Protein 1USY (pdb70)

Foldseek 3Di:
DDDAPVVLVVVLVVLQVVVPAAEDDDDQKDFDDDDDPDWDDDPPGTIIDGAQDVQVVVQVVLVVDDVSDFHWHWYWAWHWDDDDNFIKIFTKIKIKGPFDPDLVVQLSRCVSQVVSPVVVADAAKEKEKAWLQQLCVLCVQPDPVCSVVLLVCLLVLVLPVLVVCCPVVVDCNVLSNCLSVCQPVVFALVCLVVRPGDPVLSVSSNVSCVVCCVVPVRHHYTYHHRPSVCNQVAHTMWIWMAHVVPGDTFKIWAWHQDPPHIMTMMMTGRDMGGD/DPDDPCVLVVVLVVLQVVVPAAEDDDDQWDFDDDPPDDWDADPVGTIIDGAADVQVVVVVVQVVDPVGDWHWHWYWAWHWDDDPHFIWTFTKIKIKTWFDPDLVQQLSRVVSVVVSVPVVAPFQKEKEKEWLQFQVVLPPLDDDVCRVVLLVCLQVLVLVVVVVCCPVVPGDNPLSSVLSVCQVPPFQLVCLVVHDGDPVLSVSSNVNNVSCCVVPVRHHYTYHHRNNVCNVPAHTMWIWMAGPVVRDTFKIWHWHDDPNMIMIMMMGTPTDGGD/DPDDPCVLVVVLVVLCVVPPAAEDDDDQKDFDDDDDPQWDADPVGTIIDGAADVVVVVVPPPPVPDDDDKHKHWYWAWHWDDDPPDIKTFGKIKIKIWPPPDLVQVLSRCVSQVVSVVVPADAAKEKEKAWLAPLCVQVVPVDPVCSVVLLVCLQVLVLVVVVVVCVVVVHDNVLSNVQSVCLPVVFQLVCLVVRDDDPVQSVSSNVSNVVCCVVCVRHHYTYHHRPSVCNVPAHTMWIWMAGPVVGDTFKIWHWHDDDVIIMTMMIGTDDMGD/DPPLCVLVVVLVVLQVVVPADEDDDDQWDFDPDDDPDWDDDPVGTITDGAADVQVVVVVVVVVDDPDDWHWHWYWAWHWDDDPNDIDIFIKIKIKGFFPPDLVQQLSRVVSVVVSCPVSADAAKAKEKAWLQPLVVQCVQPDPVCSVVLLVCLQVLVLVVVVVCCPPVVDDNVLSNVLSVCQPPVFQLVCLVVHDGDPVLNVSSVVSLVSCCVVPVRYHYTYHHSNSVCNVVAHTMWIWMAHPVLGFTFKIWHKHADPHGIMTMMMGTSDDGND/DFEEEEAPDPCNVVVVVLVVVLVDDFPDDDPAWGHDVPYIYGYYHQLCRLVCQVVPNGFKYKHKPLSCQLPVGDWDFPDFFDDQKKFWFKKFAAPPADDDDEFEEEECRVSLVVVVQVVVVHDYHYHYDNDVRLCQCVPPHGGMYIDMDHPCCSQVVSRMDGRGTPDMMTMTMTGRPVCCVVVVVVVVVVVVSSVVSSVVD/DAEEEEAPDPCVVVVVVLCVLLVWDFVPDDPAWGHGPVYIYGHHHQLCRLVCQQVPVGFKYKHKVQSCVLVVHDFAFPDFQDDAKKFWFKKFAAPPAQDPDQFEEEDCRCSLVVVVCVVVVGHYDYDYDDDPRLCCRVVVVGRIYTYMGGPCPSCVVSRMDGNGTDGMMTMTITGRVVCCPVVVVVVVSSVVSSVVSSVVVD/DAEEEEAPDDCRVVVVVLCVLLPDDFPDDDPAWTHDVLYIYGHDHQLCRLVCQQVPVGFKYKHKPLSCQLPVGDFDFDDFDDDAKKFFFKKFAAPPDDDDPAFEEEECRQNLVVVVQVVVVHRYDYDYDNDPRLPCSVVVVGGMYTYMDGPCCVQVVSRMDTDGGSGMMTMTIGGRVVCCPVVVVSVCSSVVSSVVSSCVVPD/DAEEEEAPDDCRCVVVVLCVQLVDDFDDDDPAKTDDPVYIYGHDHQLCRLVCQQVPVGFKYKHKPLSCVLPVHDFDFDDFDDDAKKFWFKKFAPPPAADPAEFEEEECRVRLVVVVCVVVVHHYHYDHDDDPRLPCSPVVVGGMYTGMDGPCVVNVVSRMDTDGTSGMMTMTMTGRRVCCVPVVVVVVSVVVSSVVSSVVD

Nearest PDB structures (foldseek):
  1usy-assembly1_C  TM=1.004E+00  e=2.584E-56  Thermotoga maritima MSB8
  1usy-assembly1_D  TM=9.701E-01  e=1.044E-48  Thermotoga maritima MSB8
  8oy0-assembly1_B  TM=8.034E-01  e=7.476E-17  Acinetobacter baumannii ATCC 17978
  1z7n-assembly1_A  TM=7.859E-01  e=5.457E-15  Lactococcus lactis
  4yri-assembly1_A-2  TM=7.337E-01  e=4.752E-13  Trypanosoma cruzi strain CL Brener

Secondary structure (P-SEA, 3-state):
cccccaaaaaaaaaaaaaacccbbbbbcbbbbcccccccccccccccccccccaaaaaaaaaaccccccccccccbbbbbbbcccbbbbbbbbbccccccccaaaaaaaaaaaaaaaaaaccccccbbbbbcccccccccccccccaaaaaaaaaacaaaaaaaaaccccccaaaaaaaaaaacccccccccccccccaaaaaaaaaaaaaaaaacccbbbbbbccccccccccccccbbbbbccccccccccbbbbcccbbbbccccccccccc/cccccaaaaaaaaaaccccbbbbbbbbcbbbbccccccccccccbbbbbccccaaaaaaaaaaacccccccccccbbbbbbbcccbbbbbbbccccccccccaaaaaaaaaaaaaaaaaacccbbbbbbbbccccccccccccccccaaaaaaaaacaaaaaaaaaccccccaaaaaaaaaaacccccccccccccccaaaaaaaaaaaaaaaaacccbbbbbbccccccccccccccbbbbbccccccccccbbbbcccccccbbbbbcccccc/cccccaaaaaaaaaaaaaccbbbbbbbcbbbbcccccccccccccccccccccaaaaaaaccccccbbbbbbbccbbbbbbbcccbbbbbbcccccccccccaaaaaaaaaaaaaaaaaacccbbbbbbbbccccccccccccccaaaaaaaaaaacaaaaaaaaaaaacccaaaaaaaaaaacccccccccccccccaaaaaaaaaaaaaaaaacccbbbbbbcccccccccccccccccccccccccccccbbbbcccccccbbbbbccccc/ccccccaaaaaaaaaaaacccbbbbccbbbbcccccccccccccccccccccaaaaaaaaaaacccbbbbbbcccbbbbbbccccbbbbbbbbccccccccaaaaaaaaaaaaaaaaaacccbbbbbbbbccccccccccccccaaaaaaaaaaacaaaaaaaaaccccccaaaaaaaaaaacccccccccccccccaaaaaaaaaaaaaaaaaccccbbbbbccccccccccccccbbbbbcccccccccccccccccccccccccccccccc/cccccccccccaaaaaaaaaaacccccccccccccccccccccccccaaaaaaaacccccccccaaaaaacccccccccccccccccccccccccccccccbbbbbcccaaaaaaaaaaccccbbbbbbccccccccccccccccccccccaaaaaaaccccccccbbbbbbbccccccccccaaaaaaaaaaaaaaaaac/cbbbbbbcccaaaaaaaaaaaaccccccccccccccccbbbccccccaaaaaaaacccccccccaaaaaaacccccccccccccccccccccccccccccccbbbbcccaaaaaaaaaaabbbbbbbcccccccccccccccccbbbbbccaaaaaaaccccccccbbbbbbbcccccccccaaaaaaaaaaaaaaaaaacc/cbbbbcccccaaaaaaaaaaaaccccccccccccccccbbbccccccaaaaaaaacccccccccaaaaaaccccccccccccccccccccccccccccccccbbbbcccaaaaaaaaaaaccbbbbbbbccccccccccccccbbbbbbccaaaaaaaccccccccbbbbbbbccccccccccaaaaaaaaaaaaaaaaaacc/cbbbbcccccaaaaaaaaaaaaccccccccccbbbcccbbbbbccccaaaaaaaacccccccccaaaaaaccbbbbbccccccccccbbbbccccccccccccccccccaaaaaaaaaaaccbbbbbbbccccccccccccccbbbbbbccaaaaaaabbbbccccbbbbbbbcccccccccaaaaaaaaaaaaaaaaaac

B-factor: mean 32.22, std 15.1, range [2.0, 108.46]

InterPro domains:
  IPR004516 Histidine-tRNA ligase/ATP phosphoribosyltransferase regulatory subunit [PTHR43707] (12-256)
  IPR004517 ATP phosphoribosyltransferase regulatory subunit [MF_00125] (1-275)
  IPR041715 Class II Histidinyl-tRNA synthetase (HisRS)-like catalytic core domain [PF13393] (40-257)
  IPR045864 Class II Aminoacyl-tRNA synthetase/Biotinyl protein ligase (BPL) and lipoyl protein ligase (LPL) [G3DSA:3.30.930.10] (1-275)
  IPR045864 Class II Aminoacyl-tRNA synthetase/Biotinyl protein ligase (BPL) and lipoyl protein ligase (LPL) [SSF55681] (2-271)

Structure (mmCIF, N/CA/C/O backbone):
data_1USY
#
_entry.id   1USY
#
_cell.length_a   101.580
_cell.length_b   134.403
_cell.length_c   154.206
_cell.angle_alpha   90.00
_cell.angle_beta   90.00
_cell.angle_gamma   90.00
#
_symmetry.space_group_name_H-M   'P 21 21 21'
#
loop_
_entity.id
_entity.type
_entity.pdbx_description
1 polymer 'ATP PHOSPHORIBOSYLTRANSFERASE REGULATORY SUBUNIT'
2 polymer 'ATP PHOSPHORIBOSYLTRANSFERASE REGULATORY SUBUNIT'
3 polymer 'ATP PHOSPHORIBOSYLTRANSFERASE'
4 polymer 'ATP PHOSPHORIBOSYLTRANSFERASE'
5 non-polymer HISTIDINE
6 non-polymer 'PHOSPHATE ION'
7 water water
#
loop_
_atom_site.group_PDB
_atom_site.id
_atom_site.type_symbol
_atom_site.label_atom_id
_atom_site.label_alt_id
_atom_site.label_comp_id
_atom_site.label_asym_id
_atom_site.label_entity_id
_atom_site.label_seq_id
_atom_site.pdbx_PDB_ins_code
_atom_site.Cartn_x
_atom_site.Cartn_y
_atom_site.Cartn_z
_atom_site.occupancy
_atom_site.B_iso_or_equiv
_atom_site.auth_seq_id
_atom_site.auth_comp_id
_atom_site.auth_asym_id
_atom_site.auth_atom_id
_atom_site.pdbx_PDB_model_num
ATOM 1 N N . MET A 1 1 ? -9.530 62.985 -14.251 1.00 48.54 1 MET A N 1
ATOM 2 C CA . MET A 1 1 ? -8.181 62.343 -14.273 1.00 45.95 1 MET A CA 1
ATOM 3 C C . MET A 1 1 ? -8.253 60.918 -13.728 1.00 48.19 1 MET A C 1
ATOM 4 O O . MET A 1 1 ? -9.184 60.563 -12.987 1.00 50.31 1 MET A O 1
ATOM 9 N N . ASP A 1 2 ? -7.254 60.123 -14.102 1.00 43.53 2 ASP A N 1
ATOM 10 C CA . ASP A 1 2 ? -7.399 58.677 -14.141 1.00 37.96 2 ASP A CA 1
ATOM 11 C C . ASP A 1 2 ? -7.139 58.034 -12.779 1.00 36.57 2 ASP A C 1
ATOM 12 O O . ASP A 1 2 ? -6.181 57.263 -12.591 1.00 29.83 2 ASP A O 1
ATOM 17 N N . PHE A 1 3 ? -8.024 58.366 -11.843 1.00 35.06 3 PHE A N 1
ATOM 18 C CA . PHE A 1 3 ? -8.066 57.766 -10.512 1.00 36.38 3 PHE A CA 1
ATOM 19 C C . PHE A 1 3 ? -8.073 56.231 -10.571 1.00 36.99 3 PHE A C 1
ATOM 20 O O . PHE A 1 3 ? -8.481 55.622 -11.568 1.00 38.49 3 PHE A O 1
ATOM 28 N N . LEU A 1 4 ? -7.597 55.616 -9.500 1.00 34.43 4 LEU A N 1
ATOM 29 C CA . LEU A 1 4 ? -7.666 54.173 -9.332 1.00 37.03 4 LEU A CA 1
ATOM 30 C C . LEU A 1 4 ? -7.780 53.949 -7.829 1.00 40.77 4 LEU A C 1
ATOM 31 O O . LEU A 1 4 ? -6.991 54.516 -7.062 1.00 46.38 4 LEU A O 1
ATOM 36 N N . ASP A 1 5 ? -8.770 53.160 -7.400 1.00 39.45 5 ASP A N 1
ATOM 37 C CA . ASP A 1 5 ? -8.898 52.810 -5.984 1.00 34.53 5 ASP A CA 1
ATOM 38 C C . ASP A 1 5 ? -7.658 52.043 -5.506 1.00 30.57 5 ASP A C 1
ATOM 39 O O . ASP A 1 5 ? -7.680 50.829 -5.328 1.00 30.66 5 ASP A O 1
ATOM 44 N N . PHE A 1 6 ? -6.587 52.778 -5.285 1.00 22.71 6 PHE A N 1
ATOM 45 C CA . PHE A 1 6 ? -5.386 52.188 -4.760 1.00 27.00 6 PHE A CA 1
ATOM 46 C C . PHE A 1 6 ? -5.604 51.559 -3.352 1.00 26.45 6 PHE A C 1
ATOM 47 O O . PHE A 1 6 ? -4.957 50.578 -3.035 1.00 32.24 6 PHE A O 1
ATOM 55 N N . GLU A 1 7 ? -6.506 52.081 -2.522 1.00 26.64 7 GLU A N 1
ATOM 56 C CA . GLU A 1 7 ? -6.764 51.430 -1.230 1.00 27.19 7 GLU A CA 1
ATOM 57 C C . GLU A 1 7 ? -7.029 49.922 -1.452 1.00 26.99 7 GLU A C 1
ATOM 58 O O . GLU A 1 7 ? -6.778 49.092 -0.572 1.00 24.14 7 GLU A O 1
ATOM 64 N N . LYS A 1 8 ? -7.528 49.573 -2.637 1.00 22.86 8 LYS A N 1
ATOM 65 C CA . LYS A 1 8 ? -7.826 48.178 -2.944 1.00 25.11 8 LYS A CA 1
ATOM 66 C C . LYS A 1 8 ? -6.601 47.368 -3.338 1.00 22.91 8 LYS A C 1
ATOM 67 O O . LYS A 1 8 ? -6.486 46.193 -2.980 1.00 16.85 8 LYS A O 1
ATOM 73 N N . VAL A 1 9 ? -5.682 47.997 -4.066 1.00 19.92 9 VAL A N 1
ATOM 74 C CA . VAL A 1 9 ? -4.437 47.334 -4.402 1.00 17.50 9 VAL A CA 1
ATOM 75 C C . VAL A 1 9 ? -3.666 47.045 -3.138 1.00 20.11 9 VAL A C 1
ATOM 76 O O . VAL A 1 9 ? -3.093 45.969 -3.025 1.00 23.91 9 VAL A O 1
ATOM 80 N N . PHE A 1 10 ? -3.632 48.005 -2.203 1.00 16.90 10 PHE A N 1
ATOM 81 C CA . PHE A 1 10 ? -2.885 47.832 -0.970 1.00 13.79 10 PHE A CA 1
ATOM 82 C C . PHE A 1 10 ? -3.496 46.714 -0.152 1.00 14.39 10 PHE A C 1
ATOM 83 O O . PHE A 1 10 ? -2.788 45.928 0.476 1.00 21.14 10 PHE A O 1
ATOM 91 N N . SER A 1 11 ? -4.819 46.650 -0.150 1.00 14.15 11 SER A N 1
ATOM 92 C CA . SER A 1 11 ? -5.550 45.597 0.560 1.00 17.99 11 SER A CA 1
ATOM 93 C C . SER A 1 11 ? -5.168 44.206 0.011 1.00 19.70 11 SER A C 1
ATOM 94 O O . SER A 1 11 ? -4.821 43.268 0.740 1.00 20.51 11 SER A O 1
ATOM 97 N N . PHE A 1 12 ? -5.200 44.123 -1.300 1.00 17.32 12 PHE A N 1
ATOM 98 C CA . PHE A 1 12 ? -4.863 42.922 -1.991 1.00 23.62 12 PHE A CA 1
ATOM 99 C C . PHE A 1 12 ? -3.438 42.548 -1.626 1.00 23.30 12 PHE A C 1
ATOM 100 O O . PHE A 1 12 ? -3.171 41.385 -1.288 1.00 24.80 12 PHE A O 1
ATOM 108 N N . TYR A 1 13 ? -2.546 43.546 -1.693 1.00 21.97 13 TYR A N 1
ATOM 109 C CA . TYR A 1 13 ? -1.115 43.388 -1.411 1.00 18.96 13 TYR A CA 1
ATOM 110 C C . TYR A 1 13 ? -0.943 42.783 -0.013 1.00 19.38 13 TYR A C 1
ATOM 111 O O . TYR A 1 13 ? -0.322 41.745 0.114 1.00 23.95 13 TYR A O 1
ATOM 120 N N . SER A 1 14 ? -1.554 43.368 1.007 1.00 15.90 14 SER A N 1
ATOM 121 C CA . SER A 1 14 ? -1.476 42.795 2.343 1.00 22.55 14 SER A CA 1
A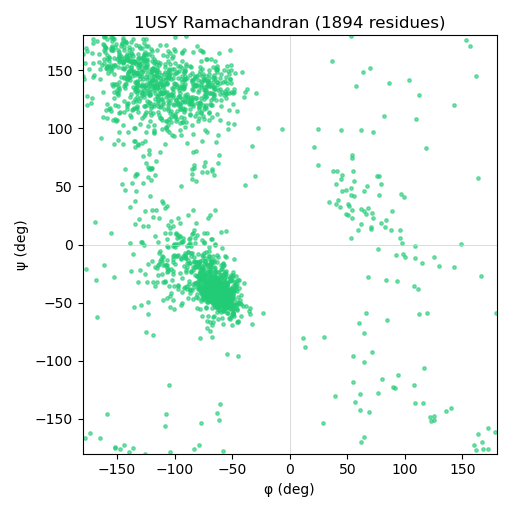TOM 122 C C . SER A 1 14 ? -1.960 41.359 2.371 1.00 22.00 14 SER A C 1
ATOM 123 O O . SER A 1 14 ? -1.342 40.502 2.992 1.00 24.28 14 SER A O 1
ATOM 126 N N . LYS A 1 15 ? -3.090 41.104 1.738 1.00 21.48 15 LYS A N 1
ATOM 127 C CA . LYS A 1 15 ? -3.627 39.753 1.700 1.00 22.18 15 LYS A CA 1
ATOM 128 C C . LYS A 1 15 ? -2.614 38.754 1.124 1.00 22.77 15 LYS A C 1
ATOM 129 O O . LYS A 1 15 ? -2.363 37.706 1.747 1.00 19.03 15 LYS A O 1
ATOM 135 N N . ALA A 1 16 ? -2.039 39.092 -0.036 1.00 14.38 16 ALA A N 1
ATOM 136 C CA . ALA A 1 16 ? -1.050 38.252 -0.702 1.00 16.57 16 ALA A CA 1
ATOM 137 C C . ALA A 1 16 ? 0.274 38.041 0.069 1.00 22.04 16 ALA A C 1
ATOM 138 O O . ALA A 1 16 ? 0.820 36.921 0.068 1.00 26.05 16 ALA A O 1
ATOM 140 N N . THR A 1 17 ? 0.800 39.091 0.710 1.00 20.14 17 THR A N 1
ATOM 141 C CA . THR A 1 17 ? 2.138 38.985 1.299 1.00 22.75 17 THR A CA 1
ATOM 142 C C . THR A 1 17 ? 2.093 38.209 2.622 1.00 23.44 17 THR A C 1
ATOM 143 O O . THR A 1 17 ? 3.082 37.641 3.040 1.00 28.89 17 THR A O 1
ATOM 147 N N . LYS A 1 18 ? 0.922 38.180 3.231 1.00 21.03 18 LYS A N 1
ATOM 148 C CA . LYS A 1 18 ? 0.664 37.470 4.458 1.00 22.82 18 LYS A CA 1
ATOM 149 C C . LYS A 1 18 ? 0.690 35.957 4.167 1.00 23.22 18 LYS A C 1
ATOM 150 O O . LYS A 1 18 ? 1.031 35.137 5.051 1.00 15.54 18 LYS A O 1
ATOM 156 N N . LYS A 1 19 ? 0.305 35.609 2.936 1.00 17.89 19 LYS A N 1
ATOM 157 C CA . LYS A 1 19 ? 0.312 34.227 2.454 1.00 21.81 19 LYS A CA 1
ATOM 158 C C . LYS A 1 19 ? 1.587 33.889 1.648 1.00 22.17 19 LYS A C 1
ATOM 159 O O . LYS A 1 19 ? 1.662 32.835 1.003 1.00 18.61 19 LYS A O 1
ATOM 165 N N . GLY A 1 20 ? 2.545 34.815 1.651 1.00 16.59 20 GLY A N 1
ATOM 166 C CA . GLY A 1 20 ? 3.835 34.597 1.030 1.00 21.50 20 GLY A CA 1
ATOM 167 C C . GLY A 1 20 ? 3.950 34.837 -0.468 1.00 26.89 20 GLY A C 1
ATOM 168 O O . GLY A 1 20 ? 4.842 34.285 -1.085 1.00 26.27 20 GLY A O 1
ATOM 169 N N . PHE A 1 21 ? 3.060 35.615 -1.080 1.00 20.71 21 PHE A N 1
ATOM 170 C CA . PHE A 1 21 ? 3.299 35.986 -2.474 1.00 23.33 21 PHE A CA 1
ATOM 171 C C . PHE A 1 21 ? 4.207 37.218 -2.534 1.00 22.11 21 PHE A C 1
ATOM 172 O O . PHE A 1 21 ? 4.092 38.120 -1.709 1.00 25.04 21 PHE A O 1
ATOM 180 N N . SER A 1 22 ? 5.103 37.231 -3.507 1.00 19.22 22 SER A N 1
ATOM 181 C CA . SER A 1 22 ? 6.007 38.347 -3.741 1.00 22.04 22 SER A CA 1
ATOM 182 C C . SER A 1 22 ? 5.442 39.163 -4.867 1.00 17.18 22 SER A C 1
ATOM 183 O O . SER A 1 22 ? 4.724 38.635 -5.699 1.00 20.68 22 SER A O 1
ATOM 186 N N . PRO A 1 23 ? 5.807 40.436 -4.927 1.00 17.24 23 PRO A N 1
ATOM 187 C CA . PRO A 1 23 ? 5.320 41.311 -5.983 1.00 14.86 23 PRO A CA 1
ATOM 188 C C . PRO A 1 23 ? 5.960 40.979 -7.304 1.00 19.71 23 PRO A C 1
ATOM 189 O O . PRO A 1 23 ? 7.164 40.738 -7.384 1.00 22.72 23 PRO A O 1
ATOM 193 N N . PHE A 1 24 ? 5.139 40.970 -8.349 1.00 17.48 24 PHE A N 1
ATOM 194 C CA . PHE A 1 24 ? 5.636 40.769 -9.676 1.00 16.13 24 PHE A CA 1
ATOM 195 C C . PHE A 1 24 ? 5.290 41.933 -10.593 1.00 13.03 24 PHE A C 1
ATOM 196 O O . PHE A 1 24 ? 4.172 42.054 -11.006 1.00 17.29 24 PHE A O 1
ATOM 204 N N . PHE A 1 25 ? 6.260 42.785 -10.936 1.00 18.89 25 PHE A N 1
ATOM 205 C CA . PHE A 1 25 ? 6.020 43.930 -11.833 1.00 10.65 25 PHE A CA 1
ATOM 206 C C . PHE A 1 25 ? 6.992 43.943 -12.990 1.00 11.16 25 PHE A C 1
ATOM 207 O O . PHE A 1 25 ? 8.173 43.929 -12.756 1.00 19.33 25 PHE A O 1
ATOM 215 N N . VAL A 1 26 ? 6.492 44.019 -14.222 1.00 9.78 26 VAL A N 1
ATOM 216 C CA . VAL A 1 26 ? 7.306 44.005 -15.446 1.00 11.38 26 VAL A CA 1
ATOM 217 C C . VAL A 1 26 ? 6.645 44.912 -16.473 1.00 12.42 26 VAL A C 1
ATOM 218 O O . VAL A 1 26 ? 5.456 45.196 -16.371 1.00 8.09 26 VAL A O 1
ATOM 222 N N . PRO A 1 27 ? 7.407 45.430 -17.426 1.00 5.31 27 PRO A N 1
ATOM 223 C CA . PRO A 1 27 ? 6.813 46.227 -18.492 1.00 9.24 27 PRO A CA 1
ATOM 224 C C . PRO A 1 27 ? 5.716 45.506 -19.307 1.00 15.56 27 PRO A C 1
ATOM 225 O O . PRO A 1 27 ? 5.726 44.286 -19.454 1.00 20.83 27 PRO A O 1
ATOM 229 N N . ALA A 1 28 ? 4.775 46.304 -19.809 1.00 19.20 28 ALA A N 1
ATOM 230 C CA . ALA A 1 28 ? 3.667 45.880 -20.668 1.00 22.55 28 ALA A CA 1
ATOM 231 C C . ALA A 1 28 ? 4.078 45.323 -22.047 1.00 23.54 28 ALA A C 1
ATOM 232 O O . ALA A 1 28 ? 3.362 44.495 -22.631 1.00 25.43 28 ALA A O 1
ATOM 234 N N . LEU A 1 29 ? 5.191 45.827 -22.580 1.00 22.53 29 LEU A N 1
ATOM 235 C CA . LEU A 1 29 ? 5.725 45.381 -23.857 1.00 20.58 29 LEU A CA 1
ATOM 236 C C . LEU A 1 29 ? 7.018 44.564 -23.646 1.00 21.99 29 LEU A C 1
ATOM 237 O O . LEU A 1 29 ? 7.897 44.969 -22.898 1.00 22.61 29 LEU A O 1
ATOM 242 N N . GLU A 1 30 ? 7.105 43.414 -24.308 1.00 24.91 30 GLU A N 1
ATOM 243 C CA . GLU A 1 30 ? 8.282 42.538 -24.307 1.00 28.83 30 GLU A CA 1
ATOM 244 C C . GLU A 1 30 ? 8.745 42.295 -25.728 1.00 29.73 30 GLU A C 1
ATOM 245 O O . GLU A 1 30 ? 7.949 42.359 -26.654 1.00 32.90 30 GLU A O 1
ATOM 251 N N . LYS A 1 31 ? 10.026 41.970 -25.879 1.00 32.11 31 LYS A N 1
ATOM 252 C CA . LYS A 1 31 ? 10.605 41.528 -27.141 1.00 27.64 31 LYS A CA 1
ATOM 253 C C . LYS A 1 31 ? 10.057 40.185 -27.562 1.00 28.98 31 LYS A C 1
ATOM 254 O O . LYS A 1 31 ? 9.643 39.384 -26.747 1.00 28.45 31 LYS A O 1
ATOM 260 N N . ALA A 1 32 ? 10.059 39.968 -28.864 1.00 35.00 32 ALA A N 1
ATOM 261 C CA . ALA A 1 32 ? 9.639 38.724 -29.482 1.00 37.82 32 ALA A CA 1
ATOM 262 C C . ALA A 1 32 ? 10.530 38.466 -30.705 1.00 43.25 32 ALA A C 1
ATOM 263 O O . ALA A 1 32 ? 11.039 39.405 -31.342 1.00 38.62 32 ALA A O 1
ATOM 265 N N . GLU A 1 33 ? 10.710 37.174 -31.004 1.00 50.86 33 GLU A N 1
ATOM 266 C CA . GLU A 1 33 ? 11.631 36.718 -32.053 1.00 53.61 33 GLU A CA 1
ATOM 267 C C . GLU A 1 33 ? 10.853 36.459 -33.345 1.00 54.27 33 GLU A C 1
ATOM 268 O O . GLU A 1 33 ? 10.987 37.203 -34.328 1.00 55.35 33 GLU A O 1
ATOM 274 N N . GLU A 1 34 ? 10.016 36.111 -33.099 0.0000 40.00 34 GLU A N 1
ATOM 275 C CA . GLU A 1 34 ? 9.248 35.872 -34.232 0.0000 40.00 34 GLU A CA 1
ATOM 276 C C . GLU A 1 34 ? 7.861 36.199 -34.034 1.00 39.19 34 GLU A C 1
ATOM 277 O O . GLU A 1 34 ? 7.518 36.292 -32.857 1.00 41.30 34 GLU A O 1
ATOM 283 N N . PRO A 1 35 ? 7.070 36.537 -35.053 1.00 43.42 35 PRO A N 1
ATOM 284 C CA . PRO A 1 35 ? 5.709 37.095 -34.881 1.00 43.96 35 PRO A CA 1
ATOM 285 C C . PRO A 1 35 ? 4.635 36.103 -34.372 1.00 46.99 35 PRO A C 1
ATOM 286 O O . PRO A 1 35 ? 4.593 34.954 -34.847 1.00 47.84 35 PRO A O 1
ATOM 290 N N . ALA A 1 36 ? 3.766 36.559 -33.457 1.00 46.14 36 ALA A N 1
ATOM 291 C CA . ALA A 1 36 ? 2.789 35.690 -32.788 1.00 49.52 36 ALA A CA 1
ATOM 292 C C . ALA A 1 36 ? 1.417 36.345 -32.518 1.00 52.76 36 ALA A C 1
ATOM 293 O O . ALA A 1 36 ? 0.996 36.517 -31.355 1.00 52.96 36 ALA A O 1
ATOM 295 N N . GLY A 1 37 ? 0.702 36.682 -33.590 1.00 53.38 37 GLY A N 1
ATOM 296 C CA . GLY A 1 37 ? -0.629 37.265 -33.463 1.00 51.53 37 GLY A CA 1
ATOM 297 C C . GLY A 1 37 ? -0.582 38.779 -33.369 1.00 46.31 37 GLY A C 1
ATOM 298 O O . GLY A 1 37 ? -0.080 39.453 -34.278 1.00 49.67 37 GLY A O 1
ATOM 299 N N . ASN A 1 38 ? -1.133 39.302 -32.279 1.00 38.63 38 ASN A N 1
ATOM 300 C CA . ASN A 1 38 ? -1.021 40.713 -31.937 1.00 32.37 38 ASN A CA 1
ATOM 301 C C . ASN A 1 38 ? 0.450 41.074 -31.663 1.00 25.40 38 ASN A C 1
ATOM 302 O O . ASN A 1 38 ? 1.130 40.441 -30.837 1.00 24.59 38 ASN A O 1
ATOM 307 N N . PHE A 1 39 ? 0.960 42.060 -32.376 1.00 17.39 39 PHE A N 1
ATOM 308 C CA . PHE A 1 39 ? 2.341 42.470 -32.183 1.00 18.84 39 PHE A CA 1
ATOM 309 C C . PHE A 1 39 ? 2.522 43.929 -32.569 1.00 18.96 39 PHE A C 1
ATOM 310 O O . PHE A 1 39 ? 1.623 44.514 -33.160 1.00 14.93 39 PHE A O 1
ATOM 318 N N . PHE A 1 40 ? 3.668 44.516 -32.203 1.00 19.52 40 PHE A N 1
ATOM 319 C CA . PHE A 1 40 ? 3.930 45.924 -32.457 1.00 17.59 40 PHE A CA 1
ATOM 320 C C . PHE A 1 40 ? 5.326 46.108 -33.040 1.00 20.29 40 PHE A C 1
ATOM 321 O O . PHE A 1 40 ? 6.284 45.522 -32.543 1.00 21.78 40 PHE A O 1
ATOM 329 N N . LEU A 1 41 ? 5.427 46.937 -34.077 1.00 15.62 41 LEU A N 1
ATOM 330 C CA . LEU A 1 41 ? 6.688 47.299 -34.678 1.00 19.69 41 LEU A CA 1
ATOM 331 C C . LEU A 1 41 ? 7.007 48.762 -34.416 1.00 21.12 41 LEU A C 1
ATOM 332 O O . LEU A 1 41 ? 6.174 49.626 -34.710 1.00 17.30 41 LEU A O 1
ATOM 337 N N . ASP A 1 42 ? 8.228 49.049 -33.935 1.00 20.86 42 ASP A N 1
ATOM 338 C CA . ASP A 1 42 ? 8.694 50.422 -33.769 1.00 19.41 42 ASP A CA 1
ATOM 339 C C . ASP A 1 42 ? 9.616 50.826 -34.912 1.00 22.18 42 ASP A C 1
ATOM 340 O O . ASP A 1 42 ? 10.048 49.974 -35.692 1.00 26.13 42 ASP A O 1
ATOM 345 N N . ARG A 1 43 ? 9.923 52.116 -35.031 1.00 22.37 43 ARG A N 1
ATOM 346 C CA . ARG A 1 43 ? 10.742 52.575 -36.151 1.00 25.14 43 ARG A CA 1
ATOM 347 C C . ARG A 1 43 ? 12.222 52.129 -36.049 1.00 26.30 43 ARG A C 1
ATOM 348 O O . ARG A 1 43 ? 13.125 52.731 -36.671 1.00 26.92 43 ARG A O 1
ATOM 356 N N . LYS A 1 44 ? 12.455 51.055 -35.290 1.00 23.44 44 LYS A N 1
ATOM 357 C CA . LYS A 1 44 ? 13.808 50.605 -34.959 1.00 21.16 44 LYS A CA 1
ATOM 358 C C . LYS A 1 44 ? 14.032 49.152 -35.312 1.00 19.54 44 LYS A C 1
ATOM 359 O O . LYS A 1 44 ? 15.121 48.626 -35.091 1.00 22.10 44 LYS A O 1
ATOM 365 N N . GLY A 1 45 ? 12.999 48.510 -35.848 1.00 16.63 45 GLY A N 1
ATOM 366 C CA . GLY A 1 45 ? 13.063 47.110 -36.211 1.00 20.00 45 GLY A CA 1
ATOM 367 C C . GLY A 1 45 ? 12.609 46.154 -35.125 1.00 23.48 45 GLY A C 1
ATOM 368 O O . GLY A 1 45 ? 12.463 44.961 -35.381 1.00 28.96 45 GLY A O 1
ATOM 369 N N . ASN A 1 46 ? 12.377 46.661 -33.921 1.00 18.65 46 ASN A N 1
ATOM 370 C CA . ASN A 1 46 ? 12.018 45.802 -32.828 1.00 18.91 46 ASN A CA 1
ATOM 371 C C . ASN A 1 46 ? 10.625 45.280 -33.061 1.00 20.46 46 ASN A C 1
ATOM 372 O O . ASN A 1 46 ? 9.770 46.004 -33.554 1.00 25.09 46 ASN A O 1
ATOM 377 N N . LEU A 1 47 ? 10.383 44.031 -32.694 1.00 17.01 47 LEU A N 1
ATOM 378 C CA . LEU A 1 47 ? 9.039 43.509 -32.715 1.00 13.55 47 LEU A CA 1
ATOM 379 C C . LEU A 1 47 ? 8.661 43.201 -31.289 1.00 14.63 47 LEU A C 1
ATOM 380 O O . LEU A 1 47 ? 9.473 42.644 -30.545 1.00 14.15 47 LEU A O 1
ATOM 385 N N . PHE A 1 48 ? 7.440 43.573 -30.899 1.00 9.11 48 PHE A N 1
ATOM 386 C CA . PHE A 1 48 ? 7.019 43.403 -29.532 1.00 6.30 48 PHE A CA 1
ATOM 387 C C . PHE A 1 48 ? 5.677 42.717 -29.417 1.00 11.15 48 PHE A C 1
ATOM 388 O O . PHE A 1 48 ? 4.835 42.790 -30.311 1.00 18.49 48 PHE A O 1
ATOM 396 N N . SER A 1 49 ? 5.473 42.056 -28.289 1.00 9.34 49 SER A N 1
ATOM 397 C CA . SER A 1 49 ? 4.179 41.561 -27.916 1.00 11.39 49 SER A CA 1
ATOM 398 C C . SER A 1 49 ? 3.689 42.470 -26.781 1.00 14.78 49 SER A C 1
ATOM 399 O O . SER A 1 49 ? 4.492 43.183 -26.172 1.00 15.94 49 SER A O 1
ATOM 402 N N . ILE A 1 50 ? 2.394 42.459 -26.493 1.00 16.74 50 ILE A N 1
ATOM 403 C CA . ILE A 1 50 ? 1.882 43.157 -25.312 1.00 22.81 50 ILE A CA 1
ATOM 404 C C . ILE A 1 50 ? 1.281 42.192 -24.291 1.00 21.82 50 ILE A C 1
ATOM 405 O O . ILE A 1 50 ? 0.779 41.144 -24.666 1.00 24.80 50 ILE A O 1
ATOM 410 N N . ARG A 1 51 ? 1.368 42.527 -23.003 1.00 22.31 51 ARG A N 1
ATOM 411 C CA . ARG A 1 51 ? 0.768 41.703 -21.955 1.00 20.93 51 ARG A CA 1
ATOM 412 C C . ARG A 1 51 ? -0.709 41.443 -22.218 1.00 25.49 51 ARG A C 1
ATOM 413 O O . ARG A 1 51 ? -1.542 42.318 -22.017 1.00 26.77 51 ARG A O 1
ATOM 421 N N . GLU A 1 52 ? -1.034 40.230 -22.654 1.00 28.51 52 GLU A N 1
ATOM 422 C CA . GLU A 1 52 ? -2.431 39.881 -22.900 1.00 27.73 52 GLU A CA 1
ATOM 423 C C . GLU A 1 52 ? -2.966 38.954 -21.830 1.00 28.84 52 GLU A C 1
ATOM 424 O O . GLU A 1 52 ? -4.164 38.857 -21.619 1.00 33.40 52 GLU A O 1
ATOM 430 N N . ASP A 1 53 ? -2.060 38.330 -21.103 1.00 30.33 53 ASP A N 1
ATOM 431 C CA . ASP A 1 53 ? -2.425 37.374 -20.097 1.00 32.26 53 ASP A CA 1
ATOM 432 C C . ASP A 1 53 ? -1.290 37.297 -19.096 1.00 29.26 53 ASP A C 1
ATOM 433 O O . ASP A 1 53 ? -0.197 36.846 -19.441 1.00 30.12 53 ASP A O 1
ATOM 438 N N . PHE A 1 54 ? -1.576 37.655 -17.853 1.00 27.89 54 PHE A N 1
ATOM 439 C CA . PHE A 1 54 ? -0.577 37.660 -16.799 1.00 29.19 54 PHE A CA 1
ATOM 440 C C . PHE A 1 54 ? 0.110 36.351 -16.570 1.00 29.72 54 PHE A C 1
ATOM 441 O O . PHE A 1 54 ? 1.340 36.320 -16.506 1.00 34.98 54 PHE A O 1
ATOM 449 N N . THR A 1 55 ? -0.671 35.277 -16.457 1.00 30.98 55 THR A N 1
ATOM 450 C CA . THR A 1 55 ? -0.110 33.975 -16.114 1.00 28.05 55 THR A CA 1
ATOM 451 C C . THR A 1 55 ? 0.887 33.517 -17.172 1.00 24.74 55 THR A C 1
ATOM 452 O O . THR A 1 55 ? 1.970 33.013 -16.840 1.00 18.76 55 THR A O 1
ATOM 456 N N . LYS A 1 56 ? 0.534 33.765 -18.430 1.00 23.41 56 LYS A N 1
ATOM 457 C CA . LYS A 1 56 ? 1.437 33.561 -19.561 1.00 23.24 56 LYS A CA 1
ATOM 458 C C . LYS A 1 56 ? 2.724 34.410 -19.496 1.00 21.79 56 LYS A C 1
ATOM 459 O O . LYS A 1 56 ? 3.796 33.930 -19.865 1.00 18.27 56 LYS A O 1
ATOM 465 N N . THR A 1 57 ? 2.607 35.656 -19.039 1.00 19.20 57 THR A N 1
ATOM 466 C CA . THR A 1 57 ? 3.739 36.531 -18.760 1.00 14.43 57 THR A CA 1
ATOM 467 C C . THR A 1 57 ? 4.572 36.018 -17.586 1.00 18.23 57 THR A C 1
ATOM 468 O O . THR A 1 57 ? 5.819 35.893 -17.678 1.00 12.53 57 THR A O 1
ATOM 472 N N . VAL A 1 58 ? 3.895 35.713 -16.478 1.00 9.63 58 VAL A N 1
ATOM 473 C CA . VAL A 1 58 ? 4.595 35.133 -15.344 1.00 13.93 58 VAL A CA 1
ATOM 474 C C . VAL A 1 58 ? 5.396 33.886 -15.733 1.00 15.02 58 VAL A C 1
ATOM 475 O O . VAL A 1 58 ? 6.518 33.709 -15.287 1.00 21.44 58 VAL A O 1
ATOM 479 N N . LEU A 1 59 ? 4.831 33.027 -16.582 1.00 22.50 59 LEU A N 1
ATOM 480 C CA . LEU A 1 59 ? 5.501 31.778 -16.987 1.00 28.75 59 LEU A CA 1
ATOM 481 C C . LEU A 1 59 ? 6.610 31.969 -18.041 1.00 32.72 59 LEU A C 1
ATOM 482 O O . LEU A 1 59 ? 7.644 31.296 -18.001 1.00 32.59 59 LEU A O 1
ATOM 487 N N . ASN A 1 60 ? 6.390 32.883 -18.985 1.00 37.91 60 ASN A N 1
ATOM 488 C CA . ASN A 1 60 ? 7.342 33.107 -20.069 1.00 39.64 60 ASN A CA 1
ATOM 489 C C . ASN A 1 60 ? 8.474 34.011 -19.587 1.00 42.41 60 ASN A C 1
ATOM 490 O O . ASN A 1 60 ? 9.214 34.602 -20.398 1.00 49.17 60 ASN A O 1
ATOM 495 N N . HIS A 1 61 ? 8.586 34.080 -18.256 1.00 36.81 61 HIS A N 1
ATOM 496 C CA . HIS A 1 61 ? 9.488 34.943 -17.497 1.00 32.34 61 HIS A CA 1
ATOM 497 C C . HIS A 1 61 ? 10.196 34.078 -16.456 1.00 31.80 61 HIS A C 1
ATOM 498 O O . HIS A 1 61 ? 11.324 34.329 -16.047 1.00 29.59 61 HIS A O 1
ATOM 505 N N . ARG A 1 62 ? 9.477 33.071 -16.000 1.00 36.49 62 ARG A N 1
ATOM 506 C CA . ARG A 1 62 ? 9.994 32.076 -15.087 1.00 36.46 62 ARG A CA 1
ATOM 507 C C . ARG A 1 62 ? 10.868 31.089 -15.857 1.00 37.34 62 ARG A C 1
ATOM 508 O O . ARG A 1 62 ? 11.829 30.551 -15.293 1.00 37.56 62 ARG A O 1
ATOM 516 N N . LYS A 1 63 ? 10.569 30.892 -17.151 1.00 41.90 63 LYS A N 1
ATOM 517 C CA . LYS A 1 63 ? 11.392 30.031 -18.036 1.00 45.76 63 LYS A CA 1
ATOM 518 C C . LYS A 1 63 ? 12.822 30.541 -18.217 1.00 46.43 63 LYS A C 1
ATOM 519 O O . LYS A 1 63 ? 13.732 29.758 -18.517 1.00 47.69 63 LYS A O 1
ATOM 525 N N . ARG A 1 64 ? 13.024 31.841 -18.015 1.00 45.36 64 ARG A N 1
ATOM 526 C CA . ARG A 1 64 ? 14.363 32.407 -18.040 1.00 48.33 64 ARG A CA 1
ATOM 527 C C . ARG A 1 64 ? 15.231 31.977 -16.836 1.00 49.11 64 ARG A C 1
ATOM 528 O O . ARG A 1 64 ? 16.165 32.702 -16.470 1.00 51.30 64 ARG A O 1
ATOM 536 N N . TYR A 1 65 ? 14.934 30.821 -16.229 1.00 48.84 65 TYR A N 1
ATOM 537 C CA . TYR A 1 65 ? 15.663 30.361 -15.027 1.00 47.89 65 TYR A CA 1
ATOM 538 C C . TYR A 1 65 ? 16.049 28.878 -15.025 1.00 47.09 65 TYR A C 1
ATOM 539 O O . TYR A 1 65 ? 15.187 28.004 -15.116 1.00 45.82 65 TYR A O 1
ATOM 548 N N . SER A 1 66 ? 17.352 28.627 -14.888 1.00 49.48 66 SER A N 1
ATOM 549 C CA . SER A 1 66 ? 17.940 27.300 -15.048 1.00 51.45 66 SER A CA 1
ATOM 550 C C . SER A 1 66 ? 17.289 26.194 -14.219 1.00 56.39 66 SER A C 1
ATOM 551 O O . SER A 1 66 ? 16.692 25.290 -14.818 1.00 59.08 66 SER A O 1
ATOM 554 N N . PRO A 1 67 ? 17.344 26.243 -12.876 1.00 58.72 67 PRO A N 1
ATOM 555 C CA . PRO A 1 67 ? 16.783 25.141 -12.070 1.00 58.29 67 PRO A CA 1
ATOM 556 C C . PRO A 1 67 ? 15.255 25.127 -12.158 1.00 58.27 67 PRO A C 1
ATOM 557 O O . PRO A 1 67 ? 14.632 24.161 -11.704 1.00 61.28 67 PRO A O 1
ATOM 561 N N . ASP A 1 68 ? 14.685 26.184 -12.743 1.00 55.78 68 ASP A N 1
ATOM 562 C CA . ASP A 1 68 ? 13.245 26.305 -13.043 1.00 56.01 68 ASP A CA 1
ATOM 563 C C . ASP A 1 68 ? 12.486 27.296 -12.159 1.00 51.33 68 ASP A C 1
ATOM 564 O O . ASP A 1 68 ? 11.577 27.956 -12.653 1.00 55.57 68 ASP A O 1
ATOM 569 N N . SER A 1 69 ? 12.848 27.392 -10.876 1.00 47.99 69 SER A N 1
ATOM 570 C CA . SER A 1 69 ? 12.252 28.348 -9.917 1.00 46.16 69 SER A CA 1
ATOM 571 C C . SER A 1 69 ? 10.990 27.832 -9.259 1.00 45.06 69 SER A C 1
ATOM 572 O O . SER A 1 69 ? 10.127 27.249 -9.899 1.00 44.56 69 SER A O 1
ATOM 575 N N . GLN A 1 70 ? 10.872 28.082 -7.970 1.00 45.80 70 GLN A N 1
ATOM 576 C CA . GLN A 1 70 ? 9.609 27.893 -7.284 1.00 41.64 70 GLN A CA 1
ATOM 577 C C . GLN A 1 70 ? 8.997 29.280 -7.177 1.00 38.48 70 GLN A C 1
ATOM 578 O O . GLN A 1 70 ? 9.512 30.119 -6.446 1.00 39.14 70 GLN A O 1
ATOM 584 N N . ILE A 1 71 ? 7.911 29.520 -7.911 1.00 32.30 71 ILE A N 1
ATOM 585 C CA . ILE A 1 71 ? 7.328 30.857 -8.024 1.00 25.95 71 ILE A CA 1
ATOM 586 C C . ILE A 1 71 ? 5.995 31.020 -7.297 1.00 24.77 71 ILE A C 1
ATOM 587 O O . ILE A 1 71 ? 5.123 30.174 -7.434 1.00 29.68 71 ILE A O 1
ATOM 592 N N . LYS A 1 72 ? 5.885 32.091 -6.501 1.00 21.78 72 LYS A N 1
ATOM 593 C CA . LYS A 1 72 ? 4.701 32.455 -5.702 1.00 20.34 72 LYS A CA 1
ATOM 594 C C . LYS A 1 72 ? 4.564 33.987 -5.663 1.00 16.75 72 LYS A C 1
ATOM 595 O O . LYS A 1 72 ? 5.219 34.657 -4.904 1.00 22.33 72 LYS A O 1
ATOM 601 N N . VAL A 1 73 ? 3.658 34.533 -6.431 1.00 19.87 73 VAL A N 1
ATOM 602 C CA . VAL A 1 73 ? 3.768 35.922 -6.842 1.00 24.44 73 VAL A CA 1
ATOM 603 C C . VAL A 1 73 ? 2.365 36.539 -7.013 1.00 26.51 73 VAL A C 1
ATOM 604 O O . VAL A 1 73 ? 1.429 35.859 -7.485 1.00 25.05 73 VAL A O 1
ATOM 608 N N . TRP A 1 74 ? 2.201 37.789 -6.590 1.00 21.75 74 TRP A N 1
ATOM 609 C CA . TRP A 1 74 ? 0.990 38.546 -6.907 1.00 24.41 74 TRP A CA 1
ATOM 610 C C . TRP A 1 74 ? 1.351 39.663 -7.848 1.00 23.16 74 TRP A C 1
ATOM 611 O O . TRP A 1 74 ? 2.432 40.214 -7.718 1.00 30.93 74 TRP A O 1
ATOM 622 N N . TYR A 1 75 ? 0.475 40.029 -8.777 1.00 26.64 75 TYR A N 1
ATOM 623 C CA . TYR A 1 75 ? 0.803 41.162 -9.667 1.00 26.29 75 TYR A CA 1
ATOM 624 C C . TYR A 1 75 ? 0.026 42.441 -9.309 1.00 26.99 75 TYR A C 1
ATOM 625 O O . TYR A 1 75 ? 0.161 42.891 -8.198 1.00 46.31 75 TYR A O 1
ATOM 634 N N . ALA A 1 76 ? -0.766 43.009 -10.201 1.00 20.90 76 ALA A N 1
ATOM 635 C CA . ALA A 1 76 ? -1.396 44.347 -10.123 1.00 15.81 76 ALA A CA 1
ATOM 636 C C . ALA A 1 76 ? -0.943 45.271 -11.261 1.00 22.85 76 ALA A C 1
ATOM 637 O O . ALA A 1 76 ? -0.036 46.097 -11.083 1.00 24.53 76 ALA A O 1
ATOM 639 N N . ASP A 1 77 ? -1.574 45.149 -12.431 1.00 19.94 77 ASP A N 1
ATOM 640 C CA . ASP A 1 77 ? -1.161 45.956 -13.609 1.00 19.44 77 ASP A CA 1
ATOM 641 C C . ASP A 1 77 ? -2.178 45.919 -14.749 1.00 18.14 77 ASP A C 1
ATOM 642 O O . ASP A 1 77 ? -3.193 45.220 -14.708 1.00 22.14 77 ASP A O 1
ATOM 647 N N . PHE A 1 78 ? -1.937 46.680 -15.781 1.00 17.67 78 PHE A N 1
ATOM 648 C CA . PHE A 1 78 ? -2.867 46.648 -16.892 1.00 19.72 78 PHE A CA 1
ATOM 649 C C . PHE A 1 78 ? -2.640 45.409 -17.712 1.00 18.72 78 PHE A C 1
ATOM 650 O O . PHE A 1 78 ? -1.508 45.033 -17.919 1.00 21.42 78 PHE A O 1
ATOM 658 N N . VAL A 1 79 ? -3.717 44.784 -18.179 1.00 18.05 79 VAL A N 1
ATOM 659 C CA . VAL A 1 79 ? -3.636 43.717 -19.171 1.00 19.18 79 VAL A CA 1
ATOM 660 C C . VAL A 1 79 ? -4.353 44.261 -20.405 1.00 23.74 79 VAL A C 1
ATOM 661 O O . VAL A 1 79 ? -5.368 44.961 -20.272 1.00 23.59 79 VAL A O 1
ATOM 665 N N . TYR A 1 80 ? -3.813 43.978 -21.592 1.00 20.21 80 TYR A N 1
ATOM 666 C CA . TYR A 1 80 ? -4.283 44.605 -22.839 1.00 23.21 80 TYR A CA 1
ATOM 667 C C . TYR A 1 80 ? -5.059 43.608 -23.718 1.00 24.47 80 TYR A C 1
ATOM 668 O O . TYR A 1 80 ? -4.891 42.394 -23.582 1.00 32.50 80 TYR A O 1
ATOM 677 N N . ARG A 1 81 ? -5.946 44.114 -24.574 1.00 23.79 81 ARG A N 1
ATOM 678 C CA . ARG A 1 81 ? -6.718 43.258 -25.481 1.00 25.56 81 ARG A CA 1
ATOM 679 C C . ARG A 1 81 ? -7.343 44.128 -26.543 1.00 22.95 81 ARG A C 1
ATOM 680 O O . ARG A 1 81 ? -7.366 45.350 -26.408 1.00 28.83 81 ARG A O 1
ATOM 688 N N . TYR A 1 82 ? -7.803 43.530 -27.631 1.00 24.49 82 TYR A N 1
ATOM 689 C CA . TYR A 1 82 ? -8.520 44.326 -28.617 1.00 24.72 82 TYR A CA 1
ATOM 690 C C . TYR A 1 82 ? -10.012 44.154 -28.466 1.00 28.44 82 TYR A C 1
ATOM 691 O O . TYR A 1 82 ? -10.502 43.043 -28.227 1.00 26.10 82 TYR A O 1
ATOM 700 N N . SER A 1 83 ? -10.722 45.268 -28.581 1.00 27.40 83 SER A N 1
ATOM 701 C CA . SER A 1 83 ? -12.155 45.218 -28.644 1.00 33.29 83 SER A CA 1
ATOM 702 C C . SER A 1 83 ? -12.458 45.915 -29.928 1.00 33.63 83 SER A C 1
ATOM 703 O O . SER A 1 83 ? -12.386 47.134 -30.006 1.00 34.38 83 SER A O 1
ATOM 706 N N . GLY A 1 84 ? -12.751 45.114 -30.951 1.00 36.98 84 GLY A N 1
ATOM 707 C CA . GLY A 1 84 ? -12.813 45.583 -32.321 1.00 33.04 84 GLY A CA 1
ATOM 708 C C . GLY A 1 84 ? -11.388 45.741 -32.811 1.00 35.12 84 GLY A C 1
ATOM 709 O O . GLY A 1 84 ? -10.590 44.806 -32.682 1.00 40.54 84 GLY A O 1
ATOM 710 N N . SER A 1 85 ? -11.080 46.920 -33.351 1.00 30.96 85 SER A N 1
ATOM 711 C CA . SER A 1 85 ? -9.745 47.291 -33.798 1.00 28.37 85 SER A CA 1
ATOM 712 C C . SER A 1 85 ? -9.097 48.243 -32.793 1.00 29.45 85 SER A C 1
ATOM 713 O O . SER A 1 85 ? -8.093 48.899 -33.116 1.00 23.84 85 SER A O 1
ATOM 716 N N . ASP A 1 86 ? -9.664 48.346 -31.592 1.00 25.60 86 ASP A N 1
ATOM 717 C CA . ASP A 1 86 ? -9.116 49.285 -30.624 1.00 26.39 86 ASP A CA 1
ATOM 718 C C . ASP A 1 86 ? -8.425 48.609 -29.464 1.00 21.67 86 ASP A C 1
ATOM 719 O O . ASP A 1 86 ? -8.908 47.605 -28.934 1.00 24.88 86 ASP A O 1
ATOM 724 N N . LEU A 1 87 ? -7.288 49.148 -29.054 1.00 20.04 87 LEU A N 1
ATOM 725 C CA . LEU A 1 87 ? -6.560 48.557 -27.920 1.00 22.42 87 LEU A CA 1
ATOM 726 C C . LEU A 1 87 ? -7.189 49.058 -26.648 1.00 16.72 87 LEU A C 1
ATOM 727 O O . LEU A 1 87 ? -7.336 50.244 -26.488 1.00 16.05 87 LEU A O 1
ATOM 732 N N . VAL A 1 88 ? -7.572 48.143 -25.779 1.00 14.75 88 VAL A N 1
ATOM 733 C CA . VAL A 1 88 ? -8.116 48.477 -24.469 1.00 20.97 88 VAL A CA 1
ATOM 734 C C . VAL A 1 88 ? -7.272 47.758 -23.430 1.00 20.29 88 VAL A C 1
ATOM 735 O O . VAL A 1 88 ? -6.471 46.897 -23.751 1.00 24.27 88 VAL A O 1
ATOM 739 N N . ALA A 1 89 ? -7.505 48.094 -22.179 1.00 23.53 89 ALA A N 1
ATOM 740 C CA . ALA A 1 89 ? -6.633 47.713 -21.111 1.00 28.25 89 ALA A CA 1
ATOM 741 C C . ALA A 1 89 ? -7.521 47.601 -19.901 1.00 28.01 89 ALA A C 1
ATOM 742 O O . ALA A 1 89 ? -8.387 48.439 -19.722 1.00 30.08 89 ALA A O 1
ATOM 744 N N . GLU A 1 90 ? -7.303 46.568 -19.091 1.00 30.25 90 GLU A N 1
ATOM 745 C CA . GLU A 1 90 ? -7.966 46.371 -17.817 1.00 27.97 90 GLU A CA 1
ATOM 746 C C . GLU A 1 90 ? -6.893 46.162 -16.749 1.00 25.61 90 GLU A C 1
ATOM 747 O O . GLU A 1 90 ? -5.951 45.394 -16.939 1.00 24.32 90 GLU A O 1
ATOM 753 N N . TYR A 1 91 ? -7.085 46.824 -15.605 1.00 24.82 91 TYR A N 1
ATOM 754 C CA . TYR A 1 91 ? -6.187 46.742 -14.471 1.00 21.66 91 TYR A CA 1
ATOM 755 C C . TYR A 1 91 ? -6.577 45.529 -13.681 1.00 24.67 91 TYR A C 1
ATOM 756 O O . TYR A 1 91 ? -7.713 45.453 -13.233 1.00 23.96 91 TYR A O 1
ATOM 765 N N . GLN A 1 92 ? -5.658 44.570 -13.534 1.00 26.48 92 GLN A N 1
ATOM 766 C CA . GLN A 1 92 ? -5.944 43.303 -12.829 1.00 22.41 92 GLN A CA 1
ATOM 767 C C . GLN A 1 92 ? -5.062 43.089 -11.643 1.00 24.24 92 GLN A C 1
ATOM 768 O O . GLN A 1 92 ? -3.853 43.386 -11.689 1.00 26.82 92 GLN A O 1
ATOM 774 N N . LEU A 1 93 ? -5.671 42.535 -10.600 1.00 21.13 93 LEU A N 1
ATOM 775 C CA . LEU A 1 93 ? -4.967 42.059 -9.442 1.00 21.98 93 LEU A CA 1
ATOM 776 C C . LEU A 1 93 ? -4.955 40.539 -9.585 1.00 26.81 93 LEU A C 1
ATOM 777 O O . LEU A 1 93 ? -5.999 39.929 -9.691 1.00 36.95 93 LEU A O 1
ATOM 782 N N . GLY A 1 94 ? -3.785 39.915 -9.570 1.00 30.18 94 GLY A N 1
ATOM 783 C CA . GLY A 1 94 ? -3.736 38.472 -9.604 1.00 24.57 94 GLY A CA 1
ATOM 784 C C . GLY A 1 94 ? -2.671 37.786 -8.781 1.00 23.22 94 GLY A C 1
ATOM 785 O O . GLY A 1 94 ? -1.784 38.401 -8.189 1.00 20.22 94 GLY A O 1
ATOM 786 N N . LEU A 1 95 ? -2.775 36.464 -8.767 1.00 25.69 95 LEU A N 1
ATOM 787 C CA . LEU A 1 95 ? -1.846 35.593 -8.068 1.00 19.49 95 LEU A CA 1
ATOM 788 C C . LEU A 1 95 ? -1.421 34.510 -9.032 1.00 20.04 95 LEU A C 1
ATOM 789 O O . LEU A 1 95 ? -2.162 34.142 -9.947 1.00 17.21 95 LEU A O 1
ATOM 794 N N . GLU A 1 96 ? -0.249 33.955 -8.781 1.00 23.56 96 GLU A N 1
ATOM 795 C CA . GLU A 1 96 ? 0.296 32.886 -9.605 1.00 23.72 96 GLU A CA 1
ATOM 796 C C . GLU A 1 96 ? 1.207 32.063 -8.705 1.00 24.33 96 GLU A C 1
ATOM 797 O O . GLU A 1 96 ? 2.077 32.585 -8.012 1.00 19.34 96 GLU A O 1
ATOM 803 N N . LYS A 1 97 ? 0.968 30.785 -8.649 1.00 27.33 97 LYS A N 1
ATOM 804 C CA . LYS A 1 97 ? 1.855 29.876 -7.935 1.00 25.75 97 LYS A CA 1
ATOM 805 C C . LYS A 1 97 ? 2.127 28.650 -8.793 1.00 21.12 97 LYS A C 1
ATOM 806 O O . LYS A 1 97 ? 1.197 28.005 -9.242 1.00 22.74 97 LYS A O 1
ATOM 812 N N . VAL A 1 98 ? 3.399 28.368 -9.017 1.00 22.16 98 VAL A N 1
ATOM 813 C CA . VAL A 1 98 ? 3.875 27.201 -9.761 1.00 26.69 98 VAL A CA 1
ATOM 814 C C . VAL A 1 98 ? 5.038 26.678 -8.951 1.00 26.96 98 VAL A C 1
ATOM 815 O O . VAL A 1 98 ? 6.068 27.312 -8.961 1.00 28.80 98 VAL A O 1
ATOM 819 N N . PRO A 1 99 ? 5.078 25.488 -8.343 1.00 27.46 99 PRO A N 1
ATOM 820 C CA . PRO A 1 99 ? 4.327 24.268 -8.607 1.00 23.83 99 PRO A CA 1
ATOM 821 C C . PRO A 1 99 ? 3.032 24.245 -7.798 1.00 23.45 99 PRO A C 1
ATOM 822 O O . PRO A 1 99 ? 2.927 24.806 -6.720 1.00 16.20 99 PRO A O 1
ATOM 826 N N . ARG A 1 100 ? 2.060 23.572 -8.247 1.00 23.26 100 ARG A N 1
ATOM 827 C CA . ARG A 1 100 ? 0.922 23.339 -7.389 1.00 19.57 100 ARG A CA 1
ATOM 828 C C . ARG A 1 100 ? 1.122 21.981 -6.659 1.00 25.45 100 ARG A C 1
ATOM 829 O O . ARG A 1 100 ? 1.110 20.883 -7.242 1.00 25.48 100 ARG A O 1
ATOM 837 N N . ASN A 1 101 ? 1.458 22.062 -5.360 1.00 27.25 101 ASN A N 1
ATOM 838 C CA . ASN A 1 101 ? 1.842 20.881 -4.602 1.00 25.05 101 ASN A CA 1
ATOM 839 C C . ASN A 1 101 ? 0.670 19.946 -4.290 1.00 23.67 101 ASN A C 1
ATOM 840 O O . ASN A 1 101 ? 0.863 18.754 -4.035 1.00 25.21 101 ASN A O 1
ATOM 845 N N . SER A 1 102 ? -0.530 20.518 -4.299 1.00 27.76 102 SER A N 1
ATOM 846 C CA . SER A 1 102 ? -1.770 19.861 -3.867 1.00 31.67 102 SER A CA 1
ATOM 847 C C . SER A 1 102 ? -2.952 20.759 -4.177 1.00 34.52 102 SER A C 1
ATOM 848 O O . SER A 1 102 ? -2.851 21.694 -4.976 1.00 37.39 102 SER A O 1
ATOM 851 N N . LEU A 1 103 ? -4.076 20.467 -3.526 1.00 37.25 103 LEU A N 1
ATOM 852 C CA . LEU A 1 103 ? -5.272 21.305 -3.569 1.00 32.05 103 LEU A CA 1
ATOM 853 C C . LEU A 1 103 ? -5.139 22.487 -2.620 1.00 30.70 103 LEU A C 1
ATOM 854 O O . LEU A 1 103 ? -5.560 23.588 -2.946 1.00 33.84 103 LEU A O 1
ATOM 859 N N . ASP A 1 104 ? -4.538 22.258 -1.454 1.00 27.86 104 ASP A N 1
ATOM 860 C CA . ASP A 1 104 ? -4.317 23.316 -0.484 1.00 26.88 104 ASP A CA 1
ATOM 861 C C . ASP A 1 104 ? -3.805 24.612 -1.123 1.00 27.32 104 ASP A C 1
ATOM 862 O O . ASP A 1 104 ? -4.202 25.707 -0.704 1.00 24.72 104 ASP A O 1
ATOM 867 N N . ASP A 1 105 ? -2.943 24.489 -2.141 1.00 25.35 105 ASP A N 1
ATOM 868 C CA . ASP A 1 105 ? -2.408 25.655 -2.824 1.00 21.40 105 ASP A CA 1
ATOM 869 C C . ASP A 1 105 ? -3.478 26.342 -3.626 1.00 22.03 105 ASP A C 1
ATOM 870 O O . ASP A 1 105 ? -3.570 27.580 -3.616 1.00 21.64 105 ASP A O 1
ATOM 875 N N . SER A 1 106 ? -4.302 25.554 -4.312 1.00 19.63 106 SER A N 1
ATOM 876 C CA . SER A 1 106 ? -5.332 26.144 -5.159 1.00 21.42 106 SER A CA 1
ATOM 877 C C . SER A 1 106 ? -6.289 26.935 -4.298 1.00 22.99 106 SER A C 1
ATOM 878 O O . SER A 1 106 ? -6.507 28.117 -4.539 1.00 25.23 106 SER A O 1
ATOM 881 N N . LEU A 1 107 ? -6.844 26.265 -3.287 1.00 23.76 107 LEU A N 1
ATOM 882 C CA . LEU A 1 107 ? -7.687 26.880 -2.252 1.00 25.24 107 LEU A CA 1
ATOM 883 C C . LEU A 1 107 ? -7.104 28.142 -1.600 1.00 25.91 107 LEU A C 1
ATOM 884 O O . LEU A 1 107 ? -7.851 29.052 -1.229 1.00 29.57 107 LEU A O 1
ATOM 889 N N . GLU A 1 108 ? -5.785 28.180 -1.415 1.00 26.15 108 GLU A N 1
ATOM 890 C CA . GLU A 1 108 ? -5.137 29.375 -0.877 1.00 25.96 108 GLU A CA 1
ATOM 891 C C . GLU A 1 108 ? -5.388 30.499 -1.844 1.00 26.98 108 GLU A C 1
ATOM 892 O O . GLU A 1 108 ? -5.824 31.594 -1.449 1.00 26.37 108 GLU A O 1
ATOM 898 N N . VAL A 1 109 ? -5.165 30.209 -3.123 1.00 25.92 109 VAL A N 1
ATOM 899 C CA . VAL A 1 109 ? -5.428 31.194 -4.160 1.00 28.36 109 VAL A CA 1
ATOM 900 C C . VAL A 1 109 ? -6.901 31.636 -4.162 1.00 29.71 109 VAL A C 1
ATOM 901 O O . VAL A 1 109 ? -7.177 32.834 -4.223 1.00 33.28 109 VAL A O 1
ATOM 905 N N . LEU A 1 110 ? -7.823 30.678 -4.053 1.00 30.32 110 LEU A N 1
ATOM 906 C CA . LEU A 1 110 ? -9.252 30.984 -4.058 1.00 31.09 110 LEU A CA 1
ATOM 907 C C . LEU A 1 110 ? -9.623 31.811 -2.831 1.00 29.95 110 LEU A C 1
ATOM 908 O O . LEU A 1 110 ? -10.434 32.715 -2.917 1.00 33.13 110 LEU A O 1
ATOM 913 N N . GLU A 1 111 ? -9.023 31.507 -1.691 1.00 27.50 111 GLU A N 1
ATOM 914 C CA . GLU A 1 111 ? -9.238 32.308 -0.484 1.00 30.77 111 GLU A CA 1
ATOM 915 C C . GLU A 1 111 ? -8.937 33.810 -0.631 1.00 26.21 111 GLU A C 1
ATOM 916 O O . GLU A 1 111 ? -9.677 34.641 -0.106 1.00 36.00 111 GLU A O 1
ATOM 922 N N . ILE A 1 112 ? -7.864 34.168 -1.317 1.00 20.74 112 ILE A N 1
ATOM 923 C CA . ILE A 1 112 ? -7.488 35.574 -1.420 1.00 17.80 112 ILE A CA 1
ATOM 924 C C . ILE A 1 112 ? -8.391 36.324 -2.416 1.00 23.38 112 ILE A C 1
ATOM 925 O O . ILE A 1 112 ? -8.913 37.420 -2.119 1.00 11.51 112 ILE A O 1
ATOM 930 N N . ILE A 1 113 ? -8.588 35.710 -3.583 1.00 23.06 113 ILE A N 1
ATOM 931 C CA . ILE A 1 113 ? -9.365 36.301 -4.634 1.00 22.09 113 ILE A CA 1
ATOM 932 C C . ILE A 1 113 ? -10.779 36.492 -4.133 1.00 25.06 113 ILE A C 1
ATOM 933 O O . ILE A 1 113 ? -11.343 37.594 -4.229 1.00 31.68 113 ILE A O 1
ATOM 938 N N . VAL A 1 114 ? -11.335 35.429 -3.555 1.00 23.50 114 VAL A N 1
ATOM 939 C CA . VAL A 1 114 ? -12.732 35.400 -3.181 1.00 18.51 114 VAL A CA 1
ATOM 940 C C . VAL A 1 114 ? -12.960 36.422 -2.099 1.00 24.48 114 VAL A C 1
ATOM 941 O O . VAL A 1 114 ? -13.974 37.100 -2.110 1.00 30.05 114 VAL A O 1
ATOM 945 N N . GLU A 1 115 ? -12.017 36.511 -1.160 1.00 27.36 115 GLU A N 1
ATOM 946 C CA . GLU A 1 115 ? -12.089 37.451 -0.046 1.00 28.28 115 GLU A CA 1
ATOM 947 C C . GLU A 1 115 ? -11.912 38.880 -0.570 1.00 27.98 115 GLU A C 1
ATOM 948 O O . GLU A 1 115 ? -12.574 39.797 -0.102 1.00 28.93 115 GLU A O 1
ATOM 954 N N . SER A 1 116 ? -11.043 39.062 -1.559 1.00 23.21 116 SER A N 1
ATOM 955 C CA . SER A 1 116 ? -10.901 40.383 -2.161 1.00 26.51 116 SER A CA 1
ATOM 956 C C . SER A 1 116 ? -12.203 40.811 -2.851 1.00 24.40 116 SER A C 1
ATOM 957 O O . SER A 1 116 ? -12.691 41.948 -2.639 1.00 21.14 116 SER A O 1
ATOM 960 N N . ALA A 1 117 ? -12.800 39.875 -3.597 1.00 18.44 117 ALA A N 1
ATOM 961 C CA . ALA A 1 117 ? -14.072 40.154 -4.277 1.00 22.19 117 ALA A CA 1
ATOM 962 C C . ALA A 1 117 ? -15.255 40.472 -3.350 1.00 22.29 117 ALA A C 1
ATOM 963 O O . ALA A 1 117 ? -16.091 41.347 -3.648 1.00 22.74 117 ALA A O 1
ATOM 965 N N . SER A 1 118 ? -15.320 39.778 -2.227 1.00 24.27 118 SER A N 1
ATOM 966 C CA . SER A 1 118 ? -16.390 40.016 -1.273 1.00 28.10 118 SER A CA 1
ATOM 967 C C . SER A 1 118 ? -16.208 41.383 -0.616 1.00 23.90 118 SER A C 1
ATOM 968 O O . SER A 1 118 ? -17.170 41.987 -0.164 1.00 23.74 118 SER A O 1
ATOM 971 N N . GLU A 1 119 ? -14.980 41.885 -0.611 1.00 27.17 119 GLU A N 1
ATOM 972 C CA . GLU A 1 119 ? -14.699 43.186 -0.009 1.00 30.96 119 GLU A CA 1
ATOM 973 C C . GLU A 1 119 ? -14.810 44.295 -1.044 1.00 32.59 119 GLU A C 1
ATOM 974 O O . GLU A 1 119 ? -15.279 45.383 -0.718 1.00 31.29 119 GLU A O 1
ATOM 980 N N . PHE A 1 120 ? -14.367 44.008 -2.279 1.00 33.63 120 PHE A N 1
ATOM 981 C CA . PHE A 1 120 ? -14.305 45.008 -3.361 1.00 32.16 120 PHE A CA 1
ATOM 982 C C . PHE A 1 120 ? -15.636 45.274 -4.060 1.00 31.57 120 PHE A C 1
ATOM 983 O O . PHE A 1 120 ? -15.777 46.261 -4.766 1.00 32.84 120 PHE A O 1
ATOM 991 N N . PHE A 1 121 ? -16.614 44.400 -3.858 1.00 34.30 121 PHE A N 1
ATOM 992 C CA . PHE A 1 121 ? -17.844 44.487 -4.626 1.00 31.82 121 PHE A CA 1
ATOM 993 C C . PHE A 1 121 ? -19.062 44.342 -3.745 1.00 37.10 121 PHE A C 1
ATOM 994 O O . PHE A 1 121 ? -19.083 43.516 -2.824 1.00 39.41 121 PHE A O 1
ATOM 1002 N N . GLU A 1 122 ? -20.075 45.155 -4.041 1.00 42.38 122 GLU A N 1
ATOM 1003 C CA . GLU A 1 122 ? -21.265 45.285 -3.214 1.00 43.47 122 GLU A CA 1
ATOM 1004 C C . GLU A 1 122 ? -22.152 44.044 -3.227 1.00 42.04 122 GLU A C 1
ATOM 1005 O O . GLU A 1 122 ? -22.199 43.302 -2.252 1.00 38.03 122 GLU A O 1
ATOM 1011 N N . GLY A 1 123 ? -22.864 43.843 -4.340 1.00 45.01 123 GLY A N 1
ATOM 1012 C CA . GLY A 1 123 ? -24.022 42.951 -4.415 1.00 38.74 123 GLY A CA 1
ATOM 1013 C C . GLY A 1 123 ? -23.544 41.577 -4.078 1.00 37.36 123 GLY A C 1
ATOM 1014 O O . GLY A 1 123 ? -22.335 41.367 -4.077 1.00 41.92 123 GLY A O 1
ATOM 1015 N N . PRO A 1 124 ? -24.446 40.652 -3.775 1.00 34.19 124 PRO A N 1
ATOM 1016 C CA . PRO A 1 124 ? -24.035 39.276 -3.444 1.00 31.93 124 PRO A CA 1
ATOM 1017 C C . PRO A 1 124 ? -23.042 38.739 -4.486 1.00 29.27 124 PRO A C 1
ATOM 1018 O O . PRO A 1 124 ? -23.315 38.903 -5.678 1.00 24.53 124 PRO A O 1
ATOM 1022 N N . VAL A 1 125 ? -21.913 38.158 -4.054 1.00 25.91 125 VAL A N 1
ATOM 1023 C CA . VAL A 1 125 ? -20.987 37.531 -5.001 1.00 24.39 125 VAL A CA 1
ATOM 1024 C C . VAL A 1 125 ? -21.243 36.054 -5.234 1.00 17.01 125 VAL A C 1
ATOM 1025 O O . VAL A 1 125 ? -21.520 35.311 -4.344 1.00 23.00 125 VAL A O 1
ATOM 1029 N N . ILE A 1 126 ? -21.188 35.651 -6.474 1.00 21.95 126 ILE A N 1
ATOM 1030 C CA . ILE A 1 126 ? -21.312 34.243 -6.809 1.00 22.56 126 ILE A CA 1
ATOM 1031 C C . ILE A 1 126 ? -19.925 33.696 -7.167 1.00 22.63 126 ILE A C 1
ATOM 1032 O O . ILE A 1 126 ? -19.195 34.298 -7.957 1.00 23.42 126 ILE A O 1
ATOM 1037 N N . VAL A 1 127 ? -19.529 32.592 -6.547 1.00 23.57 127 VAL A N 1
ATOM 1038 C CA . VAL A 1 127 ? -18.287 31.940 -6.941 1.00 23.01 127 VAL A CA 1
ATOM 1039 C C . VAL A 1 127 ? -18.671 30.632 -7.592 1.00 22.90 127 VAL A C 1
ATOM 1040 O O . VAL A 1 127 ? -19.156 29.702 -6.946 1.00 22.93 127 VAL A O 1
ATOM 1044 N N . GLU A 1 128 ? -18.514 30.601 -8.900 1.00 19.64 128 GLU A N 1
ATOM 1045 C CA . GLU A 1 128 ? -18.918 29.455 -9.652 1.00 20.87 128 GLU A CA 1
ATOM 1046 C C . GLU A 1 128 ? -17.693 28.580 -9.934 1.00 28.82 128 GLU A C 1
ATOM 1047 O O . GLU A 1 128 ? -16.662 29.047 -10.468 1.00 27.97 128 GLU A O 1
ATOM 1053 N N . ILE A 1 129 ? -17.782 27.310 -9.533 1.00 26.44 129 ILE A N 1
ATOM 1054 C CA . ILE A 1 129 ? -16.658 26.407 -9.745 1.00 24.08 129 ILE A CA 1
ATOM 1055 C C . ILE A 1 129 ? -16.969 25.298 -10.729 1.00 25.14 129 ILE A C 1
ATOM 1056 O O . ILE A 1 129 ? -18.123 24.832 -10.856 1.00 18.43 129 ILE A O 1
ATOM 1061 N N . GLY A 1 130 ? -15.917 24.891 -11.430 1.00 21.31 130 GLY A N 1
ATOM 1062 C CA . GLY A 1 130 ? -15.992 23.797 -12.366 1.00 19.62 130 GLY A CA 1
ATOM 1063 C C . GLY A 1 130 ? -14.716 22.975 -12.367 1.00 21.55 130 GLY A C 1
ATOM 1064 O O . GLY A 1 130 ? -13.804 23.168 -11.560 1.00 17.99 130 GLY A O 1
ATOM 1065 N N . HIS A 1 131 ? -14.656 22.053 -13.315 1.00 22.71 131 HIS A N 1
ATOM 1066 C CA . HIS A 1 131 ? -13.508 21.202 -13.459 1.00 22.03 131 HIS A CA 1
ATOM 1067 C C . HIS A 1 131 ? -13.341 20.700 -14.891 1.00 23.38 131 HIS A C 1
ATOM 1068 O O . HIS A 1 131 ? -14.265 20.257 -15.555 1.00 28.54 131 HIS A O 1
ATOM 1075 N N . THR A 1 132 ? -12.119 20.740 -15.336 1.00 27.53 132 THR A N 1
ATOM 1076 C CA . THR A 1 132 ? -11.726 20.373 -16.679 1.00 24.11 132 THR A CA 1
ATOM 1077 C C . THR A 1 132 ? -11.759 18.847 -16.891 1.00 25.14 132 THR A C 1
ATOM 1078 O O . THR A 1 132 ? -11.903 18.361 -18.026 1.00 29.55 132 THR A O 1
ATOM 1082 N N . GLY A 1 133 ? -11.634 18.093 -15.797 1.00 22.22 133 GLY A N 1
ATOM 1083 C CA . GLY A 1 133 ? -11.459 16.641 -15.856 1.00 12.57 133 GLY A CA 1
ATOM 1084 C C . GLY A 1 133 ? -12.735 15.929 -16.275 1.00 16.57 133 GLY A C 1
ATOM 1085 O O . GLY A 1 133 ? -12.714 14.779 -16.713 1.00 16.31 133 GLY A O 1
ATOM 1086 N N . VAL A 1 134 ? -13.844 16.643 -16.177 1.00 16.16 134 VAL A N 1
ATOM 1087 C CA . VAL A 1 134 ? -15.157 16.128 -16.473 1.00 13.94 134 VAL A CA 1
ATOM 1088 C C . VAL A 1 134 ? -15.307 15.793 -17.982 1.00 20.01 134 VAL A C 1
ATOM 1089 O O . VAL A 1 134 ? -16.049 14.886 -18.367 1.00 23.25 134 VAL A O 1
ATOM 1093 N N . TYR A 1 135 ? -14.563 16.482 -18.833 1.00 20.75 135 TYR A N 1
ATOM 1094 C CA . TYR A 1 135 ? -14.788 16.343 -20.273 1.00 21.48 135 TYR A CA 1
ATOM 1095 C C . TYR A 1 135 ? -14.212 15.092 -20.951 1.00 17.19 135 TYR A C 1
ATOM 1096 O O . TYR A 1 135 ? -14.748 14.651 -21.952 1.00 20.02 135 TYR A O 1
ATOM 1105 N N . GLU A 1 136 ? -13.118 14.565 -20.465 1.00 22.08 136 GLU A N 1
ATOM 1106 C CA . GLU A 1 136 ? -12.537 13.332 -21.008 1.00 21.36 136 GLU A CA 1
ATOM 1107 C C . GLU A 1 136 ? -13.563 12.215 -21.007 1.00 27.53 136 GLU A C 1
ATOM 1108 O O . GLU A 1 136 ? -13.717 11.495 -21.997 1.00 29.01 136 GLU A O 1
ATOM 1114 N N . ASP A 1 137 ? -14.054 12.109 -19.797 1.00 30.34 137 ASP A N 1
ATOM 1115 C CA . ASP A 1 137 ? -15.095 11.166 -19.481 1.00 30.60 137 ASP A CA 1
ATOM 1116 C C . ASP A 1 137 ? -16.239 11.298 -20.464 1.00 29.61 137 ASP A C 1
ATOM 1117 O O . ASP A 1 137 ? -16.468 10.407 -21.289 1.00 28.86 137 ASP A O 1
ATOM 1122 N N . LEU A 1 138 ? -16.941 12.413 -20.372 1.00 24.26 138 LEU A N 1
ATOM 1123 C CA . LEU A 1 138 ? -18.003 12.735 -21.305 1.00 28.86 138 LEU A CA 1
ATOM 1124 C C . LEU A 1 138 ? -17.737 12.214 -22.720 1.00 28.26 138 LEU A C 1
ATOM 1125 O O . LEU A 1 138 ? -18.399 11.296 -23.173 1.00 32.22 138 LEU A O 1
ATOM 1130 N N . LEU A 1 139 ? -16.752 12.791 -23.395 1.00 29.31 139 LEU A N 1
ATOM 1131 C CA . LEU A 1 139 ? -16.459 12.488 -24.802 1.00 29.77 139 LEU A CA 1
ATOM 1132 C C . LEU A 1 139 ? -16.030 11.034 -25.120 1.00 31.29 139 LEU A C 1
ATOM 1133 O O . LEU A 1 139 ? -16.045 10.618 -26.284 1.00 27.75 139 LEU A O 1
ATOM 1138 N N . LYS A 1 140 ? -15.665 10.254 -24.104 1.00 33.39 140 LYS A N 1
ATOM 1139 C CA . LYS A 1 140 ? -15.091 8.915 -24.343 1.00 35.19 140 LYS A CA 1
ATOM 1140 C C . LYS A 1 140 ? -15.943 8.059 -25.290 1.00 38.30 140 LYS A C 1
ATOM 1141 O O . LYS A 1 140 ? -15.398 7.348 -26.161 1.00 36.67 140 LYS A O 1
ATOM 1147 N N . GLU A 1 141 ? -17.268 8.165 -25.168 1.00 41.97 141 GLU A N 1
ATOM 1148 C CA . GLU A 1 141 ? -18.212 7.275 -25.866 1.00 44.05 141 GLU A CA 1
ATOM 1149 C C . GLU A 1 141 ? -18.842 7.906 -27.133 1.00 42.12 141 GLU A C 1
ATOM 1150 O O . GLU A 1 141 ? -19.492 7.209 -27.925 1.00 39.17 141 GLU A O 1
ATOM 1156 N N . ILE A 1 142 ? -18.608 9.212 -27.320 1.00 39.17 142 ILE A N 1
ATOM 1157 C CA . ILE A 1 142 ? -19.099 9.980 -28.478 1.00 38.18 142 ILE A CA 1
ATOM 1158 C C . ILE A 1 142 ? -18.049 10.103 -29.614 1.00 34.68 142 ILE A C 1
ATOM 1159 O O . ILE A 1 142 ? -16.883 10.358 -29.336 1.00 31.84 142 ILE A O 1
ATOM 1164 N N . PRO A 1 143 ? -18.451 9.917 -30.878 1.00 34.30 143 PRO A N 1
ATOM 1165 C CA . PRO A 1 143 ? -17.509 9.951 -32.008 1.00 34.53 143 PRO A CA 1
ATOM 1166 C C . PRO A 1 143 ? -16.550 11.141 -31.991 1.00 35.24 143 PRO A C 1
ATOM 1167 O O . PRO A 1 143 ? -16.902 12.233 -31.518 1.00 40.83 143 PRO A O 1
ATOM 1171 N N . LYS A 1 144 ? -15.345 10.916 -32.505 1.00 34.10 144 LYS A N 1
ATOM 1172 C CA . LYS A 1 144 ? -14.304 11.931 -32.513 1.00 31.69 144 LYS A CA 1
ATOM 1173 C C . LYS A 1 144 ? -14.666 13.103 -33.420 1.00 32.29 144 LYS A C 1
ATOM 1174 O O . LYS A 1 144 ? -14.422 14.269 -33.066 1.00 31.77 144 LYS A O 1
ATOM 1180 N N . ASP A 1 145 ? -15.249 12.779 -34.574 1.00 33.63 145 ASP A N 1
ATOM 1181 C CA . ASP A 1 145 ? -15.733 13.755 -35.560 1.00 34.35 145 ASP A CA 1
ATOM 1182 C C . ASP A 1 145 ? -16.564 14.949 -35.005 1.00 32.74 145 ASP A C 1
ATOM 1183 O O . ASP A 1 145 ? -16.481 16.059 -35.552 1.00 28.81 145 ASP A O 1
ATOM 1188 N N . LEU A 1 146 ? -17.356 14.717 -33.947 1.00 27.58 146 LEU A N 1
ATOM 1189 C CA . LEU A 1 146 ? -18.234 15.752 -33.396 1.00 29.24 146 LEU A CA 1
ATOM 1190 C C . LEU A 1 146 ? -17.935 16.063 -31.917 1.00 32.23 146 LEU A C 1
ATOM 1191 O O . LEU A 1 146 ? -18.842 16.252 -31.127 1.00 36.50 146 LEU A O 1
ATOM 1196 N N . HIS A 1 147 ? -16.654 16.138 -31.568 1.00 31.35 147 HIS A N 1
ATOM 1197 C CA . HIS A 1 147 ? -16.211 16.403 -30.203 1.00 32.26 147 HIS A CA 1
ATOM 1198 C C . HIS A 1 147 ? -16.219 17.896 -29.962 1.00 33.60 147 HIS A C 1
ATOM 1199 O O . HIS A 1 147 ? -16.684 18.387 -28.933 1.00 32.87 147 HIS A O 1
ATOM 1206 N N . GLU A 1 148 ? -15.653 18.593 -30.936 1.00 34.76 148 GLU A N 1
ATOM 1207 C CA . GLU A 1 148 ? -15.424 20.016 -30.901 1.00 35.18 148 GLU A CA 1
ATOM 1208 C C . GLU A 1 148 ? -16.772 20.737 -31.020 1.00 35.28 148 GLU A C 1
ATOM 1209 O O . GLU A 1 148 ? -16.976 21.838 -30.475 1.00 37.62 148 GLU A O 1
ATOM 1215 N N . LYS A 1 149 ? -17.696 20.098 -31.715 1.00 28.97 149 LYS A N 1
ATOM 1216 C CA . LYS A 1 149 ? -19.017 20.652 -31.886 1.00 27.15 149 LYS A CA 1
ATOM 1217 C C . LYS A 1 149 ? -19.827 20.513 -30.590 1.00 27.31 149 LYS A C 1
ATOM 1218 O O . LYS A 1 149 ? -20.476 21.471 -30.129 1.00 20.77 149 LYS A O 1
ATOM 1224 N N . VAL A 1 150 ? -19.773 19.325 -29.996 1.00 24.06 150 VAL A N 1
ATOM 1225 C CA . VAL A 1 150 ? -20.484 19.080 -28.754 1.00 14.70 150 VAL A CA 1
ATOM 1226 C C . VAL A 1 150 ? -19.998 19.998 -27.631 1.00 12.74 150 VAL A C 1
ATOM 1227 O O . VAL A 1 150 ? -20.786 20.528 -26.851 1.00 16.19 150 VAL A O 1
ATOM 1231 N N . LEU A 1 151 ? -18.699 20.214 -27.566 1.00 15.71 151 LEU A N 1
ATOM 1232 C CA . LEU A 1 151 ? -18.119 21.005 -26.484 1.00 16.40 151 LEU A CA 1
ATOM 1233 C C . LEU A 1 151 ? -18.556 22.458 -26.616 1.00 19.88 151 LEU A C 1
ATOM 1234 O O . LEU A 1 151 ? -18.734 23.168 -25.634 1.00 22.74 151 LEU A O 1
ATOM 1239 N N . ASN A 1 152 ? -18.733 22.908 -27.844 1.00 24.85 152 ASN A N 1
ATOM 1240 C CA . ASN A 1 152 ? -19.254 24.236 -28.061 1.00 29.34 152 ASN A CA 1
ATOM 1241 C C . ASN A 1 152 ? -20.737 24.306 -27.631 1.00 26.71 152 ASN A C 1
ATOM 1242 O O . ASN A 1 152 ? -21.151 25.242 -26.939 1.00 23.52 152 ASN A O 1
ATOM 1247 N N . LEU A 1 153 ? -21.512 23.285 -27.982 1.00 21.99 153 LEU A N 1
ATOM 1248 C CA . LEU A 1 153 ? -22.901 23.250 -27.557 1.00 22.67 153 LEU A CA 1
ATOM 1249 C C . LEU A 1 153 ? -22.975 23.275 -26.043 1.00 22.93 153 LEU A C 1
ATOM 1250 O O . LEU A 1 153 ? -23.773 23.983 -25.478 1.00 25.18 153 LEU A O 1
ATOM 1255 N N . ILE A 1 154 ? -22.134 22.517 -25.376 1.00 21.81 154 ILE A N 1
ATOM 1256 C CA . ILE A 1 154 ? -22.260 22.513 -23.948 1.00 24.86 154 ILE A CA 1
ATOM 1257 C C . ILE A 1 154 ? -21.819 23.832 -23.345 1.00 26.45 154 ILE A C 1
ATOM 1258 O O . ILE A 1 154 ? -22.440 24.320 -22.392 1.00 24.61 154 ILE A O 1
ATOM 1263 N N . ASP A 1 155 ? -20.804 24.458 -23.936 1.00 25.70 155 ASP A N 1
ATOM 1264 C CA . ASP A 1 155 ? -20.377 25.796 -23.482 1.00 25.23 155 ASP A CA 1
ATOM 1265 C C . ASP A 1 155 ? -21.452 26.891 -23.649 1.00 24.40 155 ASP A C 1
ATOM 1266 O O . ASP A 1 155 ? -21.457 27.881 -22.921 1.00 17.11 155 ASP A O 1
ATOM 1271 N N . THR A 1 156 ? -22.328 26.713 -24.634 1.00 21.19 156 THR A N 1
ATOM 1272 C CA . THR A 1 156 ? -23.436 27.618 -24.881 1.00 17.05 156 THR A CA 1
ATOM 1273 C C . THR A 1 156 ? -24.714 27.145 -24.202 1.00 17.39 156 THR A C 1
ATOM 1274 O O . THR A 1 156 ? -25.761 27.776 -24.346 1.00 11.28 156 THR A O 1
ATOM 1278 N N . LYS A 1 157 ? -24.641 26.029 -23.469 1.00 12.30 157 LYS A N 1
ATOM 1279 C CA . LYS A 1 157 ? -25.822 25.461 -22.857 1.00 13.10 157 LYS A CA 1
ATOM 1280 C C . LYS A 1 157 ? -26.978 25.194 -23.857 1.00 14.81 157 LYS A C 1
ATOM 1281 O O . LYS A 1 157 ? -28.140 25.076 -23.462 1.00 14.30 157 LYS A O 1
ATOM 1287 N N . ASN A 1 158 ? -26.639 25.062 -25.141 1.00 13.68 158 ASN A N 1
ATOM 1288 C CA . ASN A 1 158 ? -27.590 24.772 -26.211 1.00 11.09 158 ASN A CA 1
ATOM 1289 C C . ASN A 1 158 ? -28.177 23.354 -26.096 1.00 12.22 158 ASN A C 1
ATOM 1290 O O . ASN A 1 158 ? -27.976 22.490 -26.957 1.00 5.31 158 ASN A O 1
ATOM 1295 N N . LEU A 1 159 ? -28.920 23.139 -25.016 1.00 14.52 159 LEU A N 1
ATOM 1296 C CA . LEU A 1 159 ? -29.708 21.926 -24.841 1.00 14.16 159 LEU A CA 1
ATOM 1297 C C . LEU A 1 159 ? -30.504 21.465 -26.049 1.00 12.15 159 LEU A C 1
ATOM 1298 O O . LEU A 1 159 ? -30.694 20.285 -26.221 1.00 23.93 159 LEU A O 1
ATOM 1303 N N . ALA A 1 160 ? -30.953 22.377 -26.899 1.00 18.73 160 ALA A N 1
ATOM 1304 C CA . ALA A 1 160 ? -31.805 22.015 -28.055 1.00 16.23 160 ALA A CA 1
ATOM 1305 C C . ALA A 1 160 ? -31.054 21.395 -29.229 1.00 20.10 160 ALA A C 1
ATOM 1306 O O . ALA A 1 160 ? -31.575 20.468 -29.872 1.00 24.96 160 ALA A O 1
ATOM 1308 N N . GLU A 1 161 ? -29.871 21.942 -29.544 1.00 19.73 161 GLU A N 1
ATOM 1309 C CA . GLU A 1 161 ? -29.000 21.367 -30.572 1.00 19.11 161 GLU A CA 1
ATOM 1310 C C . GLU A 1 161 ? -28.400 20.029 -30.145 1.00 19.74 161 GLU A C 1
ATOM 1311 O O . GLU A 1 161 ? -28.079 19.201 -31.004 1.00 21.29 161 GLU A O 1
ATOM 1317 N N . ILE A 1 162 ? -28.235 19.822 -28.837 1.00 16.48 162 ILE A N 1
ATOM 1318 C CA . ILE A 1 162 ? -27.786 18.528 -28.323 1.00 15.10 162 ILE A CA 1
ATOM 1319 C C . ILE A 1 162 ? -28.841 17.493 -28.649 1.00 14.59 162 ILE A C 1
ATOM 1320 O O . ILE A 1 162 ? -28.510 16.440 -29.188 1.00 13.10 162 ILE A O 1
ATOM 1325 N N . GLU A 1 163 ? -30.103 17.808 -28.349 1.00 15.28 163 GLU A N 1
ATOM 1326 C CA . GLU A 1 163 ? -31.183 16.826 -28.441 1.00 17.69 163 GLU A CA 1
ATOM 1327 C C . GLU A 1 163 ? -31.403 16.536 -29.893 1.00 16.48 163 GLU A C 1
ATOM 1328 O O . GLU A 1 163 ? -31.583 15.399 -30.296 1.00 19.58 163 GLU A O 1
ATOM 1334 N N . PHE A 1 164 ? -31.344 17.586 -30.691 1.00 20.09 164 PHE A N 1
ATOM 1335 C CA . PHE A 1 164 ? -31.494 17.438 -32.112 1.00 23.86 164 PHE A CA 1
ATOM 1336 C C . PHE A 1 164 ? -30.423 16.491 -32.669 1.00 27.68 164 PHE A C 1
ATOM 1337 O O . PHE A 1 164 ? -30.684 15.720 -33.591 1.00 24.46 164 PHE A O 1
ATOM 1345 N N . LEU A 1 165 ? -29.225 16.562 -32.092 1.00 33.02 165 LEU A N 1
ATOM 1346 C CA . LEU A 1 165 ? -28.113 15.683 -32.446 1.00 33.53 165 LEU A CA 1
ATOM 1347 C C . LEU A 1 165 ? -28.265 14.262 -31.907 1.00 36.00 165 LEU A C 1
ATOM 1348 O O . LEU A 1 165 ? -27.878 13.299 -32.578 1.00 38.17 165 LEU A O 1
ATOM 1353 N N . SER A 1 166 ? -28.821 14.138 -30.700 1.00 38.52 166 SER A N 1
ATOM 1354 C CA . SER A 1 166 ? -29.235 12.843 -30.154 1.00 39.12 166 SER A CA 1
ATOM 1355 C C . SER A 1 166 ? -30.073 12.068 -31.184 1.00 39.34 166 SER A C 1
ATOM 1356 O O . SER A 1 166 ? -30.105 10.842 -31.153 1.00 42.08 166 SER A O 1
ATOM 1359 N N . HIS A 1 167 ? -30.733 12.786 -32.096 1.00 38.33 167 HIS A N 1
ATOM 1360 C CA . HIS A 1 167 ? -31.720 12.187 -33.002 1.00 39.90 167 HIS A CA 1
ATOM 1361 C C . HIS A 1 167 ? -31.253 12.083 -34.451 1.00 38.38 167 HIS A C 1
ATOM 1362 O O . HIS A 1 167 ? -31.646 11.160 -35.144 1.00 39.37 167 HIS A O 1
ATOM 1369 N N . MET A 1 168 ? -30.433 13.029 -34.908 1.00 36.94 168 MET A N 1
ATOM 1370 C CA . MET A 1 168 ? -29.893 13.018 -36.271 1.00 37.66 168 MET A CA 1
ATOM 1371 C C . MET A 1 168 ? -28.709 12.048 -36.430 1.00 36.85 168 MET A C 1
ATOM 1372 O O . MET A 1 168 ? -28.469 11.518 -37.519 1.00 38.69 168 MET A O 1
ATOM 1377 N N . LYS A 1 169 ? -27.982 11.822 -35.339 1.00 34.45 169 LYS A N 1
ATOM 1378 C CA . LYS A 1 169 ? -26.827 10.923 -35.316 1.00 32.48 169 LYS A CA 1
ATOM 1379 C C . LYS A 1 169 ? -27.162 9.539 -34.715 1.00 32.30 169 LYS A C 1
ATOM 1380 O O . LYS A 1 169 ? -26.654 8.518 -35.167 1.00 30.88 169 LYS A O 1
ATOM 1386 N N . LYS A 1 170 ? -28.043 9.539 -33.714 1.00 32.67 170 LYS A N 1
ATOM 1387 C CA . LYS A 1 170 ? -28.473 8.365 -32.948 1.00 30.86 170 LYS A CA 1
ATOM 1388 C C . LYS A 1 170 ? -27.442 7.981 -31.899 1.00 29.65 170 LYS A C 1
ATOM 1389 O O . LYS A 1 170 ? -27.016 6.832 -31.829 1.00 32.19 170 LYS A O 1
ATOM 1395 N N . ILE A 1 171 ? -27.038 8.956 -31.090 1.00 31.19 171 ILE A N 1
ATOM 1396 C CA . ILE A 1 171 ? -26.181 8.695 -29.933 1.00 30.78 171 ILE A CA 1
ATOM 1397 C C . ILE A 1 171 ? -26.842 8.988 -28.587 1.00 32.91 171 ILE A C 1
ATOM 1398 O O . ILE A 1 171 ? -27.734 9.840 -28.466 1.00 31.17 171 ILE A O 1
ATOM 1403 N N . ASP A 1 172 ? -26.374 8.263 -27.578 1.00 34.24 172 ASP A N 1
ATOM 1404 C CA . ASP A 1 172 ? -26.662 8.583 -26.205 1.00 35.25 172 ASP A CA 1
ATOM 1405 C C . ASP A 1 172 ? -25.874 9.831 -25.885 1.00 33.33 172 ASP A C 1
ATOM 1406 O O . ASP A 1 172 ? -24.680 9.768 -25.609 1.00 33.94 172 ASP A O 1
ATOM 1411 N N . LEU A 1 173 ? -26.510 10.984 -25.965 1.00 30.00 173 LEU A N 1
ATOM 1412 C CA . LEU A 1 173 ? -25.838 12.138 -25.405 1.00 30.33 173 LEU A CA 1
ATOM 1413 C C . LEU A 1 173 ? -26.177 12.200 -23.928 1.00 32.07 173 LEU A C 1
ATOM 1414 O O . LEU A 1 173 ? -25.294 12.384 -23.110 1.00 43.66 173 LEU A O 1
ATOM 1419 N N . SER A 1 174 ? -27.436 11.946 -23.596 1.00 33.62 174 SER A N 1
ATOM 1420 C CA . SER A 1 174 ? -27.894 11.702 -22.225 1.00 28.60 174 SER A CA 1
ATOM 1421 C C . SER A 1 174 ? -27.061 12.429 -21.180 1.00 23.27 174 SER A C 1
ATOM 1422 O O . SER A 1 174 ? -27.442 13.483 -20.710 1.00 26.50 174 SER A O 1
ATOM 1425 N N . ARG A 1 175 ? -25.904 11.871 -20.865 1.00 19.53 175 ARG A N 1
ATOM 1426 C CA . ARG A 1 175 ? -24.946 12.445 -19.930 1.00 21.74 175 ARG A CA 1
ATOM 1427 C C . ARG A 1 175 ? -24.530 13.927 -20.143 1.00 17.56 175 ARG A C 1
ATOM 1428 O O . ARG A 1 175 ? -24.334 14.657 -19.174 1.00 16.93 175 ARG A O 1
ATOM 1436 N N . VAL A 1 176 ? -24.365 14.350 -21.390 1.00 18.55 176 VAL A N 1
ATOM 1437 C CA . VAL A 1 176 ? -24.029 15.741 -21.697 1.00 24.80 176 VAL A CA 1
ATOM 1438 C C . VAL A 1 176 ? -25.189 16.676 -21.294 1.00 25.79 176 VAL A C 1
ATOM 1439 O O . VAL A 1 176 ? -24.975 17.750 -20.693 1.00 24.91 176 VAL A O 1
ATOM 1443 N N . GLU A 1 177 ? -26.408 16.211 -21.581 1.00 25.22 177 GLU A N 1
ATOM 1444 C CA . GLU A 1 177 ? -27.642 16.914 -21.242 1.00 27.35 177 GLU A CA 1
ATOM 1445 C C . GLU A 1 177 ? -27.796 17.116 -19.739 1.00 26.88 177 GLU A C 1
ATOM 1446 O O . GLU A 1 177 ? -28.155 18.213 -19.305 1.00 25.58 177 GLU A O 1
ATOM 1452 N N . LYS A 1 178 ? -27.525 16.063 -18.954 1.00 22.66 178 LYS A N 1
ATOM 1453 C CA . LYS A 1 178 ? -27.625 16.148 -17.501 1.00 24.40 178 LYS A CA 1
ATOM 1454 C C . LYS A 1 178 ? -26.769 17.303 -17.029 1.00 17.93 178 LYS A C 1
ATOM 1455 O O . LYS A 1 178 ? -27.198 18.118 -16.235 1.00 19.12 178 LYS A O 1
ATOM 1461 N N . ILE A 1 179 ? -25.559 17.364 -17.551 1.00 17.58 179 ILE A N 1
ATOM 1462 C CA . ILE A 1 179 ? -24.571 18.353 -17.131 1.00 23.05 179 ILE A CA 1
ATOM 1463 C C . ILE A 1 179 ? -25.035 19.801 -17.399 1.00 19.44 179 ILE A C 1
ATOM 1464 O O . ILE A 1 179 ? -24.998 20.657 -16.504 1.00 21.83 179 ILE A O 1
ATOM 1469 N N . ILE A 1 180 ? -25.551 20.038 -18.594 1.00 16.49 180 ILE A N 1
ATOM 1470 C CA . ILE A 1 180 ? -26.221 21.298 -18.890 1.00 18.68 180 ILE A CA 1
ATOM 1471 C C . ILE A 1 180 ? -27.420 21.592 -17.977 1.00 20.41 180 ILE A C 1
ATOM 1472 O O . ILE A 1 180 ? -27.517 22.683 -17.421 1.00 17.65 180 ILE A O 1
ATOM 1477 N N . GLU A 1 181 ? -28.319 20.612 -17.830 1.00 27.79 181 GLU A N 1
ATOM 1478 C CA . GLU A 1 181 ? -29.548 20.751 -17.031 1.00 29.91 181 GLU A CA 1
ATOM 1479 C C . GLU A 1 181 ? -29.177 21.036 -15.568 1.00 29.97 181 GLU A C 1
ATOM 1480 O O . GLU A 1 181 ? -29.748 21.920 -14.921 1.00 34.96 181 GLU A O 1
ATOM 1486 N N . ASP A 1 182 ? -28.189 20.302 -15.071 1.00 25.32 182 ASP A N 1
ATOM 1487 C CA . ASP A 1 182 ? -27.641 20.500 -13.757 1.00 18.86 182 ASP A CA 1
ATOM 1488 C C . ASP A 1 182 ? -27.102 21.913 -13.510 1.00 22.13 182 ASP A C 1
ATOM 1489 O O . ASP A 1 182 ? -27.351 22.484 -12.439 1.00 17.92 182 ASP A O 1
ATOM 1494 N N . SER A 1 183 ? -26.411 22.483 -14.511 1.00 19.37 183 SER A N 1
ATOM 1495 C CA . SER A 1 183 ? -25.822 23.824 -14.418 1.00 13.83 183 SER A CA 1
ATOM 1496 C C . SER A 1 183 ? -26.848 24.984 -14.318 1.00 23.38 183 SER A C 1
ATOM 1497 O O . SER A 1 183 ? -26.460 26.175 -14.057 1.00 18.01 183 SER A O 1
ATOM 1500 N N . ILE A 1 184 ? -28.132 24.632 -14.546 1.00 19.49 184 ILE A N 1
ATOM 1501 C CA . ILE A 1 184 ? -29.286 25.497 -14.306 1.00 20.01 184 ILE A CA 1
ATOM 1502 C C . ILE A 1 184 ? -30.077 25.127 -13.018 1.00 22.37 184 ILE A C 1
ATOM 1503 O O . ILE A 1 184 ? -30.482 26.011 -12.273 1.00 23.70 184 ILE A O 1
ATOM 1508 N N . TYR A 1 185 ? -30.323 23.830 -12.786 1.00 19.50 185 TYR A N 1
ATOM 1509 C CA . TYR A 1 185 ? -31.222 23.406 -11.716 1.00 22.42 185 TYR A CA 1
ATOM 1510 C C . TYR A 1 185 ? -30.570 22.800 -10.474 1.00 25.78 185 TYR A C 1
ATOM 1511 O O . TYR A 1 185 ? -31.192 22.793 -9.414 1.00 26.47 185 TYR A O 1
ATOM 1520 N N . ARG A 1 186 ? -29.332 22.304 -10.615 1.00 23.16 186 ARG A N 1
ATOM 1521 C CA . ARG A 1 186 ? -28.713 21.620 -9.474 1.00 22.11 186 ARG A CA 1
ATOM 1522 C C . ARG A 1 186 ? -27.257 22.142 -9.319 1.00 21.26 186 ARG A C 1
ATOM 1523 O O . ARG A 1 186 ? -26.279 21.381 -9.312 1.00 24.40 186 ARG A O 1
ATOM 1531 N N . ARG A 1 187 ? -27.117 23.515 -9.103 1.00 11.93 187 ARG A N 1
ATOM 1532 C CA . ARG A 1 187 ? -25.838 24.213 -8.966 1.00 10.53 187 ARG A CA 1
ATOM 1533 C C . ARG A 1 187 ? -25.317 24.130 -7.565 1.00 11.16 187 ARG A C 1
ATOM 1534 O O . ARG A 1 187 ? -24.141 24.338 -7.330 1.00 22.35 187 ARG A O 1
ATOM 1542 N N . SER A 1 188 ? -26.193 23.837 -6.620 1.00 18.98 188 SER A N 1
ATOM 1543 C CA . SER A 1 188 ? -25.811 23.718 -5.230 1.00 20.81 188 SER A CA 1
ATOM 1544 C C . SER A 1 188 ? -24.800 22.580 -5.004 1.00 20.62 188 SER A C 1
ATOM 1545 O O . SER A 1 188 ? -24.988 21.477 -5.513 1.00 29.01 188 SER A O 1
ATOM 1548 N N . PRO A 1 189 ? -23.725 22.842 -4.268 1.00 20.47 189 PRO A N 1
ATOM 1549 C CA . PRO A 1 189 ? -22.686 21.827 -4.019 1.00 25.32 189 PRO A CA 1
ATOM 1550 C C . PRO A 1 189 ? -23.179 20.501 -3.404 1.00 29.00 189 PRO A C 1
ATOM 1551 O O . PRO A 1 189 ? -22.524 19.471 -3.607 1.00 34.09 189 PRO A O 1
ATOM 1555 N N . GLU A 1 190 ? -24.308 20.524 -2.693 1.00 29.28 190 GLU A N 1
ATOM 1556 C CA . GLU A 1 190 ? -24.881 19.327 -2.105 1.00 29.23 190 GLU A CA 1
ATOM 1557 C C . GLU A 1 190 ? -25.215 18.245 -3.136 1.00 28.68 190 GLU A C 1
ATOM 1558 O O . GLU A 1 190 ? -25.332 17.065 -2.779 1.00 32.25 190 GLU A O 1
ATOM 1564 N N . HIS A 1 191 ? -25.369 18.630 -4.404 1.00 26.14 191 HIS A N 1
ATOM 1565 C CA . HIS A 1 191 ? -25.704 17.666 -5.454 1.00 25.61 191 HIS A CA 1
ATOM 1566 C C . HIS A 1 191 ? -24.506 16.913 -6.063 1.00 26.60 191 HIS A C 1
ATOM 1567 O O . HIS A 1 191 ? -24.664 16.221 -7.061 1.00 26.03 191 HIS A O 1
ATOM 1574 N N . LEU A 1 192 ? -23.322 17.038 -5.462 1.00 29.25 192 LEU A N 1
ATOM 1575 C CA . LEU A 1 192 ? -22.090 16.510 -6.069 1.00 28.53 192 LEU A CA 1
ATOM 1576 C C . LEU A 1 192 ? -21.945 15.006 -5.915 1.00 31.09 192 LEU A C 1
ATOM 1577 O O . LEU A 1 192 ? -21.281 14.345 -6.717 1.00 32.23 192 LEU A O 1
ATOM 1582 N N . LYS A 1 193 ? -22.600 14.461 -4.897 1.00 34.64 193 LYS A N 1
ATOM 1583 C CA . LYS A 1 193 ? -22.567 13.031 -4.658 1.00 34.17 193 LYS A CA 1
ATOM 1584 C C . LYS A 1 193 ? -23.528 12.308 -5.607 1.00 35.54 193 LYS A C 1
ATOM 1585 O O . LYS A 1 193 ? -23.405 11.111 -5.808 1.00 38.52 193 LYS A O 1
ATOM 1591 N N . THR A 1 194 ? -24.441 13.052 -6.228 1.00 36.25 194 THR A N 1
ATOM 1592 C CA . THR A 1 194 ? -25.396 12.490 -7.193 1.00 40.01 194 THR A CA 1
ATOM 1593 C C . THR A 1 194 ? -24.973 12.732 -8.638 1.00 37.89 194 THR A C 1
ATOM 1594 O O . THR A 1 194 ? -25.508 12.119 -9.552 1.00 38.01 194 THR A O 1
ATOM 1598 N N . MET A 1 195 ? -24.059 13.670 -8.844 1.00 38.11 195 MET A N 1
ATOM 1599 C CA . MET A 1 195 ? -23.515 13.927 -10.163 1.00 30.96 195 MET A CA 1
ATOM 1600 C C . MET A 1 195 ? -22.663 12.734 -10.529 1.00 34.98 195 MET A C 1
ATOM 1601 O O . MET A 1 195 ? -21.932 12.171 -9.675 1.00 33.78 195 MET A O 1
ATOM 1606 N N . ASP A 1 196 ? -22.825 12.297 -11.774 1.00 35.21 196 ASP A N 1
ATOM 1607 C CA . ASP A 1 196 ? -22.111 11.134 -12.281 1.00 39.19 196 ASP A CA 1
ATOM 1608 C C . ASP A 1 196 ? -20.710 11.583 -12.763 1.00 38.01 196 ASP A C 1
ATOM 1609 O O . ASP A 1 196 ? -20.480 11.791 -13.951 1.00 36.40 196 ASP A O 1
ATOM 1614 N N . LEU A 1 197 ? -19.798 11.744 -11.802 1.00 34.75 197 LEU A N 1
ATOM 1615 C CA . LEU A 1 197 ? -18.501 12.359 -12.035 1.00 33.77 197 LEU A CA 1
ATOM 1616 C C . LEU A 1 197 ? -17.370 11.361 -11.787 1.00 33.17 197 LEU A C 1
ATOM 1617 O O . LEU A 1 197 ? -17.498 10.482 -10.947 1.00 34.38 197 LEU A O 1
ATOM 1622 N N . PRO A 1 198 ? -16.264 11.491 -12.510 1.00 31.64 198 PRO A N 1
ATOM 1623 C CA . PRO A 1 198 ? -15.038 10.788 -12.121 1.00 29.69 198 PRO A CA 1
ATOM 1624 C C . PRO A 1 198 ? -14.718 11.101 -10.649 1.00 27.52 198 PRO A C 1
ATOM 1625 O O . PRO A 1 198 ? -14.736 12.252 -10.262 1.00 26.93 198 PRO A O 1
ATOM 1629 N N . LEU A 1 199 ? -14.456 10.076 -9.844 1.00 30.33 199 LEU A N 1
ATOM 1630 C CA . LEU A 1 199 ? -14.262 10.250 -8.401 1.00 32.20 199 LEU A CA 1
ATOM 1631 C C . LEU A 1 199 ? -13.215 11.307 -8.005 1.00 32.68 199 LEU A C 1
ATOM 1632 O O . LEU A 1 199 ? -13.352 11.952 -6.968 1.00 34.01 199 LEU A O 1
ATOM 1637 N N . SER A 1 200 ? -12.180 11.486 -8.824 1.00 28.78 200 SER A N 1
ATOM 1638 C CA . SER A 1 200 ? -11.194 12.526 -8.561 1.00 30.88 200 SER A CA 1
ATOM 1639 C C . SER A 1 200 ? -11.801 13.928 -8.759 1.00 27.33 200 SER A C 1
ATOM 1640 O O . SER A 1 200 ? -11.653 14.799 -7.907 1.00 25.83 200 SER A O 1
ATOM 1643 N N . VAL A 1 201 ? -12.489 14.124 -9.880 1.00 21.91 201 VAL A N 1
ATOM 1644 C CA . VAL A 1 201 ? -13.139 15.393 -10.188 1.00 21.28 201 VAL A CA 1
ATOM 1645 C C . VAL A 1 201 ? -14.137 15.771 -9.065 1.00 23.99 201 VAL A C 1
ATOM 1646 O O . VAL A 1 201 ? -14.276 16.950 -8.688 1.00 20.35 201 VAL A O 1
ATOM 1650 N N . ARG A 1 202 ? -14.807 14.757 -8.527 1.00 26.49 202 ARG A N 1
ATOM 1651 C CA . ARG A 1 202 ? -15.770 14.945 -7.450 1.00 30.75 202 ARG A CA 1
ATOM 1652 C C . ARG A 1 202 ? -15.111 15.333 -6.141 1.00 29.00 202 ARG A C 1
ATOM 1653 O O . ARG A 1 202 ? -15.559 16.257 -5.469 1.00 29.04 202 ARG A O 1
ATOM 1661 N N . GLU A 1 203 ? -14.041 14.631 -5.807 1.00 31.60 203 GLU A N 1
ATOM 1662 C CA . GLU A 1 203 ? -13.219 14.961 -4.653 1.00 35.20 203 GLU A CA 1
ATOM 1663 C C . GLU A 1 203 ? -12.736 16.413 -4.642 1.00 32.01 203 GLU A C 1
ATOM 1664 O O . GLU A 1 203 ? -12.781 17.065 -3.599 1.00 35.84 203 GLU A O 1
ATOM 1670 N N . ASP A 1 204 ? -12.263 16.921 -5.779 1.00 26.76 204 ASP A N 1
ATOM 1671 C CA . ASP A 1 204 ? -11.763 18.303 -5.819 1.00 25.37 204 ASP A CA 1
ATOM 1672 C C . ASP A 1 204 ? -12.896 19.340 -5.653 1.00 22.72 204 ASP A C 1
ATOM 1673 O O . ASP A 1 204 ? -12.722 20.355 -5.003 1.00 21.79 204 ASP A O 1
ATOM 1678 N N . LEU A 1 205 ? -14.048 19.080 -6.257 1.00 19.11 205 LEU A N 1
ATOM 1679 C CA . LEU A 1 205 ? -15.144 20.020 -6.197 1.00 19.94 205 LEU A CA 1
ATOM 1680 C C . LEU A 1 205 ? -15.724 19.940 -4.778 1.00 25.73 205 LEU A C 1
ATOM 1681 O O . LEU A 1 205 ? -15.964 20.965 -4.143 1.00 31.80 205 LEU A O 1
ATOM 1686 N N . LEU A 1 206 ? -15.903 18.722 -4.262 1.00 22.83 206 LEU A N 1
ATOM 1687 C CA . LEU A 1 206 ? -16.450 18.561 -2.923 1.00 23.27 206 LEU A CA 1
ATOM 1688 C C . LEU A 1 206 ? -15.667 19.425 -1.967 1.00 21.29 206 LEU A C 1
ATOM 1689 O O . LEU A 1 206 ? -16.215 20.167 -1.159 1.00 26.21 206 LEU A O 1
ATOM 1694 N N . SER A 1 207 ? -14.365 19.342 -2.094 1.00 20.00 207 SER A N 1
ATOM 1695 C CA . SER A 1 207 ? -13.494 19.946 -1.119 1.00 24.23 207 SER A CA 1
ATOM 1696 C C . SER A 1 207 ? -13.401 21.456 -1.324 1.00 20.31 207 SER A C 1
ATOM 1697 O O . SER A 1 207 ? -13.395 22.204 -0.359 1.00 20.59 207 SER A O 1
ATOM 1700 N N . ALA A 1 208 ? -13.358 21.908 -2.570 1.00 16.99 208 ALA A N 1
ATOM 1701 C CA . ALA A 1 208 ? -13.275 23.351 -2.804 1.00 21.30 208 ALA A CA 1
ATOM 1702 C C . ALA A 1 208 ? -14.563 24.035 -2.339 1.00 23.38 208 ALA A C 1
ATOM 1703 O O . ALA A 1 208 ? -14.481 25.062 -1.641 1.00 25.81 208 ALA A O 1
ATOM 1705 N N . SER A 1 209 ? -15.721 23.445 -2.677 1.00 17.03 209 SER A N 1
ATOM 1706 C CA . SER A 1 209 ? -17.026 23.931 -2.206 1.00 25.67 209 SER A CA 1
ATOM 1707 C C . SER A 1 209 ? -17.072 24.082 -0.680 1.00 25.21 209 SER A C 1
ATOM 1708 O O . SER A 1 209 ? -17.225 25.184 -0.168 1.00 28.17 209 SER A O 1
ATOM 1711 N N . SER A 1 210 ? -16.923 22.976 0.034 1.00 22.86 210 SER A N 1
ATOM 1712 C CA . SER A 1 210 ? -16.855 23.007 1.495 1.00 28.47 210 SER A CA 1
ATOM 1713 C C . SER A 1 210 ? -16.004 24.150 1.994 1.00 24.37 210 SER A C 1
ATOM 1714 O O . SER A 1 210 ? -16.485 25.020 2.693 1.00 28.06 210 SER A O 1
ATOM 1717 N N . PHE A 1 211 ? -14.732 24.145 1.627 1.00 27.40 211 PHE A N 1
ATOM 1718 C CA . PHE A 1 211 ? -13.808 25.159 2.127 1.00 28.37 211 PHE A CA 1
ATOM 1719 C C . PHE A 1 211 ? -14.399 26.572 1.913 1.00 24.53 211 PHE A C 1
ATOM 1720 O O . PHE A 1 211 ? -14.466 27.397 2.834 1.00 26.32 211 PHE A O 1
ATOM 1728 N N . LEU A 1 212 ? -14.884 26.818 0.711 1.00 16.58 212 LEU A N 1
ATOM 1729 C CA . LEU A 1 212 ? -15.441 28.122 0.425 1.00 22.81 212 LEU A CA 1
ATOM 1730 C C . LEU A 1 212 ? -16.695 28.383 1.279 1.00 25.03 212 LEU A C 1
ATOM 1731 O O . LEU A 1 212 ? -16.830 29.450 1.868 1.00 22.75 212 LEU A O 1
ATOM 1736 N N . GLN A 1 213 ? -17.563 27.375 1.356 1.00 21.26 213 GLN A N 1
ATOM 1737 C CA . GLN A 1 213 ? -18.901 27.512 1.860 1.00 29.60 213 GLN A CA 1
ATOM 1738 C C . GLN A 1 213 ? -18.848 27.702 3.370 1.00 29.38 213 GLN A C 1
ATOM 1739 O O . GLN A 1 213 ? -19.599 28.489 3.925 1.00 28.92 213 GLN A O 1
ATOM 1745 N N . GLU A 1 214 ? -17.928 27.002 4.007 1.00 30.47 214 GLU A N 1
ATOM 1746 C CA . GLU A 1 214 ? -17.628 27.198 5.406 1.00 36.03 214 GLU A CA 1
ATOM 1747 C C . GLU A 1 214 ? -16.962 28.542 5.685 1.00 34.27 214 GLU A C 1
ATOM 1748 O O . GLU A 1 214 ? -17.274 29.193 6.671 1.00 34.45 214 GLU A O 1
ATOM 1754 N N . LYS A 1 215 ? -16.048 28.973 4.827 1.00 36.81 215 LYS A N 1
ATOM 1755 C CA . LYS A 1 215 ? -15.312 30.207 5.108 1.00 33.84 215 LYS A CA 1
ATOM 1756 C C . LYS A 1 215 ? -16.016 31.461 4.566 1.00 31.79 215 LYS A C 1
ATOM 1757 O O . LYS A 1 215 ? -15.709 32.585 4.956 1.00 29.18 215 LYS A O 1
ATOM 1763 N N . PHE A 1 216 ? -16.970 31.276 3.675 1.00 25.48 216 PHE A N 1
ATOM 1764 C CA . PHE A 1 216 ? -17.592 32.431 3.065 1.00 28.25 216 PHE A CA 1
ATOM 1765 C C . PHE A 1 216 ? -19.101 32.258 3.053 1.00 28.11 216 PHE A C 1
ATOM 1766 O O . PHE A 1 216 ? -19.684 31.727 2.096 1.00 31.96 216 PHE A O 1
ATOM 1774 N N . PRO A 1 217 ? -19.733 32.703 4.129 1.00 28.61 217 PRO A N 1
ATOM 1775 C CA . PRO A 1 217 ? -21.160 32.425 4.328 1.00 29.36 217 PRO A CA 1
ATOM 1776 C C . PRO A 1 217 ? -22.041 33.353 3.488 1.00 26.33 217 PRO A C 1
ATOM 1777 O O . PRO A 1 217 ? -23.152 32.963 3.142 1.00 31.45 217 PRO A O 1
ATOM 1781 N N . THR A 1 218 ? -21.549 34.534 3.143 1.00 19.54 218 THR A N 1
ATOM 1782 C CA . THR A 1 218 ? -22.353 35.463 2.382 1.00 22.64 218 THR A CA 1
ATOM 1783 C C . THR A 1 218 ? -22.183 35.231 0.889 1.00 25.13 218 THR A C 1
ATOM 1784 O O . THR A 1 218 ? -22.951 35.756 0.101 1.00 28.20 218 THR A O 1
ATOM 1788 N N . VAL A 1 219 ? -21.182 34.466 0.468 1.00 24.62 219 VAL A N 1
ATOM 1789 C CA . VAL A 1 219 ? -21.070 34.250 -0.979 1.00 28.51 219 VAL A CA 1
ATOM 1790 C C . VAL A 1 219 ? -21.858 33.021 -1.387 1.00 22.80 219 VAL A C 1
ATOM 1791 O O . VAL A 1 219 ? -22.127 32.140 -0.612 1.00 22.29 219 VAL A O 1
ATOM 1795 N N . SER A 1 220 ? -22.247 33.005 -2.631 1.00 23.89 220 SER A N 1
ATOM 1796 C CA . SER A 1 220 ? -23.024 31.931 -3.148 1.00 22.08 220 SER A CA 1
ATOM 1797 C C . SER A 1 220 ? -22.076 31.066 -3.974 1.00 23.64 220 SER A C 1
ATOM 1798 O O . SER A 1 220 ? -21.600 31.473 -5.033 1.00 25.52 220 SER A O 1
ATOM 1801 N N . VAL A 1 221 ? -21.791 29.883 -3.460 1.00 16.89 221 VAL A N 1
ATOM 1802 C CA . VAL A 1 221 ? -20.834 28.986 -4.058 1.00 15.48 221 VAL A CA 1
ATOM 1803 C C . VAL A 1 221 ? -21.623 28.063 -4.961 1.00 18.86 221 VAL A C 1
ATOM 1804 O O . VAL A 1 221 ? -22.565 27.414 -4.514 1.00 18.89 221 VAL A O 1
ATOM 1808 N N . GLU A 1 222 ? -21.280 28.029 -6.246 1.00 18.21 222 GLU A N 1
ATOM 1809 C CA . GLU A 1 222 ? -22.101 27.273 -7.167 1.00 19.65 222 GLU A CA 1
ATOM 1810 C C . GLU A 1 222 ? -21.275 26.435 -8.109 1.00 19.08 222 GLU A C 1
ATOM 1811 O O . GLU A 1 222 ? -20.140 26.752 -8.411 1.00 24.49 222 GLU A O 1
ATOM 1817 N N . ILE A 1 223 ? -21.806 25.307 -8.523 1.00 20.47 223 ILE A N 1
ATOM 1818 C CA . ILE A 1 223 ? -21.009 24.484 -9.391 1.00 22.36 223 ILE A CA 1
ATOM 1819 C C . ILE A 1 223 ? -21.612 24.459 -10.793 1.00 20.85 223 ILE A C 1
ATOM 1820 O O . ILE A 1 223 ? -22.812 24.307 -10.957 1.00 21.34 223 ILE A O 1
ATOM 1825 N N . ASP A 1 224 ? -20.764 24.683 -11.789 1.00 21.82 224 ASP A N 1
ATOM 1826 C CA . ASP A 1 224 ? -21.183 24.706 -13.178 1.00 19.60 224 ASP A CA 1
ATOM 1827 C C . ASP A 1 224 ? -20.151 23.975 -13.996 1.00 17.40 224 ASP A C 1
ATOM 1828 O O . ASP A 1 224 ? -19.060 24.460 -14.147 1.00 14.65 224 ASP A O 1
ATOM 1833 N N . LEU A 1 225 ? -20.512 22.792 -14.502 1.00 22.66 225 LEU A N 1
ATOM 1834 C CA . LEU A 1 225 ? -19.596 21.943 -15.256 1.00 21.60 225 LEU A CA 1
ATOM 1835 C C . LEU A 1 225 ? -19.531 22.253 -16.738 1.00 23.01 225 LEU A C 1
ATOM 1836 O O . LEU A 1 225 ? -18.831 21.574 -17.499 1.00 19.46 225 LEU A O 1
ATOM 1841 N N . THR A 1 226 ? -20.274 23.258 -17.164 1.00 22.41 226 THR A N 1
ATOM 1842 C CA . THR A 1 226 ? -20.148 23.681 -18.547 1.00 25.83 226 THR A CA 1
ATOM 1843 C C . THR A 1 226 ? -18.951 24.602 -18.525 1.00 30.52 226 THR A C 1
ATOM 1844 O O . THR A 1 226 ? -18.281 24.722 -17.475 1.00 40.51 226 THR A O 1
ATOM 1848 N N . LEU A 1 227 ? -18.629 25.220 -19.643 1.00 28.00 227 LEU A N 1
ATOM 1849 C CA . LEU A 1 227 ? -17.384 26.015 -19.722 1.00 34.49 227 LEU A CA 1
ATOM 1850 C C . LEU A 1 227 ? -16.291 25.177 -20.336 1.00 31.34 227 LEU A C 1
ATOM 1851 O O . LEU A 1 227 ? -15.145 25.186 -19.888 1.00 30.07 227 LEU A O 1
ATOM 1856 N N . ALA A 1 228 ? -16.695 24.474 -21.387 1.00 30.35 228 ALA A N 1
ATOM 1857 C CA . ALA A 1 228 ? -15.821 23.702 -22.224 1.00 31.05 228 ALA A CA 1
ATOM 1858 C C . ALA A 1 228 ? -14.699 24.583 -22.756 1.00 33.65 228 ALA A C 1
ATOM 1859 O O . ALA A 1 228 ? -13.592 24.100 -22.966 1.00 33.22 228 ALA A O 1
ATOM 1861 N N . ARG A 1 229 ? -14.999 25.865 -22.971 1.00 36.48 229 ARG A N 1
ATOM 1862 C CA . ARG A 1 229 ? -14.032 26.906 -23.362 1.00 37.29 229 ARG A CA 1
ATOM 1863 C C . ARG A 1 229 ? -12.714 26.805 -22.568 1.00 37.50 229 ARG A C 1
ATOM 1864 O O . ARG A 1 229 ? -11.633 26.836 -23.157 1.00 38.62 229 ARG A O 1
ATOM 1872 N N . THR A 1 230 ? -12.794 26.662 -21.239 1.00 31.95 230 THR A N 1
ATOM 1873 C CA . THR A 1 230 ? -11.576 26.530 -20.407 1.00 30.37 230 THR A CA 1
ATOM 1874 C C . THR A 1 230 ? -10.726 25.271 -20.645 1.00 29.63 230 THR A C 1
ATOM 1875 O O . THR A 1 230 ? -9.714 25.069 -19.972 1.00 27.15 230 THR A O 1
ATOM 1879 N N . ILE A 1 231 ? -11.138 24.423 -21.573 1.00 31.76 231 ILE A N 1
ATOM 1880 C CA . ILE A 1 231 ? -10.587 23.068 -21.667 1.00 38.16 231 ILE A CA 1
ATOM 1881 C C . ILE A 1 231 ? -9.125 23.022 -22.105 1.00 43.07 231 ILE A C 1
ATOM 1882 O O . ILE A 1 231 ? -8.470 21.979 -21.982 1.00 45.45 231 ILE A O 1
ATOM 1887 N N . GLU A 1 232 ? -8.602 24.118 -22.635 1.00 41.96 232 GLU A N 1
ATOM 1888 C CA . GLU A 1 232 ? -7.215 24.077 -23.037 1.00 46.23 232 GLU A CA 1
ATOM 1889 C C . GLU A 1 232 ? -6.482 25.341 -22.672 1.00 47.63 232 GLU A C 1
ATOM 1890 O O . GLU A 1 232 ? -5.570 25.793 -23.367 1.00 44.87 232 GLU A O 1
ATOM 1896 N N . GLU A 1 233 ? -6.930 25.897 -21.557 1.00 46.14 233 GLU A N 1
ATOM 1897 C CA . GLU A 1 233 ? -6.241 26.937 -20.844 1.00 44.07 233 GLU A CA 1
ATOM 1898 C C . GLU A 1 233 ? -5.958 26.342 -19.468 1.00 40.98 233 GLU A C 1
ATOM 1899 O O . GLU A 1 233 ? -4.929 26.628 -18.854 1.00 40.22 233 GLU A O 1
ATOM 1905 N N . TYR A 1 234 ? -6.860 25.475 -19.004 1.00 35.96 234 TYR A N 1
ATOM 1906 C CA . TYR A 1 234 ? -6.794 24.962 -17.642 1.00 29.35 234 TYR A CA 1
ATOM 1907 C C . TYR A 1 234 ? -6.814 23.469 -17.600 1.00 25.57 234 TYR A C 1
ATOM 1908 O O . TYR A 1 234 ? -7.302 22.792 -18.495 1.00 29.51 234 TYR A O 1
ATOM 1917 N N . CYS A 1 235 ? -6.306 22.998 -16.504 1.00 26.23 235 CYS A N 1
ATOM 1918 C CA . CYS A 1 235 ? -6.275 21.552 -16.270 1.00 24.03 235 CYS A CA 1
ATOM 1919 C C . CYS A 1 235 ? -6.479 21.247 -14.793 1.00 24.43 235 CYS A C 1
ATOM 1920 O O . CYS A 1 235 ? -5.526 21.099 -14.025 1.00 26.76 235 CYS A O 1
ATOM 1923 N N . GLY A 1 236 ? -7.714 21.151 -14.417 1.00 20.62 236 GLY A N 1
ATOM 1924 C CA . GLY A 1 236 ? -8.080 20.883 -13.025 1.00 19.51 236 GLY A CA 1
ATOM 1925 C C . GLY A 1 236 ? -9.270 21.730 -12.703 1.00 18.19 236 GLY A C 1
ATOM 1926 O O . GLY A 1 236 ? -10.179 21.920 -13.525 1.00 20.44 236 GLY A O 1
ATOM 1927 N N . LEU A 1 237 ? -9.360 22.299 -11.517 1.00 18.41 237 LEU A N 1
ATOM 1928 C CA . LEU A 1 237 ? -10.561 23.078 -11.327 1.00 21.43 237 LEU A CA 1
ATOM 1929 C C . LEU A 1 237 ? -10.296 24.553 -11.629 1.00 21.31 237 LEU A C 1
ATOM 1930 O O . LEU A 1 237 ? -9.151 25.049 -11.536 1.00 28.00 237 LEU A O 1
ATOM 1935 N N . ILE A 1 238 ? -11.416 25.129 -12.003 1.00 15.54 238 ILE A N 1
ATOM 1936 C CA . ILE A 1 238 ? -11.564 26.509 -12.439 1.00 21.89 238 ILE A CA 1
ATOM 1937 C C . ILE A 1 238 ? -12.618 27.213 -11.621 1.00 21.38 238 ILE A C 1
ATOM 1938 O O . ILE A 1 238 ? -13.436 26.574 -10.955 1.00 20.35 238 ILE A O 1
ATOM 1943 N N . PHE A 1 239 ? -12.581 28.524 -11.696 1.00 19.42 239 PHE A N 1
ATOM 1944 C CA . PHE A 1 239 ? -13.543 29.364 -10.979 1.00 20.78 239 PHE A CA 1
ATOM 1945 C C . PHE A 1 239 ? -13.678 30.724 -11.663 1.00 20.51 239 PHE A C 1
ATOM 1946 O O . PHE A 1 239 ? -12.775 31.177 -12.376 1.00 19.70 239 PHE A O 1
ATOM 1954 N N . THR A 1 240 ? -14.874 31.258 -11.437 1.00 20.49 240 THR A N 1
ATOM 1955 C CA . THR A 1 240 ? -15.298 32.544 -11.926 1.00 24.69 240 THR A CA 1
ATOM 1956 C C . THR A 1 240 ? -16.117 33.158 -10.843 1.00 24.89 240 THR A C 1
ATOM 1957 O O . THR A 1 240 ? -16.930 32.465 -10.217 1.00 25.54 240 THR A O 1
ATOM 1961 N N . ILE A 1 241 ? -15.905 34.453 -10.612 1.00 23.62 241 ILE A N 1
ATOM 1962 C CA . ILE A 1 241 ? -16.711 35.194 -9.644 1.00 21.09 241 ILE A CA 1
ATOM 1963 C C . ILE A 1 241 ? -17.523 36.268 -10.325 1.00 18.92 241 ILE A C 1
ATOM 1964 O O . ILE A 1 241 ? -17.014 36.989 -11.199 1.00 18.92 241 ILE A O 1
ATOM 1969 N N . TYR A 1 242 ? -18.773 36.398 -9.898 1.00 14.78 242 TYR A N 1
ATOM 1970 C CA . TYR A 1 242 ? -19.669 37.458 -10.386 1.00 13.37 242 TYR A CA 1
ATOM 1971 C C . TYR A 1 242 ? -20.165 38.361 -9.282 1.00 12.82 242 TYR A C 1
ATOM 1972 O O . TYR A 1 242 ? -20.347 37.946 -8.119 1.00 23.25 242 TYR A O 1
ATOM 1981 N N . ASP A 1 243 ? -20.377 39.605 -9.635 1.00 16.83 243 ASP A N 1
ATOM 1982 C CA . ASP A 1 243 ? -20.947 40.574 -8.727 1.00 22.20 243 ASP A CA 1
ATOM 1983 C C . ASP A 1 243 ? -22.352 40.877 -9.229 1.00 22.39 243 ASP A C 1
ATOM 1984 O O . ASP A 1 243 ? -22.539 41.383 -10.339 1.00 20.90 243 ASP A O 1
ATOM 1989 N N . THR A 1 244 ? -23.332 40.542 -8.401 1.00 28.02 244 THR A N 1
ATOM 1990 C CA . THR A 1 244 ? -24.743 40.734 -8.724 1.00 31.35 244 THR A CA 1
ATOM 1991 C C . THR A 1 244 ? -25.146 42.220 -8.707 1.00 30.15 244 THR A C 1
ATOM 1992 O O . THR A 1 244 ? -26.065 42.620 -9.415 1.00 31.12 244 THR A O 1
ATOM 1996 N N . SER A 1 245 ? -24.437 43.041 -7.934 1.00 28.99 245 SER A N 1
ATOM 1997 C CA . SER A 1 245 ? -24.805 44.456 -7.812 1.00 26.09 245 SER A CA 1
ATOM 1998 C C . SER A 1 245 ? -24.577 45.191 -9.121 1.00 25.69 245 SER A C 1
ATOM 1999 O O . SER A 1 245 ? -25.536 45.588 -9.767 1.00 22.12 245 SER A O 1
ATOM 2002 N N . SER A 1 246 ? -23.223 45.581 -9.430 1.00 24.47 246 SER A N 1
ATOM 2003 C CA . SER A 1 246 ? -23.082 45.757 -10.876 1.00 27.61 246 SER A CA 1
ATOM 2004 C C . SER A 1 246 ? -23.467 44.425 -11.497 1.00 33.37 246 SER A C 1
ATOM 2005 O O . SER A 1 246 ? -23.860 43.485 -10.828 1.00 40.85 246 SER A O 1
ATOM 2008 N N . SER A 1 247 ? -23.389 44.281 -12.760 1.00 33.34 247 SER A N 1
ATOM 2009 C CA . SER A 1 247 ? -23.749 42.986 -13.340 1.00 33.38 247 SER A CA 1
ATOM 2010 C C . SER A 1 247 ? -22.585 42.507 -14.159 1.00 25.95 247 SER A C 1
ATOM 2011 O O . SER A 1 247 ? -22.647 42.461 -15.380 1.00 25.82 247 SER A O 1
ATOM 2014 N N . ARG A 1 248 ? -21.502 42.135 -13.481 1.00 24.15 248 ARG A N 1
ATOM 2015 C CA . ARG A 1 248 ? -20.289 41.734 -14.215 1.00 25.03 248 ARG A CA 1
ATOM 2016 C C . ARG A 1 248 ? -19.504 40.567 -13.589 1.00 26.27 248 ARG A C 1
ATOM 2017 O O . ARG A 1 248 ? -19.684 40.222 -12.403 1.00 25.14 248 ARG A O 1
ATOM 2025 N N . LEU A 1 249 ? -18.667 40.035 -14.482 1.00 22.83 249 LEU A N 1
ATOM 2026 C CA . LEU A 1 249 ? -17.703 38.959 -14.211 1.00 24.06 249 LEU A CA 1
ATOM 2027 C C . LEU A 1 249 ? -16.560 39.722 -13.567 1.00 23.27 249 LEU A C 1
ATOM 2028 O O . LEU A 1 249 ? -15.981 40.646 -14.163 1.00 23.88 249 LEU A O 1
ATOM 2033 N N . VAL A 1 250 ? -16.235 39.346 -12.378 1.00 22.38 250 VAL A N 1
ATOM 2034 C CA . VAL A 1 250 ? -15.302 40.137 -11.619 1.00 18.93 250 VAL A CA 1
ATOM 2035 C C . VAL A 1 250 ? -13.961 39.452 -11.281 1.00 23.35 250 VAL A C 1
ATOM 2036 O O . VAL A 1 250 ? -12.964 40.125 -10.976 1.00 23.82 250 VAL A O 1
ATOM 2040 N N . ALA A 1 251 ? -13.917 38.156 -11.333 1.00 19.39 251 ALA A N 1
ATOM 2041 C CA . ALA A 1 251 ? -12.667 37.426 -11.058 1.00 23.17 251 ALA A CA 1
ATOM 2042 C C . ALA A 1 251 ? -12.717 36.078 -11.752 1.00 24.14 251 ALA A C 1
ATOM 2043 O O . ALA A 1 251 ? -13.794 35.614 -12.146 1.00 28.23 251 ALA A O 1
ATOM 2045 N N . ALA A 1 252 ? -11.552 35.532 -12.049 1.00 22.57 252 ALA A N 1
ATOM 2046 C CA . ALA A 1 252 ? -11.481 34.208 -12.671 1.00 24.26 252 ALA A CA 1
ATOM 2047 C C . ALA A 1 252 ? -10.076 33.617 -12.583 1.00 22.95 252 ALA A C 1
ATOM 2048 O O . ALA A 1 252 ? -9.087 34.366 -12.551 1.00 30.77 252 ALA A O 1
ATOM 2050 N N . GLY A 1 253 ? -10.004 32.282 -12.551 1.00 24.69 253 GLY A N 1
ATOM 2051 C CA . GLY A 1 253 ? -8.746 31.526 -12.610 1.00 23.29 253 GLY A CA 1
ATOM 2052 C C . GLY A 1 253 ? -8.878 30.000 -12.524 1.00 20.94 253 GLY A C 1
ATOM 2053 O O . GLY A 1 253 ? -9.944 29.415 -12.717 1.00 22.12 253 GLY A O 1
ATOM 2054 N N . GLY A 1 254 ? -7.789 29.340 -12.187 1.00 20.54 254 GLY A N 1
ATOM 2055 C CA . GLY A 1 254 ? -7.854 27.914 -11.959 1.00 17.72 254 GLY A CA 1
ATOM 2056 C C . GLY A 1 254 ? -6.512 27.242 -11.974 1.00 20.39 254 GLY A C 1
ATOM 2057 O O . GLY A 1 254 ? -5.486 27.890 -11.848 1.00 23.31 254 GLY A O 1
ATOM 2058 N N . GLU A 1 255 ? -6.545 25.925 -12.121 1.00 22.21 255 GLU A N 1
ATOM 2059 C CA . GLU A 1 255 ? -5.353 25.084 -12.137 1.00 19.45 255 GLU A CA 1
ATOM 2060 C C . GLU A 1 255 ? -4.974 24.812 -13.554 1.00 16.59 255 GLU A C 1
ATOM 2061 O O . GLU A 1 255 ? -5.838 24.655 -14.399 1.00 14.84 255 GLU A O 1
ATOM 2067 N N . TYR A 1 256 ? -3.677 24.773 -13.811 1.00 20.50 256 TYR A N 1
ATOM 2068 C CA . TYR A 1 256 ? -3.178 24.611 -15.170 1.00 25.21 256 TYR A CA 1
ATOM 2069 C C . TYR A 1 256 ? -1.949 23.704 -15.216 1.00 27.00 256 TYR A C 1
ATOM 2070 O O . TYR A 1 256 ? -1.319 23.443 -14.192 1.00 24.76 256 TYR A O 1
ATOM 2079 N N . THR A 1 257 ? -1.637 23.235 -16.423 1.00 28.12 257 THR A N 1
ATOM 2080 C CA . THR A 1 257 ? -0.519 22.357 -16.683 1.00 33.20 257 THR A CA 1
ATOM 2081 C C . THR A 1 257 ? 0.549 23.077 -17.522 1.00 37.92 257 THR A C 1
ATOM 2082 O O . THR A 1 257 ? 0.313 23.488 -18.659 1.00 41.03 257 THR A O 1
ATOM 2086 N N . VAL A 1 258 ? 1.731 23.217 -16.941 1.00 39.57 258 VAL A N 1
ATOM 2087 C CA . VAL A 1 258 ? 2.809 24.025 -17.498 1.00 38.97 258 VAL A CA 1
ATOM 2088 C C . VAL A 1 258 ? 3.891 23.080 -17.999 1.00 36.08 258 VAL A C 1
ATOM 2089 O O . VAL A 1 258 ? 4.817 22.774 -17.263 1.00 36.18 258 VAL A O 1
ATOM 2093 N N . ASN A 1 259 ? 3.779 22.608 -19.238 1.00 37.04 259 ASN A N 1
ATOM 2094 C CA . ASN A 1 259 ? 4.740 21.633 -19.780 1.00 37.36 259 ASN A CA 1
ATOM 2095 C C . ASN A 1 259 ? 4.854 20.374 -18.879 1.00 38.29 259 ASN A C 1
ATOM 2096 O O . ASN A 1 259 ? 4.022 19.455 -18.972 1.00 30.59 259 ASN A O 1
ATOM 2101 N N . GLY A 1 260 ? 5.855 20.350 -17.995 1.00 36.77 260 GLY A N 1
ATOM 2102 C CA . GLY A 1 260 ? 5.960 19.309 -16.983 1.00 39.04 260 GLY A CA 1
ATOM 2103 C C . GLY A 1 260 ? 4.992 19.393 -15.785 1.00 40.79 260 GLY A C 1
ATOM 2104 O O . GLY A 1 260 ? 4.605 18.349 -15.245 1.00 43.80 260 GLY A O 1
ATOM 2105 N N . GLU A 1 261 ? 4.556 20.703 -15.300 1.00 32.37 261 GLU A N 1
ATOM 2106 C CA . GLU A 1 261 ? 3.946 20.653 -13.942 1.00 34.01 261 GLU A CA 1
ATOM 2107 C C . GLU A 1 261 ? 2.671 21.489 -13.833 1.00 34.38 261 GLU A C 1
ATOM 2108 O O . GLU A 1 261 ? 2.225 22.128 -14.784 1.00 36.32 261 GLU A O 1
ATOM 2114 N N . LYS A 1 262 ? 2.292 21.445 -12.573 1.00 33.21 262 LYS A N 1
ATOM 2115 C CA . LYS A 1 262 ? 1.039 22.010 -12.117 1.00 29.16 262 LYS A CA 1
ATOM 2116 C C . LYS A 1 262 ? 1.290 23.398 -11.528 1.00 26.60 262 LYS A C 1
ATOM 2117 O O . LYS A 1 262 ? 2.241 23.594 -10.775 1.00 18.29 262 LYS A O 1
ATOM 2123 N N . GLY A 1 263 ? 0.437 24.356 -11.886 1.00 23.06 263 GLY A N 1
ATOM 2124 C CA . GLY A 1 263 ? 0.401 25.665 -11.261 1.00 22.43 263 GLY A CA 1
ATOM 2125 C C . GLY A 1 263 ? -1.031 26.146 -11.070 1.00 21.74 263 GLY A C 1
ATOM 2126 O O . GLY A 1 263 ? -1.930 25.656 -11.740 1.00 30.20 263 GLY A O 1
ATOM 2127 N N . VAL A 1 264 ? -1.246 27.081 -10.149 1.00 19.95 264 VAL A N 1
ATOM 2128 C CA . VAL A 1 264 ? -2.541 27.739 -9.983 1.00 21.15 264 VAL A CA 1
ATOM 2129 C C . VAL A 1 264 ? -2.429 29.233 -10.080 1.00 21.32 264 VAL A C 1
ATOM 2130 O O . VAL A 1 264 ? -1.364 29.793 -9.836 1.00 27.33 264 VAL A O 1
ATOM 2134 N N . GLY A 1 265 ? -3.555 29.876 -10.353 1.00 23.62 265 GLY A N 1
ATOM 2135 C CA . GLY A 1 265 ? -3.629 31.333 -10.402 1.00 30.33 265 GLY A CA 1
ATOM 2136 C C . GLY A 1 265 ? -5.058 31.813 -10.521 1.00 28.22 265 GLY A C 1
ATOM 2137 O O . GLY A 1 265 ? -5.973 31.014 -10.688 1.00 29.10 265 GLY A O 1
ATOM 2138 N N . GLY A 1 266 ? -5.226 33.125 -10.439 1.00 29.89 266 GLY A N 1
ATOM 2139 C CA . GLY A 1 266 ? -6.508 33.785 -10.554 1.00 28.48 266 GLY A CA 1
ATOM 2140 C C . GLY A 1 266 ? -6.261 35.287 -10.613 1.00 29.86 266 GLY A C 1
ATOM 2141 O O . GLY A 1 266 ? -5.160 35.749 -10.281 1.00 26.24 266 GLY A O 1
ATOM 2142 N N . SER A 1 267 ? -7.265 36.051 -11.031 1.00 25.00 267 SER A N 1
ATOM 2143 C CA . SER A 1 267 ? -7.104 37.494 -11.078 1.00 28.72 267 SER A CA 1
ATOM 2144 C C . SER A 1 267 ? -8.446 38.117 -10.805 1.00 25.63 267 SER A C 1
ATOM 2145 O O . SER A 1 267 ? -9.447 37.418 -10.844 1.00 33.21 267 SER A O 1
ATOM 2148 N N . ILE A 1 268 ? -8.445 39.412 -10.508 1.00 20.96 268 ILE A N 1
ATOM 2149 C CA . ILE A 1 268 ? -9.624 40.190 -10.223 1.00 18.94 268 ILE A CA 1
ATOM 2150 C C . ILE A 1 268 ? -9.639 41.296 -11.244 1.00 21.66 268 ILE A C 1
ATOM 2151 O O . ILE A 1 268 ? -8.580 41.850 -11.555 1.00 24.67 268 ILE A O 1
ATOM 2156 N N . PHE A 1 269 ? -10.826 41.618 -11.766 1.00 21.94 269 PHE A N 1
ATOM 2157 C CA . PHE A 1 269 ? -10.998 42.694 -12.750 1.00 23.12 269 PHE A CA 1
ATOM 2158 C C . PHE A 1 269 ? -11.528 43.965 -12.107 1.00 25.70 269 PHE A C 1
ATOM 2159 O O . PHE A 1 269 ? -12.721 44.180 -11.988 1.00 35.15 269 PHE A O 1
ATOM 2167 N N . LEU A 1 270 ? -10.593 44.826 -11.741 1.00 33.75 270 LEU A N 1
ATOM 2168 C CA . LEU A 1 270 ? -10.817 46.058 -11.000 1.00 40.47 270 LEU A CA 1
ATOM 2169 C C . LEU A 1 270 ? -10.432 47.302 -11.826 1.00 49.34 270 LEU A C 1
ATOM 2170 O O . LEU A 1 270 ? -9.400 47.936 -11.539 1.00 56.17 270 LEU A O 1
ATOM 2175 N N . GLU A 1 271 ? -11.224 47.642 -12.843 1.00 52.83 271 GLU A N 1
ATOM 2176 C CA . GLU A 1 271 ? -11.051 48.886 -13.649 1.00 57.41 271 GLU A CA 1
ATOM 2177 C C . GLU A 1 271 ? -10.615 48.629 -15.097 1.00 57.67 271 GLU A C 1
ATOM 2178 O O . GLU A 1 271 ? -9.656 47.903 -15.353 1.00 58.20 271 GLU A O 1
ATOM 2184 N N . GLY A 1 272 ? -11.351 49.235 -16.025 1.00 57.58 272 GLY A N 1
ATOM 2185 C CA . GLY A 1 272 ? -11.105 49.124 -17.451 1.00 54.33 272 GLY A CA 1
ATOM 2186 C C . GLY A 1 272 ? -10.809 50.492 -18.049 1.00 54.98 272 GLY A C 1
ATOM 2187 O O . GLY A 1 272 ? -11.417 51.497 -17.670 1.00 53.45 272 GLY A O 1
ATOM 2188 N N . LYS A 1 273 ? -9.870 50.522 -18.988 1.00 55.07 273 LYS A N 1
ATOM 2189 C CA . LYS A 1 273 ? -9.439 51.756 -19.635 1.00 56.16 273 LYS A CA 1
ATOM 2190 C C . LYS A 1 273 ? -9.075 51.559 -21.126 1.00 55.36 273 LYS A C 1
ATOM 2191 O O . LYS A 1 273 ? -9.109 50.449 -21.659 1.00 52.58 273 LYS A O 1
ATOM 2197 N N . THR A 1 274 ? -8.720 52.650 -21.788 1.00 55.65 274 THR A N 1
ATOM 2198 C CA . THR A 1 274 ? -8.593 52.646 -23.236 1.00 58.45 274 THR A CA 1
ATOM 2199 C C . THR A 1 274 ? -7.140 52.802 -23.668 1.00 60.37 274 THR A C 1
ATOM 2200 O O . THR A 1 274 ? -6.387 53.589 -23.075 1.00 62.12 274 THR A O 1
ATOM 2204 N N . CYS A 1 275 ? -6.785 52.057 -24.718 1.00 59.98 275 CYS A N 1
ATOM 2205 C CA . CYS A 1 275 ? -5.429 51.947 -25.255 1.00 59.44 275 CYS A CA 1
ATOM 2206 C C . CYS A 1 275 ? -4.682 50.784 -24.614 1.00 60.00 275 CYS A C 1
ATOM 2207 O O . CYS A 1 275 ? -3.735 50.932 -23.853 1.00 63.76 275 CYS A O 1
ATOM 2211 N N . MET B 1 1 ? 12.527 37.415 -8.810 1.00 41.02 1 MET B N 1
ATOM 2212 C CA . MET B 1 1 ? 12.025 37.344 -10.219 1.00 40.06 1 MET B CA 1
ATOM 2213 C C . MET B 1 1 ? 11.058 38.479 -10.560 1.00 42.47 1 MET B C 1
ATOM 2214 O O . MET B 1 1 ? 9.840 38.346 -10.388 1.00 45.10 1 MET B O 1
ATOM 2219 N N . ASP B 1 2 ? 11.634 39.569 -11.072 1.00 41.59 2 ASP B N 1
ATOM 2220 C CA . ASP B 1 2 ? 10.929 40.807 -11.394 1.00 40.33 2 ASP B CA 1
ATOM 2221 C C . ASP B 1 2 ? 10.214 41.268 -10.142 1.00 41.52 2 ASP B C 1
ATOM 2222 O O . ASP B 1 2 ? 9.004 41.473 -10.125 1.00 41.22 2 ASP B O 1
ATOM 2227 N N . PHE B 1 3 ? 11.011 41.391 -9.088 1.00 42.60 3 PHE B N 1
ATOM 2228 C CA . PHE B 1 3 ? 10.549 41.741 -7.765 1.00 40.63 3 PHE B CA 1
ATOM 2229 C C . PHE B 1 3 ? 10.602 43.250 -7.613 1.00 39.84 3 PHE B C 1
ATOM 2230 O O . PHE B 1 3 ? 11.491 43.884 -8.141 1.00 43.44 3 PHE B O 1
ATOM 2238 N N . LEU B 1 4 ? 9.645 43.802 -6.875 1.00 39.53 4 LEU B N 1
ATOM 2239 C CA . LEU B 1 4 ? 9.587 45.228 -6.556 1.00 37.32 4 LEU B CA 1
ATOM 2240 C C . LEU B 1 4 ? 9.403 45.334 -5.051 1.00 37.29 4 LEU B C 1
ATOM 2241 O O . LEU B 1 4 ? 8.631 44.575 -4.478 1.00 39.79 4 LEU B O 1
ATOM 2246 N N . ASP B 1 5 ? 10.126 46.235 -4.391 1.00 39.42 5 ASP B N 1
ATOM 2247 C CA . ASP B 1 5 ? 9.819 46.516 -2.993 1.00 38.88 5 ASP B CA 1
ATOM 2248 C C . ASP B 1 5 ? 8.569 47.386 -2.981 1.00 37.07 5 ASP B C 1
ATOM 2249 O O . ASP B 1 5 ? 8.649 48.606 -3.032 1.00 40.88 5 ASP B O 1
ATOM 2254 N N . PHE B 1 6 ? 7.416 46.738 -2.943 1.00 32.80 6 PHE B N 1
ATOM 2255 C CA . PHE B 1 6 ? 6.147 47.436 -3.056 1.00 35.37 6 PHE B CA 1
ATOM 2256 C C . PHE B 1 6 ? 5.798 48.158 -1.748 1.00 37.41 6 PHE B C 1
ATOM 2257 O O . PHE B 1 6 ? 5.005 49.104 -1.770 1.00 39.30 6 PHE B O 1
ATOM 2265 N N . GLU B 1 7 ? 6.392 47.726 -0.626 1.00 32.98 7 GLU B N 1
ATOM 2266 C CA . GLU B 1 7 ? 6.394 48.509 0.607 1.00 28.56 7 GLU B CA 1
ATOM 2267 C C . GLU B 1 7 ? 6.772 49.963 0.290 1.00 31.45 7 GLU B C 1
ATOM 2268 O O . GLU B 1 7 ? 6.259 50.891 0.917 1.00 38.40 7 GLU B O 1
ATOM 2274 N N . LYS B 1 8 ? 7.677 50.154 -0.674 1.00 31.64 8 LYS B N 1
ATOM 2275 C CA . LYS B 1 8 ? 8.180 51.489 -1.008 1.00 33.15 8 LYS B CA 1
ATOM 2276 C C . LYS B 1 8 ? 7.095 52.260 -1.752 1.00 30.09 8 LYS B C 1
ATOM 2277 O O . LYS B 1 8 ? 6.849 53.449 -1.487 1.00 29.50 8 LYS B O 1
ATOM 2283 N N . VAL B 1 9 ? 6.396 51.544 -2.621 1.00 26.12 9 VAL B N 1
ATOM 2284 C CA . VAL B 1 9 ? 5.221 52.084 -3.304 1.00 23.99 9 VAL B CA 1
ATOM 2285 C C . VAL B 1 9 ? 4.090 52.458 -2.338 1.00 23.79 9 VAL B C 1
ATOM 2286 O O . VAL B 1 9 ? 3.534 53.533 -2.464 1.00 27.57 9 VAL B O 1
ATOM 2290 N N . PHE B 1 10 ? 3.776 51.603 -1.367 1.00 22.46 10 PHE B N 1
ATOM 2291 C CA . PHE B 1 10 ? 2.742 51.919 -0.378 1.00 22.94 10 PHE B CA 1
ATOM 2292 C C . PHE B 1 10 ? 3.123 53.134 0.456 1.00 25.28 10 PHE B C 1
ATOM 2293 O O . PHE B 1 10 ? 2.291 54.020 0.719 1.00 26.90 10 PHE B O 1
ATOM 2301 N N . SER B 1 11 ? 4.386 53.150 0.887 1.00 22.91 11 SER B N 1
ATOM 2302 C CA . SER B 1 11 ? 4.919 54.224 1.695 1.00 23.35 11 SER B CA 1
ATOM 2303 C C . SER B 1 11 ? 4.778 55.582 0.995 1.00 23.20 11 SER B C 1
ATOM 2304 O O . SER B 1 11 ? 4.293 56.536 1.600 1.00 21.76 11 SER B O 1
ATOM 2307 N N . PHE B 1 12 ? 5.189 55.630 -0.274 1.00 19.59 12 PHE B N 1
ATOM 2308 C CA . PHE B 1 12 ? 5.164 56.826 -1.111 1.00 24.02 12 PHE B CA 1
ATOM 2309 C C . PHE B 1 12 ? 3.741 57.306 -1.315 1.00 22.32 12 PHE B C 1
ATOM 2310 O O . PHE B 1 12 ? 3.478 58.488 -1.257 1.00 24.63 12 PHE B O 1
ATOM 2318 N N . TYR B 1 13 ? 2.847 56.353 -1.558 1.00 25.48 13 TYR B N 1
ATOM 2319 C CA . TYR B 1 13 ? 1.406 56.554 -1.629 1.00 25.49 13 TYR B CA 1
ATOM 2320 C C . TYR B 1 13 ? 0.848 57.141 -0.323 1.00 29.02 13 TYR B C 1
ATOM 2321 O O . TYR B 1 13 ? -0.073 57.955 -0.357 1.00 31.26 13 TYR B O 1
ATOM 2330 N N . SER B 1 14 ? 1.379 56.721 0.829 1.00 27.42 14 SER B N 1
ATOM 2331 C CA . SER B 1 14 ? 0.966 57.334 2.102 1.00 29.47 14 SER B CA 1
ATOM 2332 C C . SER B 1 14 ? 1.460 58.754 2.233 1.00 24.35 14 SER B C 1
ATOM 2333 O O . SER B 1 14 ? 0.716 59.626 2.641 1.00 30.09 14 SER B O 1
ATOM 2336 N N . LYS B 1 15 ? 2.711 58.987 1.887 1.00 20.96 15 LYS B N 1
ATOM 2337 C CA . LYS B 1 15 ? 3.238 60.339 1.919 1.00 22.19 15 LYS B CA 1
ATOM 2338 C C . LYS B 1 15 ? 2.418 61.262 1.042 1.00 25.76 15 LYS B C 1
ATOM 2339 O O . LYS B 1 15 ? 2.073 62.363 1.479 1.00 23.24 15 LYS B O 1
ATOM 2345 N N . ALA B 1 16 ? 2.084 60.793 -0.169 1.00 25.06 16 ALA B N 1
ATOM 2346 C CA . ALA B 1 16 ? 1.356 61.602 -1.143 1.00 24.02 16 ALA B CA 1
ATOM 2347 C C . ALA B 1 16 ? -0.123 61.850 -0.806 1.00 31.09 16 ALA B C 1
ATOM 2348 O O . ALA B 1 16 ? -0.584 63.002 -0.861 1.00 30.29 16 ALA B O 1
ATOM 2350 N N . THR B 1 17 ? -0.861 60.782 -0.481 1.00 30.35 17 THR B N 1
ATOM 2351 C CA . THR B 1 17 ? -2.286 60.899 -0.200 1.00 36.04 17 THR B CA 1
ATOM 2352 C C . THR B 1 17 ? -2.405 61.324 1.245 1.00 37.72 17 THR B C 1
ATOM 2353 O O . THR B 1 17 ? -2.893 60.564 2.082 1.00 48.99 17 THR B O 1
ATOM 2357 N N . LYS B 1 18 ? -1.938 62.532 1.526 1.00 36.02 18 LYS B N 1
ATOM 2358 C CA . LYS B 1 18 ? -1.855 63.119 2.876 1.00 34.66 18 LYS B CA 1
ATOM 2359 C C . LYS B 1 18 ? -1.553 64.586 2.652 1.00 26.54 18 LYS B C 1
ATOM 2360 O O . LYS B 1 18 ? -1.921 65.467 3.435 1.00 26.61 18 LYS B O 1
ATOM 2366 N N . LYS B 1 19 ? -0.850 64.797 1.555 1.00 18.78 19 LYS B N 1
ATOM 2367 C CA . LYS B 1 19 ? -0.631 66.082 0.974 1.00 23.80 19 LYS B CA 1
ATOM 2368 C C . LYS B 1 19 ? -1.716 66.337 -0.073 1.00 22.70 19 LYS B C 1
ATOM 2369 O O . LYS B 1 19 ? -1.688 67.342 -0.769 1.00 25.05 19 LYS B O 1
ATOM 2375 N N . GLY B 1 20 ? -2.685 65.429 -0.170 1.00 21.54 20 GLY B N 1
ATOM 2376 C CA . GLY B 1 20 ? -3.762 65.606 -1.111 1.00 18.18 20 GLY B CA 1
ATOM 2377 C C . GLY B 1 20 ? -3.429 65.247 -2.545 1.00 21.83 20 GLY B C 1
ATOM 2378 O O . GLY B 1 20 ? -4.146 65.674 -3.439 1.00 24.92 20 GLY B O 1
ATOM 2379 N N . PHE B 1 21 ? -2.374 64.466 -2.792 1.00 17.21 21 PHE B N 1
ATOM 2380 C CA . PHE B 1 21 ? -2.166 63.960 -4.141 1.00 15.57 21 PHE B CA 1
ATOM 2381 C C . PHE B 1 21 ? -3.034 62.734 -4.343 1.00 18.66 21 PHE B C 1
ATOM 2382 O O . PHE B 1 21 ? -3.232 61.937 -3.427 1.00 21.37 21 PHE B O 1
ATOM 2390 N N . SER B 1 22 ? -3.533 62.574 -5.555 1.00 14.81 22 SER B N 1
ATOM 2391 C CA . SER B 1 22 ? -4.455 61.516 -5.841 1.00 16.38 22 SER B CA 1
ATOM 2392 C C . SER B 1 22 ? -3.840 60.566 -6.918 1.00 17.52 22 SER B C 1
ATOM 2393 O O . SER B 1 22 ? -3.008 60.998 -7.720 1.00 24.48 22 SER B O 1
ATOM 2396 N N . PRO B 1 23 ? -4.211 59.285 -6.936 1.00 13.28 23 PRO B N 1
ATOM 2397 C CA . PRO B 1 23 ? -3.493 58.317 -7.765 1.00 15.50 23 PRO B CA 1
ATOM 2398 C C . PRO B 1 23 ? -3.793 58.501 -9.252 1.00 15.97 23 PRO B C 1
ATOM 2399 O O . PRO B 1 23 ? -4.871 58.932 -9.643 1.00 22.54 23 PRO B O 1
ATOM 2403 N N . PHE B 1 24 ? -2.801 58.267 -10.086 1.00 20.71 24 PHE B N 1
ATOM 2404 C CA . PHE B 1 24 ? -2.972 58.478 -11.519 1.00 19.34 24 PHE B CA 1
ATOM 2405 C C . PHE B 1 24 ? -2.360 57.276 -12.216 1.00 17.56 24 PHE B C 1
ATOM 2406 O O . PHE B 1 24 ? -1.152 57.198 -12.319 1.00 19.89 24 PHE B O 1
ATOM 2414 N N . PHE B 1 25 ? -3.198 56.329 -12.645 1.00 19.85 25 PHE B N 1
ATOM 2415 C CA . PHE B 1 25 ? -2.749 55.110 -13.336 1.00 15.34 25 PHE B CA 1
ATOM 2416 C C . PHE B 1 25 ? -3.371 54.999 -14.701 1.00 15.22 25 PHE B C 1
ATOM 2417 O O . PHE B 1 25 ? -4.592 54.959 -14.814 1.00 17.45 25 PHE B O 1
ATOM 2425 N N . VAL B 1 26 ? -2.519 54.932 -15.726 1.00 17.54 26 VAL B N 1
ATOM 2426 C CA . VAL B 1 26 ? -2.933 54.841 -17.120 1.00 17.74 26 VAL B CA 1
ATOM 2427 C C . VAL B 1 26 ? -2.128 53.817 -17.922 1.00 18.17 26 VAL B C 1
ATOM 2428 O O . VAL B 1 26 ? -1.023 53.462 -17.555 1.00 18.74 26 VAL B O 1
ATOM 2432 N N . PRO B 1 27 ? -2.714 53.318 -19.013 1.00 14.51 27 PRO B N 1
ATOM 2433 C CA . PRO B 1 27 ? -2.015 52.428 -19.935 1.00 11.51 27 PRO B CA 1
ATOM 2434 C C . PRO B 1 27 ? -0.728 52.980 -20.447 1.00 16.42 27 PRO B C 1
ATOM 2435 O O . PRO B 1 27 ? -0.679 54.148 -20.772 1.00 24.27 27 PRO B O 1
ATOM 2439 N N . ALA B 1 28 ? 0.294 52.131 -20.544 1.00 22.84 28 ALA B N 1
ATOM 2440 C CA . ALA B 1 28 ? 1.569 52.473 -21.165 1.00 20.63 28 ALA B CA 1
ATOM 2441 C C . ALA B 1 28 ? 1.433 52.947 -22.638 1.00 22.28 28 ALA B C 1
ATOM 2442 O O . ALA B 1 28 ? 2.107 53.885 -23.065 1.00 20.96 28 ALA B O 1
ATOM 2444 N N . LEU B 1 29 ? 0.585 52.281 -23.401 1.00 19.01 29 LEU B N 1
ATOM 2445 C CA . LEU B 1 29 ? 0.359 52.637 -24.792 1.00 25.66 29 LEU B CA 1
ATOM 2446 C C . LEU B 1 29 ? -0.811 53.613 -24.893 1.00 27.98 29 LEU B C 1
ATOM 2447 O O . LEU B 1 29 ? -1.784 53.480 -24.167 1.00 30.36 29 LEU B O 1
ATOM 2452 N N . GLU B 1 30 ? -0.697 54.594 -25.782 1.00 27.50 30 GLU B N 1
ATOM 2453 C CA . GLU B 1 30 ? -1.765 55.553 -26.049 1.00 29.61 30 GLU B CA 1
ATOM 2454 C C . GLU B 1 30 ? -1.835 55.843 -27.557 1.00 30.00 30 GLU B C 1
ATOM 2455 O O . GLU B 1 30 ? -0.843 56.238 -28.167 1.00 31.86 30 GLU B O 1
ATOM 2461 N N . LYS B 1 31 ? -2.999 55.592 -28.151 1.00 32.46 31 LYS B N 1
ATOM 2462 C CA . LYS B 1 31 ? -3.283 55.842 -29.573 1.00 32.61 31 LYS B CA 1
ATOM 2463 C C . LYS B 1 31 ? -2.872 57.243 -30.006 1.00 35.03 31 LYS B C 1
ATOM 2464 O O . LYS B 1 31 ? -3.350 58.221 -29.434 1.00 39.25 31 LYS B O 1
ATOM 2470 N N . ALA B 1 32 ? -1.979 57.338 -30.994 1.00 37.58 32 ALA B N 1
ATOM 2471 C CA . ALA B 1 32 ? -1.580 58.632 -31.593 1.00 37.24 32 ALA B CA 1
ATOM 2472 C C . ALA B 1 32 ? -2.183 58.838 -32.996 1.00 38.26 32 ALA B C 1
ATOM 2473 O O . ALA B 1 32 ? -2.549 57.877 -33.684 1.00 30.93 32 ALA B O 1
ATOM 2475 N N . GLU B 1 33 ? -2.267 60.096 -33.419 1.00 41.36 33 GLU B N 1
ATOM 2476 C CA . GLU B 1 33 ? -2.898 60.432 -34.701 1.00 45.37 33 GLU B CA 1
ATOM 2477 C C . GLU B 1 33 ? -1.872 60.708 -35.800 1.00 45.57 33 GLU B C 1
ATOM 2478 O O . GLU B 1 33 ? -2.175 60.607 -36.995 1.00 43.76 33 GLU B O 1
ATOM 2484 N N . GLU B 1 34 ? -0.665 61.065 -35.373 1.00 48.23 34 GLU B N 1
ATOM 2485 C CA . GLU B 1 34 ? 0.409 61.437 -36.285 1.00 49.75 34 GLU B CA 1
ATOM 2486 C C . GLU B 1 34 ? 1.717 60.739 -35.929 1.00 45.90 34 GLU B C 1
ATOM 2487 O O . GLU B 1 34 ? 2.055 60.619 -34.754 1.00 44.71 34 GLU B O 1
ATOM 2493 N N . PRO B 1 35 ? 2.448 60.278 -36.945 1.00 44.69 35 PRO B N 1
ATOM 2494 C CA . PRO B 1 35 ? 3.720 59.575 -36.728 1.00 43.29 35 PRO B CA 1
ATOM 2495 C C . PRO B 1 35 ? 4.819 60.485 -36.168 1.00 43.47 35 PRO B C 1
ATOM 2496 O O . PRO B 1 35 ? 5.830 60.708 -36.823 1.00 42.63 35 PRO B O 1
ATOM 2500 N N . ALA B 1 36 ? 4.613 61.015 -34.970 1.00 42.61 36 ALA B N 1
ATOM 2501 C CA . ALA B 1 36 ? 5.648 61.789 -34.301 1.00 44.38 36 ALA B CA 1
ATOM 2502 C C . ALA B 1 36 ? 6.605 60.864 -33.532 1.00 43.83 36 ALA B C 1
ATOM 2503 O O . ALA B 1 36 ? 6.178 59.861 -32.943 1.00 44.06 36 ALA B O 1
ATOM 2505 N N . GLY B 1 37 ? 7.893 61.211 -33.571 1.00 41.99 37 GLY B N 1
ATOM 2506 C CA . GLY B 1 37 ? 8.959 60.532 -32.846 1.00 36.30 37 GLY B CA 1
ATOM 2507 C C . GLY B 1 37 ? 8.906 59.019 -32.770 1.00 32.92 37 GLY B C 1
ATOM 2508 O O . GLY B 1 37 ? 8.754 58.319 -33.775 1.00 28.58 37 GLY B O 1
ATOM 2509 N N . ASN B 1 38 ? 9.058 58.518 -31.550 1.00 31.27 38 ASN B N 1
ATOM 2510 C CA . ASN B 1 38 ? 8.969 57.107 -31.282 1.00 27.16 38 ASN B CA 1
ATOM 2511 C C . ASN B 1 38 ? 7.515 56.699 -31.348 1.00 27.97 38 ASN B C 1
ATOM 2512 O O . ASN B 1 38 ? 6.697 57.077 -30.493 1.00 28.60 38 ASN B O 1
ATOM 2517 N N . PHE B 1 39 ? 7.181 55.972 -32.404 1.00 21.77 39 PHE B N 1
ATOM 2518 C CA . PHE B 1 39 ? 5.869 55.428 -32.495 1.00 17.55 39 PHE B CA 1
ATOM 2519 C C . PHE B 1 39 ? 5.946 53.907 -32.569 1.00 17.47 39 PHE B C 1
ATOM 2520 O O . PHE B 1 39 ? 7.031 53.357 -32.752 1.00 15.50 39 PHE B O 1
ATOM 2528 N N . PHE B 1 40 ? 4.799 53.258 -32.369 1.00 15.15 40 PHE B N 1
ATOM 2529 C CA . PHE B 1 40 ? 4.629 51.820 -32.457 1.00 14.66 40 PHE B CA 1
ATOM 2530 C C . PHE B 1 40 ? 3.457 51.604 -33.390 1.00 16.08 40 PHE B C 1
ATOM 2531 O O . PHE B 1 40 ? 2.431 52.263 -33.272 1.00 18.00 40 PHE B O 1
ATOM 2539 N N . LEU B 1 41 ? 3.648 50.703 -34.345 1.00 12.66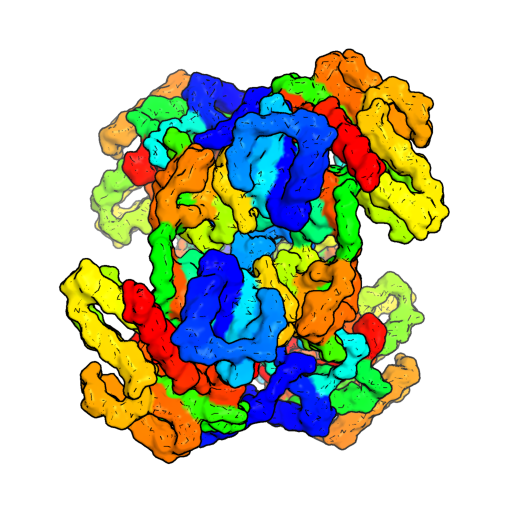 41 LEU B N 1
ATOM 2540 C CA . LEU B 1 41 ? 2.649 50.335 -35.282 1.00 8.04 41 LEU B CA 1
ATOM 2541 C C . LEU B 1 41 ? 2.109 48.984 -34.929 1.00 13.84 41 LEU B C 1
ATOM 2542 O O . LEU B 1 41 ? 2.812 48.065 -34.525 1.00 13.35 41 LEU B O 1
ATOM 2547 N N . ASP B 1 42 ? 0.827 48.870 -35.177 1.00 16.90 42 ASP B N 1
ATOM 2548 C CA . ASP B 1 42 ? 0.022 47.801 -34.691 1.00 16.14 42 ASP B CA 1
ATOM 2549 C C . ASP B 1 42 ? -0.505 47.017 -35.913 1.00 15.65 42 ASP B C 1
ATOM 2550 O O . ASP B 1 42 ? -0.663 47.568 -37.022 1.00 10.50 42 ASP B O 1
ATOM 2555 N N . ARG B 1 43 ? -0.718 45.721 -35.707 1.00 12.78 43 ARG B N 1
ATOM 2556 C CA . ARG B 1 43 ? -1.347 44.843 -36.704 1.00 18.49 43 ARG B CA 1
ATOM 2557 C C . ARG B 1 43 ? -2.776 45.244 -37.128 1.00 12.78 43 ARG B C 1
ATOM 2558 O O . ARG B 1 43 ? -3.436 44.496 -37.790 1.00 15.72 43 ARG B O 1
ATOM 2566 N N . LYS B 1 44 ? -3.245 46.425 -36.753 1.00 16.46 44 LYS B N 1
ATOM 2567 C CA . LYS B 1 44 ? -4.600 46.861 -37.098 1.00 19.75 44 LYS B CA 1
ATOM 2568 C C . LYS B 1 44 ? -4.622 48.246 -37.759 1.00 22.49 44 LYS B C 1
ATOM 2569 O O . LYS B 1 44 ? -5.686 48.771 -38.067 1.00 27.55 44 LYS B O 1
ATOM 2575 N N . GLY B 1 45 ? -3.454 48.844 -37.965 1.00 23.70 45 GLY B N 1
ATOM 2576 C CA . GLY B 1 45 ? -3.377 50.198 -38.484 1.00 20.06 45 GLY B CA 1
ATOM 2577 C C . GLY B 1 45 ? -3.122 51.288 -37.446 1.00 20.68 45 GLY B C 1
ATOM 2578 O O . GLY B 1 45 ? -2.830 52.426 -37.848 1.00 16.06 45 GLY B O 1
ATOM 2579 N N . ASN B 1 46 ? -3.218 50.949 -36.145 1.00 13.32 46 ASN B N 1
ATOM 2580 C CA . ASN B 1 46 ? -3.108 51.931 -35.070 1.00 10.15 46 ASN B CA 1
ATOM 2581 C C . ASN B 1 46 ? -1.665 52.371 -34.907 1.00 14.81 46 ASN B C 1
ATOM 2582 O O . ASN B 1 46 ? -0.754 51.558 -35.033 1.00 21.45 46 ASN B O 1
ATOM 2587 N N . LEU B 1 47 ? -1.446 53.653 -34.633 1.00 14.11 47 LEU B N 1
ATOM 2588 C CA . LEU B 1 47 ? -0.129 54.132 -34.219 1.00 9.80 47 LEU B CA 1
ATOM 2589 C C . LEU B 1 47 ? -0.191 54.392 -32.744 1.00 9.34 47 LEU B C 1
ATOM 2590 O O . LEU B 1 47 ? -1.214 54.836 -32.251 1.00 6.62 47 LEU B O 1
ATOM 2595 N N . PHE B 1 48 ? 0.903 54.155 -32.034 1.00 9.08 48 PHE B N 1
ATOM 2596 C CA . PHE B 1 48 ? 0.896 54.404 -30.599 1.00 13.88 48 PHE B CA 1
ATOM 2597 C C . PHE B 1 48 ? 2.120 55.190 -30.154 1.00 16.83 48 PHE B C 1
ATOM 2598 O O . PHE B 1 48 ? 3.186 55.055 -30.740 1.00 18.02 48 PHE B O 1
ATOM 2606 N N . SER B 1 49 ? 1.952 56.020 -29.130 1.00 16.13 49 SER B N 1
ATOM 2607 C CA . SER B 1 49 ? 3.082 56.500 -28.359 1.00 18.00 49 SER B CA 1
ATOM 2608 C C . SER B 1 49 ? 3.119 55.686 -27.107 1.00 19.69 49 SER B C 1
ATOM 2609 O O . SER B 1 49 ? 2.085 55.192 -26.645 1.00 13.98 49 SER B O 1
ATOM 2612 N N . ILE B 1 50 ? 4.333 55.536 -26.581 1.00 23.30 50 ILE B N 1
ATOM 2613 C CA . ILE B 1 50 ? 4.583 54.821 -25.341 1.00 24.03 50 ILE B CA 1
ATOM 2614 C C . ILE B 1 50 ? 5.084 55.831 -24.333 1.00 26.96 50 ILE B C 1
ATOM 2615 O O . ILE B 1 50 ? 5.793 56.772 -24.695 1.00 28.12 50 ILE B O 1
ATOM 2620 N N . ARG B 1 51 ? 4.690 55.637 -23.073 1.00 26.79 51 ARG B N 1
ATOM 2621 C CA . ARG B 1 51 ? 4.876 56.629 -22.026 1.00 24.31 51 ARG B CA 1
ATOM 2622 C C . ARG B 1 51 ? 6.373 56.877 -21.810 1.00 25.38 51 ARG B C 1
ATOM 2623 O O . ARG B 1 51 ? 7.097 55.994 -21.367 1.00 27.93 51 ARG B O 1
ATOM 2631 N N . GLU B 1 52 ? 6.820 58.080 -22.163 1.00 27.67 52 GLU B N 1
ATOM 2632 C CA . GLU B 1 52 ? 8.230 58.458 -22.133 1.00 24.81 52 GLU B CA 1
ATOM 2633 C C . GLU B 1 52 ? 8.445 59.539 -21.108 1.00 24.51 52 GLU B C 1
ATOM 2634 O O . GLU B 1 52 ? 9.563 59.767 -20.680 1.00 28.37 52 GLU B O 1
ATOM 2640 N N . ASP B 1 53 ? 7.381 60.207 -20.695 1.00 24.41 53 ASP B N 1
ATOM 2641 C CA . ASP B 1 53 ? 7.531 61.301 -19.743 1.00 24.08 53 ASP B CA 1
ATOM 2642 C C . ASP B 1 53 ? 6.237 61.475 -18.985 1.00 24.00 53 ASP B C 1
ATOM 2643 O O . ASP B 1 53 ? 5.223 61.859 -19.588 1.00 29.55 53 ASP B O 1
ATOM 2648 N N . PHE B 1 54 ? 6.260 61.220 -17.674 1.00 21.77 54 PHE B N 1
ATOM 2649 C CA . PHE B 1 54 ? 5.019 61.251 -16.901 1.00 23.44 54 PHE B CA 1
ATOM 2650 C C . PHE B 1 54 ? 4.334 62.591 -16.906 1.00 28.04 54 PHE B C 1
ATOM 2651 O O . PHE B 1 54 ? 3.104 62.647 -16.960 1.00 32.64 54 PHE B O 1
ATOM 2659 N N . THR B 1 55 ? 5.114 63.675 -16.903 1.00 30.69 55 THR B N 1
ATOM 2660 C CA . THR B 1 55 ? 4.497 64.998 -16.869 1.00 28.46 55 THR B CA 1
ATOM 2661 C C . THR B 1 55 ? 3.847 65.265 -18.207 1.00 21.27 55 THR B C 1
ATOM 2662 O O . THR B 1 55 ? 2.764 65.807 -18.249 1.00 22.34 55 THR B O 1
ATOM 2666 N N . LYS B 1 56 ? 4.477 64.815 -19.287 1.00 22.33 56 LYS B N 1
ATOM 2667 C CA . LYS B 1 56 ? 3.909 64.935 -20.624 1.00 23.56 56 LYS B CA 1
ATOM 2668 C C . LYS B 1 56 ? 2.586 64.163 -20.672 1.00 22.05 56 LYS B C 1
ATOM 2669 O O . LYS B 1 56 ? 1.582 64.672 -21.138 1.00 18.00 56 LYS B O 1
ATOM 2675 N N . THR B 1 57 ? 2.588 62.954 -20.122 1.00 22.17 57 THR B N 1
ATOM 2676 C CA . THR B 1 57 ? 1.383 62.137 -20.017 1.00 19.53 57 THR B CA 1
ATOM 2677 C C . THR B 1 57 ? 0.290 62.737 -19.136 1.00 17.39 57 THR B C 1
ATOM 2678 O O . THR B 1 57 ? -0.859 62.760 -19.516 1.00 15.77 57 THR B O 1
ATOM 2682 N N . VAL B 1 58 ? 0.636 63.183 -17.943 1.00 16.77 58 VAL B N 1
ATOM 2683 C CA . VAL B 1 58 ? -0.376 63.689 -17.044 1.00 20.29 58 VAL B CA 1
ATOM 2684 C C . VAL B 1 58 ? -0.963 64.920 -17.709 1.00 26.83 58 VAL B C 1
ATOM 2685 O O . VAL B 1 58 ? -2.160 65.170 -17.632 1.00 31.12 58 VAL B O 1
ATOM 2689 N N . LEU B 1 59 ? -0.124 65.643 -18.443 1.00 33.28 59 LEU B N 1
ATOM 2690 C CA . LEU B 1 59 ? -0.542 66.883 -19.091 1.00 36.66 59 LEU B CA 1
ATOM 2691 C C . LEU B 1 59 ? -1.488 66.740 -20.269 1.00 36.96 59 LEU B C 1
ATOM 2692 O O . LEU B 1 59 ? -2.338 67.604 -20.446 1.00 38.69 59 LEU B O 1
ATOM 2697 N N . ASN B 1 60 ? -1.337 65.683 -21.071 1.00 35.27 60 ASN B N 1
ATOM 2698 C CA . ASN B 1 60 ? -2.317 65.378 -22.106 1.00 39.08 60 ASN B CA 1
ATOM 2699 C C . ASN B 1 60 ? -3.676 65.041 -21.513 1.00 38.19 60 ASN B C 1
ATOM 2700 O O . ASN B 1 60 ? -4.684 65.560 -21.960 1.00 39.48 60 ASN B O 1
ATOM 2705 N N . HIS B 1 61 ? -3.689 64.188 -20.490 1.00 37.92 61 HIS B N 1
ATOM 2706 C CA . HIS B 1 61 ? -4.930 63.748 -19.845 1.00 36.92 61 HIS B CA 1
ATOM 2707 C C . HIS B 1 61 ? -5.723 64.823 -19.116 1.00 37.95 61 HIS B C 1
ATOM 2708 O O . HIS B 1 61 ? -6.910 64.667 -18.889 1.00 38.41 61 HIS B O 1
ATOM 2715 N N . ARG B 1 62 ? -5.040 65.892 -18.722 1.00 42.75 62 ARG B N 1
ATOM 2716 C CA . ARG B 1 62 ? -5.654 67.110 -18.219 1.00 45.27 62 ARG B CA 1
ATOM 2717 C C . ARG B 1 62 ? -6.447 67.811 -19.338 1.00 49.01 62 ARG B C 1
ATOM 2718 O O . ARG B 1 62 ? -7.572 68.269 -19.112 1.00 52.13 62 ARG B O 1
ATOM 2726 N N . LYS B 1 63 ? -5.866 67.862 -20.547 1.00 53.20 63 LYS B N 1
ATOM 2727 C CA . LYS B 1 63 ? -6.441 68.571 -21.717 1.00 52.92 63 LYS B CA 1
ATOM 2728 C C . LYS B 1 63 ? -7.669 67.881 -22.325 1.00 54.20 63 LYS B C 1
ATOM 2729 O O . LYS B 1 63 ? -8.434 68.501 -23.084 1.00 52.09 63 LYS B O 1
ATOM 2735 N N . ARG B 1 64 ? -7.837 66.594 -22.009 1.00 56.48 64 ARG B N 1
ATOM 2736 C CA . ARG B 1 64 ? -9.037 65.848 -22.389 1.00 58.65 64 ARG B CA 1
ATOM 2737 C C . ARG B 1 64 ? -10.215 66.411 -21.599 1.00 60.33 64 ARG B C 1
ATOM 2738 O O . ARG B 1 64 ? -11.365 66.370 -22.069 1.00 62.02 64 ARG B O 1
ATOM 2746 N N . TYR B 1 65 ? -9.906 66.953 -20.415 1.00 59.42 65 TYR B N 1
ATOM 2747 C CA . TYR B 1 65 ? -10.892 67.563 -19.522 1.00 61.01 65 TYR B CA 1
ATOM 2748 C C . TYR B 1 65 ? -10.992 69.069 -19.780 1.00 60.38 65 TYR B C 1
ATOM 2749 O O . TYR B 1 65 ? -10.116 69.831 -19.384 1.00 61.26 65 TYR B O 1
ATOM 2758 N N . SER B 1 66 ? -12.070 69.494 -20.438 1.00 61.11 66 SER B N 1
ATOM 2759 C CA . SER B 1 66 ? -12.127 70.852 -20.987 1.00 61.28 66 SER B CA 1
ATOM 2760 C C . SER B 1 66 ? -13.046 71.886 -20.305 1.00 62.69 66 SER B C 1
ATOM 2761 O O . SER B 1 66 ? -13.599 72.752 -21.001 1.00 60.11 66 SER B O 1
ATOM 2764 N N . PRO B 1 67 ? -13.255 71.791 -18.982 1.00 63.94 67 PRO B N 1
ATOM 2765 C CA . PRO B 1 67 ? -13.547 72.983 -18.167 1.00 63.23 67 PRO B CA 1
ATOM 2766 C C . PRO B 1 67 ? -12.280 73.515 -17.443 1.00 63.19 67 PRO B C 1
ATOM 2767 O O . PRO B 1 67 ? -12.323 74.610 -16.859 1.00 63.16 67 PRO B O 1
ATOM 2771 N N . ASP B 1 68 ? -11.192 72.731 -17.495 1.00 59.52 68 ASP B N 1
ATOM 2772 C CA . ASP B 1 68 ? -9.853 73.100 -16.999 1.00 59.00 68 ASP B CA 1
ATOM 2773 C C . ASP B 1 68 ? -9.609 72.926 -15.478 1.00 57.46 68 ASP B C 1
ATOM 2774 O O . ASP B 1 68 ? -10.126 73.681 -14.654 1.00 58.73 68 ASP B O 1
ATOM 2779 N N . SER B 1 69 ? -8.773 71.948 -15.133 1.00 52.73 69 SER B N 1
ATOM 2780 C CA . SER B 1 69 ? -8.774 71.391 -13.782 1.00 49.87 69 SER B CA 1
ATOM 2781 C C . SER B 1 69 ? -7.438 71.389 -13.027 1.00 45.89 69 SER B C 1
ATOM 2782 O O . SER B 1 69 ? -6.380 71.080 -13.575 1.00 41.31 69 SER B O 1
ATOM 2785 N N . GLN B 1 70 ? -7.523 71.728 -11.749 1.00 40.77 70 GLN B N 1
ATOM 2786 C CA . GLN B 1 70 ? -6.398 71.608 -10.843 1.00 42.02 70 GLN B CA 1
ATOM 2787 C C . GLN B 1 70 ? -6.065 70.125 -10.634 1.00 38.96 70 GLN B C 1
ATOM 2788 O O . GLN B 1 70 ? -6.823 69.387 -10.028 1.00 42.44 70 GLN B O 1
ATOM 2794 N N . ILE B 1 71 ? -4.935 69.703 -11.178 1.00 37.02 71 ILE B N 1
ATOM 2795 C CA . ILE B 1 71 ? -4.431 68.338 -11.070 1.00 33.65 71 ILE B CA 1
ATOM 2796 C C . ILE B 1 71 ? -3.364 68.238 -9.978 1.00 28.12 71 ILE B C 1
ATOM 2797 O O . ILE B 1 71 ? -2.390 68.983 -10.008 1.00 25.76 71 ILE B O 1
ATOM 2802 N N . LYS B 1 72 ? -3.574 67.333 -9.018 1.00 21.88 72 LYS B N 1
ATOM 2803 C CA . LYS B 1 72 ? -2.606 67.027 -7.961 1.00 21.43 72 LYS B CA 1
ATOM 2804 C C . LYS B 1 72 ? -2.455 65.531 -7.857 1.00 21.27 72 LYS B C 1
ATOM 2805 O O . LYS B 1 72 ? -3.127 64.914 -7.027 1.00 22.96 72 LYS B O 1
ATOM 2811 N N . VAL B 1 73 ? -1.572 64.944 -8.669 1.00 18.94 73 VAL B N 1
ATOM 2812 C CA . VAL B 1 73 ? -1.493 63.479 -8.740 1.00 17.76 73 VAL B CA 1
ATOM 2813 C C . VAL B 1 73 ? -0.168 62.886 -8.313 1.00 22.16 73 VAL B C 1
ATOM 2814 O O . VAL B 1 73 ? 0.860 63.556 -8.359 1.00 26.78 73 VAL B O 1
ATOM 2818 N N . TRP B 1 74 ? -0.214 61.623 -7.894 1.00 23.02 74 TRP B N 1
ATOM 2819 C CA . TRP B 1 74 ? 0.980 60.794 -7.751 1.00 20.86 74 TRP B CA 1
ATOM 2820 C C . TRP B 1 74 ? 0.829 59.609 -8.664 1.00 18.02 74 TRP B C 1
ATOM 2821 O O . TRP B 1 74 ? -0.293 59.164 -8.937 1.00 23.04 74 TRP B O 1
ATOM 2832 N N . TYR B 1 75 ? 1.956 59.096 -9.143 1.00 20.83 75 TYR B N 1
ATOM 2833 C CA . TYR B 1 75 ? 1.962 57.907 -9.977 1.00 15.50 75 TYR B CA 1
ATOM 2834 C C . TYR B 1 75 ? 3.036 56.913 -9.529 1.00 17.76 75 TYR B C 1
ATOM 2835 O O . TYR B 1 75 ? 3.870 57.247 -8.652 1.00 19.05 75 TYR B O 1
ATOM 2844 N N . ALA B 1 76 ? 2.988 55.713 -10.136 1.00 11.78 76 ALA B N 1
ATOM 2845 C CA . ALA B 1 76 ? 3.869 54.578 -9.895 1.00 8.86 76 ALA B CA 1
ATOM 2846 C C . ALA B 1 76 ? 3.752 53.577 -11.040 1.00 12.86 76 ALA B C 1
ATOM 2847 O O . ALA B 1 76 ? 2.894 52.654 -11.026 1.00 17.71 76 ALA B O 1
ATOM 2849 N N . ASP B 1 77 ? 4.615 53.745 -12.033 1.00 15.17 77 ASP B N 1
ATOM 2850 C CA . ASP B 1 77 ? 4.638 52.878 -13.192 1.00 13.72 77 ASP B CA 1
ATOM 2851 C C . ASP B 1 77 ? 5.961 52.954 -13.972 1.00 21.42 77 ASP B C 1
ATOM 2852 O O . ASP B 1 77 ? 6.898 53.704 -13.640 1.00 22.65 77 ASP B O 1
ATOM 2857 N N . PHE B 1 78 ? 6.026 52.162 -15.025 1.00 17.77 78 PHE B N 1
ATOM 2858 C CA . PHE B 1 78 ? 7.159 52.162 -15.886 1.00 19.70 78 PHE B CA 1
ATOM 2859 C C . PHE B 1 78 ? 7.126 53.378 -16.781 1.00 24.05 78 PHE B C 1
ATOM 2860 O O . PHE B 1 78 ? 6.052 53.794 -17.196 1.00 17.72 78 PHE B O 1
ATOM 2868 N N . VAL B 1 79 ? 8.307 53.981 -17.003 1.00 24.66 79 VAL B N 1
ATOM 2869 C CA . VAL B 1 79 ? 8.525 55.020 -18.016 1.00 20.94 79 VAL B CA 1
ATOM 2870 C C . VAL B 1 79 ? 9.525 54.407 -18.972 1.00 21.50 79 VAL B C 1
ATOM 2871 O O . VAL B 1 79 ? 10.505 53.838 -18.528 1.00 27.76 79 VAL B O 1
ATOM 2875 N N . TYR B 1 80 ? 9.260 54.450 -20.271 1.00 20.12 80 TYR B N 1
ATOM 2876 C CA . TYR B 1 80 ? 10.040 53.663 -21.229 1.00 19.45 80 TYR B CA 1
ATOM 2877 C C . TYR B 1 80 ? 10.979 54.568 -21.957 1.00 18.76 80 TYR B C 1
ATOM 2878 O O . TYR B 1 80 ? 10.733 55.758 -22.039 1.00 24.19 80 TYR B O 1
ATOM 2887 N N . ARG B 1 81 ? 12.072 54.028 -22.475 1.00 22.12 81 ARG B N 1
ATOM 2888 C CA . ARG B 1 81 ? 13.003 54.857 -23.260 1.00 27.19 81 ARG B CA 1
ATOM 2889 C C . ARG B 1 81 ? 13.888 53.985 -24.112 1.00 23.20 81 ARG B C 1
ATOM 2890 O O . ARG B 1 81 ? 13.767 52.766 -24.102 1.00 25.25 81 ARG B O 1
ATOM 2898 N N . TYR B 1 82 ? 14.756 54.606 -24.887 1.00 28.09 82 TYR B N 1
ATOM 2899 C CA . TYR B 1 82 ? 15.602 53.821 -25.782 1.00 31.42 82 TYR B CA 1
ATOM 2900 C C . TYR B 1 82 ? 17.044 53.902 -25.349 1.00 29.69 82 TYR B C 1
ATOM 2901 O O . TYR B 1 82 ? 17.518 54.961 -24.982 1.00 32.31 82 TYR B O 1
ATOM 2910 N N . SER B 1 83 ? 17.725 52.769 -25.331 1.00 31.61 83 SER B N 1
ATOM 2911 C CA . SER B 1 83 ? 19.145 52.768 -25.014 1.00 30.68 83 SER B CA 1
ATOM 2912 C C . SER B 1 83 ? 19.776 52.245 -26.270 1.00 27.85 83 SER B C 1
ATOM 2913 O O . SER B 1 83 ? 19.824 51.027 -26.498 1.00 27.37 83 SER B O 1
ATOM 2916 N N . GLY B 1 84 ? 20.221 53.185 -27.104 1.00 29.67 84 GLY B N 1
ATOM 2917 C CA . GLY B 1 84 ? 20.562 52.893 -28.487 1.00 26.22 84 GLY B CA 1
ATOM 2918 C C . GLY B 1 84 ? 19.304 52.453 -29.216 1.00 27.27 84 GLY B C 1
ATOM 2919 O O . GLY B 1 84 ? 18.448 53.270 -29.583 1.00 26.68 84 GLY B O 1
ATOM 2920 N N . SER B 1 85 ? 19.167 51.149 -29.393 1.00 25.06 85 SER B N 1
ATOM 2921 C CA . SER B 1 85 ? 18.075 50.636 -30.186 1.00 27.31 85 SER B CA 1
ATOM 2922 C C . SER B 1 85 ? 17.233 49.559 -29.460 1.00 28.87 85 SER B C 1
ATOM 2923 O O . SER B 1 85 ? 16.470 48.821 -30.081 1.00 32.10 85 SER B O 1
ATOM 2926 N N . ASP B 1 86 ? 17.388 49.469 -28.143 1.00 26.72 86 ASP B N 1
ATOM 2927 C CA . ASP B 1 86 ? 16.542 48.606 -27.340 1.00 24.50 86 ASP B CA 1
ATOM 2928 C C . ASP B 1 86 ? 15.620 49.459 -26.465 1.00 21.30 86 ASP B C 1
ATOM 2929 O O . ASP B 1 86 ? 16.033 50.471 -25.887 1.00 20.03 86 ASP B O 1
ATOM 2934 N N . LEU B 1 87 ? 14.360 49.048 -26.383 1.00 21.14 87 LEU B N 1
ATOM 2935 C CA . LEU B 1 87 ? 13.421 49.692 -25.473 1.00 21.27 87 LEU B CA 1
ATOM 2936 C C . LEU B 1 87 ? 13.677 49.199 -24.046 1.00 18.55 87 LEU B C 1
ATOM 2937 O O . LEU B 1 87 ? 13.667 48.006 -23.783 1.00 23.18 87 LEU B O 1
ATOM 2942 N N . VAL B 1 88 ? 13.943 50.120 -23.146 1.00 11.74 88 VAL B N 1
ATOM 2943 C CA . VAL B 1 88 ? 14.087 49.797 -21.746 1.00 19.58 88 VAL B CA 1
ATOM 2944 C C . VAL B 1 88 ? 13.069 50.634 -21.001 1.00 18.40 88 VAL B C 1
ATOM 2945 O O . VAL B 1 88 ? 12.579 51.628 -21.519 1.00 21.04 88 VAL B O 1
ATOM 2949 N N . ALA B 1 89 ? 12.813 50.242 -19.763 1.00 19.52 89 ALA B N 1
ATOM 2950 C CA . ALA B 1 89 ? 11.800 50.847 -18.934 1.00 19.52 89 ALA B CA 1
ATOM 2951 C C . ALA B 1 89 ? 12.331 50.985 -17.509 1.00 22.09 89 ALA B C 1
ATOM 2952 O O . ALA B 1 89 ? 13.061 50.146 -17.024 1.00 18.79 89 ALA B O 1
ATOM 2954 N N . GLU B 1 90 ? 11.966 52.074 -16.855 1.00 28.89 90 GLU B N 1
ATOM 2955 C CA . GLU B 1 90 ? 12.434 52.412 -15.534 1.00 24.79 90 GLU B CA 1
ATOM 2956 C C . GLU B 1 90 ? 11.172 52.514 -14.721 1.00 27.56 90 GLU B C 1
ATOM 2957 O O . GLU B 1 90 ? 10.227 53.178 -15.151 1.00 29.69 90 GLU B O 1
ATOM 2963 N N . TYR B 1 91 ? 11.155 51.853 -13.565 1.00 24.22 91 TYR B N 1
ATOM 2964 C CA . TYR B 1 91 ? 9.961 51.980 -12.730 1.00 21.70 91 TYR B CA 1
ATOM 2965 C C . TYR B 1 91 ? 10.050 53.253 -11.884 1.00 21.91 91 TYR B C 1
ATOM 2966 O O . TYR B 1 91 ? 11.000 53.442 -11.113 1.00 27.73 91 TYR B O 1
ATOM 2975 N N . GLN B 1 92 ? 9.075 54.154 -12.034 1.00 18.60 92 GLN B N 1
ATOM 2976 C CA . GLN B 1 92 ? 9.148 55.477 -11.407 1.00 17.27 92 GLN B CA 1
ATOM 2977 C C . GLN B 1 92 ? 8.049 55.783 -10.402 1.00 20.88 92 GLN B C 1
ATOM 2978 O O . GLN B 1 92 ? 6.883 55.377 -10.579 1.00 20.66 92 GLN B O 1
ATOM 2984 N N . LEU B 1 93 ? 8.419 56.518 -9.364 1.00 17.52 93 LEU B N 1
ATOM 2985 C CA . LEU B 1 93 ? 7.436 57.086 -8.455 1.00 20.10 93 LEU B CA 1
ATOM 2986 C C . LEU B 1 93 ? 7.427 58.574 -8.667 1.00 18.98 93 LEU B C 1
ATOM 2987 O O . LEU B 1 93 ? 8.471 59.163 -8.753 1.00 26.09 93 LEU B O 1
ATOM 2992 N N . GLY B 1 94 ? 6.260 59.202 -8.742 1.00 21.84 94 GLY B N 1
ATOM 2993 C CA . GLY B 1 94 ? 6.243 60.641 -8.930 1.00 17.14 94 GLY B CA 1
ATOM 2994 C C . GLY B 1 94 ? 5.020 61.455 -8.588 1.00 17.71 94 GLY B C 1
ATOM 2995 O O . GLY B 1 94 ? 3.943 60.939 -8.282 1.00 18.36 94 GLY B O 1
ATOM 2996 N N . LEU B 1 95 ? 5.211 62.764 -8.615 1.00 16.54 95 LEU B N 1
ATOM 2997 C CA . LEU B 1 95 ? 4.161 63.702 -8.260 1.00 14.24 95 LEU B CA 1
ATOM 2998 C C . LEU B 1 95 ? 4.067 64.709 -9.373 1.00 17.19 95 LEU B C 1
ATOM 2999 O O . LEU B 1 95 ? 4.991 64.893 -10.156 1.00 20.85 95 LEU B O 1
ATOM 3004 N N . GLU B 1 96 ? 2.930 65.377 -9.421 1.00 22.33 96 GLU B N 1
ATOM 3005 C CA . GLU B 1 96 ? 2.645 66.372 -10.419 1.00 24.80 96 GLU B CA 1
ATOM 3006 C C . GLU B 1 96 ? 1.558 67.293 -9.834 1.00 23.37 96 GLU B C 1
ATOM 3007 O O . GLU B 1 96 ? 0.466 66.825 -9.505 1.00 27.80 96 GLU B O 1
ATOM 3013 N N . LYS B 1 97 ? 1.877 68.576 -9.637 1.00 22.96 97 LYS B N 1
ATOM 3014 C CA . LYS B 1 97 ? 0.872 69.598 -9.270 1.00 19.57 97 LYS B CA 1
ATOM 3015 C C . LYS B 1 97 ? 0.767 70.713 -10.329 1.00 20.04 97 LYS B C 1
ATOM 3016 O O . LYS B 1 97 ? 1.706 71.462 -10.562 1.00 24.67 97 LYS B O 1
ATOM 3022 N N . VAL B 1 98 ? -0.371 70.782 -11.001 1.00 23.88 98 VAL B N 1
ATOM 3023 C CA . VAL B 1 98 ? -0.617 71.819 -11.990 1.00 23.96 98 VAL B CA 1
ATOM 3024 C C . VAL B 1 98 ? -1.997 72.360 -11.691 1.00 27.68 98 VAL B C 1
ATOM 3025 O O . VAL B 1 98 ? -2.976 71.610 -11.817 1.00 24.58 98 VAL B O 1
ATOM 3029 N N . PRO B 1 99 ? -2.106 73.643 -11.340 1.00 27.26 99 PRO B N 1
ATOM 3030 C CA . PRO B 1 99 ? -1.039 74.639 -11.401 1.00 25.86 99 PRO B CA 1
ATOM 3031 C C . PRO B 1 99 ? -0.292 74.859 -10.089 1.00 26.97 99 PRO B C 1
ATOM 3032 O O . PRO B 1 99 ? -0.851 74.704 -8.996 1.00 29.94 99 PRO B O 1
ATOM 3036 N N . ARG B 1 100 ? 0.980 75.218 -10.234 1.00 28.02 100 ARG B N 1
ATOM 3037 C CA . ARG B 1 100 ? 1.816 75.679 -9.146 1.00 29.80 100 ARG B CA 1
ATOM 3038 C C . ARG B 1 100 ? 1.374 77.082 -8.832 1.00 29.87 100 ARG B C 1
ATOM 3039 O O . ARG B 1 100 ? 1.454 77.970 -9.676 1.00 31.61 100 ARG B O 1
ATOM 3047 N N . ASN B 1 101 ? 0.871 77.279 -7.626 1.00 31.10 101 ASN B N 1
ATOM 3048 C CA . ASN B 1 101 ? 0.360 78.595 -7.240 1.00 31.37 101 ASN B CA 1
ATOM 3049 C C . ASN B 1 101 ? 1.428 79.414 -6.496 1.00 31.22 101 ASN B C 1
ATOM 3050 O O . ASN B 1 101 ? 1.403 80.650 -6.505 1.00 24.89 101 ASN B O 1
ATOM 3055 N N . SER B 1 102 ? 2.382 78.712 -5.888 1.00 28.58 102 SER B N 1
ATOM 3056 C CA . SER B 1 102 ? 3.412 79.361 -5.110 1.00 31.06 102 SER B CA 1
ATOM 3057 C C . SER B 1 102 ? 4.614 78.429 -4.957 1.00 30.64 102 SER B C 1
ATOM 3058 O O . SER B 1 102 ? 4.541 77.244 -5.285 1.00 28.42 102 SER B O 1
ATOM 3061 N N . LEU B 1 103 ? 5.718 78.972 -4.451 1.00 29.08 103 LEU B N 1
ATOM 3062 C CA . LEU B 1 103 ? 6.870 78.160 -4.094 1.00 30.43 103 LEU B CA 1
ATOM 3063 C C . LEU B 1 103 ? 6.452 77.039 -3.135 1.00 30.56 103 LEU B C 1
ATOM 3064 O O . LEU B 1 103 ? 6.959 75.906 -3.243 1.00 30.33 103 LEU B O 1
ATOM 3069 N N . ASP B 1 104 ? 5.533 77.367 -2.211 1.00 27.86 104 ASP B N 1
ATOM 3070 C CA . ASP B 1 104 ? 5.028 76.416 -1.224 1.00 28.16 104 ASP B CA 1
ATOM 3071 C C . ASP B 1 104 ? 4.543 75.110 -1.853 1.00 30.73 104 ASP B C 1
ATOM 3072 O O . ASP B 1 104 ? 4.655 74.032 -1.237 1.00 27.12 104 ASP B O 1
ATOM 3077 N N . ASP B 1 105 ? 4.045 75.203 -3.092 1.00 29.07 105 ASP B N 1
ATOM 3078 C CA . ASP B 1 105 ? 3.622 74.025 -3.859 1.00 21.30 105 ASP B CA 1
ATOM 3079 C C . ASP B 1 105 ? 4.794 73.179 -4.323 1.00 23.00 105 ASP B C 1
ATOM 3080 O O . ASP B 1 105 ? 4.719 71.950 -4.262 1.00 18.75 105 ASP B O 1
ATOM 3085 N N . SER B 1 106 ? 5.872 73.842 -4.761 1.00 21.85 106 SER B N 1
ATOM 3086 C CA . SER B 1 106 ? 7.081 73.164 -5.193 1.00 20.13 106 SER B CA 1
ATOM 3087 C C . SER B 1 106 ? 7.730 72.529 -3.998 1.00 20.73 106 SER B C 1
ATOM 3088 O O . SER B 1 106 ? 8.200 71.395 -4.085 1.00 19.79 106 SER B O 1
ATOM 3091 N N . LEU B 1 107 ? 7.771 73.258 -2.884 1.00 16.26 107 LEU B N 1
ATOM 3092 C CA . LEU B 1 107 ? 8.337 72.702 -1.643 1.00 22.15 107 LEU B CA 1
ATOM 3093 C C . LEU B 1 107 ? 7.664 71.419 -1.127 1.00 22.24 107 LEU B C 1
ATOM 3094 O O . LEU B 1 107 ? 8.352 70.506 -0.696 1.00 25.18 107 LEU B O 1
ATOM 3099 N N . GLU B 1 108 ? 6.334 71.348 -1.216 1.00 25.00 108 GLU B N 1
ATOM 3100 C CA . GLU B 1 108 ? 5.565 70.162 -0.867 1.00 25.89 108 GLU B CA 1
ATOM 3101 C C . GLU B 1 108 ? 5.972 68.963 -1.729 1.00 25.22 108 GLU B C 1
ATOM 3102 O O . GLU B 1 108 ? 6.176 67.857 -1.207 1.00 27.55 108 GLU B O 1
ATOM 3108 N N . VAL B 1 109 ? 6.109 69.175 -3.036 1.00 25.02 109 VAL B N 1
ATOM 3109 C CA . VAL B 1 109 ? 6.645 68.120 -3.909 1.00 24.80 109 VAL B CA 1
ATOM 3110 C C . VAL B 1 109 ? 8.023 67.696 -3.420 1.00 25.31 109 VAL B C 1
ATOM 3111 O O . VAL B 1 109 ? 8.235 66.536 -3.103 1.00 29.31 109 VAL B O 1
ATOM 3115 N N . LEU B 1 110 ? 8.937 68.650 -3.302 1.00 25.31 110 LEU B N 1
ATOM 3116 C CA . LEU B 1 110 ? 10.296 68.346 -2.875 1.00 22.22 110 LEU B CA 1
ATOM 3117 C C . LEU B 1 110 ? 10.272 67.541 -1.609 1.00 23.72 110 LEU B C 1
ATOM 3118 O O . LEU B 1 110 ? 11.049 66.606 -1.442 1.00 28.39 110 LEU B O 1
ATOM 3123 N N . GLU B 1 111 ? 9.375 67.900 -0.710 1.00 20.89 111 GLU B N 1
ATOM 3124 C CA . GLU B 1 111 ? 9.454 67.359 0.615 1.00 24.70 111 GLU B CA 1
ATOM 3125 C C . GLU B 1 111 ? 9.138 65.875 0.563 1.00 25.20 111 GLU B C 1
ATOM 3126 O O . GLU B 1 111 ? 9.864 65.075 1.154 1.00 25.28 111 GLU B O 1
ATOM 3132 N N . ILE B 1 112 ? 8.119 65.500 -0.210 1.00 24.72 112 ILE B N 1
ATOM 3133 C CA . ILE B 1 112 ? 7.792 64.084 -0.429 1.00 23.63 112 ILE B CA 1
ATOM 3134 C C . ILE B 1 112 ? 8.893 63.293 -1.189 1.00 19.43 112 ILE B C 1
ATOM 3135 O O . ILE B 1 112 ? 9.268 62.216 -0.747 1.00 22.21 112 ILE B O 1
ATOM 3140 N N . ILE B 1 113 ? 9.400 63.826 -2.299 1.00 18.41 113 ILE B N 1
ATOM 3141 C CA . ILE B 1 113 ? 10.419 63.130 -3.080 1.00 21.17 113 ILE B CA 1
ATOM 3142 C C . ILE B 1 113 ? 11.679 62.941 -2.220 1.00 21.71 113 ILE B C 1
ATOM 3143 O O . ILE B 1 113 ? 12.202 61.838 -2.122 1.00 22.17 113 ILE B O 1
ATOM 3148 N N . VAL B 1 114 ? 12.157 64.015 -1.593 1.00 20.86 114 VAL B N 1
ATOM 3149 C CA . VAL B 1 114 ? 13.358 63.930 -0.756 1.00 17.18 114 VAL B CA 1
ATOM 3150 C C . VAL B 1 114 ? 13.131 62.949 0.393 1.00 23.03 114 VAL B C 1
ATOM 3151 O O . VAL B 1 114 ? 13.961 62.044 0.608 1.00 25.27 114 VAL B O 1
ATOM 3155 N N . GLU B 1 115 ? 12.037 63.125 1.144 1.00 23.29 115 GLU B N 1
ATOM 3156 C CA . GLU B 1 115 ? 11.765 62.226 2.276 1.00 25.28 115 GLU B CA 1
ATOM 3157 C C . GLU B 1 115 ? 11.702 60.778 1.796 1.00 30.04 115 GLU B C 1
ATOM 3158 O O . GLU B 1 115 ? 12.251 59.867 2.471 1.00 27.80 115 GLU B O 1
ATOM 3164 N N . SER B 1 116 ? 11.061 60.580 0.638 1.00 21.14 116 SER B N 1
ATOM 3165 C CA . SER B 1 116 ? 10.993 59.262 0.021 1.00 28.34 116 SER B CA 1
ATOM 3166 C C . SER B 1 116 ? 12.367 58.729 -0.338 1.00 26.16 116 SER B C 1
ATOM 3167 O O . SER B 1 116 ? 12.645 57.543 -0.154 1.00 25.35 116 SER B O 1
ATOM 3170 N N . ALA B 1 117 ? 13.229 59.597 -0.849 1.00 27.06 117 ALA B N 1
ATOM 3171 C CA . ALA B 1 117 ? 14.538 59.139 -1.317 1.00 29.58 117 ALA B CA 1
ATOM 3172 C C . ALA B 1 117 ? 15.459 58.795 -0.141 1.00 28.28 117 ALA B C 1
ATOM 3173 O O . ALA B 1 117 ? 16.162 57.784 -0.147 1.00 27.43 117 ALA B O 1
ATOM 3175 N N . SER B 1 118 ? 15.414 59.615 0.891 1.00 29.11 118 SER B N 1
ATOM 3176 C CA . SER B 1 118 ? 16.238 59.349 2.045 1.00 34.84 118 SER B CA 1
ATOM 3177 C C . SER B 1 118 ? 15.765 58.116 2.826 1.00 32.46 118 SER B C 1
ATOM 3178 O O . SER B 1 118 ? 16.498 57.597 3.663 1.00 38.67 118 SER B O 1
ATOM 3181 N N . GLU B 1 119 ? 14.570 57.619 2.539 1.00 33.01 119 GLU B N 1
ATOM 3182 C CA . GLU B 1 119 ? 14.098 56.400 3.201 1.00 32.19 119 GLU B CA 1
ATOM 3183 C C . GLU B 1 119 ? 14.104 55.170 2.264 1.00 29.89 119 GLU B C 1
ATOM 3184 O O . GLU B 1 119 ? 14.160 54.038 2.719 1.00 26.52 119 GLU B O 1
ATOM 3190 N N . PHE B 1 120 ? 14.109 55.398 0.957 1.00 28.05 120 PHE B N 1
ATOM 3191 C CA . PHE B 1 120 ? 14.185 54.290 0.004 1.00 30.03 120 PHE B CA 1
ATOM 3192 C C . PHE B 1 120 ? 15.604 53.829 -0.314 1.00 28.61 120 PHE B C 1
ATOM 3193 O O . PHE B 1 120 ? 15.817 52.696 -0.721 1.00 35.96 120 PHE B O 1
ATOM 3201 N N . PHE B 1 121 ? 16.568 54.702 -0.121 1.00 26.23 121 PHE B N 1
ATOM 3202 C CA . PHE B 1 121 ? 17.934 54.372 -0.452 1.00 25.22 121 PHE B CA 1
ATOM 3203 C C . PHE B 1 121 ? 18.771 54.443 0.794 1.00 26.81 121 PHE B C 1
ATOM 3204 O O . PHE B 1 121 ? 18.461 55.207 1.713 1.00 32.16 121 PHE B O 1
ATOM 3212 N N . GLU B 1 122 ? 19.836 53.646 0.827 1.00 25.77 122 GLU B N 1
ATOM 3213 C CA . GLU B 1 122 ? 20.591 53.495 2.046 1.00 24.41 122 GLU B CA 1
ATOM 3214 C C . GLU B 1 122 ? 21.324 54.758 2.257 1.00 25.62 122 GLU B C 1
ATOM 3215 O O . GLU B 1 122 ? 21.339 55.327 3.350 1.00 31.72 122 GLU B O 1
ATOM 3221 N N . GLY B 1 123 ? 21.909 55.215 1.162 1.00 32.52 123 GLY B N 1
ATOM 3222 C CA . GLY B 1 123 ? 23.139 55.975 1.228 1.00 33.53 123 GLY B CA 1
ATOM 3223 C C . GLY B 1 123 ? 22.829 57.312 1.762 1.00 31.64 123 GLY B C 1
ATOM 3224 O O . GLY B 1 123 ? 21.672 57.700 1.721 1.00 39.70 123 GLY B O 1
ATOM 3225 N N . PRO B 1 124 ? 23.834 58.004 2.277 1.00 27.13 124 PRO B N 1
ATOM 3226 C CA . PRO B 1 124 ? 23.690 59.424 2.581 1.00 26.26 124 PRO B CA 1
ATOM 3227 C C . PRO B 1 124 ? 23.341 60.083 1.239 1.00 27.38 124 PRO B C 1
ATOM 3228 O O . PRO B 1 124 ? 24.123 59.948 0.286 1.00 24.87 124 PRO B O 1
ATOM 3232 N N . VAL B 1 125 ? 22.169 60.721 1.148 1.00 24.09 125 VAL B N 1
ATOM 3233 C CA . VAL B 1 125 ? 21.734 61.258 -0.125 1.00 21.87 125 VAL B CA 1
ATOM 3234 C C . VAL B 1 125 ? 22.130 62.715 -0.277 1.00 26.04 125 VAL B C 1
ATOM 3235 O O . VAL B 1 125 ? 22.291 63.423 0.719 1.00 26.10 125 VAL B O 1
ATOM 3239 N N . ILE B 1 126 ? 22.325 63.138 -1.533 1.00 25.67 126 ILE B N 1
ATOM 3240 C CA . ILE B 1 126 ? 22.602 64.524 -1.892 1.00 20.05 126 ILE B CA 1
ATOM 3241 C C . ILE B 1 126 ? 21.435 65.077 -2.729 1.00 18.18 126 ILE B C 1
ATOM 3242 O O . ILE B 1 126 ? 21.046 64.487 -3.723 1.00 27.42 126 ILE B O 1
ATOM 3247 N N . VAL B 1 127 ? 20.863 66.190 -2.293 1.00 22.31 127 VAL B N 1
ATOM 3248 C CA . VAL B 1 127 ? 19.860 66.951 -3.060 1.00 18.77 127 VAL B CA 1
ATOM 3249 C C . VAL B 1 127 ? 20.525 68.168 -3.697 1.00 21.94 127 VAL B C 1
ATOM 3250 O O . VAL B 1 127 ? 21.001 69.096 -3.006 1.00 21.43 127 VAL B O 1
ATOM 3254 N N . GLU B 1 128 ? 20.623 68.137 -5.013 1.00 15.25 128 GLU B N 1
ATOM 3255 C CA . GLU B 1 128 ? 21.315 69.192 -5.710 1.00 16.78 128 GLU B CA 1
ATOM 3256 C C . GLU B 1 128 ? 20.247 70.128 -6.300 1.00 15.40 128 GLU B C 1
ATOM 3257 O O . GLU B 1 128 ? 19.378 69.700 -7.042 1.00 17.08 128 GLU B O 1
ATOM 3263 N N . ILE B 1 129 ? 20.274 71.390 -5.919 1.00 17.52 129 ILE B N 1
ATOM 3264 C CA . ILE B 1 129 ? 19.245 72.348 -6.362 1.00 20.23 129 ILE B CA 1
ATOM 3265 C C . ILE B 1 129 ? 19.796 73.283 -7.426 1.00 21.30 129 ILE B C 1
ATOM 3266 O O . ILE B 1 129 ? 20.961 73.672 -7.415 1.00 24.85 129 ILE B O 1
ATOM 3271 N N . GLY B 1 130 ? 18.940 73.657 -8.348 1.00 20.64 130 GLY B N 1
ATOM 3272 C CA . GLY B 1 130 ? 19.342 74.510 -9.441 1.00 15.78 130 GLY B CA 1
ATOM 3273 C C . GLY B 1 130 ? 18.187 75.447 -9.734 1.00 18.95 130 GLY B C 1
ATOM 3274 O O . GLY B 1 130 ? 17.100 75.331 -9.163 1.00 15.05 130 GLY B O 1
ATOM 3275 N N . HIS B 1 131 ? 18.426 76.372 -10.643 1.00 14.62 131 HIS B N 1
ATOM 3276 C CA . HIS B 1 131 ? 17.391 77.266 -11.058 1.00 17.74 131 HIS B CA 1
ATOM 3277 C C . HIS B 1 131 ? 17.666 77.722 -12.449 1.00 21.15 131 HIS B C 1
ATOM 3278 O O . HIS B 1 131 ? 18.755 78.174 -12.786 1.00 23.62 131 HIS B O 1
ATOM 3285 N N . THR B 1 132 ? 16.636 77.618 -13.250 1.00 20.33 132 THR B N 1
ATOM 3286 C CA . THR B 1 132 ? 16.743 77.810 -14.666 1.00 18.30 132 THR B CA 1
ATOM 3287 C C . THR B 1 132 ? 16.781 79.310 -15.000 1.00 22.80 132 THR B C 1
ATOM 3288 O O . THR B 1 132 ? 17.199 79.696 -16.089 1.00 20.94 132 THR B O 1
ATOM 3292 N N . GLY B 1 133 ? 16.382 80.160 -14.045 1.00 24.19 133 GLY B N 1
ATOM 3293 C CA . GLY B 1 133 ? 16.325 81.604 -14.250 1.00 22.30 133 GLY B CA 1
ATOM 3294 C C . GLY B 1 133 ? 17.686 82.290 -14.224 1.00 23.22 133 GLY B C 1
ATOM 3295 O O . GLY B 1 133 ? 17.781 83.494 -14.348 1.00 18.78 133 GLY B O 1
ATOM 3296 N N . VAL B 1 134 ? 18.750 81.512 -14.094 1.00 26.05 134 VAL B N 1
ATOM 3297 C CA . VAL B 1 134 ? 20.103 82.060 -14.075 1.00 26.38 134 VAL B CA 1
ATOM 3298 C C . VAL B 1 134 ? 20.662 82.389 -15.481 1.00 24.27 134 VAL B C 1
ATOM 3299 O O . VAL B 1 134 ? 21.504 83.271 -15.634 1.00 23.91 134 VAL B O 1
ATOM 3303 N N . TYR B 1 135 ? 20.181 81.693 -16.500 1.00 22.76 135 TYR B N 1
ATOM 3304 C CA . TYR B 1 135 ? 20.856 81.709 -17.793 1.00 20.45 135 TYR B CA 1
ATOM 3305 C C . TYR B 1 135 ? 20.680 82.982 -18.611 1.00 20.87 135 TYR B C 1
ATOM 3306 O O . TYR B 1 135 ? 21.663 83.489 -19.147 1.00 16.38 135 TYR B O 1
ATOM 3315 N N . GLU B 1 136 ? 19.446 83.490 -18.683 1.00 22.81 136 GLU B N 1
ATOM 3316 C CA . GLU B 1 136 ? 19.119 84.708 -19.427 1.00 26.90 136 GLU B CA 1
ATOM 3317 C C . GLU B 1 136 ? 20.048 85.826 -18.980 1.00 28.13 136 GLU B C 1
ATOM 3318 O O . GLU B 1 136 ? 20.699 86.493 -19.800 1.00 22.85 136 GLU B O 1
ATOM 3324 N N . ASP B 1 137 ? 20.107 85.994 -17.661 1.00 26.22 137 ASP B N 1
ATOM 3325 C CA . ASP B 1 137 ? 20.919 87.003 -17.018 1.00 22.81 137 ASP B CA 1
ATOM 3326 C C . ASP B 1 137 ? 22.382 86.819 -17.334 1.00 17.18 137 ASP B C 1
ATOM 3327 O O . ASP B 1 137 ? 23.090 87.789 -17.521 1.00 16.91 137 ASP B O 1
ATOM 3332 N N . LEU B 1 138 ? 22.829 85.576 -17.392 1.00 18.23 138 LEU B N 1
ATOM 3333 C CA . LEU B 1 138 ? 24.221 85.287 -17.756 1.00 24.34 138 LEU B CA 1
ATOM 3334 C C . LEU B 1 138 ? 24.545 85.515 -19.259 1.00 24.58 138 LEU B C 1
ATOM 3335 O O . LEU B 1 138 ? 25.629 85.963 -19.602 1.00 25.37 138 LEU B O 1
ATOM 3340 N N . LEU B 1 139 ? 23.552 85.242 -20.141 1.00 25.00 139 LEU B N 1
ATOM 3341 C CA . LEU B 1 139 ? 23.799 85.127 -21.585 1.00 23.28 139 LEU B CA 1
ATOM 3342 C C . LEU B 1 139 ? 24.080 86.500 -22.178 1.00 29.01 139 LEU B C 1
ATOM 3343 O O . LEU B 1 139 ? 25.185 86.784 -22.649 1.00 33.06 139 LEU B O 1
ATOM 3348 N N . LYS B 1 140 ? 23.113 87.424 -22.196 1.00 29.99 140 LYS B N 1
ATOM 3349 C CA . LYS B 1 140 ? 23.507 88.707 -22.754 1.00 32.40 140 LYS B CA 1
ATOM 3350 C C . LYS B 1 140 ? 24.319 89.529 -21.712 1.00 34.03 140 LYS B C 1
ATOM 3351 O O . LYS B 1 140 ? 23.841 89.862 -20.605 1.00 38.22 140 LYS B O 1
ATOM 3357 N N . GLU B 1 141 ? 25.449 89.709 -22.272 1.00 31.23 141 GLU B N 1
ATOM 3358 C CA . GLU B 1 141 ? 26.672 90.367 -21.868 1.00 28.11 141 GLU B CA 1
ATOM 3359 C C . GLU B 1 141 ? 27.629 89.829 -22.922 1.00 22.38 141 GLU B C 1
ATOM 3360 O O . GLU B 1 141 ? 28.618 90.472 -23.285 1.00 19.22 141 GLU B O 1
ATOM 3366 N N . ILE B 1 142 ? 27.182 88.639 -23.345 1.00 18.34 142 ILE B N 1
ATOM 3367 C CA . ILE B 1 142 ? 27.843 87.751 -24.307 1.00 13.14 142 ILE B CA 1
ATOM 3368 C C . ILE B 1 142 ? 27.136 87.749 -25.674 1.00 10.39 142 ILE B C 1
ATOM 3369 O O . ILE B 1 142 ? 25.914 87.600 -25.770 1.00 11.34 142 ILE B O 1
ATOM 3374 N N . PRO B 1 143 ? 27.966 87.760 -26.762 1.00 10.58 143 PRO B N 1
ATOM 3375 C CA . PRO B 1 143 ? 27.494 87.741 -28.171 1.00 12.65 143 PRO B CA 1
ATOM 3376 C C . PRO B 1 143 ? 26.499 86.657 -28.584 1.00 14.64 143 PRO B C 1
ATOM 3377 O O . PRO B 1 143 ? 26.604 85.525 -28.129 1.00 12.60 143 PRO B O 1
ATOM 3381 N N . LYS B 1 144 ? 25.551 87.031 -29.449 1.00 21.82 144 LYS B N 1
ATOM 3382 C CA . LYS B 1 144 ? 24.374 86.213 -29.823 1.00 27.51 144 LYS B CA 1
ATOM 3383 C C . LYS B 1 144 ? 24.645 84.738 -30.152 1.00 29.72 144 LYS B C 1
ATOM 3384 O O . LYS B 1 144 ? 24.184 83.857 -29.435 1.00 26.96 144 LYS B O 1
ATOM 3390 N N . ASP B 1 145 ? 25.364 84.470 -31.244 1.00 34.09 145 ASP B N 1
ATOM 3391 C CA . ASP B 1 145 ? 25.659 83.084 -31.633 1.00 39.96 145 ASP B CA 1
ATOM 3392 C C . ASP B 1 145 ? 27.030 82.644 -31.087 1.00 38.15 145 ASP B C 1
ATOM 3393 O O . ASP B 1 145 ? 27.918 82.149 -31.797 1.00 35.51 145 ASP B O 1
ATOM 3398 N N . LEU B 1 146 ? 27.163 82.893 -29.794 1.00 35.55 146 LEU B N 1
ATOM 3399 C CA . LEU B 1 146 ? 28.167 82.320 -28.936 1.00 33.59 146 LEU B CA 1
ATOM 3400 C C . LEU B 1 146 ? 27.403 81.766 -27.726 1.00 31.49 146 LEU B C 1
ATOM 3401 O O . LEU B 1 146 ? 28.002 81.219 -26.811 1.00 32.32 146 LEU B O 1
ATOM 3406 N N . HIS B 1 147 ? 26.071 81.890 -27.754 1.00 32.28 147 HIS B N 1
ATOM 3407 C CA . HIS B 1 147 ? 25.198 81.428 -26.672 1.00 31.53 147 HIS B CA 1
ATOM 3408 C C . HIS B 1 147 ? 25.094 79.927 -26.600 1.00 31.78 147 HIS B C 1
ATOM 3409 O O . HIS B 1 147 ? 25.612 79.333 -25.663 1.00 34.24 147 HIS B O 1
ATOM 3416 N N . GLU B 1 148 ? 24.397 79.328 -27.565 1.00 34.94 148 GLU B N 1
ATOM 3417 C CA . GLU B 1 148 ? 24.112 77.889 -27.557 1.00 39.07 148 GLU B CA 1
ATOM 3418 C C . GLU B 1 148 ? 25.397 77.194 -27.904 1.00 38.28 148 GLU B C 1
ATOM 3419 O O . GLU B 1 148 ? 25.551 76.670 -29.014 1.00 43.50 148 GLU B O 1
ATOM 3425 N N . LYS B 1 149 ? 26.318 77.250 -26.943 1.00 34.97 149 LYS B N 1
ATOM 3426 C CA . LYS B 1 149 ? 27.694 76.767 -27.009 1.00 30.88 149 LYS B CA 1
ATOM 3427 C C . LYS B 1 149 ? 28.345 77.073 -25.678 1.00 32.74 149 LYS B C 1
ATOM 3428 O O . LYS B 1 149 ? 28.803 76.148 -24.988 1.00 28.58 149 LYS B O 1
ATOM 3434 N N . VAL B 1 150 ? 28.380 78.354 -25.288 1.00 28.03 150 VAL B N 1
ATOM 3435 C CA . VAL B 1 150 ? 28.659 78.585 -23.875 1.00 25.69 150 VAL B CA 1
ATOM 3436 C C . VAL B 1 150 ? 27.607 77.914 -22.985 1.00 20.04 150 VAL B C 1
ATOM 3437 O O . VAL B 1 150 ? 27.904 77.594 -21.848 1.00 15.65 150 VAL B O 1
ATOM 3441 N N . LEU B 1 151 ? 26.423 77.602 -23.502 1.00 16.33 151 LEU B N 1
ATOM 3442 C CA . LEU B 1 151 ? 25.554 76.761 -22.676 1.00 19.98 151 LEU B CA 1
ATOM 3443 C C . LEU B 1 151 ? 26.104 75.320 -22.595 1.00 20.82 151 LEU B C 1
ATOM 3444 O O . LEU B 1 151 ? 26.193 74.747 -21.493 1.00 20.00 151 LEU B O 1
ATOM 3449 N N . ASN B 1 152 ? 26.546 74.783 -23.737 1.00 19.28 152 ASN B N 1
ATOM 3450 C CA . ASN B 1 152 ? 27.068 73.427 -23.772 1.00 23.83 152 ASN B CA 1
ATOM 3451 C C . ASN B 1 152 ? 28.269 73.297 -22.825 1.00 22.16 152 ASN B C 1
ATOM 3452 O O . ASN B 1 152 ? 28.433 72.282 -22.119 1.00 24.52 152 ASN B O 1
ATOM 3457 N N . LEU B 1 153 ? 29.093 74.330 -22.826 1.00 12.58 153 LEU B N 1
ATOM 3458 C CA . LEU B 1 153 ? 30.246 74.391 -21.961 1.00 18.07 153 LEU B CA 1
ATOM 3459 C C . LEU B 1 153 ? 29.890 74.448 -20.451 1.00 21.28 153 LEU B C 1
ATOM 3460 O O . LEU B 1 153 ? 30.497 73.735 -19.673 1.00 19.70 153 LEU B O 1
ATOM 3465 N N . ILE B 1 154 ? 28.902 75.270 -20.067 1.00 18.44 154 ILE B N 1
ATOM 3466 C CA . ILE B 1 154 ? 28.379 75.320 -18.709 1.00 16.20 154 ILE B CA 1
ATOM 3467 C C . ILE B 1 154 ? 27.975 73.893 -18.318 1.00 19.83 154 ILE B C 1
ATOM 3468 O O . ILE B 1 154 ? 28.322 73.366 -17.229 1.00 12.75 154 ILE B O 1
ATOM 3473 N N . ASP B 1 155 ? 27.185 73.310 -19.202 1.00 16.95 155 ASP B N 1
ATOM 3474 C CA . ASP B 1 155 ? 26.536 72.029 -18.988 1.00 24.39 155 ASP B CA 1
ATOM 3475 C C . ASP B 1 155 ? 27.582 70.953 -18.721 1.00 23.83 155 ASP B C 1
ATOM 3476 O O . ASP B 1 155 ? 27.388 70.014 -17.974 1.00 16.79 155 ASP B O 1
ATOM 3481 N N . THR B 1 156 ? 28.707 71.159 -19.365 1.00 21.76 156 THR B N 1
ATOM 3482 C CA . THR B 1 156 ? 29.770 70.222 -19.441 1.00 14.98 156 THR B CA 1
ATOM 3483 C C . THR B 1 156 ? 30.888 70.620 -18.457 1.00 21.52 156 THR B C 1
ATOM 3484 O O . THR B 1 156 ? 31.888 69.887 -18.290 1.00 20.75 156 THR B O 1
ATOM 3488 N N . LYS B 1 157 ? 30.659 71.742 -17.760 1.00 13.02 157 LYS B N 1
ATOM 3489 C CA . LYS B 1 157 ? 31.618 72.333 -16.830 1.00 14.48 157 LYS B CA 1
ATOM 3490 C C . LYS B 1 157 ? 33.011 72.453 -17.461 1.00 17.58 157 LYS B C 1
ATOM 3491 O O . LYS B 1 157 ? 34.035 72.436 -16.752 1.00 14.53 157 LYS B O 1
ATOM 3497 N N . ASN B 1 158 ? 33.036 72.546 -18.788 1.00 13.88 158 ASN B N 1
ATOM 3498 C CA . ASN B 1 158 ? 34.237 72.842 -19.543 1.00 11.69 158 ASN B CA 1
ATOM 3499 C C . ASN B 1 158 ? 34.834 74.223 -19.220 1.00 11.89 158 ASN B C 1
ATOM 3500 O O . ASN B 1 158 ? 34.866 75.150 -20.027 1.00 16.28 158 ASN B O 1
ATOM 3505 N N . LEU B 1 159 ? 35.364 74.317 -18.027 1.00 14.70 159 LEU B N 1
ATOM 3506 C CA . LEU B 1 159 ? 35.985 75.522 -17.552 1.00 17.21 159 LEU B CA 1
ATOM 3507 C C . LEU B 1 159 ? 37.192 75.927 -18.385 1.00 20.57 159 LEU B C 1
ATOM 3508 O O . LEU B 1 159 ? 37.495 77.132 -18.526 1.00 20.65 159 LEU B O 1
ATOM 3513 N N . ALA B 1 160 ? 37.882 74.935 -18.941 1.00 23.85 160 ALA B N 1
ATOM 3514 C CA . ALA B 1 160 ? 39.094 75.209 -19.736 1.00 23.27 160 ALA B CA 1
ATOM 3515 C C . ALA B 1 160 ? 38.806 75.844 -21.115 1.00 22.05 160 ALA B C 1
ATOM 3516 O O . ALA B 1 160 ? 39.590 76.686 -21.580 1.00 20.85 160 ALA B O 1
ATOM 3518 N N . GLU B 1 161 ? 37.708 75.431 -21.758 1.00 18.83 161 GLU B N 1
ATOM 3519 C CA . GLU B 1 161 ? 37.298 75.997 -23.040 1.00 22.87 161 GLU B CA 1
ATOM 3520 C C . GLU B 1 161 ? 36.697 77.387 -22.840 1.00 24.79 161 GLU B C 1
ATOM 3521 O O . GLU B 1 161 ? 36.787 78.253 -23.713 1.00 19.68 161 GLU B O 1
ATOM 3527 N N . ILE B 1 162 ? 36.077 77.593 -21.687 1.00 22.35 162 ILE B N 1
ATOM 3528 C CA . ILE B 1 162 ? 35.604 78.923 -21.344 1.00 24.95 162 ILE B CA 1
ATOM 3529 C C . ILE B 1 162 ? 36.775 79.898 -21.157 1.00 22.48 162 ILE B C 1
ATOM 3530 O O . ILE B 1 162 ? 36.759 80.984 -21.717 1.00 26.92 162 ILE B O 1
ATOM 3535 N N . GLU B 1 163 ? 37.788 79.514 -20.385 1.00 21.12 163 GLU B N 1
ATOM 3536 C CA . GLU B 1 163 ? 38.948 80.383 -20.201 1.00 24.89 163 GLU B CA 1
ATOM 3537 C C . GLU B 1 163 ? 39.633 80.694 -21.541 1.00 24.88 163 GLU B C 1
ATOM 3538 O O . GLU B 1 163 ? 40.083 81.816 -21.761 1.00 27.98 163 GLU B O 1
ATOM 3544 N N . PHE B 1 164 ? 39.681 79.700 -22.419 1.00 21.35 164 PHE B N 1
ATOM 3545 C CA . PHE B 1 164 ? 40.194 79.838 -23.779 1.00 25.91 164 PHE B CA 1
ATOM 3546 C C . PHE B 1 164 ? 39.260 80.682 -24.661 1.00 25.56 164 PHE B C 1
ATOM 3547 O O . PHE B 1 164 ? 39.720 81.482 -25.452 1.00 28.76 164 PHE B O 1
ATOM 3555 N N . LEU B 1 165 ? 37.955 80.501 -24.539 1.00 28.95 165 LEU B N 1
ATOM 3556 C CA . LEU B 1 165 ? 37.017 81.363 -25.245 1.00 32.13 165 LEU B CA 1
ATOM 3557 C C . LEU B 1 165 ? 37.159 82.819 -24.797 1.00 35.91 165 LEU B C 1
ATOM 3558 O O . LEU B 1 165 ? 37.012 83.729 -25.612 1.00 38.44 165 LEU B O 1
ATOM 3563 N N . SER B 1 166 ? 37.447 83.022 -23.507 1.00 37.54 166 SER B N 1
ATOM 3564 C CA . SER B 1 166 ? 37.746 84.337 -22.926 1.00 40.61 166 SER B CA 1
ATOM 3565 C C . SER B 1 166 ? 38.925 85.109 -23.594 1.00 45.76 166 SER B C 1
ATOM 3566 O O . SER B 1 166 ? 39.136 86.296 -23.315 1.00 45.17 166 SER B O 1
ATOM 3569 N N . HIS B 1 167 ? 39.677 84.446 -24.472 1.00 50.47 167 HIS B N 1
ATOM 3570 C CA . HIS B 1 167 ? 40.830 85.062 -25.133 1.00 55.84 167 HIS B CA 1
ATOM 3571 C C . HIS B 1 167 ? 40.725 85.027 -26.666 1.00 56.10 167 HIS B C 1
ATOM 3572 O O . HIS B 1 167 ? 40.928 86.047 -27.324 1.00 57.72 167 HIS B O 1
ATOM 3579 N N . MET B 1 168 ? 40.417 83.859 -27.227 1.00 56.16 168 MET B N 1
ATOM 3580 C CA . MET B 1 168 ? 40.332 83.690 -28.687 1.00 58.70 168 MET B CA 1
ATOM 3581 C C . MET B 1 168 ? 39.186 84.505 -29.310 1.00 57.87 168 MET B C 1
ATOM 3582 O O . MET B 1 168 ? 39.265 84.946 -30.467 1.00 58.08 168 MET B O 1
ATOM 3587 N N . LYS B 1 169 ? 38.123 84.685 -28.538 1.00 55.75 169 LYS B N 1
ATOM 3588 C CA . LYS B 1 169 ? 37.015 85.551 -28.924 1.00 53.93 169 LYS B CA 1
ATOM 3589 C C . LYS B 1 169 ? 36.819 86.540 -27.776 1.00 53.84 169 LYS B C 1
ATOM 3590 O O . LYS B 1 169 ? 36.069 86.276 -26.837 1.00 54.41 169 LYS B O 1
ATOM 3596 N N . LYS B 1 170 ? 37.532 87.663 -27.862 1.00 53.25 170 LYS B N 1
ATOM 3597 C CA . LYS B 1 170 ? 37.652 88.645 -26.779 1.00 53.14 170 LYS B CA 1
ATOM 3598 C C . LYS B 1 170 ? 36.305 89.047 -26.153 1.00 52.34 170 LYS B C 1
ATOM 3599 O O . LYS B 1 170 ? 35.538 89.812 -26.745 1.00 55.26 170 LYS B O 1
ATOM 3605 N N . ILE B 1 171 ? 36.033 88.512 -24.962 1.00 48.49 171 ILE B N 1
ATOM 3606 C CA . ILE B 1 171 ? 34.813 88.789 -24.194 1.00 45.34 171 ILE B CA 1
ATOM 3607 C C . ILE B 1 171 ? 35.112 88.475 -22.740 1.00 44.66 171 ILE B C 1
ATOM 3608 O O . ILE B 1 171 ? 35.962 87.629 -22.451 1.00 43.09 171 ILE B O 1
ATOM 3613 N N . ASP B 1 172 ? 34.411 89.127 -21.820 1.00 42.20 172 ASP B N 1
ATOM 3614 C CA . ASP B 1 172 ? 34.482 88.697 -20.426 1.00 42.39 172 ASP B CA 1
ATOM 3615 C C . ASP B 1 172 ? 33.399 87.651 -20.067 1.00 38.16 172 ASP B C 1
ATOM 3616 O O . ASP B 1 172 ? 32.189 87.934 -20.123 1.00 35.35 172 ASP B O 1
ATOM 3621 N N . LEU B 1 173 ? 33.860 86.449 -19.707 1.00 32.15 173 LEU B N 1
ATOM 3622 C CA . LEU B 1 173 ? 32.986 85.368 -19.240 1.00 28.93 173 LEU B CA 1
ATOM 3623 C C . LEU B 1 173 ? 33.326 84.925 -17.789 1.00 29.63 173 LEU B C 1
ATOM 3624 O O . LEU B 1 173 ? 33.020 83.786 -17.365 1.00 27.37 173 LEU B O 1
ATOM 3629 N N . SER B 1 174 ? 33.949 85.846 -17.045 1.00 29.01 174 SER B N 1
ATOM 3630 C CA . SER B 1 174 ? 34.306 85.670 -15.625 1.00 29.70 174 SER B CA 1
ATOM 3631 C C . SER B 1 174 ? 33.143 85.262 -14.695 1.00 30.40 174 SER B C 1
ATOM 3632 O O . SER B 1 174 ? 33.322 84.451 -13.772 1.00 31.68 174 SER B O 1
ATOM 3635 N N . ARG B 1 175 ? 31.953 85.820 -14.916 1.00 29.06 175 ARG B N 1
ATOM 3636 C CA . ARG B 1 175 ? 30.810 85.351 -14.142 1.00 30.14 175 ARG B CA 1
ATOM 3637 C C . ARG B 1 175 ? 30.278 83.999 -14.609 1.00 30.72 175 ARG B C 1
ATOM 3638 O O . ARG B 1 175 ? 29.589 83.312 -13.835 1.00 33.99 175 ARG B O 1
ATOM 3646 N N . VAL B 1 176 ? 30.616 83.584 -15.843 1.00 26.86 176 VAL B N 1
ATOM 3647 C CA . VAL B 1 176 ? 30.341 82.213 -16.278 1.00 18.51 176 VAL B CA 1
ATOM 3648 C C . VAL B 1 176 ? 31.301 81.283 -15.524 1.00 20.32 176 VAL B C 1
ATOM 3649 O O . VAL B 1 176 ? 30.900 80.280 -14.932 1.00 16.51 176 VAL B O 1
ATOM 3653 N N . GLU B 1 177 ? 32.573 81.655 -15.522 1.00 20.75 177 GLU B N 1
ATOM 3654 C CA . GLU B 1 177 ? 33.600 80.881 -14.830 1.00 24.83 177 GLU B CA 1
ATOM 3655 C C . GLU B 1 177 ? 33.271 80.707 -13.333 1.00 27.44 177 GLU B C 1
ATOM 3656 O O . GLU B 1 177 ? 33.601 79.680 -12.742 1.00 25.75 177 GLU B O 1
ATOM 3662 N N . LYS B 1 178 ? 32.599 81.700 -12.742 1.00 24.07 178 LYS B N 1
ATOM 3663 C CA . LYS B 1 178 ? 32.330 81.687 -11.312 1.00 27.36 178 LYS B CA 1
ATOM 3664 C C . LYS B 1 178 ? 31.210 80.693 -10.984 1.00 28.79 178 LYS B C 1
ATOM 3665 O O . LYS B 1 178 ? 31.322 79.891 -10.036 1.00 26.12 178 LYS B O 1
ATOM 3671 N N . ILE B 1 179 ? 30.160 80.729 -11.796 1.00 24.01 179 ILE B N 1
ATOM 3672 C CA . ILE B 1 179 ? 29.074 79.754 -11.725 1.00 23.89 179 ILE B CA 1
ATOM 3673 C C . ILE B 1 179 ? 29.601 78.297 -11.751 1.00 19.47 179 ILE B C 1
ATOM 3674 O O . ILE B 1 179 ? 29.281 77.491 -10.875 1.00 25.63 179 ILE B O 1
ATOM 3679 N N . ILE B 1 180 ? 30.431 77.979 -12.734 1.00 14.27 180 ILE B N 1
ATOM 3680 C CA . ILE B 1 180 ? 31.035 76.653 -12.819 1.00 18.80 180 ILE B CA 1
ATOM 3681 C C . ILE B 1 180 ? 31.849 76.352 -11.539 1.00 20.52 180 ILE B C 1
ATOM 3682 O O . ILE B 1 180 ? 31.513 75.443 -10.791 1.00 23.82 180 ILE B O 1
ATOM 3687 N N . GLU B 1 181 ? 32.894 77.134 -11.299 1.00 16.06 181 GLU B N 1
ATOM 3688 C CA . GLU B 1 181 ? 33.733 76.991 -10.105 1.00 20.59 181 GLU B CA 1
ATOM 3689 C C . GLU B 1 181 ? 32.914 76.888 -8.765 1.00 18.57 181 GLU B C 1
ATOM 3690 O O . GLU B 1 181 ? 33.267 76.142 -7.861 1.00 14.04 181 GLU B O 1
ATOM 3696 N N . ASP B 1 182 ? 31.820 77.624 -8.663 1.00 14.78 182 ASP B N 1
ATOM 3697 C CA . ASP B 1 182 ? 30.959 77.524 -7.499 1.00 17.21 182 ASP B CA 1
ATOM 3698 C C . ASP B 1 182 ? 30.382 76.150 -7.384 1.00 15.78 182 ASP B C 1
ATOM 3699 O O . ASP B 1 182 ? 30.337 75.580 -6.276 1.00 18.93 182 ASP B O 1
ATOM 3704 N N . SER B 1 183 ? 29.979 75.622 -8.539 1.00 10.89 183 SER B N 1
ATOM 3705 C CA . SER B 1 183 ? 29.276 74.358 -8.632 1.00 9.63 183 SER B CA 1
ATOM 3706 C C . SER B 1 183 ? 30.243 73.222 -8.258 1.00 14.68 183 SER B C 1
ATOM 3707 O O . SER B 1 183 ? 29.800 72.086 -7.983 1.00 17.48 183 SER B O 1
ATOM 3710 N N . ILE B 1 184 ? 31.550 73.518 -8.269 1.00 9.04 184 ILE B N 1
ATOM 3711 C CA . ILE B 1 184 ? 32.529 72.564 -7.769 1.00 14.78 184 ILE B CA 1
ATOM 3712 C C . ILE B 1 184 ? 32.885 72.767 -6.296 1.00 15.86 184 ILE B C 1
ATOM 3713 O O . ILE B 1 184 ? 32.883 71.802 -5.523 1.00 19.63 184 ILE B O 1
ATOM 3718 N N . TYR B 1 185 ? 33.217 74.010 -5.929 1.00 17.90 185 TYR B N 1
ATOM 3719 C CA . TYR B 1 185 ? 33.846 74.315 -4.638 1.00 17.91 185 TYR B CA 1
ATOM 3720 C C . TYR B 1 185 ? 32.978 74.966 -3.579 1.00 20.00 185 TYR B C 1
ATOM 3721 O O . TYR B 1 185 ? 33.326 74.868 -2.404 1.00 20.48 185 TYR B O 1
ATOM 3730 N N . ARG B 1 186 ? 31.892 75.645 -3.979 1.00 21.25 186 ARG B N 1
ATOM 3731 C CA . ARG B 1 186 ? 31.027 76.324 -3.006 1.00 19.61 186 ARG B CA 1
ATOM 3732 C C . ARG B 1 186 ? 29.543 76.061 -3.206 1.00 19.02 186 ARG B C 1
ATOM 3733 O O . ARG B 1 186 ? 28.744 76.994 -3.399 1.00 21.94 186 ARG B O 1
ATOM 3741 N N . ARG B 1 187 ? 29.190 74.786 -3.098 1.00 13.28 187 ARG B N 1
ATOM 3742 C CA . ARG B 1 187 ? 27.849 74.275 -3.351 1.00 19.62 187 ARG B CA 1
ATOM 3743 C C . ARG B 1 187 ? 26.938 74.362 -2.123 1.00 21.22 187 ARG B C 1
ATOM 3744 O O . ARG B 1 187 ? 25.737 74.112 -2.194 1.00 20.73 187 ARG B O 1
ATOM 3752 N N . SER B 1 188 ? 27.528 74.685 -0.996 1.00 24.75 188 SER B N 1
ATOM 3753 C CA . SER B 1 188 ? 26.790 74.959 0.226 1.00 28.69 188 SER B CA 1
ATOM 3754 C C . SER B 1 188 ? 25.835 76.163 0.043 1.00 28.11 188 SER B C 1
ATOM 3755 O O . SER B 1 188 ? 26.258 77.209 -0.471 1.00 27.22 188 SER B O 1
ATOM 3758 N N . PRO B 1 189 ? 24.573 76.044 0.492 1.00 27.24 189 PRO B N 1
ATOM 3759 C CA . PRO B 1 189 ? 23.580 77.122 0.333 1.00 27.43 189 PRO B CA 1
ATOM 3760 C C . PRO B 1 189 ? 24.053 78.426 0.962 1.00 32.32 189 PRO B C 1
ATOM 3761 O O . PRO B 1 189 ? 23.626 79.526 0.579 1.00 33.50 189 PRO B O 1
ATOM 3765 N N . GLU B 1 190 ? 24.948 78.295 1.927 1.00 32.78 190 GLU B N 1
ATOM 3766 C CA . GLU B 1 190 ? 25.420 79.428 2.687 1.00 31.14 190 GLU B CA 1
ATOM 3767 C C . GLU B 1 190 ? 26.061 80.423 1.732 1.00 27.25 190 GLU B C 1
ATOM 3768 O O . GLU B 1 190 ? 25.986 81.627 1.961 1.00 25.96 190 GLU B O 1
ATOM 3774 N N . HIS B 1 191 ? 26.609 79.916 0.623 1.00 25.47 191 HIS B N 1
ATOM 3775 C CA . HIS B 1 191 ? 27.317 80.758 -0.356 1.00 24.13 191 HIS B CA 1
ATOM 3776 C C . HIS B 1 191 ? 26.361 81.548 -1.220 1.00 23.74 191 HIS B C 1
ATOM 3777 O O . HIS B 1 191 ? 26.797 82.396 -1.995 1.00 24.40 191 HIS B O 1
ATOM 3784 N N . LEU B 1 192 ? 25.064 81.255 -1.120 1.00 27.99 192 LEU B N 1
ATOM 3785 C CA . LEU B 1 192 ? 24.069 81.919 -1.985 1.00 30.58 192 LEU B CA 1
ATOM 3786 C C . LEU B 1 192 ? 24.071 83.461 -1.910 1.00 32.18 192 LEU B C 1
ATOM 3787 O O . LEU B 1 192 ? 23.661 84.115 -2.855 1.00 33.43 192 LEU B O 1
ATOM 3792 N N . LYS B 1 193 ? 24.530 84.028 -0.799 1.00 38.93 193 LYS B N 1
ATOM 3793 C CA . LYS B 1 193 ? 24.655 85.491 -0.669 1.00 47.25 193 LYS B CA 1
ATOM 3794 C C . LYS B 1 193 ? 25.912 86.065 -1.382 1.00 49.89 193 LYS B C 1
ATOM 3795 O O . LYS B 1 193 ? 25.886 87.178 -1.904 1.00 52.69 193 LYS B O 1
ATOM 3801 N N . THR B 1 194 ? 27.003 85.308 -1.371 1.00 50.41 194 THR B N 1
ATOM 3802 C CA . THR B 1 194 ? 28.187 85.578 -2.188 1.00 54.06 194 THR B CA 1
ATOM 3803 C C . THR B 1 194 ? 27.851 85.685 -3.694 1.00 51.59 194 THR B C 1
ATOM 3804 O O . THR B 1 194 ? 28.557 86.359 -4.452 1.00 52.87 194 THR B O 1
ATOM 3808 N N . MET B 1 195 ? 26.791 85.001 -4.126 1.00 48.08 195 MET B N 1
ATOM 3809 C CA . MET B 1 195 ? 26.539 84.813 -5.556 1.00 41.65 195 MET B CA 1
ATOM 3810 C C . MET B 1 195 ? 25.822 86.016 -6.173 1.00 41.69 195 MET B C 1
ATOM 3811 O O . MET B 1 195 ? 24.901 86.569 -5.574 1.00 42.90 195 MET B O 1
ATOM 3816 N N . ASP B 1 196 ? 26.295 86.424 -7.355 1.00 38.32 196 ASP B N 1
ATOM 3817 C CA . ASP B 1 196 ? 25.669 87.436 -8.195 1.00 34.03 196 ASP B CA 1
ATOM 3818 C C . ASP B 1 196 ? 24.537 86.746 -8.931 1.00 34.87 196 ASP B C 1
ATOM 3819 O O . ASP B 1 196 ? 24.790 85.956 -9.855 1.00 38.12 196 ASP B O 1
ATOM 3824 N N . LEU B 1 197 ? 23.298 87.030 -8.515 1.00 31.52 197 LEU B N 1
ATOM 3825 C CA . LEU B 1 197 ? 22.127 86.304 -9.003 1.00 28.41 197 LEU B CA 1
ATOM 3826 C C . LEU B 1 197 ? 20.879 87.167 -9.030 1.00 28.06 197 LEU B C 1
ATOM 3827 O O . LEU B 1 197 ? 20.632 87.913 -8.090 1.00 29.98 197 LEU B O 1
ATOM 3832 N N . PRO B 1 198 ? 20.089 87.085 -10.106 1.00 26.69 198 PRO B N 1
ATOM 3833 C CA . PRO B 1 198 ? 18.793 87.770 -10.163 1.00 24.62 198 PRO B CA 1
ATOM 3834 C C . PRO B 1 198 ? 17.962 87.506 -8.902 1.00 23.37 198 PRO B C 1
ATOM 3835 O O . PRO B 1 198 ? 17.862 86.359 -8.454 1.00 25.10 198 PRO B O 1
ATOM 3839 N N . LEU B 1 199 ? 17.395 88.575 -8.351 1.00 22.09 199 LEU B N 1
ATOM 3840 C CA . LEU B 1 199 ? 16.794 88.574 -7.020 1.00 22.56 199 LEU B CA 1
ATOM 3841 C C . LEU B 1 199 ? 15.838 87.415 -6.795 1.00 22.50 199 LEU B C 1
ATOM 3842 O O . LEU B 1 199 ? 16.032 86.619 -5.877 1.00 17.97 199 LEU B O 1
ATOM 3847 N N . SER B 1 200 ? 14.817 87.324 -7.643 1.00 24.81 200 SER B N 1
ATOM 3848 C CA . SER B 1 200 ? 13.819 86.256 -7.551 1.00 25.27 200 SER B CA 1
ATOM 3849 C C . SER B 1 200 ? 14.439 84.851 -7.603 1.00 21.22 200 SER B C 1
ATOM 3850 O O . SER B 1 200 ? 13.972 83.951 -6.910 1.00 20.29 200 SER B O 1
ATOM 3853 N N . VAL B 1 201 ? 15.490 84.673 -8.399 1.00 19.85 201 VAL B N 1
ATOM 3854 C CA . VAL B 1 201 ? 16.232 83.400 -8.441 1.00 22.10 201 VAL B CA 1
ATOM 3855 C C . VAL B 1 201 ? 16.818 83.081 -7.050 1.00 20.09 201 VAL B C 1
ATOM 3856 O O . VAL B 1 201 ? 16.614 81.982 -6.499 1.00 16.22 201 VAL B O 1
ATOM 3860 N N . ARG B 1 202 ? 17.492 84.072 -6.480 1.00 18.45 202 ARG B N 1
ATOM 3861 C CA . ARG B 1 202 ? 18.111 83.949 -5.157 1.00 24.75 202 ARG B CA 1
ATOM 3862 C C . ARG B 1 202 ? 17.113 83.653 -4.008 1.00 25.20 202 ARG B C 1
ATOM 3863 O O . ARG B 1 202 ? 17.394 82.801 -3.167 1.00 28.49 202 ARG B O 1
ATOM 3871 N N . GLU B 1 203 ? 15.962 84.327 -3.980 1.00 25.25 203 GLU B N 1
ATOM 3872 C CA . GLU B 1 203 ? 14.915 84.042 -2.985 1.00 29.32 203 GLU B CA 1
ATOM 3873 C C . GLU B 1 203 ? 14.394 82.606 -3.080 1.00 29.18 203 GLU B C 1
ATOM 3874 O O . GLU B 1 203 ? 14.151 81.933 -2.061 1.00 28.41 203 GLU B O 1
ATOM 3880 N N . ASP B 1 204 ? 14.202 82.157 -4.313 1.00 27.20 204 ASP B N 1
ATOM 3881 C CA . ASP B 1 204 ? 13.795 80.782 -4.578 1.00 25.62 204 ASP B CA 1
ATOM 3882 C C . ASP B 1 204 ? 14.826 79.750 -4.109 1.00 20.84 204 ASP B C 1
ATOM 3883 O O . ASP B 1 204 ? 14.474 78.815 -3.390 1.00 16.77 204 ASP B O 1
ATOM 3888 N N . LEU B 1 205 ? 16.082 79.916 -4.515 1.00 16.10 205 LEU B N 1
ATOM 3889 C CA . LEU B 1 205 ? 17.144 79.028 -4.034 1.00 18.91 205 LEU B CA 1
ATOM 3890 C C . LEU B 1 205 ? 17.241 79.036 -2.473 1.00 20.80 205 LEU B C 1
ATOM 3891 O O . LEU B 1 205 ? 17.305 77.985 -1.857 1.00 21.27 205 LEU B O 1
ATOM 3896 N N . LEU B 1 206 ? 17.189 80.226 -1.866 1.00 19.05 206 LEU B N 1
ATOM 3897 C CA . LEU B 1 206 ? 17.354 80.399 -0.433 1.00 19.12 206 LEU B CA 1
ATOM 3898 C C . LEU B 1 206 ? 16.245 79.734 0.359 1.00 19.24 206 LEU B C 1
ATOM 3899 O O . LEU B 1 206 ? 16.467 79.199 1.440 1.00 19.01 206 LEU B O 1
ATOM 3904 N N . SER B 1 207 ? 15.036 79.787 -0.168 1.00 23.65 207 SER B N 1
ATOM 3905 C CA . SER B 1 207 ? 13.890 79.262 0.567 1.00 24.40 207 SER B CA 1
ATOM 3906 C C . SER B 1 207 ? 13.853 77.733 0.424 1.00 26.00 207 SER B C 1
ATOM 3907 O O . SER B 1 207 ? 13.485 77.017 1.366 1.00 27.34 207 SER B O 1
ATOM 3910 N N . ALA B 1 208 ? 14.256 77.240 -0.747 1.00 24.10 208 ALA B N 1
ATOM 3911 C CA . ALA B 1 208 ? 14.355 75.796 -0.978 1.00 25.15 208 ALA B CA 1
ATOM 3912 C C . ALA B 1 208 ? 15.453 75.194 -0.083 1.00 21.81 208 ALA B C 1
ATOM 3913 O O . ALA B 1 208 ? 15.172 74.348 0.764 1.00 21.63 208 ALA B O 1
ATOM 3915 N N . SER B 1 209 ? 16.693 75.642 -0.265 1.00 23.09 209 SER B N 1
ATOM 3916 C CA . SER B 1 209 ? 17.825 75.267 0.603 1.00 22.87 209 SER B CA 1
ATOM 3917 C C . SER B 1 209 ? 17.439 75.225 2.089 1.00 22.60 209 SER B C 1
ATOM 3918 O O . SER B 1 209 ? 17.663 74.209 2.755 1.00 22.94 209 SER B O 1
ATOM 3921 N N . SER B 1 210 ? 16.861 76.319 2.575 1.00 13.42 210 SER B N 1
ATOM 3922 C CA . SER B 1 210 ? 16.423 76.438 3.972 1.00 20.07 210 SER B CA 1
ATOM 3923 C C . SER B 1 210 ? 15.428 75.356 4.322 1.00 23.80 210 SER B C 1
ATOM 3924 O O . SER B 1 210 ? 15.622 74.574 5.259 1.00 27.49 210 SER B O 1
ATOM 3927 N N . PHE B 1 211 ? 14.373 75.329 3.563 1.00 25.92 211 PHE B N 1
ATOM 3928 C CA . PHE B 1 211 ? 13.314 74.370 3.785 1.00 28.50 211 PHE B CA 1
ATOM 3929 C C . PHE B 1 211 ? 13.893 72.950 3.909 1.00 28.57 211 PHE B C 1
ATOM 3930 O O . PHE B 1 211 ? 13.613 72.227 4.868 1.00 32.03 211 PHE B O 1
ATOM 3938 N N . LEU B 1 212 ? 14.704 72.565 2.940 1.00 28.30 212 LEU B N 1
ATOM 3939 C CA . LEU B 1 212 ? 15.302 71.213 2.920 1.00 30.02 212 LEU B CA 1
ATOM 3940 C C . LEU B 1 212 ? 16.278 70.998 4.101 1.00 29.70 212 LEU B C 1
ATOM 3941 O O . LEU B 1 212 ? 16.239 69.966 4.784 1.00 29.62 212 LEU B O 1
ATOM 3946 N N . GLN B 1 213 ? 17.137 71.973 4.330 1.00 29.42 213 GLN B N 1
ATOM 3947 C CA . GLN B 1 213 ? 18.150 71.888 5.404 1.00 30.20 213 GLN B CA 1
ATOM 3948 C C . GLN B 1 213 ? 17.510 71.710 6.790 1.00 27.09 213 GLN B C 1
ATOM 3949 O O . GLN B 1 213 ? 17.936 70.869 7.593 1.00 29.92 213 GLN B O 1
ATOM 3955 N N . GLU B 1 214 ? 16.490 72.490 7.079 1.00 26.54 214 GLU B N 1
ATOM 3956 C CA . GLU B 1 214 ? 15.836 72.397 8.389 1.00 28.68 214 GLU B CA 1
ATOM 3957 C C . GLU B 1 214 ? 15.139 71.051 8.626 1.00 31.84 214 GLU B C 1
ATOM 3958 O O . GLU B 1 214 ? 15.301 70.428 9.683 1.00 31.58 214 GLU B O 1
ATOM 3964 N N . LYS B 1 215 ? 14.374 70.637 7.634 1.00 32.07 215 LYS B N 1
ATOM 3965 C CA . LYS B 1 215 ? 13.579 69.391 7.700 1.00 31.51 215 LYS B CA 1
ATOM 3966 C C . LYS B 1 215 ? 14.435 68.142 7.454 1.00 25.54 215 LYS B C 1
ATOM 3967 O O . LYS B 1 215 ? 14.121 67.048 7.971 1.00 23.64 215 LYS B O 1
ATOM 3973 N N . PHE B 1 216 ? 15.517 68.150 6.705 1.00 22.62 216 PHE B N 1
ATOM 3974 C CA . PHE B 1 216 ? 16.346 66.960 6.474 1.00 27.76 216 PHE B CA 1
ATOM 3975 C C . PHE B 1 216 ? 17.801 67.152 6.892 1.00 26.04 216 PHE B C 1
ATOM 3976 O O . PHE B 1 216 ? 18.652 67.431 6.056 1.00 31.95 216 PHE B O 1
ATOM 3984 N N . PRO B 1 217 ? 18.097 67.009 8.182 1.00 31.71 217 PRO B N 1
ATOM 3985 C CA . PRO B 1 217 ? 19.462 67.270 8.680 1.00 30.12 217 PRO B CA 1
ATOM 3986 C C . PRO B 1 217 ? 20.508 66.188 8.339 1.00 29.83 217 PRO B C 1
ATOM 3987 O O . PRO B 1 217 ? 21.697 66.407 8.627 1.00 32.21 217 PRO B O 1
ATOM 3991 N N . THR B 1 218 ? 20.084 65.060 7.760 1.00 30.26 218 THR B N 1
ATOM 3992 C CA . THR B 1 218 ? 21.001 63.998 7.334 1.00 29.15 218 THR B CA 1
ATOM 3993 C C . THR B 1 218 ? 21.162 63.930 5.807 1.00 30.36 218 THR B C 1
ATOM 3994 O O . THR B 1 218 ? 21.811 63.006 5.289 1.00 31.30 218 THR B O 1
ATOM 3998 N N . VAL B 1 219 ? 20.559 64.859 5.070 1.00 21.79 219 VAL B N 1
ATOM 3999 C CA . VAL B 1 219 ? 20.904 64.941 3.652 1.00 23.91 219 VAL B CA 1
ATOM 4000 C C . VAL B 1 219 ? 21.792 66.165 3.462 1.00 21.06 219 VAL B C 1
ATOM 4001 O O . VAL B 1 219 ? 21.676 67.125 4.177 1.00 23.94 219 VAL B O 1
ATOM 4005 N N . SER B 1 220 ? 22.689 66.098 2.505 1.00 22.06 220 SER B N 1
ATOM 4006 C CA . SER B 1 220 ? 23.513 67.222 2.116 1.00 21.63 220 SER B CA 1
ATOM 4007 C C . SER B 1 220 ? 22.794 67.974 0.974 1.00 21.57 220 SER B C 1
ATOM 4008 O O . SER B 1 220 ? 22.651 67.457 -0.137 1.00 15.09 220 SER B O 1
ATOM 4011 N N . VAL B 1 221 ? 22.284 69.172 1.273 1.00 21.17 221 VAL B N 1
ATOM 4012 C CA . VAL B 1 221 ? 21.663 70.012 0.248 1.00 22.95 221 VAL B CA 1
ATOM 4013 C C . VAL B 1 221 ? 22.709 70.876 -0.422 1.00 20.51 221 VAL B C 1
ATOM 4014 O O . VAL B 1 221 ? 23.381 71.656 0.252 1.00 17.55 221 VAL B O 1
ATOM 4018 N N . GLU B 1 222 ? 22.860 70.732 -1.739 1.00 16.43 222 GLU B N 1
ATOM 4019 C CA . GLU B 1 222 ? 23.860 71.534 -2.435 1.00 20.80 222 GLU B CA 1
ATOM 4020 C C . GLU B 1 222 ? 23.314 72.297 -3.636 1.00 17.21 222 GLU B C 1
ATOM 4021 O O . GLU B 1 222 ? 22.258 71.999 -4.176 1.00 23.29 222 GLU B O 1
ATOM 4027 N N . ILE B 1 223 ? 24.046 73.302 -4.033 1.00 14.55 223 ILE B N 1
ATOM 4028 C CA . ILE B 1 223 ? 23.569 74.218 -5.019 1.00 13.81 223 ILE B CA 1
ATOM 4029 C C . ILE B 1 223 ? 24.451 74.098 -6.237 1.00 12.09 223 ILE B C 1
ATOM 4030 O O . ILE B 1 223 ? 25.667 74.154 -6.119 1.00 16.79 223 ILE B O 1
ATOM 4035 N N . ASP B 1 224 ? 23.846 73.902 -7.398 1.00 16.68 224 ASP B N 1
ATOM 4036 C CA . ASP B 1 224 ? 24.605 73.738 -8.662 1.00 18.08 224 ASP B CA 1
ATOM 4037 C C . ASP B 1 224 ? 23.807 74.298 -9.834 1.00 11.84 224 ASP B C 1
ATOM 4038 O O . ASP B 1 224 ? 22.769 73.784 -10.196 1.00 15.27 224 ASP B O 1
ATOM 4043 N N . LEU B 1 225 ? 24.324 75.368 -10.405 1.00 17.24 225 LEU B N 1
ATOM 4044 C CA . LEU B 1 225 ? 23.648 76.136 -11.441 1.00 12.16 225 LEU B CA 1
ATOM 4045 C C . LEU B 1 225 ? 24.124 75.789 -12.869 1.00 15.82 225 LEU B C 1
ATOM 4046 O O . LEU B 1 225 ? 23.854 76.545 -13.825 1.00 12.69 225 LEU B O 1
ATOM 4051 N N . THR B 1 226 ? 24.918 74.708 -12.954 1.00 10.95 226 THR B N 1
ATOM 4052 C CA . THR B 1 226 ? 25.192 74.283 -14.320 1.00 17.61 226 THR B CA 1
ATOM 4053 C C . THR B 1 226 ? 23.938 73.537 -14.839 1.00 24.25 226 THR B C 1
ATOM 4054 O O . THR B 1 226 ? 22.827 73.779 -14.389 1.00 36.71 226 THR B O 1
ATOM 4058 N N . LEU B 1 227 ? 24.149 72.660 -15.757 1.00 29.11 227 LEU B N 1
ATOM 4059 C CA . LEU B 1 227 ? 23.088 71.859 -16.436 1.00 35.27 227 LEU B CA 1
ATOM 4060 C C . LEU B 1 227 ? 22.015 72.810 -17.013 1.00 32.70 227 LEU B C 1
ATOM 4061 O O . LEU B 1 227 ? 20.885 72.942 -16.501 1.00 32.99 227 LEU B O 1
ATOM 4066 N N . ALA B 1 228 ? 22.507 73.403 -18.093 1.00 29.44 228 ALA B N 1
ATOM 4067 C CA . ALA B 1 228 ? 21.814 74.348 -18.938 1.00 33.35 228 ALA B CA 1
ATOM 4068 C C . ALA B 1 228 ? 20.773 73.628 -19.821 1.00 34.25 228 ALA B C 1
ATOM 4069 O O . ALA B 1 228 ? 19.810 74.232 -20.295 1.00 34.49 228 ALA B O 1
ATOM 4071 N N . ARG B 1 229 ? 20.960 72.315 -20.052 1.00 29.00 229 ARG B N 1
ATOM 4072 C CA . ARG B 1 229 ? 20.000 71.552 -20.914 1.00 33.36 229 ARG B CA 1
ATOM 4073 C C . ARG B 1 229 ? 18.636 71.433 -20.246 1.00 35.27 229 ARG B C 1
ATOM 4074 O O . ARG B 1 229 ? 17.632 71.143 -20.916 1.00 42.59 229 ARG B O 1
ATOM 4082 N N . THR B 1 230 ? 18.469 71.707 -18.949 1.00 34.11 230 THR B N 1
ATOM 4083 C CA . THR B 1 230 ? 17.154 71.817 -18.335 1.00 31.25 230 THR B CA 1
ATOM 4084 C C . THR B 1 230 ? 16.404 73.085 -18.802 1.00 36.38 230 THR B C 1
ATOM 4085 O O . THR B 1 230 ? 15.255 73.307 -18.401 1.00 34.26 230 THR B O 1
ATOM 4089 N N . ILE B 1 231 ? 17.052 73.908 -19.636 1.00 40.02 231 ILE B N 1
ATOM 4090 C CA . ILE B 1 231 ? 16.503 75.207 -20.068 1.00 43.60 231 ILE B CA 1
ATOM 4091 C C . ILE B 1 231 ? 15.266 75.073 -20.953 1.00 44.21 231 ILE B C 1
ATOM 4092 O O . ILE B 1 231 ? 14.233 75.702 -20.707 1.00 47.93 231 ILE B O 1
ATOM 4097 N N . GLU B 1 232 ? 15.370 74.235 -21.969 1.00 46.30 232 GLU B N 1
ATOM 4098 C CA . GLU B 1 232 ? 14.299 74.096 -22.940 1.00 50.98 232 GLU B CA 1
ATOM 4099 C C . GLU B 1 232 ? 13.215 73.132 -22.434 1.00 48.78 232 GLU B C 1
ATOM 4100 O O . GLU B 1 232 ? 12.350 72.713 -23.203 1.00 49.78 232 GLU B O 1
ATOM 4106 N N . GLU B 1 233 ? 13.264 72.786 -21.147 1.00 46.02 233 GLU B N 1
ATOM 4107 C CA . GLU B 1 233 ? 12.303 71.850 -20.577 1.00 45.03 233 GLU B CA 1
ATOM 4108 C C . GLU B 1 233 ? 11.770 72.224 -19.190 1.00 42.92 233 GLU B C 1
ATOM 4109 O O . GLU B 1 233 ? 10.695 71.784 -18.790 1.00 46.56 233 GLU B O 1
ATOM 4115 N N . TYR B 1 234 ? 12.519 73.029 -18.459 1.00 35.11 234 TYR B N 1
ATOM 4116 C CA . TYR B 1 234 ? 12.103 73.429 -17.124 1.00 29.13 234 TYR B CA 1
ATOM 4117 C C . TYR B 1 234 ? 12.059 74.955 -17.039 1.00 24.13 234 TYR B C 1
ATOM 4118 O O . TYR B 1 234 ? 12.596 75.642 -17.908 1.00 18.88 234 TYR B O 1
ATOM 4127 N N . CYS B 1 235 ? 11.392 75.471 -16.011 1.00 22.72 235 CYS B N 1
ATOM 4128 C CA . CYS B 1 235 ? 11.255 76.916 -15.847 1.00 21.44 235 CYS B CA 1
ATOM 4129 C C . CYS B 1 235 ? 11.087 77.356 -14.380 1.00 20.78 235 CYS B C 1
ATOM 4130 O O . CYS B 1 235 ? 9.974 77.512 -13.860 1.00 19.10 235 CYS B O 1
ATOM 4133 N N . GLY B 1 236 ? 12.217 77.553 -13.718 1.00 19.94 236 GLY B N 1
ATOM 4134 C CA . GLY B 1 236 ? 12.226 77.836 -12.293 1.00 18.94 236 GLY B CA 1
ATOM 4135 C C . GLY B 1 236 ? 13.128 76.831 -11.636 1.00 18.29 236 GLY B C 1
ATOM 4136 O O . GLY B 1 236 ? 14.072 76.343 -12.276 1.00 16.62 236 GLY B O 1
ATOM 4137 N N . LEU B 1 237 ? 12.869 76.500 -10.376 1.00 21.73 237 LEU B N 1
ATOM 4138 C CA . LEU B 1 237 ? 13.819 75.630 -9.718 1.00 24.86 237 LEU B CA 1
ATOM 4139 C C . LEU B 1 237 ? 13.796 74.159 -10.110 1.00 23.95 237 LEU B C 1
ATOM 4140 O O . LEU B 1 237 ? 12.784 73.584 -10.427 1.00 27.16 237 LEU B O 1
ATOM 4145 N N . ILE B 1 238 ? 14.975 73.576 -10.076 1.00 26.05 238 ILE B N 1
ATOM 4146 C CA . ILE B 1 238 ? 15.222 72.256 -10.587 1.00 26.03 238 ILE B CA 1
ATOM 4147 C C . ILE B 1 238 ? 15.962 71.481 -9.492 1.00 26.59 238 ILE B C 1
ATOM 4148 O O . ILE B 1 238 ? 16.735 72.051 -8.729 1.00 29.26 238 ILE B O 1
ATOM 4153 N N . PHE B 1 239 ? 15.714 70.190 -9.393 1.00 24.31 239 PHE B N 1
ATOM 4154 C CA . PHE B 1 239 ? 16.420 69.401 -8.403 1.00 26.41 239 PHE B CA 1
ATOM 4155 C C . PHE B 1 239 ? 16.802 68.011 -8.962 1.00 26.56 239 PHE B C 1
ATOM 4156 O O . PHE B 1 239 ? 16.076 67.437 -9.769 1.00 26.32 239 PHE B O 1
ATOM 4164 N N . THR B 1 240 ? 17.969 67.519 -8.552 1.00 21.86 240 THR B N 1
ATOM 4165 C CA . THR B 1 240 ? 18.370 66.142 -8.777 1.00 26.43 240 THR B CA 1
ATOM 4166 C C . THR B 1 240 ? 18.761 65.502 -7.440 1.00 22.49 240 THR B C 1
ATOM 4167 O O . THR B 1 240 ? 19.145 66.207 -6.498 1.00 27.96 240 THR B O 1
ATOM 4171 N N . ILE B 1 241 ? 18.616 64.184 -7.314 1.00 21.98 241 ILE B N 1
ATOM 4172 C CA . ILE B 1 241 ? 18.991 63.510 -6.045 1.00 19.06 241 ILE B CA 1
ATOM 4173 C C . ILE B 1 241 ? 19.921 62.344 -6.324 1.00 19.87 241 ILE B C 1
ATOM 4174 O O . ILE B 1 241 ? 19.640 61.521 -7.232 1.00 17.20 241 ILE B O 1
ATOM 4179 N N . TYR B 1 242 ? 21.036 62.302 -5.587 1.00 14.12 242 TYR B N 1
ATOM 4180 C CA . TYR B 1 242 ? 22.021 61.232 -5.751 1.00 15.93 242 TYR B CA 1
ATOM 4181 C C . TYR B 1 242 ? 22.155 60.391 -4.462 1.00 20.62 242 TYR B C 1
ATOM 4182 O O . TYR B 1 242 ? 22.097 60.904 -3.312 1.00 18.60 242 TYR B O 1
ATOM 4191 N N . ASP B 1 243 ? 22.316 59.092 -4.651 1.00 19.23 243 ASP B N 1
ATOM 4192 C CA . ASP B 1 243 ? 22.635 58.237 -3.518 1.00 23.35 243 ASP B CA 1
ATOM 4193 C C . ASP B 1 243 ? 24.138 57.959 -3.558 1.00 19.94 243 ASP B C 1
ATOM 4194 O O . ASP B 1 243 ? 24.605 57.432 -4.527 1.00 13.51 243 ASP B O 1
ATOM 4199 N N . THR B 1 244 ? 24.880 58.343 -2.514 1.00 19.86 244 THR B N 1
ATOM 4200 C CA . THR B 1 244 ? 26.305 58.101 -2.482 1.00 25.51 244 THR B CA 1
ATOM 4201 C C . THR B 1 244 ? 26.566 56.601 -2.336 1.00 29.49 244 THR B C 1
ATOM 4202 O O . THR B 1 244 ? 27.610 56.127 -2.731 1.00 36.66 244 THR B O 1
ATOM 4206 N N . SER B 1 245 ? 25.604 55.860 -1.798 1.00 30.80 245 SER B N 1
ATOM 4207 C CA . SER B 1 245 ? 25.732 54.394 -1.617 1.00 33.11 245 SER B CA 1
ATOM 4208 C C . SER B 1 245 ? 25.728 53.577 -2.921 1.00 31.99 245 SER B C 1
ATOM 4209 O O . SER B 1 245 ? 26.714 52.932 -3.264 1.00 32.93 245 SER B O 1
ATOM 4212 N N . SER B 1 246 ? 24.601 53.581 -3.613 1.00 30.08 246 SER B N 1
ATOM 4213 C CA . SER B 1 246 ? 24.497 53.033 -4.959 1.00 33.81 246 SER B CA 1
ATOM 4214 C C . SER B 1 246 ? 25.367 53.782 -5.978 1.00 32.29 246 SER B C 1
ATOM 4215 O O . SER B 1 246 ? 25.462 53.349 -7.113 1.00 34.87 246 SER B O 1
ATOM 4218 N N . SER B 1 247 ? 25.951 54.915 -5.597 1.00 29.18 247 SER B N 1
ATOM 4219 C CA . SER B 1 247 ? 26.498 55.869 -6.570 1.00 28.06 247 SER B CA 1
ATOM 4220 C C . SER B 1 247 ? 25.621 55.969 -7.812 1.00 25.48 247 SER B C 1
ATOM 4221 O O . SER B 1 247 ? 26.053 55.607 -8.913 1.00 22.65 247 SER B O 1
ATOM 4224 N N . ARG B 1 248 ? 24.378 56.426 -7.623 1.00 27.42 248 ARG B N 1
ATOM 4225 C CA . ARG B 1 248 ? 23.468 56.727 -8.728 1.00 29.97 248 ARG B CA 1
ATOM 4226 C C . ARG B 1 248 ? 22.557 57.925 -8.480 1.00 30.13 248 ARG B C 1
ATOM 4227 O O . ARG B 1 248 ? 22.323 58.290 -7.326 1.00 31.49 248 ARG B O 1
ATOM 4235 N N . LEU B 1 249 ? 22.079 58.522 -9.590 1.00 24.97 249 LEU B N 1
ATOM 4236 C CA . LEU B 1 249 ? 21.049 59.544 -9.620 1.00 25.99 249 LEU B CA 1
ATOM 4237 C C . LEU B 1 249 ? 19.753 58.839 -9.331 1.00 28.19 249 LEU B C 1
ATOM 4238 O O . LEU B 1 249 ? 19.416 57.865 -9.989 1.00 32.15 249 LEU B O 1
ATOM 4243 N N . VAL B 1 250 ? 18.992 59.361 -8.389 1.00 29.25 250 VAL B N 1
ATOM 4244 C CA . VAL B 1 250 ? 17.920 58.588 -7.767 1.00 28.70 250 VAL B CA 1
ATOM 4245 C C . VAL B 1 250 ? 16.551 59.288 -7.894 1.00 24.27 250 VAL B C 1
ATOM 4246 O O . VAL B 1 250 ? 15.519 58.662 -7.771 1.00 20.77 250 VAL B O 1
ATOM 4250 N N . ALA B 1 251 ? 16.563 60.576 -8.205 1.00 18.11 251 ALA B N 1
ATOM 4251 C CA . ALA B 1 251 ? 15.351 61.371 -8.248 1.00 19.26 251 ALA B CA 1
ATOM 4252 C C . ALA B 1 251 ? 15.652 62.643 -9.033 1.00 16.36 251 ALA B C 1
ATOM 4253 O O . ALA B 1 251 ? 16.800 63.041 -9.125 1.00 23.30 251 ALA B O 1
ATOM 4255 N N . ALA B 1 252 ? 14.641 63.248 -9.643 1.00 21.81 252 ALA B N 1
ATOM 4256 C CA . ALA B 1 252 ? 14.792 64.490 -10.429 1.00 20.00 252 ALA B CA 1
ATOM 4257 C C . ALA B 1 252 ? 13.413 65.043 -10.617 1.00 25.43 252 ALA B C 1
ATOM 4258 O O . ALA B 1 252 ? 12.466 64.255 -10.790 1.00 27.75 252 ALA B O 1
ATOM 4260 N N . GLY B 1 253 ? 13.315 66.378 -10.568 1.00 19.23 253 GLY B N 1
ATOM 4261 C CA . GLY B 1 253 ? 12.079 67.093 -10.730 1.00 22.69 253 GLY B CA 1
ATOM 4262 C C . GLY B 1 253 ? 12.284 68.565 -10.991 1.00 22.15 253 GLY B C 1
ATOM 4263 O O . GLY B 1 253 ? 13.383 68.960 -11.334 1.00 21.78 253 GLY B O 1
ATOM 4264 N N . GLY B 1 254 ? 11.222 69.366 -10.886 1.00 16.59 254 GLY B N 1
ATOM 4265 C CA . GLY B 1 254 ? 11.359 70.797 -11.080 1.00 12.36 254 GLY B CA 1
ATOM 4266 C C . GLY B 1 254 ? 10.131 71.566 -11.480 1.00 16.15 254 GLY B C 1
ATOM 4267 O O . GLY B 1 254 ? 9.098 71.007 -11.779 1.00 16.13 254 GLY B O 1
ATOM 4268 N N . GLU B 1 255 ? 10.255 72.886 -11.467 1.00 21.12 255 GLU B N 1
ATOM 4269 C CA . GLU B 1 255 ? 9.219 73.776 -11.965 1.00 15.76 255 GLU B CA 1
ATOM 4270 C C . GLU B 1 255 ? 9.283 73.885 -13.495 1.00 20.99 255 GLU B C 1
ATOM 4271 O O . GLU B 1 255 ? 10.368 73.858 -14.093 1.00 18.21 255 GLU B O 1
ATOM 4277 N N . TYR B 1 256 ? 8.108 74.016 -14.116 1.00 21.38 256 TYR B N 1
ATOM 4278 C CA . TYR B 1 256 ? 7.982 74.100 -15.570 1.00 22.53 256 TYR B CA 1
ATOM 4279 C C . TYR B 1 256 ? 6.783 74.930 -15.954 1.00 24.57 256 TYR B C 1
ATOM 4280 O O . TYR B 1 256 ? 5.853 75.113 -15.163 1.00 25.96 256 TYR B O 1
ATOM 4289 N N . THR B 1 257 ? 6.813 75.410 -17.193 1.00 29.89 257 THR B N 1
ATOM 4290 C CA . THR B 1 257 ? 5.707 76.145 -17.802 1.00 32.92 257 THR B CA 1
ATOM 4291 C C . THR B 1 257 ? 5.224 75.457 -19.085 1.00 35.68 257 THR B C 1
ATOM 4292 O O . THR B 1 257 ? 6.033 75.143 -19.968 1.00 36.63 257 THR B O 1
ATOM 4296 N N . VAL B 1 258 ? 3.916 75.219 -19.195 1.00 39.04 258 VAL B N 1
ATOM 4297 C CA . VAL B 1 258 ? 3.332 74.772 -20.478 1.00 40.82 258 VAL B CA 1
ATOM 4298 C C . VAL B 1 258 ? 2.214 75.708 -20.885 1.00 42.95 258 VAL B C 1
ATOM 4299 O O . VAL B 1 258 ? 1.077 75.565 -20.440 1.00 42.65 258 VAL B O 1
ATOM 4303 N N . ASN B 1 259 ? 2.555 76.664 -21.746 1.00 48.22 259 ASN B N 1
ATOM 4304 C CA . ASN B 1 259 ? 1.618 77.695 -22.211 1.00 48.04 259 ASN B CA 1
ATOM 4305 C C . ASN B 1 259 ? 0.922 78.489 -21.090 1.00 45.40 259 ASN B C 1
ATOM 4306 O O . ASN B 1 259 ? -0.256 78.247 -20.786 1.00 47.15 259 ASN B O 1
ATOM 4311 N N . GLY B 1 260 ? 1.654 79.428 -20.485 1.00 41.28 260 GLY B N 1
ATOM 4312 C CA . GLY B 1 260 ? 1.139 80.264 -19.402 1.00 46.21 260 GLY B CA 1
ATOM 4313 C C . GLY B 1 260 ? 0.668 79.470 -18.192 1.00 47.87 260 GLY B C 1
ATOM 4314 O O . GLY B 1 260 ? 0.003 80.005 -17.286 1.00 49.29 260 GLY B O 1
ATOM 4315 N N . GLU B 1 261 ? 1.034 78.190 -18.202 1.00 46.64 261 GLU B N 1
ATOM 4316 C CA . GLU B 1 261 ? 0.666 77.215 -17.197 1.00 47.45 261 GLU B CA 1
ATOM 4317 C C . GLU B 1 261 ? 1.874 76.733 -16.386 1.00 42.75 261 GLU B C 1
ATOM 4318 O O . GLU B 1 261 ? 2.721 75.967 -16.880 1.00 38.77 261 GLU B O 1
ATOM 4324 N N . LYS B 1 262 ? 1.915 77.153 -15.130 1.00 36.87 262 LYS B N 1
ATOM 4325 C CA . LYS B 1 262 ? 2.961 76.724 -14.211 1.00 33.30 262 LYS B CA 1
ATOM 4326 C C . LYS B 1 262 ? 2.619 75.422 -13.474 1.00 28.33 262 LYS B C 1
ATOM 4327 O O . LYS B 1 262 ? 1.583 75.331 -12.831 1.00 21.96 262 LYS B O 1
ATOM 4333 N N . GLY B 1 263 ? 3.516 74.442 -13.543 1.00 26.36 263 GLY B N 1
ATOM 4334 C CA . GLY B 1 263 ? 3.426 73.247 -12.711 1.00 27.83 263 GLY B CA 1
ATOM 4335 C C . GLY B 1 263 ? 4.764 72.828 -12.133 1.00 24.97 263 GLY B C 1
ATOM 4336 O O . GLY B 1 263 ? 5.779 73.361 -12.531 1.00 23.59 263 GLY B O 1
ATOM 4337 N N . VAL B 1 264 ? 4.752 71.894 -11.179 1.00 27.80 264 VAL B N 1
ATOM 4338 C CA . VAL B 1 264 ? 5.960 71.281 -10.622 1.00 25.73 264 VAL B CA 1
ATOM 4339 C C . VAL B 1 264 ? 5.729 69.795 -10.586 1.00 24.48 264 VAL B C 1
ATOM 4340 O O . VAL B 1 264 ? 4.587 69.333 -10.437 1.00 20.63 264 VAL B O 1
ATOM 4344 N N . GLY B 1 265 ? 6.825 69.056 -10.607 1.00 21.07 265 GLY B N 1
ATOM 4345 C CA . GLY B 1 265 ? 6.761 67.622 -10.566 1.00 24.24 265 GLY B CA 1
ATOM 4346 C C . GLY B 1 265 ? 8.090 67.091 -10.154 1.00 24.09 265 GLY B C 1
ATOM 4347 O O . GLY B 1 265 ? 9.074 67.818 -10.149 1.00 30.20 265 GLY B O 1
ATOM 4348 N N . GLY B 1 266 ? 8.104 65.812 -9.819 1.00 25.44 266 GLY B N 1
ATOM 4349 C CA . GLY B 1 266 ? 9.273 65.146 -9.315 1.00 24.39 266 GLY B CA 1
ATOM 4350 C C . GLY B 1 266 ? 9.031 63.681 -9.533 1.00 27.13 266 GLY B C 1
ATOM 4351 O O . GLY B 1 266 ? 7.899 63.235 -9.527 1.00 25.41 266 GLY B O 1
ATOM 4352 N N . SER B 1 267 ? 10.129 62.954 -9.687 1.00 30.74 267 SER B N 1
ATOM 4353 C CA . SER B 1 267 ? 10.166 61.555 -10.030 1.00 30.30 267 SER B CA 1
ATOM 4354 C C . SER B 1 267 ? 11.200 60.904 -9.151 1.00 31.44 267 SER B C 1
ATOM 4355 O O . SER B 1 267 ? 12.257 61.492 -8.876 1.00 32.60 267 SER B O 1
ATOM 4358 N N . ILE B 1 268 ? 10.937 59.668 -8.757 1.00 26.55 268 ILE B N 1
ATOM 4359 C CA . ILE B 1 268 ? 11.974 58.838 -8.219 1.00 17.94 268 ILE B CA 1
ATOM 4360 C C . ILE B 1 268 ? 12.180 57.599 -9.073 1.00 23.90 268 ILE B C 1
ATOM 4361 O O . ILE B 1 268 ? 11.203 56.983 -9.545 1.00 22.44 268 ILE B O 1
ATOM 4366 N N . PHE B 1 269 ? 13.452 57.219 -9.224 1.00 22.51 269 PHE B N 1
ATOM 4367 C CA . PHE B 1 269 ? 13.845 55.980 -9.900 1.00 27.00 269 PHE B CA 1
ATOM 4368 C C . PHE B 1 269 ? 14.174 54.795 -8.966 1.00 30.17 269 PHE B C 1
ATOM 4369 O O . PHE B 1 269 ? 15.206 54.801 -8.289 1.00 34.37 269 PHE B O 1
ATOM 4377 N N . LEU B 1 270 ? 13.294 53.798 -8.874 1.00 29.37 270 LEU B N 1
ATOM 4378 C CA . LEU B 1 270 ? 13.712 52.553 -8.241 1.00 35.38 270 LEU B CA 1
ATOM 4379 C C . LEU B 1 270 ? 14.281 51.736 -9.383 1.00 40.64 270 LEU B C 1
ATOM 4380 O O . LEU B 1 270 ? 15.237 51.000 -9.229 1.00 42.43 270 LEU B O 1
ATOM 4385 N N . GLU B 1 271 ? 13.604 51.860 -10.528 1.00 50.20 271 GLU B N 1
ATOM 4386 C CA . GLU B 1 271 ? 14.087 51.515 -11.873 1.00 54.34 271 GLU B CA 1
ATOM 4387 C C . GLU B 1 271 ? 14.446 50.057 -12.128 1.00 53.46 271 GLU B C 1
ATOM 4388 O O . GLU B 1 271 ? 14.144 49.183 -11.301 1.00 55.77 271 GLU B O 1
ATOM 4394 N N . GLY B 1 272 ? 15.071 49.813 -13.286 1.00 49.33 272 GLY B N 1
ATOM 4395 C CA . GLY B 1 272 ? 15.528 48.489 -13.655 1.00 50.84 272 GLY B CA 1
ATOM 4396 C C . GLY B 1 272 ? 14.898 48.055 -14.948 1.00 49.28 272 GLY B C 1
ATOM 4397 O O . GLY B 1 272 ? 14.671 48.880 -15.815 1.00 50.14 272 GLY B O 1
ATOM 4398 N N . LYS B 1 273 ? 14.680 46.750 -15.082 1.00 53.23 273 LYS B N 1
ATOM 4399 C CA . LYS B 1 273 ? 13.849 46.119 -16.136 1.00 52.77 273 LYS B CA 1
ATOM 4400 C C . LYS B 1 273 ? 14.176 46.360 -17.633 1.00 52.75 273 LYS B C 1
ATOM 4401 O O . LYS B 1 273 ? 14.468 47.473 -18.059 1.00 52.92 273 LYS B O 1
ATOM 4407 N N . THR B 1 274 ? 14.126 45.294 -18.423 1.00 53.62 274 THR B N 1
ATOM 4408 C CA . THR B 1 274 ? 14.410 45.379 -19.858 1.00 56.32 274 THR B CA 1
ATOM 4409 C C . THR B 1 274 ? 13.161 44.967 -20.597 1.00 55.94 274 THR B C 1
ATOM 4410 O O . THR B 1 274 ? 12.503 43.996 -20.205 1.00 60.71 274 THR B O 1
ATOM 4414 N N . CYS B 1 275 ? 12.823 45.707 -21.651 1.00 52.51 275 CYS B N 1
ATOM 4415 C CA . CYS B 1 275 ? 11.564 45.482 -22.347 1.00 49.92 275 CYS B CA 1
ATOM 4416 C C . CYS B 1 275 ? 11.757 44.555 -23.536 1.00 50.91 275 CYS B C 1
ATOM 4417 O O . CYS B 1 275 ? 12.364 44.928 -24.545 1.00 56.42 275 CYS B O 1
ATOM 4421 N N . MET C 2 1 ? -3.038 33.204 -65.712 1.00 36.45 1 MET C N 1
ATOM 4422 C CA . MET C 2 1 ? -2.340 33.304 -64.387 1.00 33.28 1 MET C CA 1
ATOM 4423 C C . MET C 2 1 ? -1.513 34.565 -64.295 1.00 31.76 1 MET C C 1
ATOM 4424 O O . MET C 2 1 ? -0.351 34.610 -64.723 1.00 33.83 1 MET C O 1
ATOM 4429 N N . ASP C 2 2 ? -2.138 35.600 -63.755 1.00 26.45 2 ASP C N 1
ATOM 4430 C CA . ASP C 2 2 ? -1.550 36.926 -63.741 1.00 26.62 2 ASP C CA 1
ATOM 4431 C C . ASP C 2 2 ? -0.950 37.256 -65.120 1.00 26.98 2 ASP C C 1
ATOM 4432 O O . ASP C 2 2 ? 0.167 37.758 -65.273 1.00 29.02 2 ASP C O 1
ATOM 4437 N N . PHE C 2 3 ? -1.758 36.957 -66.126 1.00 28.41 3 PHE C N 1
ATOM 4438 C CA . PHE C 2 3 ? -1.455 37.268 -67.508 1.00 33.56 3 PHE C CA 1
ATOM 4439 C C . PHE C 2 3 ? -1.371 38.783 -67.613 1.00 31.26 3 PHE C C 1
ATOM 4440 O O . PHE C 2 3 ? -1.997 39.509 -66.834 1.00 37.71 3 PHE C O 1
ATOM 4448 N N . LEU C 2 4 ? -0.571 39.233 -68.553 1.00 30.72 4 LEU C N 1
ATOM 4449 C CA . LEU C 2 4 ? -0.500 40.623 -68.942 1.00 30.88 4 LEU C CA 1
ATOM 4450 C C . LEU C 2 4 ? -0.397 40.651 -70.478 1.00 30.06 4 LEU C C 1
ATOM 4451 O O . LEU C 2 4 ? 0.438 39.969 -71.076 1.00 25.67 4 LEU C O 1
ATOM 4456 N N . ASP C 2 5 ? -1.287 41.399 -71.108 1.00 29.58 5 ASP C N 1
ATOM 4457 C CA . ASP C 2 5 ? -1.233 41.590 -72.553 1.00 30.23 5 ASP C CA 1
ATOM 4458 C C . ASP C 2 5 ? 0.061 42.329 -72.920 1.00 27.87 5 ASP C C 1
ATOM 4459 O O . ASP C 2 5 ? 0.090 43.561 -72.991 1.00 21.41 5 ASP C O 1
ATOM 4464 N N . PHE C 2 6 ? 1.123 41.555 -73.133 1.00 22.13 6 PHE C N 1
ATOM 4465 C CA . PHE C 2 6 ? 2.462 42.107 -73.257 1.00 24.45 6 PHE C CA 1
ATOM 4466 C C . PHE C 2 6 ? 2.766 42.652 -74.643 1.00 24.79 6 PHE C C 1
ATOM 4467 O O . PHE C 2 6 ? 3.662 43.488 -74.781 1.00 23.93 6 PHE C O 1
ATOM 4475 N N . GLU C 2 7 ? 1.996 42.220 -75.651 1.00 26.09 7 GLU C N 1
ATOM 4476 C CA . GLU C 2 7 ? 2.104 42.777 -77.013 1.00 23.36 7 GLU C CA 1
ATOM 4477 C C . GLU C 2 7 ? 1.839 44.266 -76.971 1.00 23.36 7 GLU C C 1
ATOM 4478 O O . GLU C 2 7 ? 2.487 45.054 -77.673 1.00 24.21 7 GLU C O 1
ATOM 4484 N N . LYS C 2 8 ? 0.885 44.653 -76.128 1.00 26.50 8 LYS C N 1
ATOM 4485 C CA . LYS C 2 8 ? 0.525 46.065 -75.991 1.00 26.99 8 LYS C CA 1
ATOM 4486 C C . LYS C 2 8 ? 1.717 46.806 -75.466 1.00 21.99 8 LYS C C 1
ATOM 4487 O O . LYS C 2 8 ? 2.043 47.858 -75.998 1.00 22.64 8 LYS C O 1
ATOM 4493 N N . VAL C 2 9 ? 2.427 46.232 -74.488 1.00 17.37 9 VAL C N 1
ATOM 4494 C CA . VAL C 2 9 ? 3.638 46.907 -73.979 1.00 18.12 9 VAL C CA 1
ATOM 4495 C C . VAL C 2 9 ? 4.694 47.035 -75.097 1.00 20.06 9 VAL C C 1
ATOM 4496 O O . VAL C 2 9 ? 5.303 48.100 -75.290 1.00 15.83 9 VAL C O 1
ATOM 4500 N N . PHE C 2 10 ? 4.863 45.955 -75.855 1.00 20.05 10 PHE C N 1
ATOM 4501 C CA . PHE C 2 10 ? 5.750 45.969 -77.006 1.00 19.80 10 PHE C CA 1
ATOM 4502 C C . PHE C 2 10 ? 5.355 47.085 -77.992 1.00 23.11 10 PHE C C 1
ATOM 4503 O O . PHE C 2 10 ? 6.206 47.856 -78.456 1.00 17.51 10 PHE C O 1
ATOM 4511 N N . SER C 2 11 ? 4.054 47.202 -78.248 1.00 27.07 11 SER C N 1
ATOM 4512 C CA . SER C 2 11 ? 3.556 48.104 -79.284 1.00 25.89 11 SER C CA 1
ATOM 4513 C C . SER C 2 11 ? 3.772 49.554 -78.846 1.00 20.69 11 SER C C 1
ATOM 4514 O O . SER C 2 11 ? 4.248 50.393 -79.638 1.00 24.20 11 SER C O 1
ATOM 4517 N N . PHE C 2 12 ? 3.488 49.808 -77.573 1.00 18.88 12 PHE C N 1
ATOM 4518 C CA . PHE C 2 12 ? 3.771 51.086 -76.907 1.00 20.79 12 PHE C CA 1
ATOM 4519 C C . PHE C 2 12 ? 5.254 51.391 -76.928 1.00 24.40 12 PHE C C 1
ATOM 4520 O O . PHE C 2 12 ? 5.624 52.536 -77.231 1.00 27.69 12 PHE C O 1
ATOM 4528 N N . TYR C 2 13 ? 6.093 50.367 -76.680 1.00 21.42 13 TYR C N 1
ATOM 4529 C CA . TYR C 2 13 ? 7.542 50.545 -76.746 1.00 26.87 13 TYR C CA 1
ATOM 4530 C C . TYR C 2 13 ? 7.929 50.959 -78.174 1.00 24.39 13 TYR C C 1
ATOM 4531 O O . TYR C 2 13 ? 8.652 51.933 -78.374 1.00 29.01 13 TYR C O 1
ATOM 4540 N N . SER C 2 14 ? 7.414 50.243 -79.164 1.00 21.24 14 SER C N 1
ATOM 4541 C CA . SER C 2 14 ? 7.772 50.532 -80.547 1.00 25.41 14 SER C CA 1
ATOM 4542 C C . SER C 2 14 ? 7.362 51.963 -80.928 1.00 26.58 14 SER C C 1
ATOM 4543 O O . SER C 2 14 ? 8.083 52.642 -81.660 1.00 20.83 14 SER C O 1
ATOM 4546 N N . LYS C 2 15 ? 6.206 52.406 -80.436 1.00 23.31 15 LYS C N 1
ATOM 4547 C CA . LYS C 2 15 ? 5.755 53.760 -80.729 1.00 24.23 15 LYS C CA 1
ATOM 4548 C C . LYS C 2 15 ? 6.605 54.823 -80.021 1.00 23.54 15 LYS C C 1
ATOM 4549 O O . LYS C 2 15 ? 6.946 55.805 -80.649 1.00 22.99 15 LYS C O 1
ATOM 4555 N N . ALA C 2 16 ? 6.920 54.624 -78.730 1.00 21.80 16 ALA C N 1
ATOM 4556 C CA . ALA C 2 16 ? 7.786 55.533 -77.967 1.00 19.75 16 ALA C CA 1
ATOM 4557 C C . ALA C 2 16 ? 9.237 55.608 -78.511 1.00 24.78 16 ALA C C 1
ATOM 4558 O O . ALA C 2 16 ? 9.778 56.720 -78.731 1.00 23.89 16 ALA C O 1
ATOM 4560 N N . THR C 2 17 ? 9.874 54.451 -78.761 1.00 22.62 17 THR C N 1
ATOM 4561 C CA . THR C 2 17 ? 11.260 54.498 -79.218 1.00 25.91 17 THR C CA 1
ATOM 4562 C C . THR C 2 17 ? 11.340 55.073 -80.628 1.00 19.48 17 THR C C 1
ATOM 4563 O O . THR C 2 17 ? 12.401 55.546 -81.040 1.00 19.54 17 THR C O 1
ATOM 4567 N N . LYS C 2 18 ? 10.222 55.061 -81.359 1.00 20.00 18 LYS C N 1
ATOM 4568 C CA . LYS C 2 18 ? 10.245 55.532 -82.753 1.00 28.31 18 LYS C CA 1
ATOM 4569 C C . LYS C 2 18 ? 10.388 57.047 -82.724 1.00 26.79 18 LYS C C 1
ATOM 4570 O O . LYS C 2 18 ? 10.582 57.697 -83.736 1.00 31.85 18 LYS C O 1
ATOM 4576 N N . LYS C 2 19 ? 10.315 57.582 -81.514 1.00 29.99 19 LYS C N 1
ATOM 4577 C CA . LYS C 2 19 ? 10.336 59.006 -81.287 1.00 27.13 19 LYS C CA 1
ATOM 4578 C C . LYS C 2 19 ? 11.328 59.405 -80.207 1.00 20.50 19 LYS C C 1
ATOM 4579 O O . LYS C 2 19 ? 11.195 60.464 -79.635 1.00 15.46 19 LYS C O 1
ATOM 4585 N N . GLY C 2 20 ? 12.322 58.552 -79.959 1.00 14.33 20 GLY C N 1
ATOM 4586 C CA . GLY C 2 20 ? 13.412 58.865 -79.057 1.00 11.98 20 GLY C CA 1
ATOM 4587 C C . GLY C 2 20 ? 13.051 58.881 -77.586 1.00 15.15 20 GLY C C 1
ATOM 4588 O O . GLY C 2 20 ? 13.712 59.529 -76.764 1.00 14.32 20 GLY C O 1
ATOM 4589 N N . PHE C 2 21 ? 11.980 58.175 -77.253 1.00 15.17 21 PHE C N 1
ATOM 4590 C CA . PHE C 2 21 ? 11.688 57.912 -75.876 1.00 14.47 21 PHE C CA 1
ATOM 4591 C C . PHE C 2 21 ? 12.508 56.682 -75.493 1.00 16.53 21 PHE C C 1
ATOM 4592 O O . PHE C 2 21 ? 12.544 55.696 -76.234 1.00 12.60 21 PHE C O 1
ATOM 4600 N N . SER C 2 22 ? 13.172 56.779 -74.347 1.00 13.03 22 SER C N 1
ATOM 4601 C CA . SER C 2 22 ? 14.081 55.772 -73.804 1.00 15.67 22 SER C CA 1
ATOM 4602 C C . SER C 2 22 ? 13.362 55.072 -72.645 1.00 18.94 22 SER C C 1
ATOM 4603 O O . SER C 2 22 ? 12.337 55.555 -72.187 1.00 21.69 22 SER C O 1
ATOM 4606 N N . PRO C 2 23 ? 13.883 53.944 -72.178 1.00 22.18 23 PRO C N 1
ATOM 4607 C CA . PRO C 2 23 ? 13.263 53.204 -71.078 1.00 23.39 23 PRO C CA 1
ATOM 4608 C C . PRO C 2 23 ? 13.493 53.791 -69.698 1.00 18.82 23 PRO C C 1
ATOM 4609 O O . PRO C 2 23 ? 14.402 54.540 -69.501 1.00 18.96 23 PRO C O 1
ATOM 4613 N N . PHE C 2 24 ? 12.622 53.452 -68.765 1.00 18.18 24 PHE C N 1
ATOM 4614 C CA . PHE C 2 24 ? 12.700 53.918 -67.385 1.00 22.62 24 PHE C CA 1
ATOM 4615 C C . PHE C 2 24 ? 12.079 52.852 -66.448 1.00 22.72 24 PHE C C 1
ATOM 4616 O O . PHE C 2 24 ? 10.861 52.665 -66.428 1.00 21.63 24 PHE C O 1
ATOM 4624 N N . PHE C 2 25 ? 12.921 52.130 -65.716 1.00 18.52 25 PHE C N 1
ATOM 4625 C CA . PHE C 2 25 ? 12.444 51.114 -64.801 1.00 15.11 25 PHE C CA 1
ATOM 4626 C C . PHE C 2 25 ? 13.152 51.262 -63.493 1.00 16.34 25 PHE C C 1
ATOM 4627 O O . PHE C 2 25 ? 14.400 51.193 -63.432 1.00 13.86 25 PHE C O 1
ATOM 4635 N N . VAL C 2 26 ? 12.377 51.429 -62.426 1.00 15.25 26 VAL C N 1
ATOM 4636 C CA . VAL C 2 26 ? 12.957 51.529 -61.061 1.00 12.66 26 VAL C CA 1
ATOM 4637 C C . VAL C 2 26 ? 12.119 50.721 -60.079 1.00 12.21 26 VAL C C 1
ATOM 4638 O O . VAL C 2 26 ? 10.931 50.553 -60.303 1.00 4.50 26 VAL C O 1
ATOM 4642 N N . PRO C 2 27 ? 12.707 50.217 -58.993 1.00 13.21 27 PRO C N 1
ATOM 4643 C CA . PRO C 2 27 ? 11.943 49.435 -58.009 1.00 13.25 27 PRO C CA 1
ATOM 4644 C C . PRO C 2 27 ? 10.732 50.262 -57.568 1.00 22.92 27 PRO C C 1
ATOM 4645 O O . PRO C 2 27 ? 10.806 51.511 -57.575 1.00 24.64 27 PRO C O 1
ATOM 4649 N N . ALA C 2 28 ? 9.633 49.604 -57.209 1.00 22.38 28 ALA C N 1
ATOM 4650 C CA . ALA C 2 28 ? 8.450 50.326 -56.742 1.00 20.63 28 ALA C CA 1
ATOM 4651 C C . ALA C 2 28 ? 8.639 50.914 -55.344 1.00 20.42 28 ALA C C 1
ATOM 4652 O O . ALA C 2 28 ? 8.090 51.959 -55.014 1.00 20.83 28 ALA C O 1
ATOM 4654 N N . LEU C 2 29 ? 9.415 50.241 -54.514 1.00 19.21 29 LEU C N 1
ATOM 4655 C CA . LEU C 2 29 ? 9.540 50.716 -53.162 1.00 19.56 29 LEU C CA 1
ATOM 4656 C C . LEU C 2 29 ? 10.714 51.662 -53.050 1.00 27.02 29 LEU C C 1
ATOM 4657 O O . LEU C 2 29 ? 11.699 51.540 -53.795 1.00 31.41 29 LEU C O 1
ATOM 4662 N N . GLU C 2 30 ? 10.595 52.626 -52.145 1.00 31.20 30 GLU C N 1
ATOM 4663 C CA . GLU C 2 30 ? 11.594 53.671 -51.987 1.00 35.63 30 GLU C CA 1
ATOM 4664 C C . GLU C 2 30 ? 11.809 53.965 -50.519 1.00 34.35 30 GLU C C 1
ATOM 4665 O O . GLU C 2 30 ? 10.860 53.938 -49.748 1.00 32.53 30 GLU C O 1
ATOM 4671 N N . LYS C 2 31 ? 13.049 54.262 -50.153 1.00 36.49 31 LYS C N 1
ATOM 4672 C CA . LYS C 2 31 ? 13.427 54.628 -48.782 1.00 35.69 31 LYS C CA 1
ATOM 4673 C C . LYS C 2 31 ? 12.959 56.052 -48.464 1.00 36.39 31 LYS C C 1
ATOM 4674 O O . LYS C 2 31 ? 13.271 57.011 -49.177 1.00 37.98 31 LYS C O 1
ATOM 4680 N N . ALA C 2 32 ? 12.210 56.157 -47.401 1.00 36.01 32 ALA C N 1
ATOM 4681 C CA . ALA C 2 32 ? 11.723 57.445 -46.917 1.00 36.34 32 ALA C CA 1
ATOM 4682 C C . ALA C 2 32 ? 12.458 57.713 -45.627 1.00 40.53 32 ALA C C 1
ATOM 4683 O O . ALA C 2 32 ? 13.051 56.804 -45.029 1.00 42.42 32 ALA C O 1
ATOM 4685 N N . GLU C 2 33 ? 12.441 58.931 -45.190 1.00 44.92 33 GLU C N 1
ATOM 4686 C CA . GLU C 2 33 ? 13.115 59.249 -43.955 1.00 42.36 33 GLU C CA 1
ATOM 4687 C C . GLU C 2 33 ? 12.079 59.743 -42.948 1.00 44.84 33 GLU C C 1
ATOM 4688 O O . GLU C 2 33 ? 12.180 59.465 -41.752 1.00 46.23 33 GLU C O 1
ATOM 4694 N N . GLU C 2 34 ? 11.084 60.460 -43.438 1.00 45.84 34 GLU C N 1
ATOM 4695 C CA . GLU C 2 34 ? 9.987 60.942 -42.573 1.00 47.72 34 GLU C CA 1
ATOM 4696 C C . GLU C 2 34 ? 8.683 60.231 -42.975 1.00 46.81 34 GLU C C 1
ATOM 4697 O O . GLU C 2 34 ? 8.439 59.958 -44.165 1.00 46.35 34 GLU C O 1
ATOM 4703 N N . PRO C 2 35 ? 7.865 59.820 -41.985 1.00 46.92 35 PRO C N 1
ATOM 4704 C CA . PRO C 2 35 ? 6.568 59.152 -42.215 1.00 46.03 35 PRO C CA 1
ATOM 4705 C C . PRO C 2 35 ? 5.497 60.060 -42.831 1.00 46.67 35 PRO C C 1
ATOM 4706 O O . PRO C 2 35 ? 5.102 61.076 -42.251 1.00 45.27 35 PRO C O 1
ATOM 4710 N N . ALA C 2 36 ? 5.021 59.663 -44.003 1.00 50.01 36 ALA C N 1
ATOM 4711 C CA . ALA C 2 36 ? 4.150 60.497 -44.825 1.00 53.08 36 ALA C CA 1
ATOM 4712 C C . ALA C 2 36 ? 2.778 59.854 -45.097 1.00 53.85 36 ALA C C 1
ATOM 4713 O O . ALA C 2 36 ? 2.375 59.708 -46.250 1.00 53.08 36 ALA C O 1
ATOM 4715 N N . GLY C 2 37 ? 2.060 59.480 -44.034 1.00 54.31 37 GLY C N 1
ATOM 4716 C CA . GLY C 2 37 ? 0.760 58.841 -44.180 1.00 50.47 37 GLY C CA 1
ATOM 4717 C C . GLY C 2 37 ? 0.835 57.480 -44.856 1.00 46.85 37 GLY C C 1
ATOM 4718 O O . GLY C 2 37 ? 0.740 56.452 -44.178 1.00 48.74 37 GLY C O 1
ATOM 4719 N N . ASN C 2 38 ? 1.011 57.480 -46.182 1.00 41.33 38 ASN C N 1
ATOM 4720 C CA . ASN C 2 38 ? 1.047 56.258 -46.986 1.00 36.17 38 ASN C CA 1
ATOM 4721 C C . ASN C 2 38 ? 2.412 55.596 -47.031 1.00 34.41 38 ASN C C 1
ATOM 4722 O O . ASN C 2 38 ? 2.997 55.439 -48.116 1.00 39.15 38 ASN C O 1
ATOM 4727 N N . PHE C 2 39 ? 2.908 55.207 -45.864 1.00 22.06 39 PHE C N 1
ATOM 4728 C CA . PHE C 2 39 ? 4.217 54.615 -45.742 1.00 19.19 39 PHE C CA 1
ATOM 4729 C C . PHE C 2 39 ? 4.119 53.144 -45.330 1.00 24.42 39 PHE C C 1
ATOM 4730 O O . PHE C 2 39 ? 3.036 52.641 -44.981 1.00 21.96 39 PHE C O 1
ATOM 4738 N N . PHE C 2 40 ? 5.261 52.462 -45.350 1.00 20.47 40 PHE C N 1
ATOM 4739 C CA . PHE C 2 40 ? 5.315 51.084 -44.911 1.00 18.02 40 PHE C CA 1
ATOM 4740 C C . PHE C 2 40 ? 6.476 50.952 -43.973 1.00 17.10 40 PHE C C 1
ATOM 4741 O O . PHE C 2 40 ? 7.552 51.485 -44.234 1.00 20.89 40 PHE C O 1
ATOM 4749 N N . LEU C 2 41 ? 6.252 50.224 -42.893 1.00 11.34 41 LEU C N 1
ATOM 4750 C CA . LEU C 2 41 ? 7.262 49.965 -41.901 1.00 13.33 41 LEU C CA 1
ATOM 4751 C C . LEU C 2 41 ? 7.710 48.523 -42.014 1.00 18.25 41 LEU C C 1
ATOM 4752 O O . LEU C 2 41 ? 6.899 47.599 -41.996 1.00 23.53 41 LEU C O 1
ATOM 4757 N N . ASP C 2 42 ? 9.015 48.337 -42.058 1.00 22.33 42 ASP C N 1
ATOM 4758 C CA . ASP C 2 42 ? 9.585 47.026 -42.248 1.00 25.13 42 ASP C CA 1
ATOM 4759 C C . ASP C 2 42 ? 10.119 46.492 -40.940 1.00 21.94 42 ASP C C 1
ATOM 4760 O O . ASP C 2 42 ? 10.278 47.223 -39.970 1.00 20.93 42 ASP C O 1
ATOM 4765 N N . ARG C 2 43 ? 10.377 45.193 -40.920 1.00 20.71 43 ARG C N 1
ATOM 4766 C CA . ARG C 2 43 ? 10.862 44.494 -39.751 1.00 17.05 43 ARG C CA 1
ATOM 4767 C C . ARG C 2 43 ? 12.298 44.907 -39.390 1.00 17.15 43 ARG C C 1
ATOM 4768 O O . ARG C 2 43 ? 12.781 44.619 -38.302 1.00 16.13 43 ARG C O 1
ATOM 4776 N N . LYS C 2 44 ? 12.974 45.590 -40.305 1.00 21.01 44 LYS C N 1
ATOM 4777 C CA . LYS C 2 44 ? 14.366 46.007 -40.090 1.00 20.59 44 LYS C CA 1
ATOM 4778 C C . LYS C 2 44 ? 14.415 47.391 -39.482 1.00 18.71 44 LYS C C 1
ATOM 4779 O O . LYS C 2 44 ? 15.433 47.780 -38.929 1.00 23.16 44 LYS C O 1
ATOM 4785 N N . GLY C 2 45 ? 13.316 48.130 -39.588 1.00 17.20 45 GLY C N 1
ATOM 4786 C CA . GLY C 2 45 ? 13.261 49.502 -39.128 1.00 17.36 45 GLY C CA 1
ATOM 4787 C C . GLY C 2 45 ? 13.197 50.543 -40.236 1.00 22.27 45 GLY C C 1
ATOM 4788 O O . GLY C 2 45 ? 12.949 51.726 -39.942 1.00 23.36 45 GLY C O 1
ATOM 4789 N N . ASN C 2 46 ? 13.426 50.142 -41.492 1.00 18.66 46 ASN C N 1
ATOM 4790 C CA . ASN C 2 46 ? 13.332 51.125 -42.569 1.00 22.43 46 ASN C CA 1
ATOM 4791 C C . ASN C 2 46 ? 11.895 51.516 -42.812 1.00 23.52 46 ASN C C 1
ATOM 4792 O O . ASN C 2 46 ? 10.964 50.808 -42.446 1.00 30.31 46 ASN C O 1
ATOM 4797 N N . LEU C 2 47 ? 11.719 52.659 -43.433 1.00 20.55 47 LEU C N 1
ATOM 4798 C CA . LEU C 2 47 ? 10.399 53.177 -43.668 1.00 18.48 47 LEU C CA 1
ATOM 4799 C C . LEU C 2 47 ? 10.306 53.458 -45.147 1.00 18.93 47 LEU C C 1
ATOM 4800 O O . LEU C 2 47 ? 11.196 54.097 -45.705 1.00 20.29 47 LEU C O 1
ATOM 4805 N N . PHE C 2 48 ? 9.263 52.968 -45.810 1.00 16.69 48 PHE C N 1
ATOM 4806 C CA . PHE C 2 48 ? 9.220 53.168 -47.243 1.00 13.67 48 PHE C CA 1
ATOM 4807 C C . PHE C 2 48 ? 7.994 53.885 -47.752 1.00 19.03 48 PHE C C 1
ATOM 4808 O O . PHE C 2 48 ? 7.013 54.084 -47.037 1.00 17.04 48 PHE C O 1
ATOM 4816 N N . SER C 2 49 ? 8.095 54.219 -49.036 1.00 20.73 49 SER C N 1
ATOM 4817 C CA . SER C 2 49 ? 7.115 54.902 -49.805 1.00 20.16 49 SER C CA 1
ATOM 4818 C C . SER C 2 49 ? 6.943 54.006 -50.992 1.00 23.25 49 SER C C 1
ATOM 4819 O O . SER C 2 49 ? 7.926 53.469 -51.488 1.00 27.63 49 SER C O 1
ATOM 4822 N N . ILE C 2 50 ? 5.719 53.866 -51.488 1.00 24.48 50 ILE C N 1
ATOM 4823 C CA . ILE C 2 50 ? 5.485 53.056 -52.680 1.00 22.85 50 ILE C CA 1
ATOM 4824 C C . ILE C 2 50 ? 5.109 53.901 -53.881 1.00 24.89 50 ILE C C 1
ATOM 4825 O O . ILE C 2 50 ? 4.389 54.879 -53.756 1.00 28.71 50 ILE C O 1
ATOM 4830 N N . ARG C 2 51 ? 5.592 53.522 -55.051 1.00 24.10 51 ARG C N 1
ATOM 4831 C CA . ARG C 2 51 ? 5.332 54.283 -56.263 1.00 25.76 51 ARG C CA 1
ATOM 4832 C C . ARG C 2 51 ? 3.825 54.551 -56.508 1.00 29.88 51 ARG C C 1
ATOM 4833 O O . ARG C 2 51 ? 3.014 53.623 -56.696 1.00 25.66 51 ARG C O 1
ATOM 4841 N N . GLU C 2 52 ? 3.457 55.829 -56.470 1.00 30.29 52 GLU C N 1
ATOM 4842 C CA . GLU C 2 52 ? 2.065 56.211 -56.568 1.00 28.27 52 GLU C CA 1
ATOM 4843 C C . GLU C 2 52 ? 1.804 57.103 -57.771 1.00 34.66 52 GLU C C 1
ATOM 4844 O O . GLU C 2 52 ? 0.649 57.298 -58.187 1.00 37.30 52 GLU C O 1
ATOM 4850 N N . ASP C 2 53 ? 2.872 57.618 -58.345 1.00 35.33 53 ASP C N 1
ATOM 4851 C CA . ASP C 2 53 ? 2.833 58.573 -59.432 1.00 41.47 53 ASP C CA 1
ATOM 4852 C C . ASP C 2 53 ? 4.181 58.511 -60.133 1.00 40.99 53 ASP C C 1
ATOM 4853 O O . ASP C 2 53 ? 5.215 58.766 -59.508 1.00 44.45 53 ASP C O 1
ATOM 4858 N N . PHE C 2 54 ? 4.184 58.196 -61.422 1.00 36.44 54 PHE C N 1
ATOM 4859 C CA . PHE C 2 54 ? 5.440 58.071 -62.130 1.00 33.37 54 PHE C CA 1
ATOM 4860 C C . PHE C 2 54 ? 6.152 59.380 -62.398 1.00 35.53 54 PHE C C 1
ATOM 4861 O O . PHE C 2 54 ? 7.379 59.447 -62.384 1.00 38.76 54 PHE C O 1
ATOM 4869 N N . THR C 2 55 ? 5.410 60.431 -62.666 1.00 36.15 55 THR C N 1
ATOM 4870 C CA . THR C 2 55 ? 6.086 61.676 -62.970 1.00 41.39 55 THR C CA 1
ATOM 4871 C C . THR C 2 55 ? 6.959 62.148 -61.767 1.00 42.06 55 THR C C 1
ATOM 4872 O O . THR C 2 55 ? 8.116 62.562 -61.943 1.00 43.56 55 THR C O 1
ATOM 4876 N N . LYS C 2 56 ? 6.444 62.042 -60.547 1.00 40.47 56 LYS C N 1
ATOM 4877 C CA . LYS C 2 56 ? 7.281 62.338 -59.367 1.00 42.49 56 LYS C CA 1
ATOM 4878 C C . LYS C 2 56 ? 8.568 61.493 -59.350 1.00 39.57 56 LYS C C 1
ATOM 4879 O O . LYS C 2 56 ? 9.679 62.040 -59.287 1.00 35.95 56 LYS C O 1
ATOM 4885 N N . THR C 2 57 ? 8.396 60.171 -59.433 1.00 35.19 57 THR C N 1
ATOM 4886 C CA . THR C 2 57 ? 9.507 59.229 -59.564 1.00 34.02 57 THR C CA 1
ATOM 4887 C C . THR C 2 57 ? 10.513 59.609 -60.651 1.00 35.00 57 THR C C 1
ATOM 4888 O O . THR C 2 57 ? 11.706 59.658 -60.372 1.00 34.05 57 THR C O 1
ATOM 4892 N N . VAL C 2 58 ? 10.046 59.867 -61.885 1.00 32.58 58 VAL C N 1
ATOM 4893 C CA . VAL C 2 58 ? 10.952 60.301 -62.961 1.00 28.60 58 VAL C CA 1
ATOM 4894 C C . VAL C 2 58 ? 11.765 61.575 -62.591 1.00 32.17 58 VAL C C 1
ATOM 4895 O O . VAL C 2 58 ? 12.973 61.686 -62.902 1.00 27.47 58 VAL C O 1
ATOM 4899 N N . LEU C 2 59 ? 11.124 62.530 -61.921 1.00 34.85 59 LEU C N 1
ATOM 4900 C CA . LEU C 2 59 ? 11.838 63.757 -61.529 1.00 39.72 59 LEU C CA 1
ATOM 4901 C C . LEU C 2 59 ? 12.921 63.491 -60.508 1.00 42.12 59 LEU C C 1
ATOM 4902 O O . LEU C 2 59 ? 14.103 63.720 -60.805 1.00 46.74 59 LEU C O 1
ATOM 4907 N N . ASN C 2 60 ? 12.533 62.998 -59.323 1.00 46.90 60 ASN C N 1
ATOM 4908 C CA . ASN C 2 60 ? 13.507 62.741 -58.240 1.00 51.40 60 ASN C CA 1
ATOM 4909 C C . ASN C 2 60 ? 14.608 61.889 -58.785 1.00 52.98 60 ASN C C 1
ATOM 4910 O O . ASN C 2 60 ? 15.770 62.289 -58.811 1.00 54.51 60 ASN C O 1
ATOM 4915 N N . HIS C 2 61 ? 14.157 60.807 -59.335 1.00 57.05 61 HIS C N 1
ATOM 4916 C CA . HIS C 2 61 ? 15.018 59.643 -59.489 1.00 58.75 61 HIS C CA 1
ATOM 4917 C C . HIS C 2 61 ? 16.300 59.976 -60.211 1.00 60.01 61 HIS C C 1
ATOM 4918 O O . HIS C 2 61 ? 17.287 60.419 -59.619 1.00 66.32 61 HIS C O 1
ATOM 4925 N N . ARG C 2 62 ? 16.265 59.764 -61.480 1.00 55.82 62 ARG C N 1
ATOM 4926 C CA . ARG C 2 62 ? 17.435 59.951 -62.283 1.00 55.50 62 ARG C CA 1
ATOM 4927 C C . ARG C 2 62 ? 17.774 61.388 -62.560 1.00 56.76 62 ARG C C 1
ATOM 4928 O O . ARG C 2 62 ? 18.830 61.892 -62.139 1.00 61.95 62 ARG C O 1
ATOM 4936 N N . LYS C 2 63 ? 16.881 61.998 -63.201 1.00 59.60 63 LYS C N 1
ATOM 4937 C CA . LYS C 2 63 ? 17.208 63.321 -63.709 0.0000 40.00 63 LYS C CA 1
ATOM 4938 C C . LYS C 2 63 ? 18.563 63.779 -63.195 0.0000 40.00 63 LYS C C 1
ATOM 4939 O O . LYS C 2 63 ? 18.684 64.293 -62.076 0.0000 40.00 63 LYS C O 1
ATOM 4945 N N . ARG C 2 64 ? 19.393 63.575 -64.076 1.00 68.45 64 ARG C N 1
ATOM 4946 C CA . ARG C 2 64 ? 20.793 63.831 -63.920 1.00 71.95 64 ARG C CA 1
ATOM 4947 C C . ARG C 2 64 ? 21.104 65.130 -63.114 1.00 70.31 64 ARG C C 1
ATOM 4948 O O . ARG C 2 64 ? 21.888 65.973 -63.555 1.00 70.27 64 ARG C O 1
ATOM 4956 N N . TYR C 2 65 ? 20.474 65.221 -61.945 1.00 71.41 65 TYR C N 1
ATOM 4957 C CA . TYR C 2 65 ? 20.639 66.341 -60.964 1.00 73.11 65 TYR C CA 1
ATOM 4958 C C . TYR C 2 65 ? 21.410 67.559 -61.548 1.00 72.23 65 TYR C C 1
ATOM 4959 O O . TYR C 2 65 ? 20.807 68.562 -61.958 1.00 70.60 65 TYR C O 1
ATOM 4968 N N . SER C 2 66 ? 22.734 67.431 -61.557 1.00 71.11 66 SER C N 1
ATOM 4969 C CA . SER C 2 66 ? 23.653 68.485 -62.055 1.00 68.99 66 SER C CA 1
ATOM 4970 C C . SER C 2 66 ? 23.395 68.772 -63.542 1.00 65.69 66 SER C C 1
ATOM 4971 O O . SER C 2 66 ? 22.241 68.806 -63.998 1.00 63.74 66 SER C O 1
ATOM 4974 N N . PRO C 2 67 ? 24.405 69.218 -64.401 1.00 63.91 67 PRO C N 1
ATOM 4975 C CA . PRO C 2 67 ? 24.128 69.660 -65.788 1.00 61.66 67 PRO C CA 1
ATOM 4976 C C . PRO C 2 67 ? 23.606 68.556 -66.741 1.00 59.09 67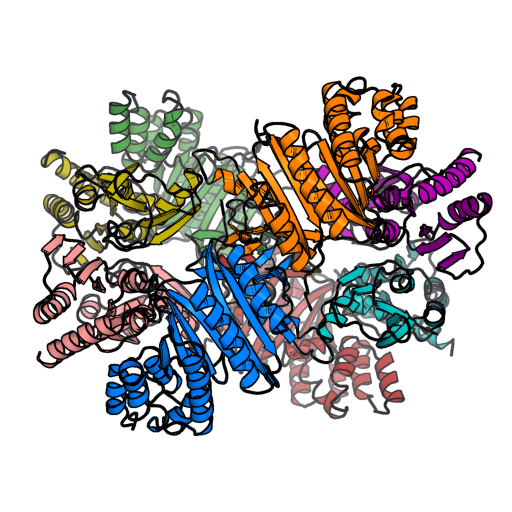 PRO C C 1
ATOM 4977 O O . PRO C 2 67 ? 23.661 67.369 -66.391 1.00 59.00 67 PRO C O 1
ATOM 4981 N N . GLU C 2 68 ? 22.948 68.911 -67.782 1.00 54.00 68 GLU C N 1
ATOM 4982 C CA . GLU C 2 68 ? 22.712 68.198 -69.024 1.00 51.27 68 GLU C CA 1
ATOM 4983 C C . GLU C 2 68 ? 21.216 67.682 -69.291 1.00 54.15 68 GLU C C 1
ATOM 4984 O O . GLU C 2 68 ? 20.723 66.725 -68.666 1.00 51.56 68 GLU C O 1
ATOM 4990 N N . SER C 2 69 ? 20.730 68.425 -70.212 1.00 51.48 69 SER C N 1
ATOM 4991 C CA . SER C 2 69 ? 19.538 68.291 -71.055 1.00 44.40 69 SER C CA 1
ATOM 4992 C C . SER C 2 69 ? 18.190 67.558 -70.706 1.00 43.52 69 SER C C 1
ATOM 4993 O O . SER C 2 69 ? 17.749 67.410 -69.570 1.00 41.59 69 SER C O 1
ATOM 4996 N N . GLN C 2 70 ? 17.643 67.164 -71.852 1.00 34.19 70 GLN C N 1
ATOM 4997 C CA . GLN C 2 70 ? 16.345 66.539 -72.067 1.00 32.63 70 GLN C CA 1
ATOM 4998 C C . GLN C 2 70 ? 16.266 65.066 -71.703 1.00 30.58 70 GLN C C 1
ATOM 4999 O O . GLN C 2 70 ? 17.148 64.265 -72.004 1.00 32.95 70 GLN C O 1
ATOM 5005 N N . ILE C 2 71 ? 15.197 64.692 -71.033 1.00 28.50 71 ILE C N 1
ATOM 5006 C CA . ILE C 2 71 ? 14.980 63.266 -70.801 1.00 33.00 71 ILE C CA 1
ATOM 5007 C C . ILE C 2 71 ? 13.619 62.904 -71.405 1.00 26.90 71 ILE C C 1
ATOM 5008 O O . ILE C 2 71 ? 12.655 63.684 -71.349 1.00 27.01 71 ILE C O 1
ATOM 5013 N N . LYS C 2 72 ? 13.698 61.955 -72.295 1.00 31.00 72 LYS C N 1
ATOM 5014 C CA . LYS C 2 72 ? 12.477 61.347 -72.773 1.00 27.98 72 LYS C CA 1
ATOM 5015 C C . LYS C 2 72 ? 12.431 60.101 -71.976 1.00 29.85 72 LYS C C 1
ATOM 5016 O O . LYS C 2 72 ? 13.397 59.806 -71.278 1.00 47.75 72 LYS C O 1
ATOM 5022 N N . VAL C 2 73 ? 11.314 59.421 -71.955 1.00 24.06 73 VAL C N 1
ATOM 5023 C CA . VAL C 2 73 ? 11.261 58.109 -71.329 1.00 16.47 73 VAL C CA 1
ATOM 5024 C C . VAL C 2 73 ? 9.891 57.594 -71.478 1.00 20.61 73 VAL C C 1
ATOM 5025 O O . VAL C 2 73 ? 8.928 58.389 -71.445 1.00 22.19 73 VAL C O 1
ATOM 5029 N N . TRP C 2 74 ? 9.807 56.272 -71.651 1.00 16.91 74 TRP C N 1
ATOM 5030 C CA . TRP C 2 74 ? 8.550 55.528 -71.501 1.00 14.00 74 TRP C CA 1
ATOM 5031 C C . TRP C 2 74 ? 8.702 54.580 -70.345 1.00 13.40 74 TRP C C 1
ATOM 5032 O O . TRP C 2 74 ? 9.839 54.216 -69.999 1.00 16.35 74 TRP C O 1
ATOM 5043 N N . TYR C 2 75 ? 7.599 54.181 -69.716 1.00 11.62 75 TYR C N 1
ATOM 5044 C CA . TYR C 2 75 ? 7.677 53.177 -68.626 1.00 17.39 75 TYR C CA 1
ATOM 5045 C C . TYR C 2 75 ? 6.513 52.179 -68.731 1.00 21.71 75 TYR C C 1
ATOM 5046 O O . TYR C 2 75 ? 5.469 52.475 -69.350 1.00 22.30 75 TYR C O 1
ATOM 5055 N N . ALA C 2 76 ? 6.694 51.000 -68.126 1.00 21.68 76 ALA C N 1
ATOM 5056 C CA . ALA C 2 76 ? 5.618 50.033 -68.009 1.00 21.08 76 ALA C CA 1
ATOM 5057 C C . ALA C 2 76 ? 5.777 49.345 -66.670 1.00 21.22 76 ALA C C 1
ATOM 5058 O O . ALA C 2 76 ? 6.769 48.653 -66.414 1.00 25.07 76 ALA C O 1
ATOM 5060 N N . ASP C 2 77 ? 4.817 49.566 -65.787 1.00 18.77 77 ASP C N 1
ATOM 5061 C CA . ASP C 2 77 ? 4.936 49.047 -64.442 1.00 17.98 77 ASP C CA 1
ATOM 5062 C C . ASP C 2 77 ? 3.726 49.324 -63.600 1.00 19.24 77 ASP C C 1
ATOM 5063 O O . ASP C 2 77 ? 2.895 50.133 -63.959 1.00 16.73 77 ASP C O 1
ATOM 5068 N N . PHE C 2 78 ? 3.683 48.683 -62.443 1.00 18.38 78 PHE C N 1
ATOM 5069 C CA . PHE C 2 78 ? 2.604 48.880 -61.506 1.00 22.59 78 PHE C CA 1
ATOM 5070 C C . PHE C 2 78 ? 2.711 50.240 -60.838 1.00 19.29 78 PHE C C 1
ATOM 5071 O O . PHE C 2 78 ? 3.758 50.627 -60.377 1.00 24.78 78 PHE C O 1
ATOM 5079 N N . VAL C 2 79 ? 1.614 50.974 -60.812 1.00 20.45 79 VAL C N 1
ATOM 5080 C CA . VAL C 2 79 ? 1.487 52.130 -59.937 1.00 21.48 79 VAL C CA 1
ATOM 5081 C C . VAL C 2 79 ? 0.472 51.706 -58.851 1.00 25.20 79 VAL C C 1
ATOM 5082 O O . VAL C 2 79 ? -0.515 51.017 -59.168 1.00 28.39 79 VAL C O 1
ATOM 5086 N N . TYR C 2 80 ? 0.753 52.036 -57.582 1.00 21.53 80 TYR C N 1
ATOM 5087 C CA . TYR C 2 80 ? -0.046 51.566 -56.435 1.00 21.09 80 TYR C CA 1
ATOM 5088 C C . TYR C 2 80 ? -0.851 52.749 -55.872 1.00 25.93 80 TYR C C 1
ATOM 5089 O O . TYR C 2 80 ? -0.458 53.925 -56.028 1.00 23.14 80 TYR C O 1
ATOM 5098 N N . ARG C 2 81 ? -1.992 52.426 -55.256 1.00 22.44 81 ARG C N 1
ATOM 5099 C CA . ARG C 2 81 ? -2.892 53.405 -54.674 1.00 24.89 81 ARG C CA 1
ATOM 5100 C C . ARG C 2 81 ? -3.743 52.641 -53.694 1.00 28.61 81 ARG C C 1
ATOM 5101 O O . ARG C 2 81 ? -3.746 51.408 -53.724 1.00 31.98 81 ARG C O 1
ATOM 5109 N N . TYR C 2 82 ? -4.443 53.369 -52.815 1.00 28.80 82 TYR C N 1
ATOM 5110 C CA . TYR C 2 82 ? -5.358 52.763 -51.854 1.00 27.49 82 TYR C CA 1
ATOM 5111 C C . TYR C 2 82 ? -6.828 52.894 -52.296 1.00 31.94 82 TYR C C 1
ATOM 5112 O O . TYR C 2 82 ? -7.287 53.985 -52.612 1.00 33.69 82 TYR C O 1
ATOM 5121 N N . SER C 2 83 ? -7.551 51.776 -52.347 1.00 33.00 83 SER C N 1
ATOM 5122 C CA . SER C 2 83 ? -9.008 51.817 -52.482 1.00 35.04 83 SER C CA 1
ATOM 5123 C C . SER C 2 83 ? -9.630 51.435 -51.131 1.00 34.84 83 SER C C 1
ATOM 5124 O O . SER C 2 83 ? -9.604 50.261 -50.690 1.00 30.78 83 SER C O 1
ATOM 5127 N N . GLY C 2 84 ? -10.154 52.455 -50.458 1.00 33.56 84 GLY C N 1
ATOM 5128 C CA . GLY C 2 84 ? -10.484 52.347 -49.048 1.00 33.12 84 GLY C CA 1
ATOM 5129 C C . GLY C 2 84 ? -9.261 51.904 -48.257 1.00 31.43 84 GLY C C 1
ATOM 5130 O O . GLY C 2 84 ? -8.232 52.599 -48.231 1.00 27.69 84 GLY C O 1
ATOM 5131 N N . SER C 2 85 ? -9.363 50.742 -47.620 1.00 27.44 85 SER C N 1
ATOM 5132 C CA . SER C 2 85 ? -8.226 50.226 -46.910 1.00 21.39 85 SER C CA 1
ATOM 5133 C C . SER C 2 85 ? -7.476 49.076 -47.663 1.00 25.67 85 SER C C 1
ATOM 5134 O O . SER C 2 85 ? -6.693 48.333 -47.072 1.00 25.15 85 SER C O 1
ATOM 5137 N N . ASP C 2 86 ? -7.665 48.965 -48.979 1.00 26.29 86 ASP C N 1
ATOM 5138 C CA . ASP C 2 86 ? -6.959 47.927 -49.747 1.00 24.95 86 ASP C CA 1
ATOM 5139 C C . ASP C 2 86 ? -5.835 48.515 -50.578 1.00 22.74 86 ASP C C 1
ATOM 5140 O O . ASP C 2 86 ? -5.976 49.614 -51.120 1.00 23.99 86 ASP C O 1
ATOM 5145 N N . LEU C 2 87 ? -4.721 47.796 -50.715 1.00 19.01 87 LEU C N 1
ATOM 5146 C CA . LEU C 2 87 ? -3.690 48.245 -51.644 1.00 21.40 87 LEU C CA 1
ATOM 5147 C C . LEU C 2 87 ? -3.955 47.729 -53.043 1.00 23.67 87 LEU C C 1
ATOM 5148 O O . LEU C 2 87 ? -4.041 46.532 -53.242 1.00 25.55 87 LEU C O 1
ATOM 5153 N N . VAL C 2 88 ? -4.086 48.604 -54.026 1.00 23.77 88 VAL C N 1
ATOM 5154 C CA . VAL C 2 88 ? -4.301 48.094 -55.376 1.00 24.03 88 VAL C CA 1
ATOM 5155 C C . VAL C 2 88 ? -3.292 48.670 -56.327 1.00 26.11 88 VAL C C 1
ATOM 5156 O O . VAL C 2 88 ? -2.668 49.684 -56.032 1.00 32.38 88 VAL C O 1
ATOM 5160 N N . ALA C 2 89 ? -3.147 48.042 -57.483 1.00 22.74 89 ALA C N 1
ATOM 5161 C CA . ALA C 2 89 ? -2.068 48.390 -58.345 1.00 20.99 89 ALA C CA 1
ATOM 5162 C C . ALA C 2 89 ? -2.589 48.471 -59.760 1.00 22.64 89 ALA C C 1
ATOM 5163 O O . ALA C 2 89 ? -3.349 47.612 -60.189 1.00 16.82 89 ALA C O 1
ATOM 5165 N N . GLU C 2 90 ? -2.179 49.523 -60.470 1.00 23.38 90 GLU C N 1
ATOM 5166 C CA . GLU C 2 90 ? -2.503 49.680 -61.878 1.00 26.80 90 GLU C CA 1
ATOM 5167 C C . GLU C 2 90 ? -1.251 49.496 -62.678 1.00 24.27 90 GLU C C 1
ATOM 5168 O O . GLU C 2 90 ? -0.285 50.201 -62.454 1.00 25.87 90 GLU C O 1
ATOM 5174 N N . TYR C 2 91 ? -1.256 48.552 -63.612 1.00 22.16 91 TYR C N 1
ATOM 5175 C CA . TYR C 2 91 ? -0.165 48.464 -64.557 1.00 19.07 91 TYR C CA 1
ATOM 5176 C C . TYR C 2 91 ? -0.338 49.588 -65.566 1.00 21.41 91 TYR C C 1
ATOM 5177 O O . TYR C 2 91 ? -1.268 49.569 -66.349 1.00 23.71 91 TYR C O 1
ATOM 5186 N N . GLN C 2 92 ? 0.536 50.583 -65.526 1.00 20.60 92 GLN C N 1
ATOM 5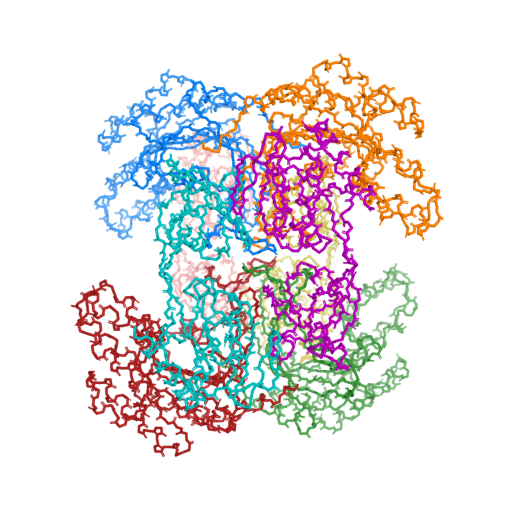187 C CA . GLN C 2 92 ? 0.451 51.719 -66.456 1.00 24.76 92 GLN C CA 1
ATOM 5188 C C . GLN C 2 92 ? 1.543 51.705 -67.507 1.00 20.05 92 GLN C C 1
ATOM 5189 O O . GLN C 2 92 ? 2.648 51.243 -67.266 1.00 25.17 92 GLN C O 1
ATOM 5195 N N . LEU C 2 93 ? 1.200 52.222 -68.669 1.00 18.90 93 LEU C N 1
ATOM 5196 C CA . LEU C 2 93 ? 2.150 52.531 -69.728 1.00 26.00 93 LEU C CA 1
ATOM 5197 C C . LEU C 2 93 ? 2.192 54.053 -69.857 1.00 27.55 93 LEU C C 1
ATOM 5198 O O . LEU C 2 93 ? 1.165 54.701 -70.024 1.00 31.74 93 LEU C O 1
ATOM 5203 N N . GLY C 2 94 ? 3.360 54.646 -69.766 1.00 26.91 94 GLY C N 1
ATOM 5204 C CA . GLY C 2 94 ? 3.377 56.078 -69.899 1.00 23.30 94 GLY C CA 1
ATOM 5205 C C . GLY C 2 94 ? 4.662 56.674 -70.375 1.00 19.19 94 GLY C C 1
ATOM 5206 O O . GLY C 2 94 ? 5.654 55.975 -70.591 1.00 23.73 94 GLY C O 1
ATOM 5207 N N . LEU C 2 95 ? 4.613 57.995 -70.520 1.00 21.80 95 LEU C N 1
ATOM 5208 C CA . LEU C 2 95 ? 5.620 58.778 -71.204 1.00 16.19 95 LEU C CA 1
ATOM 5209 C C . LEU C 2 95 ? 5.947 59.948 -70.318 1.00 18.21 95 LEU C C 1
ATOM 5210 O O . LEU C 2 95 ? 5.084 60.549 -69.688 1.00 23.28 95 LEU C O 1
ATOM 5215 N N . GLU C 2 96 ? 7.200 60.289 -70.233 1.00 18.30 96 GLU C N 1
ATOM 5216 C CA . GLU C 2 96 ? 7.503 61.539 -69.576 1.00 21.85 96 GLU C CA 1
ATOM 5217 C C . GLU C 2 96 ? 8.485 62.275 -70.430 1.00 17.55 96 GLU C C 1
ATOM 5218 O O . GLU C 2 96 ? 9.473 61.693 -70.917 1.00 20.17 96 GLU C O 1
ATOM 5224 N N . LYS C 2 97 ? 8.222 63.552 -70.615 1.00 14.65 97 LYS C N 1
ATOM 5225 C CA . LYS C 2 97 ? 9.146 64.369 -71.398 1.00 12.51 97 LYS C CA 1
ATOM 5226 C C . LYS C 2 97 ? 9.361 65.640 -70.653 1.00 15.63 97 LYS C C 1
ATOM 5227 O O . LYS C 2 97 ? 8.515 66.502 -70.660 1.00 13.59 97 LYS C O 1
ATOM 5233 N N . VAL C 2 98 ? 10.474 65.735 -69.954 1.00 16.04 98 VAL C N 1
ATOM 5234 C CA . VAL C 2 98 ? 10.755 66.947 -69.228 1.00 23.91 98 VAL C CA 1
ATOM 5235 C C . VAL C 2 98 ? 12.127 67.323 -69.655 1.00 22.81 98 VAL C C 1
ATOM 5236 O O . VAL C 2 98 ? 13.095 66.707 -69.288 1.00 24.24 98 VAL C O 1
ATOM 5240 N N . PRO C 2 99 ? 12.382 68.563 -70.105 1.00 22.97 99 PRO C N 1
ATOM 5241 C CA . PRO C 2 99 ? 11.549 69.779 -70.258 1.00 23.25 99 PRO C CA 1
ATOM 5242 C C . PRO C 2 99 ? 10.451 69.823 -71.340 1.00 25.68 99 PRO C C 1
ATOM 5243 O O . PRO C 2 99 ? 10.558 69.247 -72.439 1.00 23.87 99 PRO C O 1
ATOM 5247 N N . ARG C 2 100 ? 9.442 70.625 -70.950 1.00 28.09 100 ARG C N 1
ATOM 5248 C CA . ARG C 2 100 ? 8.325 71.020 -71.822 1.00 24.78 100 ARG C CA 1
ATOM 5249 C C . ARG C 2 100 ? 8.721 72.336 -72.418 1.00 23.65 100 ARG C C 1
ATOM 5250 O O . ARG C 2 100 ? 8.528 73.390 -71.787 1.00 32.61 100 ARG C O 1
ATOM 5258 N N . ASN C 2 101 ? 9.307 72.297 -73.596 1.00 17.93 101 ASN C N 1
ATOM 5259 C CA . ASN C 2 101 ? 9.766 73.519 -74.242 1.00 21.69 101 ASN C CA 1
ATOM 5260 C C . ASN C 2 101 ? 8.664 74.288 -74.922 1.00 15.81 101 ASN C C 1
ATOM 5261 O O . ASN C 2 101 ? 8.696 75.495 -74.941 1.00 20.11 101 ASN C O 1
ATOM 5266 N N . SER C 2 102 ? 7.685 73.568 -75.448 1.00 16.27 102 SER C N 1
ATOM 5267 C CA . SER C 2 102 ? 6.622 74.146 -76.240 1.00 17.42 102 SER C CA 1
ATOM 5268 C C . SER C 2 102 ? 5.434 73.159 -76.267 1.00 21.34 102 SER C C 1
ATOM 5269 O O . SER C 2 102 ? 5.527 72.006 -75.799 1.00 24.02 102 SER C O 1
ATOM 5272 N N . LEU C 2 103 ? 4.307 73.631 -76.787 1.00 25.53 103 LEU C N 1
ATOM 5273 C CA . LEU C 2 103 ? 3.138 72.818 -76.943 1.00 23.13 103 LEU C CA 1
ATOM 5274 C C . LEU C 2 103 ? 3.469 71.598 -77.794 1.00 25.05 103 LEU C C 1
ATOM 5275 O O . LEU C 2 103 ? 2.853 70.536 -77.596 1.00 29.20 103 LEU C O 1
ATOM 5280 N N . ASP C 2 104 ? 4.449 71.746 -78.695 1.00 19.49 104 ASP C N 1
ATOM 5281 C CA . ASP C 2 104 ? 4.959 70.641 -79.525 1.00 20.40 104 ASP C CA 1
ATOM 5282 C C . ASP C 2 104 ? 5.323 69.386 -78.736 1.00 19.64 104 ASP C C 1
ATOM 5283 O O . ASP C 2 104 ? 4.972 68.281 -79.147 1.00 18.04 104 ASP C O 1
ATOM 5288 N N . ASP C 2 105 ? 6.043 69.559 -77.627 1.00 19.23 105 ASP C N 1
ATOM 5289 C CA . ASP C 2 105 ? 6.337 68.453 -76.701 1.00 24.65 105 ASP C CA 1
ATOM 5290 C C . ASP C 2 105 ? 5.067 67.807 -76.143 1.00 20.18 105 ASP C C 1
ATOM 5291 O O . ASP C 2 105 ? 5.007 66.610 -76.001 1.00 22.06 105 ASP C O 1
ATOM 5296 N N . SER C 2 106 ? 4.020 68.590 -75.924 1.00 24.20 106 SER C N 1
ATOM 5297 C CA . SER C 2 106 ? 2.801 68.024 -75.367 1.00 21.30 106 SER C CA 1
ATOM 5298 C C . SER C 2 106 ? 2.040 67.256 -76.421 1.00 24.42 106 SER C C 1
ATOM 5299 O O . SER C 2 106 ? 1.509 66.179 -76.153 1.00 20.94 106 SER C O 1
ATOM 5302 N N . LEU C 2 107 ? 2.023 67.796 -77.632 1.00 23.68 107 LEU C N 1
ATOM 5303 C CA . LEU C 2 107 ? 1.411 67.122 -78.768 1.00 24.37 107 LEU C CA 1
ATOM 5304 C C . LEU C 2 107 ? 2.170 65.847 -79.230 1.00 21.67 107 LEU C C 1
ATOM 5305 O O . LEU C 2 107 ? 1.603 64.948 -79.851 1.00 23.46 107 LEU C O 1
ATOM 5310 N N . GLU C 2 108 ? 3.442 65.757 -78.913 1.00 18.06 108 GLU C N 1
ATOM 5311 C CA . GLU C 2 108 ? 4.177 64.533 -79.218 1.00 15.07 108 GLU C CA 1
ATOM 5312 C C . GLU C 2 108 ? 3.769 63.430 -78.229 1.00 24.93 108 GLU C C 1
ATOM 5313 O O . GLU C 2 108 ? 3.600 62.280 -78.636 1.00 22.14 108 GLU C O 1
ATOM 5319 N N . VAL C 2 109 ? 3.591 63.776 -76.943 1.00 20.71 109 VAL C N 1
ATOM 5320 C CA . VAL C 2 109 ? 3.179 62.794 -75.942 1.00 17.05 109 VAL C CA 1
ATOM 5321 C C . VAL C 2 109 ? 1.739 62.371 -76.285 1.00 18.58 109 VAL C C 1
ATOM 5322 O O . VAL C 2 109 ? 1.438 61.192 -76.446 1.00 22.06 109 VAL C O 1
ATOM 5326 N N . LEU C 2 110 ? 0.850 63.356 -76.389 1.00 13.94 110 LEU C N 1
ATOM 5327 C CA . LEU C 2 110 ? -0.512 63.089 -76.716 1.00 17.02 110 LEU C CA 1
ATOM 5328 C C . LEU C 2 110 ? -0.611 62.20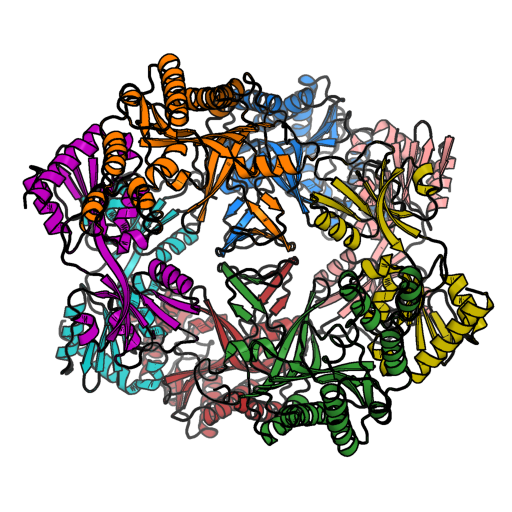2 -77.954 1.00 19.86 110 LEU C C 1
ATOM 5329 O O . LEU C 2 110 ? -1.444 61.340 -78.001 1.00 26.18 110 LEU C O 1
ATOM 5334 N N . GLU C 2 111 ? 0.245 62.400 -78.941 1.00 18.68 111 GLU C N 1
ATOM 5335 C CA . GLU C 2 111 ? 0.073 61.722 -80.205 1.00 20.48 111 GLU C CA 1
ATOM 5336 C C . GLU C 2 111 ? 0.307 60.222 -79.954 1.00 27.12 111 GLU C C 1
ATOM 5337 O O . GLU C 2 111 ? -0.357 59.349 -80.556 1.00 23.03 111 GLU C O 1
ATOM 5343 N N . ILE C 2 112 ? 1.232 59.920 -79.046 1.00 24.73 112 ILE C N 1
ATOM 5344 C CA . ILE C 2 112 ? 1.611 58.532 -78.836 1.00 22.82 112 ILE C CA 1
ATOM 5345 C C . ILE C 2 112 ? 0.557 57.797 -78.009 1.00 28.84 112 ILE C C 1
ATOM 5346 O O . ILE C 2 112 ? 0.122 56.682 -78.365 1.00 29.14 112 ILE C O 1
ATOM 5351 N N . ILE C 2 113 ? 0.167 58.434 -76.903 1.00 26.50 113 ILE C N 1
ATOM 5352 C CA . ILE C 2 113 ? -0.819 57.913 -76.001 1.00 21.03 113 ILE C CA 1
ATOM 5353 C C . ILE C 2 113 ? -2.184 57.724 -76.708 1.00 25.63 113 ILE C C 1
ATOM 5354 O O . ILE C 2 113 ? -2.841 56.680 -76.537 1.00 23.39 113 ILE C O 1
ATOM 5359 N N . VAL C 2 114 ? -2.614 58.728 -77.478 1.00 17.48 114 VAL C N 1
ATOM 5360 C CA . VAL C 2 114 ? -3.928 58.697 -78.143 1.00 19.70 114 VAL C CA 1
ATOM 5361 C C . VAL C 2 114 ? -3.838 57.644 -79.245 1.00 26.57 114 VAL C C 1
ATOM 5362 O O . VAL C 2 114 ? -4.806 56.930 -79.509 1.00 24.49 114 VAL C O 1
ATOM 5366 N N . GLU C 2 115 ? -2.668 57.518 -79.877 1.00 29.60 115 GLU C N 1
ATOM 5367 C CA . GLU C 2 115 ? -2.500 56.504 -80.925 1.00 27.98 115 GLU C CA 1
ATOM 5368 C C . GLU C 2 115 ? -2.555 55.144 -80.284 1.00 28.71 115 GLU C C 1
ATOM 5369 O O . GLU C 2 115 ? -3.033 54.207 -80.904 1.00 28.35 115 GLU C O 1
ATOM 5375 N N . SER C 2 116 ? -2.057 55.020 -79.054 1.00 24.71 116 SER C N 1
ATOM 5376 C CA . SER C 2 116 ? -2.030 53.710 -78.415 1.00 22.03 116 SER C CA 1
ATOM 5377 C C . SER C 2 116 ? -3.436 53.309 -77.931 1.00 25.00 116 SER C C 1
ATOM 5378 O O . SER C 2 116 ? -3.832 52.133 -78.001 1.00 21.08 116 SER C O 1
ATOM 5381 N N . ALA C 2 117 ? -4.191 54.317 -77.493 1.00 25.94 117 ALA C N 1
ATOM 5382 C CA . ALA C 2 117 ? -5.558 54.179 -77.029 1.00 24.88 117 ALA C CA 1
ATOM 5383 C C . ALA C 2 117 ? -6.460 53.724 -78.166 1.00 28.65 117 ALA C C 1
ATOM 5384 O O . ALA C 2 117 ? -7.244 52.771 -78.020 1.00 21.44 117 ALA C O 1
ATOM 5386 N N . SER C 2 118 ? -6.388 54.382 -79.313 1.00 30.66 118 SER C N 1
ATOM 5387 C CA . SER C 2 118 ? -7.283 53.928 -80.388 1.00 36.62 118 SER C CA 1
ATOM 5388 C C . SER C 2 118 ? -6.945 52.523 -80.932 1.00 34.59 118 SER C C 1
ATOM 5389 O O . SER C 2 118 ? -7.767 51.876 -81.574 1.00 33.58 118 SER C O 1
ATOM 5392 N N . GLU C 2 119 ? -5.746 52.054 -80.626 1.00 32.35 119 GLU C N 1
ATOM 5393 C CA . GLU C 2 119 ? -5.288 50.763 -81.091 1.00 30.57 119 GLU C CA 1
ATOM 5394 C C . GLU C 2 119 ? -5.625 49.673 -80.097 1.00 27.70 119 GLU C C 1
ATOM 5395 O O . GLU C 2 119 ? -5.906 48.575 -80.515 1.00 27.94 119 GLU C O 1
ATOM 5401 N N . PHE C 2 120 ? -5.553 49.991 -78.796 1.00 27.22 120 PHE C N 1
ATOM 5402 C CA . PHE C 2 120 ? -5.819 49.077 -77.689 1.00 24.02 120 PHE C CA 1
ATOM 5403 C C . PHE C 2 120 ? -7.299 48.921 -77.302 1.00 28.89 120 PHE C C 1
ATOM 5404 O O . PHE C 2 120 ? -7.652 47.946 -76.663 1.00 33.62 120 PHE C O 1
ATOM 5412 N N . PHE C 2 121 ? -8.161 49.881 -77.632 1.00 28.55 121 PHE C N 1
ATOM 5413 C CA . PHE C 2 121 ? -9.538 49.809 -77.176 1.00 28.58 121 PHE C CA 1
ATOM 5414 C C . PHE C 2 121 ? -10.477 49.874 -78.341 1.00 36.81 121 PHE C C 1
ATOM 5415 O O . PHE C 2 121 ? -10.241 50.609 -79.302 1.00 34.99 121 PHE C O 1
ATOM 5423 N N . GLU C 2 122 ? -11.550 49.098 -78.215 1.00 39.92 122 GLU C N 1
ATOM 5424 C CA . GLU C 2 122 ? -12.224 48.534 -79.355 1.00 50.42 122 GLU C CA 1
ATOM 5425 C C . GLU C 2 122 ? -13.614 49.083 -79.387 1.00 55.59 122 GLU C C 1
ATOM 5426 O O . GLU C 2 122 ? -14.591 48.302 -79.340 1.00 58.42 122 GLU C O 1
ATOM 5432 N N . GLY C 2 123 ? -13.715 50.416 -79.487 1.00 50.83 123 GLY C N 1
ATOM 5433 C CA . GLY C 2 123 ? -14.978 51.089 -79.180 1.00 50.10 123 GLY C CA 1
ATOM 5434 C C . GLY C 2 123 ? -14.696 52.547 -78.937 1.00 41.56 123 GLY C C 1
ATOM 5435 O O . GLY C 2 123 ? -13.624 52.840 -78.385 1.00 42.46 123 GLY C O 1
ATOM 5436 N N . PRO C 2 124 ? -15.628 53.431 -79.338 1.00 34.07 124 PRO C N 1
ATOM 5437 C CA . PRO C 2 124 ? -15.301 54.840 -79.693 1.00 25.94 124 PRO C CA 1
ATOM 5438 C C . PRO C 2 124 ? -14.586 55.557 -78.559 1.00 26.50 124 PRO C C 1
ATOM 5439 O O . PRO C 2 124 ? -14.993 55.502 -77.396 1.00 25.77 124 PRO C O 1
ATOM 5443 N N . VAL C 2 125 ? -13.474 56.179 -78.901 1.00 26.25 125 VAL C N 1
ATOM 5444 C CA . VAL C 2 125 ? -12.595 56.728 -77.912 1.00 23.47 125 VAL C CA 1
ATOM 5445 C C . VAL C 2 125 ? -12.798 58.212 -77.808 1.00 25.27 125 VAL C C 1
ATOM 5446 O O . VAL C 2 125 ? -12.837 58.949 -78.835 1.00 24.58 125 VAL C O 1
ATOM 5450 N N . ILE C 2 126 ? -12.894 58.678 -76.567 1.00 24.81 126 ILE C N 1
ATOM 5451 C CA . ILE C 2 126 ? -13.083 60.113 -76.334 1.00 19.17 126 ILE C CA 1
ATOM 5452 C C . ILE C 2 126 ? -11.846 60.708 -75.702 1.00 20.54 126 ILE C C 1
ATOM 5453 O O . ILE C 2 126 ? -11.380 60.225 -74.685 1.00 23.80 126 ILE C O 1
ATOM 5458 N N . VAL C 2 127 ? -11.314 61.754 -76.338 1.00 21.20 127 VAL C N 1
ATOM 5459 C CA . VAL C 2 127 ? -10.176 62.505 -75.845 1.00 15.60 127 VAL C CA 1
ATOM 5460 C C . VAL C 2 127 ? -10.684 63.875 -75.347 1.00 21.76 127 VAL C C 1
ATOM 5461 O O . VAL C 2 127 ? -10.924 64.841 -76.131 1.00 20.15 127 VAL C O 1
ATOM 5465 N N . GLU C 2 128 ? -10.816 63.960 -74.032 1.00 15.99 128 GLU C N 1
ATOM 5466 C CA . GLU C 2 128 ? -11.269 65.192 -73.386 1.00 24.54 128 GLU C CA 1
ATOM 5467 C C . GLU C 2 128 ? -10.113 66.138 -72.995 1.00 22.59 128 GLU C C 1
ATOM 5468 O O . GLU C 2 128 ? -9.196 65.756 -72.291 1.00 20.48 128 GLU C O 1
ATOM 5474 N N . ILE C 2 129 ? -10.139 67.362 -73.496 1.00 21.00 129 ILE C N 1
ATOM 5475 C CA . ILE C 2 129 ? -9.071 68.306 -73.191 1.00 24.92 129 ILE C CA 1
ATOM 5476 C C . ILE C 2 129 ? -9.552 69.384 -72.248 1.00 21.69 129 ILE C C 1
ATOM 5477 O O . ILE C 2 129 ? -10.664 69.904 -72.399 1.00 29.03 129 ILE C O 1
ATOM 5482 N N . GLY C 2 130 ? -8.686 69.769 -71.316 1.00 23.15 130 GLY C N 1
ATOM 5483 C CA . GLY C 2 130 ? -8.936 70.879 -70.410 1.00 14.38 130 GLY C CA 1
ATOM 5484 C C . GLY C 2 130 ? -7.658 71.678 -70.277 1.00 21.03 130 GLY C C 1
ATOM 5485 O O . GLY C 2 130 ? -6.620 71.301 -70.805 1.00 20.75 130 GLY C O 1
ATOM 5486 N N . HIS C 2 131 ? -7.732 72.794 -69.572 1.00 17.81 131 HIS C N 1
ATOM 5487 C CA . HIS C 2 131 ? -6.578 73.601 -69.323 1.00 18.32 131 HIS C CA 1
ATOM 5488 C C . HIS C 2 131 ? -6.654 74.127 -67.912 1.00 23.59 131 HIS C C 1
ATOM 5489 O O . HIS C 2 131 ? -7.584 74.815 -67.535 1.00 26.32 131 HIS C O 1
ATOM 5496 N N . THR C 2 132 ? -5.669 73.777 -67.111 1.00 28.57 132 THR C N 1
ATOM 5497 C CA . THR C 2 132 ? -5.583 74.238 -65.729 1.00 24.62 132 THR C CA 1
ATOM 5498 C C . THR C 2 132 ? -5.603 75.767 -65.618 1.00 25.06 132 THR C C 1
ATOM 5499 O O . THR C 2 132 ? -5.981 76.307 -64.584 1.00 20.64 132 THR C O 1
ATOM 5503 N N . GLY C 2 133 ? -5.213 76.445 -66.699 1.00 25.42 133 GLY C N 1
ATOM 5504 C CA . GLY C 2 133 ? -5.221 77.888 -66.790 1.00 29.65 133 GLY C CA 1
ATOM 5505 C C . GLY C 2 133 ? -6.500 78.451 -66.243 1.00 36.85 133 GLY C C 1
ATOM 5506 O O . GLY C 2 133 ? -6.628 78.594 -65.041 1.00 51.33 133 GLY C O 1
ATOM 5507 N N . LEU C 2 134 ? -7.470 78.717 -67.095 1.00 36.13 134 LEU C N 1
ATOM 5508 C CA . LEU C 2 134 ? -8.777 79.255 -66.671 1.00 42.43 134 LEU C CA 1
ATOM 5509 C C . LEU C 2 134 ? -9.343 78.907 -65.288 1.00 41.43 134 LEU C C 1
ATOM 5510 O O . LEU C 2 134 ? -10.424 78.332 -65.202 1.00 54.43 134 LEU C O 1
ATOM 5515 N N . TYR C 2 135 ? -8.655 79.224 -64.208 1.00 34.65 135 TYR C N 1
ATOM 5516 C CA . TYR C 2 135 ? -9.252 79.007 -62.900 1.00 29.31 135 TYR C CA 1
ATOM 5517 C C . TYR C 2 135 ? -8.962 80.247 -62.145 1.00 27.70 135 TYR C C 1
ATOM 5518 O O . TYR C 2 135 ? -9.865 80.886 -61.694 1.00 21.18 135 TYR C O 1
ATOM 5527 N N . GLU C 2 136 ? -7.692 80.614 -62.099 1.00 29.59 136 GLU C N 1
ATOM 5528 C CA . GLU C 2 136 ? -7.241 81.877 -61.577 1.00 29.31 136 GLU C CA 1
ATOM 5529 C C . GLU C 2 136 ? -8.094 82.980 -62.197 1.00 28.26 136 GLU C C 1
ATOM 5530 O O . GLU C 2 136 ? -8.382 83.986 -61.535 1.00 24.59 136 GLU C O 1
ATOM 5536 N N . ASP C 2 137 ? -8.523 82.765 -63.445 1.00 26.86 137 ASP C N 1
ATOM 5537 C CA . ASP C 2 137 ? -9.349 83.747 -64.176 1.00 33.10 137 ASP C CA 1
ATOM 5538 C C . ASP C 2 137 ? -10.793 83.867 -63.644 1.00 30.69 137 ASP C C 1
ATOM 5539 O O . ASP C 2 137 ? -11.148 84.938 -63.181 1.00 31.48 137 ASP C O 1
ATOM 5544 N N . LEU C 2 138 ? -11.599 82.796 -63.687 1.00 27.27 138 LEU C N 1
ATOM 5545 C CA . LEU C 2 138 ? -12.818 82.707 -62.852 1.00 29.05 138 LEU C CA 1
ATOM 5546 C C . LEU C 2 138 ? -12.291 82.715 -61.441 1.00 29.40 138 LEU C C 1
ATOM 5547 O O . LEU C 2 138 ? -11.204 82.248 -61.216 1.00 35.46 138 LEU C O 1
ATOM 5552 N N . LEU C 2 139 ? -13.021 83.211 -60.469 1.00 29.58 139 LEU C N 1
ATOM 5553 C CA . LEU C 2 139 ? -12.444 83.268 -59.121 1.00 30.73 139 LEU C CA 1
ATOM 5554 C C . LEU C 2 139 ? -11.806 84.623 -58.963 1.00 30.79 139 LEU C C 1
ATOM 5555 O O . LEU C 2 139 ? -11.736 85.159 -57.871 1.00 25.72 139 LEU C O 1
ATOM 5560 N N . LYS C 2 140 ? -11.317 85.147 -60.085 1.00 36.77 140 LYS C N 1
ATOM 5561 C CA . LYS C 2 140 ? -10.908 86.536 -60.221 1.00 36.21 140 LYS C CA 1
ATOM 5562 C C . LYS C 2 140 ? -11.602 87.401 -59.182 1.00 37.34 140 LYS C C 1
ATOM 5563 O O . LYS C 2 140 ? -10.939 88.049 -58.375 1.00 39.62 140 LYS C O 1
ATOM 5569 N N . GLU C 2 141 ? -12.939 87.405 -59.209 1.00 39.38 141 GLU C N 1
ATOM 5570 C CA . GLU C 2 141 ? -13.726 88.291 -58.338 1.00 41.67 141 GLU C CA 1
ATOM 5571 C C . GLU C 2 141 ? -14.576 87.618 -57.244 1.00 36.66 141 GLU C C 1
ATOM 5572 O O . GLU C 2 141 ? -15.128 88.299 -56.382 1.00 42.09 141 GLU C O 1
ATOM 5578 N N . ILE C 2 142 ? -14.657 86.297 -57.265 1.00 29.21 142 ILE C N 1
ATOM 5579 C CA . ILE C 2 142 ? -15.299 85.546 -56.191 1.00 26.88 142 ILE C CA 1
ATOM 5580 C C . ILE C 2 142 ? -14.448 85.718 -54.933 1.00 23.69 142 ILE C C 1
ATOM 5581 O O . ILE C 2 142 ? -13.243 85.525 -55.023 1.00 27.29 142 ILE C O 1
ATOM 5586 N N . PRO C 2 143 ? -15.038 86.087 -53.787 1.00 19.78 143 PRO C N 1
ATOM 5587 C CA . PRO C 2 143 ? -14.286 86.186 -52.522 1.00 20.63 143 PRO C CA 1
ATOM 5588 C C . PRO C 2 143 ? -13.463 84.925 -52.216 1.00 23.54 143 PRO C C 1
ATOM 5589 O O . PRO C 2 143 ? -13.834 83.826 -52.648 1.00 30.22 143 PRO C O 1
ATOM 5593 N N . LYS C 2 144 ? -12.343 85.081 -51.515 1.00 24.29 144 LYS C N 1
ATOM 5594 C CA . LYS C 2 144 ? -11.387 83.981 -51.343 1.00 26.72 144 LYS C CA 1
ATOM 5595 C C . LYS C 2 144 ? -11.962 82.811 -50.545 1.00 30.32 144 LYS C C 1
ATOM 5596 O O . LYS C 2 144 ? -11.641 81.651 -50.839 1.00 33.08 144 LYS C O 1
ATOM 5602 N N . ASP C 2 145 ? -12.816 83.104 -49.558 1.00 29.91 145 ASP C N 1
ATOM 5603 C CA . ASP C 2 145 ? -13.384 82.060 -48.695 1.00 29.95 145 ASP C CA 1
ATOM 5604 C C . ASP C 2 145 ? -14.386 81.176 -49.425 1.00 25.90 145 ASP C C 1
ATOM 5605 O O . ASP C 2 145 ? -14.862 80.183 -48.882 1.00 28.81 145 ASP C O 1
ATOM 5610 N N . LEU C 2 146 ? -14.683 81.524 -50.666 1.00 21.33 146 LEU C N 1
ATOM 5611 C CA . LEU C 2 146 ? -15.581 80.723 -51.468 1.00 17.37 146 LEU C CA 1
ATOM 5612 C C . LEU C 2 146 ? -14.905 79.896 -52.550 1.00 18.92 146 LEU C C 1
ATOM 5613 O O . LEU C 2 146 ? -15.572 79.114 -53.226 1.00 22.54 146 LEU C O 1
ATOM 5618 N N . HIS C 2 147 ? -13.598 80.020 -52.680 1.00 17.71 147 HIS C N 1
ATOM 5619 C CA . HIS C 2 147 ? -12.888 79.438 -53.827 1.00 17.45 147 HIS C CA 1
ATOM 5620 C C . HIS C 2 147 ? -12.890 77.906 -53.753 1.00 18.82 147 HIS C C 1
ATOM 5621 O O . HIS C 2 147 ? -13.111 77.218 -54.756 1.00 16.94 147 HIS C O 1
ATOM 5628 N N . GLU C 2 148 ? -12.640 77.402 -52.559 1.00 21.91 148 GLU C N 1
ATOM 5629 C CA . GLU C 2 148 ? -12.586 75.951 -52.318 1.00 25.64 148 GLU C CA 1
ATOM 5630 C C . GLU C 2 148 ? -13.871 75.261 -52.785 1.00 25.82 148 GLU C C 1
ATOM 5631 O O . GLU C 2 148 ? -13.848 74.377 -53.650 1.00 27.19 148 GLU C O 1
ATOM 5637 N N . LYS C 2 149 ? -14.978 75.683 -52.209 1.00 22.41 149 LYS C N 1
ATOM 5638 C CA . LYS C 2 149 ? -16.276 75.062 -52.498 1.00 22.01 149 LYS C CA 1
ATOM 5639 C C . LYS C 2 149 ? -16.704 75.305 -53.977 1.00 19.90 149 LYS C C 1
ATOM 5640 O O . LYS C 2 149 ? -17.221 74.396 -54.642 1.00 21.98 149 LYS C O 1
ATOM 5646 N N . VAL C 2 150 ? -16.493 76.509 -54.515 1.00 17.87 150 VAL C N 1
ATOM 5647 C CA . VAL C 2 150 ? -16.861 76.766 -55.935 1.00 14.80 150 VAL C CA 1
ATOM 5648 C C . VAL C 2 150 ? -16.068 75.802 -56.848 1.00 14.81 150 VAL C C 1
ATOM 5649 O O . VAL C 2 150 ? -16.565 75.317 -57.870 1.00 12.16 150 VAL C O 1
ATOM 5653 N N . LEU C 2 151 ? -14.825 75.517 -56.474 1.00 17.48 151 LEU C N 1
ATOM 5654 C CA . LEU C 2 151 ? -13.988 74.600 -57.274 1.00 21.26 151 LEU C CA 1
ATOM 5655 C C . LEU C 2 151 ? -14.583 73.169 -57.193 1.00 21.24 151 LEU C C 1
ATOM 5656 O O . LEU C 2 151 ? -14.678 72.459 -58.200 1.00 25.13 151 LEU C O 1
ATOM 5661 N N . ASN C 2 152 ? -14.989 72.748 -55.986 1.00 28.67 152 ASN C N 1
ATOM 5662 C CA . ASN C 2 152 ? -15.613 71.407 -55.811 1.00 29.26 152 ASN C CA 1
ATOM 5663 C C . ASN C 2 152 ? -16.910 71.349 -56.625 1.00 27.55 152 ASN C C 1
ATOM 5664 O O . ASN C 2 152 ? -17.193 70.364 -57.317 1.00 21.75 152 ASN C O 1
ATOM 5669 N N . LEU C 2 153 ? -17.696 72.457 -56.527 1.00 24.32 153 LEU C N 1
ATOM 5670 C CA . LEU C 2 153 ? -18.960 72.603 -57.232 1.00 21.60 153 LEU C CA 1
ATOM 5671 C C . LEU C 2 153 ? -18.769 72.506 -58.743 1.00 22.65 153 LEU C C 1
ATOM 5672 O O . LEU C 2 153 ? -19.513 71.816 -59.432 1.00 24.21 153 LEU C O 1
ATOM 5677 N N . ILE C 2 154 ? -17.754 73.176 -59.259 1.00 23.00 154 ILE C N 1
ATOM 5678 C CA . ILE C 2 154 ? -17.442 73.080 -60.685 1.00 29.30 154 ILE C CA 1
ATOM 5679 C C . ILE C 2 154 ? -16.941 71.631 -61.041 1.00 29.08 154 ILE C C 1
ATOM 5680 O O . ILE C 2 154 ? -17.254 71.036 -62.115 1.00 21.22 154 ILE C O 1
ATOM 5685 N N . ASP C 2 155 ? -16.202 71.053 -60.093 1.00 24.81 155 ASP C N 1
ATOM 5686 C CA . ASP C 2 155 ? -15.728 69.680 -60.223 1.00 26.51 155 ASP C CA 1
ATOM 5687 C C . ASP C 2 155 ? -16.850 68.659 -60.361 1.00 21.48 155 ASP C C 1
ATOM 5688 O O . ASP C 2 155 ? -16.780 67.755 -61.178 1.00 15.85 155 ASP C O 1
ATOM 5693 N N . THR C 2 156 ? -17.894 68.824 -59.565 1.00 14.42 156 THR C N 1
ATOM 5694 C CA . THR C 2 156 ? -18.974 67.872 -59.589 1.00 15.00 156 THR C CA 1
ATOM 5695 C C . THR C 2 156 ? -20.144 68.346 -60.458 1.00 14.99 156 THR C C 1
ATOM 5696 O O . THR C 2 156 ? -21.191 67.690 -60.539 1.00 17.81 156 THR C O 1
ATOM 5700 N N . LYS C 2 157 ? -19.943 69.477 -61.124 1.00 8.41 157 LYS C N 1
ATOM 5701 C CA . LYS C 2 157 ? -20.879 69.990 -62.116 1.00 14.81 157 LYS C CA 1
ATOM 5702 C C . LYS C 2 157 ? -22.184 70.370 -61.433 1.00 15.83 157 LYS C C 1
ATOM 5703 O O . LYS C 2 157 ? -23.244 70.367 -62.038 1.00 18.59 157 LYS C O 1
ATOM 5709 N N . ASN C 2 158 ? -22.075 70.693 -60.158 1.00 16.25 158 ASN C N 1
ATOM 5710 C CA . ASN C 2 158 ? -23.203 71.072 -59.344 1.00 14.54 158 ASN C CA 1
ATOM 5711 C C . ASN C 2 158 ? -23.666 72.485 -59.685 1.00 17.18 158 ASN C C 1
ATOM 5712 O O . ASN C 2 158 ? -23.572 73.410 -58.880 1.00 23.54 158 ASN C O 1
ATOM 5717 N N . LEU C 2 159 ? -24.189 72.623 -60.890 1.00 19.28 159 LEU C N 1
ATOM 5718 C CA . LEU C 2 159 ? -24.867 73.817 -61.321 1.00 22.29 159 LEU C CA 1
ATOM 5719 C C . LEU C 2 159 ? -25.978 74.293 -60.362 1.00 25.59 159 LEU C C 1
ATOM 5720 O O . LEU C 2 159 ? -26.122 75.504 -60.158 1.00 26.90 159 LEU C O 1
ATOM 5725 N N . ALA C 2 160 ? -26.747 73.372 -59.767 1.00 25.19 160 ALA C N 1
ATOM 5726 C CA . ALA C 2 160 ? -27.841 73.784 -58.870 1.00 24.54 160 ALA C CA 1
ATOM 5727 C C . ALA C 2 160 ? -27.349 74.517 -57.603 1.00 23.88 160 ALA C C 1
ATOM 5728 O O . ALA C 2 160 ? -27.834 75.605 -57.291 1.00 26.87 160 ALA C O 1
ATOM 5730 N N . GLU C 2 161 ? -26.384 73.919 -56.904 1.00 24.75 161 GLU C N 1
ATOM 5731 C CA . GLU C 2 161 ? -25.700 74.520 -55.750 1.00 25.54 161 GLU C CA 1
ATOM 5732 C C . GLU C 2 161 ? -25.039 75.865 -56.073 1.00 25.82 161 GLU C C 1
ATOM 5733 O O . GLU C 2 161 ? -24.937 76.724 -55.199 1.00 21.22 161 GLU C O 1
ATOM 5739 N N . ILE C 2 162 ? -24.547 76.032 -57.303 1.00 21.15 162 ILE C N 1
ATOM 5740 C CA . ILE C 2 162 ? -23.884 77.272 -57.652 1.00 21.69 162 ILE C CA 1
ATOM 5741 C C . ILE C 2 162 ? -24.926 78.357 -57.807 1.00 23.16 162 ILE C C 1
ATOM 5742 O O . ILE C 2 162 ? -24.687 79.505 -57.430 1.00 26.83 162 ILE C O 1
ATOM 5747 N N . GLU C 2 163 ? -26.086 77.999 -58.359 1.00 22.49 163 GLU C N 1
ATOM 5748 C CA . GLU C 2 163 ? -27.123 78.996 -58.620 1.00 18.31 163 GLU C CA 1
ATOM 5749 C C . GLU C 2 163 ? -27.755 79.338 -57.309 1.00 14.15 163 GLU C C 1
ATOM 5750 O O . GLU C 2 163 ? -28.211 80.455 -57.099 1.00 14.61 163 GLU C O 1
ATOM 5756 N N . PHE C 2 164 ? -27.748 78.379 -56.398 1.00 13.36 164 PHE C N 1
ATOM 5757 C CA . PHE C 2 164 ? -28.270 78.632 -55.068 1.00 14.99 164 PHE C CA 1
ATOM 5758 C C . PHE C 2 164 ? -27.290 79.556 -54.332 1.00 17.96 164 PHE C C 1
ATOM 5759 O O . PHE C 2 164 ? -27.692 80.583 -53.788 1.00 12.84 164 PHE C O 1
ATOM 5767 N N . LEU C 2 165 ? -26.002 79.193 -54.363 1.00 23.32 165 LEU C N 1
ATOM 5768 C CA . LEU C 2 165 ? -24.890 80.021 -53.866 1.00 23.82 165 LEU C CA 1
ATOM 5769 C C . LEU C 2 165 ? -24.976 81.452 -54.389 1.00 25.46 165 LEU C C 1
ATOM 5770 O O . LEU C 2 165 ? -25.077 82.398 -53.621 1.00 21.92 165 LEU C O 1
ATOM 5775 N N . SER C 2 166 ? -24.915 81.587 -55.707 1.00 25.89 166 SER C N 1
ATOM 5776 C CA . SER C 2 166 ? -25.066 82.867 -56.346 1.00 27.71 166 SER C CA 1
ATOM 5777 C C . SER C 2 166 ? -26.118 83.704 -55.632 1.00 28.54 166 SER C C 1
ATOM 5778 O O . SER C 2 166 ? -25.826 84.825 -55.217 1.00 30.13 166 SER C O 1
ATOM 5781 N N . HIS C 2 167 ? -27.318 83.140 -55.450 1.00 28.92 167 HIS C N 1
ATOM 5782 C CA . HIS C 2 167 ? -28.479 83.855 -54.893 1.00 23.79 167 HIS C CA 1
ATOM 5783 C C . HIS C 2 167 ? -28.338 84.113 -53.395 1.00 23.61 167 HIS C C 1
ATOM 5784 O O . HIS C 2 167 ? -28.689 85.199 -52.904 1.00 24.07 167 HIS C O 1
ATOM 5791 N N . MET C 2 168 ? -27.833 83.124 -52.670 1.00 21.38 168 MET C N 1
ATOM 5792 C CA . MET C 2 168 ? -27.699 83.237 -51.225 1.00 24.14 168 MET C CA 1
ATOM 5793 C C . MET C 2 168 ? -26.555 84.173 -50.804 1.00 22.61 168 MET C C 1
ATOM 5794 O O . MET C 2 168 ? -26.616 84.825 -49.754 1.00 19.28 168 MET C O 1
ATOM 5799 N N . LYS C 2 169 ? -25.524 84.227 -51.641 1.00 25.15 169 LYS C N 1
ATOM 5800 C CA . LYS C 2 169 ? -24.317 85.034 -51.411 1.00 25.85 169 LYS C CA 1
ATOM 5801 C C . LYS C 2 169 ? -24.360 86.341 -52.222 1.00 25.77 169 LYS C C 1
ATOM 5802 O O . LYS C 2 169 ? -23.439 87.162 -52.141 1.00 25.09 169 LYS C O 1
ATOM 5808 N N . LYS C 2 170 ? -25.447 86.521 -52.982 1.00 24.68 170 LYS C N 1
ATOM 5809 C CA . LYS C 2 170 ? -25.660 87.667 -53.876 1.00 23.05 170 LYS C CA 1
ATOM 5810 C C . LYS C 2 170 ? -24.396 87.963 -54.657 1.00 22.11 170 LYS C C 1
ATOM 5811 O O . LYS C 2 170 ? -23.850 89.051 -54.615 1.00 20.86 170 LYS C O 1
ATOM 5817 N N . ILE C 2 171 ? -23.930 86.956 -55.368 1.00 23.42 171 ILE C N 1
ATOM 5818 C CA . ILE C 2 171 ? -22.733 87.081 -56.160 1.00 24.59 171 ILE C CA 1
ATOM 5819 C C . ILE C 2 171 ? -23.012 86.577 -57.568 1.00 24.86 171 ILE C C 1
ATOM 5820 O O . ILE C 2 171 ? -23.748 85.605 -57.761 1.00 19.70 171 ILE C O 1
ATOM 5825 N N . ASP C 2 172 ? -22.426 87.254 -58.551 1.00 27.57 172 ASP C N 1
ATOM 5826 C CA . ASP C 2 172 ? -22.484 86.794 -59.934 1.00 28.30 172 ASP C CA 1
ATOM 5827 C C . ASP C 2 172 ? -21.490 85.672 -60.163 1.00 24.18 172 ASP C C 1
ATOM 5828 O O . ASP C 2 172 ? -20.284 85.883 -60.065 1.00 30.29 172 ASP C O 1
ATOM 5833 N N . LEU C 2 173 ? -22.001 84.490 -60.500 1.00 25.42 173 LEU C N 1
ATOM 5834 C CA . LEU C 2 173 ? -21.165 83.332 -60.841 1.00 17.85 173 LEU C CA 1
ATOM 5835 C C . LEU C 2 173 ? -21.506 82.804 -62.238 1.00 20.55 173 LEU C C 1
ATOM 5836 O O . LEU C 2 173 ? -21.130 81.660 -62.625 1.00 21.08 173 LEU C O 1
ATOM 5841 N N . SER C 2 174 ? -22.213 83.639 -63.003 1.00 14.41 174 SER C N 1
ATOM 5842 C CA . SER C 2 174 ? -22.567 83.299 -64.380 1.00 17.40 174 SER C CA 1
ATOM 5843 C C . SER C 2 174 ? -21.361 82.773 -65.184 1.00 16.89 174 SER C C 1
ATOM 5844 O O . SER C 2 174 ? -21.521 81.897 -66.014 1.00 22.00 174 SER C O 1
ATOM 5847 N N . ARG C 2 175 ? -20.165 83.309 -64.943 1.00 16.04 175 ARG C N 1
ATOM 5848 C CA . ARG C 2 175 ? -18.982 82.870 -65.690 1.00 19.31 175 ARG C CA 1
ATOM 5849 C C . ARG C 2 175 ? -18.646 81.400 -65.360 1.00 24.76 175 ARG C C 1
ATOM 5850 O O . ARG C 2 175 ? -18.213 80.632 -66.248 1.00 24.53 175 ARG C O 1
ATOM 5858 N N . VAL C 2 176 ? -18.836 81.030 -64.086 1.00 20.88 176 VAL C N 1
ATOM 5859 C CA . VAL C 2 176 ? -18.609 79.680 -63.633 1.00 18.21 176 VAL C CA 1
ATOM 5860 C C . VAL C 2 176 ? -19.756 78.896 -64.228 1.00 19.97 176 VAL C C 1
ATOM 5861 O O . VAL C 2 176 ? -19.527 77.846 -64.805 1.00 21.09 176 VAL C O 1
ATOM 5865 N N . GLU C 2 177 ? -20.988 79.417 -64.141 1.00 19.08 177 GLU C N 1
ATOM 5866 C CA . GLU C 2 177 ? -22.137 78.689 -64.698 1.00 20.44 177 GLU C CA 1
ATOM 5867 C C . GLU C 2 177 ? -21.948 78.289 -66.169 1.00 24.13 177 GLU C C 1
ATOM 5868 O O . GLU C 2 177 ? -22.196 77.129 -66.558 1.00 25.53 177 GLU C O 1
ATOM 5874 N N . LYS C 2 178 ? -21.484 79.242 -66.976 1.00 20.84 178 LYS C N 1
ATOM 5875 C CA . LYS C 2 178 ? -21.299 79.001 -68.383 1.00 24.18 178 LYS C CA 1
ATOM 5876 C C . LYS C 2 178 ? -20.297 77.879 -68.643 1.00 23.45 178 LYS C C 1
ATOM 5877 O O . LYS C 2 178 ? -20.474 77.097 -69.562 1.00 25.80 178 LYS C O 1
ATOM 5883 N N . ILE C 2 179 ? -19.251 77.812 -67.834 1.00 23.60 179 ILE C N 1
ATOM 5884 C CA . ILE C 2 179 ? -18.229 76.786 -67.998 1.00 23.83 179 ILE C CA 1
ATOM 5885 C C . ILE C 2 179 ? -18.806 75.386 -67.764 1.00 21.93 179 ILE C C 1
ATOM 5886 O O . ILE C 2 179 ? -18.632 74.491 -68.586 1.00 21.96 179 ILE C O 1
ATOM 5891 N N . ILE C 2 180 ? -19.564 75.223 -66.692 1.00 22.09 180 ILE C N 1
ATOM 5892 C CA . ILE C 2 180 ? -20.192 73.948 -66.460 1.00 21.90 180 ILE C CA 1
ATOM 5893 C C . ILE C 2 180 ? -21.125 73.611 -67.628 1.00 21.25 180 ILE C C 1
ATOM 5894 O O . ILE C 2 180 ? -21.129 72.479 -68.123 1.00 21.66 180 ILE C O 1
ATOM 5899 N N . GLU C 2 181 ? -21.902 74.593 -68.072 1.00 26.62 181 GLU C N 1
ATOM 5900 C CA . GLU C 2 181 ? -22.897 74.352 -69.107 1.00 26.43 181 GLU C CA 1
ATOM 5901 C C . GLU C 2 181 ? -22.204 73.963 -70.378 1.00 24.82 181 GLU C C 1
ATOM 5902 O O . GLU C 2 181 ? -22.628 73.014 -71.043 1.00 30.30 181 GLU C O 1
ATOM 5908 N N . ASP C 2 182 ? -21.124 74.671 -70.707 1.00 23.00 182 ASP C N 1
ATOM 5909 C CA . ASP C 2 182 ? -20.347 74.358 -71.916 1.00 24.55 182 ASP C CA 1
ATOM 5910 C C . ASP C 2 182 ? -19.788 72.967 -71.910 1.00 24.12 182 ASP C C 1
ATOM 5911 O O . ASP C 2 182 ? -19.659 72.377 -72.976 1.00 25.70 182 ASP C O 1
ATOM 5916 N N . SER C 2 183 ? -19.463 72.459 -70.708 1.00 21.36 183 SER C N 1
ATOM 5917 C CA . SER C 2 183 ? -18.803 71.177 -70.539 1.00 16.84 183 SER C CA 1
ATOM 5918 C C . SER C 2 183 ? -19.809 70.078 -70.824 1.00 23.12 183 SER C C 1
ATOM 5919 O O . SER C 2 183 ? -19.444 68.894 -70.950 1.00 24.27 183 SER C O 1
ATOM 5922 N N . ILE C 2 184 ? -21.076 70.497 -70.906 1.00 21.45 184 ILE C N 1
ATOM 5923 C CA . ILE C 2 184 ? -22.218 69.645 -71.248 1.00 24.00 184 ILE C CA 1
ATOM 5924 C C . ILE C 2 184 ? -22.670 69.816 -72.720 1.00 26.91 184 ILE C C 1
ATOM 5925 O O . ILE C 2 184 ? -22.891 68.825 -73.426 1.00 29.06 184 ILE C O 1
ATOM 5930 N N . TYR C 2 185 ? -22.812 71.066 -73.170 1.00 24.96 185 TYR C N 1
ATOM 5931 C CA . TYR C 2 185 ? -23.465 71.353 -74.454 1.00 26.30 185 TYR C CA 1
ATOM 5932 C C . TYR C 2 185 ? -22.571 71.903 -75.543 1.00 27.23 185 TYR C C 1
ATOM 5933 O O . TYR C 2 185 ? -23.000 71.955 -76.682 1.00 28.03 185 TYR C O 1
ATOM 5942 N N . ARG C 2 186 ? -21.365 72.352 -75.191 1.00 30.86 186 ARG C N 1
ATOM 5943 C CA . ARG C 2 186 ? -20.448 73.022 -76.141 1.00 30.79 186 ARG C CA 1
ATOM 5944 C C . ARG C 2 186 ? -19.083 72.440 -75.983 1.00 23.45 186 ARG C C 1
ATOM 5945 O O . ARG C 2 186 ? -18.152 73.164 -75.646 1.00 27.74 186 ARG C O 1
ATOM 5953 N N . ARG C 2 187 ? -18.963 71.139 -76.228 1.00 22.53 187 ARG C N 1
ATOM 5954 C CA . ARG C 2 187 ? -17.708 70.396 -76.047 1.00 22.35 187 ARG C CA 1
ATOM 5955 C C . ARG C 2 187 ? -16.896 70.292 -77.342 1.00 25.86 187 ARG C C 1
ATOM 5956 O O . ARG C 2 187 ? -15.725 69.879 -77.340 1.00 22.09 187 ARG C O 1
ATOM 5964 N N . SER C 2 188 ? -17.528 70.652 -78.457 1.00 25.09 188 SER C N 1
ATOM 5965 C CA . SER C 2 188 ? -16.834 70.637 -79.715 1.00 27.52 188 SER C CA 1
ATOM 5966 C C . SER C 2 188 ? -15.800 71.773 -79.690 1.00 26.80 188 SER C C 1
ATOM 5967 O O . SER C 2 188 ? -16.112 72.884 -79.247 1.00 21.75 188 SER C O 1
ATOM 5970 N N . PRO C 2 189 ? -14.577 71.507 -80.161 1.00 25.19 189 PRO C N 1
ATOM 5971 C CA . PRO C 2 189 ? -13.517 72.541 -80.202 1.00 21.39 189 PRO C CA 1
ATOM 5972 C C . PRO C 2 189 ? -13.898 73.768 -80.985 1.00 24.51 189 PRO C C 1
ATOM 5973 O O . PRO C 2 189 ? -13.258 74.826 -80.782 1.00 22.04 189 PRO C O 1
ATOM 5977 N N . GLU C 2 190 ? -14.919 73.654 -81.807 1.00 25.82 190 GLU C N 1
ATOM 5978 C CA . GLU C 2 190 ? -15.297 74.731 -82.725 1.00 27.40 190 GLU C CA 1
ATOM 5979 C C . GLU C 2 190 ? -15.986 75.856 -81.960 1.00 25.45 190 GLU C C 1
ATOM 5980 O O . GLU C 2 190 ? -16.206 76.949 -82.501 1.00 26.97 190 GLU C O 1
ATOM 5986 N N . HIS C 2 191 ? -16.101 75.726 -80.643 1.00 25.89 191 HIS C N 1
ATOM 5987 C CA . HIS C 2 191 ? -16.666 76.739 -79.753 1.00 23.81 191 HIS C CA 1
ATOM 5988 C C . HIS C 2 191 ? -15.624 77.536 -79.012 1.00 22.03 191 HIS C C 1
ATOM 5989 O O . HIS C 2 191 ? -15.963 78.506 -78.336 1.00 26.77 191 HIS C O 1
ATOM 5996 N N . LEU C 2 192 ? -14.367 77.103 -79.090 1.00 27.39 192 LEU C N 1
ATOM 5997 C CA . LEU C 2 192 ? -13.256 77.757 -78.365 1.00 28.84 192 LEU C CA 1
ATOM 5998 C C . LEU C 2 192 ? -13.178 79.244 -78.672 1.00 28.91 192 LEU C C 1
ATOM 5999 O O . LEU C 2 192 ? -12.922 80.039 -77.774 1.00 37.74 192 LEU C O 1
ATOM 6004 N N . LYS C 2 193 ? -13.433 79.615 -79.923 1.00 35.14 193 LYS C N 1
ATOM 6005 C CA . LYS C 2 193 ? -13.518 81.030 -80.342 1.00 41.73 193 LYS C CA 1
ATOM 6006 C C . LYS C 2 193 ? -14.615 81.789 -79.611 1.00 39.05 193 LYS C C 1
ATOM 6007 O O . LYS C 2 193 ? -14.463 82.953 -79.332 1.00 43.41 193 LYS C O 1
ATOM 6013 N N . THR C 2 194 ? -15.710 81.107 -79.301 1.00 41.87 194 THR C N 1
ATOM 6014 C CA . THR C 2 194 ? -16.895 81.682 -78.639 1.00 41.71 194 THR C CA 1
ATOM 6015 C C . THR C 2 194 ? -16.716 81.727 -77.112 1.00 40.52 194 THR C C 1
ATOM 6016 O O . THR C 2 194 ? -17.439 82.417 -76.401 1.00 37.12 194 THR C O 1
ATOM 6020 N N . MET C 2 195 ? -15.717 81.002 -76.619 1.00 40.25 195 MET C N 1
ATOM 6021 C CA . MET C 2 195 ? -15.480 80.875 -75.189 1.00 36.41 195 MET C CA 1
ATOM 6022 C C . MET C 2 195 ? -14.642 82.038 -74.600 1.00 36.16 195 MET C C 1
ATOM 6023 O O . MET C 2 195 ? -13.609 82.413 -75.135 1.00 38.24 195 MET C O 1
ATOM 6028 N N . ASP C 2 196 ? -15.089 82.579 -73.475 1.00 37.82 196 ASP C N 1
ATOM 6029 C CA . ASP C 2 196 ? -14.322 83.550 -72.687 1.00 37.73 196 ASP C CA 1
ATOM 6030 C C . ASP C 2 196 ? -13.143 82.912 -71.911 1.00 33.61 196 ASP C C 1
ATOM 6031 O O . ASP C 2 196 ? -13.323 82.336 -70.840 1.00 35.53 196 ASP C O 1
ATOM 6036 N N . LEU C 2 197 ? -11.937 83.006 -72.455 1.00 33.41 197 LEU C N 1
ATOM 6037 C CA . LEU C 2 197 ? -10.749 82.470 -71.790 1.00 28.45 197 LEU C CA 1
ATOM 6038 C C . LEU C 2 197 ? -9.611 83.415 -72.041 1.00 27.53 197 LEU C C 1
ATOM 6039 O O . LEU C 2 197 ? -9.645 84.169 -73.004 1.00 23.72 197 LEU C O 1
ATOM 6044 N N . PRO C 2 198 ? -8.579 83.334 -71.206 1.00 25.75 198 PRO C N 1
ATOM 6045 C CA . PRO C 2 198 ? -7.312 84.011 -71.480 1.00 22.02 198 PRO C CA 1
ATOM 6046 C C . PRO C 2 198 ? -6.701 83.514 -72.791 1.00 22.52 198 PRO C C 1
ATOM 6047 O O . PRO C 2 198 ? -6.870 82.331 -73.148 1.00 26.40 198 PRO C O 1
ATOM 6051 N N . LEU C 2 199 ? -6.011 84.396 -73.506 1.00 20.69 199 LEU C N 1
ATOM 6052 C CA . LEU C 2 199 ? -5.525 84.054 -74.827 1.00 23.55 199 LEU C CA 1
ATOM 6053 C C . LEU C 2 199 ? -4.673 82.781 -74.854 1.00 26.72 199 LEU C C 1
ATOM 6054 O O . LEU C 2 199 ? -4.901 81.883 -75.677 1.00 31.96 199 LEU C O 1
ATOM 6059 N N . SER C 2 200 ? -3.699 82.693 -73.956 1.00 22.82 200 SER C N 1
ATOM 6060 C CA . SER C 2 200 ? -2.780 81.606 -74.001 1.00 23.50 200 SER C CA 1
ATOM 6061 C C . SER C 2 200 ? -3.539 80.300 -73.751 1.00 22.95 200 SER C C 1
ATOM 6062 O O . SER C 2 200 ? -3.188 79.276 -74.327 1.00 27.16 200 SER C O 1
ATOM 6065 N N . VAL C 2 201 ? -4.583 80.339 -72.919 1.00 22.60 201 VAL C N 1
ATOM 6066 C CA . VAL C 2 201 ? -5.399 79.151 -72.634 1.00 19.51 201 VAL C CA 1
ATOM 6067 C C . VAL C 2 201 ? -6.137 78.675 -73.891 1.00 24.58 201 VAL C C 1
ATOM 6068 O O . VAL C 2 201 ? -6.032 77.497 -74.267 1.00 24.53 201 VAL C O 1
ATOM 6072 N N . ARG C 2 202 ? -6.852 79.589 -74.558 1.00 24.49 202 ARG C N 1
ATOM 6073 C CA . ARG C 2 202 ? -7.605 79.257 -75.778 1.00 24.27 202 ARG C CA 1
ATOM 6074 C C . ARG C 2 202 ? -6.739 78.769 -76.968 1.00 25.08 202 ARG C C 1
ATOM 6075 O O . ARG C 2 202 ? -7.086 77.839 -77.698 1.00 29.15 202 ARG C O 1
ATOM 6083 N N . GLU C 2 203 ? -5.606 79.409 -77.142 1.00 26.02 203 GLU C N 1
ATOM 6084 C CA . GLU C 2 203 ? -4.619 79.041 -78.146 1.00 25.94 203 GLU C CA 1
ATOM 6085 C C . GLU C 2 203 ? -4.094 77.643 -77.908 1.00 19.07 203 GLU C C 1
ATOM 6086 O O . GLU C 2 203 ? -4.073 76.839 -78.815 1.00 19.03 203 GLU C O 1
ATOM 6092 N N . ASP C 2 204 ? -3.695 77.319 -76.687 1.00 20.33 204 ASP C N 1
ATOM 6093 C CA . ASP C 2 204 ? -3.268 75.936 -76.432 1.00 26.57 204 ASP C CA 1
ATOM 6094 C C . ASP C 2 204 ? -4.371 74.914 -76.788 1.00 26.90 204 ASP C C 1
ATOM 6095 O O . ASP C 2 204 ? -4.090 73.900 -77.463 1.00 23.18 204 ASP C O 1
ATOM 6100 N N . LEU C 2 205 ? -5.605 75.200 -76.342 1.00 19.95 205 LEU C N 1
ATOM 6101 C CA . LEU C 2 205 ? -6.735 74.329 -76.577 1.00 23.92 205 LEU C CA 1
ATOM 6102 C C . LEU C 2 205 ? -7.011 74.251 -78.088 1.00 23.75 205 LEU C C 1
ATOM 6103 O O . LEU C 2 205 ? -7.311 73.170 -78.619 1.00 18.71 205 LEU C O 1
ATOM 6108 N N . LEU C 2 206 ? -6.876 75.373 -78.790 1.00 13.05 206 LEU C N 1
ATOM 6109 C CA . LEU C 2 206 ? -7.101 75.331 -80.236 1.00 18.93 206 LEU C CA 1
ATOM 6110 C C . LEU C 2 206 ? -6.044 74.497 -81.005 1.00 21.37 206 LEU C C 1
ATOM 6111 O O . LEU C 2 206 ? -6.412 73.664 -81.847 1.00 26.22 206 LEU C O 1
ATOM 6116 N N . SER C 2 207 ? -4.757 74.755 -80.749 1.00 18.24 207 SER C N 1
ATOM 6117 C CA . SER C 2 207 ? -3.678 74.063 -81.438 1.00 19.82 207 SER C CA 1
ATOM 6118 C C . SER C 2 207 ? -3.784 72.576 -81.132 1.00 21.73 207 SER C C 1
ATOM 6119 O O . SER C 2 207 ? -3.752 71.769 -82.061 1.00 24.17 207 SER C O 1
ATOM 6122 N N . ALA C 2 208 ? -3.961 72.212 -79.855 1.00 18.68 208 ALA C N 1
ATOM 6123 C CA . ALA C 2 208 ? -4.006 70.778 -79.508 1.00 24.90 208 ALA C CA 1
ATOM 6124 C C . ALA C 2 208 ? -5.202 70.160 -80.196 1.00 23.05 208 ALA C C 1
ATOM 6125 O O . ALA C 2 208 ? -5.094 69.072 -80.760 1.00 26.15 208 ALA C O 1
ATOM 6127 N N . SER C 2 209 ? -6.303 70.905 -80.196 1.00 19.89 209 SER C N 1
ATOM 6128 C CA . SER C 2 209 ? -7.552 70.499 -80.814 1.00 28.44 209 SER C CA 1
ATOM 6129 C C . SER C 2 209 ? -7.388 70.282 -82.328 1.00 28.79 209 SER C C 1
ATOM 6130 O O . SER C 2 209 ? -7.845 69.249 -82.855 1.00 30.74 209 SER C O 1
ATOM 6133 N N . SER C 2 210 ? -6.767 71.250 -83.018 1.00 20.24 210 SER C N 1
ATOM 6134 C CA . SER C 2 210 ? -6.573 71.152 -84.478 1.00 26.04 210 SER C CA 1
ATOM 6135 C C . SER C 2 210 ? -5.784 69.910 -84.871 1.00 22.74 210 SER C C 1
ATOM 6136 O O . SER C 2 210 ? -6.186 69.175 -85.749 1.00 23.13 210 SER C O 1
ATOM 6139 N N . PHE C 2 211 ? -4.665 69.705 -84.197 1.00 18.95 211 PHE C N 1
ATOM 6140 C CA . PHE C 2 211 ? -3.788 68.601 -84.478 1.00 21.08 211 PHE C CA 1
ATOM 6141 C C . PHE C 2 211 ? -4.497 67.251 -84.202 1.00 24.49 211 PHE C C 1
ATOM 6142 O O . PHE C 2 211 ? -4.628 66.406 -85.113 1.00 22.73 211 PHE C O 1
ATOM 6150 N N . LEU C 2 212 ? -4.959 67.057 -82.964 1.00 22.37 212 LEU C N 1
ATOM 6151 C CA . LEU C 2 212 ? -5.695 65.844 -82.613 1.00 26.16 212 LEU C CA 1
ATOM 6152 C C . LEU C 2 212 ? -6.831 65.529 -83.611 1.00 24.00 212 LEU C C 1
ATOM 6153 O O . LEU C 2 212 ? -7.030 64.408 -84.015 1.00 24.10 212 LEU C O 1
ATOM 6158 N N . GLN C 2 213 ? -7.587 66.537 -84.001 1.00 25.50 213 GLN C N 1
ATOM 6159 C CA . GLN C 2 213 ? -8.762 66.305 -84.830 1.00 28.91 213 GLN C CA 1
ATOM 6160 C C . GLN C 2 213 ? -8.335 65.998 -86.274 1.00 31.35 213 GLN C C 1
ATOM 6161 O O . GLN C 2 213 ? -9.016 65.280 -87.015 1.00 30.42 213 GLN C O 1
ATOM 6167 N N . GLU C 2 214 ? -7.193 66.537 -86.671 1.00 23.58 214 GLU C N 1
ATOM 6168 C CA . GLU C 2 214 ? -6.664 66.271 -87.978 1.00 24.46 214 GLU C CA 1
ATOM 6169 C C . GLU C 2 214 ? -6.012 64.866 -88.042 1.00 25.30 214 GLU C C 1
ATOM 6170 O O . GLU C 2 214 ? -6.170 64.130 -89.033 1.00 18.07 214 GLU C O 1
ATOM 6176 N N . LYS C 2 215 ? -5.272 64.499 -87.005 1.00 17.11 215 LYS C N 1
ATOM 6177 C CA . LYS C 2 215 ? -4.603 63.217 -87.060 1.00 21.46 215 LYS C CA 1
ATOM 6178 C C . LYS C 2 215 ? -5.490 62.008 -86.684 1.00 23.00 215 LYS C C 1
ATOM 6179 O O . LYS C 2 215 ? -5.299 60.914 -87.222 1.00 19.17 215 LYS C O 1
ATOM 6185 N N . PHE C 2 216 ? -6.431 62.202 -85.757 1.00 17.13 216 PHE C N 1
ATOM 6186 C CA . PHE C 2 216 ? -7.320 61.131 -85.288 1.00 17.38 216 PHE C CA 1
ATOM 6187 C C . PHE C 2 216 ? -8.815 61.421 -85.527 1.00 20.80 216 PHE C C 1
ATOM 6188 O O . PHE C 2 216 ? -9.581 61.571 -84.548 1.00 19.35 216 PHE C O 1
ATOM 6196 N N . PRO C 2 217 ? -9.250 61.496 -86.798 1.00 15.12 217 PRO C N 1
ATOM 6197 C CA . PRO C 2 217 ? -10.656 61.812 -87.094 1.00 11.32 217 PRO C CA 1
ATOM 6198 C C . PRO C 2 217 ? -11.624 60.801 -86.491 1.00 18.22 217 PRO C C 1
ATOM 6199 O O . PRO C 2 217 ? -12.817 61.146 -86.401 1.00 22.83 217 PRO C O 1
ATOM 6203 N N . THR C 2 218 ? -11.134 59.613 -86.115 1.00 18.54 218 THR C N 1
ATOM 6204 C CA . THR C 2 218 ? -11.948 58.568 -85.493 1.00 25.28 218 THR C CA 1
ATOM 6205 C C . THR C 2 218 ? -12.180 58.806 -83.989 1.00 28.15 218 THR C C 1
ATOM 6206 O O . THR C 2 218 ? -13.213 58.407 -83.467 1.00 29.89 218 THR C O 1
ATOM 6210 N N . VAL C 2 219 ? -11.233 59.414 -83.281 1.00 19.14 219 VAL C N 1
ATOM 6211 C CA . VAL C 2 219 ? -11.525 59.727 -81.900 1.00 21.75 219 VAL C CA 1
ATOM 6212 C C . VAL C 2 219 ? -12.453 60.946 -81.867 1.00 24.91 219 VAL C C 1
ATOM 6213 O O . VAL C 2 219 ? -12.643 61.626 -82.890 1.00 27.18 219 VAL C O 1
ATOM 6217 N N . SER C 2 220 ? -13.046 61.210 -80.708 1.00 23.95 220 SER C N 1
ATOM 6218 C CA . SER C 2 220 ? -13.881 62.381 -80.546 1.00 19.46 220 SER C CA 1
ATOM 6219 C C . SER C 2 220 ? -13.168 63.310 -79.550 1.00 20.61 220 SER C C 1
ATOM 6220 O O . SER C 2 220 ? -12.989 62.981 -78.372 1.00 23.28 220 SER C O 1
ATOM 6223 N N . VAL C 2 221 ? -12.700 64.447 -80.042 1.00 17.68 221 VAL C N 1
ATOM 6224 C CA . VAL C 2 221 ? -11.924 65.346 -79.212 1.00 23.44 221 VAL C CA 1
ATOM 6225 C C . VAL C 2 221 ? -12.938 66.324 -78.701 1.00 22.69 221 VAL C C 1
ATOM 6226 O O . VAL C 2 221 ? -13.717 66.879 -79.463 1.00 23.22 221 VAL C O 1
ATOM 6230 N N . GLU C 2 222 ? -12.975 66.476 -77.395 1.00 21.68 222 GLU C N 1
ATOM 6231 C CA . GLU C 2 222 ? -13.970 67.327 -76.794 1.00 26.45 222 GLU C CA 1
ATOM 6232 C C . GLU C 2 222 ? -13.290 68.160 -75.728 1.00 22.23 222 GLU C C 1
ATOM 6233 O O . GLU C 2 222 ? -12.237 67.781 -75.232 1.00 26.95 222 GLU C O 1
ATOM 6239 N N . ILE C 2 223 ? -13.907 69.284 -75.402 1.00 19.06 223 ILE C N 1
ATOM 6240 C CA . ILE C 2 223 ? -13.365 70.305 -74.511 1.00 19.12 223 ILE C CA 1
ATOM 6241 C C . ILE C 2 223 ? -14.207 70.286 -73.291 1.00 14.43 223 ILE C C 1
ATOM 6242 O O . ILE C 2 223 ? -15.418 70.334 -73.385 1.00 17.76 223 ILE C O 1
ATOM 6247 N N . ASP C 2 224 ? -13.553 70.223 -72.147 1.00 14.49 224 ASP C N 1
ATOM 6248 C CA . ASP C 2 224 ? -14.220 70.220 -70.868 1.00 11.11 224 ASP C CA 1
ATOM 6249 C C . ASP C 2 224 ? -13.300 70.940 -69.896 1.00 19.20 224 ASP C C 1
ATOM 6250 O O . ASP C 2 224 ? -12.188 70.475 -69.598 1.00 17.35 224 ASP C O 1
ATOM 6255 N N . LEU C 2 225 ? -13.753 72.093 -69.419 1.00 22.03 225 LEU C N 1
ATOM 6256 C CA . LEU C 2 225 ? -12.928 72.933 -68.562 1.00 24.08 225 LEU C CA 1
ATOM 6257 C C . LEU C 2 225 ? -13.243 72.770 -67.088 1.00 22.77 225 LEU C C 1
ATOM 6258 O O . LEU C 2 225 ? -12.803 73.555 -66.258 1.00 25.38 225 LEU C O 1
ATOM 6263 N N . THR C 2 226 ? -14.052 71.785 -66.760 1.00 22.20 226 THR C N 1
ATOM 6264 C CA . THR C 2 226 ? -14.337 71.524 -65.369 1.00 26.12 226 THR C CA 1
ATOM 6265 C C . THR C 2 226 ? -13.242 70.534 -65.040 1.00 30.98 226 THR C C 1
ATOM 6266 O O . THR C 2 226 ? -12.436 70.197 -65.919 1.00 44.83 226 THR C O 1
ATOM 6270 N N . LEU C 2 227 ? -13.157 70.055 -63.821 1.00 28.17 227 LEU C N 1
ATOM 6271 C CA . LEU C 2 227 ? -11.977 69.224 -63.460 1.00 28.87 227 LEU C CA 1
ATOM 6272 C C . LEU C 2 227 ? -11.020 70.129 -62.739 1.00 28.53 227 LEU C C 1
ATOM 6273 O O . LEU C 2 227 ? -9.806 70.075 -62.951 1.00 20.71 227 LEU C O 1
ATOM 6278 N N . ALA C 2 228 ? -11.614 70.965 -61.887 1.00 21.56 228 ALA C N 1
ATOM 6279 C CA . ALA C 2 228 ? -10.882 71.776 -60.957 1.00 28.97 228 ALA C CA 1
ATOM 6280 C C . ALA C 2 228 ? -9.874 70.928 -60.173 1.00 30.77 228 ALA C C 1
ATOM 6281 O O . ALA C 2 228 ? -8.875 71.457 -59.740 1.00 35.60 228 ALA C O 1
ATOM 6283 N N . ARG C 2 229 ? -10.173 69.637 -59.974 1.00 34.77 229 ARG C N 1
ATOM 6284 C CA . ARG C 2 229 ? -9.363 68.701 -59.210 1.00 37.73 229 ARG C CA 1
ATOM 6285 C C . ARG C 2 229 ? -7.906 68.684 -59.633 1.00 40.80 229 ARG C C 1
ATOM 6286 O O . ARG C 2 229 ? -7.034 68.562 -58.783 1.00 40.35 229 ARG C O 1
ATOM 6294 N N . THR C 2 230 ? -7.647 68.807 -60.938 1.00 36.60 230 THR C N 1
ATOM 6295 C CA . THR C 2 230 ? -6.292 68.814 -61.447 1.00 41.18 230 THR C CA 1
ATOM 6296 C C . THR C 2 230 ? -5.602 70.181 -61.413 1.00 45.84 230 THR C C 1
ATOM 6297 O O . THR C 2 230 ? -5.172 70.673 -62.460 1.00 58.81 230 THR C O 1
ATOM 6301 N N . ILE C 2 231 ? -5.501 70.834 -60.272 1.00 45.90 231 ILE C N 1
ATOM 6302 C CA . ILE C 2 231 ? -4.772 72.110 -60.252 1.00 49.45 231 ILE C CA 1
ATOM 6303 C C . ILE C 2 231 ? -3.693 72.077 -59.196 1.00 49.02 231 ILE C C 1
ATOM 6304 O O . ILE C 2 231 ? -2.673 72.756 -59.283 1.00 43.74 231 ILE C O 1
ATOM 6309 N N . GLU C 2 232 ? -3.950 71.237 -58.211 1.00 53.12 232 GLU C N 1
ATOM 6310 C CA . GLU C 2 232 ? -3.031 70.965 -57.133 1.00 59.19 232 GLU C CA 1
ATOM 6311 C C . GLU C 2 232 ? -2.126 69.796 -57.611 1.00 56.26 232 GLU C C 1
ATOM 6312 O O . GLU C 2 232 ? -1.552 69.047 -56.803 1.00 56.17 232 GLU C O 1
ATOM 6318 N N . GLU C 2 233 ? -1.980 69.672 -58.938 1.00 50.12 233 GLU C N 1
ATOM 6319 C CA . GLU C 2 233 ? -1.085 68.660 -59.515 1.00 46.05 233 GLU C CA 1
ATOM 6320 C C . GLU C 2 233 ? -0.615 68.823 -60.991 1.00 39.38 233 GLU C C 1
ATOM 6321 O O . GLU C 2 233 ? 0.361 68.190 -61.401 1.00 36.22 233 GLU C O 1
ATOM 6327 N N . TYR C 2 234 ? -1.304 69.652 -61.768 1.00 30.69 234 TYR C N 1
ATOM 6328 C CA . TYR C 2 234 ? -0.971 69.890 -63.169 1.00 26.71 234 TYR C CA 1
ATOM 6329 C C . TYR C 2 234 ? -0.937 71.384 -63.379 1.00 25.45 234 TYR C C 1
ATOM 6330 O O . TYR C 2 234 ? -1.515 72.153 -62.621 1.00 27.42 234 TYR C O 1
ATOM 6339 N N . CYS C 2 235 ? -0.283 71.820 -64.428 1.00 26.58 235 CYS C N 1
ATOM 6340 C CA . CYS C 2 235 ? -0.215 73.244 -64.666 1.00 23.89 235 CYS C CA 1
ATOM 6341 C C . CYS C 2 235 ? -0.155 73.483 -66.175 1.00 26.13 235 CYS C C 1
ATOM 6342 O O . CYS C 2 235 ? 0.894 73.363 -66.801 1.00 30.94 235 CYS C O 1
ATOM 6345 N N . GLY C 2 236 ? -1.312 73.758 -66.762 1.00 21.56 236 GLY C N 1
ATOM 6346 C CA . GLY C 2 236 ? -1.406 73.894 -68.199 1.00 17.05 236 GLY C CA 1
ATOM 6347 C C . GLY C 2 236 ? -2.397 72.943 -68.808 1.00 18.29 236 GLY C C 1
ATOM 6348 O O . GLY C 2 236 ? -3.367 72.563 -68.167 1.00 14.64 236 GLY C O 1
ATOM 6349 N N . LEU C 2 237 ? -2.154 72.571 -70.062 1.00 22.74 237 LEU C N 1
ATOM 6350 C CA . LEU C 2 237 ? -2.950 71.563 -70.752 1.00 23.35 237 LEU C CA 1
ATOM 6351 C C . LEU C 2 237 ? -3.113 70.257 -69.956 1.00 19.99 237 LEU C C 1
ATOM 6352 O O . LEU C 2 237 ? -2.183 69.773 -69.362 1.00 24.84 237 LEU C O 1
ATOM 6357 N N . ILE C 2 238 ? -4.310 69.701 -69.986 1.00 18.70 238 ILE C N 1
ATOM 6358 C CA . ILE C 2 238 ? -4.676 68.489 -69.263 1.00 25.01 238 ILE C CA 1
ATOM 6359 C C . ILE C 2 238 ? -5.531 67.618 -70.204 1.00 22.81 238 ILE C C 1
ATOM 6360 O O . ILE C 2 238 ? -6.184 68.139 -71.109 1.00 19.29 238 ILE C O 1
ATOM 6365 N N . PHE C 2 239 ? -5.485 66.299 -70.042 1.00 26.20 239 PHE C N 1
ATOM 6366 C CA . PHE C 2 239 ? -6.288 65.410 -70.885 1.00 21.97 239 PHE C CA 1
ATOM 6367 C C . PHE C 2 239 ? -6.641 64.139 -70.189 1.00 18.79 239 PHE C C 1
ATOM 6368 O O . PHE C 2 239 ? -5.916 63.724 -69.326 1.00 23.89 239 PHE C O 1
ATOM 6376 N N . THR C 2 240 ? -7.739 63.516 -70.612 1.00 21.25 240 THR C N 1
ATOM 6377 C CA . THR C 2 240 ? -8.186 62.220 -70.124 1.00 22.10 240 THR C CA 1
ATOM 6378 C C . THR C 2 240 ? -8.778 61.515 -71.322 1.00 21.82 240 THR C C 1
ATOM 6379 O O . THR C 2 240 ? -9.257 62.165 -72.254 1.00 27.65 240 THR C O 1
ATOM 6383 N N . ILE C 2 241 ? -8.725 60.190 -71.315 1.00 22.15 241 ILE C N 1
ATOM 6384 C CA . ILE C 2 241 ? -9.287 59.395 -72.392 1.00 16.10 241 ILE C CA 1
ATOM 6385 C C . ILE C 2 241 ? -10.284 58.368 -71.855 1.00 18.36 241 ILE C C 1
ATOM 6386 O O . ILE C 2 241 ? -10.037 57.671 -70.852 1.00 13.59 241 ILE C O 1
ATOM 6391 N N . TYR C 2 242 ? -11.419 58.278 -72.539 1.00 19.15 242 TYR C N 1
ATOM 6392 C CA . TYR C 2 242 ? -12.466 57.330 -72.187 1.00 21.49 242 TYR C CA 1
ATOM 6393 C C . TYR C 2 242 ? -12.743 56.312 -73.299 1.00 23.45 242 TYR C C 1
ATOM 6394 O O . TYR C 2 242 ? -12.902 56.682 -74.480 1.00 21.99 242 TYR C O 1
ATOM 6403 N N . ASP C 2 243 ? -12.850 55.043 -72.911 1.00 22.23 243 ASP C N 1
ATOM 6404 C CA . ASP C 2 243 ? -13.249 54.013 -73.855 1.00 24.68 243 ASP C CA 1
ATOM 6405 C C . ASP C 2 243 ? -14.761 53.834 -73.711 1.00 28.35 243 ASP C C 1
ATOM 6406 O O . ASP C 2 243 ? -15.219 53.332 -72.680 1.00 30.57 243 ASP C O 1
ATOM 6411 N N . THR C 2 244 ? -15.533 54.257 -74.722 1.00 27.39 244 THR C N 1
ATOM 6412 C CA . THR C 2 244 ? -16.987 54.105 -74.676 1.00 30.09 244 THR C CA 1
ATOM 6413 C C . THR C 2 244 ? -17.396 52.623 -74.679 1.00 31.12 244 THR C C 1
ATOM 6414 O O . THR C 2 244 ? -18.458 52.269 -74.163 1.00 31.91 244 THR C O 1
ATOM 6418 N N . SER C 2 245 ? -16.547 51.760 -75.240 1.00 27.19 245 SER C N 1
ATOM 6419 C CA . SER C 2 245 ? -16.830 50.320 -75.282 1.00 29.89 245 SER C CA 1
ATOM 6420 C C . SER C 2 245 ? -16.946 49.655 -73.889 1.00 29.09 245 SER C C 1
ATOM 6421 O O . SER C 2 245 ? -18.002 49.143 -73.541 1.00 31.77 245 SER C O 1
ATOM 6424 N N . SER C 2 246 ? -15.853 49.652 -73.133 1.00 30.24 246 SER C N 1
ATOM 6425 C CA . SER C 2 246 ? -15.801 49.115 -71.774 1.00 33.32 246 SER C CA 1
ATOM 6426 C C . SER C 2 246 ? -16.202 50.116 -70.692 1.00 32.79 246 SER C C 1
ATOM 6427 O O . SER C 2 246 ? -16.115 49.796 -69.514 1.00 40.89 246 SER C O 1
ATOM 6430 N N . SER C 2 247 ? -16.655 51.301 -71.098 1.00 34.43 247 SER C N 1
ATOM 6431 C CA . SER C 2 247 ? -17.000 52.398 -70.182 1.00 34.77 247 SER C CA 1
ATOM 6432 C C . SER C 2 247 ? -15.963 52.636 -69.073 1.00 30.19 247 SER C C 1
ATOM 6433 O O . SER C 2 247 ? -16.264 52.470 -67.877 1.00 29.36 247 SER C O 1
ATOM 6436 N N . ARG C 2 248 ? -14.647 52.967 -69.502 1.00 25.58 248 ARG C N 1
ATOM 6437 C CA . ARG C 2 248 ? -13.705 53.372 -68.443 1.00 30.28 248 ARG C CA 1
ATOM 6438 C C . ARG C 2 248 ? -12.831 54.542 -68.911 1.00 29.23 248 ARG C C 1
ATOM 6439 O O . ARG C 2 248 ? -12.720 54.824 -70.113 1.00 26.75 248 ARG C O 1
ATOM 6447 N N . LEU C 2 249 ? -12.181 55.089 -67.863 1.00 19.59 249 LEU C N 1
ATOM 6448 C CA . LEU C 2 249 ? -11.114 56.038 -68.008 1.00 21.54 249 LEU C CA 1
ATOM 6449 C C . LEU C 2 249 ? -9.861 55.232 -68.363 1.00 24.25 249 LEU C C 1
ATOM 6450 O O . LEU C 2 249 ? -9.378 54.398 -67.616 1.00 22.20 249 LEU C O 1
ATOM 6455 N N . VAL C 2 250 ? -9.329 55.503 -69.528 1.00 17.66 250 VAL C N 1
ATOM 6456 C CA . VAL C 2 250 ? -8.340 54.632 -70.036 1.00 21.44 250 VAL C CA 1
ATOM 6457 C C . VAL C 2 250 ? -6.973 55.320 -70.086 1.00 21.98 250 VAL C C 1
ATOM 6458 O O . VAL C 2 250 ? -5.965 54.684 -70.311 1.00 23.32 250 VAL C O 1
ATOM 6462 N N . ALA C 2 251 ? -6.925 56.609 -69.783 1.00 20.26 251 ALA C N 1
ATOM 6463 C CA . ALA C 2 251 ? -5.670 57.338 -69.893 1.00 17.68 251 ALA C CA 1
ATOM 6464 C C . ALA C 2 251 ? -5.841 58.736 -69.373 1.00 16.98 251 ALA C C 1
ATOM 6465 O O . ALA C 2 251 ? -6.917 59.320 -69.472 1.00 22.67 251 ALA C O 1
ATOM 6467 N N . ALA C 2 252 ? -4.767 59.304 -68.864 1.00 20.65 252 ALA C N 1
ATOM 6468 C CA . ALA C 2 252 ? -4.774 60.713 -68.458 1.00 24.44 252 ALA C CA 1
ATOM 6469 C C . ALA C 2 252 ? -3.351 61.254 -68.466 1.00 24.20 252 ALA C C 1
ATOM 6470 O O . ALA C 2 252 ? -2.402 60.472 -68.473 1.00 26.72 252 ALA C O 1
ATOM 6472 N N . GLY C 2 253 ? -3.224 62.579 -68.494 1.00 21.00 253 GLY C N 1
ATOM 6473 C CA . GLY C 2 253 ? -1.955 63.255 -68.276 1.00 26.16 253 GLY C CA 1
ATOM 6474 C C . GLY C 2 253 ? -2.043 64.747 -68.541 1.00 26.80 253 GLY C C 1
ATOM 6475 O O . GLY C 2 253 ? -3.136 65.319 -68.543 1.00 28.76 253 GLY C O 1
ATOM 6476 N N . GLY C 2 254 ? -0.904 65.384 -68.812 1.00 24.72 254 GLY C N 1
ATOM 6477 C CA . GLY C 2 254 ? -0.898 66.821 -69.020 1.00 16.30 254 GLY C CA 1
ATOM 6478 C C . GLY C 2 254 ? 0.414 67.473 -68.690 1.00 19.01 254 GLY C C 1
ATOM 6479 O O . GLY C 2 254 ? 1.353 66.838 -68.237 1.00 18.51 254 GLY C O 1
ATOM 6480 N N . GLU C 2 255 ? 0.479 68.768 -68.941 1.00 20.12 255 GLU C N 1
ATOM 6481 C CA . GLU C 2 255 ? 1.601 69.576 -68.553 1.00 16.64 255 GLU C CA 1
ATOM 6482 C C . GLU C 2 255 ? 1.608 69.856 -67.024 1.00 21.34 255 GLU C C 1
ATOM 6483 O O . GLU C 2 255 ? 0.547 70.074 -66.386 1.00 14.11 255 GLU C O 1
ATOM 6489 N N . TYR C 2 256 ? 2.821 69.863 -66.465 1.00 17.12 256 TYR C N 1
ATOM 6490 C CA . TYR C 2 256 ? 3.044 70.205 -65.068 1.00 22.51 256 TYR C CA 1
ATOM 6491 C C . TYR C 2 256 ? 4.271 71.072 -64.911 1.00 25.21 256 TYR C C 1
ATOM 6492 O O . TYR C 2 256 ? 5.144 71.114 -65.793 1.00 23.21 256 TYR C O 1
ATOM 6501 N N . THR C 2 257 ? 4.343 71.764 -63.777 1.00 29.50 257 THR C N 1
ATOM 6502 C CA . THR C 2 257 ? 5.539 72.497 -63.415 1.00 33.97 257 THR C CA 1
ATOM 6503 C C . THR C 2 257 ? 5.949 72.039 -62.054 1.00 36.32 257 THR C C 1
ATOM 6504 O O . THR C 2 257 ? 5.242 72.313 -61.090 1.00 39.99 257 THR C O 1
ATOM 6508 N N . VAL C 2 258 ? 7.084 71.354 -61.957 1.00 42.50 258 VAL C N 1
ATOM 6509 C CA . VAL C 2 258 ? 7.695 71.128 -60.637 1.00 50.53 258 VAL C CA 1
ATOM 6510 C C . VAL C 2 258 ? 8.892 72.052 -60.359 1.00 53.51 258 VAL C C 1
ATOM 6511 O O . VAL C 2 258 ? 10.023 71.752 -60.732 1.00 57.60 258 VAL C O 1
ATOM 6515 N N . ASN C 2 259 ? 8.602 73.176 -59.694 1.00 57.68 259 ASN C N 1
ATOM 6516 C CA . ASN C 2 259 ? 9.539 74.287 -59.453 1.00 59.53 259 ASN C CA 1
ATOM 6517 C C . ASN C 2 259 ? 10.405 74.746 -60.633 1.00 55.35 259 ASN C C 1
ATOM 6518 O O . ASN C 2 259 ? 11.444 74.148 -60.902 1.00 56.32 259 ASN C O 1
ATOM 6523 N N . GLY C 2 260 ? 9.971 75.820 -61.303 1.00 52.68 260 GLY C N 1
ATOM 6524 C CA . GLY C 2 260 ? 10.724 76.475 -62.376 1.00 51.13 260 GLY C CA 1
ATOM 6525 C C . GLY C 2 260 ? 10.888 75.661 -63.654 1.00 49.45 260 GLY C C 1
ATOM 6526 O O . GLY C 2 260 ? 11.048 76.219 -64.760 1.00 45.33 260 GLY C O 1
ATOM 6527 N N . GLU C 2 261 ? 10.871 74.338 -63.469 1.00 46.41 261 GLU C N 1
ATOM 6528 C CA . GLU C 2 261 ? 10.858 73.339 -64.536 1.00 48.46 261 GLU C CA 1
ATOM 6529 C C . GLU C 2 261 ? 9.612 73.462 -65.460 1.00 42.75 261 GLU C C 1
ATOM 6530 O O . GLU C 2 261 ? 9.203 74.569 -65.829 1.00 41.86 261 GLU C O 1
ATOM 6536 N N . LYS C 2 262 ? 9.015 72.326 -65.804 1.00 28.52 262 LYS C N 1
ATOM 6537 C CA . LYS C 2 262 ? 7.929 72.250 -66.781 1.00 28.22 262 LYS C CA 1
ATOM 6538 C C . LYS C 2 262 ? 8.146 70.988 -67.553 1.00 22.78 262 LYS C C 1
ATOM 6539 O O . LYS C 2 262 ? 9.219 70.814 -68.174 1.00 18.04 262 LYS C O 1
ATOM 6545 N N . GLY C 2 263 ? 7.142 70.111 -67.480 1.00 12.50 263 GLY C N 1
ATOM 6546 C CA . GLY C 2 263 ? 7.145 68.842 -68.180 1.00 17.13 263 GLY C CA 1
ATOM 6547 C C . GLY C 2 263 ? 5.758 68.455 -68.629 1.00 21.26 263 GLY C C 1
ATOM 6548 O O . GLY C 2 263 ? 4.800 69.145 -68.302 1.00 25.31 263 GLY C O 1
ATOM 6549 N N . VAL C 2 264 ? 5.648 67.376 -69.404 1.00 25.84 264 VAL C N 1
ATOM 6550 C CA . VAL C 2 264 ? 4.356 66.820 -69.800 1.00 24.18 264 VAL C CA 1
ATOM 6551 C C . VAL C 2 264 ? 4.517 65.338 -69.627 1.00 21.57 264 VAL C C 1
ATOM 6552 O O . VAL C 2 264 ? 5.590 64.810 -69.883 1.00 21.93 264 VAL C O 1
ATOM 6556 N N . GLY C 2 265 ? 3.450 64.644 -69.287 1.00 23.78 265 GLY C N 1
ATOM 6557 C CA . GLY C 2 265 ? 3.479 63.187 -69.352 1.00 25.84 265 GLY C CA 1
ATOM 6558 C C . GLY C 2 265 ? 2.109 62.618 -69.594 1.00 23.85 265 GLY C C 1
ATOM 6559 O O . GLY C 2 265 ? 1.151 63.364 -69.788 1.00 23.17 265 GLY C O 1
ATOM 6560 N N . GLY C 2 266 ? 1.978 61.300 -69.551 1.00 23.93 266 GLY C N 1
ATOM 6561 C CA . GLY C 2 266 ? 0.646 60.741 -69.638 1.00 23.39 266 GLY C CA 1
ATOM 6562 C C . GLY C 2 266 ? 0.709 59.254 -69.566 1.00 19.30 266 GLY C C 1
ATOM 6563 O O . GLY C 2 266 ? 1.758 58.708 -69.806 1.00 23.35 266 GLY C O 1
ATOM 6564 N N . SER C 2 267 ? -0.423 58.609 -69.299 1.00 14.87 267 SER C N 1
ATOM 6565 C CA . SER C 2 267 ? -0.424 57.244 -68.860 1.00 20.26 267 SER C CA 1
ATOM 6566 C C . SER C 2 267 ? -1.667 56.570 -69.372 1.00 25.10 267 SER C C 1
ATOM 6567 O O . SER C 2 267 ? -2.765 57.135 -69.292 1.00 30.13 267 SER C O 1
ATOM 6570 N N . ILE C 2 268 ? -1.487 55.363 -69.899 1.00 22.99 268 ILE C N 1
ATOM 6571 C CA . ILE C 2 268 ? -2.575 54.536 -70.344 1.00 18.36 268 ILE C CA 1
ATOM 6572 C C . ILE C 2 268 ? -2.762 53.544 -69.219 1.00 22.53 268 ILE C C 1
ATOM 6573 O O . ILE C 2 268 ? -1.778 53.043 -68.637 1.00 22.70 268 ILE C O 1
ATOM 6578 N N . PHE C 2 269 ? -4.008 53.254 -68.882 1.00 23.82 269 PHE C N 1
ATOM 6579 C CA . PHE C 2 269 ? -4.274 52.284 -67.828 1.00 25.61 269 PHE C CA 1
ATOM 6580 C C . PHE C 2 269 ? -4.700 50.949 -68.435 1.00 30.54 269 PHE C C 1
ATOM 6581 O O . PHE C 2 269 ? -5.772 50.901 -69.068 1.00 24.57 269 PHE C O 1
ATOM 6589 N N . LEU C 2 270 ? -3.909 49.873 -68.277 1.00 35.56 270 LEU C N 1
ATOM 6590 C CA . LEU C 2 270 ? -4.395 48.547 -68.759 1.00 44.02 270 LEU C CA 1
ATOM 6591 C C . LEU C 2 270 ? -4.745 47.453 -67.785 1.00 41.59 270 LEU C C 1
ATOM 6592 O O . LEU C 2 270 ? -5.295 46.465 -68.220 1.00 47.53 270 LEU C O 1
ATOM 6597 N N . GLU C 2 271 ? -4.444 47.590 -66.495 1.00 43.01 271 GLU C N 1
ATOM 6598 C CA . GLU C 2 271 ? -4.646 46.456 -65.594 1.00 40.64 271 GLU C CA 1
ATOM 6599 C C . GLU C 2 271 ? -4.736 46.869 -64.150 1.00 39.50 271 GLU C C 1
ATOM 6600 O O . GLU C 2 271 ? -3.769 47.387 -63.607 1.00 38.33 271 GLU C O 1
ATOM 6606 N N . GLY C 2 272 ? -5.895 46.642 -63.537 1.00 39.24 272 GLY C N 1
ATOM 6607 C CA . GLY C 2 272 ? -6.039 46.738 -62.099 1.00 42.77 272 GLY C CA 1
ATOM 6608 C C . GLY C 2 272 ? -5.654 45.383 -61.537 1.00 44.15 272 GLY C C 1
ATOM 6609 O O . GLY C 2 272 ? -5.764 44.374 -62.236 1.00 45.28 272 GLY C O 1
ATOM 6610 N N . LYS C 2 273 ? -5.190 45.344 -60.291 1.00 45.36 273 LYS C N 1
ATOM 6611 C CA . LYS C 2 273 ? -4.731 44.093 -59.702 1.00 45.98 273 LYS C CA 1
ATOM 6612 C C . LYS C 2 273 ? -4.745 44.137 -58.207 1.00 48.20 273 LYS C C 1
ATOM 6613 O O . LYS C 2 273 ? -4.629 45.195 -57.604 1.00 43.86 273 LYS C O 1
ATOM 6619 N N . THR C 2 274 ? -4.906 42.956 -57.620 1.00 54.95 274 THR C N 1
ATOM 6620 C CA . THR C 2 274 ? -4.675 42.740 -56.201 1.00 58.85 274 THR C CA 1
ATOM 6621 C C . THR C 2 274 ? -5.720 43.447 -55.345 1.00 62.21 274 THR C C 1
ATOM 6622 O O . THR C 2 274 ? -6.917 43.474 -55.661 1.00 61.59 274 THR C O 1
ATOM 6626 N N . CYS C 2 275 ? -5.136 43.829 -54.363 1.00 69.40 275 CYS C N 1
ATOM 6627 N N . ASP D 1 2 ? 21.174 55.421 -66.924 1.00 60.54 2 ASP D N 1
ATOM 6628 C CA . ASP D 1 2 ? 21.213 54.489 -68.088 1.00 61.09 2 ASP D CA 1
ATOM 6629 C C . ASP D 1 2 ? 20.371 53.213 -67.891 1.00 61.52 2 ASP D C 1
ATOM 6630 O O . ASP D 1 2 ? 20.917 52.107 -67.733 1.00 63.51 2 ASP D O 1
ATOM 6635 N N . PHE D 1 3 ? 19.047 53.384 -67.891 1.00 58.39 3 PHE D N 1
ATOM 6636 C CA . PHE D 1 3 ? 18.106 52.279 -68.077 1.00 53.76 3 PHE D CA 1
ATOM 6637 C C . PHE D 1 3 ? 18.006 52.177 -69.579 1.00 53.48 3 PHE D C 1
ATOM 6638 O O . PHE D 1 3 ? 17.659 53.168 -70.236 1.00 58.75 3 PHE D O 1
ATOM 6646 N N . LEU D 1 4 ? 18.343 51.017 -70.128 1.00 48.06 4 LEU D N 1
ATOM 6647 C CA . LEU D 1 4 ? 18.471 50.828 -71.583 1.00 43.05 4 LEU D CA 1
ATOM 6648 C C . LEU D 1 4 ? 18.787 49.373 -71.824 1.00 41.47 4 LEU D C 1
ATOM 6649 O O . LEU D 1 4 ? 18.597 48.834 -72.917 1.00 38.14 4 LEU D O 1
ATOM 6654 N N . ASP D 1 5 ? 19.294 48.772 -70.761 1.00 39.74 5 ASP D N 1
ATOM 6655 C CA . ASP D 1 5 ? 19.524 47.357 -70.658 1.00 42.54 5 ASP D CA 1
ATOM 6656 C C . ASP D 1 5 ? 18.174 46.640 -70.705 1.00 41.82 5 ASP D C 1
ATOM 6657 O O . ASP D 1 5 ? 18.092 45.467 -71.081 1.00 39.27 5 ASP D O 1
ATOM 6662 N N . PHE D 1 6 ? 17.126 47.376 -70.337 1.00 37.53 6 PHE D N 1
ATOM 6663 C CA . PHE D 1 6 ? 15.787 46.824 -70.190 1.00 36.91 6 PHE D CA 1
ATOM 6664 C C . PHE D 1 6 ? 15.112 46.544 -71.541 1.00 36.74 6 PHE D C 1
ATOM 6665 O O . PHE D 1 6 ? 13.963 46.102 -71.575 1.00 40.09 6 PHE D O 1
ATOM 6673 N N . GLU D 1 7 ? 15.817 46.795 -72.642 1.00 31.92 7 GLU D N 1
ATOM 6674 C CA . GLU D 1 7 ? 15.318 46.417 -73.958 1.00 30.47 7 GLU D CA 1
ATOM 6675 C C . GLU D 1 7 ? 15.485 44.928 -74.206 1.00 32.98 7 GLU D C 1
ATOM 6676 O O . GLU D 1 7 ? 14.710 44.352 -74.964 1.00 36.63 7 GLU D O 1
ATOM 6682 N N . LYS D 1 8 ? 16.516 44.320 -73.609 1.00 33.04 8 LYS D N 1
ATOM 6683 C CA . LYS D 1 8 ? 16.777 42.879 -73.754 1.00 34.94 8 LYS D CA 1
ATOM 6684 C C . LYS D 1 8 ? 15.553 42.037 -73.352 1.00 34.20 8 LYS D C 1
ATOM 6685 O O . LYS D 1 8 ? 15.496 40.827 -73.609 1.00 37.97 8 LYS D O 1
ATOM 6691 N N . VAL D 1 9 ? 14.580 42.714 -72.736 1.00 30.60 9 VAL D N 1
ATOM 6692 C CA . VAL D 1 9 ? 13.356 42.120 -72.222 1.00 27.70 9 VAL D CA 1
ATOM 6693 C C . VAL D 1 9 ? 12.427 41.673 -73.353 1.00 29.84 9 VAL D C 1
ATOM 6694 O O . VAL D 1 9 ? 11.732 40.646 -73.243 1.00 22.97 9 VAL D O 1
ATOM 6698 N N . PHE D 1 10 ? 12.436 42.441 -74.439 1.00 26.59 10 PHE D N 1
ATOM 6699 C CA . PHE D 1 10 ? 11.586 42.171 -75.585 1.00 25.42 10 PHE D CA 1
ATOM 6700 C C . PHE D 1 10 ? 12.181 41.007 -76.351 1.00 27.85 10 PHE D C 1
ATOM 6701 O O . PHE D 1 10 ? 11.458 40.146 -76.861 1.00 31.63 10 PHE D O 1
ATOM 6709 N N . SER D 1 11 ? 13.508 40.973 -76.398 1.00 29.28 11 SER D N 1
ATOM 6710 C CA . SER D 1 11 ? 14.243 39.841 -76.937 1.00 26.97 11 SER D CA 1
ATOM 6711 C C . SER D 1 11 ? 13.881 38.569 -76.119 1.00 30.63 11 SER D C 1
ATOM 6712 O O . SER D 1 11 ? 13.517 37.507 -76.686 1.00 30.58 11 SER D O 1
ATOM 6715 N N . PHE D 1 12 ? 13.923 38.696 -74.797 1.00 20.08 12 PHE D N 1
ATOM 6716 C CA . PHE D 1 12 ? 13.618 37.580 -73.912 1.00 23.00 12 PHE D CA 1
ATOM 6717 C C . PHE D 1 12 ? 12.173 37.142 -74.056 1.00 25.47 12 PHE D C 1
ATOM 6718 O O . PHE D 1 12 ? 11.854 35.921 -74.092 1.00 23.33 12 PHE D O 1
ATOM 6726 N N . TYR D 1 13 ? 11.307 38.153 -74.174 1.00 22.76 13 TYR D N 1
ATOM 6727 C CA . TYR D 1 13 ? 9.896 37.936 -74.395 1.00 18.20 13 TYR D CA 1
ATOM 6728 C C . TYR D 1 13 ? 9.687 37.121 -75.677 1.00 21.34 13 TYR D C 1
ATOM 6729 O O . TYR D 1 13 ? 8.866 36.202 -75.688 1.00 24.35 13 TYR D O 1
ATOM 6738 N N . SER D 1 14 ? 10.456 37.411 -76.729 1.00 18.29 14 SER D N 1
ATOM 6739 C CA . SER D 1 14 ? 10.316 36.671 -77.974 1.00 20.13 14 SER D CA 1
ATOM 6740 C C . SER D 1 14 ? 10.738 35.220 -77.827 1.00 19.89 14 SER D C 1
ATOM 6741 O O . SER D 1 14 ? 9.984 34.317 -78.213 1.00 17.67 14 SER D O 1
ATOM 6744 N N . LYS D 1 15 ? 11.935 34.997 -77.279 1.00 18.60 15 LYS D N 1
ATOM 6745 C CA . LYS D 1 15 ? 12.431 33.647 -77.048 1.00 15.80 15 LYS D CA 1
ATOM 6746 C C . LYS D 1 15 ? 11.330 32.846 -76.345 1.00 20.54 15 LYS D C 1
ATOM 6747 O O . LYS D 1 15 ? 10.954 31.776 -76.830 1.00 20.26 15 LYS D O 1
ATOM 6753 N N . ALA D 1 16 ? 10.776 33.398 -75.249 1.00 19.55 16 ALA D N 1
ATOM 6754 C CA . ALA D 1 16 ? 9.893 32.633 -74.361 1.00 19.85 16 ALA D CA 1
ATOM 6755 C C . ALA D 1 16 ? 8.497 32.394 -74.936 1.00 24.17 16 ALA D C 1
ATOM 6756 O O . ALA D 1 16 ? 7.920 31.308 -74.753 1.00 21.53 16 ALA D O 1
ATOM 6758 N N . THR D 1 17 ? 7.952 33.376 -75.657 1.00 27.18 17 THR D N 1
ATOM 6759 C CA . THR D 1 17 ? 6.679 33.121 -76.289 1.00 29.39 17 THR D CA 1
ATOM 6760 C C . THR D 1 17 ? 6.747 32.089 -77.451 1.00 30.26 17 THR D C 1
ATOM 6761 O O . THR D 1 17 ? 5.764 31.384 -77.717 1.00 31.09 17 THR D O 1
ATOM 6765 N N . LYS D 1 18 ? 7.895 31.961 -78.111 1.00 27.08 18 LYS D N 1
ATOM 6766 C CA . LYS D 1 18 ? 7.973 31.030 -79.237 1.00 28.79 18 LYS D CA 1
ATOM 6767 C C . LYS D 1 18 ? 8.010 29.629 -78.676 1.00 31.41 18 LYS D C 1
ATOM 6768 O O . LYS D 1 18 ? 7.712 28.648 -79.369 1.00 32.61 18 LYS D O 1
ATOM 6774 N N . LYS D 1 19 ? 8.314 29.556 -77.384 1.00 28.84 19 LYS D N 1
ATOM 6775 C CA . LYS D 1 19 ? 8.384 28.289 -76.678 1.00 26.33 19 LYS D CA 1
ATOM 6776 C C . LYS D 1 19 ? 7.195 28.022 -75.737 1.00 25.16 19 LYS D C 1
ATOM 6777 O O . LYS D 1 19 ? 7.292 27.150 -74.860 1.00 21.90 19 LYS D O 1
ATOM 6783 N N . GLY D 1 20 ? 6.094 28.758 -75.919 1.00 20.05 20 GLY D N 1
ATOM 6784 C CA . GLY D 1 20 ? 4.883 28.571 -75.133 1.00 20.77 20 GLY D CA 1
ATOM 6785 C C . GLY D 1 20 ? 4.784 29.239 -73.765 1.00 17.32 20 GLY D C 1
ATOM 6786 O O . GLY D 1 20 ? 3.907 28.891 -72.973 1.00 15.07 20 GLY D O 1
ATOM 6787 N N . PHE D 1 21 ? 5.651 30.202 -73.483 1.00 21.36 21 PHE D N 1
ATOM 6788 C CA . PHE D 1 21 ? 5.643 30.892 -72.172 1.00 22.13 21 PHE D CA 1
ATOM 6789 C C . PHE D 1 21 ? 4.748 32.126 -72.209 1.00 24.34 21 PHE D C 1
ATOM 6790 O O . PHE D 1 21 ? 4.887 32.996 -73.090 1.00 28.57 21 PHE D O 1
ATOM 6798 N N . SER D 1 22 ? 3.824 32.173 -71.252 1.00 23.33 22 SER D N 1
ATOM 6799 C CA . SER D 1 22 ? 2.889 33.257 -71.082 1.00 18.34 22 SER D CA 1
ATOM 6800 C C . SER D 1 22 ? 3.497 34.270 -70.122 1.00 19.52 22 SER D C 1
ATOM 6801 O O . SER D 1 22 ? 4.246 33.915 -69.227 1.00 13.51 22 SER D O 1
ATOM 6804 N N . PRO D 1 23 ? 3.190 35.548 -70.297 1.00 20.54 23 PRO D N 1
ATOM 6805 C CA . PRO D 1 23 ? 3.783 36.547 -69.408 1.00 15.98 23 PRO D CA 1
ATOM 6806 C C . PRO D 1 23 ? 3.138 36.475 -68.046 1.00 18.75 23 PRO D C 1
ATOM 6807 O O . PRO D 1 23 ? 1.911 36.478 -67.935 1.00 23.25 23 PRO D O 1
ATOM 6811 N N . PHE D 1 24 ? 3.961 36.473 -67.011 1.00 16.32 24 PHE D N 1
ATOM 6812 C CA . PHE D 1 24 ? 3.473 36.495 -65.661 1.00 12.50 24 PHE D CA 1
ATOM 6813 C C . PHE D 1 24 ? 3.899 37.827 -65.045 1.00 15.69 24 PHE D C 1
ATOM 6814 O O . PHE D 1 24 ? 5.097 38.109 -64.972 1.00 18.93 24 PHE D O 1
ATOM 6822 N N . PHE D 1 25 ? 2.927 38.653 -64.632 1.00 15.78 25 PHE D N 1
ATOM 6823 C CA . PHE D 1 25 ? 3.207 39.942 -63.977 1.00 11.78 25 PHE D CA 1
ATOM 6824 C C . PHE D 1 25 ? 2.351 40.208 -62.743 1.00 12.85 25 PHE D C 1
ATOM 6825 O O . PHE D 1 25 ? 1.140 40.329 -62.840 1.00 16.72 25 PHE D O 1
ATOM 6833 N N . VAL D 1 26 ? 2.989 40.329 -61.587 1.00 15.63 26 VAL D N 1
ATOM 6834 C CA . VAL D 1 26 ? 2.289 40.625 -60.345 1.00 19.48 26 VAL D CA 1
ATOM 6835 C C . VAL D 1 26 ? 2.883 41.839 -59.646 1.00 17.01 26 VAL D C 1
ATOM 6836 O O . VAL D 1 26 ? 4.066 42.104 -59.824 1.00 22.71 26 VAL D O 1
ATOM 6840 N N . PRO D 1 27 ? 2.096 42.541 -58.823 1.00 15.81 27 PRO D N 1
ATOM 6841 C CA . PRO D 1 27 ? 2.628 43.617 -57.963 1.00 17.80 27 PRO D CA 1
ATOM 6842 C C . PRO D 1 27 ? 3.791 43.155 -57.074 1.00 19.08 27 PRO D C 1
ATOM 6843 O O . PRO D 1 27 ? 3.884 41.982 -56.765 1.00 20.86 27 PRO D O 1
ATOM 6847 N N . ALA D 1 28 ? 4.669 44.074 -56.688 1.00 20.16 28 ALA D N 1
ATOM 6848 C CA . ALA D 1 28 ? 5.791 43.746 -55.825 1.00 20.20 28 ALA D CA 1
ATOM 6849 C C . ALA D 1 28 ? 5.270 43.356 -54.418 1.00 25.61 28 ALA D C 1
ATOM 6850 O O . ALA D 1 28 ? 5.732 42.394 -53.829 1.00 26.70 28 ALA D O 1
ATOM 6852 N N . LEU D 1 29 ? 4.307 44.100 -53.883 1.00 22.78 29 LEU D N 1
ATOM 6853 C CA . LEU D 1 29 ? 3.684 43.694 -52.634 1.00 24.07 29 LEU D CA 1
ATOM 6854 C C . LEU D 1 29 ? 2.516 42.741 -52.836 1.00 24.20 29 LEU D C 1
ATOM 6855 O O . LEU D 1 29 ? 1.758 42.839 -53.804 1.00 24.95 29 LEU D O 1
ATOM 6860 N N . GLU D 1 30 ? 2.361 41.879 -51.942 1.00 23.80 30 GLU D N 1
ATOM 6861 C CA . GLU D 1 30 ? 1.363 40.811 -51.866 1.00 24.59 30 GLU D CA 1
ATOM 6862 C C . GLU D 1 30 ? 0.896 40.646 -50.442 1.00 26.00 30 GLU D C 1
ATOM 6863 O O . GLU D 1 30 ? 1.703 40.367 -49.556 1.00 27.41 30 GLU D O 1
ATOM 6869 N N . LYS D 1 31 ? -0.395 40.823 -50.262 1.00 23.29 31 LYS D N 1
ATOM 6870 C CA . LYS D 1 31 ? -1.037 40.689 -48.942 1.00 24.25 31 LYS D CA 1
ATOM 6871 C C . LYS D 1 31 ? -0.780 39.277 -48.381 1.00 25.24 31 LYS D C 1
ATOM 6872 O O . LYS D 1 31 ? -0.818 38.276 -49.101 1.00 30.39 31 LYS D O 1
ATOM 6878 N N . ALA D 1 32 ? -0.522 39.211 -47.092 1.00 28.54 32 ALA D N 1
ATOM 6879 C CA . ALA D 1 32 ? -0.242 37.929 -46.424 1.00 33.38 32 ALA D CA 1
ATOM 6880 C C . ALA D 1 32 ? -1.223 37.696 -45.269 1.00 40.31 32 ALA D C 1
ATOM 6881 O O . ALA D 1 32 ? -1.462 38.587 -44.443 1.00 40.75 32 ALA D O 1
ATOM 6883 N N . GLU D 1 33 ? -1.778 36.473 -45.247 1.00 44.20 33 GLU D N 1
ATOM 6884 C CA . GLU D 1 33 ? -2.739 36.058 -44.205 1.00 45.65 33 GLU D CA 1
ATOM 6885 C C . GLU D 1 33 ? -2.113 36.218 -42.812 1.00 46.00 33 GLU D C 1
ATOM 6886 O O . GLU D 1 33 ? -2.805 36.522 -41.828 1.00 42.33 33 GLU D O 1
ATOM 6892 N N . GLU D 1 34 ? -0.797 35.965 -42.747 1.00 44.52 34 GLU D N 1
ATOM 6893 C CA . GLU D 1 34 ? -0.074 36.011 -41.465 1.00 46.63 34 GLU D CA 1
ATOM 6894 C C . GLU D 1 34 ? 1.439 36.214 -41.715 1.00 46.40 34 GLU D C 1
ATOM 6895 O O . GLU D 1 34 ? 2.007 35.733 -42.715 1.00 45.05 34 GLU D O 1
ATOM 6901 N N . PRO D 1 35 ? 2.141 36.866 -40.753 1.00 47.85 35 PRO D N 1
ATOM 6902 C CA . PRO D 1 35 ? 3.564 37.246 -40.830 1.00 47.20 35 PRO D CA 1
ATOM 6903 C C . PRO D 1 35 ? 4.506 36.065 -41.038 1.00 47.43 35 PRO D C 1
ATOM 6904 O O . PRO D 1 35 ? 4.417 35.074 -40.305 1.00 47.66 35 PRO D O 1
ATOM 6908 N N . ALA D 1 36 ? 5.412 36.187 -42.006 1.00 48.04 36 ALA D N 1
ATOM 6909 C CA . ALA D 1 36 ? 6.240 35.056 -42.431 1.00 48.98 36 ALA D CA 1
ATOM 6910 C C . ALA D 1 36 ? 7.707 35.408 -42.803 1.00 48.15 36 ALA D C 1
ATOM 6911 O O . ALA D 1 36 ? 8.236 34.955 -43.822 1.00 47.23 36 ALA D O 1
ATOM 6913 N N . GLY D 1 37 ? 8.367 36.194 -41.957 1.00 47.09 37 GLY D N 1
ATOM 6914 C CA . GLY D 1 37 ? 9.778 36.492 -42.151 1.00 43.91 37 GLY D CA 1
ATOM 6915 C C . GLY D 1 37 ? 10.032 37.962 -42.393 1.00 40.92 37 GLY D C 1
ATOM 6916 O O . GLY D 1 37 ? 9.976 38.778 -41.486 1.00 40.97 37 GLY D O 1
ATOM 6917 N N . ASN D 1 38 ? 10.330 38.297 -43.635 1.00 39.25 38 ASN D N 1
ATOM 6918 C CA . ASN D 1 38 ? 10.444 39.688 -44.019 1.00 33.58 38 ASN D CA 1
ATOM 6919 C C . ASN D 1 38 ? 9.035 40.142 -44.365 1.00 32.30 38 ASN D C 1
ATOM 6920 O O . ASN D 1 38 ? 8.351 39.505 -45.186 1.00 32.94 38 ASN D O 1
ATOM 6925 N N . PHE D 1 39 ? 8.574 41.198 -43.699 1.00 22.98 39 PHE D N 1
ATOM 6926 C CA . PHE D 1 39 ? 7.293 41.778 -44.037 1.00 21.05 39 PHE D CA 1
ATOM 6927 C C . PHE D 1 39 ? 7.231 43.290 -43.907 1.00 23.24 39 PHE D C 1
ATOM 6928 O O . PHE D 1 39 ? 8.062 43.902 -43.238 1.00 27.13 39 PHE D O 1
ATOM 6936 N N . PHE D 1 40 ? 6.243 43.881 -44.574 1.00 19.85 40 PHE D N 1
ATOM 6937 C CA . PHE D 1 40 ? 5.905 45.279 -44.373 1.00 21.83 40 PHE D CA 1
ATOM 6938 C C . PHE D 1 40 ? 4.464 45.401 -43.864 1.00 19.68 40 PHE D C 1
ATOM 6939 O O . PHE D 1 40 ? 3.573 44.718 -44.342 1.00 27.40 40 PHE D O 1
ATOM 6947 N N . LEU D 1 41 ? 4.243 46.252 -42.882 1.00 14.44 41 LEU D N 1
ATOM 6948 C CA . LEU D 1 41 ? 2.895 46.594 -42.515 1.00 14.15 41 LEU D CA 1
ATOM 6949 C C . LEU D 1 41 ? 2.637 48.091 -42.749 1.00 11.80 41 LEU D C 1
ATOM 6950 O O . LEU D 1 41 ? 3.567 48.884 -42.815 1.00 6.82 41 LEU D O 1
ATOM 6955 N N . ASP D 1 42 ? 1.372 48.470 -42.886 1.00 12.85 42 ASP D N 1
ATOM 6956 C CA . ASP D 1 42 ? 1.008 49.852 -43.213 1.00 14.69 42 ASP D CA 1
ATOM 6957 C C . ASP D 1 42 ? 0.035 50.394 -42.178 1.00 17.15 42 ASP D C 1
ATOM 6958 O O . ASP D 1 42 ? -0.386 49.662 -41.276 1.00 20.67 42 ASP D O 1
ATOM 6963 N N . ARG D 1 43 ? -0.341 51.664 -42.316 1.00 15.90 43 ARG D N 1
ATOM 6964 C CA . ARG D 1 43 ? -1.117 52.357 -41.296 1.00 16.28 43 ARG D CA 1
ATOM 6965 C C . ARG D 1 43 ? -2.602 52.014 -41.374 1.00 20.14 43 ARG D C 1
ATOM 6966 O O . ARG D 1 43 ? -3.456 52.632 -40.690 1.00 12.62 43 ARG D O 1
ATOM 6974 N N . LYS D 1 44 ? -2.915 51.029 -42.219 1.00 23.15 44 LYS D N 1
ATOM 6975 C CA . LYS D 1 44 ? -4.306 50.616 -42.425 1.00 28.32 44 LYS D CA 1
ATOM 6976 C C . LYS D 1 44 ? -4.547 49.172 -41.985 1.00 26.35 44 LYS D C 1
ATOM 6977 O O . LYS D 1 44 ? -5.623 48.613 -42.183 1.00 28.98 44 LYS D O 1
ATOM 6983 N N . GLY D 1 45 ? -3.549 48.577 -41.356 1.00 21.99 45 GLY D N 1
ATOM 6984 C CA . GLY D 1 45 ? -3.710 47.243 -40.841 1.00 20.45 45 GLY D CA 1
ATOM 6985 C C . GLY D 1 45 ? -3.616 46.250 -41.964 1.00 22.98 45 GLY D C 1
ATOM 6986 O O . GLY D 1 45 ? -4.425 45.324 -42.027 1.00 27.00 45 GLY D O 1
ATOM 6987 N N . ASN D 1 46 ? -2.649 46.463 -42.857 1.00 16.10 46 ASN D N 1
ATOM 6988 C CA . ASN D 1 46 ? -2.303 45.487 -43.847 1.00 14.94 46 ASN D CA 1
ATOM 6989 C C . ASN D 1 46 ? -0.888 45.016 -43.658 1.00 16.70 46 ASN D C 1
ATOM 6990 O O . ASN D 1 46 ? 0.027 45.819 -43.471 1.00 18.96 46 ASN D O 1
ATOM 6995 N N . LEU D 1 47 ? -0.705 43.712 -43.770 1.00 9.70 47 LEU D N 1
ATOM 6996 C CA . LEU D 1 47 ? 0.592 43.144 -43.683 1.00 7.20 47 LEU D CA 1
ATOM 6997 C C . LEU D 1 47 ? 0.967 42.613 -45.074 1.00 10.96 47 LEU D C 1
ATOM 6998 O O . LEU D 1 47 ? 0.189 41.900 -45.686 1.00 15.74 47 LEU D O 1
ATOM 7003 N N . PHE D 1 48 ? 2.140 42.967 -45.592 1.00 7.51 48 PHE D N 1
ATOM 7004 C CA . PHE D 1 48 ? 2.545 42.462 -46.877 1.00 7.66 48 PHE D CA 1
ATOM 7005 C C . PHE D 1 48 ? 3.897 41.771 -46.824 1.00 16.02 48 PHE D C 1
ATOM 7006 O O . PHE D 1 48 ? 4.736 42.094 -45.985 1.00 20.90 48 PHE D O 1
ATOM 7014 N N . SER D 1 49 ? 4.093 40.830 -47.742 1.00 18.03 49 SER D N 1
ATOM 7015 C CA . SER D 1 49 ? 5.402 40.307 -48.077 1.00 23.39 49 SER D CA 1
ATOM 7016 C C . SER D 1 49 ? 5.795 40.900 -49.410 1.00 24.00 49 SER D C 1
ATOM 7017 O O . SER D 1 49 ? 4.928 41.183 -50.245 1.00 27.38 49 SER D O 1
ATOM 7020 N N . ILE D 1 50 ? 7.103 41.065 -49.607 1.00 28.93 50 ILE D N 1
ATOM 7021 C CA . ILE D 1 50 ? 7.692 41.533 -50.867 1.00 24.94 50 ILE D CA 1
ATOM 7022 C C . ILE D 1 50 ? 8.283 40.378 -51.670 1.00 24.79 50 ILE D C 1
ATOM 7023 O O . ILE D 1 50 ? 8.742 39.377 -51.104 1.00 24.13 50 ILE D O 1
ATOM 7028 N N . ARG D 1 51 ? 8.290 40.543 -52.987 1.00 23.39 51 ARG D N 1
ATOM 7029 C CA . ARG D 1 51 ? 8.829 39.542 -53.895 1.00 29.55 51 ARG D CA 1
ATOM 7030 C C . ARG D 1 51 ? 10.308 39.275 -53.623 1.00 28.48 51 ARG D C 1
ATOM 7031 O O . ARG D 1 51 ? 11.169 40.101 -53.906 1.00 31.79 51 ARG D O 1
ATOM 7039 N N . GLU D 1 52 ? 10.590 38.117 -53.048 1.00 33.05 52 GLU D N 1
ATOM 7040 C CA . GLU D 1 52 ? 11.942 37.780 -52.631 1.00 31.92 52 GLU D CA 1
ATOM 7041 C C . GLU D 1 52 ? 12.465 36.635 -53.448 1.00 32.28 52 GLU D C 1
ATOM 7042 O O . GLU D 1 52 ? 13.666 36.376 -53.479 1.00 36.17 52 GLU D O 1
ATOM 7048 N N . ASP D 1 53 ? 11.535 35.952 -54.104 1.00 34.28 53 ASP D N 1
ATOM 7049 C CA . ASP D 1 53 ? 11.796 34.701 -54.769 1.00 33.96 53 ASP D CA 1
ATOM 7050 C C . ASP D 1 53 ? 10.712 34.525 -55.793 1.00 29.86 53 ASP D C 1
ATOM 7051 O O . ASP D 1 53 ? 9.565 34.271 -55.445 1.00 34.79 53 ASP D O 1
ATOM 7056 N N . PHE D 1 54 ? 11.065 34.650 -57.059 1.00 26.98 54 PHE D N 1
ATOM 7057 C CA . PHE D 1 54 ? 10.073 34.558 -58.103 1.00 29.34 54 PHE D CA 1
ATOM 7058 C C . PHE D 1 54 ? 9.370 33.229 -58.193 1.00 30.12 54 PHE D C 1
ATOM 7059 O O . PHE D 1 54 ? 8.165 33.187 -58.438 1.00 33.79 54 PHE D O 1
ATOM 7067 N N . THR D 1 55 ? 10.107 32.147 -57.992 1.00 30.75 55 THR D N 1
ATOM 7068 C CA . THR D 1 55 ? 9.510 30.826 -58.154 1.00 33.36 55 THR D CA 1
ATOM 7069 C C . THR D 1 55 ? 8.575 30.491 -56.983 1.00 33.31 55 THR D C 1
ATOM 7070 O O . THR D 1 55 ? 7.604 29.751 -57.161 1.00 35.64 55 THR D O 1
ATOM 7074 N N . LYS D 1 56 ? 8.833 31.065 -55.806 1.00 31.80 56 LYS D N 1
ATOM 7075 C CA . LYS D 1 56 ? 7.901 30.913 -54.672 1.00 35.28 56 LYS D CA 1
ATOM 7076 C C . LYS D 1 56 ? 6.587 31.641 -54.951 1.00 29.67 56 LYS D C 1
ATOM 7077 O O . LYS D 1 56 ? 5.512 31.103 -54.741 1.00 31.53 56 LYS D O 1
ATOM 7083 N N . THR D 1 57 ? 6.717 32.872 -55.421 1.00 28.15 57 THR D N 1
ATOM 7084 C CA . THR D 1 57 ? 5.613 33.692 -55.883 1.00 27.92 57 THR D CA 1
ATOM 7085 C C . THR D 1 57 ? 4.753 32.970 -56.941 1.00 28.20 57 THR D C 1
ATOM 7086 O O . THR D 1 57 ? 3.517 32.909 -56.786 1.00 28.23 57 THR D O 1
ATOM 7090 N N . VAL D 1 58 ? 5.385 32.409 -57.980 1.00 23.54 58 VAL D N 1
ATOM 7091 C CA . VAL D 1 58 ? 4.662 31.639 -59.006 1.00 19.90 58 VAL D CA 1
ATOM 7092 C C . VAL D 1 58 ? 3.947 30.433 -58.417 1.00 23.01 58 VAL D C 1
ATOM 7093 O O . VAL D 1 58 ? 2.795 30.193 -58.749 1.00 29.89 58 VAL D O 1
ATOM 7097 N N . LEU D 1 59 ? 4.615 29.652 -57.569 1.00 29.31 59 LEU D N 1
ATOM 7098 C CA . LEU D 1 59 ? 3.961 28.452 -56.986 1.00 31.02 59 LEU D CA 1
ATOM 7099 C C . LEU D 1 59 ? 2.809 28.830 -56.065 1.00 29.71 59 LEU D C 1
ATOM 7100 O O . LEU D 1 59 ? 1.804 28.134 -56.004 1.00 30.72 59 LEU D O 1
ATOM 7105 N N . ASN D 1 60 ? 2.981 29.922 -55.328 1.00 31.12 60 ASN D N 1
ATOM 7106 C CA . ASN D 1 60 ? 1.942 30.415 -54.438 1.00 34.94 60 ASN D CA 1
ATOM 7107 C C . ASN D 1 60 ? 0.677 30.936 -55.157 1.00 34.34 60 ASN D C 1
ATOM 7108 O O . ASN D 1 60 ? -0.416 30.833 -54.602 1.00 33.23 60 ASN D O 1
ATOM 7113 N N . HIS D 1 61 ? 0.839 31.473 -56.376 1.00 28.44 61 HIS D N 1
ATOM 7114 C CA . HIS D 1 61 ? -0.272 31.879 -57.220 1.00 28.52 61 HIS D CA 1
ATOM 7115 C C . HIS D 1 61 ? -0.925 30.672 -57.855 1.00 34.10 61 HIS D C 1
ATOM 7116 O O . HIS D 1 61 ? -2.097 30.724 -58.231 1.00 36.61 61 HIS D O 1
ATOM 7123 N N . ARG D 1 62 ? -0.173 29.580 -57.981 1.00 37.96 62 ARG D N 1
ATOM 7124 C CA . ARG D 1 62 ? -0.741 28.321 -58.459 1.00 40.48 62 ARG D CA 1
ATOM 7125 C C . ARG D 1 62 ? -1.764 27.748 -57.491 1.00 41.64 62 ARG D C 1
ATOM 7126 O O . ARG D 1 62 ? -2.683 27.060 -57.916 1.00 44.03 62 ARG D O 1
ATOM 7134 N N . LYS D 1 63 ? -1.604 28.048 -56.202 1.00 45.69 63 LYS D N 1
ATOM 7135 C CA . LYS D 1 63 ? -2.461 27.515 -55.133 1.00 48.10 63 LYS D CA 1
ATOM 7136 C C . LYS D 1 63 ? -3.801 28.232 -55.094 1.00 49.83 63 LYS D C 1
ATOM 7137 O O . LYS D 1 63 ? -4.812 27.657 -54.678 1.00 46.94 63 LYS D O 1
ATOM 7143 N N . ARG D 1 64 ? -3.784 29.496 -55.524 1.00 52.96 64 ARG D N 1
ATOM 7144 C CA . ARG D 1 64 ? -4.980 30.332 -55.644 1.00 54.93 64 ARG D CA 1
ATOM 7145 C C . ARG D 1 64 ? -5.904 29.810 -56.738 1.00 57.15 64 ARG D C 1
ATOM 7146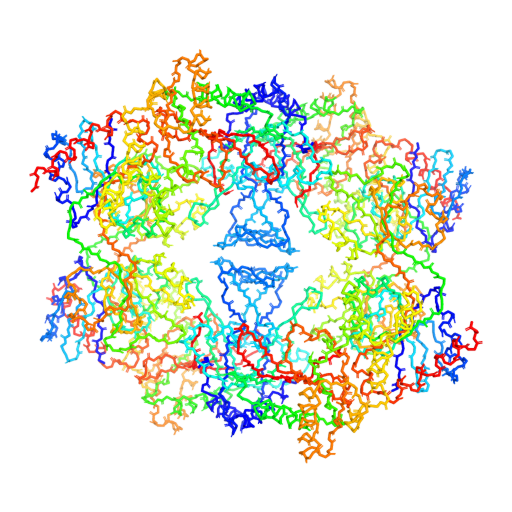 O O . ARG D 1 64 ? -7.136 29.838 -56.589 1.00 60.26 64 ARG D O 1
ATOM 7154 N N . TYR D 1 65 ? -5.301 29.362 -57.844 1.00 56.31 65 TYR D N 1
ATOM 7155 C CA . TYR D 1 65 ? -6.051 28.898 -59.020 1.00 54.22 65 TYR D CA 1
ATOM 7156 C C . TYR D 1 65 ? -6.655 27.516 -58.812 1.00 51.57 65 TYR D C 1
ATOM 7157 O O . TYR D 1 65 ? -6.303 26.804 -57.866 1.00 48.36 65 TYR D O 1
ATOM 7166 N N . SER D 1 66 ? -7.576 27.160 -59.703 1.00 52.39 66 SER D N 1
ATOM 7167 C CA . SER D 1 66 ? -8.318 25.903 -59.639 1.00 52.97 66 SER D CA 1
ATOM 7168 C C . SER D 1 66 ? -7.374 24.705 -59.507 1.00 53.02 66 SER D C 1
ATOM 7169 O O . SER D 1 66 ? -6.156 24.846 -59.700 1.00 49.04 66 SER D O 1
ATOM 7172 N N . PRO D 1 67 ? -7.930 23.535 -59.181 1.00 52.88 67 PRO D N 1
ATOM 7173 C CA . PRO D 1 67 ? -7.152 22.288 -59.121 1.00 54.32 67 PRO D CA 1
ATOM 7174 C C . PRO D 1 67 ? -6.143 22.128 -60.279 1.00 54.91 67 PRO D C 1
ATOM 7175 O O . PRO D 1 67 ? -6.392 22.626 -61.388 1.00 54.65 67 PRO D O 1
ATOM 7179 N N . ASP D 1 68 ? -5.024 21.451 -60.007 1.00 54.94 68 ASP D N 1
ATOM 7180 C CA . ASP D 1 68 ? -4.027 21.071 -61.023 1.00 52.75 68 ASP D CA 1
ATOM 7181 C C . ASP D 1 68 ? -3.261 22.278 -61.503 1.00 49.20 68 ASP D C 1
ATOM 7182 O O . ASP D 1 68 ? -2.263 22.656 -60.891 1.00 50.54 68 ASP D O 1
ATOM 7187 N N . SER D 1 69 ? -3.751 22.883 -62.590 1.00 43.87 69 SER D N 1
ATOM 7188 C CA . SER D 1 69 ? -3.158 24.071 -63.238 1.00 40.39 69 SER D CA 1
ATOM 7189 C C . SER D 1 69 ? -1.738 23.853 -63.770 1.00 36.38 69 SER D C 1
ATOM 7190 O O . SER D 1 69 ? -0.781 23.897 -62.996 1.00 33.22 69 SER D O 1
ATOM 7193 N N . GLN D 1 70 ? -1.627 23.587 -65.080 1.00 35.07 70 GLN D N 1
ATOM 7194 C CA . GLN D 1 70 ? -0.339 23.540 -65.771 1.00 35.37 70 GLN D CA 1
ATOM 7195 C C . GLN D 1 70 ? 0.095 24.975 -65.956 1.00 36.05 70 GLN D C 1
ATOM 7196 O O . GLN D 1 70 ? -0.731 25.886 -66.046 1.00 39.14 70 GLN D O 1
ATOM 7202 N N . ILE D 1 71 ? 1.400 25.189 -66.003 1.00 34.15 71 ILE D N 1
ATOM 7203 C CA . ILE D 1 71 ? 1.925 26.536 -65.937 1.00 27.40 71 ILE D CA 1
ATOM 7204 C C . ILE D 1 71 ? 3.235 26.594 -66.668 1.00 24.13 71 ILE D C 1
ATOM 7205 O O . ILE D 1 71 ? 4.142 25.846 -66.341 1.00 26.05 71 ILE D O 1
ATOM 7210 N N . LYS D 1 72 ? 3.293 27.442 -67.699 1.00 24.74 72 LYS D N 1
ATOM 7211 C CA . LYS D 1 72 ? 4.521 27.734 -68.436 1.00 18.14 72 LYS D CA 1
ATOM 7212 C C . LYS D 1 72 ? 4.610 29.225 -68.634 1.00 17.82 72 LYS D C 1
ATOM 7213 O O . LYS D 1 72 ? 4.148 29.755 -69.637 1.00 27.43 72 LYS D O 1
ATOM 7219 N N . VAL D 1 73 ? 5.213 29.910 -67.682 1.00 15.09 73 VAL D N 1
ATOM 7220 C CA . VAL D 1 73 ? 5.306 31.377 -67.706 1.00 14.29 73 VAL D CA 1
ATOM 7221 C C . VAL D 1 73 ? 6.747 31.955 -67.736 1.00 18.82 73 VAL D C 1
ATOM 7222 O O . VAL D 1 73 ? 7.728 31.296 -67.306 1.00 15.30 73 VAL D O 1
ATOM 7226 N N . TRP D 1 74 ? 6.834 33.204 -68.212 1.00 14.82 74 TRP D N 1
ATOM 7227 C CA . TRP D 1 74 ? 8.022 34.000 -68.107 1.00 16.23 74 TRP D CA 1
ATOM 7228 C C . TRP D 1 74 ? 7.740 35.251 -67.328 1.00 23.20 74 TRP D C 1
ATOM 7229 O O . TRP D 1 74 ? 6.631 35.771 -67.385 1.00 28.20 74 TRP D O 1
ATOM 7240 N N . TYR D 1 75 ? 8.746 35.757 -66.621 1.00 23.30 75 TYR D N 1
ATOM 7241 C CA . TYR D 1 75 ? 8.588 37.009 -65.881 1.00 20.78 75 TYR D CA 1
ATOM 7242 C C . TYR D 1 75 ? 9.760 37.951 -66.165 1.00 19.26 75 TYR D C 1
ATOM 7243 O O . TYR D 1 75 ? 10.793 37.535 -66.690 1.00 24.43 75 TYR D O 1
ATOM 7252 N N . ALA D 1 76 ? 9.548 39.228 -65.887 1.00 15.37 76 ALA D N 1
ATOM 7253 C CA . ALA D 1 76 ? 10.587 40.252 -65.931 1.00 17.43 76 ALA D CA 1
ATOM 7254 C C . ALA D 1 76 ? 10.173 41.325 -64.934 1.00 17.63 76 ALA D C 1
ATOM 7255 O O . ALA D 1 76 ? 9.165 42.005 -65.146 1.00 21.46 76 ALA D O 1
ATOM 7257 N N . ASP D 1 77 ? 10.880 41.393 -63.811 1.00 16.15 77 ASP D N 1
ATOM 7258 C CA . ASP D 1 77 ? 10.623 42.399 -62.787 1.00 20.93 77 ASP D CA 1
ATOM 7259 C C . ASP D 1 77 ? 11.681 42.438 -61.670 1.00 22.01 77 ASP D C 1
ATOM 7260 O O . ASP D 1 77 ? 12.604 41.621 -61.612 1.00 17.74 77 ASP D O 1
ATOM 7265 N N . PHE D 1 78 ? 11.509 43.380 -60.760 1.00 19.20 78 PHE D N 1
ATOM 7266 C CA . PHE D 1 78 ? 12.380 43.478 -59.624 1.00 25.39 78 PHE D CA 1
ATOM 7267 C C . PHE D 1 78 ? 12.128 42.419 -58.592 1.00 26.33 78 PHE D C 1
ATOM 7268 O O . PHE D 1 78 ? 10.987 42.051 -58.358 1.00 23.12 78 PHE D O 1
ATOM 7276 N N . VAL D 1 79 ? 13.227 41.941 -58.003 1.00 24.82 79 VAL D N 1
ATOM 7277 C CA . VAL D 1 79 ? 13.194 41.016 -56.897 1.00 21.15 79 VAL D CA 1
ATOM 7278 C C . VAL D 1 79 ? 13.928 41.739 -55.794 1.00 24.65 79 VAL D C 1
ATOM 7279 O O . VAL D 1 79 ? 15.043 42.232 -55.993 1.00 29.79 79 VAL D O 1
ATOM 7283 N N . TYR D 1 80 ? 13.299 41.817 -54.632 1.00 21.88 80 TYR D N 1
ATOM 7284 C CA . TYR D 1 80 ? 13.838 42.589 -53.508 1.00 20.94 80 TYR D CA 1
ATOM 7285 C C . TYR D 1 80 ? 14.568 41.677 -52.532 1.00 23.79 80 TYR D C 1
ATOM 7286 O O . TYR D 1 80 ? 14.232 40.503 -52.400 1.00 24.35 80 TYR D O 1
ATOM 7295 N N . ARG D 1 81 ? 15.594 42.202 -51.875 1.00 28.11 81 ARG D N 1
ATOM 7296 C CA . ARG D 1 81 ? 16.382 41.394 -50.937 1.00 26.83 81 ARG D CA 1
ATOM 7297 C C . ARG D 1 81 ? 17.081 42.286 -49.943 1.00 22.72 81 ARG D C 1
ATOM 7298 O O . ARG D 1 81 ? 17.196 43.502 -50.148 1.00 24.54 81 ARG D O 1
ATOM 7306 N N . TYR D 1 82 ? 17.481 41.701 -48.830 1.00 23.04 82 TYR D N 1
ATOM 7307 C CA . TYR D 1 82 ? 18.214 42.463 -47.848 1.00 27.64 82 TYR D CA 1
ATOM 7308 C C . TYR D 1 82 ? 19.702 42.153 -47.868 1.00 29.29 82 TYR D C 1
ATOM 7309 O O . TYR D 1 82 ? 20.126 41.010 -48.105 1.00 33.50 82 TYR D O 1
ATOM 7318 N N . SER D 1 83 ? 20.496 43.191 -47.657 1.00 31.90 83 SER D N 1
ATOM 7319 C CA . SER D 1 83 ? 21.905 42.998 -47.354 1.00 36.86 83 SER D CA 1
ATOM 7320 C C . SER D 1 83 ? 22.127 43.778 -46.072 1.00 33.68 83 SER D C 1
ATOM 7321 O O . SER D 1 83 ? 22.035 45.015 -46.064 1.00 34.40 83 SER D O 1
ATOM 7324 N N . GLY D 1 84 ? 22.373 43.060 -44.979 1.00 32.00 84 GLY D N 1
ATOM 7325 C CA . GLY D 1 84 ? 22.261 43.678 -43.672 1.00 26.75 84 GLY D CA 1
ATOM 7326 C C . GLY D 1 84 ? 20.820 44.123 -43.586 1.00 26.46 84 GLY D C 1
ATOM 7327 O O . GLY D 1 84 ? 19.906 43.337 -43.864 1.00 29.25 84 GLY D O 1
ATOM 7328 N N . SER D 1 85 ? 20.596 45.381 -43.251 1.00 26.67 85 SER D N 1
ATOM 7329 C CA . SER D 1 85 ? 19.232 45.857 -43.104 1.00 32.07 85 SER D CA 1
ATOM 7330 C C . SER D 1 85 ? 18.840 46.844 -44.195 1.00 32.86 85 SER D C 1
ATOM 7331 O O . SER D 1 85 ? 18.127 47.802 -43.955 1.00 31.95 85 SER D O 1
ATOM 7334 N N . ASP D 1 86 ? 19.302 46.596 -45.409 1.00 37.80 86 ASP D N 1
ATOM 7335 C CA . ASP D 1 86 ? 19.032 47.503 -46.512 1.00 39.58 86 ASP D CA 1
ATOM 7336 C C . ASP D 1 86 ? 18.163 46.776 -47.481 1.00 36.65 86 ASP D C 1
ATOM 7337 O O . ASP D 1 86 ? 18.439 45.626 -47.811 1.00 38.05 86 ASP D O 1
ATOM 7342 N N . LEU D 1 87 ? 17.100 47.428 -47.935 1.00 35.94 87 LEU D N 1
ATOM 7343 C CA . LEU D 1 87 ? 16.271 46.813 -48.950 1.00 31.66 87 LEU D CA 1
ATOM 7344 C C . LEU D 1 87 ? 16.930 47.047 -50.292 1.00 28.37 87 LEU D C 1
ATOM 7345 O O . LEU D 1 87 ? 17.200 48.184 -50.654 1.00 31.01 87 LEU D O 1
ATOM 7350 N N . VAL D 1 88 ? 17.166 45.975 -51.033 1.00 24.82 88 VAL D N 1
ATOM 7351 C CA . VAL D 1 88 ? 17.876 46.078 -52.308 1.00 27.12 88 VAL D CA 1
ATOM 7352 C C . VAL D 1 88 ? 17.095 45.390 -53.423 1.00 24.47 88 VAL D C 1
ATOM 7353 O O . VAL D 1 88 ? 16.586 44.288 -53.221 1.00 22.73 88 VAL D O 1
ATOM 7357 N N . ALA D 1 89 ? 17.033 46.012 -54.603 1.00 21.39 89 ALA D N 1
ATOM 7358 C CA . ALA D 1 89 ? 16.339 45.392 -55.738 1.00 22.14 89 ALA D CA 1
ATOM 7359 C C . ALA D 1 89 ? 17.270 45.131 -56.917 1.00 25.78 89 ALA D C 1
ATOM 7360 O O . ALA D 1 89 ? 18.286 45.821 -57.088 1.00 34.47 89 ALA D O 1
ATOM 7362 N N . GLU D 1 90 ? 16.933 44.116 -57.706 1.00 26.34 90 GLU D N 1
ATOM 7363 C CA . GLU D 1 90 ? 17.648 43.786 -58.937 1.00 25.74 90 GLU D CA 1
ATOM 7364 C C . GLU D 1 90 ? 16.704 43.184 -59.958 1.00 22.88 90 GLU D C 1
ATOM 7365 O O . GLU D 1 90 ? 15.905 42.281 -59.667 1.00 19.08 90 GLU D O 1
ATOM 7371 N N . TYR D 1 91 ? 16.787 43.674 -61.178 1.00 21.99 91 TYR D N 1
ATOM 7372 C CA . TYR D 1 91 ? 15.849 43.225 -62.187 1.00 18.51 91 TYR D CA 1
ATOM 7373 C C . TYR D 1 91 ? 16.157 41.798 -62.576 1.00 18.66 91 TYR D C 1
ATOM 7374 O O . TYR D 1 91 ? 17.315 41.470 -62.693 1.00 16.04 91 TYR D O 1
ATOM 7383 N N . GLN D 1 92 ? 15.127 40.969 -62.797 1.00 22.51 92 GLN D N 1
ATOM 7384 C CA . GLN D 1 92 ? 15.288 39.566 -63.222 1.00 23.98 92 GLN D CA 1
ATOM 7385 C C . GLN D 1 92 ? 14.402 39.158 -64.382 1.00 26.62 92 GLN D C 1
ATOM 7386 O O . GLN D 1 92 ? 13.241 39.535 -64.428 1.00 31.50 92 GLN D O 1
ATOM 7392 N N . LEU D 1 93 ? 14.933 38.365 -65.295 1.00 22.65 93 LEU D N 1
ATOM 7393 C CA . LEU D 1 93 ? 14.130 37.784 -66.342 1.00 26.78 93 LEU D CA 1
ATOM 7394 C C . LEU D 1 93 ? 14.189 36.303 -66.061 1.00 28.03 93 LEU D C 1
ATOM 7395 O O . LEU D 1 93 ? 15.262 35.768 -65.816 1.00 24.62 93 LEU D O 1
ATOM 7400 N N . GLY D 1 94 ? 13.055 35.621 -66.112 1.00 26.45 94 GLY D N 1
ATOM 7401 C CA . GLY D 1 94 ? 13.043 34.267 -65.609 1.00 22.96 94 GLY D CA 1
ATOM 7402 C C . GLY D 1 94 ? 11.964 33.447 -66.243 1.00 23.21 94 GLY D C 1
ATOM 7403 O O . GLY D 1 94 ? 11.079 33.993 -66.945 1.00 21.62 94 GLY D O 1
ATOM 7404 N N . LEU D 1 95 ? 12.041 32.139 -65.987 1.00 15.64 95 LEU D N 1
ATOM 7405 C CA . LEU D 1 95 ? 11.094 31.189 -66.523 1.00 12.51 95 LEU D CA 1
ATOM 7406 C C . LEU D 1 95 ? 10.655 30.249 -65.430 1.00 20.79 95 LEU D C 1
ATOM 7407 O O . LEU D 1 95 ? 11.361 30.072 -64.434 1.00 18.45 95 LEU D O 1
ATOM 7412 N N . GLU D 1 96 ? 9.483 29.644 -65.619 1.00 22.50 96 GLU D N 1
ATOM 7413 C CA . GLU D 1 96 ? 8.972 28.670 -64.674 1.00 28.11 96 GLU D CA 1
ATOM 7414 C C . GLU D 1 96 ? 8.128 27.668 -65.434 1.00 27.09 96 GLU D C 1
ATOM 7415 O O . GLU D 1 96 ? 7.293 28.075 -66.212 1.00 25.14 96 GLU D O 1
ATOM 7421 N N . LYS D 1 97 ? 8.367 26.359 -65.227 1.00 28.22 97 LYS D N 1
ATOM 7422 C CA . LYS D 1 97 ? 7.470 25.297 -65.740 1.00 25.36 97 LYS D CA 1
ATOM 7423 C C . LYS D 1 97 ? 7.152 24.223 -64.711 1.00 23.91 97 LYS D C 1
ATOM 7424 O O . LYS D 1 97 ? 8.034 23.626 -64.092 1.00 21.50 97 LYS D O 1
ATOM 7430 N N . VAL D 1 98 ? 5.881 23.925 -64.621 1.00 26.73 98 VAL D N 1
ATOM 7431 C CA . VAL D 1 98 ? 5.348 23.103 -63.573 1.00 32.80 98 VAL D CA 1
ATOM 7432 C C . VAL D 1 98 ? 4.212 22.198 -64.056 1.00 34.98 98 VAL D C 1
ATOM 7433 O O . VAL D 1 98 ? 3.198 22.705 -64.528 1.00 36.57 98 VAL D O 1
ATOM 7437 N N . PRO D 1 99 ? 4.199 20.875 -63.938 1.00 37.45 99 PRO D N 1
ATOM 7438 C CA . PRO D 1 99 ? 5.359 20.015 -63.700 1.00 35.51 99 PRO D CA 1
ATOM 7439 C C . PRO D 1 99 ? 6.397 20.022 -64.803 1.00 33.52 99 PRO D C 1
ATOM 7440 O O . PRO D 1 99 ? 6.047 20.138 -65.974 1.00 37.11 99 PRO D O 1
ATOM 7444 N N . ARG D 1 100 ? 7.640 19.734 -64.487 1.00 32.33 100 ARG D N 1
ATOM 7445 C CA . ARG D 1 100 ? 8.519 19.207 -65.526 1.00 32.89 100 ARG D CA 1
ATOM 7446 C C . ARG D 1 100 ? 8.056 17.776 -65.880 1.00 31.59 100 ARG D C 1
ATOM 7447 O O . ARG D 1 100 ? 8.217 16.863 -65.086 1.00 31.16 100 ARG D O 1
ATOM 7455 N N . ASN D 1 101 ? 7.435 17.594 -67.048 1.00 32.77 101 ASN D N 1
ATOM 7456 C CA . ASN D 1 101 ? 7.023 16.254 -67.505 1.00 33.88 101 ASN D CA 1
ATOM 7457 C C . ASN D 1 101 ? 8.200 15.336 -67.875 1.00 35.99 101 ASN D C 1
ATOM 7458 O O . ASN D 1 101 ? 8.048 14.098 -67.954 1.00 38.08 101 ASN D O 1
ATOM 7463 N N . SER D 1 102 ? 9.360 15.946 -68.112 1.00 33.21 102 SER D N 1
ATOM 7464 C CA . SER D 1 102 ? 10.547 15.208 -68.522 1.00 36.05 102 SER D CA 1
ATOM 7465 C C . SER D 1 102 ? 11.822 16.021 -68.210 1.00 36.50 102 SER D C 1
ATOM 7466 O O . SER D 1 102 ? 11.890 16.743 -67.213 1.00 40.67 102 SER D O 1
ATOM 7469 N N . LEU D 1 103 ? 12.828 15.882 -69.063 1.00 37.19 103 LEU D N 1
ATOM 7470 C CA . LEU D 1 103 ? 14.123 16.522 -68.891 1.00 31.52 103 LEU D CA 1
ATOM 7471 C C . LEU D 1 103 ? 14.173 17.603 -69.926 1.00 27.92 103 LEU D C 1
ATOM 7472 O O . LEU D 1 103 ? 14.785 18.657 -69.707 1.00 32.90 103 LEU D O 1
ATOM 7477 N N . ASP D 1 104 ? 13.499 17.320 -71.041 1.00 27.73 104 ASP D N 1
ATOM 7478 C CA . ASP D 1 104 ? 13.314 18.228 -72.165 1.00 29.76 104 ASP D CA 1
ATOM 7479 C C . ASP D 1 104 ? 12.710 19.553 -71.748 1.00 27.30 104 ASP D C 1
ATOM 7480 O O . ASP D 1 104 ? 13.093 20.599 -72.273 1.00 32.51 104 ASP D O 1
ATOM 7485 N N . ASP D 1 105 ? 11.769 19.518 -70.811 1.00 24.16 105 ASP D N 1
ATOM 7486 C CA . ASP D 1 105 ? 11.260 20.743 -70.217 1.00 28.34 105 ASP D CA 1
ATOM 7487 C C . ASP D 1 105 ? 12.406 21.570 -69.598 1.00 29.20 105 ASP D C 1
ATOM 7488 O O . ASP D 1 105 ? 12.581 22.738 -69.952 1.00 31.67 105 ASP D O 1
ATOM 7493 N N . SER D 1 106 ? 13.213 20.960 -68.728 1.00 25.80 106 SER D N 1
ATOM 7494 C CA . SER D 1 106 ? 14.309 21.678 -68.091 1.00 22.63 106 SER D CA 1
ATOM 7495 C C . SER D 1 106 ? 15.309 22.130 -69.111 1.00 21.32 106 SER D C 1
ATOM 7496 O O . SER D 1 106 ? 15.892 23.188 -68.948 1.00 20.76 106 SER D O 1
ATOM 7499 N N . LEU D 1 107 ? 15.520 21.317 -70.152 1.00 22.32 107 LEU D N 1
ATOM 7500 C CA . LEU D 1 107 ? 16.471 21.646 -71.218 1.00 21.19 107 LEU D CA 1
ATOM 7501 C C . LEU D 1 107 ? 15.983 22.803 -72.080 1.00 19.99 107 LEU D C 1
ATOM 7502 O O . LEU D 1 107 ? 16.779 23.613 -72.577 1.00 17.32 107 LEU D O 1
ATOM 7507 N N . GLU D 1 108 ? 14.666 22.870 -72.250 1.00 18.57 108 GLU D N 1
ATOM 7508 C CA . GLU D 1 108 ? 14.056 23.994 -72.931 1.00 22.75 108 GLU D CA 1
ATOM 7509 C C . GLU D 1 108 ? 14.296 25.254 -72.108 1.00 21.07 108 GLU D C 1
ATOM 7510 O O . GLU D 1 108 ? 14.681 26.292 -72.643 1.00 24.94 108 GLU D O 1
ATOM 7516 N N . VAL D 1 109 ? 14.109 25.128 -70.799 1.00 18.60 109 VAL D N 1
ATOM 7517 C CA . VAL D 1 109 ? 14.408 26.197 -69.863 1.00 18.39 109 VAL D CA 1
ATOM 7518 C C . VAL D 1 109 ? 15.865 26.660 -69.937 1.00 19.55 109 VAL D C 1
ATOM 7519 O O . VAL D 1 109 ? 16.118 27.849 -70.080 1.00 28.22 109 VAL D O 1
ATOM 7523 N N . LEU D 1 110 ? 16.806 25.729 -69.854 1.00 19.79 110 LEU D N 1
ATOM 7524 C CA . LEU D 1 110 ? 18.232 26.037 -69.996 1.00 21.97 110 LEU D CA 1
ATOM 7525 C C . LEU D 1 110 ? 18.531 26.682 -71.335 1.00 19.22 110 LEU D C 1
ATOM 7526 O O . LEU D 1 110 ? 19.302 27.605 -71.418 1.00 25.35 110 LEU D O 1
ATOM 7531 N N . GLU D 1 111 ? 17.937 26.167 -72.396 1.00 24.08 111 GLU D N 1
ATOM 7532 C CA . GLU D 1 111 ? 18.197 26.705 -73.709 1.00 28.22 111 GLU D CA 1
ATOM 7533 C C . GLU D 1 111 ? 17.840 28.190 -73.751 1.00 27.41 111 GLU D C 1
ATOM 7534 O O . GLU D 1 111 ? 18.647 29.013 -74.182 1.00 29.27 111 GLU D O 1
ATOM 7540 N N . ILE D 1 112 ? 16.653 28.534 -73.261 1.00 25.37 112 ILE D N 1
ATOM 7541 C CA . ILE D 1 112 ? 16.207 29.914 -73.296 1.00 18.87 112 ILE D CA 1
ATOM 7542 C C . ILE D 1 112 ? 17.055 30.820 -72.427 1.00 21.50 112 ILE D C 1
ATOM 7543 O O . ILE D 1 112 ? 17.332 31.937 -72.854 1.00 14.85 112 ILE D O 1
ATOM 7548 N N . ILE D 1 113 ? 17.460 30.362 -71.232 1.00 17.61 113 ILE D N 1
ATOM 7549 C CA . ILE D 1 113 ? 18.242 31.228 -70.347 1.00 23.58 113 ILE D CA 1
ATOM 7550 C C . ILE D 1 113 ? 19.698 31.385 -70.797 1.00 23.53 113 ILE D C 1
ATOM 7551 O O . ILE D 1 113 ? 20.236 32.481 -70.773 1.00 21.10 113 ILE D O 1
ATOM 7556 N N . VAL D 1 114 ? 20.322 30.286 -71.221 1.00 21.44 114 VAL D N 1
ATOM 7557 C CA . VAL D 1 114 ? 21.680 30.325 -71.748 1.00 17.92 114 VAL D CA 1
ATOM 7558 C C . VAL D 1 114 ? 21.762 31.168 -73.024 1.00 21.33 114 VAL D C 1
ATOM 7559 O O . VAL D 1 114 ? 22.649 32.002 -73.132 1.00 30.24 114 VAL D O 1
ATOM 7563 N N . GLU D 1 115 ? 20.858 30.939 -73.980 1.00 22.97 115 GLU D N 1
ATOM 7564 C CA . GLU D 1 115 ? 20.776 31.713 -75.229 1.00 23.38 115 GLU D CA 1
ATOM 7565 C C . GLU D 1 115 ? 20.660 33.207 -74.912 1.00 22.15 115 GLU D C 1
ATOM 7566 O O . GLU D 1 115 ? 21.201 34.045 -75.623 1.00 21.30 115 GLU D O 1
ATOM 7572 N N . SER D 1 116 ? 19.976 33.529 -73.820 1.00 16.79 116 SER D N 1
ATOM 7573 C CA . SER D 1 116 ? 19.827 34.914 -73.414 1.00 17.65 116 SER D CA 1
ATOM 7574 C C . SER D 1 116 ? 21.103 35.526 -72.842 1.00 20.27 116 SER D C 1
ATOM 7575 O O . SER D 1 116 ? 21.595 36.568 -73.321 1.00 23.70 116 SER D O 1
ATOM 7578 N N . ALA D 1 117 ? 21.650 34.853 -71.844 1.00 24.32 117 ALA D N 1
ATOM 7579 C CA . ALA D 1 117 ? 22.901 35.243 -71.221 1.00 21.81 117 ALA D CA 1
ATOM 7580 C C . ALA D 1 117 ? 23.942 35.423 -72.306 1.00 19.74 117 ALA D C 1
ATOM 7581 O O . ALA D 1 117 ? 24.649 36.440 -72.343 1.00 19.97 117 ALA D O 1
ATOM 7583 N N . SER D 1 118 ? 24.015 34.454 -73.211 1.00 16.28 118 SER D N 1
ATOM 7584 C CA . SER D 1 118 ? 24.973 34.525 -74.325 1.00 24.96 118 SER D CA 1
ATOM 7585 C C . SER D 1 118 ? 24.856 35.783 -75.203 1.00 22.39 118 SER D C 1
ATOM 7586 O O . SER D 1 118 ? 25.860 36.256 -75.758 1.00 25.83 118 SER D O 1
ATOM 7589 N N . GLU D 1 119 ? 23.633 36.292 -75.347 1.00 23.44 119 GLU D N 1
ATOM 7590 C CA . GLU D 1 119 ? 23.383 37.488 -76.143 1.00 23.71 119 GLU D CA 1
ATOM 7591 C C . GLU D 1 119 ? 23.587 38.724 -75.284 1.00 20.28 119 GLU D C 1
ATOM 7592 O O . GLU D 1 119 ? 24.126 39.691 -75.762 1.00 21.46 119 GLU D O 1
ATOM 7598 N N . PHE D 1 120 ? 23.164 38.664 -74.022 1.00 21.63 120 PHE D N 1
ATOM 7599 C CA . PHE D 1 120 ? 23.075 39.839 -73.138 1.00 26.69 120 PHE D CA 1
ATOM 7600 C C . PHE D 1 120 ? 24.401 40.275 -72.531 1.00 26.37 120 PHE D C 1
ATOM 7601 O O . PHE D 1 120 ? 24.518 41.387 -72.017 1.00 29.96 120 PHE D O 1
ATOM 7609 N N . PHE D 1 121 ? 25.380 39.390 -72.560 1.00 25.07 121 PHE D N 1
ATOM 7610 C CA . PHE D 1 121 ? 26.675 39.671 -71.992 1.00 26.91 121 PHE D CA 1
ATOM 7611 C C . PHE D 1 121 ? 27.694 39.345 -73.063 1.00 32.30 121 PHE D C 1
ATOM 7612 O O . PHE D 1 121 ? 27.495 38.441 -73.876 1.00 32.56 121 PHE D O 1
ATOM 7620 N N . GLU D 1 122 ? 28.762 40.121 -73.111 1.00 41.49 122 GLU D N 1
ATOM 7621 C CA . GLU D 1 122 ? 29.808 39.905 -74.093 1.00 50.31 122 GLU D CA 1
ATOM 7622 C C . GLU D 1 122 ? 30.904 39.345 -73.263 1.00 54.43 122 GLU D C 1
ATOM 7623 O O . GLU D 1 122 ? 31.052 39.761 -72.119 1.00 58.50 122 GLU D O 1
ATOM 7629 N N . GLY D 1 123 ? 31.675 38.408 -73.804 1.00 55.39 123 GLY D N 1
ATOM 7630 C CA . GLY D 1 123 ? 32.805 37.889 -73.049 1.00 52.14 123 GLY D CA 1
ATOM 7631 C C . GLY D 1 123 ? 32.428 36.536 -72.518 1.00 48.84 123 GLY D C 1
ATOM 7632 O O . GLY D 1 123 ? 31.261 36.332 -72.137 1.00 48.89 123 GLY D O 1
ATOM 7633 N N . PRO D 1 124 ? 33.400 35.620 -72.535 1.00 47.44 124 PRO D N 1
ATOM 7634 C CA . PRO D 1 124 ? 33.178 34.190 -72.288 1.00 44.17 124 PRO D CA 1
ATOM 7635 C C . PRO D 1 124 ? 32.201 33.888 -71.194 1.00 40.16 124 PRO D C 1
ATOM 7636 O O . PRO D 1 124 ? 32.296 34.399 -70.071 1.00 39.15 124 PRO D O 1
ATOM 7640 N N . VAL D 1 125 ? 31.240 33.068 -71.569 1.00 38.28 125 VAL D N 1
ATOM 7641 C CA . VAL D 1 125 ? 30.159 32.651 -70.687 1.00 33.66 125 VAL D CA 1
ATOM 7642 C C . VAL D 1 125 ? 30.443 31.212 -70.283 1.00 30.56 125 VAL D C 1
ATOM 7643 O O . VAL D 1 125 ? 30.928 30.411 -71.094 1.00 30.85 125 VAL D O 1
ATOM 7647 N N . ILE D 1 126 ? 30.136 30.916 -69.021 1.00 29.47 126 ILE D N 1
ATOM 7648 C CA . ILE D 1 126 ? 30.416 29.641 -68.396 1.00 20.08 126 ILE D CA 1
ATOM 7649 C C . ILE D 1 126 ? 29.114 29.028 -67.843 1.00 23.78 126 ILE D C 1
ATOM 7650 O O . ILE D 1 126 ? 28.424 29.645 -67.018 1.00 21.70 126 ILE D O 1
ATOM 7655 N N . VAL D 1 127 ? 28.777 27.809 -68.260 1.00 24.57 127 VAL D N 1
ATOM 7656 C CA . VAL D 1 127 ? 27.560 27.148 -67.745 1.00 15.56 127 VAL D CA 1
ATOM 7657 C C . VAL D 1 127 ? 27.948 26.021 -66.792 1.00 21.90 127 VAL D C 1
ATOM 7658 O O . VAL D 1 127 ? 28.464 24.967 -67.206 1.00 18.85 127 VAL D O 1
ATOM 7662 N N . GLU D 1 128 ? 27.738 26.263 -65.499 1.00 18.32 128 GLU D N 1
ATOM 7663 C CA . GLU D 1 128 ? 28.132 25.305 -64.503 1.00 17.49 128 GLU D CA 1
ATOM 7664 C C . GLU D 1 128 ? 26.916 24.440 -64.138 1.00 20.35 128 GLU D C 1
ATOM 7665 O O . GLU D 1 128 ? 25.833 24.942 -63.840 1.00 17.55 128 GLU D O 1
ATOM 7671 N N . ILE D 1 129 ? 27.089 23.129 -64.195 1.00 19.03 129 ILE D N 1
ATOM 7672 C CA . ILE D 1 129 ? 25.969 22.216 -63.985 1.00 20.00 129 ILE D CA 1
ATOM 7673 C C . ILE D 1 129 ? 26.245 21.275 -62.823 1.00 18.48 129 ILE D C 1
ATOM 7674 O O . ILE D 1 129 ? 27.343 20.762 -62.674 1.00 17.16 129 ILE D O 1
ATOM 7679 N N . GLY D 1 130 ? 25.226 21.075 -61.994 1.00 18.12 130 GLY D N 1
ATOM 7680 C CA . GLY D 1 130 ? 25.337 20.297 -60.767 1.00 17.67 130 GLY D CA 1
ATOM 7681 C C . GLY D 1 130 ? 24.067 19.482 -60.684 1.00 22.03 130 GLY D C 1
ATOM 7682 O O . GLY D 1 130 ? 23.213 19.537 -61.603 1.00 23.17 130 GLY D O 1
ATOM 7683 N N . HIS D 1 131 ? 23.941 18.717 -59.612 1.00 13.47 131 HIS D N 1
ATOM 7684 C CA . HIS D 1 131 ? 22.815 17.835 -59.444 1.00 17.72 131 HIS D CA 1
ATOM 7685 C C . HIS D 1 131 ? 22.670 17.402 -57.985 1.00 21.97 131 HIS D C 1
ATOM 7686 O O . HIS D 1 131 ? 23.454 16.629 -57.446 1.00 22.21 131 HIS D O 1
ATOM 7693 N N . THR D 1 132 ? 21.623 17.931 -57.380 1.00 21.72 132 THR D N 1
ATOM 7694 C CA . THR D 1 132 ? 21.157 17.611 -56.047 1.00 22.08 132 THR D CA 1
ATOM 7695 C C . THR D 1 132 ? 21.229 16.113 -55.694 1.00 22.44 132 THR D C 1
ATOM 7696 O O . THR D 1 132 ? 21.480 15.762 -54.541 1.00 23.29 132 THR D O 1
ATOM 7700 N N . GLY D 1 133 ? 21.033 15.239 -56.683 1.00 22.41 133 GLY D N 1
ATOM 7701 C CA . GLY D 1 133 ? 20.958 13.792 -56.473 1.00 19.98 133 GLY D CA 1
ATOM 7702 C C . GLY D 1 133 ? 22.244 13.118 -55.998 1.00 26.27 133 GLY D C 1
ATOM 7703 O O . GLY D 1 133 ? 22.194 12.005 -55.425 1.00 21.01 133 GLY D O 1
ATOM 7704 N N . VAL D 1 134 ? 23.390 13.779 -56.194 1.00 23.91 134 VAL D N 1
ATOM 7705 C CA . VAL D 1 134 ? 24.599 13.363 -55.493 1.00 32.13 134 VAL D CA 1
ATOM 7706 C C . VAL D 1 134 ? 24.326 13.568 -53.976 1.00 34.41 134 VAL D C 1
ATOM 7707 O O . VAL D 1 134 ? 23.194 13.378 -53.524 1.00 42.87 134 VAL D O 1
ATOM 7711 N N . TYR D 1 135 ? 25.312 13.955 -53.187 1.00 31.19 135 TYR D N 1
ATOM 7712 C CA . TYR D 1 135 ? 25.095 14.209 -51.752 1.00 30.32 135 TYR D CA 1
ATOM 7713 C C . TYR D 1 135 ? 24.592 12.981 -50.982 1.00 29.48 135 TYR D C 1
ATOM 7714 O O . TYR D 1 135 ? 25.343 12.435 -50.162 1.00 27.80 135 TYR D O 1
ATOM 7723 N N . GLU D 1 136 ? 23.357 12.544 -51.267 1.00 28.41 136 GLU D N 1
ATOM 7724 C CA . GLU D 1 136 ? 22.745 11.324 -50.694 1.00 27.61 136 GLU D CA 1
ATOM 7725 C C . GLU D 1 136 ? 23.606 10.097 -50.921 1.00 26.74 136 GLU D C 1
ATOM 7726 O O . GLU D 1 136 ? 23.639 9.182 -50.093 1.00 23.35 136 GLU D O 1
ATOM 7732 N N . ASP D 1 137 ? 24.275 10.075 -52.070 1.00 28.26 137 ASP D N 1
ATOM 7733 C CA . ASP D 1 137 ? 25.274 9.055 -52.378 1.00 33.71 137 ASP D CA 1
ATOM 7734 C C . ASP D 1 137 ? 26.522 9.200 -51.519 1.00 31.61 137 ASP D C 1
ATOM 7735 O O . ASP D 1 137 ? 27.026 8.211 -50.998 1.00 34.96 137 ASP D O 1
ATOM 7740 N N . LEU D 1 138 ? 27.009 10.439 -51.407 1.00 26.24 138 LEU D N 1
ATOM 7741 C CA . LEU D 1 138 ? 28.175 10.787 -50.616 1.00 23.94 138 LEU D CA 1
ATOM 7742 C C . LEU D 1 138 ? 28.029 10.410 -49.150 1.00 21.00 138 LEU D C 1
ATOM 7743 O O . LEU D 1 138 ? 28.844 9.658 -48.634 1.00 19.58 138 LEU D O 1
ATOM 7748 N N . LEU D 1 139 ? 26.974 10.922 -48.519 1.00 23.66 139 LEU D N 1
ATOM 7749 C CA . LEU D 1 139 ? 26.752 10.865 -47.068 1.00 26.10 139 LEU D CA 1
ATOM 7750 C C . LEU D 1 139 ? 26.491 9.480 -46.542 1.00 27.89 139 LEU D C 1
ATOM 7751 O O . LEU D 1 139 ? 26.735 9.208 -45.377 1.00 28.70 139 LEU D O 1
ATOM 7756 N N . LYS D 1 140 ? 25.962 8.604 -47.384 1.00 31.28 140 LYS D N 1
ATOM 7757 C CA . LYS D 1 140 ? 25.612 7.275 -46.918 1.00 33.61 140 LYS D CA 1
ATOM 7758 C C . LYS D 1 140 ? 26.766 6.265 -46.912 1.00 33.06 140 LYS D C 1
ATOM 7759 O O . LYS D 1 140 ? 26.557 5.066 -47.055 1.00 36.52 140 LYS D O 1
ATOM 7765 N N . GLU D 1 141 ? 27.985 6.761 -46.729 1.00 32.15 141 GLU D N 1
ATOM 7766 C CA . GLU D 1 141 ? 29.096 5.935 -46.246 1.00 30.78 141 GLU D CA 1
ATOM 7767 C C . GLU D 1 141 ? 29.817 6.709 -45.176 1.00 27.23 141 GLU D C 1
ATOM 7768 O O . GLU D 1 141 ? 30.949 6.408 -44.818 1.00 26.34 141 GLU D O 1
ATOM 7774 N N . ILE D 1 142 ? 29.118 7.718 -44.680 1.00 27.40 142 ILE D N 1
ATOM 7775 C CA . ILE D 1 142 ? 29.594 8.656 -43.688 1.00 28.86 142 ILE D CA 1
ATOM 7776 C C . ILE D 1 142 ? 28.602 8.549 -42.523 1.00 28.77 142 ILE D C 1
ATOM 7777 O O . ILE D 1 142 ? 27.398 8.441 -42.762 1.00 32.16 142 ILE D O 1
ATOM 7782 N N . PRO D 1 143 ? 29.100 8.558 -41.282 1.00 26.29 143 PRO D N 1
ATOM 7783 C CA . PRO D 1 143 ? 28.261 8.559 -40.066 1.00 25.81 143 PRO D CA 1
ATOM 7784 C C . PRO D 1 143 ? 27.225 9.692 -39.965 1.00 27.93 143 PRO D C 1
ATOM 7785 O O . PRO D 1 143 ? 27.597 10.843 -40.140 1.00 29.04 143 PRO D O 1
ATOM 7789 N N . LYS D 1 144 ? 25.963 9.352 -39.667 1.00 33.53 144 LYS D N 1
ATOM 7790 C CA . LYS D 1 144 ? 24.786 10.259 -39.749 1.00 35.75 144 LYS D CA 1
ATOM 7791 C C . LYS D 1 144 ? 24.991 11.651 -39.130 1.00 36.55 144 LYS D C 1
ATOM 7792 O O . LYS D 1 144 ? 24.742 12.675 -39.768 1.00 36.09 144 LYS D O 1
ATOM 7798 N N . ASP D 1 145 ? 25.401 11.676 -37.867 1.00 37.48 145 ASP D N 1
ATOM 7799 C CA . ASP D 1 145 ? 25.878 12.902 -37.259 1.00 38.48 145 ASP D CA 1
ATOM 7800 C C . ASP D 1 145 ? 27.226 13.196 -37.932 1.00 39.82 145 ASP D C 1
ATOM 7801 O O . ASP D 1 145 ? 28.059 12.297 -38.037 1.00 39.31 145 ASP D O 1
ATOM 7806 N N . LEU D 1 146 ? 27.421 14.424 -38.415 1.00 39.00 146 LEU D N 1
ATOM 7807 C CA . LEU D 1 146 ? 28.596 14.792 -39.231 1.00 39.61 146 LEU D CA 1
ATOM 7808 C C . LEU D 1 146 ? 28.149 15.151 -40.633 1.00 39.26 146 LEU D C 1
ATOM 7809 O O . LEU D 1 146 ? 28.910 15.753 -41.398 1.00 40.29 146 LEU D O 1
ATOM 7814 N N . HIS D 1 147 ? 26.918 14.768 -40.970 1.00 39.33 147 HIS D N 1
ATOM 7815 C CA . HIS D 1 147 ? 26.374 15.033 -42.299 1.00 39.79 147 HIS D CA 1
ATOM 7816 C C . HIS D 1 147 ? 26.337 16.531 -42.556 1.00 40.10 147 HIS D C 1
ATOM 7817 O O . HIS D 1 147 ? 26.729 16.987 -43.639 1.00 40.26 147 HIS D O 1
ATOM 7824 N N . GLU D 1 148 ? 25.878 17.280 -41.548 1.00 38.93 148 GLU D N 1
ATOM 7825 C CA . GLU D 1 148 ? 25.828 18.739 -41.612 1.00 37.55 148 GLU D CA 1
ATOM 7826 C C . GLU D 1 148 ? 27.219 19.328 -41.883 1.00 33.48 148 GLU D C 1
ATOM 7827 O O . GLU D 1 148 ? 27.346 20.274 -42.666 1.00 30.17 148 GLU D O 1
ATOM 7833 N N . LYS D 1 149 ? 28.245 18.742 -41.263 1.00 27.15 149 LYS D N 1
ATOM 7834 C CA . LYS D 1 149 ? 29.610 19.230 -41.406 1.00 26.30 149 LYS D CA 1
ATOM 7835 C C . LYS D 1 149 ? 30.131 19.031 -42.817 1.00 24.43 149 LYS D C 1
ATOM 7836 O O . LYS D 1 149 ? 30.312 20.009 -43.528 1.00 23.86 149 LYS D O 1
ATOM 7842 N N . VAL D 1 150 ? 30.368 17.783 -43.228 1.00 23.78 150 VAL D N 1
ATOM 7843 C CA . VAL D 1 150 ? 30.808 17.524 -44.608 1.00 20.75 150 VAL D CA 1
ATOM 7844 C C . VAL D 1 150 ? 30.033 18.369 -45.632 1.00 15.92 150 VAL D C 1
ATOM 7845 O O . VAL D 1 150 ? 30.634 19.048 -46.449 1.00 22.65 150 VAL D O 1
ATOM 7849 N N . LEU D 1 151 ? 28.712 18.358 -45.579 1.00 14.13 151 LEU D N 1
ATOM 7850 C CA . LEU D 1 151 ? 27.949 19.122 -46.556 1.00 16.66 151 LEU D CA 1
ATOM 7851 C C . LEU D 1 151 ? 28.458 20.580 -46.634 1.00 17.81 151 LEU D C 1
ATOM 7852 O O . LEU D 1 151 ? 28.651 21.124 -47.739 1.00 16.16 151 LEU D O 1
ATOM 7857 N N . ASN D 1 152 ? 28.714 21.167 -45.461 1.00 19.27 152 ASN D N 1
ATOM 7858 C CA . ASN D 1 152 ? 29.293 22.499 -45.327 1.00 24.49 152 ASN D CA 1
ATOM 7859 C C . ASN D 1 152 ? 30.658 22.592 -45.987 1.00 24.72 152 ASN D C 1
ATOM 7860 O O . ASN D 1 152 ? 30.889 23.471 -46.849 1.00 24.96 152 ASN D O 1
ATOM 7865 N N . LEU D 1 153 ? 31.547 21.678 -45.614 1.00 15.65 153 LEU D N 1
ATOM 7866 C CA . LEU D 1 153 ? 32.882 21.690 -46.187 1.00 18.98 153 LEU D CA 1
ATOM 7867 C C . LEU D 1 153 ? 32.919 21.510 -47.714 1.00 18.82 153 LEU D C 1
ATOM 7868 O O . LEU D 1 153 ? 33.775 22.075 -48.395 1.00 16.76 153 LEU D O 1
ATOM 7873 N N . ILE D 1 154 ? 31.940 20.787 -48.245 1.00 18.32 154 ILE D N 1
ATOM 7874 C CA . ILE D 1 154 ? 31.821 20.592 -49.675 1.00 21.16 154 ILE D CA 1
ATOM 7875 C C . ILE D 1 154 ? 31.408 21.900 -50.379 1.00 22.97 154 ILE D C 1
ATOM 7876 O O . ILE D 1 154 ? 31.961 22.275 -51.422 1.00 20.43 154 ILE D O 1
ATOM 7881 N N . ASP D 1 155 ? 30.431 22.580 -49.782 1.00 23.22 155 ASP D N 1
ATOM 7882 C CA . ASP D 1 155 ? 29.947 23.864 -50.250 1.00 17.00 155 ASP D CA 1
ATOM 7883 C C . ASP D 1 155 ? 31.025 24.931 -50.268 1.00 14.68 155 ASP D C 1
ATOM 7884 O O . ASP D 1 155 ? 31.052 25.767 -51.176 1.00 7.27 155 ASP D O 1
ATOM 7889 N N . THR D 1 156 ? 31.899 24.890 -49.265 1.00 10.11 156 THR D N 1
ATOM 7890 C CA . THR D 1 156 ? 33.008 25.817 -49.140 1.00 14.82 156 THR D CA 1
ATOM 7891 C C . THR D 1 156 ? 34.280 25.386 -49.851 1.00 16.97 156 THR D C 1
ATOM 7892 O O . THR D 1 156 ? 35.279 26.153 -49.861 1.00 18.76 156 THR D O 1
ATOM 7896 N N . LYS D 1 157 ? 34.270 24.163 -50.386 1.00 14.15 157 LYS D N 1
ATOM 7897 C CA . LYS D 1 157 ? 35.437 23.562 -51.067 1.00 13.52 157 LYS D CA 1
ATOM 7898 C C . LYS D 1 157 ? 36.665 23.388 -50.161 1.00 14.32 157 LYS D C 1
ATOM 7899 O O . LYS D 1 157 ? 37.821 23.445 -50.617 1.00 17.32 157 LYS D O 1
ATOM 7905 N N . ASN D 1 158 ? 36.397 23.176 -48.871 1.00 16.13 158 ASN D N 1
ATOM 7906 C CA . ASN D 1 158 ? 37.426 23.073 -47.845 1.00 9.29 158 ASN D CA 1
ATOM 7907 C C . ASN D 1 158 ? 37.982 21.674 -47.821 1.00 14.95 158 ASN D C 1
ATOM 7908 O O . ASN D 1 158 ? 37.754 20.910 -46.861 1.00 7.82 158 ASN D O 1
ATOM 7913 N N . LEU D 1 159 ? 38.696 21.341 -48.896 1.00 18.22 159 LEU D N 1
ATOM 7914 C CA . LEU D 1 159 ? 39.450 20.088 -48.998 1.00 22.82 159 LEU D CA 1
ATOM 7915 C C . LEU D 1 159 ? 40.301 19.845 -47.753 1.00 28.39 159 LEU D C 1
ATOM 7916 O O . LEU D 1 159 ? 40.308 18.735 -47.190 1.00 32.67 159 LEU D O 1
ATOM 7921 N N . ALA D 1 160 ? 41.011 20.904 -47.348 1.00 27.57 160 ALA D N 1
ATOM 7922 C CA . ALA D 1 160 ? 41.902 20.910 -46.206 1.00 26.66 160 ALA D CA 1
ATOM 7923 C C . ALA D 1 160 ? 41.275 20.264 -44.995 1.00 26.56 160 ALA D C 1
ATOM 7924 O O . ALA D 1 160 ? 41.822 19.321 -44.458 1.00 33.19 160 ALA D O 1
ATOM 7926 N N . GLU D 1 161 ? 40.118 20.756 -44.573 1.00 28.48 161 GLU D N 1
ATOM 7927 C CA . GLU D 1 161 ? 39.471 20.209 -43.387 1.00 25.98 161 GLU D CA 1
ATOM 7928 C C . GLU D 1 161 ? 38.804 18.874 -43.623 1.00 25.08 161 GLU D C 1
ATOM 7929 O O . GLU D 1 161 ? 38.570 18.143 -42.666 1.00 31.54 161 GLU D O 1
ATOM 7935 N N . ILE D 1 162 ? 38.511 18.534 -44.874 1.00 19.92 162 ILE D N 1
ATOM 7936 C CA . ILE D 1 162 ? 38.084 17.176 -45.154 1.00 18.87 162 ILE D CA 1
ATOM 7937 C C . ILE D 1 162 ? 39.214 16.190 -44.874 1.00 21.10 162 ILE D C 1
ATOM 7938 O O . ILE D 1 162 ? 38.979 15.200 -44.180 1.00 24.20 162 ILE D O 1
ATOM 7943 N N . GLU D 1 163 ? 40.425 16.472 -45.365 1.00 23.88 163 GLU D N 1
ATOM 7944 C CA . GLU D 1 163 ? 41.623 15.694 -44.988 1.00 30.07 163 GLU D CA 1
ATOM 7945 C C . GLU D 1 163 ? 41.838 15.615 -43.469 1.00 32.73 163 GLU D C 1
ATOM 7946 O O . GLU D 1 163 ? 42.347 14.614 -42.970 1.00 40.50 163 GLU D O 1
ATOM 7952 N N . PHE D 1 164 ? 41.474 16.667 -42.743 1.00 32.68 164 PHE D N 1
ATOM 7953 C CA . PHE D 1 164 ? 41.618 16.668 -41.295 1.00 33.52 164 PHE D CA 1
ATOM 7954 C C . PHE D 1 164 ? 40.624 15.753 -40.582 1.00 35.05 164 PHE D C 1
ATOM 7955 O O . PHE D 1 164 ? 40.983 15.119 -39.583 1.00 35.25 164 PHE D O 1
ATOM 7963 N N . LEU D 1 165 ? 39.377 15.706 -41.066 1.00 36.25 165 LEU D N 1
ATOM 7964 C CA . LEU D 1 165 ? 38.356 14.827 -40.478 1.00 36.76 165 LEU D CA 1
ATOM 7965 C C . LEU D 1 165 ? 38.650 13.382 -40.842 1.00 37.66 165 LEU D C 1
ATOM 7966 O O . LEU D 1 165 ? 38.584 12.473 -39.988 1.00 34.31 165 LEU D O 1
ATOM 7971 N N . SER D 1 166 ? 38.974 13.192 -42.123 1.00 38.56 166 SER D N 1
ATOM 7972 C CA . SER D 1 166 ? 39.592 11.966 -42.623 1.00 40.20 166 SER D CA 1
ATOM 7973 C C . SER D 1 166 ? 40.563 11.337 -41.599 1.00 40.91 166 SER D C 1
ATOM 7974 O O . SER D 1 166 ? 40.389 10.179 -41.228 1.00 43.43 166 SER D O 1
ATOM 7977 N N . HIS D 1 167 ? 41.550 12.101 -41.118 1.00 41.11 167 HIS D N 1
ATOM 7978 C CA . HIS D 1 167 ? 42.539 11.579 -40.171 1.00 42.17 167 HIS D CA 1
ATOM 7979 C C . HIS D 1 167 ? 42.102 11.540 -38.703 1.00 38.93 167 HIS D C 1
ATOM 7980 O O . HIS D 1 167 ? 42.306 10.547 -38.017 1.00 34.38 167 HIS D O 1
ATOM 7987 N N . MET D 1 168 ? 41.494 12.615 -38.229 1.00 38.97 168 MET D N 1
ATOM 7988 C CA . MET D 1 168 ? 41.185 12.729 -36.805 1.00 40.05 168 MET D CA 1
ATOM 7989 C C . MET D 1 168 ? 39.942 11.936 -36.346 1.00 40.80 168 MET D C 1
ATOM 7990 O O . MET D 1 168 ? 39.813 11.603 -35.165 1.00 43.01 168 MET D O 1
ATOM 7995 N N . LYS D 1 169 ? 39.068 11.581 -37.283 1.00 43.28 169 LYS D N 1
ATOM 7996 C CA . LYS D 1 169 ? 37.879 10.787 -36.967 1.00 43.57 169 LYS D CA 1
ATOM 7997 C C . LYS D 1 169 ? 37.946 9.379 -37.567 1.00 45.14 169 LYS D C 1
ATOM 7998 O O . LYS D 1 169 ? 37.137 8.503 -37.212 1.00 45.58 169 LYS D O 1
ATOM 8004 N N . LYS D 1 170 ? 38.914 9.177 -38.466 1.00 44.24 170 LYS D N 1
ATOM 8005 C CA . LYS D 1 170 ? 39.219 7.870 -39.074 1.00 43.98 170 LYS D CA 1
ATOM 8006 C C . LYS D 1 170 ? 38.112 7.345 -39.996 1.00 43.52 170 LYS D C 1
ATOM 8007 O O . LYS D 1 170 ? 37.652 6.205 -39.865 1.00 43.60 170 LYS D O 1
ATOM 8013 N N . ILE D 1 171 ? 37.687 8.202 -40.919 1.00 45.85 171 ILE D N 1
ATOM 8014 C CA . ILE D 1 171 ? 36.830 7.795 -42.039 1.00 47.85 171 ILE D CA 1
ATOM 8015 C C . ILE D 1 171 ? 37.454 8.229 -43.362 1.00 46.66 171 ILE D C 1
ATOM 8016 O O . ILE D 1 171 ? 37.899 9.378 -43.494 1.00 48.99 171 ILE D O 1
ATOM 8021 N N . ASP D 1 172 ? 37.486 7.310 -44.327 1.00 42.80 172 ASP D N 1
ATOM 8022 C CA . ASP D 1 172 ? 37.948 7.610 -45.680 1.00 42.47 172 ASP D CA 1
ATOM 8023 C C . ASP D 1 172 ? 36.898 8.440 -46.415 1.00 39.87 172 ASP D C 1
ATOM 8024 O O . ASP D 1 172 ? 35.760 8.002 -46.602 1.00 38.85 172 ASP D O 1
ATOM 8029 N N . LEU D 1 173 ? 37.288 9.647 -46.809 1.00 36.49 173 LEU D N 1
ATOM 8030 C CA . LEU D 1 173 ? 36.386 10.595 -47.451 1.00 34.98 173 LEU D CA 1
ATOM 8031 C C . LEU D 1 173 ? 36.857 10.863 -48.880 1.00 33.11 173 LEU D C 1
ATOM 8032 O O . LEU D 1 173 ? 36.624 11.923 -49.443 1.00 37.48 173 LEU D O 1
ATOM 8037 N N . SER D 1 174 ? 37.495 9.866 -49.471 1.00 33.55 174 SER D N 1
ATOM 8038 C CA . SER D 1 1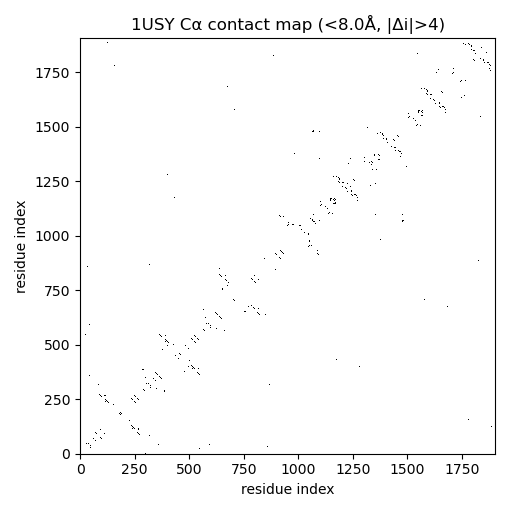74 ? 38.242 10.036 -50.709 1.00 31.81 174 SER D CA 1
ATOM 8039 C C . SER D 1 174 ? 37.384 10.515 -51.853 1.00 30.85 174 SER D C 1
ATOM 8040 O O . SER D 1 174 ? 37.850 11.258 -52.731 1.00 32.93 174 SER D O 1
ATOM 8043 N N . ARG D 1 175 ? 36.137 10.073 -51.884 1.00 27.42 175 ARG D N 1
ATOM 8044 C CA . ARG D 1 175 ? 35.308 10.497 -53.003 1.00 28.61 175 ARG D CA 1
ATOM 8045 C C . ARG D 1 175 ? 34.751 11.896 -52.794 1.00 23.55 175 ARG D C 1
ATOM 8046 O O . ARG D 1 175 ? 34.456 12.603 -53.763 1.00 25.59 175 ARG D O 1
ATOM 8054 N N . VAL D 1 176 ? 34.604 12.281 -51.533 1.00 20.91 176 VAL D N 1
ATOM 8055 C CA . VAL D 1 176 ? 34.266 13.654 -51.203 1.00 21.59 176 VAL D CA 1
ATOM 8056 C C . VAL D 1 176 ? 35.415 14.544 -51.689 1.00 23.54 176 VAL D C 1
ATOM 8057 O O . VAL D 1 176 ? 35.211 15.518 -52.444 1.00 24.43 176 VAL D O 1
ATOM 8061 N N . GLU D 1 177 ? 36.625 14.150 -51.311 1.00 25.77 177 GLU D N 1
ATOM 8062 C CA . GLU D 1 177 ? 37.826 14.798 -51.782 1.00 27.33 177 GLU D CA 1
ATOM 8063 C C . GLU D 1 177 ? 37.856 14.810 -53.302 1.00 28.51 177 GLU D C 1
ATOM 8064 O O . GLU D 1 177 ? 38.314 15.763 -53.905 1.00 30.25 177 GLU D O 1
ATOM 8070 N N . LYS D 1 178 ? 37.332 13.760 -53.919 1.00 31.92 178 LYS D N 1
ATOM 8071 C CA . LYS D 1 178 ? 37.353 13.680 -55.364 1.00 33.08 178 LYS D CA 1
ATOM 8072 C C . LYS D 1 178 ? 36.394 14.696 -56.006 1.00 30.81 178 LYS D C 1
ATOM 8073 O O . LYS D 1 178 ? 36.786 15.361 -56.959 1.00 32.10 178 LYS D O 1
ATOM 8079 N N . ILE D 1 179 ? 35.170 14.834 -55.479 1.00 29.32 179 ILE D N 1
ATOM 8080 C CA . ILE D 1 179 ? 34.191 15.799 -56.031 1.00 30.75 179 ILE D CA 1
ATOM 8081 C C . ILE D 1 179 ? 34.759 17.218 -55.940 1.00 27.42 179 ILE D C 1
ATOM 8082 O O . ILE D 1 179 ? 34.686 17.996 -56.900 1.00 22.94 179 ILE D O 1
ATOM 8087 N N . ILE D 1 180 ? 35.345 17.527 -54.786 1.00 19.66 180 ILE D N 1
ATOM 8088 C CA . ILE D 1 180 ? 35.933 18.833 -54.592 1.00 19.83 180 ILE D CA 1
ATOM 8089 C C . ILE D 1 180 ? 37.056 19.018 -55.574 1.00 19.41 180 ILE D C 1
ATOM 8090 O O . ILE D 1 180 ? 37.114 20.030 -56.280 1.00 23.65 180 ILE D O 1
ATOM 8095 N N . GLU D 1 181 ? 37.942 18.041 -55.633 1.00 20.58 181 GLU D N 1
ATOM 8096 C CA . GLU D 1 181 ? 39.063 18.128 -56.551 1.00 23.59 181 GLU D CA 1
ATOM 8097 C C . GLU D 1 181 ? 38.598 18.302 -58.000 1.00 23.16 181 GLU D C 1
ATOM 8098 O O . GLU D 1 181 ? 39.075 19.195 -58.694 1.00 26.07 181 GLU D O 1
ATOM 8104 N N . ASP D 1 182 ? 37.641 17.485 -58.429 1.00 24.30 182 ASP D N 1
ATOM 8105 C CA . ASP D 1 182 ? 37.137 17.538 -59.804 1.00 29.31 182 ASP D CA 1
ATOM 8106 C C . ASP D 1 182 ? 36.496 18.882 -60.116 1.00 28.35 182 ASP D C 1
ATOM 8107 O O . ASP D 1 182 ? 36.497 19.305 -61.259 1.00 26.30 182 ASP D O 1
ATOM 8112 N N . SER D 1 183 ? 35.940 19.542 -59.098 1.00 30.19 183 SER D N 1
ATOM 8113 C CA . SER D 1 183 ? 35.325 20.864 -59.276 1.00 28.99 183 SER D CA 1
ATOM 8114 C C . SER D 1 183 ? 36.372 21.946 -59.550 1.00 25.45 183 SER D C 1
ATOM 8115 O O . SER D 1 183 ? 36.033 23.066 -59.893 1.00 16.92 183 SER D O 1
ATOM 8118 N N . ILE D 1 184 ? 37.637 21.585 -59.376 1.00 26.77 184 ILE D N 1
ATOM 8119 C CA . ILE D 1 184 ? 38.750 22.468 -59.689 1.00 30.75 184 ILE D CA 1
ATOM 8120 C C . ILE D 1 184 ? 39.498 22.065 -60.960 1.00 29.36 184 ILE D C 1
ATOM 8121 O O . ILE D 1 184 ? 39.800 22.937 -61.780 1.00 31.69 184 ILE D O 1
ATOM 8126 N N . TYR D 1 185 ? 39.809 20.773 -61.113 1.00 25.02 185 TYR D N 1
ATOM 8127 C CA . TYR D 1 185 ? 40.772 20.332 -62.132 1.00 29.22 185 TYR D CA 1
ATOM 8128 C C . TYR D 1 185 ? 40.134 19.535 -63.272 1.00 32.22 185 TYR D C 1
ATOM 8129 O O . TYR D 1 185 ? 40.670 19.481 -64.374 1.00 34.55 185 TYR D O 1
ATOM 8138 N N . ARG D 1 186 ? 39.000 18.902 -62.995 1.00 36.32 186 ARG D N 1
ATOM 8139 C CA . ARG D 1 186 ? 38.297 18.077 -63.977 1.00 35.05 186 ARG D CA 1
ATOM 8140 C C . ARG D 1 186 ? 36.855 18.553 -64.177 1.00 32.07 186 ARG D C 1
ATOM 8141 O O . ARG D 1 186 ? 35.906 17.777 -63.992 1.00 30.42 186 ARG D O 1
ATOM 8149 N N . ARG D 1 187 ? 36.680 19.816 -64.564 1.00 29.83 187 ARG D N 1
ATOM 8150 C CA . ARG D 1 187 ? 35.326 20.342 -64.811 1.00 29.18 187 ARG D CA 1
ATOM 8151 C C . ARG D 1 187 ? 34.707 19.974 -66.153 1.00 27.09 187 ARG D C 1
ATOM 8152 O O . ARG D 1 187 ? 33.539 20.286 -66.381 1.00 29.53 187 ARG D O 1
ATOM 8160 N N . SER D 1 188 ? 35.484 19.366 -67.048 1.00 23.75 188 SER D N 1
ATOM 8161 C CA . SER D 1 188 ? 34.979 18.953 -68.361 1.00 23.40 188 SER D CA 1
ATOM 8162 C C . SER D 1 188 ? 33.964 17.834 -68.168 1.00 17.55 188 SER D C 1
ATOM 8163 O O . SER D 1 188 ? 34.210 16.960 -67.353 1.00 16.95 188 SER D O 1
ATOM 8166 N N . PRO D 1 189 ? 32.842 17.859 -68.888 1.00 16.89 189 PRO D N 1
ATOM 8167 C CA . PRO D 1 189 ? 31.817 16.802 -68.760 1.00 18.49 189 PRO D CA 1
ATOM 8168 C C . PRO D 1 189 ? 32.328 15.361 -68.872 1.00 19.91 189 PRO D C 1
ATOM 8169 O O . PRO D 1 189 ? 31.738 14.437 -68.304 1.00 23.74 189 PRO D O 1
ATOM 8173 N N . GLU D 1 190 ? 33.436 15.172 -69.575 1.00 17.91 190 GLU D N 1
ATOM 8174 C CA . GLU D 1 190 ? 33.939 13.840 -69.858 1.00 9.93 190 GLU D CA 1
ATOM 8175 C C . GLU D 1 190 ? 34.427 13.155 -68.608 1.00 11.25 190 GLU D C 1
ATOM 8176 O O . GLU D 1 190 ? 34.641 11.928 -68.591 1.00 14.51 190 GLU D O 1
ATOM 8182 N N . HIS D 1 191 ? 34.643 13.928 -67.562 1.00 6.04 191 HIS D N 1
ATOM 8183 C CA . HIS D 1 191 ? 35.107 13.329 -66.325 1.00 11.96 191 HIS D CA 1
ATOM 8184 C C . HIS D 1 191 ? 33.949 12.741 -65.530 1.00 18.61 191 HIS D C 1
ATOM 8185 O O . HIS D 1 191 ? 34.146 12.211 -64.430 1.00 23.67 191 HIS D O 1
ATOM 8192 N N . LEU D 1 192 ? 32.735 12.830 -66.074 1.00 16.84 192 LEU D N 1
ATOM 8193 C CA . LEU D 1 192 ? 31.637 12.218 -65.376 1.00 20.54 192 LEU D CA 1
ATOM 8194 C C . LEU D 1 192 ? 31.880 10.715 -65.410 1.00 23.57 192 LEU D C 1
ATOM 8195 O O . LEU D 1 192 ? 31.637 10.019 -64.412 1.00 25.64 192 LEU D O 1
ATOM 8200 N N . LYS D 1 193 ? 32.390 10.226 -66.542 1.00 26.97 193 LYS D N 1
ATOM 8201 C CA . LYS D 1 193 ? 32.714 8.798 -66.735 1.00 25.90 193 LYS D CA 1
ATOM 8202 C C . LYS D 1 193 ? 33.400 8.205 -65.501 1.00 28.17 193 LYS D C 1
ATOM 8203 O O . LYS D 1 193 ? 33.041 7.128 -65.028 1.00 27.41 193 LYS D O 1
ATOM 8209 N N . THR D 1 194 ? 34.332 8.982 -64.957 1.00 27.78 194 THR D N 1
ATOM 8210 C CA . THR D 1 194 ? 35.291 8.475 -63.970 1.00 27.31 194 THR D CA 1
ATOM 8211 C C . THR D 1 194 ? 34.749 8.709 -62.535 1.00 25.40 194 THR D C 1
ATOM 8212 O O . THR D 1 194 ? 35.296 8.193 -61.555 1.00 26.53 194 THR D O 1
ATOM 8216 N N . MET D 1 195 ? 33.671 9.485 -62.452 1.00 20.14 195 MET D N 1
ATOM 8217 C CA . MET D 1 195 ? 32.998 9.801 -61.168 1.00 23.63 195 MET D CA 1
ATOM 8218 C C . MET D 1 195 ? 32.038 8.645 -60.771 1.00 20.46 195 MET D C 1
ATOM 8219 O O . MET D 1 195 ? 31.409 8.015 -61.629 1.00 23.03 195 MET D O 1
ATOM 8224 N N . ASP D 1 196 ? 31.960 8.408 -59.468 1.00 26.94 196 ASP D N 1
ATOM 8225 C CA . ASP D 1 196 ? 31.085 7.373 -58.869 1.00 28.74 196 ASP D CA 1
ATOM 8226 C C . ASP D 1 196 ? 29.733 8.025 -58.534 1.00 27.01 196 ASP D C 1
ATOM 8227 O O . ASP D 1 196 ? 29.601 8.731 -57.528 1.00 33.42 196 ASP D O 1
ATOM 8232 N N . LEU D 1 197 ? 28.725 7.803 -59.388 1.00 29.81 197 LEU D N 1
ATOM 8233 C CA . LEU D 1 197 ? 27.390 8.383 -59.129 1.00 31.72 197 LEU D CA 1
ATOM 8234 C C . LEU D 1 197 ? 26.237 7.450 -59.549 1.00 28.28 197 LEU D C 1
ATOM 8235 O O . LEU D 1 197 ? 26.401 6.536 -60.353 1.00 35.03 197 LEU D O 1
ATOM 8240 N N . PRO D 1 198 ? 25.030 7.663 -58.962 1.00 27.77 198 PRO D N 1
ATOM 8241 C CA . PRO D 1 198 ? 23.858 6.863 -59.354 1.00 27.25 198 PRO D CA 1
ATOM 8242 C C . PRO D 1 198 ? 23.477 7.096 -60.838 1.00 27.56 198 PRO D C 1
ATOM 8243 O O . PRO D 1 198 ? 23.518 8.244 -61.330 1.00 22.30 198 PRO D O 1
ATOM 8247 N N . LEU D 1 199 ? 23.097 6.008 -61.521 1.00 27.59 199 LEU D N 1
ATOM 8248 C CA . LEU D 1 199 ? 22.857 6.007 -62.967 1.00 23.42 199 LEU D CA 1
ATOM 8249 C C . LEU D 1 199 ? 22.085 7.222 -63.421 1.00 22.11 199 LEU D C 1
ATOM 8250 O O . LEU D 1 199 ? 22.510 7.913 -64.344 1.00 22.89 199 LEU D O 1
ATOM 8255 N N . SER D 1 200 ? 20.968 7.500 -62.751 1.00 22.70 200 SER D N 1
ATOM 8256 C CA . SER D 1 200 ? 20.091 8.607 -63.165 1.00 22.96 200 SER D CA 1
ATOM 8257 C C . SER D 1 200 ? 20.711 10.026 -63.008 1.00 19.52 200 SER D C 1
ATOM 8258 O O . SER D 1 200 ? 20.407 10.907 -63.808 1.00 16.70 200 SER D O 1
ATOM 8261 N N . VAL D 1 201 ? 21.587 10.226 -62.008 1.00 16.93 201 VAL D N 1
ATOM 8262 C CA . VAL D 1 201 ? 22.361 11.459 -61.876 1.00 17.28 201 VAL D CA 1
ATOM 8263 C C . VAL D 1 201 ? 23.371 11.612 -63.045 1.00 20.45 201 VAL D C 1
ATOM 8264 O O . VAL D 1 201 ? 23.496 12.707 -63.626 1.00 19.31 201 VAL D O 1
ATOM 8268 N N . ARG D 1 202 ? 24.089 10.534 -63.376 1.00 19.63 202 ARG D N 1
ATOM 8269 C CA . ARG D 1 202 ? 24.982 10.541 -64.546 1.00 22.74 202 ARG D CA 1
ATOM 8270 C C . ARG D 1 202 ? 24.202 10.970 -65.799 1.00 23.11 202 ARG D C 1
ATOM 8271 O O . ARG D 1 202 ? 24.531 11.974 -66.426 1.00 21.73 202 ARG D O 1
ATOM 8279 N N . GLU D 1 203 ? 23.159 10.202 -66.117 1.00 27.32 203 GLU D N 1
ATOM 8280 C CA . GLU D 1 203 ? 22.265 10.434 -67.254 1.00 33.53 203 GLU D CA 1
ATOM 8281 C C . GLU D 1 203 ? 21.812 11.900 -67.413 1.00 33.76 203 GLU D C 1
ATOM 8282 O O . GLU D 1 203 ? 22.173 12.559 -68.403 1.00 40.60 203 GLU D O 1
ATOM 8288 N N . ASP D 1 204 ? 21.041 12.409 -66.450 1.00 29.77 204 ASP D N 1
ATOM 8289 C CA . ASP D 1 204 ? 20.681 13.836 -66.423 1.00 28.59 204 ASP D CA 1
ATOM 8290 C C . ASP D 1 204 ? 21.887 14.743 -66.710 1.00 27.06 204 ASP D C 1
ATOM 8291 O O . ASP D 1 204 ? 21.778 15.700 -67.480 1.00 27.56 204 ASP D O 1
ATOM 8296 N N . LEU D 1 205 ? 23.027 14.447 -66.086 1.00 24.37 205 LEU D N 1
ATOM 8297 C CA . LEU D 1 205 ? 24.209 15.271 -66.260 1.00 26.39 205 LEU D CA 1
ATOM 8298 C C . LEU D 1 205 ? 24.729 15.121 -67.694 1.00 29.19 205 LEU D C 1
ATOM 8299 O O . LEU D 1 205 ? 25.062 16.115 -68.348 1.00 27.09 205 LEU D O 1
ATOM 8304 N N . LEU D 1 206 ? 24.723 13.886 -68.209 1.00 28.51 206 LEU D N 1
ATOM 8305 C CA . LEU D 1 206 ? 25.224 13.646 -69.560 1.00 28.91 206 LEU D CA 1
ATOM 8306 C C . LEU D 1 206 ? 24.364 14.361 -70.587 1.00 25.38 206 LEU D C 1
ATOM 8307 O O . LEU D 1 206 ? 24.885 15.049 -71.465 1.00 26.98 206 LEU D O 1
ATOM 8312 N N . SER D 1 207 ? 23.051 14.246 -70.463 1.00 24.19 207 SER D N 1
ATOM 8313 C CA . SER D 1 207 ? 22.211 14.871 -71.482 1.00 28.15 207 SER D CA 1
ATOM 8314 C C . SER D 1 207 ? 22.120 16.379 -71.362 1.00 26.57 207 SER D C 1
ATOM 8315 O O . SER D 1 207 ? 21.927 17.037 -72.378 1.00 33.52 207 SER D O 1
ATOM 8318 N N . ALA D 1 208 ? 22.308 16.943 -70.158 1.00 25.09 208 ALA D N 1
ATOM 8319 C CA . ALA D 1 208 ? 22.359 18.396 -70.036 1.00 22.57 208 ALA D CA 1
ATOM 8320 C C . ALA D 1 208 ? 23.679 18.925 -70.563 1.00 22.71 208 ALA D C 1
ATOM 8321 O O . ALA D 1 208 ? 23.715 19.920 -71.272 1.00 24.76 208 ALA D O 1
ATOM 8323 N N . SER D 1 209 ? 24.766 18.251 -70.234 1.00 27.34 209 SER D N 1
ATOM 8324 C CA . SER D 1 209 ? 26.076 18.732 -70.676 1.00 29.85 209 SER D CA 1
ATOM 8325 C C . SER D 1 209 ? 26.155 18.626 -72.208 1.00 28.76 209 SER D C 1
ATOM 8326 O O . SER D 1 209 ? 26.626 19.545 -72.854 1.00 28.75 209 SER D O 1
ATOM 8329 N N . SER D 1 210 ? 25.637 17.526 -72.763 1.00 23.05 210 SER D N 1
ATOM 8330 C CA . SER D 1 210 ? 25.621 17.272 -74.195 1.00 21.66 210 SER D CA 1
ATOM 8331 C C . SER D 1 210 ? 24.762 18.262 -74.954 1.00 20.66 210 SER D C 1
ATOM 8332 O O . SER D 1 210 ? 25.226 18.895 -75.902 1.00 16.51 210 SER D O 1
ATOM 8335 N N . PHE D 1 211 ? 23.507 18.387 -74.531 1.00 18.97 211 PHE D N 1
ATOM 8336 C CA . PHE D 1 211 ? 22.583 19.346 -75.130 1.00 21.06 211 PHE D CA 1
ATOM 8337 C C . PHE D 1 211 ? 23.170 20.767 -75.188 1.00 17.55 211 PHE D C 1
ATOM 8338 O O . PHE D 1 211 ? 23.052 21.438 -76.202 1.00 18.05 211 PHE D O 1
ATOM 8346 N N . LEU D 1 212 ? 23.775 21.222 -74.098 1.00 15.47 212 LEU D N 1
ATOM 8347 C CA . LEU D 1 212 ? 24.345 22.560 -74.040 1.00 16.57 212 LEU D CA 1
ATOM 8348 C C . LEU D 1 212 ? 25.565 22.645 -74.934 1.00 21.47 212 LEU D C 1
ATOM 8349 O O . LEU D 1 212 ? 25.746 23.624 -75.639 1.00 24.69 212 LEU D O 1
ATOM 8354 N N . GLN D 1 213 ? 26.394 21.607 -74.922 1.00 21.90 213 GLN D N 1
ATOM 8355 C CA . GLN D 1 213 ? 27.594 21.600 -75.740 1.00 26.93 213 GLN D CA 1
ATOM 8356 C C . GLN D 1 213 ? 27.302 21.724 -77.247 1.00 27.95 213 GLN D C 1
ATOM 8357 O O . GLN D 1 213 ? 27.794 22.625 -77.903 1.00 28.36 213 GLN D O 1
ATOM 8363 N N . GLU D 1 214 ? 26.515 20.792 -77.770 1.00 28.67 214 GLU D N 1
ATOM 8364 C CA . GLU D 1 214 ? 26.013 20.811 -79.133 1.00 32.47 214 GLU D CA 1
ATOM 8365 C C . GLU D 1 214 ? 25.369 22.146 -79.556 1.00 32.03 214 GLU D C 1
ATOM 8366 O O . GLU D 1 214 ? 25.621 22.648 -80.645 1.00 27.25 214 GLU D O 1
ATOM 8372 N N . LYS D 1 215 ? 24.532 22.714 -78.696 1.00 33.29 215 LYS D N 1
ATOM 8373 C CA . LYS D 1 215 ? 23.824 23.954 -79.032 1.00 34.23 215 LYS D CA 1
ATOM 8374 C C . LYS D 1 215 ? 24.714 25.201 -78.946 1.00 30.80 215 LYS D C 1
ATOM 8375 O O . LYS D 1 215 ? 24.608 26.106 -79.774 1.00 27.08 215 LYS D O 1
ATOM 8381 N N . PHE D 1 216 ? 25.596 25.229 -77.951 1.00 32.01 216 PHE D N 1
ATOM 8382 C CA . PHE D 1 216 ? 26.424 26.406 -77.684 1.00 32.61 216 PHE D CA 1
ATOM 8383 C C . PHE D 1 216 ? 27.938 26.120 -77.715 1.00 31.63 216 PHE D C 1
ATOM 8384 O O . PHE D 1 216 ? 28.588 26.007 -76.661 1.00 34.65 216 PHE D O 1
ATOM 8392 N N . PRO D 1 217 ? 28.488 26.008 -78.934 1.00 29.98 217 PRO D N 1
ATOM 8393 C CA . PRO D 1 217 ? 29.931 25.816 -79.156 1.00 28.54 217 PRO D CA 1
ATOM 8394 C C . PRO D 1 217 ? 30.835 26.826 -78.448 1.00 27.36 217 PRO D C 1
ATOM 8395 O O . PRO D 1 217 ? 31.972 26.471 -78.130 1.00 28.32 217 PRO D O 1
ATOM 8399 N N . THR D 1 218 ? 30.348 28.042 -78.218 1.00 24.21 218 THR D N 1
ATOM 8400 C CA . THR D 1 218 ? 31.170 29.106 -77.639 1.00 25.59 218 THR D CA 1
ATOM 8401 C C . THR D 1 218 ? 30.998 29.363 -76.135 1.00 28.25 218 THR D C 1
ATOM 8402 O O . THR D 1 218 ? 31.672 30.254 -75.602 1.00 28.75 218 THR D O 1
ATOM 8406 N N . VAL D 1 219 ? 30.091 28.632 -75.465 1.00 25.88 219 VAL D N 1
ATOM 8407 C CA . VAL D 1 219 ? 30.008 28.694 -73.995 1.00 28.99 219 VAL D CA 1
ATOM 8408 C C . VAL D 1 219 ? 30.727 27.522 -73.318 1.00 29.79 219 VAL D C 1
ATOM 8409 O O . VAL D 1 219 ? 30.654 26.366 -73.758 1.00 31.71 219 VAL D O 1
ATOM 8413 N N . SER D 1 220 ? 31.434 27.827 -72.246 1.00 23.84 220 SER D N 1
ATOM 8414 C CA . SER D 1 220 ? 32.175 26.797 -71.576 1.00 20.91 220 SER D CA 1
ATOM 8415 C C . SER D 1 220 ? 31.206 26.039 -70.630 1.00 21.86 220 SER D C 1
ATOM 8416 O O . SER D 1 220 ? 30.708 26.583 -69.643 1.00 22.42 220 SER D O 1
ATOM 8419 N N . VAL D 1 221 ? 30.908 24.789 -70.979 1.00 18.91 221 VAL D N 1
ATOM 8420 C CA . VAL D 1 221 ? 30.060 23.962 -70.159 1.00 15.77 221 VAL D CA 1
ATOM 8421 C C . VAL D 1 221 ? 30.870 23.122 -69.162 1.00 20.91 221 VAL D C 1
ATOM 8422 O O . VAL D 1 221 ? 31.625 22.233 -69.537 1.00 21.41 221 VAL D O 1
ATOM 8426 N N . GLU D 1 222 ? 30.663 23.401 -67.879 1.00 22.44 222 GLU D N 1
ATOM 8427 C CA . GLU D 1 222 ? 31.496 22.875 -66.818 1.00 23.52 222 GLU D CA 1
ATOM 8428 C C . GLU D 1 222 ? 30.636 22.131 -65.798 1.00 20.97 222 GLU D C 1
ATOM 8429 O O . GLU D 1 222 ? 29.485 22.451 -65.577 1.00 26.29 222 GLU D O 1
ATOM 8435 N N . ILE D 1 223 ? 31.220 21.138 -65.161 1.00 21.73 223 ILE D N 1
ATOM 8436 C CA . ILE D 1 223 ? 30.547 20.396 -64.128 1.00 15.20 223 ILE D CA 1
ATOM 8437 C C . ILE D 1 223 ? 31.128 20.771 -62.776 1.00 16.48 223 ILE D C 1
ATOM 8438 O O . ILE D 1 223 ? 32.331 21.008 -62.643 1.00 18.92 223 ILE D O 1
ATOM 8443 N N . ASP D 1 224 ? 30.258 20.918 -61.788 1.00 17.50 224 ASP D N 1
ATOM 8444 C CA . ASP D 1 224 ? 30.686 21.222 -60.421 1.00 19.57 224 ASP D CA 1
ATOM 8445 C C . ASP D 1 224 ? 29.632 20.703 -59.458 1.00 19.96 224 ASP D C 1
ATOM 8446 O O . ASP D 1 224 ? 28.558 21.285 -59.353 1.00 21.26 224 ASP D O 1
ATOM 8451 N N . LEU D 1 225 ? 29.925 19.617 -58.746 1.00 19.46 225 LEU D N 1
ATOM 8452 C CA . LEU D 1 225 ? 28.916 19.052 -57.838 1.00 18.77 225 LEU D CA 1
ATOM 8453 C C . LEU D 1 225 ? 29.076 19.480 -56.384 1.00 18.71 225 LEU D C 1
ATOM 8454 O O . LEU D 1 225 ? 28.585 18.793 -55.490 1.00 19.83 225 LEU D O 1
ATOM 8459 N N . THR D 1 226 ? 29.735 20.611 -56.136 1.00 19.15 226 THR D N 1
ATOM 8460 C CA . THR D 1 226 ? 29.958 21.062 -54.746 1.00 19.88 226 THR D CA 1
ATOM 8461 C C . THR D 1 226 ? 28.882 21.972 -54.167 1.00 20.64 226 THR D C 1
ATOM 8462 O O . THR D 1 226 ? 28.907 22.265 -52.975 1.00 23.46 226 THR D O 1
ATOM 8466 N N . LEU D 1 227 ? 27.950 22.441 -54.990 1.00 18.59 227 LEU D N 1
ATOM 8467 C CA . LEU D 1 227 ? 26.991 23.418 -54.492 1.00 18.81 227 LEU D CA 1
ATOM 8468 C C . LEU D 1 227 ? 25.981 22.791 -53.543 1.00 18.28 227 LEU D C 1
ATOM 8469 O O . LEU D 1 227 ? 24.784 22.774 -53.787 1.00 23.31 227 LEU D O 1
ATOM 8474 N N . ALA D 1 228 ? 26.482 22.281 -52.444 1.00 12.20 228 ALA D N 1
ATOM 8475 C CA . ALA D 1 228 ? 25.654 21.558 -51.511 1.00 19.14 228 ALA D CA 1
ATOM 8476 C C . ALA D 1 228 ? 24.567 22.426 -50.828 1.00 24.45 228 ALA D C 1
ATOM 8477 O O . ALA D 1 228 ? 23.567 21.892 -50.375 1.00 25.35 228 ALA D O 1
ATOM 8479 N N . ARG D 1 229 ? 24.753 23.761 -50.762 1.00 29.99 229 ARG D N 1
ATOM 8480 C CA . ARG D 1 229 ? 23.717 24.554 -50.093 1.00 32.24 229 ARG D CA 1
ATOM 8481 C C . ARG D 1 229 ? 22.378 24.451 -50.851 1.00 34.40 229 ARG D C 1
ATOM 8482 O O . ARG D 1 229 ? 21.315 24.486 -50.265 1.00 40.66 229 ARG D O 1
ATOM 8490 N N . THR D 1 230 ? 22.421 24.297 -52.132 1.00 35.01 230 THR D N 1
ATOM 8491 C CA . THR D 1 230 ? 21.195 24.220 -52.950 1.00 34.43 230 THR D CA 1
ATOM 8492 C C . THR D 1 230 ? 20.441 22.902 -52.757 1.00 34.50 230 THR D C 1
ATOM 8493 O O . THR D 1 230 ? 19.493 22.595 -53.491 1.00 32.18 230 THR D O 1
ATOM 8497 N N . ILE D 1 231 ? 20.857 22.137 -51.775 1.00 39.30 231 ILE D N 1
ATOM 8498 C CA . ILE D 1 231 ? 20.250 20.824 -51.525 1.00 42.39 231 ILE D CA 1
ATOM 8499 C C . ILE D 1 231 ? 18.763 20.913 -51.171 1.00 46.30 231 ILE D C 1
ATOM 8500 O O . ILE D 1 231 ? 17.941 20.126 -51.672 1.00 48.17 231 ILE D O 1
ATOM 8505 N N . GLU D 1 232 ? 18.399 21.864 -50.319 1.00 46.69 232 GLU D N 1
ATOM 8506 C CA . GLU D 1 232 ? 16.997 21.956 -49.900 1.00 49.00 232 GLU D CA 1
ATOM 8507 C C . GLU D 1 232 ? 16.234 23.188 -50.455 1.00 45.80 232 GLU D C 1
ATOM 8508 O O . GLU D 1 232 ? 15.460 23.844 -49.743 1.00 46.78 232 GLU D O 1
ATOM 8514 N N . GLU D 1 233 ? 16.552 23.573 -51.698 1.00 39.58 233 GLU D N 1
ATOM 8515 C CA . GLU D 1 233 ? 15.712 24.505 -52.476 1.00 34.51 233 GLU D CA 1
ATOM 8516 C C . GLU D 1 233 ? 15.454 23.912 -53.858 1.00 34.15 233 GLU D C 1
ATOM 8517 O O . GLU D 1 233 ? 14.438 24.207 -54.498 1.00 35.51 233 GLU D O 1
ATOM 8523 N N . TYR D 1 234 ? 16.351 22.999 -54.212 1.00 32.08 234 TYR D N 1
ATOM 8524 C CA . TYR D 1 234 ? 16.314 22.307 -55.511 1.00 27.03 234 TYR D CA 1
ATOM 8525 C C . TYR D 1 234 ? 16.356 20.784 -55.383 1.00 25.48 234 TYR D C 1
ATOM 8526 O O . TYR D 1 234 ? 16.839 20.237 -54.389 1.00 22.18 234 TYR D O 1
ATOM 8535 N N . CYS D 1 235 ? 15.878 20.111 -56.437 1.00 24.78 235 CYS D N 1
ATOM 8536 C CA . CYS D 1 235 ? 15.877 18.633 -56.466 1.00 24.39 235 CYS D CA 1
ATOM 8537 C C . CYS D 1 235 ? 16.029 18.103 -57.925 1.00 25.11 235 CYS D C 1
ATOM 8538 O O . CYS D 1 235 ? 15.045 17.860 -58.648 1.00 20.82 235 CYS D O 1
ATOM 8541 N N . GLY D 1 236 ? 17.312 17.907 -58.325 1.00 22.59 236 GLY D N 1
ATOM 8542 C CA . GLY D 1 236 ? 17.662 17.499 -59.682 1.00 20.74 236 GLY D CA 1
ATOM 8543 C C . GLY D 1 236 ? 18.834 18.270 -60.281 1.00 20.48 236 GLY D C 1
ATOM 8544 O O . GLY D 1 236 ? 19.822 18.596 -59.582 1.00 16.63 236 GLY D O 1
ATOM 8545 N N . LEU D 1 237 ? 18.729 18.532 -61.577 1.00 14.83 237 LEU D N 1
ATOM 8546 C CA . LEU D 1 237 ? 19.691 19.349 -62.302 1.00 20.79 237 LEU D CA 1
ATOM 8547 C C . LEU D 1 237 ? 19.759 20.764 -61.716 1.00 24.02 237 LEU D C 1
ATOM 8548 O O . LEU D 1 237 ? 18.754 21.356 -61.316 1.00 19.88 237 LEU D O 1
ATOM 8553 N N . ILE D 1 238 ? 20.962 21.308 -61.705 1.00 22.25 238 ILE D N 1
ATOM 8554 C CA . ILE D 1 238 ? 21.187 22.593 -61.147 1.00 23.98 238 ILE D CA 1
ATOM 8555 C C . ILE D 1 238 ? 22.148 23.259 -62.102 1.00 21.10 238 ILE D C 1
ATOM 8556 O O . ILE D 1 238 ? 23.025 22.579 -62.635 1.00 22.49 238 ILE D O 1
ATOM 8561 N N . PHE D 1 239 ? 21.964 24.559 -62.351 1.00 19.90 239 PHE D N 1
ATOM 8562 C CA . PHE D 1 239 ? 22.887 25.318 -63.235 1.00 22.01 239 PHE D CA 1
ATOM 8563 C C . PHE D 1 239 ? 23.181 26.744 -62.772 1.00 20.11 239 PHE D C 1
ATOM 8564 O O . PHE D 1 239 ? 22.453 27.325 -61.989 1.00 20.34 239 PHE D O 1
ATOM 8572 N N . THR D 1 240 ? 24.252 27.322 -63.285 1.00 23.38 240 THR D N 1
ATOM 8573 C CA . THR D 1 240 ? 24.642 28.673 -62.909 1.00 22.45 240 THR D CA 1
ATOM 8574 C C . THR D 1 240 ? 25.419 29.203 -64.058 1.00 19.28 240 THR D C 1
ATOM 8575 O O . THR D 1 240 ? 26.261 28.492 -64.605 1.00 24.69 240 THR D O 1
ATOM 8579 N N . ILE D 1 241 ? 25.179 30.453 -64.408 1.00 17.32 241 ILE D N 1
ATOM 8580 C CA . ILE D 1 241 ? 25.940 31.073 -65.498 1.00 18.08 241 ILE D CA 1
ATOM 8581 C C . ILE D 1 241 ? 26.730 32.238 -64.953 1.00 17.22 241 ILE D C 1
ATOM 8582 O O . ILE D 1 241 ? 26.210 33.018 -64.156 1.00 19.37 241 ILE D O 1
ATOM 8587 N N . TYR D 1 242 ? 27.985 32.348 -65.377 1.00 19.71 242 TYR D N 1
ATOM 8588 C CA . TYR D 1 242 ? 28.843 33.465 -65.000 1.00 20.44 242 TYR D CA 1
ATOM 8589 C C . TYR D 1 242 ? 29.277 34.194 -66.253 1.00 24.71 242 TYR D C 1
ATOM 8590 O O . TYR D 1 242 ? 29.436 33.580 -67.321 1.00 27.10 242 TYR D O 1
ATOM 8599 N N . ASP D 1 243 ? 29.468 35.502 -66.119 1.00 27.14 243 ASP D N 1
ATOM 8600 C CA . ASP D 1 243 ? 30.015 36.308 -67.187 1.00 25.74 243 ASP D CA 1
ATOM 8601 C C . ASP D 1 243 ? 31.463 36.655 -66.816 1.00 29.47 243 ASP D C 1
ATOM 8602 O O . ASP D 1 243 ? 31.691 37.342 -65.810 1.00 28.87 243 ASP D O 1
ATOM 8607 N N . THR D 1 244 ? 32.432 36.168 -67.606 1.00 31.58 244 THR D N 1
ATOM 8608 C CA . THR D 1 244 ? 33.861 36.477 -67.374 1.00 33.81 244 THR D CA 1
ATOM 8609 C C . THR D 1 244 ? 34.143 37.975 -67.550 1.00 29.89 244 THR D C 1
ATOM 8610 O O . THR D 1 244 ? 34.787 38.587 -66.699 1.00 28.85 244 THR D O 1
ATOM 8614 N N . SER D 1 245 ? 33.660 38.556 -68.649 1.00 27.32 245 SER D N 1
ATOM 8615 C CA . SER D 1 245 ? 33.983 39.955 -68.986 1.00 27.21 245 SER D CA 1
ATOM 8616 C C . SER D 1 245 ? 33.707 40.900 -67.820 1.00 22.07 245 SER D C 1
ATOM 8617 O O . SER D 1 245 ? 34.561 41.686 -67.429 1.00 21.16 245 SER D O 1
ATOM 8620 N N . SER D 1 246 ? 32.527 40.793 -67.244 1.00 17.28 246 SER D N 1
ATOM 8621 C CA . SER D 1 246 ? 32.194 41.595 -66.084 1.00 19.72 246 SER D CA 1
ATOM 8622 C C . SER D 1 246 ? 32.464 40.896 -64.737 1.00 16.59 246 SER D C 1
ATOM 8623 O O . SER D 1 246 ? 32.214 41.484 -63.698 1.00 18.17 246 SER D O 1
ATOM 8626 N N . SER D 1 247 ? 33.009 39.668 -64.768 1.00 21.73 247 SER D N 1
ATOM 8627 C CA . SER D 1 247 ? 33.225 38.795 -63.588 1.00 15.71 247 SER D CA 1
ATOM 8628 C C . SER D 1 247 ? 32.057 38.857 -62.657 1.00 19.49 247 SER D C 1
ATOM 8629 O O . SER D 1 247 ? 32.158 39.345 -61.532 1.00 19.91 247 SER D O 1
ATOM 8632 N N . ARG D 1 248 ? 30.916 38.416 -63.137 1.00 23.20 248 ARG D N 1
ATOM 8633 C CA . ARG D 1 248 ? 29.828 38.249 -62.218 1.00 26.23 248 ARG D CA 1
ATOM 8634 C C . ARG D 1 248 ? 28.872 37.142 -62.556 1.00 23.31 248 ARG D C 1
ATOM 8635 O O . ARG D 1 248 ? 28.918 36.581 -63.670 1.00 25.38 248 ARG D O 1
ATOM 8643 N N . LEU D 1 249 ? 28.084 36.774 -61.545 1.00 18.23 249 LEU D N 1
ATOM 8644 C CA . LEU D 1 249 ? 27.113 35.687 -61.625 1.00 20.70 249 LEU D CA 1
ATOM 8645 C C . LEU D 1 249 ? 25.910 36.233 -62.367 1.00 19.45 249 LEU D C 1
ATOM 8646 O O . LEU D 1 249 ? 25.279 37.199 -61.942 1.00 15.79 249 LEU D O 1
ATOM 8651 N N . VAL D 1 250 ? 25.580 35.589 -63.468 1.00 19.64 250 VAL D N 1
ATOM 8652 C CA . VAL D 1 250 ? 24.630 36.151 -64.401 1.00 15.37 250 VAL D CA 1
ATOM 8653 C C . VAL D 1 250 ? 23.269 35.422 -64.475 1.00 17.55 250 VAL D C 1
ATOM 8654 O O . VAL D 1 250 ? 22.267 35.969 -64.942 1.00 19.60 250 VAL D O 1
ATOM 8658 N N . ALA D 1 251 ? 23.211 34.190 -63.985 1.00 17.01 251 ALA D N 1
ATOM 8659 C CA . ALA D 1 251 ? 21.985 33.418 -64.078 1.00 15.79 251 ALA D CA 1
ATOM 8660 C C . ALA D 1 251 ? 22.078 32.224 -63.164 1.00 18.10 251 ALA D C 1
ATOM 8661 O O . ALA D 1 251 ? 23.166 31.798 -62.852 1.00 18.37 251 ALA D O 1
ATOM 8663 N N . ALA D 1 252 ? 20.928 31.687 -62.755 1.00 20.22 252 ALA D N 1
ATOM 8664 C CA . ALA D 1 252 ? 20.858 30.497 -61.916 1.00 25.50 252 ALA D CA 1
ATOM 8665 C C . ALA D 1 252 ? 19.486 29.872 -62.075 1.00 28.48 252 ALA D C 1
ATOM 8666 O O . ALA D 1 252 ? 18.514 30.573 -62.390 1.00 33.33 252 ALA D O 1
ATOM 8668 N N . GLY D 1 253 ? 19.412 28.560 -61.856 1.00 27.42 253 GLY D N 1
ATOM 8669 C CA . GLY D 1 253 ? 18.143 27.856 -61.790 1.00 25.91 253 GLY D CA 1
ATOM 8670 C C . GLY D 1 253 ? 18.300 26.380 -61.471 1.00 22.05 253 GLY D C 1
ATOM 8671 O O . GLY D 1 253 ? 19.343 25.925 -61.070 1.00 23.60 253 GLY D O 1
ATOM 8672 N N . GLY D 1 254 ? 17.242 25.613 -61.653 1.00 24.59 254 GLY D N 1
ATOM 8673 C CA . GLY D 1 254 ? 17.348 24.183 -61.538 1.00 17.25 254 GLY D CA 1
ATOM 8674 C C . GLY D 1 254 ? 16.007 23.501 -61.493 1.00 21.98 254 GLY D C 1
ATOM 8675 O O . GLY D 1 254 ? 14.949 24.124 -61.630 1.00 22.82 254 GLY D O 1
ATOM 8676 N N . GLU D 1 255 ? 16.065 22.198 -61.297 1.00 18.17 255 GLU D N 1
ATOM 8677 C CA . GLU D 1 255 ? 14.872 21.424 -61.056 1.00 21.88 255 GLU D CA 1
ATOM 8678 C C . GLU D 1 255 ? 14.480 21.438 -59.556 1.00 20.81 255 GLU D C 1
ATOM 8679 O O . GLU D 1 255 ? 15.331 21.485 -58.678 1.00 22.45 255 GLU D O 1
ATOM 8685 N N . TYR D 1 256 ? 13.184 21.386 -59.279 1.00 21.64 256 TYR D N 1
ATOM 8686 C CA . TYR D 1 256 ? 12.687 21.418 -57.900 1.00 22.12 256 TYR D CA 1
ATOM 8687 C C . TYR D 1 256 ? 11.402 20.610 -57.740 1.00 20.93 256 TYR D C 1
ATOM 8688 O O . TYR D 1 256 ? 10.686 20.304 -58.696 1.00 14.13 256 TYR D O 1
ATOM 8697 N N . THR D 1 257 ? 11.114 20.285 -56.500 1.00 23.03 257 THR D N 1
ATOM 8698 C CA . THR D 1 257 ? 10.026 19.416 -56.204 1.00 26.79 257 THR D CA 1
ATOM 8699 C C . THR D 1 257 ? 9.412 20.015 -54.978 1.00 33.44 257 THR D C 1
ATOM 8700 O O . THR D 1 257 ? 9.903 19.766 -53.871 1.00 37.46 257 THR D O 1
ATOM 8704 N N . VAL D 1 258 ? 8.349 20.808 -55.157 1.00 35.16 258 VAL D N 1
ATOM 8705 C CA . VAL D 1 258 ? 7.636 21.335 -53.985 1.00 41.89 258 VAL D CA 1
ATOM 8706 C C . VAL D 1 258 ? 6.297 20.606 -53.689 1.00 43.67 258 VAL D C 1
ATOM 8707 O O . VAL D 1 258 ? 5.469 20.411 -54.575 1.00 41.81 258 VAL D O 1
ATOM 8711 N N . ASN D 1 259 ? 6.140 20.193 -52.424 1.00 46.29 259 ASN D N 1
ATOM 8712 C CA . ASN D 1 259 ? 5.066 19.301 -51.938 1.00 47.69 259 ASN D CA 1
ATOM 8713 C C . ASN D 1 259 ? 4.417 18.368 -52.980 1.00 44.11 259 ASN D C 1
ATOM 8714 O O . ASN D 1 259 ? 3.248 18.538 -53.340 1.00 44.63 259 ASN D O 1
ATOM 8719 N N . GLY D 1 260 ? 5.186 17.385 -53.457 1.00 40.30 260 GLY D N 1
ATOM 8720 C CA . GLY D 1 260 ? 4.775 16.541 -54.576 1.00 38.36 260 GLY D CA 1
ATOM 8721 C C . GLY D 1 260 ? 4.761 17.327 -55.887 1.00 41.59 260 GLY D C 1
ATOM 8722 O O . GLY D 1 260 ? 4.539 18.554 -55.902 1.00 42.26 260 GLY D O 1
ATOM 8723 N N . GLU D 1 261 ? 4.974 16.624 -56.997 1.00 38.68 261 GLU D N 1
ATOM 8724 C CA . GLU D 1 261 ? 5.107 17.250 -58.330 1.00 32.15 261 GLU D CA 1
ATOM 8725 C C . GLU D 1 261 ? 6.302 18.178 -58.484 1.00 27.88 261 GLU D C 1
ATOM 8726 O O . GLU D 1 261 ? 6.737 18.864 -57.546 1.00 19.41 261 GLU D O 1
ATOM 8732 N N . LYS D 1 262 ? 6.796 18.196 -59.715 1.00 27.47 262 LYS D N 1
ATOM 8733 C CA . LYS D 1 262 ? 8.102 18.728 -60.043 1.00 27.62 262 LYS D CA 1
ATOM 8734 C C . LYS D 1 262 ? 7.999 19.987 -60.879 1.00 24.63 262 LYS D C 1
ATOM 8735 O O . LYS D 1 262 ? 6.981 20.226 -61.526 1.00 20.43 262 LYS D O 1
ATOM 8741 N N . GLY D 1 263 ? 9.040 20.816 -60.822 1.00 23.70 263 GLY D N 1
ATOM 8742 C CA . GLY D 1 263 ? 9.133 21.971 -61.683 1.00 13.01 263 GLY D CA 1
ATOM 8743 C C . GLY D 1 263 ? 10.561 22.252 -62.039 1.00 19.07 263 GLY D C 1
ATOM 8744 O O . GLY D 1 263 ? 11.467 21.742 -61.363 1.00 15.82 263 GLY D O 1
ATOM 8745 N N . VAL D 1 264 ? 10.743 23.046 -63.103 1.00 17.00 264 VAL D N 1
ATOM 8746 C CA . VAL D 1 264 ? 11.981 23.746 -63.366 1.00 21.23 264 VAL D CA 1
ATOM 8747 C C . VAL D 1 264 ? 11.740 25.222 -63.673 1.00 23.68 264 VAL D C 1
ATOM 8748 O O . VAL D 1 264 ? 10.694 25.632 -64.216 1.00 19.91 264 VAL D O 1
ATOM 8752 N N . GLY D 1 265 ? 12.784 25.993 -63.415 1.00 22.00 265 GLY D N 1
ATOM 8753 C CA . GLY D 1 265 ? 12.749 27.425 -63.526 1.00 22.98 265 GLY D CA 1
ATOM 8754 C C . GLY D 1 265 ? 14.178 27.868 -63.674 1.00 25.40 265 GLY D C 1
ATOM 8755 O O . GLY D 1 265 ? 15.114 27.136 -63.423 1.00 25.06 265 GLY D O 1
ATOM 8756 N N . GLY D 1 266 ? 14.332 29.093 -64.125 1.00 32.79 266 GLY D N 1
ATOM 8757 C CA . GLY D 1 266 ? 15.617 29.747 -64.162 1.00 35.78 266 GLY D CA 1
ATOM 8758 C C . GLY D 1 266 ? 15.375 31.233 -64.102 1.00 31.12 266 GLY D C 1
ATOM 8759 O O . GLY D 1 266 ? 14.250 31.707 -64.172 1.00 36.66 266 GLY D O 1
ATOM 8760 N N . SER D 1 267 ? 16.460 31.966 -64.019 1.00 30.80 267 SER D N 1
ATOM 8761 C CA . SER D 1 267 ? 16.405 33.383 -63.828 1.00 33.64 267 SER D CA 1
ATOM 8762 C C . SER D 1 267 ? 17.742 33.955 -64.318 1.00 32.46 267 SER D C 1
ATOM 8763 O O . SER D 1 267 ? 18.746 33.260 -64.316 1.00 34.72 267 SER D O 1
ATOM 8766 N N . ILE D 1 268 ? 17.703 35.137 -64.831 1.00 31.82 268 ILE D N 1
ATOM 8767 C CA . ILE D 1 268 ? 18.817 35.971 -65.280 1.00 24.58 268 ILE D CA 1
ATOM 8768 C C . ILE D 1 268 ? 18.804 37.280 -64.538 1.00 24.75 268 ILE D C 1
ATOM 8769 O O . ILE D 1 268 ? 17.752 37.893 -64.362 1.00 20.84 268 ILE D O 1
ATOM 8774 N N . PHE D 1 269 ? 19.964 37.694 -64.111 1.00 25.32 269 PHE D N 1
ATOM 8775 C CA . PHE D 1 269 ? 20.101 38.969 -63.422 1.00 21.88 269 PHE D CA 1
ATOM 8776 C C . PHE D 1 269 ? 20.882 39.923 -64.324 1.00 24.38 269 PHE D C 1
ATOM 8777 O O . PHE D 1 269 ? 22.082 39.729 -64.519 1.00 20.12 269 PHE D O 1
ATOM 8785 N N . LEU D 1 270 ? 20.171 40.946 -64.886 1.00 28.34 270 LEU D N 1
ATOM 8786 C CA . LEU D 1 270 ? 20.842 41.995 -65.740 1.00 31.81 270 LEU D CA 1
ATOM 8787 C C . LEU D 1 270 ? 21.861 42.746 -64.869 1.00 36.02 270 LEU D C 1
ATOM 8788 O O . LEU D 1 270 ? 21.506 43.722 -64.190 1.00 42.56 270 LEU D O 1
ATOM 8793 N N . GLU D 1 271 ? 23.089 42.309 -64.903 1.00 40.86 271 GLU D N 1
ATOM 8794 C CA . GLU D 1 271 ? 24.148 42.860 -64.032 1.00 45.52 271 GLU D CA 1
ATOM 8795 C C . GLU D 1 271 ? 24.137 41.990 -62.778 1.00 43.36 271 GLU D C 1
ATOM 8796 O O . GLU D 1 271 ? 24.277 40.778 -62.869 1.00 41.61 271 GLU D O 1
ATOM 8802 N N . GLY D 1 272 ? 23.964 42.641 -61.647 1.00 50.20 272 GLY D N 1
ATOM 8803 C CA . GLY D 1 272 ? 23.844 41.987 -60.305 1.00 45.95 272 GLY D CA 1
ATOM 8804 C C . GLY D 1 272 ? 24.736 40.738 -60.112 1.00 42.02 272 GLY D C 1
ATOM 8805 O O . GLY D 1 272 ? 25.060 39.996 -61.042 1.00 35.02 272 GLY D O 1
ATOM 8806 N N . LYS D 1 273 ? 24.936 40.515 -58.814 1.00 50.23 273 LYS D N 1
ATOM 8807 C CA . LYS D 1 273 ? 25.624 39.321 -58.306 1.00 46.96 273 LYS D CA 1
ATOM 8808 C C . LYS D 1 273 ? 27.144 39.288 -58.550 1.00 44.45 273 LYS D C 1
ATOM 8809 O O . LYS D 1 273 ? 27.638 38.927 -59.602 1.00 38.87 273 LYS D O 1
ATOM 8815 N N . THR D 1 274 ? 27.853 39.702 -57.508 1.00 46.95 274 THR D N 1
ATOM 8816 C CA . THR D 1 274 ? 29.291 39.670 -57.437 1.00 45.18 274 THR D CA 1
ATOM 8817 C C . THR D 1 274 ? 29.669 38.497 -56.539 1.00 47.67 274 THR D C 1
ATOM 8818 O O . THR D 1 274 ? 30.834 38.329 -56.180 1.00 49.63 274 THR D O 1
ATOM 8822 N N . CYS D 1 275 ? 28.680 37.671 -56.198 1.00 50.71 275 CYS D N 1
ATOM 8823 C CA . CYS D 1 275 ? 28.825 36.719 -55.104 1.00 59.09 275 CYS D CA 1
ATOM 8824 C C . CYS D 1 275 ? 28.165 35.353 -55.303 1.00 62.26 275 CYS D C 1
ATOM 8825 O O . CYS D 1 275 ? 26.952 35.242 -55.577 1.00 65.21 275 CYS D O 1
ATOM 8829 N N . MET E 3 1 ? 38.606 55.580 -3.426 1.00 54.67 1 MET E N 1
ATOM 8830 C CA . MET E 3 1 ? 39.004 54.737 -4.586 1.00 59.54 1 MET E CA 1
ATOM 8831 C C . MET E 3 1 ? 38.367 55.203 -5.899 1.00 55.41 1 MET E C 1
ATOM 8832 O O . MET E 3 1 ? 37.167 55.028 -6.118 1.00 57.58 1 MET E O 1
ATOM 8837 N N . LEU E 3 2 ? 39.143 55.782 -6.799 1.00 51.17 2 LEU E N 1
ATOM 8838 C CA . LEU E 3 2 ? 38.528 56.069 -8.080 1.00 54.18 2 LEU E CA 1
ATOM 8839 C C . LEU E 3 2 ? 39.139 55.299 -9.229 1.00 49.67 2 LEU E C 1
ATOM 8840 O O . LEU E 3 2 ? 40.343 55.046 -9.250 1.00 55.01 2 LEU E O 1
ATOM 8845 N N . LYS E 3 3 ? 38.281 54.942 -10.178 1.00 43.84 3 LYS E N 1
ATOM 8846 C CA . LYS E 3 3 ? 38.668 54.142 -11.340 1.00 40.10 3 LYS E CA 1
ATOM 8847 C C . LYS E 3 3 ? 38.726 54.988 -12.611 1.00 37.32 3 LYS E C 1
ATOM 8848 O O . LYS E 3 3 ? 37.891 55.866 -12.848 1.00 33.07 3 LYS E O 1
ATOM 8854 N N . LEU E 3 4 ? 39.763 54.746 -13.398 1.00 36.64 4 LEU E N 1
ATOM 8855 C CA . LEU E 3 4 ? 40.001 55.494 -14.625 1.00 35.21 4 LEU E CA 1
ATOM 8856 C C . LEU E 3 4 ? 39.962 54.589 -15.848 1.00 32.10 4 LEU E C 1
ATOM 8857 O O . LEU E 3 4 ? 40.581 53.514 -15.857 1.00 27.95 4 LEU E O 1
ATOM 8862 N N . ALA E 3 5 ? 39.236 55.027 -16.871 1.00 29.28 5 ALA E N 1
ATOM 8863 C CA . ALA E 3 5 ? 39.221 54.345 -18.156 1.00 27.48 5 ALA E CA 1
ATOM 8864 C C . ALA E 3 5 ? 40.255 55.053 -19.007 1.00 35.71 5 ALA E C 1
ATOM 8865 O O . ALA E 3 5 ? 40.019 56.165 -19.472 1.00 33.09 5 ALA E O 1
ATOM 8867 N N . ILE E 3 6 ? 41.408 54.416 -19.198 1.00 36.42 6 ILE E N 1
ATOM 8868 C CA . ILE E 3 6 ? 42.489 54.986 -20.007 1.00 32.97 6 ILE E CA 1
ATOM 8869 C C . ILE E 3 6 ? 42.499 54.329 -21.375 1.00 34.64 6 ILE E C 1
ATOM 8870 O O . ILE E 3 6 ? 42.341 53.119 -21.477 1.00 39.13 6 ILE E O 1
ATOM 8875 N N . PRO E 3 7 ? 42.629 55.129 -22.425 1.00 34.11 7 PRO E N 1
ATOM 8876 C CA . PRO E 3 7 ? 42.597 54.619 -23.800 1.00 38.61 7 PRO E CA 1
ATOM 8877 C C . PRO E 3 7 ? 43.952 54.105 -24.315 1.00 43.36 7 PRO E C 1
ATOM 8878 O O . PRO E 3 7 ? 44.923 54.872 -24.309 1.00 44.05 7 PRO E O 1
ATOM 8882 N N . LYS E 3 8 ? 43.979 52.844 -24.778 1.00 42.26 8 LYS E N 1
ATOM 8883 C CA . LYS E 3 8 ? 45.132 52.223 -25.412 1.00 42.97 8 LYS E CA 1
ATOM 8884 C C . LYS E 3 8 ? 45.418 52.894 -26.745 1.00 43.31 8 LYS E C 1
ATOM 8885 O O . LYS E 3 8 ? 44.495 53.239 -27.476 1.00 45.24 8 LYS E O 1
ATOM 8891 N N . GLY E 3 9 ? 46.701 53.088 -27.044 1.00 47.53 9 GLY E N 1
ATOM 8892 C CA . GLY E 3 9 ? 47.123 53.676 -28.304 1.00 49.26 9 GLY E CA 1
ATOM 8893 C C . GLY E 3 9 ? 48.012 54.882 -28.056 1.00 52.71 9 GLY E C 1
ATOM 8894 O O . GLY E 3 9 ? 48.751 54.944 -27.071 1.00 50.73 9 GLY E O 1
ATOM 8895 N N . ARG E 3 10 ? 47.923 55.867 -28.947 1.00 59.55 10 ARG E N 1
ATOM 8896 C CA . ARG E 3 10 ? 48.845 57.008 -28.910 1.00 62.79 10 ARG E CA 1
ATOM 8897 C C . ARG E 3 10 ? 48.541 57.988 -27.786 1.00 57.59 10 ARG E C 1
ATOM 8898 O O . ARG E 3 10 ? 49.118 59.059 -27.736 1.00 62.80 10 ARG E O 1
ATOM 8906 N N . LEU E 3 11 ? 47.659 57.608 -26.880 1.00 49.36 11 LEU E N 1
ATOM 8907 C CA . LEU E 3 11 ? 47.361 58.420 -25.718 1.00 49.50 11 LEU E CA 1
ATOM 8908 C C . LEU E 3 11 ? 47.872 57.802 -24.426 1.00 46.41 11 LEU E C 1
ATOM 8909 O O . LEU E 3 11 ? 48.227 58.519 -23.473 1.00 47.58 11 LEU E O 1
ATOM 8914 N N . GLU E 3 12 ? 47.882 56.472 -24.393 1.00 47.07 12 GLU E N 1
ATOM 8915 C CA . GLU E 3 12 ? 48.240 55.707 -23.195 1.00 50.04 12 GLU E CA 1
ATOM 8916 C C . GLU E 3 12 ? 49.496 56.264 -22.514 1.00 47.52 12 GLU E C 1
ATOM 8917 O O . GLU E 3 12 ? 49.473 56.564 -21.317 1.00 51.62 12 GLU E O 1
ATOM 8923 N N . GLU E 3 13 ? 50.555 56.455 -23.295 1.00 47.41 13 GLU E N 1
ATOM 8924 C CA . GLU E 3 13 ? 51.852 56.902 -22.782 1.00 49.14 13 GLU E CA 1
ATOM 8925 C C . GLU E 3 13 ? 51.783 58.303 -22.114 1.00 47.97 13 GLU E C 1
ATOM 8926 O O . GLU E 3 13 ? 52.143 58.459 -20.940 1.00 44.94 13 GLU E O 1
ATOM 8932 N N . LYS E 3 14 ? 51.302 59.298 -22.865 1.00 44.56 14 LYS E N 1
ATOM 8933 C CA . LYS E 3 14 ? 51.077 60.640 -22.351 1.00 44.71 14 LYS E CA 1
ATOM 8934 C C . LYS E 3 14 ? 50.330 60.678 -20.994 1.00 44.27 14 LYS E C 1
ATOM 8935 O O . LYS E 3 14 ? 50.792 61.345 -20.067 1.00 41.11 14 LYS E O 1
ATOM 8941 N N . VAL E 3 15 ? 49.194 59.980 -20.898 1.00 34.90 15 VAL E N 1
ATOM 8942 C CA . VAL E 3 15 ? 48.344 60.013 -19.720 1.00 35.78 15 VAL E CA 1
ATOM 8943 C C . VAL E 3 15 ? 49.015 59.279 -18.568 1.00 38.22 15 VAL E C 1
ATOM 8944 O O . VAL E 3 15 ? 49.095 59.792 -17.428 1.00 35.14 15 VAL E O 1
ATOM 8948 N N . MET E 3 16 ? 49.516 58.076 -18.868 1.00 37.45 16 MET E N 1
ATOM 8949 C CA . MET E 3 16 ? 50.248 57.316 -17.861 1.00 40.39 16 MET E CA 1
ATOM 8950 C C . MET E 3 16 ? 51.421 58.112 -17.285 1.00 43.60 16 MET E C 1
ATOM 8951 O O . MET E 3 16 ? 51.680 58.045 -16.077 1.00 41.42 16 MET E O 1
ATOM 8956 N N . THR E 3 17 ? 52.123 58.858 -18.149 1.00 43.41 17 THR E N 1
ATOM 8957 C CA . THR E 3 17 ? 53.322 59.587 -17.728 1.00 47.89 17 THR E CA 1
ATOM 8958 C C . THR E 3 17 ? 52.961 60.754 -16.795 1.00 46.01 17 THR E C 1
ATOM 8959 O O . THR E 3 17 ? 53.610 60.999 -15.780 1.00 45.13 17 THR E O 1
ATOM 8963 N N . TYR E 3 18 ? 51.890 61.442 -17.154 1.00 42.20 18 TYR E N 1
ATOM 8964 C CA . TYR E 3 18 ? 51.276 62.434 -16.306 1.00 41.67 18 TYR E CA 1
ATOM 8965 C C . TYR E 3 18 ? 50.893 61.871 -14.928 1.00 42.10 18 TYR E C 1
ATOM 8966 O O . TYR E 3 18 ? 51.109 62.521 -13.906 1.00 38.18 18 TYR E O 1
ATOM 8975 N N . LEU E 3 19 ? 50.311 60.676 -14.918 1.00 39.67 19 LEU E N 1
ATOM 8976 C CA . LEU E 3 19 ? 49.945 60.052 -13.668 1.00 42.03 19 LEU E CA 1
ATOM 8977 C C . LEU E 3 19 ? 51.183 59.769 -12.797 1.00 45.33 19 LEU E C 1
ATOM 8978 O O . LEU E 3 19 ? 51.205 60.077 -11.588 1.00 45.79 19 LEU E O 1
ATOM 8983 N N . LYS E 3 20 ? 52.215 59.204 -13.413 1.00 46.19 20 LYS E N 1
ATOM 8984 C CA . LYS E 3 20 ? 53.476 58.956 -12.720 1.00 49.59 20 LYS E CA 1
ATOM 8985 C C . LYS E 3 20 ? 53.992 60.255 -12.085 1.00 47.49 20 LYS E C 1
ATOM 8986 O O . LYS E 3 20 ? 54.436 60.227 -10.925 1.00 52.16 20 LYS E O 1
ATOM 8992 N N . LYS E 3 21 ? 53.921 61.367 -12.836 1.00 43.57 21 LYS E N 1
ATOM 8993 C CA . LYS E 3 21 ? 54.362 62.695 -12.373 1.00 45.60 21 LYS E CA 1
ATOM 8994 C C . LYS E 3 21 ? 53.504 63.207 -11.224 1.00 44.83 21 LYS E C 1
ATOM 8995 O O . LYS E 3 21 ? 53.934 63.999 -10.401 1.00 48.03 21 LYS E O 1
ATOM 9001 N N . THR E 3 22 ? 52.283 62.729 -11.184 1.00 42.75 22 THR E N 1
ATOM 9002 C CA . THR E 3 22 ? 51.353 63.056 -10.133 1.00 41.07 22 THR E CA 1
ATOM 9003 C C . THR E 3 22 ? 51.751 62.333 -8.837 1.00 41.99 22 THR E C 1
ATOM 9004 O O . THR E 3 22 ? 51.310 62.688 -7.756 1.00 46.41 22 THR E O 1
ATOM 9008 N N . GLY E 3 23 ? 52.638 61.354 -8.947 1.00 38.64 23 GLY E N 1
ATOM 9009 C CA . GLY E 3 23 ? 52.975 60.517 -7.820 1.00 39.10 23 GLY E CA 1
ATOM 9010 C C . GLY E 3 23 ? 52.094 59.288 -7.673 1.00 39.99 23 GLY E C 1
ATOM 9011 O O . GLY E 3 23 ? 51.923 58.794 -6.587 1.00 43.59 23 GLY E O 1
ATOM 9012 N N . VAL E 3 24 ? 51.545 58.760 -8.753 1.00 42.85 24 VAL E N 1
ATOM 9013 C CA . VAL E 3 24 ? 50.800 57.511 -8.641 1.00 45.34 24 VAL E CA 1
ATOM 9014 C C . VAL E 3 24 ? 51.720 56.272 -8.819 1.00 41.09 24 VAL E C 1
ATOM 9015 O O . VAL E 3 24 ? 52.506 56.216 -9.747 1.00 41.84 24 VAL E O 1
ATOM 9019 N N . ILE E 3 25 ? 51.623 55.325 -7.884 1.00 44.57 25 ILE E N 1
ATOM 9020 C CA . ILE E 3 25 ? 52.400 54.083 -7.831 1.00 43.86 25 ILE E CA 1
ATOM 9021 C C . ILE E 3 25 ? 51.468 52.929 -8.126 1.00 43.47 25 ILE E C 1
ATOM 9022 O O . ILE E 3 25 ? 50.448 52.794 -7.479 1.00 39.85 25 ILE E O 1
ATOM 9027 N N . PHE E 3 26 ? 51.839 52.042 -9.032 1.00 46.34 26 PHE E N 1
ATOM 9028 C CA . PHE E 3 26 ? 50.886 51.032 -9.446 1.00 49.58 26 PHE E CA 1
ATOM 9029 C C . PHE E 3 26 ? 50.793 49.677 -8.708 1.00 54.33 26 PHE E C 1
ATOM 9030 O O . PHE E 3 26 ? 49.732 49.048 -8.755 1.00 63.60 26 PHE E O 1
ATOM 9038 N N . GLU E 3 27 ? 51.830 49.208 -8.029 1.00 47.74 27 GLU E N 1
ATOM 9039 C CA . GLU E 3 27 ? 51.684 47.947 -7.274 1.00 52.30 27 GLU E CA 1
ATOM 9040 C C . GLU E 3 27 ? 51.451 46.653 -8.085 1.00 49.52 27 GLU E C 1
ATOM 9041 O O . GLU E 3 27 ? 52.195 45.697 -7.944 1.00 50.83 27 GLU E O 1
ATOM 9047 N N . ARG E 3 28 ? 50.387 46.614 -8.874 1.00 46.62 28 ARG E N 1
ATOM 9048 C CA . ARG E 3 28 ? 49.983 45.437 -9.638 1.00 44.64 28 ARG E CA 1
ATOM 9049 C C . ARG E 3 28 ? 49.679 45.888 -11.056 1.00 45.26 28 ARG E C 1
ATOM 9050 O O . ARG E 3 28 ? 48.940 46.856 -11.279 1.00 40.63 28 ARG E O 1
ATOM 9058 N N . GLU E 3 29 ? 50.250 45.206 -12.027 1.00 42.38 29 GLU E N 1
ATOM 9059 C CA . GLU E 3 29 ? 50.104 45.656 -13.380 1.00 43.39 29 GLU E CA 1
ATOM 9060 C C . GLU E 3 29 ? 49.858 44.506 -14.315 1.00 41.05 29 GLU E C 1
ATOM 9061 O O . GLU E 3 29 ? 50.594 43.530 -14.295 1.00 42.50 29 GLU E O 1
ATOM 9067 N N . SER E 3 30 ? 48.820 44.619 -15.138 1.00 46.02 30 SER E N 1
ATOM 9068 C CA . SER E 3 30 ? 48.610 43.696 -16.267 1.00 44.00 30 SER E CA 1
ATOM 9069 C C . SER E 3 30 ? 48.431 44.523 -17.529 1.00 48.23 30 SER E C 1
ATOM 9070 O O . SER E 3 30 ? 48.421 45.773 -17.455 1.00 51.45 30 SER E O 1
ATOM 9073 N N . SER E 3 31 ? 48.293 43.851 -18.675 1.00 50.17 31 SER E N 1
ATOM 9074 C CA . SER E 3 31 ? 48.223 44.512 -20.000 1.00 56.35 31 SER E CA 1
ATOM 9075 C C . SER E 3 31 ? 46.953 45.313 -20.187 1.00 55.65 31 SER E C 1
ATOM 9076 O O . SER E 3 31 ? 46.697 45.839 -21.258 1.00 62.94 31 SER E O 1
ATOM 9079 N N . ILE E 3 32 ? 46.151 45.398 -19.141 1.00 55.67 32 ILE E N 1
ATOM 9080 C CA . ILE E 3 32 ? 44.742 45.723 -19.262 1.00 50.85 32 ILE E CA 1
ATOM 9081 C C . ILE E 3 32 ? 44.259 46.400 -17.959 1.00 46.16 32 ILE E C 1
ATOM 9082 O O . ILE E 3 32 ? 43.358 47.228 -17.971 1.00 42.80 32 ILE E O 1
ATOM 9087 N N . LEU E 3 33 ? 44.919 46.062 -16.856 1.00 40.60 33 LEU E N 1
ATOM 9088 C CA . LEU E 3 33 ? 44.618 46.573 -15.529 1.00 43.69 33 LEU E CA 1
ATOM 9089 C C . LEU E 3 33 ? 45.881 47.226 -14.914 1.00 45.13 33 LEU E C 1
ATOM 9090 O O . LEU E 3 33 ? 46.976 46.654 -14.934 1.00 46.86 33 LEU E O 1
ATOM 9095 N N . ARG E 3 34 ? 45.745 48.429 -14.396 1.00 46.92 34 ARG E N 1
ATOM 9096 C CA . ARG E 3 34 ? 46.809 49.013 -13.574 1.00 52.86 34 ARG E CA 1
ATOM 9097 C C . ARG E 3 34 ? 46.143 49.374 -12.255 1.00 50.94 34 ARG E C 1
ATOM 9098 O O . ARG E 3 34 ? 45.164 50.112 -12.201 1.00 51.04 34 ARG E O 1
ATOM 9106 N N . GLU E 3 35 ? 46.629 48.800 -11.180 1.00 48.97 35 GLU E N 1
ATOM 9107 C CA . GLU E 3 35 ? 45.869 48.894 -9.971 1.00 49.05 35 GLU E CA 1
ATOM 9108 C C . GLU E 3 35 ? 46.849 49.216 -8.865 1.00 47.93 35 GLU E C 1
ATOM 9109 O O . GLU E 3 35 ? 47.772 48.463 -8.598 1.00 50.40 35 GLU E O 1
ATOM 9115 N N . GLY E 3 36 ? 46.680 50.386 -8.269 1.00 47.57 36 GLY E N 1
ATOM 9116 C CA . GLY E 3 36 ? 47.507 50.814 -7.150 1.00 49.50 36 GLY E CA 1
ATOM 9117 C C . GLY E 3 36 ? 46.648 51.198 -5.951 1.00 50.93 36 GLY E C 1
ATOM 9118 O O . GLY E 3 36 ? 45.439 51.107 -6.017 1.00 44.06 36 GLY E O 1
ATOM 9119 N N . LYS E 3 37 ? 47.263 51.615 -4.848 1.00 56.68 37 LYS E N 1
ATOM 9120 C CA . LYS E 3 37 ? 46.480 52.022 -3.678 1.00 64.50 37 LYS E CA 1
ATOM 9121 C C . LYS E 3 37 ? 45.729 53.294 -4.058 1.00 64.45 37 LYS E C 1
ATOM 9122 O O . LYS E 3 37 ? 46.341 54.252 -4.554 1.00 67.48 37 LYS E O 1
ATOM 9128 N N . ASP E 3 38 ? 44.408 53.290 -3.887 1.00 58.57 38 ASP E N 1
ATOM 9129 C CA . ASP E 3 38 ? 43.576 54.442 -4.275 1.00 60.15 38 ASP E CA 1
ATOM 9130 C C . ASP E 3 38 ? 43.242 54.671 -5.769 1.00 57.64 38 ASP E C 1
ATOM 9131 O O . ASP E 3 38 ? 42.492 55.589 -6.109 1.00 55.62 38 ASP E O 1
ATOM 9136 N N . ILE E 3 39 ? 43.774 53.859 -6.666 1.00 51.61 39 ILE E N 1
ATOM 9137 C CA . ILE E 3 39 ? 43.527 54.104 -8.073 1.00 48.88 39 ILE E CA 1
ATOM 9138 C C . ILE E 3 39 ? 43.537 52.785 -8.841 1.00 46.68 39 ILE E C 1
ATOM 9139 O O . ILE E 3 39 ? 44.405 51.935 -8.609 1.00 50.35 39 ILE E O 1
ATOM 9144 N N . VAL E 3 40 ? 42.547 52.575 -9.702 1.00 39.12 40 VAL E N 1
ATOM 9145 C CA . VAL E 3 40 ? 42.657 51.501 -10.673 1.00 39.45 40 VAL E CA 1
ATOM 9146 C C . VAL E 3 40 ? 42.533 52.073 -12.060 1.00 34.03 40 VAL E C 1
ATOM 9147 O O . VAL E 3 40 ? 41.804 53.008 -12.270 1.00 38.35 40 VAL E O 1
ATOM 9151 N N . CYS E 3 41 ? 43.276 51.519 -13.001 1.00 37.72 41 CYS E N 1
ATOM 9152 C CA . CYS E 3 41 ? 43.267 51.990 -14.386 1.00 36.59 41 CYS E CA 1
ATOM 9153 C C . CYS E 3 41 ? 42.834 50.855 -15.252 1.00 39.15 41 CYS E C 1
ATOM 9154 O O . CYS E 3 41 ? 43.474 49.803 -15.272 1.00 41.10 41 CYS E O 1
ATOM 9157 N N . PHE E 3 42 ? 41.701 51.049 -15.918 1.00 40.18 42 PHE E N 1
ATOM 9158 C CA . PHE E 3 42 ? 41.182 50.074 -16.873 1.00 36.92 42 PHE E CA 1
ATOM 9159 C C . PHE E 3 42 ? 41.759 50.499 -18.217 1.00 34.95 42 PHE E C 1
ATOM 9160 O O . PHE E 3 42 ? 41.434 51.574 -18.741 1.00 36.40 42 PHE E O 1
ATOM 9168 N N . MET E 3 43 ? 42.617 49.661 -18.780 1.00 36.25 43 MET E N 1
ATOM 9169 C CA . MET E 3 43 ? 43.210 49.938 -20.091 1.00 32.49 43 MET E CA 1
ATOM 9170 C C . MET E 3 43 ? 42.306 49.480 -21.228 1.00 34.97 43 MET E C 1
ATOM 9171 O O . MET E 3 43 ? 42.207 48.306 -21.536 1.00 38.23 43 MET E O 1
ATOM 9176 N N . VAL E 3 44 ? 41.632 50.421 -21.858 1.00 34.05 44 VAL E N 1
ATOM 9177 C CA . VAL E 3 44 ? 40.594 50.076 -22.814 1.00 31.44 44 VAL E CA 1
ATOM 9178 C C . VAL E 3 44 ? 40.799 50.743 -24.194 1.00 32.14 44 VAL E C 1
ATOM 9179 O O . VAL E 3 44 ? 41.532 51.694 -24.331 1.00 35.08 44 VAL E O 1
ATOM 9183 N N . ARG E 3 45 ? 40.120 50.243 -25.205 1.00 34.78 45 ARG E N 1
ATOM 9184 C CA . ARG E 3 45 ? 40.144 50.838 -26.529 1.00 40.52 45 ARG E CA 1
ATOM 9185 C C . ARG E 3 45 ? 39.377 52.169 -26.493 1.00 41.37 45 ARG E C 1
ATOM 9186 O O . ARG E 3 45 ? 38.339 52.236 -25.829 1.00 42.53 45 ARG E O 1
ATOM 9194 N N . PRO E 3 46 ? 39.902 53.232 -27.143 1.00 42.67 46 PRO E N 1
ATOM 9195 C CA . PRO E 3 46 ? 39.301 54.594 -27.103 1.00 37.30 46 PRO E CA 1
ATOM 9196 C C . PRO E 3 46 ? 37.796 54.765 -27.291 1.00 46.20 46 PRO E C 1
ATOM 9197 O O . PRO E 3 46 ? 37.235 55.590 -26.552 1.00 43.78 46 PRO E O 1
ATOM 9201 N N . PHE E 3 47 ? 37.156 54.021 -28.204 1.00 47.41 47 PHE E N 1
ATOM 9202 C CA . PHE E 3 47 ? 35.696 54.087 -28.405 1.00 46.87 47 PHE E CA 1
ATOM 9203 C C . PHE E 3 47 ? 34.896 53.688 -27.177 1.00 42.33 47 PHE E C 1
ATOM 9204 O O . PHE E 3 47 ? 33.738 54.044 -27.054 1.00 42.78 47 PHE E O 1
ATOM 9212 N N . ASP E 3 48 ? 35.485 52.901 -26.296 1.00 38.46 48 ASP E N 1
ATOM 9213 C CA . ASP E 3 48 ? 34.718 52.304 -25.191 1.00 34.60 48 ASP E CA 1
ATOM 9214 C C . ASP E 3 48 ? 34.846 53.089 -23.901 1.00 33.94 48 ASP E C 1
ATOM 9215 O O . ASP E 3 48 ? 34.317 52.653 -22.899 1.00 28.92 48 ASP E O 1
ATOM 9220 N N . VAL E 3 49 ? 35.598 54.198 -23.911 1.00 34.33 49 VAL E N 1
ATOM 9221 C CA . VAL E 3 49 ? 35.802 55.015 -22.716 1.00 38.72 49 VAL E CA 1
ATOM 9222 C C . VAL E 3 49 ? 34.447 55.582 -22.255 1.00 41.12 49 VAL E C 1
ATOM 9223 O O . VAL E 3 49 ? 34.110 55.491 -21.078 1.00 47.34 49 VAL E O 1
ATOM 9227 N N . PRO E 3 50 ? 33.662 56.158 -23.167 1.00 42.21 50 PRO E N 1
ATOM 9228 C CA . PRO E 3 50 ? 32.316 56.575 -22.805 1.00 42.03 50 PRO E CA 1
ATOM 9229 C C . PRO E 3 50 ? 31.513 55.444 -22.202 1.00 42.20 50 PRO E C 1
ATOM 9230 O O . PRO E 3 50 ? 30.875 55.662 -21.179 1.00 47.98 50 PRO E O 1
ATOM 9234 N N . THR E 3 51 ? 31.561 54.253 -22.779 1.00 44.59 51 THR E N 1
ATOM 9235 C CA . THR E 3 51 ? 30.751 53.182 -22.214 1.00 41.14 51 THR E CA 1
ATOM 9236 C C . THR E 3 51 ? 31.203 52.802 -20.821 1.00 34.29 51 THR E C 1
ATOM 9237 O O . THR E 3 51 ? 30.359 52.468 -19.988 1.00 31.51 51 THR E O 1
ATOM 9241 N N . TYR E 3 52 ? 32.485 52.979 -20.508 1.00 33.35 52 TYR E N 1
ATOM 9242 C CA . TYR E 3 52 ? 32.911 52.708 -19.129 1.00 33.88 52 TYR E CA 1
ATOM 9243 C C . TYR E 3 52 ? 32.472 53.835 -18.218 1.00 35.12 52 TYR E C 1
ATOM 9244 O O . TYR E 3 52 ? 32.358 53.648 -17.013 1.00 37.14 52 TYR E O 1
ATOM 9253 N N . LEU E 3 53 ? 32.198 55.000 -18.782 1.00 33.21 53 LEU E N 1
ATOM 9254 C CA . LEU E 3 53 ? 31.931 56.170 -17.928 1.00 44.02 53 LEU E CA 1
ATOM 9255 C C . LEU E 3 53 ? 30.468 56.354 -17.692 1.00 45.44 53 LEU E C 1
ATOM 9256 O O . LEU E 3 53 ? 30.014 56.460 -16.547 1.00 40.53 53 LEU E O 1
ATOM 9261 N N . VAL E 3 54 ? 29.742 56.371 -18.813 1.00 47.38 54 VAL E N 1
ATOM 9262 C CA . VAL E 3 54 ? 28.291 56.371 -18.833 1.00 46.65 54 VAL E CA 1
ATOM 9263 C C . VAL E 3 54 ? 27.669 55.295 -17.909 1.00 49.41 54 VAL E C 1
ATOM 9264 O O . VAL E 3 54 ? 26.689 55.574 -17.197 1.00 45.51 54 VAL E O 1
ATOM 9268 N N . HIS E 3 55 ? 28.248 54.098 -17.866 1.00 50.14 55 HIS E N 1
ATOM 9269 C CA . HIS E 3 55 ? 27.660 53.032 -17.068 1.00 54.25 55 HIS E CA 1
ATOM 9270 C C . HIS E 3 55 ? 28.028 53.103 -15.584 1.00 59.63 55 HIS E C 1
ATOM 9271 O O . HIS E 3 55 ? 27.691 52.180 -14.821 1.00 62.00 55 HIS E O 1
ATOM 9278 N N . GLY E 3 56 ? 28.727 54.166 -15.174 1.00 52.67 56 GLY E N 1
ATOM 9279 C CA . GLY E 3 56 ? 29.133 54.302 -13.789 1.00 50.10 56 GLY E CA 1
ATOM 9280 C C . GLY E 3 56 ? 30.217 53.341 -13.302 1.00 48.29 56 GLY E C 1
ATOM 9281 O O . GLY E 3 56 ? 30.425 53.227 -12.086 1.00 51.92 56 GLY E O 1
ATOM 9282 N N . VAL E 3 57 ? 30.920 52.683 -14.227 1.00 41.11 57 VAL E N 1
ATOM 9283 C CA . VAL E 3 57 ? 31.901 51.650 -13.876 1.00 39.15 57 VAL E CA 1
ATOM 9284 C C . VAL E 3 57 ? 33.313 52.170 -13.844 1.00 35.37 57 VAL E C 1
ATOM 9285 O O . VAL E 3 57 ? 34.225 51.469 -13.419 1.00 41.48 57 VAL E O 1
ATOM 9289 N N . ALA E 3 58 ? 33.485 53.396 -14.307 1.00 31.41 58 ALA E N 1
ATOM 9290 C CA . ALA E 3 58 ? 34.714 54.165 -14.152 1.00 32.17 58 ALA E CA 1
ATOM 9291 C C . ALA E 3 58 ? 34.338 55.609 -13.874 1.00 30.19 58 ALA E C 1
ATOM 9292 O O . ALA E 3 58 ? 33.417 56.096 -14.476 1.00 36.60 58 ALA E O 1
ATOM 9294 N N . ASP E 3 59 ? 35.079 56.294 -13.008 1.00 31.53 59 ASP E N 1
ATOM 9295 C CA . ASP E 3 59 ? 34.771 57.662 -12.580 1.00 32.16 59 ASP E CA 1
ATOM 9296 C C . ASP E 3 59 ? 35.340 58.698 -13.515 1.00 35.54 59 ASP E C 1
ATOM 9297 O O . ASP E 3 59 ? 34.710 59.733 -13.731 1.00 37.91 59 ASP E O 1
ATOM 9302 N N . ILE E 3 60 ? 36.552 58.432 -14.008 1.00 33.88 60 ILE E N 1
ATOM 9303 C CA . ILE E 3 60 ? 37.287 59.305 -14.921 1.00 32.46 60 ILE E CA 1
ATOM 9304 C C . ILE E 3 60 ? 37.899 58.593 -16.176 1.00 32.97 60 ILE E C 1
ATOM 9305 O O . ILE E 3 60 ? 38.328 57.429 -16.122 1.00 26.45 60 ILE E O 1
ATOM 9310 N N . GLY E 3 61 ? 37.965 59.332 -17.285 1.00 34.76 61 GLY E N 1
ATOM 9311 C CA . GLY E 3 61 ? 38.436 58.815 -18.554 1.00 30.01 61 GLY E CA 1
ATOM 9312 C C . GLY E 3 61 ? 39.058 59.873 -19.427 1.00 34.73 61 GLY E C 1
ATOM 9313 O O . GLY E 3 61 ? 39.222 61.011 -19.009 1.00 32.50 61 GLY E O 1
ATOM 9314 N N . PHE E 3 62 ? 39.430 59.499 -20.650 1.00 37.76 62 PHE E N 1
ATOM 9315 C CA . PHE E 3 62 ? 40.142 60.404 -21.544 1.00 40.39 62 PHE E CA 1
ATOM 9316 C C . PHE E 3 62 ? 39.748 60.023 -22.951 1.00 43.37 62 PHE E C 1
ATOM 9317 O O . PHE E 3 62 ? 39.993 58.888 -23.350 1.00 48.41 62 PHE E O 1
ATOM 9325 N N . CYS E 3 63 ? 39.130 60.939 -23.693 1.00 39.50 63 CYS E N 1
ATOM 9326 C CA . CYS E 3 63 ? 38.693 60.640 -25.066 1.00 45.19 63 CYS E CA 1
ATOM 9327 C C . CYS E 3 63 ? 39.041 61.814 -25.898 1.00 43.21 63 CYS E C 1
ATOM 9328 O O . CYS E 3 63 ? 39.188 62.902 -25.369 1.00 51.02 63 CYS E O 1
ATOM 9331 N N . GLY E 3 64 ? 39.034 61.625 -27.210 1.00 41.82 64 GLY E N 1
ATOM 9332 C CA . GLY E 3 64 ? 39.021 62.749 -28.130 1.00 43.37 64 GLY E CA 1
ATOM 9333 C C . GLY E 3 64 ? 37.609 63.110 -28.538 1.00 46.03 64 GLY E C 1
ATOM 9334 O O . GLY E 3 64 ? 36.669 62.337 -28.313 1.00 50.99 64 GLY E O 1
ATOM 9335 N N . THR E 3 65 ? 37.461 64.292 -29.140 1.00 47.14 65 THR E N 1
ATOM 9336 C CA . THR E 3 65 ? 36.183 64.802 -29.671 1.00 41.96 65 THR E CA 1
ATOM 9337 C C . THR E 3 65 ? 35.451 63.786 -30.583 1.00 43.48 65 THR E C 1
ATOM 9338 O O . THR E 3 65 ? 34.206 63.676 -30.541 1.00 41.69 65 THR E O 1
ATOM 9342 N N . ASP E 3 66 ? 36.231 63.074 -31.416 1.00 38.49 66 ASP E N 1
ATOM 9343 C CA . ASP E 3 66 ? 35.724 61.991 -32.283 1.00 39.24 66 ASP E CA 1
ATOM 9344 C C . ASP E 3 66 ? 34.892 60.929 -31.506 1.00 42.02 66 ASP E C 1
ATOM 9345 O O . ASP E 3 66 ? 33.721 60.709 -31.820 1.00 40.95 66 ASP E O 1
ATOM 9350 N N . VAL E 3 67 ? 35.468 60.321 -30.462 1.00 40.64 67 VAL E N 1
ATOM 9351 C CA . VAL E 3 67 ? 34.736 59.290 -29.725 1.00 43.74 67 VAL E CA 1
ATOM 9352 C C . VAL E 3 67 ? 33.580 59.891 -28.983 1.00 46.37 67 VAL E C 1
ATOM 9353 O O . VAL E 3 67 ? 32.500 59.292 -28.932 1.00 50.29 67 VAL E O 1
ATOM 9357 N N . LEU E 3 68 ? 33.774 61.097 -28.457 1.00 47.21 68 LEU E N 1
ATOM 9358 C CA . LEU E 3 68 ? 32.691 61.736 -27.715 1.00 46.18 68 LEU E CA 1
ATOM 9359 C C . LEU E 3 68 ? 31.517 62.037 -28.613 1.00 42.71 68 LEU E C 1
ATOM 9360 O O . LEU E 3 68 ? 30.403 61.841 -28.196 1.00 40.53 68 LEU E O 1
ATOM 9365 N N . LEU E 3 69 ? 31.758 62.509 -29.838 1.00 47.50 69 LEU E N 1
ATOM 9366 C CA . LEU E 3 69 ? 30.636 62.814 -30.748 1.00 53.13 69 LEU E CA 1
ATOM 9367 C C . LEU E 3 69 ? 30.013 61.590 -31.430 1.00 52.92 69 LEU E C 1
ATOM 9368 O O . LEU E 3 69 ? 28.890 61.657 -31.908 1.00 60.05 69 LEU E O 1
ATOM 9373 N N . GLU E 3 70 ? 30.738 60.482 -31.466 1.00 49.92 70 GLU E N 1
ATOM 9374 C CA . GLU E 3 70 ? 30.225 59.259 -32.036 1.00 50.24 70 GLU E CA 1
ATOM 9375 C C . GLU E 3 70 ? 29.344 58.459 -31.054 1.00 52.07 70 GLU E C 1
ATOM 9376 O O . GLU E 3 70 ? 28.576 57.578 -31.457 1.00 52.83 70 GLU E O 1
ATOM 9382 N N . LYS E 3 71 ? 29.490 58.753 -29.761 1.00 55.50 71 LYS E N 1
ATOM 9383 C CA . LYS E 3 71 ? 28.595 58.276 -28.693 1.00 52.49 71 LYS E CA 1
ATOM 9384 C C . LYS E 3 71 ? 27.836 59.488 -28.140 1.00 59.36 71 LYS E C 1
ATOM 9385 O O . LYS E 3 71 ? 28.447 60.444 -27.641 1.00 62.33 71 LYS E O 1
ATOM 9391 N N . GLU E 3 72 ? 26.517 59.493 -28.229 1.00 62.26 72 GLU E N 1
ATOM 9392 C CA . GLU E 3 72 ? 25.705 60.665 -27.884 1.00 63.29 72 GLU E CA 1
ATOM 9393 C C . GLU E 3 72 ? 25.991 61.128 -26.458 1.00 65.56 72 GLU E C 1
ATOM 9394 O O . GLU E 3 72 ? 25.187 61.862 -25.865 1.00 71.33 72 GLU E O 1
ATOM 9400 N N . THR E 3 73 ? 27.041 60.611 -25.845 1.00 66.82 73 THR E N 1
ATOM 9401 C CA . THR E 3 73 ? 27.238 60.513 -24.403 1.00 67.66 73 THR E CA 1
ATOM 9402 C C . THR E 3 73 ? 27.354 61.841 -23.675 1.00 71.45 73 THR E C 1
ATOM 9403 O O . THR E 3 73 ? 27.995 62.790 -24.162 1.00 74.27 73 THR E O 1
ATOM 9407 N N . SER E 3 74 ? 26.777 61.853 -22.473 1.00 70.34 74 SER E N 1
ATOM 9408 C CA . SER E 3 74 ? 26.618 63.045 -21.647 1.00 70.27 74 SER E CA 1
ATOM 9409 C C . SER E 3 74 ? 27.614 63.074 -20.471 1.00 69.81 74 SER E C 1
ATOM 9410 O O . SER E 3 74 ? 27.474 62.306 -19.491 1.00 69.45 74 SER E O 1
ATOM 9413 N N . LEU E 3 75 ? 28.617 63.947 -20.535 1.00 60.85 75 LEU E N 1
ATOM 9414 C CA . LEU E 3 75 ? 29.533 63.990 -19.391 1.00 54.23 75 LEU E CA 1
ATOM 9415 C C . LEU E 3 75 ? 30.401 65.225 -19.217 1.00 46.73 75 LEU E C 1
ATOM 9416 O O . LEU E 3 75 ? 30.612 65.971 -20.154 1.00 44.07 75 LEU E O 1
ATOM 9421 N N . ILE E 3 76 ? 30.892 65.420 -17.994 1.00 39.22 76 ILE E N 1
ATOM 9422 C CA . ILE E 3 76 ? 31.643 66.589 -17.677 1.00 31.35 76 ILE E CA 1
ATOM 9423 C C . ILE E 3 76 ? 33.076 66.511 -18.215 1.00 35.68 76 ILE E C 1
ATOM 9424 O O . ILE E 3 76 ? 33.741 65.464 -18.144 1.00 30.86 76 ILE E O 1
ATOM 9429 N N . GLN E 3 77 ? 33.519 67.644 -18.768 1.00 37.56 77 GLN E N 1
ATOM 9430 C CA . GLN E 3 77 ? 34.775 67.773 -19.506 1.00 39.99 77 GLN E CA 1
ATOM 9431 C C . GLN E 3 77 ? 35.633 68.923 -18.962 1.00 40.16 77 GLN E C 1
ATOM 9432 O O . GLN E 3 77 ? 35.755 69.981 -19.609 1.00 38.41 77 GLN E O 1
ATOM 9438 N N . PRO E 3 78 ? 36.268 68.694 -17.815 1.00 38.74 78 PRO E N 1
ATOM 9439 C CA . PRO E 3 78 ? 36.923 69.788 -17.053 1.00 40.77 78 PRO E CA 1
ATOM 9440 C C . PRO E 3 78 ? 38.083 70.491 -17.781 1.00 39.49 78 PRO E C 1
ATOM 9441 O O . PRO E 3 78 ? 38.159 71.730 -17.751 1.00 39.89 78 PRO E O 1
ATOM 9445 N N . PHE E 3 79 ? 38.976 69.722 -18.411 1.00 38.86 79 PHE E N 1
ATOM 9446 C CA . PHE E 3 79 ? 40.120 70.297 -19.141 1.00 40.38 79 PHE E CA 1
ATOM 9447 C C . PHE E 3 79 ? 40.668 69.326 -20.163 1.00 42.16 79 PHE E C 1
ATOM 9448 O O . PHE E 3 79 ? 40.144 68.231 -20.297 1.00 40.78 79 PHE E O 1
ATOM 9456 N N . PHE E 3 80 ? 41.665 69.725 -20.943 1.00 42.48 80 PHE E N 1
ATOM 9457 C CA . PHE E 3 80 ? 42.150 68.781 -21.952 1.00 45.44 80 PHE E CA 1
ATOM 9458 C C . PHE E 3 80 ? 43.562 68.360 -21.804 1.00 42.91 80 PHE E C 1
ATOM 9459 O O . PHE E 3 80 ? 44.334 69.036 -21.182 1.00 46.85 80 PHE E O 1
ATOM 9467 N N . ILE E 3 81 ? 43.884 67.230 -22.422 1.00 45.62 81 ILE E N 1
ATOM 9468 C CA . ILE E 3 81 ? 45.265 66.814 -22.637 1.00 47.29 81 ILE E CA 1
ATOM 9469 C C . ILE E 3 81 ? 45.809 67.435 -23.923 1.00 45.30 81 ILE E C 1
ATOM 9470 O O . ILE E 3 81 ? 45.196 67.290 -24.985 1.00 50.66 81 ILE E O 1
ATOM 9475 N N . PRO E 3 82 ? 46.935 68.144 -23.821 1.00 47.06 82 PRO E N 1
ATOM 9476 C CA . PRO E 3 82 ? 47.536 68.810 -24.981 1.00 47.39 82 PRO E CA 1
ATOM 9477 C C . PRO E 3 82 ? 47.933 67.747 -25.969 1.00 49.19 82 PRO E C 1
ATOM 9478 O O . PRO E 3 82 ? 48.484 66.718 -25.549 1.00 45.90 82 PRO E O 1
ATOM 9482 N N . THR E 3 83 ? 47.656 67.992 -27.247 1.00 44.46 83 THR E N 1
ATOM 9483 C CA . THR E 3 83 ? 47.737 66.963 -28.252 1.00 46.94 83 THR E CA 1
ATOM 9484 C C . THR E 3 83 ? 47.970 67.655 -29.598 1.00 50.42 83 THR E C 1
ATOM 9485 O O . THR E 3 83 ? 47.556 68.780 -29.792 1.00 50.65 83 THR E O 1
ATOM 9489 N N . ASN E 3 84 ? 48.661 67.012 -30.527 1.00 56.10 84 ASN E N 1
ATOM 9490 C CA . ASN E 3 84 ? 48.841 67.649 -31.824 1.00 56.71 84 ASN E CA 1
ATOM 9491 C C . ASN E 3 84 ? 47.502 67.700 -32.529 1.00 54.65 84 ASN E C 1
ATOM 9492 O O . ASN E 3 84 ? 46.838 66.675 -32.667 1.00 55.25 84 ASN E O 1
ATOM 9497 N N . ILE E 3 85 ? 47.100 68.910 -32.923 1.00 54.66 85 ILE E N 1
ATOM 9498 C CA . ILE E 3 85 ? 45.945 69.146 -33.809 1.00 54.99 85 ILE E CA 1
ATOM 9499 C C . ILE E 3 85 ? 45.661 67.999 -34.811 1.00 50.04 85 ILE E C 1
ATOM 9500 O O . ILE E 3 85 ? 46.562 67.536 -35.505 1.00 47.47 85 ILE E O 1
ATOM 9505 N N . SER E 3 86 ? 44.395 67.574 -34.858 1.00 46.16 86 SER E N 1
ATOM 9506 C CA . SER E 3 86 ? 43.842 66.656 -35.854 1.00 42.51 86 SER E CA 1
ATOM 9507 C C . SER E 3 86 ? 42.380 66.985 -36.060 1.00 47.17 86 SER E C 1
ATOM 9508 O O . SER E 3 86 ? 41.711 67.513 -35.149 1.00 49.15 86 SER E O 1
ATOM 9511 N N . ARG E 3 87 ? 41.870 66.678 -37.250 1.00 49.41 87 ARG E N 1
ATOM 9512 C CA . ARG E 3 87 ? 40.455 66.922 -37.503 1.00 57.14 87 ARG E CA 1
ATOM 9513 C C . ARG E 3 87 ? 39.740 65.783 -38.234 1.00 54.15 87 ARG E C 1
ATOM 9514 O O . ARG E 3 87 ? 40.364 65.079 -39.017 1.00 52.70 87 ARG E O 1
ATOM 9522 N N . MET E 3 88 ? 38.442 65.599 -37.932 1.00 55.99 88 MET E N 1
ATOM 9523 C CA . MET E 3 88 ? 37.507 64.845 -38.786 1.00 51.99 88 MET E CA 1
ATOM 9524 C C . MET E 3 88 ? 37.324 65.602 -40.082 1.00 50.13 88 MET E C 1
ATOM 9525 O O . MET E 3 88 ? 37.121 66.805 -40.090 1.00 51.78 88 MET E O 1
ATOM 9530 N N . VAL E 3 89 ? 37.355 64.879 -41.180 1.00 49.75 89 VAL E N 1
ATOM 9531 C CA . VAL E 3 89 ? 37.347 65.503 -42.480 1.00 49.71 89 VAL E CA 1
ATOM 9532 C C . VAL E 3 89 ? 36.444 64.670 -43.401 1.00 50.86 89 VAL E C 1
ATOM 9533 O O . VAL E 3 89 ? 36.322 63.465 -43.233 1.00 51.36 89 VAL E O 1
ATOM 9537 N N . LEU E 3 90 ? 35.775 65.321 -44.340 1.00 52.07 90 LEU E N 1
ATOM 9538 C CA . LEU E 3 90 ? 35.148 64.600 -45.446 1.00 53.61 90 LEU E CA 1
ATOM 9539 C C . LEU E 3 90 ? 36.135 64.602 -46.585 1.00 52.08 90 LEU E C 1
ATOM 9540 O O . LEU E 3 90 ? 36.746 65.621 -46.852 1.00 50.74 90 LEU E O 1
ATOM 9545 N N . ALA E 3 91 ? 36.305 63.472 -47.257 1.00 56.08 91 ALA E N 1
ATOM 9546 C CA . ALA E 3 91 ? 37.291 63.392 -48.339 1.00 55.89 91 ALA E CA 1
ATOM 9547 C C . ALA E 3 91 ? 36.852 62.467 -49.461 1.00 58.67 91 ALA E C 1
ATOM 9548 O O . ALA E 3 91 ? 35.843 61.741 -49.345 1.00 60.11 91 ALA E O 1
ATOM 9550 N N . GLY E 3 92 ? 37.617 62.513 -50.547 1.00 55.93 92 GLY E N 1
ATOM 9551 C CA . GLY E 3 92 ? 37.291 61.808 -51.766 1.00 57.14 92 GLY E CA 1
ATOM 9552 C C . GLY E 3 92 ? 38.401 61.988 -52.783 1.00 60.85 92 GLY E C 1
ATOM 9553 O O . GLY E 3 92 ? 39.272 62.852 -52.601 1.00 58.83 92 GLY E O 1
ATOM 9554 N N . PRO E 3 93 ? 38.382 61.176 -53.843 1.00 62.96 93 PRO E N 1
ATOM 9555 C CA . PRO E 3 93 ? 39.485 61.150 -54.810 1.00 64.87 93 PRO E CA 1
ATOM 9556 C C . PRO E 3 93 ? 39.809 62.528 -55.384 1.00 67.51 93 PRO E C 1
ATOM 9557 O O . PRO E 3 93 ? 38.919 63.313 -55.742 1.00 64.73 93 PRO E O 1
ATOM 9561 N N . LYS E 3 94 ? 41.110 62.803 -55.407 1.00 72.51 94 LYS E N 1
ATOM 9562 C CA . LYS E 3 94 ? 41.708 64.026 -55.957 1.00 80.30 94 LYS E CA 1
ATOM 9563 C C . LYS E 3 94 ? 41.039 64.541 -57.244 1.00 80.67 94 LYS E C 1
ATOM 9564 O O . LYS E 3 94 ? 40.805 63.790 -58.199 1.00 81.39 94 LYS E O 1
ATOM 9570 N N . GLY E 3 95 ? 40.735 65.829 -57.257 1.00 83.59 95 GLY E N 1
ATOM 9571 C CA . GLY E 3 95 ? 40.134 66.454 -58.421 1.00 86.52 95 GLY E CA 1
ATOM 9572 C C . GLY E 3 95 ? 38.634 66.271 -58.432 1.00 85.08 95 GLY E C 1
ATOM 9573 O O . GLY E 3 95 ? 37.904 67.250 -58.291 1.00 83.00 95 GLY E O 1
ATOM 9574 N N . ARG E 3 96 ? 38.202 65.012 -58.563 1.00 86.81 96 ARG E N 1
ATOM 9575 C CA . ARG E 3 96 ? 36.790 64.612 -58.761 1.00 87.16 96 ARG E CA 1
ATOM 9576 C C . ARG E 3 96 ? 35.738 65.225 -57.814 1.00 86.09 96 ARG E C 1
ATOM 9577 O O . ARG E 3 96 ? 34.531 65.115 -58.071 1.00 82.71 96 ARG E O 1
ATOM 9585 N N . GLY E 3 97 ? 36.191 65.860 -56.730 1.00 87.15 97 GLY E N 1
ATOM 9586 C CA . GLY E 3 97 ? 35.300 66.611 -55.855 1.00 89.67 97 GLY E CA 1
ATOM 9587 C C . GLY E 3 97 ? 34.147 65.781 -55.302 1.00 91.13 97 GLY E C 1
ATOM 9588 O O . GLY E 3 97 ? 34.359 64.630 -54.882 1.00 92.62 97 GLY E O 1
ATOM 9589 N N . ILE E 3 98 ? 32.935 66.350 -55.326 1.00 90.15 98 ILE E N 1
ATOM 9590 C CA . ILE E 3 98 ? 31.760 65.774 -54.652 1.00 89.83 98 ILE E CA 1
ATOM 9591 C C . ILE E 3 98 ? 30.685 65.297 -55.649 1.00 91.58 98 ILE E C 1
ATOM 9592 O O . ILE E 3 98 ? 29.683 65.987 -55.849 1.00 90.69 98 ILE E O 1
ATOM 9597 N N . PRO E 3 99 ? 30.849 64.124 -56.265 1.00 95.17 99 PRO E N 1
ATOM 9598 C CA . PRO E 3 99 ? 29.842 63.666 -57.232 1.00 96.60 99 PRO E CA 1
ATOM 9599 C C . PRO E 3 99 ? 28.603 63.328 -56.419 1.00 98.51 99 PRO E C 1
ATOM 9600 O O . PRO E 3 99 ? 28.647 62.412 -55.579 1.00 99.43 99 PRO E O 1
ATOM 9604 N N . GLU E 3 100 ? 27.528 64.092 -56.613 1.00 98.57 100 GLU E N 1
ATOM 9605 C CA . GLU E 3 100 ? 26.347 63.940 -55.759 1.00 97.80 100 GLU E CA 1
ATOM 9606 C C . GLU E 3 100 ? 25.136 63.297 -56.440 1.00 98.17 100 GLU E C 1
ATOM 9607 O O . GLU E 3 100 ? 25.265 62.554 -57.434 1.00 96.98 100 GLU E O 1
ATOM 9613 N N . GLY E 3 101 ? 23.968 63.601 -55.882 1.00 96.92 101 GLY E N 1
ATOM 9614 C CA . GLY E 3 101 ? 22.839 62.705 -55.936 1.00 97.15 101 GLY E CA 1
ATOM 9615 C C . GLY E 3 101 ? 23.080 61.655 -54.853 1.00 98.32 101 GLY E C 1
ATOM 9616 O O . GLY E 3 101 ? 23.151 61.994 -53.660 1.00 97.48 101 GLY E O 1
ATOM 9617 N N . GLU E 3 102 ? 23.246 60.395 -55.266 1.00 96.98 102 GLU E N 1
ATOM 9618 C CA . GLU E 3 102 ? 23.419 59.270 -54.332 1.00 95.10 102 GLU E CA 1
ATOM 9619 C C . GLU E 3 102 ? 24.869 59.171 -53.824 1.00 90.37 102 GLU E C 1
ATOM 9620 O O . GLU E 3 102 ? 25.790 58.889 -54.595 1.00 88.89 102 GLU E O 1
ATOM 9626 N N . LYS E 3 103 ? 25.058 59.414 -52.525 1.00 87.31 103 LYS E N 1
ATOM 9627 C CA . LYS E 3 103 ? 26.393 59.485 -51.911 1.00 81.57 103 LYS E CA 1
ATOM 9628 C C . LYS E 3 103 ? 26.705 58.269 -51.033 1.00 78.52 103 LYS E C 1
ATOM 9629 O O . LYS E 3 103 ? 25.926 57.919 -50.144 1.00 79.55 103 LYS E O 1
ATOM 9635 N N . ARG E 3 104 ? 27.837 57.620 -51.292 1.00 72.66 104 ARG E N 1
ATOM 9636 C CA . ARG E 3 104 ? 28.246 56.463 -50.496 1.00 71.81 104 ARG E CA 1
ATOM 9637 C C . ARG E 3 104 ? 29.552 56.769 -49.774 1.00 68.08 104 ARG E C 1
ATOM 9638 O O . ARG E 3 104 ? 30.533 57.167 -50.397 1.00 67.33 104 ARG E O 1
ATOM 9646 N N . ILE E 3 105 ? 29.540 56.601 -48.454 1.00 65.41 105 ILE E N 1
ATOM 9647 C CA . ILE E 3 105 ? 30.641 57.045 -47.592 1.00 61.44 105 ILE E CA 1
ATOM 9648 C C . ILE E 3 105 ? 31.116 55.968 -46.598 1.00 58.14 105 ILE E C 1
ATOM 9649 O O . ILE E 3 105 ? 30.329 55.435 -45.809 1.00 56.88 105 ILE E O 1
ATOM 9654 N N . ALA E 3 106 ? 32.404 55.649 -46.663 1.00 51.31 106 ALA E N 1
ATOM 9655 C CA . ALA E 3 106 ? 33.018 54.671 -45.775 1.00 47.37 106 ALA E CA 1
ATOM 9656 C C . ALA E 3 106 ? 33.622 55.359 -44.519 1.00 47.08 106 ALA E C 1
ATOM 9657 O O . ALA E 3 106 ? 34.256 56.409 -44.644 1.00 44.44 106 ALA E O 1
ATOM 9659 N N . THR E 3 107 ? 33.402 54.795 -43.326 1.00 42.60 107 THR E N 1
ATOM 9660 C CA . THR E 3 107 ? 33.930 55.377 -42.079 1.00 45.34 107 THR E CA 1
ATOM 9661 C C . THR E 3 107 ? 34.071 54.391 -40.953 1.00 43.09 107 THR E C 1
ATOM 9662 O O . THR E 3 107 ? 33.414 53.363 -40.928 1.00 45.10 107 THR E O 1
ATOM 9666 N N . LYS E 3 108 ? 34.937 54.763 -40.016 1.00 41.56 108 LYS E N 1
ATOM 9667 C CA . LYS E 3 108 ? 35.036 54.203 -38.696 1.00 39.00 108 LYS E CA 1
ATOM 9668 C C . LYS E 3 108 ? 34.030 54.922 -37.787 1.00 43.39 108 LYS E C 1
ATOM 9669 O O . LYS E 3 108 ? 33.844 54.531 -36.633 1.00 48.63 108 LYS E O 1
ATOM 9675 N N . PHE E 3 109 ? 33.396 55.980 -38.287 1.00 42.90 109 PHE E N 1
ATOM 9676 C CA . PHE E 3 109 ? 32.508 56.802 -37.466 1.00 43.24 109 PHE E CA 1
ATOM 9677 C C . PHE E 3 109 ? 31.069 56.940 -37.999 1.00 46.63 109 PHE E C 1
ATOM 9678 O O . PHE E 3 109 ? 30.650 58.043 -38.370 1.00 50.64 109 PHE E O 1
ATOM 9686 N N . PRO E 3 110 ? 30.289 55.857 -38.023 1.00 47.67 110 PRO E N 1
ATOM 9687 C CA . PRO E 3 110 ? 28.968 55.924 -38.662 1.00 49.71 110 PRO E CA 1
ATOM 9688 C C . PRO E 3 110 ? 28.124 57.043 -38.080 1.00 52.67 110 PRO E C 1
ATOM 9689 O O . PRO E 3 110 ? 27.572 57.844 -38.841 1.00 54.68 110 PRO E O 1
ATOM 9693 N N . ASN E 3 111 ? 28.035 57.112 -36.757 1.00 56.19 111 ASN E N 1
ATOM 9694 C CA . ASN E 3 111 ? 27.153 58.090 -36.125 1.00 61.22 111 ASN E CA 1
ATOM 9695 C C . ASN E 3 111 ? 27.543 59.489 -36.576 1.00 57.46 111 ASN E C 1
ATOM 9696 O O . ASN E 3 111 ? 26.686 60.309 -36.920 1.00 59.13 111 ASN E O 1
ATOM 9701 N N . VAL E 3 112 ? 28.843 59.746 -36.624 1.00 53.42 112 VAL E N 1
ATOM 9702 C CA . VAL E 3 112 ? 29.301 61.082 -36.974 1.00 52.25 112 VAL E CA 1
ATOM 9703 C C . VAL E 3 112 ? 29.008 61.444 -38.428 1.00 55.72 112 VAL E C 1
ATOM 9704 O O . VAL E 3 112 ? 28.702 62.604 -38.718 1.00 55.79 112 VAL E O 1
ATOM 9708 N N . THR E 3 113 ? 29.085 60.456 -39.324 1.00 57.83 113 THR E N 1
ATOM 9709 C CA . THR E 3 113 ? 28.746 60.680 -40.733 1.00 61.56 113 THR E CA 1
ATOM 9710 C C . THR E 3 113 ? 27.230 60.775 -40.970 1.00 64.66 113 THR E C 1
ATOM 9711 O O . THR E 3 113 ? 26.812 61.514 -41.859 1.00 67.97 113 THR E O 1
ATOM 9715 N N . GLN E 3 114 ? 26.414 60.056 -40.183 1.00 67.35 114 GLN E N 1
ATOM 9716 C CA . GLN E 3 114 ? 24.939 60.210 -40.247 1.00 70.52 114 GLN E CA 1
ATOM 9717 C C . GLN E 3 114 ? 24.622 61.673 -39.959 1.00 70.60 114 GLN E C 1
ATOM 9718 O O . GLN E 3 114 ? 24.212 62.426 -40.853 1.00 65.66 114 GLN E O 1
ATOM 9724 N N . ARG E 3 115 ? 24.863 62.074 -38.705 1.00 72.14 115 ARG E N 1
ATOM 9725 C CA . ARG E 3 115 ? 24.581 63.434 -38.240 1.00 70.14 115 ARG E CA 1
ATOM 9726 C C . ARG E 3 115 ? 25.097 64.473 -39.230 1.00 69.95 115 ARG E C 1
ATOM 9727 O O . ARG E 3 115 ? 24.488 65.535 -39.397 1.00 71.77 115 ARG E O 1
ATOM 9735 N N . TYR E 3 116 ? 26.191 64.139 -39.911 1.00 66.99 116 TYR E N 1
ATOM 9736 C CA . TYR E 3 116 ? 26.819 65.042 -40.870 1.00 65.70 116 TYR E CA 1
ATOM 9737 C C . TYR E 3 116 ? 26.016 65.156 -42.164 1.00 69.73 116 TYR E C 1
ATOM 9738 O O . TYR E 3 116 ? 25.795 66.266 -42.669 1.00 66.61 116 TYR E O 1
ATOM 9747 N N . CYS E 3 117 ? 25.615 64.008 -42.710 1.00 75.42 117 CYS E N 1
ATOM 9748 C CA . CYS E 3 117 ? 24.845 63.968 -43.953 1.00 78.54 117 CYS E CA 1
ATOM 9749 C C . CYS E 3 117 ? 23.527 64.702 -43.765 1.00 79.87 117 CYS E C 1
ATOM 9750 O O . CYS E 3 117 ? 23.174 65.573 -44.578 1.00 74.63 117 CYS E O 1
ATOM 9753 N N . GLU E 3 118 ? 22.825 64.371 -42.677 1.00 81.96 118 GLU E N 1
ATOM 9754 C CA . GLU E 3 118 ? 21.543 65.017 -42.378 1.00 86.11 118 GLU E CA 1
ATOM 9755 C C . GLU E 3 118 ? 21.695 66.528 -42.428 1.00 84.92 118 GLU E C 1
ATOM 9756 O O . GLU E 3 118 ? 21.091 67.188 -43.285 1.00 88.96 118 GLU E O 1
ATOM 9762 N N . SER E 3 119 ? 22.535 67.073 -41.555 1.00 80.12 119 SER E N 1
ATOM 9763 C CA . SER E 3 119 ? 22.772 68.506 -41.562 1.00 79.41 119 SER E CA 1
ATOM 9764 C C . SER E 3 119 ? 23.462 68.990 -42.853 1.00 78.96 119 SER E C 1
ATOM 9765 O O . SER E 3 119 ? 24.205 69.973 -42.818 1.00 78.26 119 SER E O 1
ATOM 9768 N N . LYS E 3 120 ? 23.226 68.302 -43.977 1.00 76.68 120 LYS E N 1
ATOM 9769 C CA . LYS E 3 120 ? 23.667 68.781 -45.295 1.00 78.29 120 LYS E CA 1
ATOM 9770 C C . LYS E 3 120 ? 22.605 68.563 -46.389 1.00 81.22 120 LYS E C 1
ATOM 9771 O O . LYS E 3 120 ? 22.840 68.892 -47.568 1.00 83.65 120 LYS E O 1
ATOM 9777 N N . GLY E 3 121 ? 21.450 68.010 -46.002 1.00 80.40 121 GLY E N 1
ATOM 9778 C CA . GLY E 3 121 ? 20.384 67.705 -46.945 1.00 79.10 121 GLY E CA 1
ATOM 9779 C C . GLY E 3 121 ? 20.837 66.645 -47.925 1.00 81.25 121 GLY E C 1
ATOM 9780 O O . GLY E 3 121 ? 20.639 66.765 -49.144 1.00 81.32 121 GLY E O 1
ATOM 9781 N N . TRP E 3 122 ? 21.454 65.602 -47.377 1.00 82.38 122 TRP E N 1
ATOM 9782 C CA . TRP E 3 122 ? 22.105 64.557 -48.172 1.00 80.35 122 TRP E CA 1
ATOM 9783 C C . TRP E 3 122 ? 21.411 63.221 -47.990 1.00 80.93 122 TRP E C 1
ATOM 9784 O O . TRP E 3 122 ? 20.858 62.918 -46.929 1.00 80.96 122 TRP E O 1
ATOM 9795 N N . HIS E 3 123 ? 21.477 62.416 -49.038 1.00 82.61 123 HIS E N 1
ATOM 9796 C CA . HIS E 3 123 ? 20.853 61.108 -49.079 1.00 85.54 123 HIS E CA 1
ATOM 9797 C C . HIS E 3 123 ? 22.041 60.147 -49.258 1.00 85.86 123 HIS E C 1
ATOM 9798 O O . HIS E 3 123 ? 22.555 59.994 -50.372 1.00 88.73 123 HIS E O 1
ATOM 9805 N N . CYS E 3 124 ? 22.515 59.532 -48.169 1.00 84.94 124 CYS E N 1
ATOM 9806 C CA . CYS E 3 124 ? 23.806 58.816 -48.236 1.00 84.42 124 CYS E CA 1
ATOM 9807 C C . CYS E 3 124 ? 23.899 57.399 -47.614 1.00 81.86 124 CYS E C 1
ATOM 9808 O O . CYS E 3 124 ? 23.256 57.092 -46.598 1.00 81.93 124 CYS E O 1
ATOM 9811 N N . ARG E 3 125 ? 24.719 56.551 -48.243 1.00 78.09 125 ARG E N 1
ATOM 9812 C CA . ARG E 3 125 ? 24.903 55.159 -47.829 1.00 74.81 125 ARG E CA 1
ATOM 9813 C C . ARG E 3 125 ? 26.242 54.907 -47.101 1.00 70.64 125 ARG E C 1
ATOM 9814 O O . ARG E 3 125 ? 27.284 54.687 -47.715 1.00 70.40 125 ARG E O 1
ATOM 9822 N N . ILE E 3 126 ? 26.171 54.927 -45.776 1.00 67.18 126 ILE E N 1
ATOM 9823 C CA . ILE E 3 126 ? 27.295 54.721 -44.868 1.00 61.56 126 ILE E CA 1
ATOM 9824 C C . ILE E 3 126 ? 27.852 53.286 -44.853 1.00 60.12 126 ILE E C 1
ATOM 9825 O O . ILE E 3 126 ? 27.139 52.348 -44.498 1.00 58.31 126 ILE E O 1
ATOM 9830 N N . ILE E 3 127 ? 29.135 53.136 -45.185 1.00 56.74 127 ILE E N 1
ATOM 9831 C CA . ILE E 3 127 ? 29.821 51.833 -45.141 1.00 59.75 127 ILE E CA 1
ATOM 9832 C C . ILE E 3 127 ? 30.824 51.718 -43.957 1.00 57.99 127 ILE E C 1
ATOM 9833 O O . ILE E 3 127 ? 31.934 52.246 -44.036 1.00 56.03 127 ILE E O 1
ATOM 9838 N N . PRO E 3 128 ? 30.438 51.052 -42.860 1.00 57.40 128 PRO E N 1
ATOM 9839 C CA . PRO E 3 128 ? 31.320 50.988 -41.682 1.00 55.78 128 PRO E CA 1
ATOM 9840 C C . PRO E 3 128 ? 32.570 50.183 -41.970 1.00 52.73 128 PRO E C 1
ATOM 9841 O O . PRO E 3 128 ? 32.465 49.149 -42.584 1.00 58.56 128 PRO E O 1
ATOM 9845 N N . LEU E 3 129 ? 33.734 50.669 -41.566 1.00 51.46 129 LEU E N 1
ATOM 9846 C CA . LEU E 3 129 ? 34.976 49.889 -41.634 1.00 48.18 129 LEU E CA 1
ATOM 9847 C C . LEU E 3 129 ? 35.705 50.050 -40.327 1.00 46.84 129 LEU E C 1
ATOM 9848 O O . LEU E 3 129 ? 35.490 51.012 -39.598 1.00 54.15 129 LEU E O 1
ATOM 9853 N N . LYS E 3 130 ? 36.573 49.116 -40.012 1.00 47.95 130 LYS E N 1
ATOM 9854 C CA . LYS E 3 130 ? 37.350 49.225 -38.788 1.00 47.08 130 LYS E CA 1
ATOM 9855 C C . LYS E 3 130 ? 38.681 49.992 -38.992 1.00 46.85 130 LYS E C 1
ATOM 9856 O O . LYS E 3 130 ? 39.450 50.210 -38.046 1.00 49.71 130 LYS E O 1
ATOM 9862 N N . GLY E 3 131 ? 38.946 50.408 -40.227 1.00 42.68 131 GLY E N 1
ATOM 9863 C CA . GLY E 3 131 ? 40.228 51.004 -40.564 1.00 38.79 131 GLY E CA 1
ATOM 9864 C C . GLY E 3 131 ? 40.481 50.934 -42.059 1.00 38.17 131 GLY E C 1
ATOM 9865 O O . GLY E 3 131 ? 39.577 50.517 -42.799 1.00 34.94 131 GLY E O 1
ATOM 9866 N N . SER E 3 132 ? 41.702 51.317 -42.478 1.00 36.13 132 SER E N 1
ATOM 9867 C CA . SER E 3 132 ? 42.118 51.410 -43.888 1.00 39.75 132 SER E CA 1
ATOM 9868 C C . SER E 3 132 ? 41.001 52.029 -44.665 1.00 44.14 132 SER E C 1
ATOM 9869 O O . SER E 3 132 ? 40.694 51.608 -45.781 1.00 48.86 132 SER E O 1
ATOM 9872 N N . VAL E 3 133 ? 40.366 52.995 -44.028 1.00 41.76 133 VAL E N 1
ATOM 9873 C CA . VAL E 3 133 ? 39.213 53.662 -44.574 1.00 42.27 133 VAL E CA 1
ATOM 9874 C C . VAL E 3 133 ? 39.586 54.389 -45.880 1.00 45.90 133 VAL E C 1
ATOM 9875 O O . VAL E 3 133 ? 38.774 54.465 -46.798 1.00 46.24 133 VAL E O 1
ATOM 9879 N N . GLU E 3 134 ? 40.819 54.887 -45.968 1.00 48.08 134 GLU E N 1
ATOM 9880 C CA . GLU E 3 134 ? 41.284 55.749 -47.089 1.00 54.95 134 GLU E CA 1
ATOM 9881 C C . GLU E 3 134 ? 41.327 55.001 -48.425 1.00 52.77 134 GLU E C 1
ATOM 9882 O O . GLU E 3 134 ? 41.406 55.582 -49.504 1.00 55.54 134 GLU E O 1
ATOM 9888 N N . LEU E 3 135 ? 41.227 53.703 -48.281 1.00 51.69 135 LEU E N 1
ATOM 9889 C CA . LEU E 3 135 ? 41.271 52.699 -49.309 1.00 48.84 135 LEU E CA 1
ATOM 9890 C C . LEU E 3 135 ? 39.942 52.477 -50.003 1.00 51.56 135 LEU E C 1
ATOM 9891 O O . LEU E 3 135 ? 39.882 51.814 -51.038 1.00 54.47 135 LEU E O 1
ATOM 9896 N N . ALA E 3 136 ? 38.851 52.959 -49.438 1.00 48.68 136 ALA E N 1
ATOM 9897 C CA . ALA E 3 136 ? 37.572 52.552 -50.020 1.00 53.86 136 ALA E CA 1
ATOM 9898 C C . ALA E 3 136 ? 37.292 53.087 -51.437 1.00 50.50 136 ALA E C 1
ATOM 9899 O O . ALA E 3 136 ? 36.788 52.351 -52.267 1.00 53.54 136 ALA E O 1
ATOM 9901 N N . PRO E 3 137 ? 37.587 54.349 -51.722 1.00 52.03 137 PRO E N 1
ATOM 9902 C CA . PRO E 3 137 ? 37.291 54.889 -53.052 1.00 54.62 137 PRO E CA 1
ATOM 9903 C C . PRO E 3 137 ? 38.097 54.173 -54.130 1.00 53.94 137 PRO E C 1
ATOM 9904 O O . PRO E 3 137 ? 37.544 53.922 -55.187 1.00 54.48 137 PRO E O 1
ATOM 9908 N N . ILE E 3 138 ? 39.353 53.825 -53.848 1.00 61.55 138 ILE E N 1
ATOM 9909 C CA . ILE E 3 138 ? 40.202 53.107 -54.806 1.00 66.96 138 ILE E CA 1
ATOM 9910 C C . ILE E 3 138 ? 39.548 51.786 -55.193 1.00 69.23 138 ILE E C 1
ATOM 9911 O O . ILE E 3 138 ? 39.524 51.411 -56.379 1.00 69.65 138 ILE E O 1
ATOM 9916 N N . ALA E 3 139 ? 39.045 51.076 -54.182 1.00 66.55 139 ALA E N 1
ATOM 9917 C CA . ALA E 3 139 ? 38.309 49.847 -54.405 1.00 67.12 139 ALA E CA 1
ATOM 9918 C C . ALA E 3 139 ? 36.901 50.239 -54.841 1.00 67.12 139 ALA E C 1
ATOM 9919 O O . ALA E 3 139 ? 36.601 51.401 -55.087 1.00 64.05 139 ALA E O 1
ATOM 9921 N N . GLY E 3 140 ? 36.011 49.294 -54.964 1.00 69.03 140 GLY E N 1
ATOM 9922 C CA . GLY E 3 140 ? 34.694 49.678 -55.415 1.00 66.72 140 GLY E CA 1
ATOM 9923 C C . GLY E 3 140 ? 33.840 50.399 -54.392 1.00 61.35 140 GLY E C 1
ATOM 9924 O O . GLY E 3 140 ? 32.859 51.017 -54.768 1.00 63.65 140 GLY E O 1
ATOM 9925 N N . LEU E 3 141 ? 34.233 50.356 -53.124 1.00 58.07 141 LEU E N 1
ATOM 9926 C CA . LEU E 3 141 ? 33.285 50.508 -52.015 1.00 52.76 141 LEU E CA 1
ATOM 9927 C C . LEU E 3 141 ? 32.624 51.844 -51.716 1.00 56.32 141 LEU E C 1
ATOM 9928 O O . LEU E 3 141 ? 31.494 51.860 -51.230 1.00 58.69 141 LEU E O 1
ATOM 9933 N N . SER E 3 142 ? 33.284 52.973 -51.934 1.00 57.65 142 SER E N 1
ATOM 9934 C CA . SER E 3 142 ? 32.602 54.239 -51.594 1.00 57.90 142 SER E CA 1
ATOM 9935 C C . SER E 3 142 ? 32.953 55.318 -52.587 1.00 56.97 142 SER E C 1
ATOM 9936 O O . SER E 3 142 ? 33.828 55.128 -53.430 1.00 61.98 142 SER E O 1
ATOM 9939 N N . ASP E 3 143 ? 32.249 56.428 -52.520 1.00 58.53 143 ASP E N 1
ATOM 9940 C CA . ASP E 3 143 ? 32.698 57.554 -53.342 1.00 61.65 143 ASP E CA 1
ATOM 9941 C C . ASP E 3 143 ? 33.457 58.550 -52.468 1.00 61.16 143 ASP E C 1
ATOM 9942 O O . ASP E 3 143 ? 34.397 59.212 -52.928 1.00 61.51 143 ASP E O 1
ATOM 9947 N N . LEU E 3 144 ? 33.144 58.534 -51.171 1.00 59.69 144 LEU E N 1
ATOM 9948 C CA . LEU E 3 144 ? 33.748 59.445 -50.219 1.00 59.44 144 LEU E CA 1
ATOM 9949 C C . LEU E 3 144 ? 34.016 58.731 -48.917 1.00 56.41 144 LEU E C 1
ATOM 9950 O O . LEU E 3 144 ? 33.402 57.714 -48.612 1.00 55.61 144 LEU E O 1
ATOM 9955 N N . ILE E 3 145 ? 34.932 59.285 -48.139 1.00 55.08 145 ILE E N 1
ATOM 9956 C CA . ILE E 3 145 ? 35.217 58.777 -46.795 1.00 50.12 145 ILE E CA 1
ATOM 9957 C C . ILE E 3 145 ? 35.038 59.911 -45.759 1.00 48.25 145 ILE E C 1
ATOM 9958 O O . ILE E 3 145 ? 35.162 61.083 -46.110 1.00 46.42 145 ILE E O 1
ATOM 9963 N N . VAL E 3 146 ? 34.718 59.575 -44.506 1.00 47.83 146 VAL E N 1
ATOM 9964 C CA . VAL E 3 146 ? 35.047 60.490 -43.387 1.00 48.40 146 VAL E CA 1
ATOM 9965 C C . VAL E 3 146 ? 35.959 59.882 -42.322 1.00 46.90 146 VAL E C 1
ATOM 9966 O O . VAL E 3 146 ? 35.631 58.844 -41.756 1.00 52.12 146 VAL E O 1
ATOM 9970 N N . ASP E 3 147 ? 37.134 60.493 -42.138 1.00 49.17 147 ASP E N 1
ATOM 9971 C CA . ASP E 3 147 ? 38.187 60.029 -41.218 1.00 47.39 147 ASP E CA 1
ATOM 9972 C C . ASP E 3 147 ? 39.086 61.145 -40.707 1.00 46.60 147 ASP E C 1
ATOM 9973 O O . ASP E 3 147 ? 38.977 62.305 -41.117 1.00 42.93 147 ASP E O 1
ATOM 9978 N N . ILE E 3 148 ? 40.006 60.766 -39.838 1.00 41.61 148 ILE E N 1
ATOM 9979 C CA . ILE E 3 148 ? 40.816 61.706 -39.113 1.00 44.60 148 ILE E CA 1
ATOM 9980 C C . ILE E 3 148 ? 42.102 61.965 -39.916 1.00 47.52 148 ILE E C 1
ATOM 9981 O O . ILE E 3 148 ? 42.691 61.027 -40.451 1.00 43.43 148 ILE E O 1
ATOM 9986 N N . THR E 3 149 ? 42.526 63.232 -39.987 1.00 47.92 149 THR E N 1
ATOM 9987 C CA . THR E 3 149 ? 43.832 63.608 -40.564 1.00 47.70 149 THR E CA 1
ATOM 9988 C C . THR E 3 149 ? 44.610 64.547 -39.641 1.00 49.50 149 THR E C 1
ATOM 9989 O O . THR E 3 149 ? 43.999 65.302 -38.872 1.00 47.73 149 THR E O 1
ATOM 9993 N N . GLU E 3 150 ? 45.944 64.475 -39.700 1.00 54.54 150 GLU E N 1
ATOM 9994 C CA . GLU E 3 150 ? 46.827 65.460 -39.031 1.00 59.65 150 GLU E CA 1
ATOM 9995 C C . GLU E 3 150 ? 47.894 66.057 -39.954 1.00 56.98 150 GLU E C 1
ATOM 9996 O O . GLU E 3 150 ? 48.069 67.278 -40.020 1.00 57.05 150 GLU E O 1
ATOM 10002 N N . THR E 3 151 ? 48.636 65.191 -40.625 1.00 59.11 151 THR E N 1
ATOM 10003 C CA . THR E 3 151 ? 49.713 65.626 -41.503 1.00 61.06 151 THR E CA 1
ATOM 10004 C C . THR E 3 151 ? 49.178 65.969 -42.880 1.00 63.55 151 THR E C 1
ATOM 10005 O O . THR E 3 151 ? 49.602 66.954 -43.499 1.00 58.62 151 THR E O 1
ATOM 10009 N N . GLY E 3 152 ? 48.219 65.165 -43.336 1.00 66.54 152 GLY E N 1
ATOM 10010 C CA . GLY E 3 152 ? 47.778 65.182 -44.718 1.00 65.62 152 GLY E CA 1
ATOM 10011 C C . GLY E 3 152 ? 48.477 64.058 -45.438 1.00 66.80 152 GLY E C 1
ATOM 10012 O O . GLY E 3 152 ? 48.167 63.753 -46.604 1.00 70.72 152 GLY E O 1
ATOM 10013 N N . ARG E 3 153 ? 49.425 63.442 -44.732 1.00 68.18 153 ARG E N 1
ATOM 10014 C CA . ARG E 3 153 ? 50.169 62.303 -45.241 1.00 72.59 153 ARG E CA 1
ATOM 10015 C C . ARG E 3 153 ? 49.206 61.335 -45.897 1.00 69.46 153 ARG E C 1
ATOM 10016 O O . ARG E 3 153 ? 49.231 61.173 -47.116 1.00 68.53 153 ARG E O 1
ATOM 10024 N N . THR E 3 154 ? 48.334 60.738 -45.093 1.00 66.81 154 THR E N 1
ATOM 10025 C CA . THR E 3 154 ? 47.549 59.591 -45.543 1.00 69.95 154 THR E CA 1
ATOM 10026 C C . THR E 3 154 ? 46.632 59.910 -46.723 1.00 68.19 154 THR E C 1
ATOM 10027 O O . THR E 3 154 ? 46.573 59.134 -47.679 1.00 70.52 154 THR E O 1
ATOM 10031 N N . LEU E 3 155 ? 45.972 61.063 -46.682 1.00 64.71 155 LEU E N 1
ATOM 10032 C CA . LEU E 3 155 ? 45.057 61.443 -47.738 1.00 68.29 155 LEU E CA 1
ATOM 10033 C C . LEU E 3 155 ? 45.789 61.661 -49.062 1.00 74.84 155 LEU E C 1
ATOM 10034 O O . LEU E 3 155 ? 45.359 61.156 -50.107 1.00 78.41 155 LEU E O 1
ATOM 10039 N N . LYS E 3 156 ? 46.899 62.398 -49.027 1.00 79.06 156 LYS E N 1
ATOM 10040 C CA . LYS E 3 156 ? 47.648 62.662 -50.258 1.00 80.87 156 LYS E CA 1
ATOM 10041 C C . LYS E 3 156 ? 48.453 61.440 -50.713 1.00 79.38 156 LYS E C 1
ATOM 10042 O O . LYS E 3 156 ? 48.707 61.259 -51.906 1.00 80.88 156 LYS E O 1
ATOM 10048 N N . GLU E 3 157 ? 48.806 60.576 -49.770 1.00 76.45 157 GLU E N 1
ATOM 10049 C CA . GLU E 3 157 ? 49.497 59.348 -50.115 1.00 75.73 157 GLU E CA 1
ATOM 10050 C C . GLU E 3 157 ? 48.566 58.370 -50.835 1.00 74.68 157 GLU E C 1
ATOM 10051 O O . GLU E 3 157 ? 49.043 57.479 -51.551 1.00 75.00 157 GLU E O 1
ATOM 10057 N N . ASN E 3 158 ? 47.251 58.556 -50.659 1.00 69.36 158 ASN E N 1
ATOM 10058 C CA . ASN E 3 158 ? 46.227 57.775 -51.363 1.00 65.47 158 ASN E CA 1
ATOM 10059 C C . ASN E 3 158 ? 45.387 58.594 -52.342 1.00 67.95 158 ASN E C 1
ATOM 10060 O O . ASN E 3 158 ? 44.242 58.223 -52.668 1.00 71.04 158 ASN E O 1
ATOM 10065 N N . ASN E 3 159 ? 45.950 59.718 -52.782 1.00 66.56 159 ASN E N 1
ATOM 10066 C CA . ASN E 3 159 ? 45.322 60.587 -53.775 1.00 66.31 159 ASN E CA 1
ATOM 10067 C C . ASN E 3 159 ? 43.905 61.008 -53.434 1.00 61.09 159 ASN E C 1
ATOM 10068 O O . ASN E 3 159 ? 43.006 60.929 -54.272 1.00 58.11 159 ASN E O 1
ATOM 10073 N N . LEU E 3 160 ? 43.738 61.473 -52.190 1.00 61.59 160 LEU E N 1
ATOM 10074 C CA . LEU E 3 160 ? 42.475 62.018 -51.673 1.00 59.76 160 LEU E CA 1
ATOM 10075 C C . LEU E 3 160 ? 42.630 63.476 -51.217 1.00 62.13 160 LEU E C 1
ATOM 10076 O O . LEU E 3 160 ? 43.713 63.901 -50.780 1.00 57.08 160 LEU E O 1
ATOM 10081 N N . GLU E 3 161 ? 41.522 64.214 -51.311 1.00 63.11 161 GLU E N 1
ATOM 10082 C CA . GLU E 3 161 ? 41.471 65.649 -51.057 1.00 63.69 161 GLU E CA 1
ATOM 10083 C C . GLU E 3 161 ? 40.486 65.932 -49.960 1.00 57.78 161 GLU E C 1
ATOM 10084 O O . GLU E 3 161 ? 39.356 65.475 -50.036 1.00 60.50 161 GLU E O 1
ATOM 10090 N N . ILE E 3 162 ? 40.892 66.698 -48.953 1.00 54.44 162 ILE E N 1
ATOM 10091 C CA . ILE E 3 162 ? 39.939 67.202 -47.978 1.00 52.93 162 ILE E CA 1
ATOM 10092 C C . ILE E 3 162 ? 38.848 67.947 -48.730 1.00 50.43 162 ILE E C 1
ATOM 10093 O O . ILE E 3 162 ? 39.132 68.838 -49.512 1.00 58.35 162 ILE E O 1
ATOM 10098 N N . LEU E 3 163 ? 37.600 67.579 -48.500 1.00 53.89 163 LEU E N 1
ATOM 10099 C CA . LEU E 3 163 ? 36.478 68.309 -49.090 1.00 56.58 163 LEU E CA 1
ATOM 10100 C C . LEU E 3 163 ? 35.666 69.099 -48.086 1.00 55.61 163 LEU E C 1
ATOM 10101 O O . LEU E 3 163 ? 34.855 69.912 -48.474 1.00 58.65 163 LEU E O 1
ATOM 10106 N N . ASP E 3 164 ? 35.904 68.888 -46.803 1.00 55.17 164 ASP E N 1
ATOM 10107 C CA . ASP E 3 164 ? 35.160 69.604 -45.775 1.00 62.96 164 ASP E CA 1
ATOM 10108 C C . ASP E 3 164 ? 35.662 69.290 -44.356 1.00 62.75 164 ASP E C 1
ATOM 10109 O O . ASP E 3 164 ? 35.631 68.134 -43.919 1.00 64.17 164 ASP E O 1
ATOM 10114 N N . GLU E 3 165 ? 36.118 70.316 -43.640 1.00 62.34 165 GLU E N 1
ATOM 10115 C CA . GLU E 3 165 ? 36.421 70.164 -42.223 1.00 60.90 165 GLU E CA 1
ATOM 10116 C C . GLU E 3 165 ? 35.102 70.068 -41.508 1.00 58.19 165 GLU E C 1
ATOM 10117 O O . GLU E 3 165 ? 34.269 70.982 -41.618 1.00 59.66 165 GLU E O 1
ATOM 10123 N N . ILE E 3 166 ? 34.882 68.953 -40.814 1.00 55.22 166 ILE E N 1
ATOM 10124 C CA . ILE E 3 166 ? 33.694 68.813 -39.959 1.00 52.08 166 ILE E CA 1
ATOM 10125 C C . ILE E 3 166 ? 33.991 69.354 -38.543 1.00 53.73 166 ILE E C 1
ATOM 10126 O O . ILE E 3 166 ? 33.179 70.068 -37.955 1.00 51.75 166 ILE E O 1
ATOM 10131 N N . PHE E 3 167 ? 35.142 68.982 -37.983 1.00 52.40 167 PHE E N 1
ATOM 10132 C CA . PHE E 3 167 ? 35.491 69.408 -36.626 1.00 50.74 167 PHE E CA 1
ATOM 10133 C C . PHE E 3 167 ? 36.917 69.114 -36.194 1.00 52.98 167 PHE E C 1
ATOM 10134 O O . PHE E 3 167 ? 37.561 68.101 -36.591 1.00 46.69 167 PHE E O 1
ATOM 10142 N N . VAL E 3 168 ? 37.414 70.044 -35.392 1.00 50.07 168 VAL E N 1
ATOM 10143 C CA . VAL E 3 168 ? 38.746 69.918 -34.851 1.00 50.00 168 VAL E CA 1
ATOM 10144 C C . VAL E 3 168 ? 38.633 68.995 -33.665 1.00 48.14 168 VAL E C 1
ATOM 10145 O O . VAL E 3 168 ? 37.691 69.123 -32.894 1.00 48.09 168 VAL E O 1
ATOM 10149 N N . ILE E 3 169 ? 39.574 68.060 -33.543 1.00 46.40 169 ILE E N 1
ATOM 10150 C CA . ILE E 3 169 ? 39.590 67.105 -32.429 1.00 47.78 169 ILE E CA 1
ATOM 10151 C C . ILE E 3 169 ? 40.608 67.479 -31.343 1.00 47.84 169 ILE E C 1
ATOM 10152 O O . ILE E 3 169 ? 41.780 67.696 -31.633 1.00 51.87 169 ILE E O 1
ATOM 10157 N N . ARG E 3 170 ? 40.166 67.523 -30.091 1.00 49.37 170 ARG E N 1
ATOM 10158 C CA . ARG E 3 170 ? 41.091 67.624 -28.964 1.00 45.06 170 ARG E CA 1
ATOM 10159 C C . ARG E 3 170 ? 40.780 66.468 -28.046 1.00 44.39 170 ARG E C 1
ATOM 10160 O O . ARG E 3 170 ? 39.658 65.927 -28.077 1.00 46.11 170 ARG E O 1
ATOM 10168 N N . THR E 3 171 ? 41.734 66.089 -27.206 1.00 38.84 171 THR E N 1
ATOM 10169 C CA . THR E 3 171 ? 41.413 65.058 -26.228 1.00 46.80 171 THR E CA 1
ATOM 10170 C C . THR E 3 171 ? 41.004 65.628 -24.874 1.00 43.30 171 THR E C 1
ATOM 10171 O O . THR E 3 171 ? 41.680 66.474 -24.310 1.00 40.67 171 THR E O 1
ATOM 10175 N N . HIS E 3 172 ? 39.891 65.148 -24.354 1.00 41.39 172 HIS E N 1
ATOM 10176 C CA . HIS E 3 172 ? 39.408 65.577 -23.045 1.00 41.34 172 HIS E CA 1
ATOM 10177 C C . HIS E 3 172 ? 39.648 64.538 -21.966 1.00 39.47 172 HIS E C 1
ATOM 10178 O O . HIS E 3 172 ? 39.579 63.339 -22.232 1.00 40.32 172 HIS E O 1
ATOM 10185 N N . VAL E 3 173 ? 39.884 65.008 -20.739 1.00 39.15 173 VAL E N 1
ATOM 10186 C CA . VAL E 3 173 ? 39.549 64.219 -19.570 1.00 37.70 173 VAL E CA 1
ATOM 10187 C C . VAL E 3 173 ? 38.074 64.426 -19.303 1.00 36.79 173 VAL E C 1
ATOM 10188 O O . VAL E 3 173 ? 37.587 65.530 -19.464 1.00 40.97 173 VAL E O 1
ATOM 10192 N N . VAL E 3 174 ? 37.375 63.338 -18.964 1.00 35.21 174 VAL E N 1
ATOM 10193 C CA . VAL E 3 174 ? 35.930 63.308 -18.758 1.00 37.22 174 VAL E CA 1
ATOM 10194 C C . VAL E 3 174 ? 35.608 62.661 -17.380 1.00 36.68 174 VAL E C 1
ATOM 10195 O O . VAL E 3 174 ? 36.363 61.794 -16.867 1.00 32.29 174 VAL E O 1
ATOM 10199 N N . VAL E 3 175 ? 34.520 63.102 -16.765 1.00 26.37 175 VAL E N 1
ATOM 10200 C CA . VAL E 3 175 ? 34.143 62.557 -15.489 1.00 25.80 175 VAL E CA 1
ATOM 10201 C C . VAL E 3 175 ? 32.696 62.070 -15.585 1.00 32.57 175 VAL E C 1
ATOM 10202 O O . VAL E 3 175 ? 31.841 62.714 -16.176 1.00 40.77 175 VAL E O 1
ATOM 10206 N N . ASN E 3 176 ? 32.455 60.895 -15.044 1.00 33.77 176 ASN E N 1
ATOM 10207 C CA . ASN E 3 176 ? 31.129 60.475 -14.677 1.00 39.25 176 ASN E CA 1
ATOM 10208 C C . ASN E 3 176 ? 30.393 61.600 -13.913 1.00 38.09 176 ASN E C 1
ATOM 10209 O O . ASN E 3 176 ? 30.831 61.994 -12.821 1.00 43.14 176 ASN E O 1
ATOM 10214 N N . PRO E 3 177 ? 29.326 62.135 -14.509 1.00 36.62 177 PRO E N 1
ATOM 10215 C CA . PRO E 3 177 ? 28.495 63.198 -13.913 1.00 37.20 177 PRO E CA 1
ATOM 10216 C C . PRO E 3 177 ? 27.983 62.937 -12.491 1.00 39.17 177 PRO E C 1
ATOM 10217 O O . PRO E 3 177 ? 27.775 63.905 -11.737 1.00 38.19 177 PRO E O 1
ATOM 10221 N N . VAL E 3 178 ? 27.748 61.665 -12.180 1.00 30.71 178 VAL E N 1
ATOM 10222 C CA . VAL E 3 178 ? 27.180 61.196 -10.918 1.00 34.69 178 VAL E CA 1
ATOM 10223 C C . VAL E 3 178 ? 28.281 61.184 -9.866 1.00 35.25 178 VAL E C 1
ATOM 10224 O O . VAL E 3 178 ? 28.149 61.643 -8.714 1.00 36.55 178 VAL E O 1
ATOM 10228 N N . SER E 3 179 ? 29.397 60.644 -10.301 1.00 32.65 179 SER E N 1
ATOM 10229 C CA . SER E 3 179 ? 30.437 60.328 -9.403 1.00 38.50 179 SER E CA 1
ATOM 10230 C C . SER E 3 179 ? 31.235 61.602 -9.166 1.00 41.65 179 SER E C 1
ATOM 10231 O O . SER E 3 179 ? 32.036 61.694 -8.211 1.00 38.40 179 SER E O 1
ATOM 10234 N N . TYR E 3 180 ? 30.940 62.609 -9.998 1.00 39.58 180 TYR E N 1
ATOM 10235 C CA . TYR E 3 180 ? 31.362 63.969 -9.729 1.00 38.24 180 TYR E CA 1
ATOM 10236 C C . TYR E 3 180 ? 30.713 64.544 -8.465 1.00 40.14 180 TYR E C 1
ATOM 10237 O O . TYR E 3 180 ? 31.273 65.425 -7.850 1.00 37.79 180 TYR E O 1
ATOM 10246 N N . ARG E 3 181 ? 29.519 64.083 -8.106 1.00 37.80 181 ARG E N 1
ATOM 10247 C CA . ARG E 3 181 ? 28.849 64.616 -6.921 1.00 42.93 181 ARG E CA 1
ATOM 10248 C C . ARG E 3 181 ? 28.970 63.670 -5.731 1.00 36.33 181 ARG E C 1
ATOM 10249 O O . ARG E 3 181 ? 29.059 64.072 -4.603 1.00 34.13 181 ARG E O 1
ATOM 10257 N N . THR E 3 182 ? 29.046 62.403 -6.047 1.00 40.67 182 THR E N 1
ATOM 10258 C CA . THR E 3 182 ? 28.943 61.297 -5.114 1.00 39.17 182 THR E CA 1
ATOM 10259 C C . THR E 3 182 ? 30.318 60.997 -4.503 1.00 41.58 182 THR E C 1
ATOM 10260 O O . THR E 3 182 ? 30.441 60.436 -3.420 1.00 37.90 182 THR E O 1
ATOM 10264 N N . LYS E 3 183 ? 31.359 61.409 -5.214 1.00 43.33 183 LYS E N 1
ATOM 10265 C CA . LYS E 3 183 ? 32.724 61.282 -4.749 1.00 39.70 183 LYS E CA 1
ATOM 10266 C C . LYS E 3 183 ? 33.528 62.585 -4.962 1.00 40.17 183 LYS E C 1
ATOM 10267 O O . LYS E 3 183 ? 34.724 62.519 -5.330 1.00 38.76 183 LYS E O 1
ATOM 10273 N N . ARG E 3 184 ? 32.919 63.759 -4.788 1.00 39.01 184 ARG E N 1
ATOM 10274 C CA . ARG E 3 184 ? 33.547 64.941 -5.388 1.00 39.61 184 ARG E CA 1
ATOM 10275 C C . ARG E 3 184 ? 34.873 65.369 -4.779 1.00 36.10 184 ARG E C 1
ATOM 10276 O O . ARG E 3 184 ? 35.798 65.688 -5.522 1.00 30.75 184 ARG E O 1
ATOM 10284 N N . GLU E 3 185 ? 34.970 65.376 -3.453 1.00 35.37 185 GLU E N 1
ATOM 10285 C CA . GLU E 3 185 ? 36.240 65.685 -2.802 1.00 34.63 185 GLU E CA 1
ATOM 10286 C C . GLU E 3 185 ? 37.356 64.797 -3.345 1.00 33.32 185 GLU E C 1
ATOM 10287 O O . GLU E 3 185 ? 38.405 65.337 -3.706 1.00 32.49 185 GLU E O 1
ATOM 10293 N N . GLU E 3 186 ? 37.154 63.462 -3.430 1.00 33.51 186 GLU E N 1
ATOM 10294 C CA . GLU E 3 186 ? 38.175 62.656 -4.119 1.00 37.04 186 GLU E CA 1
ATOM 10295 C C . GLU E 3 186 ? 38.312 62.947 -5.624 1.00 31.61 186 GLU E C 1
ATOM 10296 O O . GLU E 3 186 ? 39.412 62.897 -6.140 1.00 32.66 186 GLU E O 1
ATOM 10302 N N . VAL E 3 187 ? 37.241 63.261 -6.334 1.00 27.95 187 VAL E N 1
ATOM 10303 C CA . VAL E 3 187 ? 37.424 63.526 -7.766 1.00 29.91 187 VAL E CA 1
ATOM 10304 C C . VAL E 3 187 ? 38.224 64.836 -7.986 1.00 31.80 187 VAL E C 1
ATOM 10305 O O . VAL E 3 187 ? 39.209 64.878 -8.736 1.00 35.39 187 VAL E O 1
ATOM 10309 N N . VAL E 3 188 ? 37.806 65.892 -7.305 1.00 31.98 188 VAL E N 1
ATOM 10310 C CA . VAL E 3 188 ? 38.473 67.207 -7.364 1.00 34.82 188 VAL E CA 1
ATOM 10311 C C . VAL E 3 188 ? 39.952 67.168 -6.905 1.00 32.80 188 VAL E C 1
ATOM 10312 O O . VAL E 3 188 ? 40.831 67.798 -7.532 1.00 25.81 188 VAL E O 1
ATOM 10316 N N . SER E 3 189 ? 40.236 66.443 -5.822 1.00 25.48 189 SER E N 1
ATOM 10317 C CA . SER E 3 189 ? 41.628 66.409 -5.355 1.00 31.11 189 SER E CA 1
ATOM 10318 C C . SER E 3 189 ? 42.592 65.731 -6.344 1.00 28.14 189 SER E C 1
ATOM 10319 O O . SER E 3 189 ? 43.663 66.254 -6.570 1.00 31.00 189 SER E O 1
ATOM 10322 N N . PHE E 3 190 ? 42.177 64.605 -6.933 1.00 25.94 190 PHE E N 1
ATOM 10323 C CA . PHE E 3 190 ? 42.863 63.952 -8.028 1.00 32.28 190 PHE E CA 1
ATOM 10324 C C . PHE E 3 190 ? 42.994 64.907 -9.235 1.00 34.08 190 PHE E C 1
ATOM 10325 O O . PHE E 3 190 ? 44.107 65.152 -9.720 1.00 31.16 190 PHE E O 1
ATOM 10333 N N . LEU E 3 191 ? 41.875 65.477 -9.676 1.00 32.33 191 LEU E N 1
ATOM 10334 C CA . LEU E 3 191 ? 41.845 66.265 -10.913 1.00 36.43 191 LEU E CA 1
ATOM 10335 C C . LEU E 3 191 ? 42.729 67.486 -10.798 1.00 39.11 191 LEU E C 1
ATOM 10336 O O . LEU E 3 191 ? 43.289 67.948 -11.807 1.00 39.84 191 LEU E O 1
ATOM 10341 N N . GLU E 3 192 ? 42.854 67.984 -9.558 1.00 39.09 192 GLU E N 1
ATOM 10342 C CA . GLU E 3 192 ? 43.700 69.141 -9.228 1.00 35.91 192 GLU E CA 1
ATOM 10343 C C . GLU E 3 192 ? 45.195 68.810 -9.380 1.00 34.53 192 GLU E C 1
ATOM 10344 O O . GLU E 3 192 ? 45.920 69.553 -10.006 1.00 35.64 192 GLU E O 1
ATOM 10350 N N . LYS E 3 193 ? 45.640 67.692 -8.814 1.00 35.27 193 LYS E N 1
ATOM 10351 C CA . LYS E 3 193 ? 46.969 67.128 -9.095 1.00 37.40 193 LYS E CA 1
ATOM 10352 C C . LYS E 3 193 ? 47.300 67.014 -10.597 1.00 31.55 193 LYS E C 1
ATOM 10353 O O . LYS E 3 193 ? 48.306 67.562 -11.017 1.00 29.53 193 LYS E O 1
ATOM 10359 N N . LEU E 3 194 ? 46.475 66.273 -11.357 1.00 28.83 194 LEU E N 1
ATOM 10360 C CA . LEU E 3 194 ? 46.549 66.152 -12.824 1.00 35.35 194 LEU E CA 1
ATOM 10361 C C . LEU E 3 194 ? 46.650 67.473 -13.524 1.00 30.16 194 LEU E C 1
ATOM 10362 O O . LEU E 3 194 ? 47.580 67.674 -14.270 1.00 35.71 194 LEU E O 1
ATOM 10367 N N . GLN E 3 195 ? 45.711 68.378 -13.251 1.00 34.86 195 GLN E N 1
ATOM 10368 C CA . GLN E 3 195 ? 45.679 69.689 -13.896 1.00 35.42 195 GLN E CA 1
ATOM 10369 C C . GLN E 3 195 ? 46.963 70.468 -13.660 1.00 34.81 195 GLN E C 1
ATOM 10370 O O . GLN E 3 195 ? 47.515 71.097 -14.581 1.00 32.17 195 GLN E O 1
ATOM 10376 N N . GLU E 3 196 ? 47.464 70.399 -12.435 1.00 34.03 196 GLU E N 1
ATOM 10377 C CA . GLU E 3 196 ? 48.704 71.099 -12.125 1.00 35.24 196 GLU E CA 1
ATOM 10378 C C . GLU E 3 196 ? 49.917 70.505 -12.804 1.00 38.49 196 GLU E C 1
ATOM 10379 O O . GLU E 3 196 ? 50.797 71.266 -13.181 1.00 41.28 196 GLU E O 1
ATOM 10385 N N . VAL E 3 197 ? 49.978 69.173 -12.957 1.00 38.39 197 VAL E N 1
ATOM 10386 C CA . VAL E 3 197 ? 51.109 68.579 -13.683 1.00 44.00 197 VAL E CA 1
ATOM 10387 C C . VAL E 3 197 ? 51.096 68.871 -15.186 1.00 42.62 197 VAL E C 1
ATOM 10388 O O . VAL E 3 197 ? 52.154 69.014 -15.778 1.00 43.50 197 VAL E O 1
ATOM 10392 N N . ILE E 3 198 ? 49.910 68.959 -15.790 1.00 39.94 198 ILE E N 1
ATOM 10393 C CA . ILE E 3 198 ? 49.800 69.225 -17.231 1.00 42.53 198 ILE E CA 1
ATOM 10394 C C . ILE E 3 198 ? 50.060 70.705 -17.487 1.00 43.16 198 ILE E C 1
ATOM 10395 O O . ILE E 3 198 ? 50.706 71.100 -18.457 1.00 45.27 198 ILE E O 1
ATOM 10400 N N . GLU E 3 199 ? 49.519 71.517 -16.594 1.00 47.44 199 GLU E N 1
ATOM 10401 C CA . GLU E 3 199 ? 49.599 72.950 -16.701 1.00 56.39 199 GLU E CA 1
ATOM 10402 C C . GLU E 3 199 ? 51.066 73.295 -16.641 1.00 58.27 199 GLU E C 1
ATOM 10403 O O . GLU E 3 199 ? 51.548 74.081 -17.452 1.00 61.25 199 GLU E O 1
ATOM 10409 N N . HIS E 3 200 ? 51.787 72.666 -15.710 1.00 56.82 200 HIS E N 1
ATOM 10410 C CA . HIS E 3 200 ? 53.180 73.014 -15.495 1.00 57.47 200 HIS E CA 1
ATOM 10411 C C . HIS E 3 200 ? 54.033 72.778 -16.749 1.00 58.62 200 HIS E C 1
ATOM 10412 O O . HIS E 3 200 ? 54.837 73.632 -17.105 1.00 53.51 200 HIS E O 1
ATOM 10419 N N . ASP E 3 201 ? 53.840 71.633 -17.409 1.00 62.49 201 ASP E N 1
ATOM 10420 C CA . ASP E 3 201 ? 54.530 71.299 -18.661 1.00 68.23 201 ASP E CA 1
ATOM 10421 C C . ASP E 3 201 ? 54.413 72.343 -19.765 1.00 68.81 201 ASP E C 1
ATOM 10422 O O . ASP E 3 201 ? 53.425 72.471 -20.489 1.00 69.04 201 ASP E O 1
ATOM 10427 N N . SER E 3 202 ? 55.437 73.026 -19.794 1.00 73.28 202 SER E N 1
ATOM 10428 N N . MET F 3 1 ? 43.725 41.570 -63.198 1.00 48.56 1 MET F N 1
ATOM 10429 C CA . MET F 3 1 ? 44.743 40.973 -62.297 1.00 44.65 1 MET F CA 1
ATOM 10430 C C . MET F 3 1 ? 44.105 40.043 -61.248 1.00 39.79 1 MET F C 1
ATOM 10431 O O . MET F 3 1 ? 43.127 39.335 -61.530 1.00 39.64 1 MET F O 1
ATOM 10436 N N . LEU F 3 2 ? 44.679 40.068 -60.048 1.00 32.59 2 LEU F N 1
ATOM 10437 C CA . LEU F 3 2 ? 44.200 39.345 -58.876 1.00 28.12 2 LEU F CA 1
ATOM 10438 C C . LEU F 3 2 ? 44.359 40.297 -57.700 1.00 24.54 2 LEU F C 1
ATOM 10439 O O . LEU F 3 2 ? 45.478 40.635 -57.342 1.00 26.61 2 LEU F O 1
ATOM 10444 N N . LYS F 3 3 ? 43.247 40.758 -57.134 1.00 25.80 3 LYS F N 1
ATOM 10445 C CA . LYS F 3 3 ? 43.257 41.707 -56.019 1.00 23.00 3 LYS F CA 1
ATOM 10446 C C . LYS F 3 3 ? 43.076 40.931 -54.726 1.00 26.59 3 LYS F C 1
ATOM 10447 O O . LYS F 3 3 ? 42.077 40.233 -54.561 1.00 28.46 3 LYS F O 1
ATOM 10453 N N . LEU F 3 4 ? 44.060 41.047 -53.828 1.00 25.45 4 LEU F N 1
ATOM 10454 C CA . LEU F 3 4 ? 44.033 40.417 -52.505 1.00 22.57 4 LEU F CA 1
ATOM 10455 C C . LEU F 3 4 ? 43.653 41.346 -51.370 1.00 24.04 4 LEU F C 1
ATOM 10456 O O . LEU F 3 4 ? 43.977 42.548 -51.384 1.00 21.59 4 LEU F O 1
ATOM 10461 N N . ALA F 3 5 ? 42.975 40.790 -50.369 1.00 23.83 5 ALA F N 1
ATOM 10462 C CA . ALA F 3 5 ? 42.575 41.587 -49.199 1.00 23.93 5 ALA F CA 1
ATOM 10463 C C . ALA F 3 5 ? 43.261 40.984 -48.010 1.00 24.81 5 ALA F C 1
ATOM 10464 O O . ALA F 3 5 ? 42.780 39.987 -47.492 1.00 22.21 5 ALA F O 1
ATOM 10466 N N . ILE F 3 6 ? 44.408 41.564 -47.627 1.00 24.40 6 ILE F N 1
ATOM 10467 C CA . ILE F 3 6 ? 45.225 41.034 -46.527 1.00 25.44 6 ILE F CA 1
ATOM 10468 C C . ILE F 3 6 ? 44.836 41.704 -45.200 1.00 26.70 6 ILE F C 1
ATOM 10469 O O . ILE F 3 6 ? 44.717 42.925 -45.148 1.00 25.77 6 ILE F O 1
ATOM 10474 N N . PRO F 3 7 ? 44.655 40.922 -44.131 1.00 27.18 7 PRO F N 1
ATOM 10475 C CA . PRO F 3 7 ? 44.349 41.489 -42.808 1.00 27.34 7 PRO F CA 1
ATOM 10476 C C . PRO F 3 7 ? 45.590 42.062 -42.133 1.00 26.42 7 PRO F C 1
ATOM 10477 O O . PRO F 3 7 ? 46.590 41.386 -42.009 1.00 27.65 7 PRO F O 1
ATOM 10481 N N . LYS F 3 8 ? 45.536 43.321 -41.724 1.00 30.76 8 LYS F N 1
ATOM 10482 C CA . LYS F 3 8 ? 46.596 43.895 -40.899 1.00 28.34 8 LYS F CA 1
ATOM 10483 C C . LYS F 3 8 ? 46.577 43.236 -39.502 1.00 31.06 8 LYS F C 1
ATOM 10484 O O . LYS F 3 8 ? 45.576 42.644 -39.094 1.00 24.79 8 LYS F O 1
ATOM 10490 N N . GLY F 3 9 ? 47.689 43.323 -38.778 1.00 32.74 9 GLY F N 1
ATOM 10491 C CA . GLY F 3 9 ? 47.759 42.713 -37.466 1.00 34.94 9 GLY F CA 1
ATOM 10492 C C . GLY F 3 9 ? 48.758 41.585 -37.337 1.00 36.36 9 GLY F C 1
ATOM 10493 O O . GLY F 3 9 ? 49.884 41.695 -37.837 1.00 34.30 9 GLY F O 1
ATOM 10494 N N . ARG F 3 10 ? 48.339 40.502 -36.673 1.00 38.76 10 ARG F N 1
ATOM 10495 C CA . ARG F 3 10 ? 49.250 39.405 -36.317 1.00 41.06 10 ARG F CA 1
ATOM 10496 C C . ARG F 3 10 ? 49.727 38.639 -37.553 1.00 36.55 10 ARG F C 1
ATOM 10497 O O . ARG F 3 10 ? 50.900 38.261 -37.659 1.00 32.95 10 ARG F O 1
ATOM 10505 N N . LEU F 3 11 ? 48.804 38.466 -38.496 1.00 36.51 11 LEU F N 1
ATOM 10506 C CA . LEU F 3 11 ? 49.025 37.694 -39.721 1.00 33.29 11 LEU F CA 1
ATOM 10507 C C . LEU F 3 11 ? 49.759 38.441 -40.828 1.00 28.17 11 LEU F C 1
ATOM 10508 O O . LEU F 3 11 ? 50.355 37.803 -41.678 1.00 33.06 11 LEU F O 1
ATOM 10513 N N . GLU F 3 12 ? 49.654 39.769 -40.858 1.00 26.62 12 GLU F N 1
ATOM 10514 C CA . GLU F 3 12 ? 50.259 40.623 -41.911 1.00 27.47 12 GLU F CA 1
ATOM 10515 C C . GLU F 3 12 ? 51.625 40.144 -42.441 1.00 27.40 12 GLU F C 1
ATOM 10516 O O . GLU F 3 12 ? 51.784 39.918 -43.652 1.00 25.86 12 GLU F O 1
ATOM 10522 N N . GLU F 3 13 ? 52.594 39.993 -41.540 1.00 28.75 13 GLU F N 1
ATOM 10523 C CA . GLU F 3 13 ? 53.941 39.576 -41.913 1.00 34.64 13 GLU F CA 1
ATOM 10524 C C . GLU F 3 13 ? 53.920 38.193 -42.548 1.00 34.26 13 GLU F C 1
ATOM 10525 O O . GLU F 3 13 ? 54.469 38.014 -43.631 1.00 30.67 13 GLU F O 1
ATOM 10531 N N . LYS F 3 14 ? 53.262 37.240 -41.875 1.00 32.16 14 LYS F N 1
ATOM 10532 C CA . LYS F 3 14 ? 53.142 35.863 -42.351 1.00 28.62 14 LYS F CA 1
ATOM 10533 C C . LYS F 3 14 ? 52.659 35.811 -43.800 1.00 26.87 14 LYS F C 1
ATOM 10534 O O . LYS F 3 14 ? 53.348 35.307 -44.695 1.00 20.71 14 LYS F O 1
ATOM 10540 N N . VAL F 3 15 ? 51.468 36.350 -44.013 1.00 27.23 15 VAL F N 1
ATOM 10541 C CA . VAL F 3 15 ? 50.863 36.379 -45.330 1.00 23.68 15 VAL F CA 1
ATOM 10542 C C . VAL F 3 15 ? 51.803 37.085 -46.296 1.00 24.25 15 VAL F C 1
ATOM 10543 O O . VAL F 3 15 ? 52.074 36.558 -47.372 1.00 28.83 15 VAL F O 1
ATOM 10547 N N . MET F 3 16 ? 52.314 38.258 -45.922 1.00 22.23 16 MET F N 1
ATOM 10548 C CA . MET F 3 16 ? 53.129 39.020 -46.871 1.00 23.83 16 MET F CA 1
ATOM 10549 C C . MET F 3 16 ? 54.434 38.308 -47.185 1.00 23.85 16 MET F C 1
ATOM 10550 O O . MET F 3 16 ? 54.957 38.449 -48.283 1.00 28.45 16 MET F O 1
ATOM 10555 N N . THR F 3 17 ? 54.948 37.541 -46.225 1.00 23.56 17 THR F N 1
ATOM 10556 C CA . THR F 3 17 ? 56.140 36.720 -46.444 1.00 19.92 17 THR F CA 1
ATOM 10557 C C . THR F 3 17 ? 55.844 35.530 -47.385 1.00 19.34 17 THR F C 1
ATOM 10558 O O . THR F 3 17 ? 56.685 35.153 -48.191 1.00 17.95 17 THR F O 1
ATOM 10562 N N . TYR F 3 18 ? 54.654 34.949 -47.290 1.00 16.23 18 TYR F N 1
ATOM 10563 C CA . TYR F 3 18 ? 54.277 33.866 -48.193 1.00 20.00 18 TYR F CA 1
ATOM 10564 C C . TYR F 3 18 ? 54.194 34.383 -49.634 1.00 20.04 18 TYR F C 1
ATOM 10565 O O . TYR F 3 18 ? 54.583 33.689 -50.583 1.00 17.72 18 TYR F O 1
ATOM 10574 N N . LEU F 3 19 ? 53.701 35.611 -49.770 1.00 16.74 19 LEU F N 1
ATOM 10575 C CA . LEU F 3 19 ? 53.535 36.258 -51.056 1.00 14.10 19 LEU F CA 1
ATOM 10576 C C . LEU F 3 19 ? 54.845 36.503 -51.739 1.00 13.44 19 LEU F C 1
ATOM 10577 O O . LEU F 3 19 ? 54.944 36.379 -52.949 1.00 18.44 19 LEU F O 1
ATOM 10582 N N . LYS F 3 20 ? 55.855 36.848 -50.955 1.00 17.87 20 LYS F N 1
ATOM 10583 C CA . LYS F 3 20 ? 57.176 37.167 -51.467 1.00 18.00 20 LYS F CA 1
ATOM 10584 C C . LYS F 3 20 ? 57.888 35.912 -51.987 1.00 21.07 20 LYS F C 1
ATOM 10585 O O . LYS F 3 20 ? 58.499 35.934 -53.060 1.00 20.97 20 LYS F O 1
ATOM 10591 N N . LYS F 3 21 ? 57.779 34.825 -51.224 1.00 22.77 21 LYS F N 1
ATOM 10592 C CA . LYS F 3 21 ? 58.348 33.522 -51.563 1.00 23.85 21 LYS F CA 1
ATOM 10593 C C . LYS F 3 21 ? 57.647 32.913 -52.772 1.00 24.81 21 LYS F C 1
ATOM 10594 O O . LYS F 3 21 ? 57.920 31.788 -53.169 1.00 19.93 21 LYS F O 1
ATOM 10600 N N . THR F 3 22 ? 56.747 33.692 -53.354 1.00 28.07 22 THR F N 1
ATOM 10601 C CA . THR F 3 22 ? 55.854 33.232 -54.402 1.00 30.90 22 THR F CA 1
ATOM 10602 C C . THR F 3 22 ? 56.232 33.904 -55.728 1.00 28.43 22 THR F C 1
ATOM 10603 O O . THR F 3 22 ? 55.827 33.464 -56.790 1.00 27.48 22 THR F O 1
ATOM 10607 N N . GLY F 3 23 ? 57.053 34.947 -55.642 1.00 27.45 23 GLY F N 1
ATOM 10608 C CA . GLY F 3 23 ? 57.525 35.674 -56.802 1.00 27.21 23 GLY F CA 1
ATOM 10609 C C . GLY F 3 23 ? 56.941 37.072 -56.974 1.00 30.30 23 GLY F C 1
ATOM 10610 O O . GLY F 3 23 ? 57.312 37.793 -57.928 1.00 27.22 23 GLY F O 1
ATOM 10611 N N . VAL F 3 24 ? 56.046 37.456 -56.051 1.00 30.16 24 VAL F N 1
ATOM 10612 C CA . VAL F 3 24 ? 55.357 38.748 -56.084 1.00 27.17 24 VAL F CA 1
ATOM 10613 C C . VAL F 3 24 ? 56.245 39.934 -55.728 1.00 30.52 24 VAL F C 1
ATOM 10614 O O . VAL F 3 24 ? 56.879 39.934 -54.685 1.00 32.98 24 VAL F O 1
ATOM 10618 N N . ILE F 3 25 ? 56.260 40.943 -56.599 1.00 35.00 25 ILE F N 1
ATOM 10619 C CA . ILE F 3 25 ? 56.952 42.217 -56.379 1.00 35.72 25 ILE F CA 1
ATOM 10620 C C . ILE F 3 25 ? 55.949 43.361 -56.533 1.00 34.56 25 ILE F C 1
ATOM 10621 O O . ILE F 3 25 ? 55.038 43.293 -57.358 1.00 29.26 25 ILE F O 1
ATOM 10626 N N . PHE F 3 26 ? 56.131 44.427 -55.761 1.00 38.81 26 PHE F N 1
ATOM 10627 C CA . PHE F 3 26 ? 55.065 45.422 -55.637 1.00 41.00 26 PHE F CA 1
ATOM 10628 C C . PHE F 3 26 ? 55.321 46.785 -56.288 1.00 44.21 26 PHE F C 1
ATOM 10629 O O . PHE F 3 26 ? 54.461 47.280 -56.998 1.00 48.18 26 PHE F O 1
ATOM 10637 N N . GLU F 3 27 ? 56.473 47.397 -56.071 1.00 46.02 27 GLU F N 1
ATOM 10638 C CA . GLU F 3 27 ? 56.781 48.652 -56.771 1.00 50.35 27 GLU F CA 1
ATOM 10639 C C . GLU F 3 27 ? 55.805 49.828 -56.466 1.00 50.24 27 GLU F C 1
ATOM 10640 O O . GLU F 3 27 ? 55.765 50.817 -57.205 1.00 50.97 27 GLU F O 1
ATOM 10646 N N . ARG F 3 28 ? 55.041 49.716 -55.375 1.00 50.39 28 ARG F N 1
ATOM 10647 C CA . ARG F 3 28 ? 54.148 50.789 -54.899 1.00 49.58 28 ARG F CA 1
ATOM 10648 C C . ARG F 3 28 ? 53.873 50.662 -53.396 1.00 48.43 28 ARG F C 1
ATOM 10649 O O . ARG F 3 28 ? 53.018 51.360 -52.841 1.00 46.82 28 ARG F O 1
ATOM 10657 N N . GLU F 3 29 ? 54.616 49.765 -52.758 1.00 47.53 29 GLU F N 1
ATOM 10658 C CA . GLU F 3 29 ? 54.521 49.466 -51.332 1.00 47.29 29 GLU F CA 1
ATOM 10659 C C . GLU F 3 29 ? 54.135 50.642 -50.415 1.00 45.24 29 GLU F C 1
ATOM 10660 O O . GLU F 3 29 ? 54.992 51.301 -49.834 1.00 44.45 29 GLU F O 1
ATOM 10666 N N . SER F 3 30 ? 52.832 50.885 -50.284 1.00 44.80 30 SER F N 1
ATOM 10667 C CA . SER F 3 30 ? 52.294 51.864 -49.324 1.00 39.09 30 SER F CA 1
ATOM 10668 C C . SER F 3 30 ? 51.735 51.137 -48.103 1.00 35.74 30 SER F C 1
ATOM 10669 O O . SER F 3 30 ? 51.437 49.950 -48.166 1.00 36.55 30 SER F O 1
ATOM 10672 N N . SER F 3 31 ? 51.584 51.846 -46.997 1.00 33.93 31 SER F N 1
ATOM 10673 C CA . SER F 3 31 ? 51.194 51.228 -45.728 1.00 32.00 31 SER F CA 1
ATOM 10674 C C . SER F 3 31 ? 49.866 50.487 -45.780 1.00 32.24 31 SER F C 1
ATOM 10675 O O . SER F 3 31 ? 49.571 49.677 -44.892 1.00 31.54 31 SER F O 1
ATOM 10678 N N . ILE F 3 32 ? 49.078 50.767 -46.818 1.00 31.43 32 ILE F N 1
ATOM 10679 C CA . ILE F 3 32 ? 47.678 50.337 -46.881 1.00 29.71 32 ILE F CA 1
ATOM 10680 C C . ILE F 3 32 ? 47.290 49.766 -48.276 1.00 27.74 32 ILE F C 1
ATOM 10681 O O . ILE F 3 32 ? 46.215 49.184 -48.438 1.00 26.40 32 ILE F O 1
ATOM 10686 N N . LEU F 3 33 ? 48.195 49.898 -49.255 1.00 23.41 33 LEU F N 1
ATOM 10687 C CA . LEU F 3 33 ? 47.961 49.488 -50.646 1.00 23.91 33 LEU F CA 1
ATOM 10688 C C . LEU F 3 33 ? 49.276 49.068 -51.313 1.00 26.85 33 LEU F C 1
ATOM 10689 O O . LEU F 3 33 ? 50.122 49.918 -51.623 1.00 28.26 33 LEU F O 1
ATOM 10694 N N . ARG F 3 34 ? 49.454 47.768 -51.539 1.00 27.30 34 ARG F N 1
ATOM 10695 C CA . ARG F 3 34 ? 50.642 47.265 -52.247 1.00 27.84 34 ARG F CA 1
ATOM 10696 C C . ARG F 3 34 ? 50.289 46.823 -53.661 1.00 28.14 34 ARG F C 1
ATOM 10697 O O . ARG F 3 34 ? 49.781 45.727 -53.892 1.00 30.17 34 ARG F O 1
ATOM 10705 N N . GLU F 3 35 ? 50.555 47.705 -54.605 1.00 29.23 35 GLU F N 1
ATOM 10706 C CA . GLU F 3 35 ? 50.072 47.540 -55.953 1.00 27.48 35 GLU F CA 1
ATOM 10707 C C . GLU F 3 35 ? 51.150 46.930 -56.798 1.00 24.43 35 GLU F C 1
ATOM 10708 O O . GLU F 3 35 ? 52.210 47.487 -56.897 1.00 19.78 35 GLU F O 1
ATOM 10714 N N . GLY F 3 36 ? 50.874 45.791 -57.421 1.00 24.24 36 GLY F N 1
ATOM 10715 C CA . GLY F 3 36 ? 51.884 45.118 -58.212 1.00 21.97 36 GLY F CA 1
ATOM 10716 C C . GLY F 3 36 ? 51.435 44.799 -59.620 1.00 26.62 36 GLY F C 1
ATOM 10717 O O . GLY F 3 36 ? 50.240 44.773 -59.924 1.00 26.34 36 GLY F O 1
ATOM 10718 N N . LYS F 3 37 ? 52.424 44.551 -60.471 1.00 27.41 37 LYS F N 1
ATOM 10719 C CA . LYS F 3 37 ? 52.247 44.192 -61.858 1.00 29.32 37 LYS F CA 1
ATOM 10720 C C . LYS F 3 37 ? 51.001 43.333 -62.036 1.00 31.42 37 LYS F C 1
ATOM 10721 O O . LYS F 3 37 ? 50.066 43.723 -62.737 1.00 34.52 37 LYS F O 1
ATOM 10727 N N . ASP F 3 38 ? 50.963 42.185 -61.369 1.00 32.44 38 ASP F N 1
ATOM 10728 C CA . ASP F 3 38 ? 49.883 41.226 -61.594 1.00 33.14 38 ASP F CA 1
ATOM 10729 C C . ASP F 3 38 ? 49.155 40.822 -60.289 1.00 31.16 38 ASP F C 1
ATOM 10730 O O . ASP F 3 38 ? 48.607 39.723 -60.171 1.00 32.45 38 ASP F O 1
ATOM 10735 N N . ILE F 3 39 ? 49.136 41.736 -59.323 1.00 28.53 39 ILE F N 1
ATOM 10736 C CA . ILE F 3 39 ? 48.583 41.467 -57.992 1.00 27.11 39 ILE F CA 1
ATOM 10737 C C . ILE F 3 39 ? 48.531 42.756 -57.187 1.00 21.82 39 ILE F C 1
ATOM 10738 O O . ILE F 3 39 ? 49.522 43.469 -57.106 1.00 22.54 39 ILE F O 1
ATOM 10743 N N . VAL F 3 40 ? 47.361 43.099 -56.653 1.00 17.29 40 VAL F N 1
ATOM 10744 C CA . VAL F 3 40 ? 47.287 44.254 -55.782 1.00 14.68 40 VAL F CA 1
ATOM 10745 C C . VAL F 3 40 ? 46.824 43.810 -54.432 1.00 17.40 40 VAL F C 1
ATOM 10746 O O . VAL F 3 40 ? 46.035 42.873 -54.328 1.00 19.70 40 VAL F O 1
ATOM 10750 N N . CYS F 3 41 ? 47.348 44.460 -53.402 1.00 19.03 41 CYS F N 1
ATOM 10751 C CA . CYS F 3 41 ? 47.118 44.047 -52.021 1.00 17.79 41 CYS F CA 1
ATOM 10752 C C . CYS F 3 41 ? 46.451 45.174 -51.240 1.00 16.49 41 CYS F C 1
ATOM 10753 O O . CYS F 3 41 ? 47.035 46.221 -51.022 1.00 15.68 41 CYS F O 1
ATOM 10756 N N . PHE F 3 42 ? 45.201 44.972 -50.856 1.00 18.90 42 PHE F N 1
ATOM 10757 C CA . PHE F 3 42 ? 44.551 45.891 -49.933 1.00 21.28 42 PHE F CA 1
ATOM 10758 C C . PHE F 3 42 ? 44.908 45.428 -48.508 1.00 20.61 42 PHE F C 1
ATOM 10759 O O . PHE F 3 42 ? 44.626 44.289 -48.134 1.00 20.73 42 PHE F O 1
ATOM 10767 N N . MET F 3 43 ? 45.615 46.275 -47.767 1.00 21.67 43 MET F N 1
ATOM 10768 C CA . MET F 3 43 ? 45.953 45.978 -46.369 1.00 24.19 43 MET F CA 1
ATOM 10769 C C . MET F 3 43 ? 44.822 46.513 -45.489 1.00 25.71 43 MET F C 1
ATOM 10770 O O . MET F 3 43 ? 44.865 47.646 -45.034 1.00 26.02 43 MET F O 1
ATOM 10775 N N . VAL F 3 44 ? 43.804 45.685 -45.285 1.00 24.10 44 VAL F N 1
ATOM 10776 C CA . VAL F 3 44 ? 42.564 46.095 -44.641 1.00 26.34 44 VAL F CA 1
ATOM 10777 C C . VAL F 3 44 ? 42.517 45.490 -43.234 1.00 27.95 44 VAL F C 1
ATOM 10778 O O . VAL F 3 44 ? 43.376 44.691 -42.885 1.00 28.41 44 VAL F O 1
ATOM 10782 N N . ARG F 3 45 ? 41.535 45.887 -42.427 1.00 26.92 45 ARG F N 1
ATOM 10783 C CA . ARG F 3 45 ? 41.331 45.286 -41.112 1.00 29.42 45 ARG F CA 1
ATOM 10784 C C . ARG F 3 45 ? 40.608 43.947 -41.277 1.00 32.08 45 ARG F C 1
ATOM 10785 O O . ARG F 3 45 ? 39.795 43.787 -42.205 1.00 33.24 45 ARG F O 1
ATOM 10793 N N . PRO F 3 46 ? 40.918 42.983 -40.406 1.00 31.03 46 PRO F N 1
ATOM 10794 C CA . PRO F 3 46 ? 40.404 41.611 -40.535 1.00 28.55 46 PRO F CA 1
ATOM 10795 C C . PRO F 3 46 ? 38.894 41.541 -40.638 1.00 30.55 46 PRO F C 1
ATOM 10796 O O . PRO F 3 46 ? 38.392 40.834 -41.521 1.00 34.67 46 PRO F O 1
ATOM 10800 N N . PHE F 3 47 ? 38.171 42.255 -39.781 1.00 28.55 47 PHE F N 1
ATOM 10801 C CA . PHE F 3 47 ? 36.695 42.253 -39.876 1.00 29.81 47 PHE F CA 1
ATOM 10802 C C . PHE F 3 47 ? 36.199 42.582 -41.294 1.00 24.01 47 PHE F C 1
ATOM 10803 O O . PHE F 3 47 ? 35.131 42.124 -41.719 1.00 26.16 47 PHE F O 1
ATOM 10811 N N . ASP F 3 48 ? 37.000 43.340 -42.031 1.00 22.57 48 ASP F N 1
ATOM 10812 C CA . ASP F 3 48 ? 36.563 43.899 -43.300 1.00 24.56 48 ASP F CA 1
ATOM 10813 C C . ASP F 3 48 ? 36.898 42.959 -44.481 1.00 24.02 48 ASP F C 1
ATOM 10814 O O . ASP F 3 48 ? 36.401 43.131 -45.592 1.00 22.85 48 ASP F O 1
ATOM 10819 N N . VAL F 3 49 ? 37.708 41.939 -44.236 1.00 22.80 49 VAL F N 1
ATOM 10820 C CA . VAL F 3 49 ? 38.084 41.038 -45.322 1.00 26.56 49 VAL F CA 1
ATOM 10821 C C . VAL F 3 49 ? 36.848 40.569 -46.086 1.00 27.03 49 VAL F C 1
ATOM 10822 O O . VAL F 3 49 ? 36.765 40.747 -47.308 1.00 31.29 49 VAL F O 1
ATOM 10826 N N . PRO F 3 50 ? 35.880 39.988 -45.385 1.00 27.38 50 PRO F N 1
ATOM 10827 C CA . PRO F 3 50 ? 34.657 39.517 -46.039 1.00 28.02 50 PRO F CA 1
ATOM 10828 C C . PRO F 3 50 ? 33.976 40.560 -46.908 1.00 32.22 50 PRO F C 1
ATOM 10829 O O . PRO F 3 50 ? 33.518 40.198 -48.032 1.00 35.00 50 PRO F O 1
ATOM 10833 N N . THR F 3 51 ? 33.905 41.804 -46.419 1.00 29.28 51 THR F N 1
ATOM 10834 C CA . THR F 3 51 ? 33.243 42.882 -47.158 1.00 32.35 51 THR F CA 1
ATOM 10835 C C . THR F 3 51 ? 33.847 43.026 -48.529 1.00 26.61 51 THR F C 1
ATOM 10836 O O . THR F 3 51 ? 33.134 43.247 -49.516 1.00 24.54 51 THR F O 1
ATOM 10840 N N . TYR F 3 52 ? 35.167 42.910 -48.575 1.00 21.53 52 TYR F N 1
ATOM 10841 C CA . TYR F 3 52 ? 35.903 43.121 -49.812 1.00 21.06 52 TYR F CA 1
ATOM 10842 C C . TYR F 3 52 ? 35.657 41.967 -50.784 1.00 17.43 52 TYR F C 1
ATOM 10843 O O . TYR F 3 52 ? 35.441 42.172 -51.969 1.00 20.01 52 TYR F O 1
ATOM 10852 N N . LEU F 3 53 ? 35.613 40.759 -50.265 1.00 23.72 53 LEU F N 1
ATOM 10853 C CA . LEU F 3 53 ? 35.309 39.592 -51.087 1.00 23.02 53 LEU F CA 1
ATOM 10854 C C . LEU F 3 53 ? 33.907 39.559 -51.623 1.00 24.93 53 LEU F C 1
ATOM 10855 O O . LEU F 3 53 ? 33.733 39.315 -52.815 1.00 26.04 53 LEU F O 1
ATOM 10860 N N . VAL F 3 54 ? 32.899 39.791 -50.775 1.00 28.07 54 VAL F N 1
ATOM 10861 C CA . VAL F 3 54 ? 31.510 39.637 -51.250 1.00 26.23 54 VAL F CA 1
ATOM 10862 C C . VAL F 3 54 ? 31.051 40.704 -52.248 1.00 32.80 54 VAL F C 1
ATOM 10863 O O . VAL F 3 54 ? 30.111 40.461 -53.027 1.00 36.18 54 VAL F O 1
ATOM 10867 N N . HIS F 3 55 ? 31.677 41.884 -52.234 1.00 34.33 55 HIS F N 1
ATOM 10868 C CA . HIS F 3 55 ? 31.360 42.905 -53.247 1.00 32.36 55 HIS F CA 1
ATOM 10869 C C . HIS F 3 55 ? 32.227 42.683 -54.490 1.00 30.33 55 HIS F C 1
ATOM 10870 O O . HIS F 3 55 ? 32.118 43.426 -55.472 1.00 35.80 55 HIS F O 1
ATOM 10877 N N . GLY F 3 56 ? 33.081 41.666 -54.441 1.00 25.75 56 GLY F N 1
ATOM 10878 C CA . GLY F 3 56 ? 33.960 41.316 -55.549 1.00 32.48 56 GLY F CA 1
ATOM 10879 C C . GLY F 3 56 ? 35.100 42.300 -55.808 1.00 33.40 56 GLY F C 1
ATOM 10880 O O . GLY F 3 56 ? 35.751 42.246 -56.864 1.00 31.35 56 GLY F O 1
ATOM 10881 N N . VAL F 3 57 ? 35.331 43.200 -54.841 1.00 32.26 57 VAL F N 1
ATOM 10882 C CA . VAL F 3 57 ? 36.382 44.212 -54.950 1.00 28.53 57 VAL F CA 1
ATOM 10883 C C . VAL F 3 57 ? 37.746 43.589 -54.684 1.00 27.03 57 VAL F C 1
ATOM 10884 O O . VAL F 3 57 ? 38.773 44.124 -55.119 1.00 30.56 57 VAL F O 1
ATOM 10888 N N . ALA F 3 58 ? 37.741 42.455 -53.994 1.00 18.84 58 ALA F N 1
ATOM 10889 C CA . ALA F 3 58 ? 38.886 41.545 -53.998 1.00 15.18 58 ALA F CA 1
ATOM 10890 C C . ALA F 3 58 ? 38.460 40.157 -54.452 1.00 16.78 58 ALA F C 1
ATOM 10891 O O . ALA F 3 58 ? 37.281 39.796 -54.381 1.00 17.97 58 ALA F O 1
ATOM 10893 N N . ASP F 3 59 ? 39.431 39.390 -54.922 1.00 19.54 59 ASP F N 1
ATOM 10894 C CA . ASP F 3 59 ? 39.220 38.030 -55.380 1.00 21.90 59 ASP F CA 1
ATOM 10895 C C . ASP F 3 59 ? 39.561 37.014 -54.312 1.00 22.80 59 ASP F C 1
ATOM 10896 O O . ASP F 3 59 ? 38.909 35.980 -54.208 1.00 21.67 59 ASP F O 1
ATOM 10901 N N . ILE F 3 60 ? 40.625 37.297 -53.558 1.00 23.17 60 ILE F N 1
ATOM 10902 C CA . ILE F 3 60 ? 41.143 36.389 -52.533 1.00 23.54 60 ILE F CA 1
ATOM 10903 C C . ILE F 3 60 ? 41.403 37.170 -51.262 1.00 24.48 60 ILE F C 1
ATOM 10904 O O . ILE F 3 60 ? 41.766 38.347 -51.323 1.00 21.36 60 ILE F O 1
ATOM 10909 N N . GLY F 3 61 ? 41.228 36.506 -50.118 1.00 26.49 61 GLY F N 1
ATOM 10910 C CA . GLY F 3 61 ? 41.492 37.113 -48.820 1.00 25.28 61 GLY F CA 1
ATOM 10911 C C . GLY F 3 61 ? 41.874 36.081 -47.781 1.00 23.01 61 GLY F C 1
ATOM 10912 O O . GLY F 3 61 ? 41.879 34.881 -48.065 1.00 23.43 61 GLY F O 1
ATOM 10913 N N . PHE F 3 62 ? 42.196 36.528 -46.560 1.00 23.07 62 PHE F N 1
ATOM 10914 C CA . PHE F 3 62 ? 42.693 35.689 -45.442 1.00 27.89 62 PHE F CA 1
ATOM 10915 C C . PHE F 3 62 ? 41.899 36.076 -44.172 1.00 29.17 62 PHE F C 1
ATOM 10916 O O . PHE F 3 62 ? 41.963 37.211 -43.701 1.00 34.62 62 PHE F O 1
ATOM 10924 N N . CYS F 3 63 ? 41.170 35.087 -43.657 1.00 30.55 63 CYS F N 1
ATOM 10925 C CA . CYS F 3 63 ? 40.239 35.255 -42.503 1.00 35.76 63 CYS F CA 1
ATOM 10926 C C . CYS F 3 63 ? 40.262 34.184 -41.478 1.00 30.72 63 CYS F C 1
ATOM 10927 O O . CYS F 3 63 ? 40.626 33.060 -41.766 1.00 24.09 63 CYS F O 1
ATOM 10930 N N . GLY F 3 64 ? 39.829 34.556 -40.297 1.00 18.96 64 GLY F N 1
ATOM 10931 C CA . GLY F 3 64 ? 39.687 33.600 -39.217 1.00 26.61 64 GLY F CA 1
ATOM 10932 C C . GLY F 3 64 ? 38.229 33.083 -39.245 1.00 18.68 64 GLY F C 1
ATOM 10933 O O . GLY F 3 64 ? 37.314 33.719 -39.799 1.00 24.54 64 GLY F O 1
ATOM 10934 N N . THR F 3 65 ? 38.016 31.936 -38.669 1.00 20.88 65 THR F N 1
ATOM 10935 C CA . THR F 3 65 ? 36.676 31.398 -38.576 1.00 19.25 65 THR F CA 1
ATOM 10936 C C . THR F 3 65 ? 35.805 32.474 -37.913 1.00 25.88 65 THR F C 1
ATOM 10937 O O . THR F 3 65 ? 34.670 32.732 -38.320 1.00 24.52 65 THR F O 1
ATOM 10941 N N . ASP F 3 66 ? 36.462 33.224 -36.966 1.00 17.13 66 ASP F N 1
ATOM 10942 C CA . ASP F 3 66 ? 35.716 34.135 -36.120 1.00 25.03 66 ASP F CA 1
ATOM 10943 C C . ASP F 3 66 ? 35.018 35.263 -36.933 1.00 28.97 66 ASP F C 1
ATOM 10944 O O . ASP F 3 66 ? 33.776 35.422 -36.806 1.00 25.26 66 ASP F O 1
ATOM 10949 N N . VAL F 3 67 ? 35.775 36.004 -37.771 1.00 27.99 67 VAL F N 1
ATOM 10950 C CA . VAL F 3 67 ? 35.174 37.022 -38.661 1.00 20.41 67 VAL F CA 1
ATOM 10951 C C . VAL F 3 67 ? 34.244 36.409 -39.738 1.00 25.23 67 VAL F C 1
ATOM 10952 O O . VAL F 3 67 ? 33.150 36.911 -39.984 1.00 25.33 67 VAL F O 1
ATOM 10956 N N . LEU F 3 68 ? 34.617 35.280 -40.320 1.00 23.07 68 LEU F N 1
ATOM 10957 C CA . LEU F 3 68 ? 33.714 34.637 -41.281 1.00 25.10 68 LEU F CA 1
ATOM 10958 C C . LEU F 3 68 ? 32.341 34.354 -40.685 1.00 25.88 68 LEU F C 1
ATOM 10959 O O . LEU F 3 68 ? 31.305 34.634 -41.304 1.00 27.92 68 LEU F O 1
ATOM 10964 N N . LEU F 3 69 ? 32.330 33.783 -39.485 1.00 25.93 69 LEU F N 1
ATOM 10965 C CA . LEU F 3 69 ? 31.065 33.418 -38.864 1.00 24.23 69 LEU F CA 1
ATOM 10966 C C . LEU F 3 69 ? 30.338 34.668 -38.378 1.00 27.81 69 LEU F C 1
ATOM 10967 O O . LEU F 3 69 ? 29.121 34.740 -38.506 1.00 28.61 69 LEU F O 1
ATOM 10972 N N . GLU F 3 70 ? 31.090 35.650 -37.851 1.00 26.89 70 GLU F N 1
ATOM 10973 C CA . GLU F 3 70 ? 30.520 36.890 -37.335 1.00 25.66 70 GLU F CA 1
ATOM 10974 C C . GLU F 3 70 ? 29.840 37.681 -38.458 1.00 28.96 70 GLU F C 1
ATOM 10975 O O . GLU F 3 70 ? 28.866 38.409 -38.232 1.00 23.34 70 GLU F O 1
ATOM 10981 N N . LYS F 3 71 ? 30.363 37.524 -39.670 1.00 27.59 71 LYS F N 1
ATOM 10982 C CA . LYS F 3 71 ? 29.851 38.228 -40.839 1.00 22.51 71 LYS F CA 1
ATOM 10983 C C . LYS F 3 71 ? 28.851 37.430 -41.687 1.00 23.41 71 LYS F C 1
ATOM 10984 O O . LYS F 3 71 ? 28.483 37.912 -42.736 1.00 17.56 71 LYS F O 1
ATOM 10990 N N . GLU F 3 72 ? 28.410 36.240 -41.257 1.00 31.54 72 GLU F N 1
ATOM 10991 C CA . GLU F 3 72 ? 27.565 35.340 -42.095 1.00 38.45 72 GLU F CA 1
ATOM 10992 C C . GLU F 3 72 ? 28.154 35.106 -43.485 1.00 38.50 72 GLU F C 1
ATOM 10993 O O . GLU F 3 72 ? 27.420 34.995 -44.448 1.00 39.44 72 GLU F O 1
ATOM 10999 N N . THR F 3 73 ? 29.476 35.040 -43.582 1.00 44.66 73 THR F N 1
ATOM 11000 C CA . THR F 3 73 ? 30.151 34.899 -44.870 1.00 48.76 73 THR F CA 1
ATOM 11001 C C . THR F 3 73 ? 30.254 33.482 -45.319 1.00 49.36 73 THR F C 1
ATOM 11002 O O . THR F 3 73 ? 30.654 32.596 -44.556 1.00 46.16 73 THR F O 1
ATOM 11006 N N . SER F 3 74 ? 30.039 33.359 -46.622 1.00 51.82 74 SER F N 1
ATOM 11007 C CA . SER F 3 74 ? 29.649 32.159 -47.311 1.00 54.36 74 SER F CA 1
ATOM 11008 C C . SER F 3 74 ? 30.587 31.847 -48.503 1.00 52.27 74 SER F C 1
ATOM 11009 O O . SER F 3 74 ? 30.123 31.652 -49.631 1.00 58.01 74 SER F O 1
ATOM 11012 N N . LEU F 3 75 ? 31.891 31.789 -48.317 1.00 39.61 75 LEU F N 1
ATOM 11013 C CA . LEU F 3 75 ? 32.689 31.760 -49.531 1.00 34.02 75 LEU F CA 1
ATOM 11014 C C . LEU F 3 75 ? 33.336 30.408 -49.867 1.00 34.05 75 LEU F C 1
ATOM 11015 O O . LEU F 3 75 ? 32.765 29.341 -49.629 1.00 37.69 75 LEU F O 1
ATOM 11020 N N . ILE F 3 76 ? 34.520 30.475 -50.458 1.00 19.58 76 ILE F N 1
ATOM 11021 C CA . ILE F 3 76 ? 35.304 29.311 -50.736 1.00 14.85 76 ILE F CA 1
ATOM 11022 C C . ILE F 3 76 ? 36.534 29.420 -49.886 1.00 14.20 76 ILE F C 1
ATOM 11023 O O . ILE F 3 76 ? 37.200 30.462 -49.865 1.00 18.43 76 ILE F O 1
ATOM 11028 N N . GLN F 3 77 ? 36.812 28.360 -49.141 1.00 12.40 77 GLN F N 1
ATOM 11029 C CA . GLN F 3 77 ? 37.921 28.391 -48.199 1.00 17.95 77 GLN F CA 1
ATOM 11030 C C . GLN F 3 77 ? 38.690 27.100 -48.370 1.00 15.97 77 GLN F C 1
ATOM 11031 O O . GLN F 3 77 ? 38.450 26.154 -47.627 1.00 13.77 77 GLN F O 1
ATOM 11037 N N . PRO F 3 78 ? 39.598 27.072 -49.363 1.00 15.99 78 PRO F N 1
ATOM 11038 C CA . PRO F 3 78 ? 40.286 25.836 -49.773 1.00 14.02 78 PRO F CA 1
ATOM 11039 C C . PRO F 3 78 ? 41.264 25.256 -48.766 1.00 18.14 78 PRO F C 1
ATOM 11040 O O . PRO F 3 78 ? 41.232 24.025 -48.619 1.00 23.16 78 PRO F O 1
ATOM 11044 N N . PHE F 3 79 ? 42.101 26.067 -48.107 1.00 16.10 79 PHE F N 1
ATOM 11045 C CA . PHE F 3 79 ? 43.089 25.531 -47.158 1.00 19.37 79 PHE F CA 1
ATOM 11046 C C . PHE F 3 79 ? 43.467 26.578 -46.111 1.00 21.22 79 PHE F C 1
ATOM 11047 O O . PHE F 3 79 ? 43.155 27.745 -46.279 1.00 27.01 79 PHE F O 1
ATOM 11055 N N . PHE F 3 80 ? 44.149 26.183 -45.033 1.00 26.81 80 PHE F N 1
ATOM 11056 C CA . PHE F 3 80 ? 44.488 27.160 -43.989 1.00 25.17 80 PHE F CA 1
ATOM 11057 C C . PHE F 3 80 ? 45.861 27.784 -44.149 1.00 24.92 80 PHE F C 1
ATOM 11058 O O . PHE F 3 80 ? 46.693 27.312 -44.926 1.00 30.62 80 PHE F O 1
ATOM 11066 N N . ILE F 3 81 ? 46.060 28.874 -43.414 1.00 23.26 81 ILE F N 1
ATOM 11067 C CA . ILE F 3 81 ? 47.372 29.397 -43.093 1.00 21.07 81 ILE F CA 1
ATOM 11068 C C . ILE F 3 81 ? 47.688 28.857 -41.696 1.00 22.85 81 ILE F C 1
ATOM 11069 O O . ILE F 3 81 ? 46.874 29.043 -40.766 1.00 17.18 81 ILE F O 1
ATOM 11074 N N . PRO F 3 82 ? 48.848 28.203 -41.530 1.00 23.45 82 PRO F N 1
ATOM 11075 C CA . PRO F 3 82 ? 49.245 27.658 -40.228 1.00 23.27 82 PRO F CA 1
ATOM 11076 C C . PRO F 3 82 ? 49.227 28.758 -39.202 1.00 25.66 82 PRO F C 1
ATOM 11077 O O . PRO F 3 82 ? 49.570 29.905 -39.492 1.00 30.89 82 PRO F O 1
ATOM 11081 N N . THR F 3 83 ? 48.831 28.413 -37.997 1.00 27.05 83 THR F N 1
ATOM 11082 C CA . THR F 3 83 ? 48.487 29.416 -37.013 1.00 30.27 83 THR F CA 1
ATOM 11083 C C . THR F 3 83 ? 48.310 28.622 -35.736 1.00 32.56 83 THR F C 1
ATOM 11084 O O . THR F 3 83 ? 47.816 27.491 -35.788 1.00 37.05 83 THR F O 1
ATOM 11088 N N . ASN F 3 84 ? 48.692 29.176 -34.594 1.00 30.43 84 ASN F N 1
ATOM 11089 C CA . ASN F 3 84 ? 48.433 28.455 -33.355 1.00 34.50 84 ASN F CA 1
ATOM 11090 C C . ASN F 3 84 ? 46.922 28.293 -33.162 1.00 35.14 84 ASN F C 1
ATOM 11091 O O . ASN F 3 84 ? 46.134 29.131 -33.607 1.00 41.94 84 ASN F O 1
ATOM 11096 N N . ILE F 3 85 ? 46.522 27.202 -32.534 1.00 36.25 85 ILE F N 1
ATOM 11097 C CA . ILE F 3 85 ? 45.119 26.956 -32.243 1.00 40.40 85 ILE F CA 1
ATOM 11098 C C . ILE F 3 85 ? 44.518 28.054 -31.337 1.00 40.97 85 ILE F C 1
ATOM 11099 O O . ILE F 3 85 ? 45.101 28.404 -30.302 1.00 39.03 85 ILE F O 1
ATOM 11104 N N . SER F 3 86 ? 43.373 28.610 -31.749 1.00 35.79 86 SER F N 1
ATOM 11105 C CA . SER F 3 86 ? 42.589 29.496 -30.882 1.00 32.44 86 SER F CA 1
ATOM 11106 C C . SER F 3 86 ? 41.145 29.033 -30.840 1.00 29.86 86 SER F C 1
ATOM 11107 O O . SER F 3 86 ? 40.758 28.144 -31.602 1.00 27.12 86 SER F O 1
ATOM 11110 N N . ARG F 3 87 ? 40.360 29.601 -29.926 1.00 25.86 87 ARG F N 1
ATOM 11111 C CA . ARG F 3 87 ? 38.955 29.197 -29.741 1.00 24.38 87 ARG F CA 1
ATOM 11112 C C . ARG F 3 87 ? 38.113 30.385 -29.331 1.00 25.64 87 ARG F C 1
ATOM 11113 O O . ARG F 3 87 ? 38.587 31.252 -28.567 1.00 20.57 87 ARG F O 1
ATOM 11121 N N . MET F 3 88 ? 36.865 30.410 -29.813 1.00 27.15 88 MET F N 1
ATOM 11122 C CA . MET F 3 88 ? 35.866 31.374 -29.371 1.00 25.28 88 MET F CA 1
ATOM 11123 C C . MET F 3 88 ? 35.228 30.761 -28.134 1.00 24.64 88 MET F C 1
ATOM 11124 O O . MET F 3 88 ? 34.729 29.648 -28.202 1.00 21.41 88 MET F O 1
ATOM 11129 N N . VAL F 3 89 ? 35.193 31.483 -27.023 1.00 18.81 89 VAL F N 1
ATOM 11130 C CA . VAL F 3 89 ? 34.646 30.888 -25.803 1.00 18.58 89 VAL F CA 1
ATOM 11131 C C . VAL F 3 89 ? 33.599 31.786 -25.100 1.00 19.75 89 VAL F C 1
ATOM 11132 O O . VAL F 3 89 ? 33.584 32.998 -25.289 1.00 21.97 89 VAL F O 1
ATOM 11136 N N . LEU F 3 90 ? 32.696 31.186 -24.337 1.00 11.87 90 LEU F N 1
ATOM 11137 C CA . LEU F 3 90 ? 31.982 31.944 -23.351 1.00 12.73 90 LEU F CA 1
ATOM 11138 C C . LEU F 3 90 ? 32.775 31.849 -22.044 1.00 18.22 90 LEU F C 1
ATOM 11139 O O . LEU F 3 90 ? 33.344 30.790 -21.752 1.00 21.65 90 LEU F O 1
ATOM 11144 N N . ALA F 3 91 ? 32.823 32.939 -21.272 1.00 15.55 91 ALA F N 1
ATOM 11145 C CA . ALA F 3 91 ? 33.616 32.986 -20.058 1.00 12.21 91 ALA F CA 1
ATOM 11146 C C . ALA F 3 91 ? 33.083 34.006 -19.055 1.00 17.14 91 ALA F C 1
ATOM 11147 O O . ALA F 3 91 ? 32.488 35.008 -19.453 1.00 14.75 91 ALA F O 1
ATOM 11149 N N . GLY F 3 92 ? 33.319 33.728 -17.760 1.00 14.54 92 GLY F N 1
ATOM 11150 C CA . GLY F 3 92 ? 32.871 34.565 -16.662 1.00 10.07 92 GLY F CA 1
ATOM 11151 C C . GLY F 3 92 ? 33.763 34.392 -15.452 1.00 10.42 92 GLY F C 1
ATOM 11152 O O . GLY F 3 92 ? 34.603 33.510 -15.459 1.00 11.40 92 GLY F O 1
ATOM 11153 N N . PRO F 3 93 ? 33.594 35.232 -14.430 1.00 11.56 93 PRO F N 1
ATOM 11154 C CA . PRO F 3 93 ? 34.414 35.166 -13.216 1.00 13.79 93 PRO F CA 1
ATOM 11155 C C . PRO F 3 93 ? 34.399 33.796 -12.671 1.00 15.43 93 PRO F C 1
ATOM 11156 O O . PRO F 3 93 ? 33.388 33.136 -12.827 1.00 16.55 93 PRO F O 1
ATOM 11160 N N . LYS F 3 94 ? 35.513 33.393 -12.071 1.00 23.56 94 LYS F N 1
ATOM 11161 C CA . LYS F 3 94 ? 35.755 32.036 -11.595 1.00 30.43 94 LYS F CA 1
ATOM 11162 C C . LYS F 3 94 ? 34.727 31.628 -10.542 1.00 32.79 94 LYS F C 1
ATOM 11163 O O . LYS F 3 94 ? 34.339 32.441 -9.692 1.00 36.16 94 LYS F O 1
ATOM 11169 N N . GLY F 3 95 ? 34.263 30.382 -10.642 1.00 34.51 95 GLY F N 1
ATOM 11170 C CA . GLY F 3 95 ? 33.271 29.830 -9.735 1.00 34.74 95 GLY F CA 1
ATOM 11171 C C . GLY F 3 95 ? 32.015 30.665 -9.559 1.00 34.72 95 GLY F C 1
ATOM 11172 O O . GLY F 3 95 ? 31.430 30.693 -8.467 1.00 40.64 95 GLY F O 1
ATOM 11173 N N . ARG F 3 96 ? 31.602 31.351 -10.619 1.00 31.79 96 ARG F N 1
ATOM 11174 C CA . ARG F 3 96 ? 30.327 32.064 -10.613 1.00 33.85 96 ARG F CA 1
ATOM 11175 C C . ARG F 3 96 ? 29.212 31.401 -11.477 1.00 36.09 96 ARG F C 1
ATOM 11176 O O . ARG F 3 96 ? 28.016 31.696 -11.311 1.00 32.24 96 ARG F O 1
ATOM 11184 N N . GLY F 3 97 ? 29.600 30.506 -12.383 1.00 36.54 97 GLY F N 1
ATOM 11185 C CA . GLY F 3 97 ? 28.642 29.867 -13.268 1.00 39.19 97 GLY F CA 1
ATOM 11186 C C . GLY F 3 97 ? 27.765 30.865 -14.015 1.00 40.84 97 GLY F C 1
ATOM 11187 O O . GLY F 3 97 ? 27.878 32.082 -13.840 1.00 38.06 97 GLY F O 1
ATOM 11188 N N . ILE F 3 98 ? 26.875 30.340 -14.851 1.00 42.16 98 ILE F N 1
ATOM 11189 C CA . ILE F 3 98 ? 26.025 31.193 -15.677 1.00 41.84 98 ILE F CA 1
ATOM 11190 C C . ILE F 3 98 ? 24.961 31.856 -14.819 1.00 43.59 98 ILE F C 1
ATOM 11191 O O . ILE F 3 98 ? 24.135 31.169 -14.224 1.00 45.74 98 ILE F O 1
ATOM 11196 N N . PRO F 3 99 ? 24.982 33.182 -14.736 1.00 45.31 99 PRO F N 1
ATOM 11197 C CA . PRO F 3 99 ? 23.986 33.896 -13.939 1.00 49.12 99 PRO F CA 1
ATOM 11198 C C . PRO F 3 99 ? 22.650 33.775 -14.629 1.00 51.39 99 PRO F C 1
ATOM 11199 O O . PRO F 3 99 ? 22.567 33.965 -15.843 1.00 53.80 99 PRO F O 1
ATOM 11203 N N . GLU F 3 100 ? 21.625 33.395 -13.883 1.00 54.89 100 GLU F N 1
ATOM 11204 C CA . GLU F 3 100 ? 20.280 33.419 -14.436 1.00 56.83 100 GLU F CA 1
ATOM 11205 C C . GLU F 3 100 ? 19.536 34.638 -13.853 1.00 56.36 100 GLU F C 1
ATOM 11206 O O . GLU F 3 100 ? 19.333 34.756 -12.644 1.00 55.44 100 GLU F O 1
ATOM 11212 N N . GLY F 3 101 ? 19.243 35.571 -14.757 1.00 58.58 101 GLY F N 1
ATOM 11213 C CA . GLY F 3 101 ? 18.523 36.812 -14.518 1.00 56.56 101 GLY F CA 1
ATOM 11214 C C . GLY F 3 101 ? 18.191 37.344 -15.913 1.00 58.59 101 GLY F C 1
ATOM 11215 O O . GLY F 3 101 ? 17.012 37.441 -16.287 1.00 59.36 101 GLY F O 1
ATOM 11216 N N . GLU F 3 102 ? 19.241 37.651 -16.687 1.00 55.19 102 GLU F N 1
ATOM 11217 C CA . GLU F 3 102 ? 19.135 38.126 -18.069 1.00 55.27 102 GLU F CA 1
ATOM 11218 C C . GLU F 3 102 ? 20.502 38.137 -18.764 1.00 55.85 102 GLU F C 1
ATOM 11219 O O . GLU F 3 102 ? 20.666 38.826 -19.772 1.00 60.27 102 GLU F O 1
ATOM 11225 N N . LYS F 3 103 ? 21.468 37.377 -18.225 1.00 53.61 103 LYS F N 1
ATOM 11226 C CA . LYS F 3 103 ? 22.865 37.257 -18.724 1.00 44.83 103 LYS F CA 1
ATOM 11227 C C . LYS F 3 103 ? 23.427 38.437 -19.543 1.00 39.95 103 LYS F C 1
ATOM 11228 O O . LYS F 3 103 ? 23.172 38.534 -20.741 1.00 36.21 103 LYS F O 1
ATOM 11234 N N . ARG F 3 104 ? 24.205 39.306 -18.890 1.00 34.90 104 ARG F N 1
ATOM 11235 C CA . ARG F 3 104 ? 24.875 40.441 -19.548 1.00 27.11 104 ARG F CA 1
ATOM 11236 C C . ARG F 3 104 ? 26.215 39.987 -20.112 1.00 23.77 104 ARG F C 1
ATOM 11237 O O . ARG F 3 104 ? 27.060 39.467 -19.369 1.00 20.10 104 ARG F O 1
ATOM 11245 N N . ILE F 3 105 ? 26.405 40.158 -21.422 1.00 21.64 105 ILE F N 1
ATOM 11246 C CA . ILE F 3 105 ? 27.608 39.651 -22.097 1.00 22.55 105 ILE F CA 1
ATOM 11247 C C . ILE F 3 105 ? 28.341 40.704 -22.941 1.00 24.22 105 ILE F C 1
ATOM 11248 O O . ILE F 3 105 ? 27.707 41.385 -23.755 1.00 31.80 105 ILE F O 1
ATOM 11253 N N . ALA F 3 106 ? 29.663 40.829 -22.765 1.00 20.62 106 ALA F N 1
ATOM 11254 C CA . ALA F 3 106 ? 30.467 41.657 -23.680 1.00 19.28 106 ALA F CA 1
ATOM 11255 C C . ALA F 3 106 ? 31.330 40.854 -24.706 1.00 21.62 106 ALA F C 1
ATOM 11256 O O . ALA F 3 106 ? 31.814 39.749 -24.390 1.00 29.34 106 ALA F O 1
ATOM 11258 N N . THR F 3 107 ? 31.487 41.347 -25.932 1.00 17.45 107 THR F N 1
ATOM 11259 C CA . THR F 3 107 ? 32.294 40.818 -27.055 1.00 16.20 107 THR F CA 1
ATOM 11260 C C . THR F 3 107 ? 32.795 41.920 -27.921 1.00 17.06 107 THR F C 1
ATOM 11261 O O . THR F 3 107 ? 32.089 42.900 -28.127 1.00 19.01 107 THR F O 1
ATOM 11265 N N . LYS F 3 108 ? 33.748 41.505 -28.774 1.00 26.39 108 LYS F N 1
ATOM 11266 C CA . LYS F 3 108 ? 33.983 42.112 -30.092 1.00 26.97 108 LYS F CA 1
ATOM 11267 C C . LYS F 3 108 ? 33.113 41.457 -31.171 1.00 23.04 108 LYS F C 1
ATOM 11268 O O . LYS F 3 108 ? 33.135 41.875 -32.324 1.00 32.52 108 LYS F O 1
ATOM 11274 N N . PHE F 3 109 ? 32.395 40.400 -30.830 1.00 24.47 109 PHE F N 1
ATOM 11275 C CA . PHE F 3 109 ? 31.558 39.658 -31.817 1.00 23.31 109 PHE F CA 1
ATOM 11276 C C . PHE F 3 109 ? 30.065 39.642 -31.473 1.00 19.84 109 PHE F C 1
ATOM 11277 O O . PHE F 3 109 ? 29.535 38.567 -31.224 1.00 20.30 109 PHE F O 1
ATOM 11285 N N . PRO F 3 110 ? 29.387 40.799 -31.492 1.00 21.74 110 PRO F N 1
ATOM 11286 C CA . PRO F 3 110 ? 27.955 40.866 -31.141 1.00 23.37 110 PRO F CA 1
ATOM 11287 C C . PRO F 3 110 ? 27.141 39.830 -31.933 1.00 25.15 110 PRO F C 1
ATOM 11288 O O . PRO F 3 110 ? 26.272 39.161 -31.370 1.00 30.53 110 PRO F O 1
ATOM 11292 N N . ASN F 3 111 ? 27.441 39.677 -33.217 1.00 23.67 111 ASN F N 1
ATOM 11293 C CA . ASN F 3 111 ? 26.690 38.759 -34.078 1.00 26.15 111 ASN F CA 1
ATOM 11294 C C . ASN F 3 111 ? 26.790 37.314 -33.633 1.00 23.34 111 ASN F C 1
ATOM 11295 O O . ASN F 3 111 ? 25.779 36.611 -33.480 1.00 20.27 111 ASN F O 1
ATOM 11300 N N . VAL F 3 112 ? 28.026 36.870 -33.464 1.00 15.29 112 VAL F N 1
ATOM 11301 C CA . VAL F 3 112 ? 28.294 35.530 -33.007 1.00 15.77 112 VAL F CA 1
ATOM 11302 C C . VAL F 3 112 ? 27.624 35.343 -31.659 1.00 21.40 112 VAL F C 1
ATOM 11303 O O . VAL F 3 112 ? 26.986 34.312 -31.421 1.00 23.39 112 VAL F O 1
ATOM 11307 N N . THR F 3 113 ? 27.730 36.332 -30.776 1.00 20.21 113 THR F N 1
ATOM 11308 C CA . THR F 3 113 ? 27.136 36.122 -29.467 1.00 22.45 113 THR F CA 1
ATOM 11309 C C . THR F 3 113 ? 25.624 36.295 -29.492 1.00 25.34 113 THR F C 1
ATOM 11310 O O . THR F 3 113 ? 24.941 35.632 -28.727 1.00 20.88 113 THR F O 1
ATOM 11314 N N . GLN F 3 114 ? 25.103 37.142 -30.388 1.00 29.94 114 GLN F N 1
ATOM 11315 C CA . GLN F 3 114 ? 23.627 37.294 -30.561 1.00 33.91 114 GLN F CA 1
ATOM 11316 C C . GLN F 3 114 ? 22.950 35.996 -31.046 1.00 28.91 114 GLN F C 1
ATOM 11317 O O . GLN F 3 114 ? 21.798 35.742 -30.729 1.00 29.87 114 GLN F O 1
ATOM 11323 N N . ARG F 3 115 ? 23.696 35.195 -31.802 1.00 27.45 115 ARG F N 1
ATOM 11324 C CA . ARG F 3 115 ? 23.268 33.898 -32.286 1.00 25.52 115 ARG F CA 1
ATOM 11325 C C . ARG F 3 115 ? 23.443 32.850 -31.189 1.00 25.41 115 ARG F C 1
ATOM 11326 O O . ARG F 3 115 ? 22.573 32.004 -30.990 1.00 30.98 115 ARG F O 1
ATOM 11334 N N . TYR F 3 116 ? 24.565 32.901 -30.478 1.00 24.57 116 TYR F N 1
ATOM 11335 C CA . TYR F 3 116 ? 24.841 31.933 -29.423 1.00 23.21 116 TYR F CA 1
ATOM 11336 C C . TYR F 3 116 ? 23.712 31.946 -28.409 1.00 23.05 116 TYR F C 1
ATOM 11337 O O . TYR F 3 116 ? 23.237 30.894 -27.979 1.00 21.57 116 TYR F O 1
ATOM 11346 N N . CYS F 3 117 ? 23.263 33.152 -28.085 1.00 26.06 117 CYS F N 1
ATOM 11347 C CA . CYS F 3 117 ? 22.191 33.411 -27.118 1.00 31.97 117 CYS F CA 1
ATOM 11348 C C . CYS F 3 117 ? 20.834 32.802 -27.547 1.00 34.24 117 CYS F C 1
ATOM 11349 O O . CYS F 3 117 ? 20.081 32.264 -26.721 1.00 30.08 117 CYS F O 1
ATOM 11352 N N . GLU F 3 118 ? 20.549 32.919 -28.847 1.00 35.45 118 GLU F N 1
ATOM 11353 C CA . GLU F 3 118 ? 19.377 32.342 -29.486 1.00 33.85 118 GLU F CA 1
ATOM 11354 C C . GLU F 3 118 ? 19.414 30.820 -29.379 1.00 36.12 118 GLU F C 1
ATOM 11355 O O . GLU F 3 118 ? 18.447 30.206 -28.912 1.00 38.74 118 GLU F O 1
ATOM 11361 N N . SER F 3 119 ? 20.533 30.221 -29.776 1.00 34.40 119 SER F N 1
ATOM 11362 C CA . SER F 3 119 ? 20.721 28.766 -29.680 1.00 35.67 119 SER F CA 1
ATOM 11363 C C . SER F 3 119 ? 20.537 28.176 -28.265 1.00 33.75 119 SER F C 1
ATOM 11364 O O . SER F 3 119 ? 20.092 27.051 -28.125 1.00 33.59 119 SER F O 1
ATOM 11367 N N . LYS F 3 120 ? 20.906 28.927 -27.228 1.00 34.34 120 LYS F N 1
ATOM 11368 C CA . LYS F 3 120 ? 20.706 28.489 -25.841 1.00 33.78 120 LYS F CA 1
ATOM 11369 C C . LYS F 3 120 ? 19.376 29.010 -25.294 1.00 35.26 120 LYS F C 1
ATOM 11370 O O . LYS F 3 120 ? 19.034 28.781 -24.128 1.00 33.81 120 LYS F O 1
ATOM 11376 N N . GLY F 3 121 ? 18.617 29.694 -26.149 1.00 36.60 121 GLY F N 1
ATOM 11377 C CA . GLY F 3 121 ? 17.361 30.314 -25.744 1.00 33.56 121 GLY F CA 1
ATOM 11378 C C . GLY F 3 121 ? 17.488 31.236 -24.533 1.00 33.14 121 GLY F C 1
ATOM 11379 O O . GLY F 3 121 ? 16.634 31.179 -23.658 1.00 32.75 121 GLY F O 1
ATOM 11380 N N . TRP F 3 122 ? 18.547 32.062 -24.484 1.00 31.05 122 TRP F N 1
ATOM 11381 C CA . TRP F 3 122 ? 18.729 33.088 -23.448 1.00 29.84 122 TRP F CA 1
ATOM 11382 C C . TRP F 3 122 ? 18.164 34.447 -23.846 1.00 29.73 122 TRP F C 1
ATOM 11383 O O . TRP F 3 122 ? 17.830 34.689 -25.002 1.00 33.32 122 TRP F O 1
ATOM 11394 N N . HIS F 3 123 ? 18.070 35.320 -22.854 1.00 31.80 123 HIS F N 1
ATOM 11395 C CA . HIS F 3 123 ? 17.766 36.723 -23.044 1.00 35.41 123 HIS F CA 1
ATOM 11396 C C . HIS F 3 123 ? 18.986 37.422 -22.513 1.00 36.43 123 HIS F C 1
ATOM 11397 O O . HIS F 3 123 ? 19.337 37.254 -21.341 1.00 34.82 123 HIS F O 1
ATOM 11404 N N . CYS F 3 124 ? 19.648 38.180 -23.378 1.00 37.52 124 CYS F N 1
ATOM 11405 C CA . CYS F 3 124 ? 20.932 38.770 -23.024 1.00 40.63 124 CYS F CA 1
ATOM 11406 C C . CYS F 3 124 ? 21.116 40.186 -23.564 1.00 37.63 124 CYS F C 1
ATOM 11407 O O . CYS F 3 124 ? 20.631 40.538 -24.651 1.00 38.43 124 CYS F O 1
ATOM 11410 N N . ARG F 3 125 ? 21.800 40.990 -22.755 1.00 32.79 125 ARG F N 1
ATOM 11411 C CA . ARG F 3 125 ? 22.183 42.331 -23.142 1.00 29.47 125 ARG F CA 1
ATOM 11412 C C . ARG F 3 125 ? 23.615 42.242 -23.666 1.00 28.20 125 ARG F C 1
ATOM 11413 O O . ARG F 3 125 ? 24.545 41.812 -22.965 1.00 30.15 125 ARG F O 1
ATOM 11421 N N . ILE F 3 126 ? 23.780 42.605 -24.923 1.00 24.23 126 ILE F N 1
ATOM 11422 C CA . ILE F 3 126 ? 25.076 42.530 -25.562 1.00 21.78 126 ILE F CA 1
ATOM 11423 C C . ILE F 3 126 ? 25.732 43.893 -25.461 1.00 22.03 126 ILE F C 1
ATOM 11424 O O . ILE F 3 126 ? 25.182 44.884 -25.912 1.00 16.07 126 ILE F O 1
ATOM 11429 N N . ILE F 3 127 ? 26.894 43.928 -24.817 1.00 24.11 127 ILE F N 1
ATOM 11430 C CA . ILE F 3 127 ? 27.688 45.146 -24.689 1.00 22.60 127 ILE F CA 1
ATOM 11431 C C . ILE F 3 127 ? 28.807 44.997 -25.691 1.00 23.79 127 ILE F C 1
ATOM 11432 O O . ILE F 3 127 ? 29.719 44.193 -25.476 1.00 28.18 127 ILE F O 1
ATOM 11437 N N . PRO F 3 128 ? 28.747 45.715 -26.808 1.00 23.01 128 PRO F N 1
ATOM 11438 C CA . PRO F 3 128 ? 29.787 45.590 -27.842 1.00 21.72 128 PRO F CA 1
ATOM 11439 C C . PRO F 3 128 ? 31.106 46.279 -27.439 1.00 22.54 128 PRO F C 1
ATOM 11440 O O . PRO F 3 128 ? 31.073 47.393 -26.949 1.00 24.00 128 PRO F O 1
ATOM 11444 N N . LEU F 3 129 ? 32.245 45.623 -27.600 1.00 19.06 129 LEU F N 1
ATOM 11445 C CA . LEU F 3 129 ? 33.497 46.285 -27.260 1.00 20.10 129 LEU F CA 1
ATOM 11446 C C . LEU F 3 129 ? 34.445 46.112 -28.400 1.00 23.19 129 LEU F C 1
ATOM 11447 O O . LEU F 3 129 ? 34.156 45.363 -29.361 1.00 28.07 129 LEU F O 1
ATOM 11452 N N . LYS F 3 130 ? 35.561 46.831 -28.319 1.00 26.97 130 LYS F N 1
ATOM 11453 C CA . LYS F 3 130 ? 36.586 46.798 -29.371 1.00 30.08 130 LYS F CA 1
ATOM 11454 C C . LYS F 3 130 ? 37.876 46.017 -29.001 1.00 28.69 130 LYS F C 1
ATOM 11455 O O . LYS F 3 130 ? 38.671 45.705 -29.877 1.00 31.98 130 LYS F O 1
ATOM 11461 N N . GLY F 3 131 ? 38.047 45.696 -27.714 1.00 22.35 131 GLY F N 1
ATOM 11462 C CA . GLY F 3 131 ? 39.253 45.095 -27.166 1.00 18.02 131 GLY F CA 1
ATOM 11463 C C . GLY F 3 131 ? 39.104 45.084 -25.646 1.00 23.05 131 GLY F C 1
ATOM 11464 O O . GLY F 3 131 ? 38.066 45.464 -25.129 1.00 20.03 131 GLY F O 1
ATOM 11465 N N . SER F 3 132 ? 40.133 44.641 -24.927 1.00 24.06 132 SER F N 1
ATOM 11466 C CA . SER F 3 132 ? 40.107 44.590 -23.459 1.00 14.83 132 SER F CA 1
ATOM 11467 C C . SER F 3 132 ? 38.809 44.051 -22.927 1.00 16.54 132 SER F C 1
ATOM 11468 O O . SER F 3 132 ? 38.372 44.464 -21.850 1.00 13.85 132 SER F O 1
ATOM 11471 N N . VAL F 3 133 ? 38.199 43.126 -23.678 1.00 14.97 133 VAL F N 1
ATOM 11472 C CA . VAL F 3 133 ? 36.884 42.609 -23.330 1.00 16.25 133 VAL F CA 1
ATOM 11473 C C . VAL F 3 133 ? 36.879 41.826 -22.019 1.00 16.95 133 VAL F C 1
ATOM 11474 O O . VAL F 3 133 ? 35.853 41.682 -21.388 1.00 23.37 133 VAL F O 1
ATOM 11478 N N . GLU F 3 134 ? 38.033 41.359 -21.580 1.00 19.39 134 GLU F N 1
ATOM 11479 C CA . GLU F 3 134 ? 38.104 40.517 -20.390 1.00 20.14 134 GLU F CA 1
ATOM 11480 C C . GLU F 3 134 ? 37.934 41.355 -19.135 1.00 20.55 134 GLU F C 1
ATOM 11481 O O . GLU F 3 134 ? 37.780 40.825 -18.031 1.00 22.42 134 GLU F O 1
ATOM 11487 N N . LEU F 3 135 ? 37.962 42.668 -19.304 1.00 15.30 135 LEU F N 1
ATOM 11488 C CA . LEU F 3 135 ? 37.774 43.563 -18.185 1.00 16.58 135 LEU F CA 1
ATOM 11489 C C . LEU F 3 135 ? 36.336 43.629 -17.760 1.00 19.64 135 LEU F C 1
ATOM 11490 O O . LEU F 3 135 ? 36.065 43.919 -16.594 1.00 24.37 135 LEU F O 1
ATOM 11495 N N . ALA F 3 136 ? 35.418 43.415 -18.713 1.00 19.33 136 ALA F N 1
ATOM 11496 C CA . ALA F 3 136 ? 34.024 43.766 -18.502 1.00 16.09 136 ALA F CA 1
ATOM 11497 C C . ALA F 3 136 ? 33.526 43.166 -17.187 1.00 17.27 136 ALA F C 1
ATOM 11498 O O . ALA F 3 136 ? 32.918 43.864 -16.365 1.00 19.52 136 ALA F O 1
ATOM 11500 N N . PRO F 3 137 ? 33.761 41.876 -16.986 1.00 17.72 137 PRO F N 1
ATOM 11501 C CA . PRO F 3 137 ? 33.363 41.226 -15.733 1.00 18.12 137 PRO F CA 1
ATOM 11502 C C . PRO F 3 137 ? 33.956 41.876 -14.496 1.00 19.25 137 PRO F C 1
ATOM 11503 O O . PRO F 3 137 ? 33.200 42.187 -13.584 1.00 21.04 137 PRO F O 1
ATOM 11507 N N . ILE F 3 138 ? 35.269 42.091 -14.497 1.00 22.83 138 ILE F N 1
ATOM 11508 C CA . ILE F 3 138 ? 36.039 42.700 -13.395 1.00 18.95 138 ILE F CA 1
ATOM 11509 C C . ILE F 3 138 ? 35.497 44.071 -13.018 1.00 20.65 138 ILE F C 1
ATOM 11510 O O . ILE F 3 138 ? 35.403 44.412 -11.825 1.00 16.65 138 ILE F O 1
ATOM 11515 N N . ALA F 3 139 ? 35.183 44.865 -14.050 1.00 16.03 139 ALA F N 1
ATOM 11516 C CA . ALA F 3 139 ? 34.659 46.216 -13.892 1.00 9.71 139 ALA F CA 1
ATOM 11517 C C . ALA F 3 139 ? 33.162 46.279 -13.604 1.00 10.16 139 ALA F C 1
ATOM 11518 O O . ALA F 3 139 ? 32.668 47.315 -13.211 1.00 16.82 139 ALA F O 1
ATOM 11520 N N . GLY F 3 140 ? 32.439 45.186 -13.815 1.00 10.95 140 GLY F N 1
ATOM 11521 C CA . GLY F 3 140 ? 31.018 45.140 -13.535 1.00 12.02 140 GLY F CA 1
ATOM 11522 C C . GLY F 3 140 ? 30.252 45.608 -14.750 1.00 14.79 140 GLY F C 1
ATOM 11523 O O . GLY F 3 140 ? 29.063 45.864 -14.698 1.00 16.66 140 GLY F O 1
ATOM 11524 N N . LEU F 3 141 ? 30.951 45.715 -15.863 1.00 16.36 141 LEU F N 1
ATOM 11525 C CA . LEU F 3 141 ? 30.336 46.158 -17.090 1.00 18.11 141 LEU F CA 1
ATOM 11526 C C . LEU F 3 141 ? 29.527 45.035 -17.714 1.00 16.51 141 LEU F C 1
ATOM 11527 O O . LEU F 3 141 ? 28.556 45.312 -18.394 1.00 16.09 141 LEU F O 1
ATOM 11532 N N . SER F 3 142 ? 29.901 43.778 -17.453 1.00 19.23 142 SER F N 1
ATOM 11533 C CA . SER F 3 142 ? 29.079 42.622 -17.876 1.00 20.55 142 SER F CA 1
ATOM 11534 C C . SER F 3 142 ? 29.212 41.480 -16.895 1.00 19.04 142 SER F C 1
ATOM 11535 O O . SER F 3 142 ? 30.152 41.433 -16.136 1.00 17.69 142 SER F O 1
ATOM 11538 N N . ASP F 3 143 ? 28.287 40.540 -16.932 1.00 23.74 143 ASP F N 1
ATOM 11539 C CA . ASP F 3 143 ? 28.414 39.364 -16.080 1.00 31.25 143 ASP F CA 1
ATOM 11540 C C . ASP F 3 143 ? 29.202 38.275 -16.788 1.00 31.86 143 ASP F C 1
ATOM 11541 O O . ASP F 3 143 ? 29.760 37.387 -16.131 1.00 35.35 143 ASP F O 1
ATOM 11546 N N . LEU F 3 144 ? 29.279 38.394 -18.117 1.00 26.79 144 LEU F N 1
ATOM 11547 C CA . LEU F 3 144 ? 29.925 37.410 -18.972 1.00 21.05 144 LEU F CA 1
ATOM 11548 C C . LEU F 3 144 ? 30.638 37.981 -20.242 1.00 17.11 144 LEU F C 1
ATOM 11549 O O . LEU F 3 144 ? 30.352 39.098 -20.704 1.00 13.98 144 LEU F O 1
ATOM 11554 N N . ILE F 3 145 ? 31.564 37.204 -20.801 1.00 16.09 145 ILE F N 1
ATOM 11555 C CA . ILE F 3 145 ? 32.140 37.517 -22.128 1.00 20.09 145 ILE F CA 1
ATOM 11556 C C . ILE F 3 145 ? 32.161 36.366 -23.096 1.00 20.38 145 ILE F C 1
ATOM 11557 O O . ILE F 3 145 ? 32.147 35.198 -22.727 1.00 21.46 145 ILE F O 1
ATOM 11562 N N . VAL F 3 146 ? 32.220 36.730 -24.363 1.00 25.56 146 VAL F N 1
ATOM 11563 C CA . VAL F 3 146 ? 32.498 35.791 -25.429 1.00 20.75 146 VAL F CA 1
ATOM 11564 C C . VAL F 3 146 ? 33.707 36.378 -26.160 1.00 25.72 146 VAL F C 1
ATOM 11565 O O . VAL F 3 146 ? 33.632 37.478 -26.697 1.00 32.66 146 VAL F O 1
ATOM 11569 N N . ASP F 3 147 ? 34.840 35.691 -26.100 1.00 25.46 147 ASP F N 1
ATOM 11570 C CA . ASP F 3 147 ? 36.066 36.166 -26.719 1.00 27.87 147 ASP F CA 1
ATOM 11571 C C . ASP F 3 147 ? 36.962 35.031 -27.121 1.00 24.44 147 ASP F C 1
ATOM 11572 O O . ASP F 3 147 ? 36.745 33.882 -26.755 1.00 19.76 147 ASP F O 1
ATOM 11577 N N . ILE F 3 148 ? 37.989 35.373 -27.878 1.00 26.91 148 ILE F N 1
ATOM 11578 C CA . ILE F 3 148 ? 38.907 34.393 -28.390 1.00 27.77 148 ILE F CA 1
ATOM 11579 C C . ILE F 3 148 ? 39.824 34.035 -27.250 1.00 25.92 148 ILE F C 1
ATOM 11580 O O . ILE F 3 148 ? 40.091 34.871 -26.424 1.00 24.66 148 ILE F O 1
ATOM 11585 N N . THR F 3 149 ? 40.297 32.791 -27.239 1.00 22.32 149 THR F N 1
ATOM 11586 C CA . THR F 3 149 ? 41.342 32.335 -26.343 1.00 21.09 149 THR F CA 1
ATOM 11587 C C . THR F 3 149 ? 42.313 31.404 -27.111 1.00 24.15 149 THR F C 1
ATOM 11588 O O . THR F 3 149 ? 41.921 30.686 -28.044 1.00 24.42 149 THR F O 1
ATOM 11592 N N . GLU F 3 150 ? 43.574 31.407 -26.714 1.00 26.46 150 GLU F N 1
ATOM 11593 C CA . GLU F 3 150 ? 44.537 30.446 -27.248 1.00 31.91 150 GLU F CA 1
ATOM 11594 C C . GLU F 3 150 ? 45.065 29.592 -26.097 1.00 32.59 150 GLU F C 1
ATOM 11595 O O . GLU F 3 150 ? 44.624 28.455 -25.895 1.00 31.66 150 GLU F O 1
ATOM 11601 N N . THR F 3 151 ? 45.991 30.180 -25.334 1.00 35.11 151 THR F N 1
ATOM 11602 C CA . THR F 3 151 ? 46.681 29.527 -24.217 1.00 38.14 151 THR F CA 1
ATOM 11603 C C . THR F 3 151 ? 45.862 29.543 -22.940 1.00 38.42 151 THR F C 1
ATOM 11604 O O . THR F 3 151 ? 45.949 28.606 -22.142 1.00 38.05 151 THR F O 1
ATOM 11608 N N . GLY F 3 152 ? 45.078 30.607 -22.763 1.00 38.21 152 GLY F N 1
ATOM 11609 C CA . GLY F 3 152 ? 44.314 30.846 -21.551 1.00 39.32 152 GLY F CA 1
ATOM 11610 C C . GLY F 3 152 ? 45.242 31.373 -20.479 1.00 44.87 152 GLY F C 1
ATOM 11611 O O . GLY F 3 152 ? 45.425 30.746 -19.432 1.00 52.66 152 GLY F O 1
ATOM 11612 N N . ARG F 3 153 ? 45.882 32.497 -20.762 1.00 45.84 153 ARG F N 1
ATOM 11613 C CA . ARG F 3 153 ? 46.730 33.163 -19.782 1.00 46.27 153 ARG F CA 1
ATOM 11614 C C . ARG F 3 153 ? 45.892 34.345 -19.326 1.00 44.30 153 ARG F C 1
ATOM 11615 O O . ARG F 3 153 ? 45.622 34.502 -18.133 1.00 44.49 153 ARG F O 1
ATOM 11623 N N . THR F 3 154 ? 45.441 35.126 -20.310 1.00 43.18 154 THR F N 1
ATOM 11624 C CA . THR F 3 154 ? 44.641 36.329 -20.104 1.00 42.37 154 THR F CA 1
ATOM 11625 C C . THR F 3 154 ? 43.429 36.017 -19.278 1.00 39.88 154 THR F C 1
ATOM 11626 O O . THR F 3 154 ? 42.966 36.823 -18.487 1.00 43.93 154 THR F O 1
ATOM 11630 N N . LEU F 3 155 ? 42.898 34.833 -19.488 1.00 36.32 155 LEU F N 1
ATOM 11631 C CA . LEU F 3 155 ? 41.738 34.425 -18.765 1.00 31.52 155 LEU F CA 1
ATOM 11632 C C . LEU F 3 155 ? 42.050 34.073 -17.311 1.00 31.74 155 LEU F C 1
ATOM 11633 O O . LEU F 3 155 ? 41.241 34.324 -16.413 1.00 29.70 155 LEU F O 1
ATOM 11638 N N . LYS F 3 156 ? 43.223 33.503 -17.069 1.00 29.47 156 LYS F N 1
ATOM 11639 C CA . LYS F 3 156 ? 43.581 33.113 -15.703 1.00 30.66 156 LYS F CA 1
ATOM 11640 C C . LYS F 3 156 ? 44.131 34.303 -14.911 1.00 26.42 156 LYS F C 1
ATOM 11641 O O . LYS F 3 156 ? 44.127 34.296 -13.698 1.00 17.52 156 LYS F O 1
ATOM 11647 N N . GLU F 3 157 ? 44.554 35.336 -15.629 1.00 26.26 157 GLU F N 1
ATOM 11648 C CA . GLU F 3 157 ? 45.020 36.568 -15.037 1.00 27.90 157 GLU F CA 1
ATOM 11649 C C . GLU F 3 157 ? 43.827 37.382 -14.506 1.00 28.64 157 GLU F C 1
ATOM 11650 O O . GLU F 3 157 ? 43.877 37.999 -13.411 1.00 23.40 157 GLU F O 1
ATOM 11656 N N . ASN F 3 158 ? 42.742 37.358 -15.273 1.00 24.95 158 ASN F N 1
ATOM 11657 C CA . ASN F 3 158 ? 41.563 38.168 -14.962 1.00 25.54 158 ASN F CA 1
ATOM 11658 C C . ASN F 3 158 ? 40.506 37.405 -14.183 1.00 23.58 158 ASN F C 1
ATOM 11659 O O . ASN F 3 158 ? 39.338 37.821 -14.101 1.00 20.88 158 ASN F O 1
ATOM 11664 N N . ASN F 3 159 ? 40.968 36.310 -13.586 1.00 21.97 159 ASN F N 1
ATOM 11665 C CA . ASN F 3 159 ? 40.141 35.315 -12.924 1.00 25.83 159 ASN F CA 1
ATOM 11666 C C . ASN F 3 159 ? 38.803 34.974 -13.650 1.00 27.15 159 ASN F C 1
ATOM 11667 O O . ASN F 3 159 ? 37.710 35.014 -13.081 1.00 30.48 159 ASN F O 1
ATOM 11672 N N . LEU F 3 160 ? 38.938 34.645 -14.928 1.00 22.22 160 LEU F N 1
ATOM 11673 C CA . LEU F 3 160 ? 37.838 34.186 -15.755 1.00 22.89 160 LEU F CA 1
ATOM 11674 C C . LEU F 3 160 ? 37.959 32.679 -15.971 1.00 20.64 160 LEU F C 1
ATOM 11675 O O . LEU F 3 160 ? 39.039 32.133 -15.976 1.00 24.22 160 LEU F O 1
ATOM 11680 N N . GLU F 3 161 ? 36.827 32.029 -16.157 1.00 23.71 161 GLU F N 1
ATOM 11681 C CA . GLU F 3 161 ? 36.730 30.595 -16.386 1.00 25.90 161 GLU F CA 1
ATOM 11682 C C . GLU F 3 161 ? 36.057 30.420 -17.736 1.00 23.96 161 GLU F C 1
ATOM 11683 O O . GLU F 3 161 ? 35.121 31.147 -18.047 1.00 23.76 161 GLU F O 1
ATOM 11689 N N . ILE F 3 162 ? 36.527 29.457 -18.518 1.00 27.41 162 ILE F N 1
ATOM 11690 C CA . ILE F 3 162 ? 35.808 28.972 -19.695 1.00 26.17 162 ILE F CA 1
ATOM 11691 C C . ILE F 3 162 ? 34.563 28.195 -19.236 1.00 27.98 162 ILE F C 1
ATOM 11692 O O . ILE F 3 162 ? 34.665 27.117 -18.622 1.00 27.40 162 ILE F O 1
ATOM 11697 N N . LEU F 3 163 ? 33.396 28.759 -19.540 1.00 26.73 163 LEU F N 1
ATOM 11698 C CA . LEU F 3 163 ? 32.115 28.165 -19.198 1.00 23.97 163 LEU F CA 1
ATOM 11699 C C . LEU F 3 163 ? 31.592 27.357 -20.369 1.00 26.08 163 LEU F C 1
ATOM 11700 O O . LEU F 3 163 ? 30.623 26.613 -20.209 1.00 23.57 163 LEU F O 1
ATOM 11705 N N . ASP F 3 164 ? 32.214 27.532 -21.540 1.00 24.01 164 ASP F N 1
ATOM 11706 C CA . ASP F 3 164 ? 31.827 26.824 -22.757 1.00 25.35 164 ASP F CA 1
ATOM 11707 C C . ASP F 3 164 ? 32.676 27.143 -23.983 1.00 27.50 164 ASP F C 1
ATOM 11708 O O . ASP F 3 164 ? 33.043 28.290 -24.219 1.00 34.57 164 ASP F O 1
ATOM 11713 N N . GLU F 3 165 ? 32.942 26.127 -24.794 1.00 29.12 165 GLU F N 1
ATOM 11714 C CA . GLU F 3 165 ? 33.661 26.304 -26.042 1.00 31.30 165 GLU F CA 1
ATOM 11715 C C . GLU F 3 165 ? 32.694 26.343 -27.210 1.00 29.99 165 GLU F C 1
ATOM 11716 O O . GLU F 3 165 ? 32.071 25.334 -27.533 1.00 31.32 165 GLU F O 1
ATOM 11722 N N . ILE F 3 166 ? 32.578 27.507 -27.837 1.00 23.81 166 ILE F N 1
ATOM 11723 C CA . ILE F 3 166 ? 31.581 27.733 -28.866 1.00 22.36 166 ILE F CA 1
ATOM 11724 C C . ILE F 3 166 ? 32.075 27.155 -30.185 1.00 26.44 166 ILE F C 1
ATOM 11725 O O . ILE F 3 166 ? 31.390 26.335 -30.781 1.00 31.30 166 ILE F O 1
ATOM 11730 N N . PHE F 3 167 ? 33.263 27.573 -30.623 1.00 23.39 167 PHE F N 1
ATOM 11731 C CA . PHE F 3 167 ? 33.931 27.020 -31.805 1.00 15.99 167 PHE F CA 1
ATOM 11732 C C . PHE F 3 167 ? 35.402 27.301 -31.759 1.00 17.26 167 PHE F C 1
ATOM 11733 O O . PHE F 3 167 ? 35.856 28.225 -31.058 1.00 22.44 167 PHE F O 1
ATOM 11741 N N . VAL F 3 168 ? 36.135 26.508 -32.536 1.00 18.97 168 VAL F N 1
ATOM 11742 C CA . VAL F 3 168 ? 37.587 26.581 -32.655 1.00 19.03 168 VAL F CA 1
ATOM 11743 C C . VAL F 3 168 ? 37.902 27.373 -33.926 1.00 20.22 168 VAL F C 1
ATOM 11744 O O . VAL F 3 168 ? 37.136 27.340 -34.901 1.00 20.09 168 VAL F O 1
ATOM 11748 N N . ILE F 3 169 ? 39.008 28.107 -33.887 1.00 19.61 169 ILE F N 1
ATOM 11749 C CA . ILE F 3 169 ? 39.365 29.047 -34.943 1.00 19.23 169 ILE F CA 1
ATOM 11750 C C . ILE F 3 169 ? 40.602 28.617 -35.721 1.00 22.45 169 ILE F C 1
ATOM 11751 O O . ILE F 3 169 ? 41.523 28.057 -35.163 1.00 31.96 169 ILE F O 1
ATOM 11756 N N . ARG F 3 170 ? 40.592 28.883 -37.016 1.00 23.93 170 ARG F N 1
ATOM 11757 C CA . ARG F 3 170 ? 41.676 28.559 -37.923 1.00 25.17 170 ARG F CA 1
ATOM 11758 C C . ARG F 3 170 ? 41.649 29.700 -38.913 1.00 26.66 170 ARG F C 1
ATOM 11759 O O . ARG F 3 170 ? 40.595 30.295 -39.128 1.00 27.51 170 ARG F O 1
ATOM 11767 N N . THR F 3 171 ? 42.791 30.034 -39.500 1.00 27.65 171 THR F N 1
ATOM 11768 C CA . THR F 3 171 ? 42.848 31.122 -40.488 1.00 24.18 171 THR F CA 1
ATOM 11769 C C . THR F 3 171 ? 42.799 30.547 -41.893 1.00 21.32 171 THR F C 1
ATOM 11770 O O . THR F 3 171 ? 43.655 29.731 -42.266 1.00 24.16 171 THR F O 1
ATOM 11774 N N . HIS F 3 172 ? 41.800 30.967 -42.663 1.00 15.10 172 HIS F N 1
ATOM 11775 C CA . HIS F 3 172 ? 41.561 30.440 -43.998 1.00 15.64 172 HIS F CA 1
ATOM 11776 C C . HIS F 3 172 ? 41.974 31.416 -45.066 1.00 17.48 172 HIS F C 1
ATOM 11777 O O . HIS F 3 172 ? 41.865 32.632 -44.884 1.00 20.37 172 HIS F O 1
ATOM 11784 N N . VAL F 3 173 ? 42.444 30.882 -46.197 1.00 23.81 173 VAL F N 1
ATOM 11785 C CA . VAL F 3 173 ? 42.537 31.682 -47.425 1.00 24.97 173 VAL F CA 1
ATOM 11786 C C . VAL F 3 173 ? 41.153 31.559 -47.989 1.00 24.18 173 VAL F C 1
ATOM 11787 O O . VAL F 3 173 ? 40.566 30.478 -47.910 1.00 31.77 173 VAL F O 1
ATOM 11791 N N . VAL F 3 174 ? 40.585 32.655 -48.476 1.00 21.77 174 VAL F N 1
ATOM 11792 C CA . VAL F 3 174 ? 39.186 32.631 -48.891 1.00 21.22 174 VAL F CA 1
ATOM 11793 C C . VAL F 3 174 ? 39.087 33.153 -50.314 1.00 18.70 174 VAL F C 1
ATOM 11794 O O . VAL F 3 174 ? 39.895 33.963 -50.731 1.00 25.50 174 VAL F O 1
ATOM 11798 N N . VAL F 3 175 ? 38.117 32.678 -51.077 1.00 18.21 175 VAL F N 1
ATOM 11799 C CA . VAL F 3 175 ? 38.002 33.053 -52.491 1.00 17.68 175 VAL F CA 1
ATOM 11800 C C . VAL F 3 175 ? 36.548 33.442 -52.803 1.00 14.56 175 VAL F C 1
ATOM 11801 O O . VAL F 3 175 ? 35.604 32.729 -52.458 1.00 8.94 175 VAL F O 1
ATOM 11805 N N . ASN F 3 176 ? 36.373 34.577 -53.471 1.00 13.05 176 ASN F N 1
ATOM 11806 C CA . ASN F 3 176 ? 35.059 34.975 -53.923 1.00 16.91 176 ASN F CA 1
ATOM 11807 C C . ASN F 3 176 ? 34.661 33.919 -54.967 1.00 19.35 176 ASN F C 1
ATOM 11808 O O . ASN F 3 176 ? 35.469 33.602 -55.855 1.00 18.81 176 ASN F O 1
ATOM 11813 N N . PRO F 3 177 ? 33.467 33.334 -54.844 1.00 16.12 177 PRO F N 1
ATOM 11814 C CA . PRO F 3 177 ? 33.114 32.192 -55.688 1.00 17.59 177 PRO F CA 1
ATOM 11815 C C . PRO F 3 177 ? 32.912 32.533 -57.151 1.00 17.22 177 PRO F C 1
ATOM 11816 O O . PRO F 3 177 ? 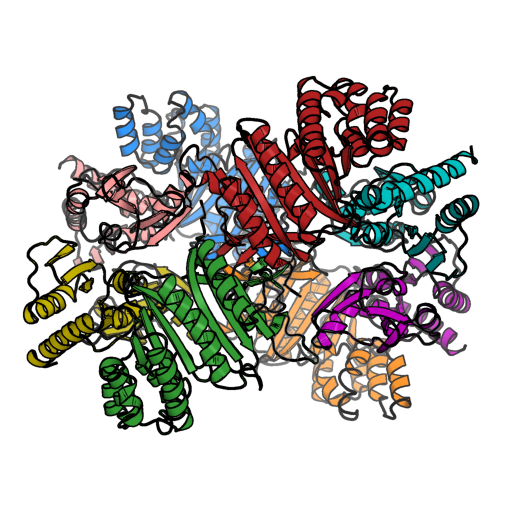32.979 31.620 -57.965 1.00 27.53 177 PRO F O 1
ATOM 11820 N N . VAL F 3 178 ? 32.640 33.776 -57.513 1.00 16.51 178 VAL F N 1
ATOM 11821 C CA . VAL F 3 178 ? 32.520 34.019 -58.942 1.00 16.47 178 VAL F CA 1
ATOM 11822 C C . VAL F 3 178 ? 33.902 34.130 -59.573 1.00 17.10 178 VAL F C 1
ATOM 11823 O O . VAL F 3 178 ? 34.124 33.614 -60.665 1.00 14.18 178 VAL F O 1
ATOM 11827 N N . SER F 3 179 ? 34.851 34.756 -58.882 1.00 16.78 179 SER F N 1
ATOM 11828 C CA . SER F 3 179 ? 36.133 34.943 -59.563 1.00 20.17 179 SER F CA 1
ATOM 11829 C C . SER F 3 179 ? 36.949 33.635 -59.599 1.00 24.97 179 SER F C 1
ATOM 11830 O O . SER F 3 179 ? 37.796 33.430 -60.466 1.00 26.60 179 SER F O 1
ATOM 11833 N N . TYR F 3 180 ? 36.617 32.715 -58.696 1.00 27.55 180 TYR F N 1
ATOM 11834 C CA . TYR F 3 180 ? 37.038 31.318 -58.823 1.00 21.50 180 TYR F CA 1
ATOM 11835 C C . TYR F 3 180 ? 36.557 30.689 -60.133 1.00 18.65 180 TYR F C 1
ATOM 11836 O O . TYR F 3 180 ? 37.003 29.621 -60.543 1.00 9.72 180 TYR F O 1
ATOM 11845 N N . ARG F 3 181 ? 35.604 31.307 -60.790 1.00 15.03 181 ARG F N 1
ATOM 11846 C CA . ARG F 3 181 ? 35.191 30.692 -62.038 1.00 20.75 181 ARG F CA 1
ATOM 11847 C C . ARG F 3 181 ? 35.507 31.567 -63.222 1.00 16.25 181 ARG F C 1
ATOM 11848 O O . ARG F 3 181 ? 35.834 31.054 -64.288 1.00 19.00 181 ARG F O 1
ATOM 11856 N N . THR F 3 182 ? 35.448 32.880 -62.993 1.00 15.34 182 THR F N 1
ATOM 11857 C CA . THR F 3 182 ? 35.760 33.889 -64.010 1.00 15.78 182 THR F CA 1
ATOM 11858 C C . THR F 3 182 ? 37.268 34.026 -64.255 1.00 16.78 182 THR F C 1
ATOM 11859 O O . THR F 3 182 ? 37.708 34.029 -65.413 1.00 22.41 182 THR F O 1
ATOM 11863 N N . LYS F 3 183 ? 38.045 34.108 -63.177 1.00 17.04 183 LYS F N 1
ATOM 11864 C CA . LYS F 3 183 ? 39.506 34.143 -63.253 1.00 20.38 183 LYS F CA 1
ATOM 11865 C C . LYS F 3 183 ? 40.136 32.805 -62.793 1.00 21.20 183 LYS F C 1
ATOM 11866 O O . LYS F 3 183 ? 41.232 32.793 -62.227 1.00 22.62 183 LYS F O 1
ATOM 11872 N N . ARG F 3 184 ? 39.436 31.689 -63.051 1.00 19.76 184 ARG F N 1
ATOM 11873 C CA . ARG F 3 184 ? 39.799 30.334 -62.554 1.00 20.47 184 ARG F CA 1
ATOM 11874 C C . ARG F 3 184 ? 41.258 29.953 -62.710 1.00 23.36 184 ARG F C 1
ATOM 11875 O O . ARG F 3 184 ? 41.890 29.512 -61.744 1.00 27.10 184 ARG F O 1
ATOM 11883 N N . GLU F 3 185 ? 41.773 30.103 -63.929 1.00 28.82 185 GLU F N 1
ATOM 11884 C CA . GLU F 3 185 ? 43.190 29.850 -64.230 1.00 29.24 185 GLU F CA 1
ATOM 11885 C C . GLU F 3 185 ? 44.132 30.673 -63.329 1.00 23.17 185 GLU F C 1
ATOM 11886 O O . GLU F 3 185 ? 45.041 30.123 -62.713 1.00 24.99 185 GLU F O 1
ATOM 11892 N N . GLU F 3 186 ? 43.899 31.972 -63.224 1.00 17.05 186 GLU F N 1
ATOM 11893 C CA . GLU F 3 186 ? 44.755 32.810 -62.390 1.00 22.81 186 GLU F CA 1
ATOM 11894 C C . GLU F 3 186 ? 44.764 32.348 -60.923 1.00 23.14 186 GLU F C 1
ATOM 11895 O O . GLU F 3 186 ? 45.827 32.085 -60.338 1.00 26.35 186 GLU F O 1
ATOM 11901 N N . VAL F 3 187 ? 43.560 32.240 -60.366 1.00 21.26 187 VAL F N 1
ATOM 11902 C CA . VAL F 3 187 ? 43.310 31.830 -58.990 1.00 18.46 187 VAL F CA 1
ATOM 11903 C C . VAL F 3 187 ? 44.024 30.522 -58.615 1.00 16.92 187 VAL F C 1
ATOM 11904 O O . VAL F 3 187 ? 44.659 30.439 -57.551 1.00 15.21 187 VAL F O 1
ATOM 11908 N N . VAL F 3 188 ? 43.906 29.514 -59.487 1.00 16.42 188 VAL F N 1
ATOM 11909 C CA . VAL F 3 188 ? 44.410 28.173 -59.207 1.00 15.50 188 VAL F CA 1
ATOM 11910 C C . VAL F 3 188 ? 45.930 28.164 -59.272 1.00 21.31 188 VAL F C 1
ATOM 11911 O O . VAL F 3 188 ? 46.574 27.529 -58.435 1.00 22.31 188 VAL F O 1
ATOM 11915 N N . SER F 3 189 ? 46.509 28.880 -60.239 1.00 18.29 189 SER F N 1
ATOM 11916 C CA . SER F 3 189 ? 47.967 29.041 -60.259 1.00 19.48 189 SER F CA 1
ATOM 11917 C C . SER F 3 189 ? 48.464 29.637 -58.946 1.00 22.09 189 SER F C 1
ATOM 11918 O O . SER F 3 189 ? 49.291 29.029 -58.262 1.00 23.32 189 SER F O 1
ATOM 11921 N N . PHE F 3 190 ? 47.943 30.815 -58.595 1.00 20.18 190 PHE F N 1
ATOM 11922 C CA . PHE F 3 190 ? 48.375 31.532 -57.401 1.00 22.79 190 PHE F CA 1
ATOM 11923 C C . PHE F 3 190 ? 48.152 30.716 -56.133 1.00 20.02 190 PHE F C 1
ATOM 11924 O O . PHE F 3 190 ? 48.997 30.691 -55.245 1.00 23.20 190 PHE F O 1
ATOM 11932 N N . LEU F 3 191 ? 47.011 30.054 -56.055 1.00 22.35 191 LEU F N 1
ATOM 11933 C CA . LEU F 3 191 ? 46.680 29.231 -54.898 1.00 24.18 191 LEU F CA 1
ATOM 11934 C C . LEU F 3 191 ? 47.593 27.992 -54.739 1.00 23.70 191 LEU F C 1
ATOM 11935 O O . LEU F 3 191 ? 47.902 27.599 -53.618 1.00 23.90 191 LEU F O 1
ATOM 11940 N N . GLU F 3 192 ? 48.031 27.402 -55.854 1.00 23.27 192 GLU F N 1
ATOM 11941 C CA . GLU F 3 192 ? 49.000 26.287 -55.845 1.00 22.52 192 GLU F CA 1
ATOM 11942 C C . GLU F 3 192 ? 50.369 26.797 -55.381 1.00 23.37 192 GLU F C 1
ATOM 11943 O O . GLU F 3 192 ? 51.059 26.151 -54.581 1.00 19.10 192 GLU F O 1
ATOM 11949 N N . LYS F 3 193 ? 50.760 27.954 -55.911 1.00 23.90 193 LYS F N 1
ATOM 11950 C CA . LYS F 3 193 ? 52.019 28.597 -55.551 1.00 24.12 193 LYS F CA 1
ATOM 11951 C C . LYS F 3 193 ? 52.035 28.961 -54.062 1.00 23.62 193 LYS F C 1
ATOM 11952 O O . LYS F 3 193 ? 52.951 28.551 -53.332 1.00 21.75 193 LYS F O 1
ATOM 11958 N N . LEU F 3 194 ? 51.006 29.672 -53.602 1.00 22.08 194 LEU F N 1
ATOM 11959 C CA . LEU F 3 194 ? 50.835 29.923 -52.170 1.00 24.85 194 LEU F CA 1
ATOM 11960 C C . LEU F 3 194 ? 50.962 28.634 -51.342 1.00 26.20 194 LEU F C 1
ATOM 11961 O O . LEU F 3 194 ? 51.854 28.522 -50.510 1.00 29.22 194 LEU F O 1
ATOM 11966 N N . GLN F 3 195 ? 50.101 27.656 -51.613 1.00 27.73 195 GLN F N 1
ATOM 11967 C CA . GLN F 3 195 ? 50.088 26.372 -50.906 1.00 30.43 195 GLN F CA 1
ATOM 11968 C C . GLN F 3 195 ? 51.425 25.583 -50.960 1.00 31.31 195 GLN F C 1
ATOM 11969 O O . GLN F 3 195 ? 51.754 24.812 -50.040 1.00 27.82 195 GLN F O 1
ATOM 11975 N N . GLU F 3 196 ? 52.201 25.776 -52.021 1.00 28.93 196 GLU F N 1
ATOM 11976 C CA . GLU F 3 196 ? 53.488 25.103 -52.111 1.00 29.33 196 GLU F CA 1
ATOM 11977 C C . GLU F 3 196 ? 54.457 25.706 -51.100 1.00 26.70 196 GLU F C 1
ATOM 11978 O O . GLU F 3 196 ? 55.253 24.976 -50.499 1.00 23.87 196 GLU F O 1
ATOM 11984 N N . VAL F 3 197 ? 54.382 27.023 -50.905 1.00 22.96 197 VAL F N 1
ATOM 11985 C CA . VAL F 3 197 ? 55.289 27.674 -49.969 1.00 23.12 197 VAL F CA 1
ATOM 11986 C C . VAL F 3 197 ? 54.944 27.426 -48.494 1.00 22.32 197 VAL F C 1
ATOM 11987 O O . VAL F 3 197 ? 55.854 27.204 -47.703 1.00 25.52 197 VAL F O 1
ATOM 11991 N N . ILE F 3 198 ? 53.663 27.424 -48.130 1.00 20.80 198 ILE F N 1
ATOM 11992 C CA . ILE F 3 198 ? 53.254 26.985 -46.790 1.00 25.68 198 ILE F CA 1
ATOM 11993 C C . ILE F 3 198 ? 53.774 25.560 -46.544 1.00 29.17 198 ILE F C 1
ATOM 11994 O O . ILE F 3 198 ? 54.130 25.200 -45.420 1.00 33.06 198 ILE F O 1
ATOM 11999 N N . GLU F 3 199 ? 53.814 24.757 -47.604 1.00 35.78 199 GLU F N 1
ATOM 12000 C CA . GLU F 3 199 ? 54.251 23.372 -47.495 1.00 41.14 199 GLU F CA 1
ATOM 12001 C C . GLU F 3 199 ? 55.749 23.233 -47.197 1.00 41.79 199 GLU F C 1
ATOM 12002 O O . GLU F 3 199 ? 56.120 22.360 -46.416 1.00 39.11 199 GLU F O 1
ATOM 12008 N N . HIS F 3 200 ? 56.589 24.098 -47.787 1.00 45.75 200 HIS F N 1
ATOM 12009 C CA . HIS F 3 200 ? 58.041 24.135 -47.488 1.00 49.30 200 HIS F CA 1
ATOM 12010 C C . HIS F 3 200 ? 58.300 24.164 -45.973 1.00 50.27 200 HIS F C 1
ATOM 12011 O O . HIS F 3 200 ? 59.211 23.473 -45.488 1.00 49.90 200 HIS F O 1
ATOM 12018 N N . ASP F 3 201 ? 57.517 24.974 -45.240 1.00 48.04 201 ASP F N 1
ATOM 12019 C CA . ASP F 3 201 ? 57.630 25.070 -43.774 1.00 50.29 201 ASP F CA 1
ATOM 12020 C C . ASP F 3 201 ? 56.988 23.848 -43.103 1.00 52.19 201 ASP F C 1
ATOM 12021 O O . ASP F 3 201 ? 56.019 23.976 -42.344 1.00 51.01 201 ASP F O 1
ATOM 12026 N N . SER F 3 202 ? 57.565 22.676 -43.395 1.00 56.07 202 SER F N 1
ATOM 12027 C CA . SER F 3 202 ? 57.056 21.349 -43.009 1.00 57.27 202 SER F CA 1
ATOM 12028 C C . SER F 3 202 ? 55.608 21.367 -42.496 1.00 58.76 202 SER F C 1
ATOM 12029 O O . SER F 3 202 ? 54.641 21.228 -43.251 1.00 57.18 202 SER F O 1
ATOM 12032 N N . ASN F 3 203 ? 55.655 21.574 -41.306 1.00 61.99 203 ASN F N 1
ATOM 12033 N N . MET G 3 1 ? -26.559 51.584 -72.367 1.00 46.50 1 MET G N 1
ATOM 12034 C CA . MET G 3 1 ? -27.983 51.913 -72.002 1.00 38.93 1 MET G CA 1
ATOM 12035 C C . MET G 3 1 ? -27.937 52.430 -70.567 1.00 31.05 1 MET G C 1
ATOM 12036 O O . MET G 3 1 ? -26.884 52.340 -69.900 1.00 31.61 1 MET G O 1
ATOM 12041 N N . LEU G 3 2 ? -29.067 52.932 -70.077 1.00 20.93 2 LEU G N 1
ATOM 12042 C CA . LEU G 3 2 ? -29.089 53.592 -68.764 1.00 20.77 2 LEU G CA 1
ATOM 12043 C C . LEU G 3 2 ? -29.430 52.675 -67.608 1.00 22.64 2 LEU G C 1
ATOM 12044 O O . LEU G 3 2 ? -30.543 52.125 -67.513 1.00 17.28 2 LEU G O 1
ATOM 12049 N N . LYS G 3 3 ? -28.466 52.555 -66.714 1.00 21.28 3 LYS G N 1
ATOM 12050 C CA . LYS G 3 3 ? -28.625 51.795 -65.491 1.00 23.31 3 LYS G CA 1
ATOM 12051 C C . LYS G 3 3 ? -28.761 52.800 -64.331 1.00 22.70 3 LYS G C 1
ATOM 12052 O O . LYS G 3 3 ? -27.872 53.638 -64.086 1.00 19.04 3 LYS G O 1
ATOM 12058 N N . LEU G 3 4 ? -29.895 52.732 -63.645 1.00 21.96 4 LEU G N 1
ATOM 12059 C CA . LEU G 3 4 ? -30.118 53.577 -62.468 1.00 24.22 4 LEU G CA 1
ATOM 12060 C C . LEU G 3 4 ? -30.037 52.768 -61.180 1.00 24.96 4 LEU G C 1
ATOM 12061 O O . LEU G 3 4 ? -30.607 51.675 -61.086 1.00 25.65 4 LEU G O 1
ATOM 12066 N N . ALA G 3 5 ? -29.262 53.284 -60.226 1.00 21.84 5 ALA G N 1
ATOM 12067 C CA . ALA G 3 5 ? -29.258 52.743 -58.870 1.00 22.99 5 ALA G CA 1
ATOM 12068 C C . ALA G 3 5 ? -30.331 53.485 -58.050 1.00 24.50 5 ALA G C 1
ATOM 12069 O O . ALA G 3 5 ? -30.137 54.642 -57.649 1.00 17.32 5 ALA G O 1
ATOM 12071 N N . ILE G 3 6 ? -31.454 52.830 -57.782 1.00 18.20 6 ILE G N 1
ATOM 12072 C CA . ILE G 3 6 ? -32.477 53.499 -56.970 1.00 20.07 6 ILE G CA 1
ATOM 12073 C C . ILE G 3 6 ? -32.551 53.082 -55.486 1.00 18.77 6 ILE G C 1
ATOM 12074 O O . ILE G 3 6 ? -32.590 51.898 -55.149 1.00 14.96 6 ILE G O 1
ATOM 12079 N N . PRO G 3 7 ? -32.591 54.073 -54.608 1.00 18.62 7 PRO G N 1
ATOM 12080 C CA . PRO G 3 7 ? -32.515 53.829 -53.167 1.00 22.78 7 PRO G CA 1
ATOM 12081 C C . PRO G 3 7 ? -33.831 53.326 -52.651 1.00 21.25 7 PRO G C 1
ATOM 12082 O O . PRO G 3 7 ? -34.821 54.045 -52.720 1.00 24.04 7 PRO G O 1
ATOM 12086 N N . LYS G 3 8 ? -33.855 52.084 -52.184 1.00 27.44 8 LYS G N 1
ATOM 12087 C CA . LYS G 3 8 ? -35.058 51.508 -51.568 1.00 26.61 8 LYS G CA 1
ATOM 12088 C C . LYS G 3 8 ? -35.389 52.298 -50.284 1.00 23.09 8 LYS G C 1
ATOM 12089 O O . LYS G 3 8 ? -34.510 52.917 -49.681 1.00 24.52 8 LYS G O 1
ATOM 12095 N N . GLY G 3 9 ? -36.661 52.344 -49.909 1.00 25.80 9 GLY G N 1
ATOM 12096 C CA . GLY G 3 9 ? -37.046 53.068 -48.700 1.00 28.35 9 GLY G CA 1
ATOM 12097 C C . GLY G 3 9 ? -37.806 54.372 -48.919 1.00 31.69 9 GLY G C 1
ATOM 12098 O O . GLY G 3 9 ? -38.694 54.448 -49.755 1.00 26.86 9 GLY G O 1
ATOM 12099 N N . ARG G 3 10 ? -37.431 55.403 -48.164 1.00 35.06 10 ARG G N 1
ATOM 12100 C CA . ARG G 3 10 ? -38.152 56.680 -48.143 1.00 36.44 10 ARG G CA 1
ATOM 12101 C C . ARG G 3 10 ? -38.299 57.371 -49.520 1.00 36.57 10 ARG G C 1
ATOM 12102 O O . ARG G 3 10 ? -39.345 57.967 -49.828 1.00 35.70 10 ARG G O 1
ATOM 12110 N N . LEU G 3 11 ? -37.242 57.307 -50.330 1.00 34.71 11 LEU G N 1
ATOM 12111 C CA . LEU G 3 11 ? -37.196 58.035 -51.589 1.00 32.95 11 LEU G CA 1
ATOM 12112 C C . LEU G 3 11 ? -37.802 57.214 -52.715 1.00 31.23 11 LEU G C 1
ATOM 12113 O O . LEU G 3 11 ? -38.116 57.766 -53.772 1.00 33.12 11 LEU G O 1
ATOM 12118 N N . GLU G 3 12 ? -37.963 55.904 -52.495 1.00 29.13 12 GLU G N 1
ATOM 12119 C CA . GLU G 3 12 ? -38.319 54.992 -53.584 1.00 25.10 12 GLU G CA 1
ATOM 12120 C C . GLU G 3 12 ? -39.497 55.490 -54.415 1.00 24.35 12 GLU G C 1
ATOM 12121 O O . GLU G 3 12 ? -39.351 55.693 -55.613 1.00 20.31 12 GLU G O 1
ATOM 12127 N N . GLU G 3 13 ? -40.639 55.675 -53.759 1.00 24.99 13 GLU G N 1
ATOM 12128 C CA . GLU G 3 13 ? -41.889 56.070 -54.382 1.00 27.13 13 GLU G CA 1
ATOM 12129 C C . GLU G 3 13 ? -41.728 57.369 -55.170 1.00 28.01 13 GLU G C 1
ATOM 12130 O O . GLU G 3 13 ? -42.122 57.417 -56.341 1.00 23.11 13 GLU G O 1
ATOM 12136 N N . LYS G 3 14 ? -41.148 58.396 -54.525 1.00 24.75 14 LYS G N 1
ATOM 12137 C CA . LYS G 3 14 ? -40.907 59.710 -55.143 1.00 23.78 14 LYS G CA 1
ATOM 12138 C C . LYS G 3 14 ? -40.117 59.584 -56.453 1.00 23.90 14 LYS G C 1
ATOM 12139 O O . LYS G 3 14 ? -40.459 60.212 -57.461 1.00 24.09 14 LYS G O 1
ATOM 12145 N N . VAL G 3 15 ? -39.055 58.774 -56.427 1.00 20.18 15 VAL G N 1
ATOM 12146 C CA . VAL G 3 15 ? -38.160 58.630 -57.564 1.00 17.28 15 VAL G CA 1
ATOM 12147 C C . VAL G 3 15 ? -38.872 57.827 -58.653 1.00 21.01 15 VAL G C 1
ATOM 12148 O O . VAL G 3 15 ? -39.021 58.282 -59.793 1.00 19.29 15 VAL G O 1
ATOM 12152 N N . MET G 3 16 ? -39.351 56.643 -58.273 1.00 24.23 16 MET G N 1
ATOM 12153 C CA . MET G 3 16 ? -40.061 55.777 -59.188 1.00 24.45 16 MET G CA 1
ATOM 12154 C C . MET G 3 16 ? -41.176 56.548 -59.871 1.00 25.94 16 MET G C 1
ATOM 12155 O O . MET G 3 16 ? -41.353 56.429 -61.097 1.00 26.20 16 MET G O 1
ATOM 12160 N N . THR G 3 17 ? -41.895 57.368 -59.102 1.00 26.92 17 THR G N 1
ATOM 12161 C CA . THR G 3 17 ? -42.967 58.178 -59.705 1.00 30.47 17 THR G CA 1
ATOM 12162 C C . THR G 3 17 ? -42.417 59.248 -60.680 1.00 30.55 17 THR G C 1
ATOM 12163 O O . THR G 3 17 ? -43.016 59.493 -61.741 1.00 28.70 17 THR G O 1
ATOM 12167 N N . TYR G 3 18 ? -41.264 59.838 -60.337 1.00 28.18 18 TYR G N 1
ATOM 12168 C CA . TYR G 3 18 ? -40.559 60.752 -61.235 1.00 23.07 18 TYR G CA 1
ATOM 12169 C C . TYR G 3 18 ? -40.251 60.031 -62.535 1.00 25.18 18 TYR G C 1
ATOM 12170 O O . TYR G 3 18 ? -40.460 60.556 -63.637 1.00 20.12 18 TYR G O 1
ATOM 12179 N N . LEU G 3 19 ? -39.770 58.802 -62.379 1.00 26.64 19 LEU G N 1
ATOM 12180 C CA . LEU G 3 19 ? -39.400 57.984 -63.513 1.00 28.92 19 LEU G CA 1
ATOM 12181 C C . LEU G 3 19 ? -40.598 57.745 -64.440 1.00 30.23 19 LEU G C 1
ATOM 12182 O O . LEU G 3 19 ? -40.455 57.799 -65.678 1.00 25.17 19 LEU G O 1
ATOM 12187 N N . LYS G 3 20 ? -41.779 57.537 -63.838 1.00 30.20 20 LYS G N 1
ATOM 12188 C CA . LYS G 3 20 ? -42.984 57.220 -64.596 1.00 32.84 20 LYS G CA 1
ATOM 12189 C C . LYS G 3 20 ? -43.411 58.475 -65.334 1.00 33.14 20 LYS G C 1
ATOM 12190 O O . LYS G 3 20 ? -43.670 58.431 -66.539 1.00 33.14 20 LYS G O 1
ATOM 12196 N N . LYS G 3 21 ? -43.439 59.597 -64.614 1.00 31.20 21 LYS G N 1
ATOM 12197 C CA . LYS G 3 21 ? -43.756 60.905 -65.190 1.00 31.20 21 LYS G CA 1
ATOM 12198 C C . LYS G 3 21 ? -42.796 61.319 -66.333 1.00 34.24 21 LYS G C 1
ATOM 12199 O O . LYS G 3 21 ? -42.970 62.368 -66.954 1.00 36.99 21 LYS G O 1
ATOM 12205 N N . THR G 3 22 ? -41.797 60.484 -66.605 1.00 35.93 22 THR G N 1
ATOM 12206 C CA . THR G 3 22 ? -40.709 60.798 -67.530 1.00 33.69 22 THR G CA 1
ATOM 12207 C C . THR G 3 22 ? -40.866 60.022 -68.827 1.00 30.88 22 THR G C 1
ATOM 12208 O O . THR G 3 22 ? -40.346 60.435 -69.856 1.00 27.37 22 THR G O 1
ATOM 12212 N N . GLY G 3 23 ? -41.585 58.899 -68.756 1.00 29.57 23 GLY G N 1
ATOM 12213 C CA . GLY G 3 23 ? -41.843 58.040 -69.899 1.00 25.23 23 GLY G CA 1
ATOM 12214 C C . GLY G 3 23 ? -41.428 56.590 -69.700 1.00 24.12 23 GLY G C 1
ATOM 12215 O O . GLY G 3 23 ? -41.753 55.715 -70.508 1.00 22.55 23 GLY G O 1
ATOM 12216 N N . VAL G 3 24 ? -40.693 56.333 -68.628 1.00 25.03 24 VAL G N 1
ATOM 12217 C CA . VAL G 3 24 ? -40.199 54.989 -68.350 1.00 26.35 24 VAL G CA 1
ATOM 12218 C C . VAL G 3 24 ? -41.354 53.958 -68.197 1.00 30.88 24 VAL G C 1
ATOM 12219 O O . VAL G 3 24 ? -42.280 54.131 -67.389 1.00 31.20 24 VAL G O 1
ATOM 12223 N N . ILE G 3 25 ? -41.280 52.904 -69.003 1.00 32.80 25 ILE G N 1
ATOM 12224 C CA . ILE G 3 25 ? -42.171 51.756 -68.926 1.00 37.22 25 ILE G CA 1
ATOM 12225 C C . ILE G 3 25 ? -41.282 50.536 -68.690 1.00 37.73 25 ILE G C 1
ATOM 12226 O O . ILE G 3 25 ? -40.270 50.369 -69.378 1.00 36.67 25 ILE G O 1
ATOM 12231 N N . PHE G 3 26 ? -41.668 49.681 -67.740 1.00 39.33 26 PHE G N 1
ATOM 12232 C CA . PHE G 3 26 ? -40.767 48.629 -67.253 1.00 41.31 26 PHE G CA 1
ATOM 12233 C C . PHE G 3 26 ? -40.865 47.232 -67.916 1.00 42.32 26 PHE G C 1
ATOM 12234 O O . PHE G 3 26 ? -39.847 46.583 -68.165 1.00 44.83 26 PHE G O 1
ATOM 12242 N N . GLU G 3 27 ? -42.061 46.762 -68.200 1.00 41.55 27 GLU G N 1
ATOM 12243 C CA . GLU G 3 27 ? -42.229 45.457 -68.863 1.00 44.29 27 GLU G CA 1
ATOM 12244 C C . GLU G 3 27 ? -41.534 44.214 -68.218 1.00 41.86 27 GLU G C 1
ATOM 12245 O O . GLU G 3 27 ? -41.587 43.115 -68.778 1.00 39.32 27 GLU G O 1
ATOM 12251 N N . ARG G 3 28 ? -40.931 44.381 -67.038 1.00 41.21 28 ARG G N 1
ATOM 12252 C CA . ARG G 3 28 ? -40.188 43.304 -66.374 1.00 38.02 28 ARG G CA 1
ATOM 12253 C C . ARG G 3 28 ? -39.824 43.812 -65.014 1.00 33.00 28 ARG G C 1
ATOM 12254 O O . ARG G 3 28 ? -39.142 44.820 -64.918 1.00 32.72 28 ARG G O 1
ATOM 12262 N N . GLU G 3 29 ? -40.250 43.116 -63.963 1.00 32.59 29 GLU G N 1
ATOM 12263 C CA . GLU G 3 29 ? -40.054 43.599 -62.593 1.00 29.69 29 GLU G CA 1
ATOM 12264 C C . GLU G 3 29 ? -39.857 42.503 -61.532 1.00 31.55 29 GLU G C 1
ATOM 12265 O O . GLU G 3 29 ? -40.302 41.348 -61.685 1.00 29.84 29 GLU G O 1
ATOM 12271 N N . SER G 3 30 ? -39.216 42.906 -60.435 1.00 29.99 30 SER G N 1
ATOM 12272 C CA . SER G 3 30 ? -39.087 42.105 -59.223 1.00 28.03 30 SER G CA 1
ATOM 12273 C C . SER G 3 30 ? -38.752 43.069 -58.098 1.00 26.82 30 SER G C 1
ATOM 12274 O O . SER G 3 30 ? -38.601 44.274 -58.345 1.00 31.62 30 SER G O 1
ATOM 12277 N N . SER G 3 31 ? -38.605 42.556 -56.879 1.00 26.82 31 SER G N 1
ATOM 12278 C CA . SER G 3 31 ? -38.266 43.385 -55.701 1.00 25.76 31 SER G CA 1
ATOM 12279 C C . SER G 3 31 ? -36.995 44.186 -55.909 1.00 27.42 31 SER G C 1
ATOM 12280 O O . SER G 3 31 ? -36.781 45.222 -55.265 1.00 30.70 31 SER G O 1
ATOM 12283 N N . ILE G 3 32 ? -36.165 43.703 -56.826 1.00 29.18 32 ILE G N 1
ATOM 12284 C CA . ILE G 3 32 ? -34.742 44.016 -56.845 1.00 26.42 32 ILE G CA 1
ATOM 12285 C C . ILE G 3 32 ? -34.367 44.618 -58.193 1.00 23.16 32 ILE G C 1
ATOM 12286 O O . ILE G 3 32 ? -33.512 45.498 -58.296 1.00 26.67 32 ILE G O 1
ATOM 12291 N N . LEU G 3 33 ? -35.064 44.169 -59.221 1.00 21.98 33 LEU G N 1
ATOM 12292 C CA . LEU G 3 33 ? -34.708 44.486 -60.583 1.00 24.17 33 LEU G CA 1
ATOM 12293 C C . LEU G 3 33 ? -35.934 44.949 -61.383 1.00 24.52 33 LEU G C 1
ATOM 12294 O O . LEU G 3 33 ? -36.974 44.260 -61.414 1.00 25.72 33 LEU G O 1
ATOM 12299 N N . ARG G 3 34 ? -35.787 46.119 -62.001 1.00 23.07 34 ARG G N 1
ATOM 12300 C CA . ARG G 3 34 ? -36.796 46.700 -62.892 1.00 26.59 34 ARG G CA 1
ATOM 12301 C C . ARG G 3 34 ? -36.160 47.129 -64.205 1.00 29.89 34 ARG G C 1
ATOM 12302 O O . ARG G 3 34 ? -35.439 48.136 -64.265 1.00 27.12 34 ARG G O 1
ATOM 12310 N N . GLU G 3 35 ? -36.391 46.325 -65.245 1.00 35.72 35 GLU G N 1
ATOM 12311 C CA . GLU G 3 35 ? -35.761 46.525 -66.556 1.00 41.82 35 GLU G CA 1
ATOM 12312 C C . GLU G 3 35 ? -36.789 47.127 -67.508 1.00 46.91 35 GLU G C 1
ATOM 12313 O O . GLU G 3 35 ? -37.914 47.381 -67.107 1.00 48.72 35 GLU G O 1
ATOM 12319 N N . GLY G 3 36 ? -36.407 47.357 -68.763 1.00 49.70 36 GLY G N 1
ATOM 12320 C CA . GLY G 3 36 ? -37.322 47.872 -69.760 1.00 49.44 36 GLY G CA 1
ATOM 12321 C C . GLY G 3 36 ? -36.608 48.426 -70.979 1.00 53.36 36 GLY G C 1
ATOM 12322 O O . GLY G 3 36 ? -36.801 49.591 -71.303 1.00 53.07 36 GLY G O 1
ATOM 12323 N N . LYS G 3 37 ? -35.795 47.586 -71.634 1.00 53.85 37 LYS G N 1
ATOM 12324 C CA . LYS G 3 37 ? -35.089 47.888 -72.911 1.00 53.22 37 LYS G CA 1
ATOM 12325 C C . LYS G 3 37 ? -34.902 49.379 -73.235 1.00 51.26 37 LYS G C 1
ATOM 12326 O O . LYS G 3 37 ? -35.683 49.947 -73.997 1.00 56.00 37 LYS G O 1
ATOM 12332 N N . ASP G 3 38 ? -33.844 49.963 -72.664 1.00 46.35 38 ASP G N 1
ATOM 12333 C CA . ASP G 3 38 ? -33.478 51.386 -72.710 1.00 41.36 38 ASP G CA 1
ATOM 12334 C C . ASP G 3 38 ? -33.195 51.892 -71.272 1.00 38.86 38 ASP G C 1
ATOM 12335 O O . ASP G 3 38 ? -32.536 52.905 -71.056 1.00 33.72 38 ASP G O 1
ATOM 12340 N N . ILE G 3 39 ? -33.675 51.144 -70.290 1.00 33.91 39 ILE G N 1
ATOM 12341 C CA . ILE G 3 39 ? -33.577 51.547 -68.908 1.00 33.12 39 ILE G CA 1
ATOM 12342 C C . ILE G 3 39 ? -33.554 50.326 -68.002 1.00 31.11 39 ILE G C 1
ATOM 12343 O O . ILE G 3 39 ? -34.285 49.367 -68.227 1.00 39.34 39 ILE G O 1
ATOM 12348 N N . VAL G 3 40 ? -32.699 50.355 -66.992 1.00 28.13 40 VAL G N 1
ATOM 12349 C CA . VAL G 3 40 ? -32.671 49.317 -65.981 1.00 25.58 40 VAL G CA 1
ATOM 12350 C C . VAL G 3 40 ? -32.631 50.008 -64.644 1.00 21.15 40 VAL G C 1
ATOM 12351 O O . VAL G 3 40 ? -31.883 50.945 -64.462 1.00 23.52 40 VAL G O 1
ATOM 12355 N N . CYS G 3 41 ? -33.409 49.524 -63.691 1.00 22.17 41 CYS G N 1
ATOM 12356 C CA . CYS G 3 41 ? -33.309 50.063 -62.349 1.00 17.61 41 CYS G CA 1
ATOM 12357 C C . CYS G 3 41 ? -32.875 48.993 -61.421 1.00 16.46 41 CYS G C 1
ATOM 12358 O O . CYS G 3 41 ? -33.550 47.973 -61.334 1.00 17.87 41 CYS G O 1
ATOM 12361 N N . PHE G 3 42 ? -31.733 49.223 -60.760 1.00 15.50 42 PHE G N 1
ATOM 12362 C CA . PHE G 3 42 ? -31.283 48.420 -59.624 1.00 10.46 42 PHE G CA 1
ATOM 12363 C C . PHE G 3 42 ? -31.881 48.965 -58.310 1.00 14.12 42 PHE G C 1
ATOM 12364 O O . PHE G 3 42 ? -31.544 50.061 -57.848 1.00 11.55 42 PHE G O 1
ATOM 12372 N N . MET G 3 43 ? -32.770 48.188 -57.698 1.00 16.58 43 MET G N 1
ATOM 12373 C CA . MET G 3 43 ? -33.377 48.619 -56.447 1.00 15.13 43 MET G CA 1
ATOM 12374 C C . MET G 3 43 ? -32.458 48.254 -55.285 1.00 19.78 43 MET G C 1
ATOM 12375 O O . MET G 3 43 ? -32.522 47.144 -54.749 1.00 17.84 43 MET G O 1
ATOM 12380 N N . VAL G 3 44 ? -31.628 49.201 -54.867 1.00 14.38 44 VAL G N 1
ATOM 12381 C CA . VAL G 3 44 ? -30.631 48.929 -53.840 1.00 19.17 44 VAL G CA 1
ATOM 12382 C C . VAL G 3 44 ? -30.866 49.738 -52.544 1.00 26.55 44 VAL G C 1
ATOM 12383 O O . VAL G 3 44 ? -31.646 50.699 -52.531 1.00 33.06 44 VAL G O 1
ATOM 12387 N N . ARG G 3 45 ? -30.175 49.368 -51.470 1.00 22.06 45 ARG G N 1
ATOM 12388 C CA . ARG G 3 45 ? -30.102 50.221 -50.280 1.00 24.58 45 ARG G CA 1
ATOM 12389 C C . ARG G 3 45 ? -29.363 51.534 -50.508 1.00 24.14 45 ARG G C 1
ATOM 12390 O O . ARG G 3 45 ? -28.360 51.561 -51.219 1.00 21.89 45 ARG G O 1
ATOM 12398 N N . PRO G 3 46 ? -29.851 52.612 -49.882 1.00 26.40 46 PRO G N 1
ATOM 12399 C CA . PRO G 3 46 ? -29.290 53.962 -50.050 1.00 24.72 46 PRO G CA 1
ATOM 12400 C C . PRO G 3 46 ? -27.805 54.010 -49.855 1.00 25.76 46 PRO G C 1
ATOM 12401 O O . PRO G 3 46 ? -27.138 54.568 -50.717 1.00 34.16 46 PRO G O 1
ATOM 12405 N N . PHE G 3 47 ? -27.295 53.408 -48.788 1.00 27.76 47 PHE G N 1
ATOM 12406 C CA . PHE G 3 47 ? -25.844 53.298 -48.546 1.00 29.29 47 PHE G CA 1
ATOM 12407 C C . PHE G 3 47 ? -25.017 52.740 -49.709 1.00 28.69 47 PHE G C 1
ATOM 12408 O O . PHE G 3 47 ? -23.849 53.067 -49.828 1.00 28.54 47 PHE G O 1
ATOM 12416 N N . ASP G 3 48 ? -25.600 51.869 -50.536 1.00 24.17 48 ASP G N 1
ATOM 12417 C CA . ASP G 3 48 ? -24.824 51.180 -51.566 1.00 19.53 48 ASP G CA 1
ATOM 12418 C C . ASP G 3 48 ? -24.792 51.934 -52.901 1.00 23.82 48 ASP G C 1
ATOM 12419 O O . ASP G 3 48 ? -24.046 51.544 -53.818 1.00 18.29 48 ASP G O 1
ATOM 12424 N N . VAL G 3 49 ? -25.590 53.008 -52.993 1.00 19.80 49 VAL G N 1
ATOM 12425 C CA . VAL G 3 49 ? -25.734 53.776 -54.229 1.00 21.33 49 VAL G CA 1
ATOM 12426 C C . VAL G 3 49 ? -24.376 54.236 -54.786 1.00 23.52 49 VAL G C 1
ATOM 12427 O O . VAL G 3 49 ? -24.069 53.960 -55.937 1.00 22.74 49 VAL G O 1
ATOM 12431 N N . PRO G 3 50 ? -23.550 54.919 -53.988 1.00 29.88 50 PRO G N 1
ATOM 12432 C CA . PRO G 3 50 ? -22.204 55.290 -54.459 1.00 24.61 50 PRO G CA 1
ATOM 12433 C C . PRO G 3 50 ? -21.380 54.073 -54.850 1.00 22.30 50 PRO G C 1
ATOM 12434 O O . PRO G 3 50 ? -20.562 54.167 -55.790 1.00 26.24 50 PRO G O 1
ATOM 12438 N N . THR G 3 51 ? -21.552 52.935 -54.184 1.00 19.20 51 THR G N 1
ATOM 12439 C CA . THR G 3 51 ? -20.653 51.849 -54.570 1.00 20.06 51 THR G CA 1
ATOM 12440 C C . THR G 3 51 ? -21.030 51.306 -55.928 1.00 19.12 51 THR G C 1
ATOM 12441 O O . THR G 3 51 ? -20.166 50.896 -56.664 1.00 18.58 51 THR G O 1
ATOM 12445 N N . TYR G 3 52 ? -22.310 51.414 -56.297 1.00 24.30 52 TYR G N 1
ATOM 12446 C CA . TYR G 3 52 ? -22.784 51.071 -57.659 1.00 23.97 52 TYR G CA 1
ATOM 12447 C C . TYR G 3 52 ? -22.306 52.063 -58.735 1.00 27.46 52 TYR G C 1
ATOM 12448 O O . TYR G 3 52 ? -21.929 51.678 -59.836 1.00 30.23 52 TYR G O 1
ATOM 12457 N N . LEU G 3 53 ? -22.331 53.346 -58.406 1.00 30.75 53 LEU G N 1
ATOM 12458 C CA . LEU G 3 53 ? -21.959 54.388 -59.334 1.00 32.45 53 LEU G CA 1
ATOM 12459 C C . LEU G 3 53 ? -20.464 54.491 -59.503 1.00 36.73 53 LEU G C 1
ATOM 12460 O O . LEU G 3 53 ? -19.978 54.642 -60.631 1.00 36.37 53 LEU G O 1
ATOM 12465 N N . VAL G 3 54 ? -19.743 54.417 -58.377 1.00 38.70 54 VAL G N 1
ATOM 12466 C CA . VAL G 3 54 ? -18.299 54.661 -58.342 1.00 38.32 54 VAL G CA 1
ATOM 12467 C C . VAL G 3 54 ? -17.552 53.623 -59.167 1.00 35.79 54 VAL G C 1
ATOM 12468 O O . VAL G 3 54 ? -16.567 53.932 -59.804 1.00 43.70 54 VAL G O 1
ATOM 12472 N N . HIS G 3 55 ? -18.041 52.396 -59.197 1.00 38.61 55 HIS G N 1
ATOM 12473 C CA . HIS G 3 55 ? -17.413 51.353 -60.010 1.00 39.79 55 HIS G CA 1
ATOM 12474 C C . HIS G 3 55 ? -17.986 51.392 -61.444 1.00 39.99 55 HIS G C 1
ATOM 12475 O O . HIS G 3 55 ? -17.670 50.539 -62.280 1.00 42.64 55 HIS G O 1
ATOM 12482 N N . GLY G 3 56 ? -18.831 52.372 -61.729 1.00 32.26 56 GLY G N 1
ATOM 12483 C CA . GLY G 3 56 ? -19.472 52.447 -63.028 1.00 38.06 56 GLY G CA 1
ATOM 12484 C C . GLY G 3 56 ? -20.247 51.190 -63.417 1.00 39.80 56 GLY G C 1
ATOM 12485 O O . GLY G 3 56 ? -20.171 50.725 -64.568 1.00 45.40 56 GLY G O 1
ATOM 12486 N N . VAL G 3 57 ? -20.978 50.621 -62.458 1.00 37.68 57 VAL G N 1
ATOM 12487 C CA . VAL G 3 57 ? -21.884 49.505 -62.752 1.00 30.07 57 VAL G CA 1
ATOM 12488 C C . VAL G 3 57 ? -23.316 50.007 -62.838 1.00 25.91 57 VAL G C 1
ATOM 12489 O O . VAL G 3 57 ? -24.180 49.312 -63.325 1.00 29.65 57 VAL G O 1
ATOM 12493 N N . ALA G 3 58 ? -23.526 51.242 -62.394 1.00 22.18 58 ALA G N 1
ATOM 12494 C CA . ALA G 3 58 ? -24.712 52.026 -62.709 1.00 17.00 58 ALA G CA 1
ATOM 12495 C C . ALA G 3 58 ? -24.271 53.438 -63.155 1.00 15.99 58 ALA G C 1
ATOM 12496 O O . ALA G 3 58 ? -23.254 53.891 -62.711 1.00 23.80 58 ALA G O 1
ATOM 12498 N N . ASP G 3 59 ? -25.056 54.130 -63.988 1.00 13.81 59 ASP G N 1
ATOM 12499 C CA . ASP G 3 59 ? -24.736 55.480 -64.480 1.00 14.92 59 ASP G CA 1
ATOM 12500 C C . ASP G 3 59 ? -25.312 56.651 -63.692 1.00 18.50 59 ASP G C 1
ATOM 12501 O O . ASP G 3 59 ? -24.751 57.740 -63.707 1.00 17.13 59 ASP G O 1
ATOM 12506 N N . ILE G 3 60 ? -26.457 56.440 -63.042 1.00 23.31 60 ILE G N 1
ATOM 12507 C CA . ILE G 3 60 ? -27.187 57.495 -62.336 1.00 20.32 60 ILE G CA 1
ATOM 12508 C C . ILE G 3 60 ? -27.813 56.892 -61.069 1.00 26.66 60 ILE G C 1
ATOM 12509 O O . ILE G 3 60 ? -28.346 55.771 -61.078 1.00 31.10 60 ILE G O 1
ATOM 12514 N N . GLY G 3 61 ? -27.708 57.626 -59.969 1.00 29.04 61 GLY G N 1
ATOM 12515 C CA . GLY G 3 61 ? -28.198 57.181 -58.677 1.00 21.61 61 GLY G CA 1
ATOM 12516 C C . GLY G 3 61 ? -28.918 58.336 -58.005 1.00 26.12 61 GLY G C 1
ATOM 12517 O O . GLY G 3 61 ? -28.947 59.459 -58.559 1.00 18.92 61 GLY G O 1
ATOM 12518 N N . PHE G 3 62 ? -29.502 58.079 -56.825 1.00 25.21 62 PHE G N 1
ATOM 12519 C CA . PHE G 3 62 ? -30.065 59.163 -56.004 1.00 25.56 62 PHE G CA 1
ATOM 12520 C C . PHE G 3 62 ? -29.568 59.053 -54.580 1.00 26.71 62 PHE G C 1
ATOM 12521 O O . PHE G 3 62 ? -29.689 57.995 -53.964 1.00 35.80 62 PHE G O 1
ATOM 12529 N N . CYS G 3 63 ? -28.987 60.126 -54.054 1.00 30.93 63 CYS G N 1
ATOM 12530 C CA . CYS G 3 63 ? -28.290 60.054 -52.759 1.00 32.98 63 CYS G CA 1
ATOM 12531 C C . CYS G 3 63 ? -28.392 61.245 -51.881 1.00 28.66 63 CYS G C 1
ATOM 12532 O O . CYS G 3 63 ? -28.306 62.361 -52.379 1.00 27.58 63 CYS G O 1
ATOM 12535 N N . GLY G 3 64 ? -28.454 60.992 -50.567 1.00 24.91 64 GLY G N 1
ATOM 12536 C CA . GLY G 3 64 ? -28.297 62.034 -49.573 1.00 20.03 64 GLY G CA 1
ATOM 12537 C C . GLY G 3 64 ? -26.842 62.397 -49.399 1.00 22.55 64 GLY G C 1
ATOM 12538 O O . GLY G 3 64 ? -25.946 61.577 -49.621 1.00 26.88 64 GLY G O 1
ATOM 12539 N N . THR G 3 65 ? -26.603 63.640 -48.996 1.00 26.57 65 THR G N 1
ATOM 12540 C CA . THR G 3 65 ? -25.288 64.085 -48.521 1.00 25.62 65 THR G CA 1
ATOM 12541 C C . THR G 3 65 ? -24.670 63.106 -47.500 1.00 28.56 65 THR G C 1
ATOM 12542 O O . THR G 3 65 ? -23.441 62.953 -47.415 1.00 27.11 65 THR G O 1
ATOM 12546 N N . ASP G 3 66 ? -25.525 62.493 -46.688 1.00 23.10 66 ASP G N 1
ATOM 12547 C CA . ASP G 3 66 ? -25.029 61.611 -45.626 1.00 31.17 66 ASP G CA 1
ATOM 12548 C C . ASP G 3 66 ? -24.267 60.412 -46.192 1.00 27.34 66 ASP G C 1
ATOM 12549 O O . ASP G 3 66 ? -23.158 60.155 -45.749 1.00 25.91 66 ASP G O 1
ATOM 12554 N N . VAL G 3 67 ? -24.837 59.715 -47.182 1.00 26.05 67 VAL G N 1
ATOM 12555 C CA . VAL G 3 67 ? -24.122 58.597 -47.791 1.00 27.85 67 VAL G CA 1
ATOM 12556 C C . VAL G 3 67 ? -22.946 59.066 -48.656 1.00 30.61 67 VAL G C 1
ATOM 12557 O O . VAL G 3 67 ? -21.933 58.358 -48.716 1.00 31.56 67 VAL G O 1
ATOM 12561 N N . LEU G 3 68 ? -23.056 60.248 -49.288 1.00 25.32 68 LEU G N 1
ATOM 12562 C CA . LEU G 3 68 ? -21.919 60.775 -50.052 1.00 24.50 68 LEU G CA 1
ATOM 12563 C C . LEU G 3 68 ? -20.743 61.062 -49.135 1.00 24.81 68 LEU G C 1
ATOM 12564 O O . LEU G 3 68 ? -19.629 60.680 -49.420 1.00 24.30 68 LEU G O 1
ATOM 12569 N N . LEU G 3 69 ? -20.991 61.725 -48.017 1.00 26.37 69 LEU G N 1
ATOM 12570 C CA . LEU G 3 69 ? -19.924 61.955 -47.058 1.00 28.85 69 LEU G CA 1
ATOM 12571 C C . LEU G 3 69 ? -19.481 60.665 -46.345 1.00 30.75 69 LEU G C 1
ATOM 12572 O O . LEU G 3 69 ? -18.311 60.512 -46.018 1.00 33.26 69 LEU G O 1
ATOM 12577 N N . GLU G 3 70 ? -20.395 59.739 -46.105 1.00 28.93 70 GLU G N 1
ATOM 12578 C CA . GLU G 3 70 ? -19.983 58.452 -45.509 1.00 32.93 70 GLU G CA 1
ATOM 12579 C C . GLU G 3 70 ? -18.986 57.655 -46.395 1.00 31.74 70 GLU G C 1
ATOM 12580 O O . GLU G 3 70 ? -17.973 57.163 -45.898 1.00 33.26 70 GLU G O 1
ATOM 12586 N N . LYS G 3 71 ? -19.266 57.562 -47.696 1.00 34.37 71 LYS G N 1
ATOM 12587 C CA . LYS G 3 71 ? -18.333 56.956 -48.663 1.00 37.27 71 LYS G CA 1
ATOM 12588 C C . LYS G 3 71 ? -17.583 58.079 -49.329 1.00 37.39 71 LYS G C 1
ATOM 12589 O O . LYS G 3 71 ? -18.181 58.879 -50.032 1.00 46.61 71 LYS G O 1
ATOM 12595 N N . GLU G 3 72 ? -16.284 58.170 -49.117 1.00 39.99 72 GLU G N 1
ATOM 12596 C CA . GLU G 3 72 ? -15.558 59.361 -49.537 1.00 42.57 72 GLU G CA 1
ATOM 12597 C C . GLU G 3 72 ? -15.578 59.444 -51.075 1.00 41.80 72 GLU G C 1
ATOM 12598 O O . GLU G 3 72 ? -14.547 59.409 -51.745 1.00 38.79 72 GLU G O 1
ATOM 12604 N N . THR G 3 73 ? -16.748 59.515 -51.586 1.00 39.62 73 THR G N 1
ATOM 12605 C CA . THR G 3 73 ? -17.125 59.273 -52.986 1.00 43.22 73 THR G CA 1
ATOM 12606 C C . THR G 3 73 ? -17.421 60.553 -53.708 1.00 45.62 73 THR G C 1
ATOM 12607 O O . THR G 3 73 ? -18.351 61.282 -53.368 1.00 48.03 73 THR G O 1
ATOM 12611 N N . SER G 3 74 ? -16.665 60.867 -54.707 1.00 44.02 74 SER G N 1
ATOM 12612 C CA . SER G 3 74 ? -16.981 62.069 -55.443 1.00 48.68 74 SER G CA 1
ATOM 12613 C C . SER G 3 74 ? -17.404 61.711 -56.863 1.00 46.22 74 SER G C 1
ATOM 12614 O O . SER G 3 74 ? -16.662 61.066 -57.622 1.00 47.15 74 SER G O 1
ATOM 12617 N N . LEU G 3 75 ? -18.616 62.129 -57.178 1.00 41.54 75 LEU G N 1
ATOM 12618 C CA . LEU G 3 75 ? -19.167 61.954 -58.521 1.00 34.53 75 LEU G CA 1
ATOM 12619 C C . LEU G 3 75 ? -20.102 63.136 -58.812 1.00 25.73 75 LEU G C 1
ATOM 12620 O O . LEU G 3 75 ? -20.570 63.836 -57.906 1.00 29.97 75 LEU G O 1
ATOM 12625 N N . ILE G 3 76 ? -20.331 63.329 -60.081 1.00 19.87 76 ILE G N 1
ATOM 12626 C CA . ILE G 3 76 ? -21.128 64.453 -60.595 1.00 14.79 76 ILE G CA 1
ATOM 12627 C C . ILE G 3 76 ? -22.543 64.500 -59.991 1.00 11.07 76 ILE G C 1
ATOM 12628 O O . ILE G 3 76 ? -23.196 63.482 -59.769 1.00 13.23 76 ILE G O 1
ATOM 12633 N N . GLN G 3 77 ? -22.870 65.779 -59.548 1.00 17.78 77 GLN G N 1
ATOM 12634 C CA . GLN G 3 77 ? -24.141 66.056 -58.882 1.00 22.20 77 GLN G CA 1
ATOM 12635 C C . GLN G 3 77 ? -24.878 67.234 -59.540 1.00 16.60 77 GLN G C 1
ATOM 12636 O O . GLN G 3 77 ? -24.733 68.360 -59.129 1.00 14.52 77 GLN G O 1
ATOM 12642 N N . PRO G 3 78 ? -25.681 66.968 -60.561 1.00 19.94 78 PRO G N 1
ATOM 12643 C CA . PRO G 3 78 ? -26.264 68.046 -61.403 1.00 17.63 78 PRO G CA 1
ATOM 12644 C C . PRO G 3 78 ? -27.343 68.876 -60.709 1.00 20.06 78 PRO G C 1
ATOM 12645 O O . PRO G 3 78 ? -27.276 70.131 -60.782 1.00 13.79 78 PRO G O 1
ATOM 12649 N N . PHE G 3 79 ? -28.305 68.205 -60.052 1.00 18.54 79 PHE G N 1
ATOM 12650 C CA . PHE G 3 79 ? -29.350 68.913 -59.309 1.00 22.99 79 PHE G CA 1
ATOM 12651 C C . PHE G 3 79 ? -29.849 68.096 -58.155 1.00 22.88 79 PHE G C 1
ATOM 12652 O O . PHE G 3 79 ? -29.464 66.939 -58.045 1.00 26.13 79 PHE G O 1
ATOM 12660 N N . PHE G 3 80 ? -30.695 68.690 -57.296 1.00 21.24 80 PHE G N 1
ATOM 12661 C CA . PHE G 3 80 ? -31.249 67.966 -56.145 1.00 20.35 80 PHE G CA 1
ATOM 12662 C C . PHE G 3 80 ? -32.644 67.404 -56.387 1.00 21.31 80 PHE G C 1
ATOM 12663 O O . PHE G 3 80 ? -33.396 67.917 -57.200 1.00 18.48 80 PHE G O 1
ATOM 12671 N N . ILE G 3 81 ? -32.962 66.336 -55.654 1.00 19.85 81 ILE G N 1
ATOM 12672 C CA . ILE G 3 81 ? -34.299 65.795 -55.551 1.00 20.43 81 ILE G CA 1
ATOM 12673 C C . ILE G 3 81 ? -34.878 66.566 -54.363 1.00 20.36 81 ILE G C 1
ATOM 12674 O O . ILE G 3 81 ? -34.278 66.590 -53.285 1.00 20.10 81 ILE G O 1
ATOM 12679 N N . PRO G 3 82 ? -36.000 67.247 -54.539 1.00 17.35 82 PRO G N 1
ATOM 12680 C CA . PRO G 3 82 ? -36.537 68.064 -53.447 1.00 21.23 82 PRO G CA 1
ATOM 12681 C C . PRO G 3 82 ? -37.133 67.187 -52.329 1.00 21.60 82 PRO G C 1
ATOM 12682 O O . PRO G 3 82 ? -37.926 66.298 -52.594 1.00 27.53 82 PRO G O 1
ATOM 12686 N N . THR G 3 83 ? -36.708 67.413 -51.095 1.00 23.73 83 THR G N 1
ATOM 12687 C CA . THR G 3 83 ? -37.205 66.663 -49.944 1.00 26.43 83 THR G CA 1
ATOM 12688 C C . THR G 3 83 ? -37.273 67.591 -48.729 1.00 25.70 83 THR G C 1
ATOM 12689 O O . THR G 3 83 ? -36.848 68.742 -48.808 1.00 24.70 83 THR G O 1
ATOM 12693 N N . ASN G 3 84 ? -37.792 67.100 -47.603 1.00 26.03 84 ASN G N 1
ATOM 12694 C CA . ASN G 3 84 ? -37.741 67.881 -46.349 1.00 26.36 84 ASN G CA 1
ATOM 12695 C C . ASN G 3 84 ? -36.342 67.983 -45.782 1.00 22.54 84 ASN G C 1
ATOM 12696 O O . ASN G 3 84 ? -35.532 67.069 -45.930 1.00 22.28 84 ASN G O 1
ATOM 12701 N N . ILE G 3 85 ? -36.080 69.117 -45.151 1.00 23.71 85 ILE G N 1
ATOM 12702 C CA . ILE G 3 85 ? -34.826 69.416 -44.453 1.00 28.73 85 ILE G CA 1
ATOM 12703 C C . ILE G 3 85 ? -34.430 68.300 -43.463 1.00 26.60 85 ILE G C 1
ATOM 12704 O O . ILE G 3 85 ? -35.273 67.825 -42.704 1.00 30.58 85 ILE G O 1
ATOM 12709 N N . SER G 3 86 ? -33.171 67.859 -43.520 1.00 25.26 86 SER G N 1
ATOM 12710 C CA . SER G 3 86 ? -32.594 66.919 -42.544 1.00 23.93 86 SER G CA 1
ATOM 12711 C C . SER G 3 86 ? -31.198 67.376 -42.203 1.00 22.29 86 SER G C 1
ATOM 12712 O O . SER G 3 86 ? -30.514 68.035 -43.016 1.00 19.41 86 SER G O 1
ATOM 12715 N N . ARG G 3 87 ? -30.771 67.022 -41.000 1.00 20.47 87 ARG G N 1
ATOM 12716 C CA . ARG G 3 87 ? -29.458 67.416 -40.500 1.00 23.15 87 ARG G CA 1
ATOM 12717 C C . ARG G 3 87 ? -28.784 66.218 -39.854 1.00 21.65 87 ARG G C 1
ATOM 12718 O O . ARG G 3 87 ? -29.397 65.482 -39.070 1.00 18.55 87 ARG G O 1
ATOM 12726 N N . MET G 3 88 ? -27.516 66.024 -40.191 1.00 22.63 88 MET G N 1
ATOM 12727 C CA . MET G 3 88 ? -26.647 65.100 -39.463 1.00 23.11 88 MET G CA 1
ATOM 12728 C C . MET G 3 88 ? -26.209 65.842 -38.175 1.00 24.61 88 MET G C 1
ATOM 12729 O O . MET G 3 88 ? -25.653 66.961 -38.243 1.00 23.71 88 MET G O 1
ATOM 12734 N N . VAL G 3 89 ? -26.501 65.266 -37.014 1.00 20.18 89 VAL G N 1
ATOM 12735 C CA . VAL G 3 89 ? -26.255 65.982 -35.744 1.00 22.26 89 VAL G CA 1
ATOM 12736 C C . VAL G 3 89 ? -25.592 65.100 -34.710 1.00 23.67 89 VAL G C 1
ATOM 12737 O O . VAL G 3 89 ? -25.694 63.857 -34.778 1.00 21.86 89 VAL G O 1
ATOM 12741 N N . LEU G 3 90 ? -24.918 65.755 -33.759 1.00 23.78 90 LEU G N 1
ATOM 12742 C CA . LEU G 3 90 ? -24.483 65.117 -32.508 1.00 18.91 90 LEU G CA 1
ATOM 12743 C C . LEU G 3 90 ? -25.563 65.275 -31.433 1.00 18.70 90 LEU G C 1
ATOM 12744 O O . LEU G 3 90 ? -26.226 66.311 -31.353 1.00 20.69 90 LEU G O 1
ATOM 12749 N N . ALA G 3 91 ? -25.742 64.238 -30.616 1.00 19.00 91 ALA G N 1
ATOM 12750 C CA . ALA G 3 91 ? -26.798 64.212 -29.599 1.00 19.33 91 ALA G CA 1
ATOM 12751 C C . ALA G 3 91 ? -26.441 63.321 -28.403 1.00 19.88 91 ALA G C 1
ATOM 12752 O O . ALA G 3 91 ? -25.761 62.309 -28.556 1.00 22.34 91 ALA G O 1
ATOM 12754 N N . GLY G 3 92 ? -26.914 63.718 -27.223 1.00 18.46 92 GLY G N 1
ATOM 12755 C CA . GLY G 3 92 ? -26.724 62.977 -25.980 1.00 12.61 92 GLY G CA 1
ATOM 12756 C C . GLY G 3 92 ? -27.970 63.159 -25.123 1.00 8.75 92 GLY G C 1
ATOM 12757 O O . GLY G 3 92 ? -28.826 63.965 -25.465 1.00 7.27 92 GLY G O 1
ATOM 12758 N N . PRO G 3 93 ? -28.076 62.442 -24.015 1.00 11.19 93 PRO G N 1
ATOM 12759 C CA . PRO G 3 93 ? -29.232 62.555 -23.124 1.00 16.86 93 PRO G CA 1
ATOM 12760 C C . PRO G 3 93 ? -29.461 63.990 -22.634 1.00 18.31 93 PRO G C 1
ATOM 12761 O O . PRO G 3 93 ? -28.504 64.693 -22.349 1.00 18.32 93 PRO G O 1
ATOM 12765 N N . LYS G 3 94 ? -30.733 64.385 -22.561 1.00 23.52 94 LYS G N 1
ATOM 12766 C CA . LYS G 3 94 ? -31.172 65.734 -22.210 1.00 27.36 94 LYS G CA 1
ATOM 12767 C C . LYS G 3 94 ? -30.313 66.385 -21.141 1.00 28.76 94 LYS G C 1
ATOM 12768 O O . LYS G 3 94 ? -29.999 65.765 -20.117 1.00 23.88 94 LYS G O 1
ATOM 12774 N N . GLY G 3 95 ? -29.952 67.642 -21.404 1.00 32.57 95 GLY G N 1
ATOM 12775 C CA . GLY G 3 95 ? -29.222 68.512 -20.482 1.00 34.35 95 GLY G CA 1
ATOM 12776 C C . GLY G 3 95 ? -28.096 67.883 -19.677 1.00 34.11 95 GLY G C 1
ATOM 12777 O O . GLY G 3 95 ? -27.899 68.267 -18.549 1.00 31.33 95 GLY G O 1
ATOM 12778 N N . ARG G 3 96 ? -27.368 66.917 -20.246 1.00 38.21 96 ARG G N 1
ATOM 12779 C CA . ARG G 3 96 ? -26.265 66.258 -19.531 1.00 39.95 96 ARG G CA 1
ATOM 12780 C C . ARG G 3 96 ? -24.877 66.508 -20.133 1.00 40.64 96 ARG G C 1
ATOM 12781 O O . ARG G 3 96 ? -23.885 65.964 -19.649 1.00 43.08 96 ARG G O 1
ATOM 12789 N N . GLY G 3 97 ? -24.819 67.314 -21.191 1.00 41.20 97 GLY G N 1
ATOM 12790 C CA . GLY G 3 97 ? -23.559 67.769 -21.772 1.00 44.65 97 GLY G CA 1
ATOM 12791 C C . GLY G 3 97 ? -22.645 66.713 -22.386 1.00 44.48 97 GLY G C 1
ATOM 12792 O O . GLY G 3 97 ? -23.046 65.566 -22.626 1.00 49.76 97 GLY G O 1
ATOM 12793 N N . ILE G 3 98 ? -21.403 67.104 -22.640 1.00 39.03 98 ILE G N 1
ATOM 12794 C CA . ILE G 3 98 ? -20.398 66.174 -23.134 1.00 38.06 98 ILE G CA 1
ATOM 12795 C C . ILE G 3 98 ? -19.599 65.514 -21.979 1.00 38.19 98 ILE G C 1
ATOM 12796 O O . ILE G 3 98 ? -19.089 66.196 -21.089 1.00 36.41 98 ILE G O 1
ATOM 12801 N N . PRO G 3 99 ? -19.510 64.183 -21.976 1.00 40.31 99 PRO G N 1
ATOM 12802 C CA . PRO G 3 99 ? -18.619 63.484 -21.039 1.00 41.21 99 PRO G CA 1
ATOM 12803 C C . PRO G 3 99 ? -17.159 63.810 -21.347 1.00 40.44 99 PRO G C 1
ATOM 12804 O O . PRO G 3 99 ? -16.785 63.994 -22.515 1.00 37.02 99 PRO G O 1
ATOM 12808 N N . GLU G 3 100 ? -16.351 63.881 -20.295 1.00 41.30 100 GLU G N 1
ATOM 12809 C CA . GLU G 3 100 ? -14.984 64.388 -20.399 1.00 42.75 100 GLU G CA 1
ATOM 12810 C C . GLU G 3 100 ? -13.914 63.322 -20.713 1.00 43.53 100 GLU G C 1
ATOM 12811 O O . GLU G 3 100 ? -12.771 63.666 -21.021 1.00 47.89 100 GLU G O 1
ATOM 12817 N N . GLY G 3 101 ? -14.272 62.046 -20.627 1.00 42.43 101 GLY G N 1
ATOM 12818 C CA . GLY G 3 101 ? -13.351 60.985 -20.986 1.00 42.80 101 GLY G CA 1
ATOM 12819 C C . GLY G 3 101 ? -13.616 60.461 -22.384 1.00 45.54 101 GLY G C 1
ATOM 12820 O O . GLY G 3 101 ? -14.530 60.923 -23.070 1.00 48.21 101 GLY G O 1
ATOM 12821 N N . GLU G 3 102 ? -12.799 59.503 -22.806 1.00 44.16 102 GLU G N 1
ATOM 12822 C CA . GLU G 3 102 ? -13.080 58.672 -23.968 1.00 42.33 102 GLU G CA 1
ATOM 12823 C C . GLU G 3 102 ? -14.598 58.567 -24.180 1.00 42.36 102 GLU G C 1
ATOM 12824 O O . GLU G 3 102 ? -15.276 57.808 -23.482 1.00 47.91 102 GLU G O 1
ATOM 12830 N N . LYS G 3 103 ? -15.130 59.357 -25.113 1.00 39.19 103 LYS G N 1
ATOM 12831 C CA . LYS G 3 103 ? -16.579 59.388 -25.374 1.00 33.46 103 LYS G CA 1
ATOM 12832 C C . LYS G 3 103 ? -17.018 58.203 -26.239 1.00 32.16 103 LYS G C 1
ATOM 12833 O O . LYS G 3 103 ? -16.387 57.910 -27.271 1.00 24.95 103 LYS G O 1
ATOM 12839 N N . ARG G 3 104 ? -18.079 57.513 -25.804 1.00 27.72 104 ARG G N 1
ATOM 12840 C CA . ARG G 3 104 ? -18.643 56.411 -26.590 1.00 29.07 104 ARG G CA 1
ATOM 12841 C C . ARG G 3 104 ? -19.744 56.930 -27.490 1.00 25.84 104 ARG G C 1
ATOM 12842 O O . ARG G 3 104 ? -20.726 57.492 -26.982 1.00 29.32 104 ARG G O 1
ATOM 12850 N N . ILE G 3 105 ? -19.605 56.700 -28.802 1.00 20.41 105 ILE G N 1
ATOM 12851 C CA . ILE G 3 105 ? -20.553 57.194 -29.808 1.00 17.32 105 ILE G CA 1
ATOM 12852 C C . ILE G 3 105 ? -21.117 56.140 -30.755 1.00 19.54 105 ILE G C 1
ATOM 12853 O O . ILE G 3 105 ? -20.382 55.517 -31.540 1.00 20.74 105 ILE G O 1
ATOM 12858 N N . ALA G 3 106 ? -22.442 55.993 -30.707 1.00 14.70 106 ALA G N 1
ATOM 12859 C CA . ALA G 3 106 ? -23.158 55.071 -31.556 1.00 15.54 106 ALA G CA 1
ATOM 12860 C C . ALA G 3 106 ? -23.605 55.756 -32.850 1.00 15.33 106 ALA G C 1
ATOM 12861 O O . ALA G 3 106 ? -23.872 56.951 -32.831 1.00 17.14 106 ALA G O 1
ATOM 12863 N N . THR G 3 107 ? -23.700 55.014 -33.965 1.00 14.27 107 THR G N 1
ATOM 12864 C CA . THR G 3 107 ? -24.074 55.617 -35.276 1.00 16.85 107 THR G CA 1
ATOM 12865 C C . THR G 3 107 ? -24.192 54.629 -36.455 1.00 18.29 107 THR G C 1
ATOM 12866 O O . THR G 3 107 ? -23.610 53.557 -36.444 1.00 19.48 107 THR G O 1
ATOM 12870 N N . LYS G 3 108 ? -24.954 55.003 -37.469 1.00 20.75 108 LYS G N 1
ATOM 12871 C CA . LYS G 3 108 ? -24.934 54.271 -38.727 1.00 27.32 108 LYS G CA 1
ATOM 12872 C C . LYS G 3 108 ? -23.819 54.803 -39.597 1.00 29.06 108 LYS G C 1
ATOM 12873 O O . LYS G 3 108 ? -23.585 54.256 -40.690 1.00 32.79 108 LYS G O 1
ATOM 12879 N N . PHE G 3 109 ? -23.180 55.894 -39.149 1.00 26.03 109 PHE G N 1
ATOM 12880 C CA . PHE G 3 109 ? -22.251 56.675 -39.969 1.00 20.52 109 PHE G CA 1
ATOM 12881 C C . PHE G 3 109 ? -20.852 56.727 -39.370 1.00 23.76 109 PHE G C 1
ATOM 12882 O O . PHE G 3 109 ? -20.370 57.824 -39.036 1.00 27.31 109 PHE G O 1
ATOM 12890 N N . PRO G 3 110 ? -20.170 55.574 -39.283 1.00 19.98 110 PRO G N 1
ATOM 12891 C CA . PRO G 3 110 ? -18.904 55.483 -38.563 1.00 16.10 110 PRO G CA 1
ATOM 12892 C C . PRO G 3 110 ? -17.867 56.412 -39.184 1.00 21.42 110 PRO G C 1
ATOM 12893 O O . PRO G 3 110 ? -17.091 57.018 -38.463 1.00 25.39 110 PRO G O 1
ATOM 12897 N N . ASN G 3 111 ? -17.863 56.535 -40.510 1.00 23.46 111 ASN G N 1
ATOM 12898 C CA . ASN G 3 111 ? -16.841 57.337 -41.197 1.00 23.84 111 ASN G CA 1
ATOM 12899 C C . ASN G 3 111 ? -17.025 58.835 -40.986 1.00 26.47 111 ASN G C 1
ATOM 12900 O O . ASN G 3 111 ? -16.049 59.544 -40.824 1.00 28.66 111 ASN G O 1
ATOM 12905 N N . VAL G 3 112 ? -18.276 59.301 -40.991 1.00 27.66 112 VAL G N 1
ATOM 12906 C CA . VAL G 3 112 ? -18.600 60.678 -40.648 1.00 24.08 112 VAL G CA 1
ATOM 12907 C C . VAL G 3 112 ? -18.215 60.978 -39.184 1.00 24.61 112 VAL G C 1
ATOM 12908 O O . VAL G 3 112 ? -17.640 62.021 -38.905 1.00 26.37 112 VAL G O 1
ATOM 12912 N N . THR G 3 113 ? -18.493 60.064 -38.255 1.00 25.18 113 THR G N 1
ATOM 12913 C CA . THR G 3 113 ? -18.223 60.379 -36.846 1.00 25.47 113 THR G CA 1
ATOM 12914 C C . THR G 3 113 ? -16.744 60.256 -36.466 1.00 26.54 113 THR G C 1
ATOM 12915 O O . THR G 3 113 ? -16.305 60.911 -35.530 1.00 23.71 113 THR G O 1
ATOM 12919 N N . GLN G 3 114 ? -15.990 59.439 -37.211 1.00 29.57 114 GLN G N 1
ATOM 12920 C CA . GLN G 3 114 ? -14.535 59.318 -37.050 1.00 30.04 114 GLN G CA 1
ATOM 12921 C C . GLN G 3 114 ? -13.869 60.640 -37.387 1.00 31.46 114 GLN G C 1
ATOM 12922 O O . GLN G 3 114 ? -12.963 61.108 -36.671 1.00 30.08 114 GLN G O 1
ATOM 12928 N N . ARG G 3 115 ? -14.340 61.230 -38.485 1.00 26.86 115 ARG G N 1
ATOM 12929 C CA . ARG G 3 115 ? -13.904 62.546 -38.934 1.00 29.85 115 ARG G CA 1
ATOM 12930 C C . ARG G 3 115 ? -14.370 63.689 -38.040 1.00 28.47 115 ARG G C 1
ATOM 12931 O O . ARG G 3 115 ? -13.610 64.625 -37.813 1.00 34.19 115 ARG G O 1
ATOM 12939 N N . TYR G 3 116 ? -15.589 63.614 -37.511 1.00 24.81 116 TYR G N 1
ATOM 12940 C CA . TYR G 3 116 ? -16.056 64.632 -36.575 1.00 25.61 116 TYR G CA 1
ATOM 12941 C C . TYR G 3 116 ? -15.168 64.653 -35.324 1.00 30.53 116 TYR G C 1
ATOM 12942 O O . TYR G 3 116 ? -14.724 65.725 -34.863 1.00 28.30 116 TYR G O 1
ATOM 12951 N N . CYS G 3 117 ? -14.904 63.458 -34.797 1.00 31.89 117 CYS G N 1
ATOM 12952 C CA . CYS G 3 117 ? -14.110 63.267 -33.590 1.00 31.89 117 CYS G CA 1
ATOM 12953 C C . CYS G 3 117 ? -12.663 63.758 -33.703 1.00 35.48 117 CYS G C 1
ATOM 12954 O O . CYS G 3 117 ? -12.078 64.241 -32.713 1.00 33.95 117 CYS G O 1
ATOM 12957 N N . GLU G 3 118 ? -12.076 63.609 -34.891 1.00 36.28 118 GLU G N 1
ATOM 12958 C CA . GLU G 3 118 ? -10.747 64.151 -35.148 1.00 38.96 118 GLU G CA 1
ATOM 12959 C C . GLU G 3 118 ? -10.839 65.661 -35.119 1.00 38.13 118 GLU G C 1
ATOM 12960 O O . GLU G 3 118 ? -10.320 66.290 -34.227 1.00 38.49 118 GLU G O 1
ATOM 12966 N N . SER G 3 119 ? -11.544 66.221 -36.095 1.00 42.13 119 SER G N 1
ATOM 12967 C CA . SER G 3 119 ? -11.711 67.666 -36.243 1.00 43.67 119 SER G CA 1
ATOM 12968 C C . SER G 3 119 ? -12.015 68.400 -34.930 1.00 44.71 119 SER G C 1
ATOM 12969 O O . SER G 3 119 ? -11.639 69.567 -34.780 1.00 47.85 119 SER G O 1
ATOM 12972 N N . LYS G 3 120 ? -12.688 67.724 -33.995 1.00 45.05 120 LYS G N 1
ATOM 12973 C CA . LYS G 3 120 ? -12.974 68.294 -32.668 1.00 45.38 120 LYS G CA 1
ATOM 12974 C C . LYS G 3 120 ? -11.930 67.887 -31.615 1.00 43.40 120 LYS G C 1
ATOM 12975 O O . LYS G 3 120 ? -12.079 68.185 -30.418 1.00 43.09 120 LYS G O 1
ATOM 12981 N N . GLY G 3 121 ? -10.868 67.233 -32.092 1.00 40.27 121 GLY G N 1
ATOM 12982 C CA . GLY G 3 121 ? -9.757 66.770 -31.277 1.00 36.49 121 GLY G CA 1
ATOM 12983 C C . GLY G 3 121 ? -10.248 65.908 -30.142 1.00 35.97 121 GLY G C 1
ATOM 12984 O O . GLY G 3 121 ? -10.085 66.279 -28.984 1.00 38.30 121 GLY G O 1
ATOM 12985 N N . TRP G 3 122 ? -10.855 64.769 -30.481 1.00 35.66 122 TRP G N 1
ATOM 12986 C CA . TRP G 3 122 ? -11.576 63.941 -29.514 1.00 31.55 122 TRP G CA 1
ATOM 12987 C C . TRP G 3 122 ? -11.087 62.494 -29.464 1.00 31.08 122 TRP G C 1
ATOM 12988 O O . TRP G 3 122 ? -10.721 61.908 -30.492 1.00 25.57 122 TRP G O 1
ATOM 12999 N N . HIS G 3 123 ? -11.101 61.927 -28.257 1.00 30.94 123 HIS G N 1
ATOM 13000 C CA . HIS G 3 123 ? -10.825 60.507 -28.039 1.00 30.80 123 HIS G CA 1
ATOM 13001 C C . HIS G 3 123 ? -12.140 59.758 -27.931 1.00 27.53 123 HIS G C 1
ATOM 13002 O O . HIS G 3 123 ? -12.835 59.886 -26.924 1.00 25.24 123 HIS G O 1
ATOM 13009 N N . CYS G 3 124 ? -12.485 58.968 -28.944 1.00 26.52 124 CYS G N 1
ATOM 13010 C CA . CYS G 3 124 ? -13.794 58.289 -28.930 1.00 31.92 124 CYS G CA 1
ATOM 13011 C C . CYS G 3 124 ? -13.842 56.859 -29.473 1.00 30.21 124 CYS G C 1
ATOM 13012 O O . CYS G 3 124 ? -13.172 56.507 -30.452 1.00 26.59 124 CYS G O 1
ATOM 13015 N N . ARG G 3 125 ? -14.650 56.051 -28.789 1.00 29.40 125 ARG G N 1
ATOM 13016 C CA . ARG G 3 125 ? -14.972 54.683 -29.186 1.00 29.93 125 ARG G CA 1
ATOM 13017 C C . ARG G 3 125 ? -16.205 54.767 -30.083 1.00 24.91 125 ARG G C 1
ATOM 13018 O O . ARG G 3 125 ? -17.238 55.312 -29.682 1.00 16.05 125 ARG G O 1
ATOM 13026 N N . ILE G 3 126 ? -16.118 54.204 -31.278 1.00 25.71 126 ILE G N 1
ATOM 13027 C CA . ILE G 3 126 ? -17.280 54.203 -32.175 1.00 26.87 126 ILE G CA 1
ATOM 13028 C C . ILE G 3 126 ? -17.957 52.825 -32.243 1.00 26.18 126 ILE G C 1
ATOM 13029 O O . ILE G 3 126 ? -17.322 51.819 -32.591 1.00 29.61 126 ILE G O 1
ATOM 13034 N N . ILE G 3 127 ? -19.241 52.812 -31.889 1.00 21.58 127 ILE G N 1
ATOM 13035 C CA . ILE G 3 127 ? -20.083 51.628 -31.923 1.00 16.76 127 ILE G CA 1
ATOM 13036 C C . ILE G 3 127 ? -21.042 51.722 -33.098 1.00 20.49 127 ILE G C 1
ATOM 13037 O O . ILE G 3 127 ? -22.040 52.452 -33.055 1.00 21.77 127 ILE G O 1
ATOM 13042 N N . PRO G 3 128 ? -20.743 50.992 -34.159 1.00 22.53 128 PRO G N 1
ATOM 13043 C CA . PRO G 3 128 ? -21.610 50.997 -35.346 1.00 24.09 128 PRO G CA 1
ATOM 13044 C C . PRO G 3 128 ? -22.902 50.243 -35.062 1.00 23.44 128 PRO G C 1
ATOM 13045 O O . PRO G 3 128 ? -22.897 49.225 -34.361 1.00 22.53 128 PRO G O 1
ATOM 13049 N N . LEU G 3 129 ? -23.997 50.783 -35.575 1.00 23.18 129 LEU G N 1
ATOM 13050 C CA . LEU G 3 129 ? -25.320 50.181 -35.438 1.00 19.74 129 LEU G CA 1
ATOM 13051 C C . LEU G 3 129 ? -26.002 50.350 -36.765 1.00 19.37 129 LEU G C 1
ATOM 13052 O O . LEU G 3 129 ? -25.577 51.129 -37.616 1.00 21.74 129 LEU G O 1
ATOM 13057 N N . LYS G 3 130 ? -27.048 49.589 -36.968 1.00 21.22 130 LYS G N 1
ATOM 13058 C CA . LYS G 3 130 ? -27.635 49.539 -38.272 1.00 24.63 130 LYS G CA 1
ATOM 13059 C C . LYS G 3 130 ? -28.954 50.316 -38.240 1.00 26.89 130 LYS G C 1
ATOM 13060 O O . LYS G 3 130 ? -29.620 50.479 -39.247 1.00 27.45 130 LYS G O 1
ATOM 13066 N N . GLY G 3 131 ? -29.291 50.838 -37.064 1.00 21.67 131 GLY G N 1
ATOM 13067 C CA . GLY G 3 131 ? -30.547 51.506 -36.873 1.00 16.60 131 GLY G CA 1
ATOM 13068 C C . GLY G 3 131 ? -30.848 51.583 -35.409 1.00 16.55 131 GLY G C 1
ATOM 13069 O O . GLY G 3 131 ? -30.026 51.166 -34.609 1.00 17.19 131 GLY G O 1
ATOM 13070 N N . SER G 3 132 ? -32.025 52.122 -35.083 1.00 19.54 132 SER G N 1
ATOM 13071 C CA . SER G 3 132 ? -32.519 52.317 -33.697 1.00 19.20 132 SER G CA 1
ATOM 13072 C C . SER G 3 132 ? -31.497 53.023 -32.798 1.00 12.99 132 SER G C 1
ATOM 13073 O O . SER G 3 132 ? -31.508 52.909 -31.572 1.00 24.91 132 SER G O 1
ATOM 13076 N N . VAL G 3 133 ? -30.652 53.784 -33.453 1.00 11.07 133 VAL G N 1
ATOM 13077 C CA . VAL G 3 133 ? -29.547 54.489 -32.865 1.00 13.51 133 VAL G CA 1
ATOM 13078 C C . VAL G 3 133 ? -29.850 55.326 -31.627 1.00 13.61 133 VAL G C 1
ATOM 13079 O O . VAL G 3 133 ? -28.948 55.569 -30.858 1.00 12.75 133 VAL G O 1
ATOM 13083 N N . GLU G 3 134 ? -31.105 55.745 -31.439 1.00 15.53 134 GLU G N 1
ATOM 13084 C CA . GLU G 3 134 ? -31.500 56.698 -30.377 1.00 15.44 134 GLU G CA 1
ATOM 13085 C C . GLU G 3 134 ? -31.594 56.057 -29.037 1.00 15.72 134 GLU G C 1
ATOM 13086 O O . GLU G 3 134 ? -31.757 56.755 -28.042 1.00 18.49 134 GLU G O 1
ATOM 13092 N N . LEU G 3 135 ? -31.603 54.722 -29.041 1.00 15.85 135 LEU G N 1
ATOM 13093 C CA . LEU G 3 135 ? -31.399 53.880 -27.867 1.00 12.56 135 LEU G CA 1
ATOM 13094 C C . LEU G 3 135 ? -29.927 53.920 -27.766 1.00 18.83 135 LEU G C 1
ATOM 13095 O O . LEU G 3 135 ? -29.262 54.374 -28.693 1.00 26.65 135 LEU G O 1
ATOM 13100 N N . ALA G 3 136 ? -29.353 53.419 -26.703 1.00 16.25 136 ALA G N 1
ATOM 13101 C CA . ALA G 3 136 ? -27.884 53.415 -26.692 1.00 17.28 136 ALA G CA 1
ATOM 13102 C C . ALA G 3 136 ? -27.394 54.357 -25.664 1.00 9.14 136 ALA G C 1
ATOM 13103 O O . ALA G 3 136 ? -26.712 53.914 -24.777 1.00 22.67 136 ALA G O 1
ATOM 13105 N N . PRO G 3 137 ? -27.719 55.639 -25.734 1.00 6.78 137 PRO G N 1
ATOM 13106 C CA . PRO G 3 137 ? -27.630 56.465 -24.519 1.00 8.61 137 PRO G CA 1
ATOM 13107 C C . PRO G 3 137 ? -28.580 55.962 -23.445 1.00 12.99 137 PRO G C 1
ATOM 13108 O O . PRO G 3 137 ? -28.206 55.919 -22.306 1.00 21.71 137 PRO G O 1
ATOM 13112 N N . ILE G 3 138 ? -29.773 55.521 -23.823 1.00 24.60 138 ILE G N 1
ATOM 13113 C CA . ILE G 3 138 ? -30.744 54.952 -22.882 1.00 24.33 138 ILE G CA 1
ATOM 13114 C C . ILE G 3 138 ? -30.294 53.619 -22.369 1.00 23.11 138 ILE G C 1
ATOM 13115 O O . ILE G 3 138 ? -30.426 53.330 -21.189 1.00 29.24 138 ILE G O 1
ATOM 13120 N N . ALA G 3 139 ? -29.818 52.781 -23.271 1.00 19.09 139 ALA G N 1
ATOM 13121 C CA . ALA G 3 139 ? -29.391 51.438 -22.901 1.00 17.38 139 ALA G CA 1
ATOM 13122 C C . ALA G 3 139 ? -28.065 51.448 -22.162 1.00 14.07 139 ALA G C 1
ATOM 13123 O O . ALA G 3 139 ? -27.807 50.560 -21.384 1.00 18.22 139 ALA G O 1
ATOM 13125 N N . GLY G 3 140 ? -27.217 52.441 -22.424 1.00 11.64 140 GLY G N 1
ATOM 13126 C CA . GLY G 3 140 ? -25.890 52.455 -21.863 1.00 7.64 140 GLY G CA 1
ATOM 13127 C C . GLY G 3 140 ? -24.848 51.896 -22.787 1.00 12.46 140 GLY G C 1
ATOM 13128 O O . GLY G 3 140 ? -23.725 51.629 -22.357 1.00 23.54 140 GLY G O 1
ATOM 13129 N N . LEU G 3 141 ? -25.211 51.714 -24.052 1.00 12.31 141 LEU G N 1
ATOM 13130 C CA . LEU G 3 141 ? -24.264 51.317 -25.078 1.00 12.36 141 LEU G CA 1
ATOM 13131 C C . LEU G 3 141 ? -23.337 52.474 -25.441 1.00 13.42 141 LEU G C 1
ATOM 13132 O O . LEU G 3 141 ? -22.219 52.278 -25.901 1.00 17.98 141 LEU G O 1
ATOM 13137 N N . SER G 3 142 ? -23.792 53.697 -25.254 1.00 11.54 142 SER G N 1
ATOM 13138 C CA . SER G 3 142 ? -22.980 54.822 -25.685 1.00 16.16 142 SER G CA 1
ATOM 13139 C C . SER G 3 142 ? -23.303 56.020 -24.851 1.00 13.35 142 SER G C 1
ATOM 13140 O O . SER G 3 142 ? -24.332 56.046 -24.205 1.00 16.89 142 SER G O 1
ATOM 13143 N N . ASP G 3 143 ? -22.397 56.984 -24.832 1.00 21.91 143 ASP G N 1
ATOM 13144 C CA . ASP G 3 143 ? -22.649 58.259 -24.174 1.00 22.63 143 ASP G CA 1
ATOM 13145 C C . ASP G 3 143 ? -23.402 59.188 -25.120 1.00 23.01 143 ASP G C 1
ATOM 13146 O O . ASP G 3 143 ? -24.225 59.985 -24.691 1.00 25.92 143 ASP G O 1
ATOM 13151 N N . LEU G 3 144 ? -23.102 59.084 -26.410 1.00 21.84 144 LEU G N 1
ATOM 13152 C CA . LEU G 3 144 ? -23.587 60.044 -27.400 1.00 20.97 144 LEU G CA 1
ATOM 13153 C C . LEU G 3 144 ? -23.932 59.330 -28.658 1.00 17.43 144 LEU G C 1
ATOM 13154 O O . LEU G 3 144 ? -23.692 58.145 -28.764 1.00 18.74 144 LEU G O 1
ATOM 13159 N N . ILE G 3 145 ? -24.509 60.055 -29.607 1.00 19.18 145 ILE G N 1
ATOM 13160 C CA . ILE G 3 145 ? -24.776 59.532 -30.960 1.00 19.40 145 ILE G CA 1
ATOM 13161 C C . ILE G 3 145 ? -24.611 60.596 -32.040 1.00 21.98 145 ILE G C 1
ATOM 13162 O O . ILE G 3 145 ? -24.686 61.816 -31.768 1.00 23.08 145 ILE G O 1
ATOM 13167 N N . VAL G 3 146 ? -24.359 60.112 -33.252 1.00 16.23 146 VAL G N 1
ATOM 13168 C CA . VAL G 3 146 ? -24.371 60.918 -34.451 1.00 17.21 146 VAL G CA 1
ATOM 13169 C C . VAL G 3 146 ? -25.403 60.265 -35.323 1.00 19.20 146 VAL G C 1
ATOM 13170 O O . VAL G 3 146 ? -25.236 59.120 -35.722 1.00 19.95 146 VAL G O 1
ATOM 13174 N N . ASP G 3 147 ? -26.483 60.978 -35.575 1.00 15.32 147 ASP G N 1
ATOM 13175 C CA . ASP G 3 147 ? -27.536 60.475 -36.395 1.00 21.16 147 ASP G CA 1
ATOM 13176 C C . ASP G 3 147 ? -28.194 61.598 -37.166 1.00 27.22 147 ASP G C 1
ATOM 13177 O O . ASP G 3 147 ? -27.777 62.787 -37.097 1.00 25.25 147 ASP G O 1
ATOM 13182 N N . ILE G 3 148 ? -29.244 61.211 -37.889 1.00 26.13 148 ILE G N 1
ATOM 13183 C CA . ILE G 3 148 ? -30.012 62.128 -38.707 1.00 19.46 148 ILE G CA 1
ATOM 13184 C C . ILE G 3 148 ? -31.204 62.632 -37.909 1.00 20.13 148 ILE G C 1
ATOM 13185 O O . ILE G 3 148 ? -31.809 61.927 -37.126 1.00 21.42 148 ILE G O 1
ATOM 13190 N N . THR G 3 149 ? -31.518 63.891 -38.113 1.00 20.30 149 THR G N 1
ATOM 13191 C CA . THR G 3 149 ? -32.668 64.461 -37.499 1.00 24.05 149 THR G CA 1
ATOM 13192 C C . THR G 3 149 ? -33.309 65.315 -38.570 1.00 26.71 149 THR G C 1
ATOM 13193 O O . THR G 3 149 ? -32.601 65.815 -39.450 1.00 21.89 149 THR G O 1
ATOM 13197 N N . GLU G 3 150 ? -34.642 65.432 -38.484 1.00 30.31 150 GLU G N 1
ATOM 13198 C CA . GLU G 3 150 ? -35.498 66.153 -39.438 1.00 34.88 150 GLU G CA 1
ATOM 13199 C C . GLU G 3 150 ? -36.325 67.179 -38.671 1.00 32.83 150 GLU G C 1
ATOM 13200 O O . GLU G 3 150 ? -36.048 68.364 -38.727 1.00 32.92 150 GLU G O 1
ATOM 13206 N N . THR G 3 151 ? -37.343 66.723 -37.954 1.00 33.81 151 THR G N 1
ATOM 13207 C CA . THR G 3 151 ? -37.989 67.582 -36.958 1.00 43.89 151 THR G CA 1
ATOM 13208 C C . THR G 3 151 ? -37.132 67.644 -35.677 1.00 47.21 151 THR G C 1
ATOM 13209 O O . THR G 3 151 ? -36.355 68.589 -35.480 1.00 53.10 151 THR G O 1
ATOM 13213 N N . GLY G 3 152 ? -37.238 66.618 -34.842 1.00 44.86 152 GLY G N 1
ATOM 13214 C CA . GLY G 3 152 ? -36.582 66.588 -33.552 1.00 43.33 152 GLY G CA 1
ATOM 13215 C C . GLY G 3 152 ? -37.491 65.768 -32.675 1.00 44.29 152 GLY G C 1
ATOM 13216 O O . GLY G 3 152 ? -37.217 65.558 -31.491 1.00 44.78 152 GLY G O 1
ATOM 13217 N N . ARG G 3 153 ? -38.581 65.316 -33.295 1.00 44.67 153 ARG G N 1
ATOM 13218 C CA . ARG G 3 153 ? -39.592 64.475 -32.671 1.00 48.37 153 ARG G CA 1
ATOM 13219 C C . ARG G 3 153 ? -38.962 63.206 -32.071 1.00 46.24 153 ARG G C 1
ATOM 13220 O O . ARG G 3 153 ? -39.139 62.900 -30.886 1.00 45.88 153 ARG G O 1
ATOM 13228 N N . THR G 3 154 ? -38.208 62.488 -32.894 1.00 42.03 154 THR G N 1
ATOM 13229 C CA . THR G 3 154 ? -37.567 61.264 -32.445 1.00 40.34 154 THR G CA 1
ATOM 13230 C C . THR G 3 154 ? -36.513 61.534 -31.369 1.00 38.34 154 THR G C 1
ATOM 13231 O O . THR G 3 154 ? -36.301 60.707 -30.486 1.00 42.79 154 THR G O 1
ATOM 13235 N N . LEU G 3 155 ? -35.863 62.687 -31.434 1.00 34.09 155 LEU G N 1
ATOM 13236 C CA . LEU G 3 155 ? -34.814 63.010 -30.482 1.00 32.31 155 LEU G CA 1
ATOM 13237 C C . LEU G 3 155 ? -35.418 63.296 -29.121 1.00 34.43 155 LEU G C 1
ATOM 13238 O O . LEU G 3 155 ? -34.864 62.914 -28.088 1.00 32.08 155 LEU G O 1
ATOM 13243 N N . LYS G 3 156 ? -36.567 63.962 -29.111 1.00 36.48 156 LYS G N 1
ATOM 13244 C CA . LYS G 3 156 ? -37.164 64.385 -27.839 1.00 38.97 156 LYS G CA 1
ATOM 13245 C C . LYS G 3 156 ? -38.068 63.325 -27.214 1.00 39.29 156 LYS G C 1
ATOM 13246 O O . LYS G 3 156 ? -38.114 63.191 -25.985 1.00 40.24 156 LYS G O 1
ATOM 13252 N N . GLU G 3 157 ? -38.752 62.558 -28.064 1.00 39.30 157 GLU G N 1
ATOM 13253 C CA . GLU G 3 157 ? -39.555 61.424 -27.618 1.00 41.40 157 GLU G CA 1
ATOM 13254 C C . GLU G 3 157 ? -38.696 60.412 -26.846 1.00 40.20 157 GLU G C 1
ATOM 13255 O O . GLU G 3 157 ? -39.227 59.573 -26.103 1.00 39.72 157 GLU G O 1
ATOM 13261 N N . ASN G 3 158 ? -37.370 60.507 -27.037 1.00 38.04 158 ASN G N 1
ATOM 13262 C CA . ASN G 3 158 ? -36.389 59.680 -26.319 1.00 34.80 158 ASN G CA 1
ATOM 13263 C C . ASN G 3 158 ? -35.393 60.472 -25.473 1.00 31.15 158 ASN G C 1
ATOM 13264 O O . ASN G 3 158 ? -34.258 60.035 -25.297 1.00 32.68 158 ASN G O 1
ATOM 13269 N N . ASN G 3 159 ? -35.804 61.628 -24.963 1.00 22.92 159 ASN G N 1
ATOM 13270 C CA . ASN G 3 159 ? -34.939 62.456 -24.117 1.00 23.39 159 ASN G CA 1
ATOM 13271 C C . ASN G 3 159 ? -33.496 62.754 -24.601 1.00 20.99 159 ASN G C 1
ATOM 13272 O O . ASN G 3 159 ? -32.534 62.643 -23.831 1.00 19.35 159 ASN G O 1
ATOM 13277 N N . LEU G 3 160 ? -33.356 63.142 -25.865 1.00 20.47 160 LEU G N 1
ATOM 13278 C CA . LEU G 3 160 ? -32.053 63.523 -26.410 1.00 21.88 160 LEU G CA 1
ATOM 13279 C C . LEU G 3 160 ? -32.032 64.998 -26.817 1.00 23.88 160 LEU G C 1
ATOM 13280 O O . LEU G 3 160 ? -33.023 65.548 -27.289 1.00 26.24 160 LEU G O 1
ATOM 13285 N N . GLU G 3 161 ? -30.885 65.631 -26.645 1.00 26.68 161 GLU G N 1
ATOM 13286 C CA . GLU G 3 161 ? -30.712 67.016 -27.056 1.00 29.98 161 GLU G CA 1
ATOM 13287 C C . GLU G 3 161 ? -29.689 67.081 -28.157 1.00 27.11 161 GLU G C 1
ATOM 13288 O O . GLU G 3 161 ? -28.666 66.401 -28.092 1.00 34.72 161 GLU G O 1
ATOM 13294 N N . ILE G 3 162 ? -29.959 67.886 -29.171 1.00 25.74 162 ILE G N 1
ATOM 13295 C CA . ILE G 3 162 ? -28.965 68.152 -30.193 1.00 18.87 162 ILE G CA 1
ATOM 13296 C C . ILE G 3 162 ? -27.814 68.909 -29.517 1.00 23.79 162 ILE G C 1
ATOM 13297 O O . ILE G 3 162 ? -28.034 69.841 -28.732 1.00 22.82 162 ILE G O 1
ATOM 13302 N N . LEU G 3 163 ? -26.580 68.497 -29.785 1.00 25.34 163 LEU G N 1
ATOM 13303 C CA . LEU G 3 163 ? -25.430 69.180 -29.190 1.00 20.57 163 LEU G CA 1
ATOM 13304 C C . LEU G 3 163 ? -24.522 69.826 -30.217 1.00 19.91 163 LEU G C 1
ATOM 13305 O O . LEU G 3 163 ? -23.722 70.691 -29.863 1.00 17.92 163 LEU G O 1
ATOM 13310 N N . ASP G 3 164 ? -24.631 69.387 -31.473 1.00 17.66 164 ASP G N 1
ATOM 13311 C CA . ASP G 3 164 ? -23.875 69.980 -32.571 1.00 18.28 164 ASP G CA 1
ATOM 13312 C C . ASP G 3 164 ? -24.473 69.617 -33.930 1.00 17.03 164 ASP G C 1
ATOM 13313 O O . ASP G 3 164 ? -24.773 68.454 -34.208 1.00 14.04 164 ASP G O 1
ATOM 13318 N N . GLU G 3 165 ? -24.658 70.621 -34.778 1.00 20.36 165 GLU G N 1
ATOM 13319 C CA . GLU G 3 165 ? -25.118 70.374 -36.144 1.00 26.71 165 GLU G CA 1
ATOM 13320 C C . GLU G 3 165 ? -23.904 70.077 -37.044 1.00 24.51 165 GLU G C 1
ATOM 13321 O O . GLU G 3 165 ? -23.068 70.953 -37.279 1.00 20.07 165 GLU G O 1
ATOM 13327 N N . ILE G 3 166 ? -23.782 68.840 -37.512 1.00 20.56 166 ILE G N 1
ATOM 13328 C CA . ILE G 3 166 ? -22.579 68.465 -38.265 1.00 21.10 166 ILE G CA 1
ATOM 13329 C C . ILE G 3 166 ? -22.644 68.974 -39.689 1.00 20.99 166 ILE G C 1
ATOM 13330 O O . ILE G 3 166 ? -21.758 69.701 -40.119 1.00 30.57 166 ILE G O 1
ATOM 13335 N N . PHE G 3 167 ? -23.697 68.630 -40.413 1.00 16.98 167 PHE G N 1
ATOM 13336 C CA . PHE G 3 167 ? -23.934 69.201 -41.736 1.00 14.11 167 PHE G CA 1
ATOM 13337 C C . PHE G 3 167 ? -25.408 68.987 -42.093 1.00 19.68 167 PHE G C 1
ATOM 13338 O O . PHE G 3 167 ? -26.085 68.103 -41.558 1.00 17.99 167 PHE G O 1
ATOM 13346 N N . VAL G 3 168 ? -25.930 69.820 -42.977 1.00 24.64 168 VAL G N 1
ATOM 13347 C CA . VAL G 3 168 ? -27.328 69.675 -43.334 1.00 25.50 168 VAL G CA 1
ATOM 13348 C C . VAL G 3 168 ? -27.357 68.762 -44.518 1.00 22.61 168 VAL G C 1
ATOM 13349 O O . VAL G 3 168 ? -26.393 68.695 -45.258 1.00 25.12 168 VAL G O 1
ATOM 13353 N N . ILE G 3 169 ? -28.432 68.009 -44.671 1.00 24.30 169 ILE G N 1
ATOM 13354 C CA . ILE G 3 169 ? -28.492 67.077 -45.787 1.00 26.39 169 ILE G CA 1
ATOM 13355 C C . ILE G 3 169 ? -29.608 67.335 -46.843 1.00 24.21 169 ILE G C 1
ATOM 13356 O O . ILE G 3 169 ? -30.765 67.642 -46.526 1.00 16.98 169 ILE G O 1
ATOM 13361 N N . ARG G 3 170 ? -29.196 67.220 -48.102 1.00 19.67 170 ARG G N 1
ATOM 13362 C CA . ARG G 3 170 ? -30.079 67.321 -49.239 1.00 25.00 170 ARG G CA 1
ATOM 13363 C C . ARG G 3 170 ? -29.973 66.006 -49.994 1.00 21.08 170 ARG G C 1
ATOM 13364 O O . ARG G 3 170 ? -29.069 65.213 -49.737 1.00 24.57 170 ARG G O 1
ATOM 13372 N N . THR G 3 171 ? -30.878 65.801 -50.941 1.00 19.05 171 THR G N 1
ATOM 13373 C CA . THR G 3 171 ? -30.869 64.634 -51.808 1.00 22.35 171 THR G CA 1
ATOM 13374 C C . THR G 3 171 ? -30.496 65.003 -53.242 1.00 24.29 171 THR G C 1
ATOM 13375 O O . THR G 3 171 ? -31.134 65.836 -53.891 1.00 19.40 171 THR G O 1
ATOM 13379 N N . HIS G 3 172 ? -29.416 64.388 -53.706 1.00 29.18 172 HIS G N 1
ATOM 13380 C CA . HIS G 3 172 ? -28.818 64.689 -54.996 1.00 27.39 172 HIS G CA 1
ATOM 13381 C C . HIS G 3 172 ? -29.153 63.565 -55.941 1.00 26.91 172 HIS G C 1
ATOM 13382 O O . HIS G 3 172 ? -29.165 62.405 -55.528 1.00 26.46 172 HIS G O 1
ATOM 13389 N N . VAL G 3 173 ? -29.388 63.900 -57.212 1.00 25.21 173 VAL G N 1
ATOM 13390 C CA . VAL G 3 173 ? -29.174 62.923 -58.284 1.00 24.64 173 VAL G CA 1
ATOM 13391 C C . VAL G 3 173 ? -27.671 62.939 -58.579 1.00 21.79 173 VAL G C 1
ATOM 13392 O O . VAL G 3 173 ? -27.048 64.002 -58.579 1.00 24.10 173 VAL G O 1
ATOM 13396 N N . VAL G 3 174 ? -27.082 61.767 -58.765 1.00 20.96 174 VAL G N 1
ATOM 13397 C CA . VAL G 3 174 ? -25.638 61.657 -58.998 1.00 24.98 174 VAL G CA 1
ATOM 13398 C C . VAL G 3 174 ? -25.366 60.818 -60.244 1.00 23.53 174 VAL G C 1
ATOM 13399 O O . VAL G 3 174 ? -26.169 59.925 -60.587 1.00 27.99 174 VAL G O 1
ATOM 13403 N N . VAL G 3 175 ? -24.247 61.100 -60.912 1.00 18.29 175 VAL G N 1
ATOM 13404 C CA . VAL G 3 175 ? -23.939 60.473 -62.187 1.00 11.58 175 VAL G CA 1
ATOM 13405 C C . VAL G 3 175 ? -22.507 59.952 -62.111 1.00 17.20 175 VAL G C 1
ATOM 13406 O O . VAL G 3 175 ? -21.659 60.566 -61.495 1.00 13.51 175 VAL G O 1
ATOM 13410 N N . ASN G 3 176 ? -22.249 58.822 -62.759 1.00 16.55 176 ASN G N 1
ATOM 13411 C CA . ASN G 3 176 ? -20.955 58.199 -62.779 1.00 16.94 176 ASN G CA 1
ATOM 13412 C C . ASN G 3 176 ? -20.086 58.991 -63.764 1.00 24.50 176 ASN G C 1
ATOM 13413 O O . ASN G 3 176 ? -20.343 58.972 -64.967 1.00 31.91 176 ASN G O 1
ATOM 13418 N N . PRO G 3 177 ? -19.048 59.676 -63.300 1.00 16.37 177 PRO G N 1
ATOM 13419 C CA . PRO G 3 177 ? -18.310 60.556 -64.203 1.00 19.91 177 PRO G CA 1
ATOM 13420 C C . PRO G 3 177 ? -17.919 59.933 -65.556 1.00 17.96 177 PRO G C 1
ATOM 13421 O O . PRO G 3 177 ? -18.004 60.637 -66.545 1.00 15.58 177 PRO G O 1
ATOM 13425 N N . VAL G 3 178 ? -17.503 58.672 -65.631 1.00 17.42 178 VAL G N 1
ATOM 13426 C CA . VAL G 3 178 ? -17.071 58.212 -66.938 1.00 9.01 178 VAL G CA 1
ATOM 13427 C C . VAL G 3 178 ? -18.253 58.025 -67.890 1.00 12.73 178 VAL G C 1
ATOM 13428 O O . VAL G 3 178 ? -18.184 58.355 -69.082 1.00 12.48 178 VAL G O 1
ATOM 13432 N N . SER G 3 179 ? -19.362 57.536 -67.369 1.00 9.86 179 SER G N 1
ATOM 13433 C CA . SER G 3 179 ? -20.502 57.381 -68.242 1.00 15.18 179 SER G CA 1
ATOM 13434 C C . SER G 3 179 ? -21.153 58.706 -68.621 1.00 19.13 179 SER G C 1
ATOM 13435 O O . SER G 3 179 ? -21.897 58.776 -69.611 1.00 17.54 179 SER G O 1
ATOM 13438 N N . TYR G 3 180 ? -20.847 59.767 -67.872 1.00 21.44 180 TYR G N 1
ATOM 13439 C CA . TYR G 3 180 ? -21.257 61.103 -68.294 1.00 18.79 180 TYR G CA 1
ATOM 13440 C C . TYR G 3 180 ? -20.654 61.392 -69.626 1.00 15.43 180 TYR G C 1
ATOM 13441 O O . TYR G 3 180 ? -21.167 62.169 -70.391 1.00 14.47 180 TYR G O 1
ATOM 13450 N N . ARG G 3 181 ? -19.549 60.762 -69.917 1.00 17.12 181 ARG G N 1
ATOM 13451 C CA . ARG G 3 181 ? -18.912 61.099 -71.171 1.00 14.87 181 ARG G CA 1
ATOM 13452 C C . ARG G 3 181 ? -19.177 60.014 -72.205 1.00 15.67 181 ARG G C 1
ATOM 13453 O O . ARG G 3 181 ? -19.545 60.339 -73.333 1.00 11.17 181 ARG G O 1
ATOM 13461 N N . THR G 3 182 ? -19.094 58.738 -71.788 1.00 18.86 182 THR G N 1
ATOM 13462 C CA . THR G 3 182 ? -19.288 57.589 -72.701 1.00 16.24 182 THR G CA 1
ATOM 13463 C C . THR G 3 182 ? -20.694 57.504 -73.240 1.00 14.86 182 THR G C 1
ATOM 13464 O O . THR G 3 182 ? -20.912 57.051 -74.375 1.00 13.05 182 THR G O 1
ATOM 13468 N N . LYS G 3 183 ? -21.646 57.927 -72.426 1.00 14.03 183 LYS G N 1
ATOM 13469 C CA . LYS G 3 183 ? -23.054 57.855 -72.818 1.00 15.88 183 LYS G CA 1
ATOM 13470 C C . LYS G 3 183 ? -23.799 59.131 -72.536 1.00 10.62 183 LYS G C 1
ATOM 13471 O O . LYS G 3 183 ? -24.906 59.128 -72.038 1.00 13.54 183 LYS G O 1
ATOM 13477 N N . ARG G 3 184 ? -23.175 60.225 -72.901 1.00 18.58 184 ARG G N 1
ATOM 13478 C CA . ARG G 3 184 ? -23.679 61.522 -72.565 1.00 22.42 184 ARG G CA 1
ATOM 13479 C C . ARG G 3 184 ? -25.031 61.886 -73.213 1.00 25.96 184 ARG G C 1
ATOM 13480 O O . ARG G 3 184 ? -25.910 62.428 -72.537 1.00 32.33 184 ARG G O 1
ATOM 13488 N N . GLU G 3 185 ? -25.214 61.606 -74.500 1.00 28.77 185 GLU G N 1
ATOM 13489 C CA . GLU G 3 185 ? -26.476 61.923 -75.178 1.00 28.39 185 GLU G CA 1
ATOM 13490 C C . GLU G 3 185 ? -27.654 61.351 -74.375 1.00 26.06 185 GLU G C 1
ATOM 13491 O O . GLU G 3 185 ? -28.634 62.048 -74.105 1.00 21.26 185 GLU G O 1
ATOM 13497 N N . GLU G 3 186 ? -27.533 60.085 -73.979 1.00 24.71 186 GLU G N 1
ATOM 13498 C CA . GLU G 3 186 ? -28.539 59.440 -73.151 1.00 22.90 186 GLU G CA 1
ATOM 13499 C C . GLU G 3 186 ? -28.685 60.070 -71.772 1.00 18.72 186 GLU G C 1
ATOM 13500 O O . GLU G 3 186 ? -29.793 60.286 -71.301 1.00 23.94 186 GLU G O 1
ATOM 13506 N N . VAL G 3 187 ? -27.569 60.346 -71.127 1.00 11.69 187 VAL G N 1
ATOM 13507 C CA . VAL G 3 187 ? -27.581 60.814 -69.763 1.00 13.36 187 VAL G CA 1
ATOM 13508 C C . VAL G 3 187 ? -28.287 62.173 -69.749 1.00 14.40 187 VAL G C 1
ATOM 13509 O O . VAL G 3 187 ? -29.243 62.381 -68.994 1.00 14.43 187 VAL G O 1
ATOM 13513 N N . VAL G 3 188 ? -27.835 63.072 -70.616 1.00 12.55 188 VAL G N 1
ATOM 13514 C CA . VAL G 3 188 ? -28.385 64.422 -70.707 1.00 13.55 188 VAL G CA 1
ATOM 13515 C C . VAL G 3 188 ? -29.900 64.403 -71.021 1.00 15.86 188 VAL G C 1
ATOM 13516 O O . VAL G 3 188 ? -30.683 65.126 -70.389 1.00 21.71 188 VAL G O 1
ATOM 13520 N N . SER G 3 189 ? -30.314 63.578 -71.981 1.00 13.74 189 SER G N 1
ATOM 13521 C CA . SER G 3 189 ? -31.733 63.460 -72.305 1.00 16.75 189 SER G CA 1
ATOM 13522 C C . SER G 3 189 ? -32.513 63.035 -71.096 1.00 17.11 189 SER G C 1
ATOM 13523 O O . SER G 3 189 ? -33.570 63.596 -70.837 1.00 19.18 189 SER G O 1
ATOM 13526 N N . PHE G 3 190 ? -31.995 62.053 -70.355 1.00 15.71 190 PHE G N 1
ATOM 13527 C CA . PHE G 3 190 ? -32.681 61.597 -69.177 1.00 20.80 190 PHE G CA 1
ATOM 13528 C C . PHE G 3 190 ? -32.726 62.693 -68.146 1.00 24.00 190 PHE G C 1
ATOM 13529 O O . PHE G 3 190 ? -33.816 63.016 -67.660 1.00 24.94 190 PHE G O 1
ATOM 13537 N N . LEU G 3 191 ? -31.572 63.295 -67.845 1.00 20.61 191 LEU G N 1
ATOM 13538 C CA . LEU G 3 191 ? -31.519 64.276 -66.765 1.00 22.14 191 LEU G CA 1
ATOM 13539 C C . LEU G 3 191 ? -32.369 65.488 -67.131 1.00 26.05 191 LEU G C 1
ATOM 13540 O O . LEU G 3 191 ? -32.976 66.097 -66.238 1.00 25.00 191 LEU G O 1
ATOM 13545 N N . GLU G 3 192 ? -32.437 65.794 -68.440 1.00 22.33 192 GLU G N 1
ATOM 13546 C CA . GLU G 3 192 ? -33.214 66.930 -68.966 1.00 23.59 192 GLU G CA 1
ATOM 13547 C C . GLU G 3 192 ? -34.710 66.757 -68.701 1.00 22.21 192 GLU G C 1
ATOM 13548 O O . GLU G 3 192 ? -35.393 67.698 -68.255 1.00 9.73 192 GLU G O 1
ATOM 13554 N N . LYS G 3 193 ? -35.197 65.543 -68.992 1.00 22.96 193 LYS G N 1
ATOM 13555 C CA . LYS G 3 193 ? -36.594 65.156 -68.756 1.00 19.66 193 LYS G CA 1
ATOM 13556 C C . LYS G 3 193 ? -36.895 65.100 -67.285 1.00 16.26 193 LYS G C 1
ATOM 13557 O O . LYS G 3 193 ? -37.908 65.637 -66.869 1.00 17.71 193 LYS G O 1
ATOM 13563 N N . LEU G 3 194 ? -36.017 64.475 -66.498 1.00 17.99 194 LEU G N 1
ATOM 13564 C CA . LEU G 3 194 ? -36.182 64.373 -65.033 1.00 19.94 194 LEU G CA 1
ATOM 13565 C C . LEU G 3 194 ? -36.238 65.762 -64.346 1.00 24.17 194 LEU G C 1
ATOM 13566 O O . LEU G 3 194 ? -36.990 65.971 -63.401 1.00 26.61 194 LEU G O 1
ATOM 13571 N N . GLN G 3 195 ? -35.446 66.712 -64.833 1.00 27.82 195 GLN G N 1
ATOM 13572 C CA . GLN G 3 195 ? -35.462 68.044 -64.282 1.00 28.54 195 GLN G CA 1
ATOM 13573 C C . GLN G 3 195 ? -36.747 68.793 -64.665 1.00 30.80 195 GLN G C 1
ATOM 13574 O O . GLN G 3 195 ? -37.263 69.624 -63.893 1.00 30.86 195 GLN G O 1
ATOM 13580 N N . GLU G 3 196 ? -37.264 68.515 -65.853 1.00 28.60 196 GLU G N 1
ATOM 13581 C CA . GLU G 3 196 ? -38.557 69.088 -66.241 1.00 30.95 196 GLU G CA 1
ATOM 13582 C C . GLU G 3 196 ? -39.692 68.651 -65.276 1.00 24.71 196 GLU G C 1
ATOM 13583 O O . GLU G 3 196 ? -40.475 69.465 -64.809 1.00 18.53 196 GLU G O 1
ATOM 13589 N N . VAL G 3 197 ? -39.740 67.355 -65.005 1.00 21.78 197 VAL G N 1
ATOM 13590 C CA . VAL G 3 197 ? -40.707 66.732 -64.125 1.00 24.06 197 VAL G CA 1
ATOM 13591 C C . VAL G 3 197 ? -40.667 67.323 -62.699 1.00 27.38 197 VAL G C 1
ATOM 13592 O O . VAL G 3 197 ? -41.686 67.431 -62.043 1.00 31.62 197 VAL G O 1
ATOM 13596 N N . ILE G 3 198 ? -39.488 67.711 -62.231 1.00 27.80 198 ILE G N 1
ATOM 13597 C CA . ILE G 3 198 ? -39.349 68.252 -60.896 1.00 25.95 198 ILE G CA 1
ATOM 13598 C C . ILE G 3 198 ? -39.736 69.720 -60.842 1.00 31.49 198 ILE G C 1
ATOM 13599 O O . ILE G 3 198 ? -39.953 70.245 -59.758 1.00 36.18 198 ILE G O 1
ATOM 13604 N N . GLU G 3 199 ? -39.843 70.370 -62.003 1.00 35.28 199 GLU G N 1
ATOM 13605 C CA . GLU G 3 199 ? -40.381 71.732 -62.102 1.00 40.74 199 GLU G CA 1
ATOM 13606 C C . GLU G 3 199 ? -41.845 71.778 -62.568 1.00 42.48 199 GLU G C 1
ATOM 13607 O O . GLU G 3 199 ? -42.385 72.875 -62.738 1.00 41.37 199 GLU G O 1
ATOM 13613 N N . HIS G 3 200 ? -42.470 70.619 -62.828 1.00 45.51 200 HIS G N 1
ATOM 13614 C CA . HIS G 3 200 ? -43.936 70.575 -63.081 1.00 48.58 200 HIS G CA 1
ATOM 13615 C C . HIS G 3 200 ? -44.784 70.095 -61.875 1.00 52.09 200 HIS G C 1
ATOM 13616 O O . HIS G 3 200 ? -46.004 70.321 -61.833 1.00 54.07 200 HIS G O 1
ATOM 13623 N N . ASP G 3 201 ? -44.122 69.485 -60.883 1.00 54.19 201 ASP G N 1
ATOM 13624 C CA . ASP G 3 201 ? -44.679 69.386 -59.523 1.00 58.10 201 ASP G CA 1
ATOM 13625 C C . ASP G 3 201 ? -44.452 70.720 -58.798 1.00 58.27 201 ASP G C 1
ATOM 13626 O O . ASP G 3 201 ? -45.053 70.984 -57.749 1.00 58.47 201 ASP G O 1
ATOM 13631 N N . SER G 3 202 ? -43.564 71.527 -59.387 1.00 58.07 202 SER G N 1
ATOM 13632 C CA . SER G 3 202 ? -43.149 72.856 -58.917 1.00 56.87 202 SER G CA 1
ATOM 13633 C C . SER G 3 202 ? -42.178 72.847 -57.726 1.00 56.73 202 SER G C 1
ATOM 13634 O O . SER G 3 202 ? -42.473 73.399 -56.668 1.00 57.54 202 SER G O 1
ATOM 13637 N N . ASN G 3 203 ? -41.034 72.198 -57.927 1.00 56.98 203 ASN G N 1
ATOM 13638 C CA . ASN G 3 203 ? -39.877 72.381 -57.049 1.00 56.73 203 ASN G CA 1
ATOM 13639 C C . ASN G 3 203 ? -38.596 72.497 -57.879 1.00 57.94 203 ASN G C 1
ATOM 13640 O O . ASN G 3 203 ? -37.638 71.727 -57.756 1.00 59.01 203 ASN G O 1
ATOM 13645 N N . GLU G 3 204 ? -38.598 73.360 -58.808 1.00 57.89 204 GLU G N 1
ATOM 13646 N N . MET H 4 1 ? -35.613 43.608 -12.872 1.00 44.18 1 MET H N 1
ATOM 13647 C CA . MET H 4 1 ? -35.893 43.821 -14.313 1.00 41.88 1 MET H CA 1
ATOM 13648 C C . MET H 4 1 ? -34.994 43.037 -15.278 1.00 34.90 1 MET H C 1
ATOM 13649 O O . MET H 4 1 ? -33.802 42.868 -15.047 1.00 33.61 1 MET H O 1
ATOM 13654 N N . LEU H 4 2 ? -35.600 42.573 -16.358 1.00 25.69 2 LEU H N 1
ATOM 13655 C CA . LEU H 4 2 ? -34.895 41.904 -17.433 1.00 24.42 2 LEU H CA 1
ATOM 13656 C C . LEU H 4 2 ? -34.994 42.776 -18.648 1.00 20.84 2 LEU H C 1
ATOM 13657 O O . LEU H 4 2 ? -36.097 43.187 -19.006 1.00 18.72 2 LEU H O 1
ATOM 13662 N N . LYS H 4 3 ? -33.865 43.041 -19.290 1.00 17.36 3 LYS H N 1
ATOM 13663 C CA . LYS H 4 3 ? -33.841 43.779 -20.563 1.00 21.70 3 LYS H CA 1
ATOM 13664 C C . LYS H 4 3 ? -33.614 42.845 -21.747 1.00 23.84 3 LYS H C 1
ATOM 13665 O O . LYS H 4 3 ? -32.675 42.015 -21.736 1.00 20.63 3 LYS H O 1
ATOM 13671 N N . LEU H 4 4 ? -34.496 42.968 -22.738 1.00 17.89 4 LEU H N 1
ATOM 13672 C CA . LEU H 4 4 ? -34.433 42.154 -23.939 1.00 13.00 4 LEU H CA 1
ATOM 13673 C C . LEU H 4 4 ? -34.161 42.959 -25.198 1.00 18.12 4 LEU H C 1
ATOM 13674 O O . LEU H 4 4 ? -34.788 44.031 -25.444 1.00 15.93 4 LEU H O 1
ATOM 13679 N N . ALA H 4 5 ? -33.255 42.422 -26.012 1.00 9.20 5 ALA H N 1
ATOM 13680 C CA . ALA H 4 5 ? -32.932 43.032 -27.289 1.00 12.74 5 ALA H CA 1
ATOM 13681 C C . ALA H 4 5 ? -33.722 42.246 -28.351 1.00 19.54 5 ALA H C 1
ATOM 13682 O O . ALA H 4 5 ? -33.493 41.025 -28.584 1.00 17.40 5 ALA H O 1
ATOM 13684 N N . ILE H 4 6 ? -34.736 42.929 -28.903 1.00 18.27 6 ILE H N 1
ATOM 13685 C CA . ILE H 4 6 ? -35.682 42.293 -29.806 1.00 19.48 6 ILE H CA 1
ATOM 13686 C C . ILE H 4 6 ? -35.429 42.722 -31.253 1.00 22.75 6 ILE H C 1
ATOM 13687 O O . ILE H 4 6 ? -35.329 43.907 -31.545 1.00 20.72 6 ILE H O 1
ATOM 13692 N N . PRO H 4 7 ? -35.287 41.751 -32.144 1.00 26.11 7 PRO H N 1
ATOM 13693 C CA . PRO H 4 7 ? -34.891 42.032 -33.533 1.00 31.37 7 PRO H CA 1
ATOM 13694 C C . PRO H 4 7 ? -36.056 42.609 -34.328 1.00 30.98 7 PRO H C 1
ATOM 13695 O O . PRO H 4 7 ? -37.102 41.970 -34.415 1.00 38.44 7 PRO H O 1
ATOM 13699 N N . LYS H 4 8 ? -35.889 43.815 -34.854 1.00 28.80 8 LYS H N 1
ATOM 13700 C CA . LYS H 4 8 ? -36.893 44.469 -35.703 1.00 30.86 8 LYS H CA 1
ATOM 13701 C C . LYS H 4 8 ? -37.092 43.750 -37.049 1.00 29.56 8 LYS H C 1
ATOM 13702 O O . LYS H 4 8 ? -36.144 43.232 -37.626 1.00 24.94 8 LYS H O 1
ATOM 13708 N N . GLY H 4 9 ? -38.323 43.715 -37.544 1.00 32.13 9 GLY H N 1
ATOM 13709 C CA . GLY H 4 9 ? -38.576 43.161 -38.869 1.00 33.40 9 GLY H CA 1
ATOM 13710 C C . GLY H 4 9 ? -39.273 41.822 -38.938 1.00 31.23 9 GLY H C 1
ATOM 13711 O O . GLY H 4 9 ? -40.401 41.672 -38.463 1.00 30.53 9 GLY H O 1
ATOM 13712 N N . ARG H 4 10 ? -38.594 40.859 -39.553 1.00 32.39 10 ARG H N 1
ATOM 13713 C CA . ARG H 4 10 ? -39.175 39.552 -39.892 1.00 34.68 10 ARG H CA 1
ATOM 13714 C C . ARG H 4 10 ? -39.696 38.798 -38.674 1.00 31.91 10 ARG H C 1
ATOM 13715 O O . ARG H 4 10 ? -40.804 38.272 -38.719 1.00 37.12 10 ARG H O 1
ATOM 13723 N N . LEU H 4 11 ? -38.920 38.775 -37.589 1.00 33.44 11 LEU H N 1
ATOM 13724 C CA . LEU H 4 11 ? -39.252 38.024 -36.358 1.00 32.24 11 LEU H CA 1
ATOM 13725 C C . LEU H 4 11 ? -40.033 38.827 -35.325 1.00 29.61 11 LEU H C 1
ATOM 13726 O O . LEU H 4 11 ? -40.483 38.262 -34.317 1.00 28.46 11 LEU H O 1
ATOM 13731 N N . GLU H 4 12 ? -40.162 40.132 -35.567 1.00 27.35 12 GLU H N 1
ATOM 13732 C CA . GLU H 4 12 ? -40.566 41.091 -34.540 1.00 26.36 12 GLU H CA 1
ATOM 13733 C C . GLU H 4 12 ? -41.928 40.796 -33.914 1.00 28.54 12 GLU H C 1
ATOM 13734 O O . GLU H 4 12 ? -42.078 40.851 -32.680 1.00 30.93 12 GLU H O 1
ATOM 13740 N N . GLU H 4 13 ? -42.912 40.499 -34.757 1.00 26.96 13 GLU H N 1
ATOM 13741 C CA . GLU H 4 13 ? -44.237 40.124 -34.289 1.00 30.61 13 GLU H CA 1
ATOM 13742 C C . GLU H 4 13 ? -44.249 38.756 -33.596 1.00 29.72 13 GLU H C 1
ATOM 13743 O O . GLU H 4 13 ? -44.895 38.595 -32.566 1.00 30.53 13 GLU H O 1
ATOM 13749 N N . LYS H 4 14 ? -43.515 37.788 -34.140 1.00 29.76 14 LYS H N 1
ATOM 13750 C CA . LYS H 4 14 ? -43.435 36.438 -33.558 1.00 27.81 14 LYS H CA 1
ATOM 13751 C C . LYS H 4 14 ? -43.001 36.424 -32.071 1.00 25.00 14 LYS H C 1
ATOM 13752 O O . LYS H 4 14 ? -43.669 35.839 -31.222 1.00 22.02 14 LYS H O 1
ATOM 13758 N N . VAL H 4 15 ? -41.891 37.091 -31.783 1.00 19.35 15 VAL H N 1
ATOM 13759 C CA . VAL H 4 15 ? -41.369 37.257 -30.428 1.00 20.32 15 VAL H CA 1
ATOM 13760 C C . VAL H 4 15 ? -42.287 38.054 -29.530 1.00 24.41 15 VAL H C 1
ATOM 13761 O O . VAL H 4 15 ? -42.638 37.600 -28.430 1.00 27.84 15 VAL H O 1
ATOM 13765 N N . MET H 4 16 ? -42.666 39.247 -29.994 1.00 18.95 16 MET H N 1
ATOM 13766 C CA . MET H 4 16 ? -43.568 40.089 -29.226 1.00 21.88 16 MET H CA 1
ATOM 13767 C C . MET H 4 16 ? -44.848 39.347 -28.896 1.00 17.76 16 MET H C 1
ATOM 13768 O O . MET H 4 16 ? -45.385 39.532 -27.797 1.00 22.89 16 MET H O 1
ATOM 13773 N N . THR H 4 17 ? -45.315 38.482 -29.807 1.00 19.82 17 THR H N 1
ATOM 13774 C CA . THR H 4 17 ? -46.558 37.718 -29.555 1.00 18.98 17 THR H CA 1
ATOM 13775 C C . THR H 4 17 ? -46.271 36.623 -28.530 1.00 18.57 17 THR H C 1
ATOM 13776 O O . THR H 4 17 ? -47.089 36.406 -27.657 1.00 18.83 17 THR H O 1
ATOM 13780 N N . TYR H 4 18 ? -45.078 36.004 -28.588 1.00 20.38 18 TYR H N 1
ATOM 13781 C CA . TYR H 4 18 ? -44.610 35.076 -27.534 1.00 20.11 18 TYR H CA 1
ATOM 13782 C C . TYR H 4 18 ? -44.566 35.754 -26.150 1.00 24.16 18 TYR H C 1
ATOM 13783 O O . TYR H 4 18 ? -45.064 35.196 -25.161 1.00 25.80 18 TYR H O 1
ATOM 13792 N N . LEU H 4 19 ? -43.976 36.951 -26.087 1.00 25.03 19 LEU H N 1
ATOM 13793 C CA . LEU H 4 19 ? -44.005 37.758 -24.856 1.00 28.39 19 LEU H CA 1
ATOM 13794 C C . LEU H 4 19 ? -45.398 38.037 -24.334 1.00 25.50 19 LEU H C 1
ATOM 13795 O O . LEU H 4 19 ? -45.614 37.924 -23.148 1.00 27.41 19 LEU H O 1
ATOM 13800 N N . LYS H 4 20 ? -46.334 38.401 -25.217 1.00 27.34 20 LYS H N 1
ATOM 13801 C CA . LYS H 4 20 ? -47.747 38.615 -24.835 1.00 26.79 20 LYS H CA 1
ATOM 13802 C C . LYS H 4 20 ? -48.246 37.417 -24.033 1.00 24.74 20 LYS H C 1
ATOM 13803 O O . LYS H 4 20 ? -48.719 37.560 -22.907 1.00 19.31 20 LYS H O 1
ATOM 13809 N N . LYS H 4 21 ? -48.068 36.232 -24.617 1.00 26.62 21 LYS H N 1
ATOM 13810 C CA . LYS H 4 21 ? -48.485 34.950 -24.045 1.00 25.18 21 LYS H CA 1
ATOM 13811 C C . LYS H 4 21 ? -47.820 34.574 -22.711 1.00 25.26 21 LYS H C 1
ATOM 13812 O O . LYS H 4 21 ? -48.266 33.639 -22.047 1.00 27.54 21 LYS H O 1
ATOM 13818 N N . THR H 4 22 ? -46.785 35.309 -22.314 1.00 25.71 22 THR H N 1
ATOM 13819 C CA . THR H 4 22 ? -46.093 35.072 -21.034 1.00 25.79 22 THR H CA 1
ATOM 13820 C C . THR H 4 22 ? -46.542 36.019 -19.909 1.00 27.85 22 THR H C 1
ATOM 13821 O O . THR H 4 22 ? -46.056 35.925 -18.792 1.00 34.01 22 THR H O 1
ATOM 13825 N N . GLY H 4 23 ? -47.474 36.921 -20.188 1.00 29.64 23 GLY H N 1
ATOM 13826 C CA . GLY H 4 23 ? -47.988 37.809 -19.152 1.00 35.33 23 GLY H CA 1
ATOM 13827 C C . GLY H 4 23 ? -47.288 39.163 -19.124 1.00 36.30 23 GLY H C 1
ATOM 13828 O O . GLY H 4 23 ? -47.554 40.014 -18.251 1.00 35.18 23 GLY H O 1
ATOM 13829 N N . VAL H 4 24 ? -46.408 39.368 -20.104 1.00 31.04 24 VAL H N 1
ATOM 13830 C CA . VAL H 4 24 ? -45.633 40.583 -20.184 1.00 29.97 24 VAL H CA 1
ATOM 13831 C C . VAL H 4 24 ? -46.519 41.791 -20.502 1.00 28.70 24 VAL H C 1
ATOM 13832 O O . VAL H 4 24 ? -47.209 41.814 -21.518 1.00 24.51 24 VAL H O 1
ATOM 13836 N N . ILE H 4 25 ? -46.506 42.758 -19.582 1.00 28.22 25 ILE H N 1
ATOM 13837 C CA . ILE H 4 25 ? -47.348 43.947 -19.625 1.00 28.25 25 ILE H CA 1
ATOM 13838 C C . ILE H 4 25 ? -46.466 45.167 -19.797 1.00 30.97 25 ILE H C 1
ATOM 13839 O O . ILE H 4 25 ? -45.688 45.510 -18.903 1.00 35.04 25 ILE H O 1
ATOM 13844 N N . PHE H 4 26 ? -46.590 45.822 -20.938 1.00 30.24 26 PHE H N 1
ATOM 13845 C CA . PHE H 4 26 ? -45.922 47.103 -21.154 1.00 31.83 26 PHE H CA 1
ATOM 13846 C C . PHE H 4 26 ? -46.826 48.275 -20.814 1.00 31.64 26 PHE H C 1
ATOM 13847 O O . PHE H 4 26 ? -48.011 48.271 -21.129 1.00 35.93 26 PHE H O 1
ATOM 13855 N N . GLU H 4 27 ? -46.261 49.294 -20.190 1.00 34.06 27 GLU H N 1
ATOM 13856 C CA . GLU H 4 27 ? -47.024 50.498 -19.873 1.00 31.90 27 GLU H CA 1
ATOM 13857 C C . GLU H 4 27 ? -46.675 51.649 -20.795 1.00 32.36 27 GLU H C 1
ATOM 13858 O O . GLU H 4 27 ? -47.537 52.448 -21.153 1.00 36.69 27 GLU H O 1
ATOM 13864 N N . ARG H 4 28 ? -45.411 51.746 -21.177 1.00 31.26 28 ARG H N 1
ATOM 13865 C CA . ARG H 4 28 ? -44.992 52.749 -22.146 1.00 32.18 28 ARG H CA 1
ATOM 13866 C C . ARG H 4 28 ? -44.660 51.988 -23.413 1.00 32.72 28 ARG H C 1
ATOM 13867 O O . ARG H 4 28 ? -44.213 50.847 -23.333 1.00 38.57 28 ARG H O 1
ATOM 13875 N N . GLU H 4 29 ? -44.897 52.575 -24.579 1.00 32.54 29 GLU H N 1
ATOM 13876 C CA . GLU H 4 29 ? -44.474 51.934 -25.823 1.00 38.61 29 GLU H CA 1
ATOM 13877 C C . GLU H 4 29 ? -44.015 52.987 -26.817 1.00 38.19 29 GLU H C 1
ATOM 13878 O O . GLU H 4 29 ? -44.565 54.079 -26.874 1.00 39.93 29 GLU H O 1
ATOM 13884 N N . SER H 4 30 ? -42.983 52.655 -27.584 1.00 39.70 30 SER H N 1
ATOM 13885 C CA . SER H 4 30 ? -42.502 53.510 -28.667 1.00 36.30 30 SER H CA 1
ATOM 13886 C C . SER H 4 30 ? -41.964 52.603 -29.746 1.00 37.29 30 SER H C 1
ATOM 13887 O O . SER H 4 30 ? -41.603 51.430 -29.480 1.00 36.00 30 SER H O 1
ATOM 13890 N N . SER H 4 31 ? -41.908 53.136 -30.963 1.00 35.04 31 SER H N 1
ATOM 13891 C CA . SER H 4 31 ? -41.432 52.359 -32.101 1.00 32.96 31 SER H CA 1
ATOM 13892 C C . SER H 4 31 ? -40.140 51.617 -31.751 1.00 32.13 31 SER H C 1
ATOM 13893 O O . SER H 4 31 ? -39.856 50.545 -32.285 1.00 35.47 31 SER H O 1
ATOM 13896 N N . ILE H 4 32 ? -39.396 52.188 -30.807 1.00 34.00 32 ILE H N 1
ATOM 13897 C CA . ILE H 4 32 ? -37.992 51.853 -30.549 1.00 34.35 32 ILE H CA 1
ATOM 13898 C C . ILE H 4 32 ? -37.764 51.202 -29.148 1.00 31.07 32 ILE H C 1
ATOM 13899 O O . ILE H 4 32 ? -36.831 50.436 -28.953 1.00 28.99 32 ILE H O 1
ATOM 13904 N N . LEU H 4 33 ? -38.643 51.497 -28.191 1.00 29.62 33 LEU H N 1
ATOM 13905 C CA . LEU H 4 33 ? -38.475 51.077 -26.800 1.00 25.39 33 LEU H CA 1
ATOM 13906 C C . LEU H 4 33 ? -39.812 50.707 -26.165 1.00 24.27 33 LEU H C 1
ATOM 13907 O O . LEU H 4 33 ? -40.815 51.426 -26.337 1.00 27.22 33 LEU H O 1
ATOM 13912 N N . ARG H 4 34 ? -39.840 49.587 -25.447 1.00 17.05 34 ARG H N 1
ATOM 13913 C CA . ARG H 4 34 ? -41.086 49.132 -24.869 1.00 15.61 34 ARG H CA 1
ATOM 13914 C C . ARG H 4 34 ? -40.874 48.766 -23.395 1.00 17.31 34 ARG H C 1
ATOM 13915 O O . ARG H 4 34 ? -40.114 47.845 -23.068 1.00 11.74 34 ARG H O 1
ATOM 13923 N N . GLU H 4 35 ? -41.507 49.527 -22.493 1.00 20.51 35 GLU H N 1
ATOM 13924 C CA . GLU H 4 35 ? -41.199 49.439 -21.049 1.00 21.66 35 GLU H CA 1
ATOM 13925 C C . GLU H 4 35 ? -42.348 48.904 -20.217 1.00 23.07 35 GLU H C 1
ATOM 13926 O O . GLU H 4 35 ? -43.431 49.463 -20.228 1.00 25.64 35 GLU H O 1
ATOM 13932 N N . GLY H 4 36 ? -42.103 47.833 -19.475 1.00 24.06 36 GLY H N 1
ATOM 13933 C CA . GLY H 4 36 ? -43.037 47.370 -18.468 1.00 23.45 36 GLY H CA 1
ATOM 13934 C C . GLY H 4 36 ? -42.373 47.393 -17.105 1.00 27.22 36 GLY H C 1
ATOM 13935 O O . GLY H 4 36 ? -41.157 47.453 -17.012 1.00 29.33 36 GLY H O 1
ATOM 13936 N N . LYS H 4 37 ? -43.155 47.352 -16.037 1.00 30.23 37 LYS H N 1
ATOM 13937 C CA . LYS H 4 37 ? -42.568 47.460 -14.717 1.00 35.17 37 LYS H CA 1
ATOM 13938 C C . LYS H 4 37 ? -42.065 46.085 -14.381 1.00 36.38 37 LYS H C 1
ATOM 13939 O O . LYS H 4 37 ? -42.749 45.356 -13.664 1.00 43.63 37 LYS H O 1
ATOM 13945 N N . ASP H 4 38 ? -40.890 45.738 -14.913 1.00 28.92 38 ASP H N 1
ATOM 13946 C CA . ASP H 4 38 ? -40.266 44.421 -14.738 1.00 34.80 38 ASP H CA 1
ATOM 13947 C C . ASP H 4 38 ? -39.522 43.882 -16.004 1.00 32.37 38 ASP H C 1
ATOM 13948 O O . ASP H 4 38 ? -38.680 42.971 -15.924 1.00 30.81 38 ASP H O 1
ATOM 13953 N N . ILE H 4 39 ? -39.857 44.436 -17.160 1.00 23.96 39 ILE H N 1
ATOM 13954 C CA . ILE H 4 39 ? -39.323 43.996 -18.428 1.00 18.33 39 ILE H CA 1
ATOM 13955 C C . ILE H 4 39 ? -39.286 45.182 -19.368 1.00 19.60 39 ILE H C 1
ATOM 13956 O O . ILE H 4 39 ? -40.259 45.932 -19.474 1.00 20.57 39 ILE H O 1
ATOM 13961 N N . VAL H 4 40 ? -38.155 45.404 -20.012 1.00 13.52 40 VAL H N 1
ATOM 13962 C CA . VAL H 4 40 ? -38.098 46.455 -21.017 1.00 23.73 40 VAL H CA 1
ATOM 13963 C C . VAL H 4 40 ? -37.452 45.907 -22.262 1.00 20.90 40 VAL H C 1
ATOM 13964 O O . VAL H 4 40 ? -36.437 45.249 -22.171 1.00 22.73 40 VAL H O 1
ATOM 13968 N N . CYS H 4 41 ? -38.027 46.147 -23.422 1.00 20.35 41 CYS H N 1
ATOM 13969 C CA . CYS H 4 41 ? -37.272 45.742 -24.575 1.00 26.90 41 CYS H CA 1
ATOM 13970 C C . CYS H 4 41 ? -36.832 46.788 -25.545 1.00 26.77 41 CYS H C 1
ATOM 13971 O O . CYS H 4 41 ? -37.570 47.671 -25.917 1.00 25.27 41 CYS H O 1
ATOM 13974 N N . PHE H 4 42 ? -35.584 46.614 -25.959 1.00 24.09 42 PHE H N 1
ATOM 13975 C CA . PHE H 4 42 ? -34.989 47.416 -26.988 1.00 14.85 42 PHE H CA 1
ATOM 13976 C C . PHE H 4 42 ? -35.318 46.808 -28.330 1.00 12.41 42 PHE H C 1
ATOM 13977 O O . PHE H 4 42 ? -35.057 45.644 -28.575 1.00 11.59 42 PHE H O 1
ATOM 13985 N N . MET H 4 43 ? -35.939 47.621 -29.174 1.00 14.12 43 MET H N 1
ATOM 13986 C CA . MET H 4 43 ? -36.328 47.232 -30.513 1.00 13.76 43 MET H CA 1
ATOM 13987 C C . MET H 4 43 ? -35.197 47.701 -31.408 1.00 18.45 43 MET H C 1
ATOM 13988 O O . MET H 4 43 ? -35.116 48.849 -31.809 1.00 21.65 43 MET H O 1
ATOM 13993 N N . VAL H 4 44 ? -34.327 46.769 -31.726 1.00 22.02 44 VAL H N 1
ATOM 13994 C CA . VAL H 4 44 ? -33.058 47.061 -32.321 1.00 28.76 44 VAL H CA 1
ATOM 13995 C C . VAL H 4 44 ? -32.934 46.222 -33.601 1.00 31.14 44 VAL H C 1
ATOM 13996 O O . VAL H 4 44 ? -33.798 45.410 -33.890 1.00 35.48 44 VAL H O 1
ATOM 14000 N N . ARG H 4 45 ? -31.894 46.430 -34.387 1.00 28.37 45 ARG H N 1
ATOM 14001 C CA . ARG H 4 45 ? -31.789 45.708 -35.633 1.00 25.09 45 ARG H CA 1
ATOM 14002 C C . ARG H 4 45 ? -31.136 44.370 -35.380 1.00 28.19 45 ARG H C 1
ATOM 14003 O O . ARG H 4 45 ? -30.340 44.241 -34.451 1.00 29.82 45 ARG H O 1
ATOM 14011 N N . PRO H 4 46 ? -31.448 43.381 -36.214 1.00 28.05 46 PRO H N 1
ATOM 14012 C CA . PRO H 4 46 ? -31.098 42.003 -35.912 1.00 27.99 46 PRO H CA 1
ATOM 14013 C C . PRO H 4 46 ? -29.601 41.844 -35.779 1.00 27.61 46 PRO H C 1
ATOM 14014 O O . PRO H 4 46 ? -29.187 41.177 -34.814 1.00 31.60 46 PRO H O 1
ATOM 14018 N N . PHE H 4 47 ? -28.817 42.483 -36.647 1.00 20.13 47 PHE H N 1
ATOM 14019 C CA . PHE H 4 47 ? -27.369 42.448 -36.540 1.00 22.26 47 PHE H CA 1
ATOM 14020 C C . PHE H 4 47 ? -26.874 43.036 -35.227 1.00 19.67 47 PHE H C 1
ATOM 14021 O O . PHE H 4 47 ? -25.787 42.682 -34.742 1.00 21.22 47 PHE H O 1
ATOM 14029 N N . ASP H 4 48 ? -27.638 43.949 -34.653 1.00 18.96 48 ASP H N 1
ATOM 14030 C CA . ASP H 4 48 ? -27.208 44.585 -33.413 1.00 23.55 48 ASP H CA 1
ATOM 14031 C C . ASP H 4 48 ? -27.536 43.884 -32.094 1.00 22.70 48 ASP H C 1
ATOM 14032 O O . ASP H 4 48 ? -27.130 44.353 -31.043 1.00 25.01 48 ASP H O 1
ATOM 14037 N N . VAL H 4 49 ? -28.219 42.750 -32.153 1.00 20.95 49 VAL H N 1
ATOM 14038 C CA . VAL H 4 49 ? -28.580 42.026 -30.946 1.00 24.84 49 VAL H CA 1
ATOM 14039 C C . VAL H 4 49 ? -27.360 41.628 -30.148 1.00 23.09 49 VAL H C 1
ATOM 14040 O O . VAL H 4 49 ? -27.276 41.949 -28.960 1.00 20.86 49 VAL H O 1
ATOM 14044 N N . PRO H 4 50 ? -26.391 40.966 -30.790 1.00 27.00 50 PRO H N 1
ATOM 14045 C CA . PRO H 4 50 ? -25.228 40.461 -30.053 1.00 23.57 50 PRO H CA 1
ATOM 14046 C C . PRO H 4 50 ? -24.451 41.618 -29.463 1.00 22.35 50 PRO H C 1
ATOM 14047 O O . PRO H 4 50 ? -23.886 41.455 -28.396 1.00 29.70 50 PRO H O 1
ATOM 14051 N N . THR H 4 51 ? -24.447 42.782 -30.092 1.00 22.37 51 THR H N 1
ATOM 14052 C CA . THR H 4 51 ? -23.710 43.866 -29.481 1.00 22.03 51 THR H CA 1
ATOM 14053 C C . THR H 4 51 ? -24.429 44.498 -28.295 1.00 16.07 51 THR H C 1
ATOM 14054 O O . THR H 4 51 ? -23.824 45.177 -27.523 1.00 19.85 51 THR H O 1
ATOM 14058 N N . TYR H 4 52 ? -25.702 44.211 -28.114 1.00 22.34 52 TYR H N 1
ATOM 14059 C CA . TYR H 4 52 ? -26.388 44.603 -26.889 1.00 23.10 52 TYR H CA 1
ATOM 14060 C C . TYR H 4 52 ? -26.124 43.597 -25.765 1.00 26.28 52 TYR H C 1
ATOM 14061 O O . TYR H 4 52 ? -26.166 43.945 -24.581 1.00 27.76 52 TYR H O 1
ATOM 14070 N N . LEU H 4 53 ? -25.830 42.356 -26.147 1.00 21.50 53 LEU H N 1
ATOM 14071 C CA . LEU H 4 53 ? -25.699 41.265 -25.208 1.00 20.02 53 LEU H CA 1
ATOM 14072 C C . LEU H 4 53 ? -24.291 41.115 -24.678 1.00 24.68 53 LEU H C 1
ATOM 14073 O O . LEU H 4 53 ? -24.106 40.764 -23.501 1.00 24.81 53 LEU H O 1
ATOM 14078 N N . VAL H 4 54 ? -23.307 41.376 -25.551 1.00 23.23 54 VAL H N 1
ATOM 14079 C CA . VAL H 4 54 ? -21.873 41.366 -25.183 1.00 28.94 54 VAL H CA 1
ATOM 14080 C C . VAL H 4 54 ? -21.536 42.444 -24.147 1.00 28.55 54 VAL H C 1
ATOM 14081 O O . VAL H 4 54 ? -20.766 42.203 -23.220 1.00 30.78 54 VAL H O 1
ATOM 14085 N N . HIS H 4 55 ? -22.101 43.636 -24.305 1.00 33.44 55 HIS H N 1
ATOM 14086 C CA . HIS H 4 55 ? -21.807 44.691 -23.354 1.00 35.35 55 HIS H CA 1
ATOM 14087 C C . HIS H 4 55 ? -22.733 44.576 -22.142 1.00 33.16 55 HIS H C 1
ATOM 14088 O O . HIS H 4 55 ? -22.760 45.444 -21.291 1.00 31.61 55 HIS H O 1
ATOM 14095 N N . GLY H 4 56 ? -23.486 43.493 -22.055 1.00 28.79 56 GLY H N 1
ATOM 14096 C CA . GLY H 4 56 ? -24.403 43.366 -20.949 1.00 30.89 56 GLY H CA 1
ATOM 14097 C C . GLY H 4 56 ? -25.381 44.529 -20.767 1.00 33.27 56 GLY H C 1
ATOM 14098 O O . GLY H 4 56 ? -25.792 44.795 -19.617 1.00 34.63 56 GLY H O 1
ATOM 14099 N N . VAL H 4 57 ? -25.769 45.218 -21.859 1.00 26.31 57 VAL H N 1
ATOM 14100 C CA . VAL H 4 57 ? -26.858 46.207 -21.760 1.00 22.24 57 VAL H CA 1
ATOM 14101 C C . VAL H 4 57 ? -28.244 45.574 -21.945 1.00 18.61 57 VAL H C 1
ATOM 14102 O O . VAL H 4 57 ? -29.259 46.164 -21.619 1.00 25.76 57 VAL H O 1
ATOM 14106 N N . ALA H 4 58 ? -28.265 44.369 -22.480 1.00 16.01 58 ALA H N 1
ATOM 14107 C CA . ALA H 4 58 ? -29.449 43.524 -22.458 1.00 18.67 58 ALA H CA 1
ATOM 14108 C C . ALA H 4 58 ? -29.050 42.149 -21.941 1.00 17.54 58 ALA H C 1
ATOM 14109 O O . ALA H 4 58 ? -27.905 41.724 -22.097 1.00 18.15 58 ALA H O 1
ATOM 14111 N N . ASP H 4 59 ? -30.028 41.463 -21.386 1.00 13.46 59 ASP H N 1
ATOM 14112 C CA . ASP H 4 59 ? -29.861 40.166 -20.774 1.00 16.21 59 ASP H CA 1
ATOM 14113 C C . ASP H 4 59 ? -30.226 39.023 -21.721 1.00 16.47 59 ASP H C 1
ATOM 14114 O O . ASP H 4 59 ? -29.583 37.973 -21.737 1.00 15.40 59 ASP H O 1
ATOM 14119 N N . ILE H 4 60 ? -31.221 39.242 -22.557 1.00 16.09 60 ILE H N 1
ATOM 14120 C CA . ILE H 4 60 ? -31.729 38.202 -23.427 1.00 18.15 60 ILE H CA 1
ATOM 14121 C C . ILE H 4 60 ? -32.026 38.816 -24.799 1.00 21.84 60 ILE H C 1
ATOM 14122 O O . ILE H 4 60 ? -32.411 39.981 -24.907 1.00 19.09 60 ILE H O 1
ATOM 14127 N N . GLY H 4 61 ? -31.879 38.020 -25.847 1.00 14.05 61 GLY H N 1
ATOM 14128 C CA . GLY H 4 61 ? -32.116 38.534 -27.170 1.00 22.66 61 GLY H CA 1
ATOM 14129 C C . GLY H 4 61 ? -32.490 37.391 -28.068 1.00 22.42 61 GLY H C 1
ATOM 14130 O O . GLY H 4 61 ? -32.504 36.247 -27.641 1.00 29.40 61 GLY H O 1
ATOM 14131 N N . PHE H 4 62 ? -32.770 37.701 -29.319 1.00 19.68 62 PHE H N 1
ATOM 14132 C CA . PHE H 4 62 ? -33.214 36.716 -30.252 1.00 21.37 62 PHE H CA 1
ATOM 14133 C C . PHE H 4 62 ? -32.553 37.027 -31.581 1.00 27.60 62 PHE H C 1
ATOM 14134 O O . PHE H 4 62 ? -32.787 38.097 -32.110 1.00 30.66 62 PHE H O 1
ATOM 14142 N N . CYS H 4 63 ? -31.705 36.119 -32.088 1.00 30.95 63 CYS H N 1
ATOM 14143 C CA . CYS H 4 63 ? -31.060 36.293 -33.403 1.00 34.42 63 CYS H CA 1
ATOM 14144 C C . CYS H 4 63 ? -30.615 35.002 -34.093 1.00 32.69 63 CYS H C 1
ATOM 14145 O O . CYS H 4 63 ? -30.554 33.933 -33.478 1.00 35.15 63 CYS H O 1
ATOM 14148 N N . GLY H 4 64 ? -30.281 35.116 -35.374 1.00 27.01 64 GLY H N 1
ATOM 14149 C CA . GLY H 4 64 ? -30.009 33.942 -36.169 1.00 25.06 64 GLY H CA 1
ATOM 14150 C C . GLY H 4 64 ? -28.596 33.465 -36.022 1.00 24.29 64 GLY H C 1
ATOM 14151 O O . GLY H 4 64 ? -27.760 34.195 -35.501 1.00 28.49 64 GLY H O 1
ATOM 14152 N N . THR H 4 65 ? -28.330 32.237 -36.466 1.00 22.08 65 THR H N 1
ATOM 14153 C CA . THR H 4 65 ? -26.946 31.764 -36.627 1.00 23.78 65 THR H CA 1
ATOM 14154 C C . THR H 4 65 ? -26.050 32.759 -37.410 1.00 26.97 65 THR H C 1
ATOM 14155 O O . THR H 4 65 ? -24.857 32.933 -37.105 1.00 29.61 65 THR H O 1
ATOM 14159 N N . ASP H 4 66 ? -26.632 33.372 -38.437 1.00 24.76 66 ASP H N 1
ATOM 14160 C CA . ASP H 4 66 ? -25.919 34.261 -39.321 1.00 20.07 66 ASP H CA 1
ATOM 14161 C C . ASP H 4 66 ? -25.329 35.421 -38.506 1.00 26.16 66 ASP H C 1
ATOM 14162 O O . ASP H 4 66 ? -24.107 35.685 -38.605 1.00 24.71 66 ASP H O 1
ATOM 14167 N N . VAL H 4 67 ? -26.149 36.087 -37.681 1.00 17.28 67 VAL H N 1
ATOM 14168 C CA . VAL H 4 67 ? -25.618 37.224 -36.929 1.00 26.31 67 VAL H CA 1
ATOM 14169 C C . VAL H 4 67 ? -24.676 36.743 -35.833 1.00 22.98 67 VAL H C 1
ATOM 14170 O O . VAL H 4 67 ? -23.590 37.310 -35.618 1.00 28.53 67 VAL H O 1
ATOM 14174 N N . LEU H 4 68 ? -25.042 35.646 -35.211 1.00 20.33 68 LEU H N 1
ATOM 14175 C CA . LEU H 4 68 ? -24.178 35.092 -34.167 1.00 28.17 68 LEU H CA 1
ATOM 14176 C C . LEU H 4 68 ? -22.760 34.796 -34.697 1.00 29.91 68 LEU H C 1
ATOM 14177 O O . LEU H 4 68 ? -21.759 35.098 -34.038 1.00 26.85 68 LEU H O 1
ATOM 14182 N N . LEU H 4 69 ? -22.696 34.231 -35.903 1.00 31.44 69 LEU H N 1
ATOM 14183 C CA . LEU H 4 69 ? -21.427 33.922 -36.536 1.00 29.49 69 LEU H CA 1
ATOM 14184 C C . LEU H 4 69 ? -20.752 35.143 -37.148 1.00 27.57 69 LEU H C 1
ATOM 14185 O O . LEU H 4 69 ? -19.541 35.211 -37.123 1.00 21.95 69 LEU H O 1
ATOM 14190 N N . GLU H 4 70 ? -21.522 36.092 -37.681 1.00 25.35 70 GLU H N 1
ATOM 14191 C CA . GLU H 4 70 ? -20.925 37.270 -38.290 1.00 27.58 70 GLU H CA 1
ATOM 14192 C C . GLU H 4 70 ? -20.223 38.124 -37.283 1.00 28.32 70 GLU H C 1
ATOM 14193 O O . GLU H 4 70 ? -19.232 38.725 -37.632 1.00 29.20 70 GLU H O 1
ATOM 14199 N N . LYS H 4 71 ? -20.759 38.237 -36.064 1.00 29.70 71 LYS H N 1
ATOM 14200 C CA . LYS H 4 71 ? -19.979 38.797 -34.944 1.00 33.35 71 LYS H CA 1
ATOM 14201 C C . LYS H 4 71 ? -19.426 37.586 -34.239 1.00 37.63 71 LYS H C 1
ATOM 14202 O O . LYS H 4 71 ? -20.144 36.610 -34.033 1.00 46.41 71 LYS H O 1
ATOM 14208 N N . GLU H 4 72 ? -18.154 37.567 -33.907 1.00 43.63 72 GLU H N 1
ATOM 14209 C CA . GLU H 4 72 ? -17.636 36.305 -33.375 1.00 49.86 72 GLU H CA 1
ATOM 14210 C C . GLU H 4 72 ? -17.980 36.167 -31.881 1.00 48.00 72 GLU H C 1
ATOM 14211 O O . GLU H 4 72 ? -17.110 35.957 -31.053 1.00 46.00 72 GLU H O 1
ATOM 14217 N N . THR H 4 73 ? -19.274 36.282 -31.581 1.00 47.49 73 THR H N 1
ATOM 14218 C CA . THR H 4 73 ? -19.801 36.390 -30.219 1.00 52.53 73 THR H CA 1
ATOM 14219 C C . THR H 4 73 ? -20.145 35.015 -29.677 1.00 51.50 73 THR H C 1
ATOM 14220 O O . THR H 4 73 ? -20.782 34.219 -30.374 1.00 53.24 73 THR H O 1
ATOM 14224 N N . SER H 4 74 ? -19.760 34.737 -28.441 1.00 48.05 74 SER H N 1
ATOM 14225 C CA . SER H 4 74 ? -20.168 33.475 -27.840 1.00 51.67 74 SER H CA 1
ATOM 14226 C C . SER H 4 74 ? -21.025 33.760 -26.632 1.00 50.94 74 SER H C 1
ATOM 14227 O O . SER H 4 74 ? -20.502 34.128 -25.576 1.00 52.86 74 SER H O 1
ATOM 14230 N N . LEU H 4 75 ? -22.337 33.604 -26.765 1.00 46.59 75 LEU H N 1
ATOM 14231 C CA . LEU H 4 75 ? -23.169 33.696 -25.577 1.00 46.55 75 LEU H CA 1
ATOM 14232 C C . LEU H 4 75 ? -24.094 32.507 -25.492 1.00 44.15 75 LEU H C 1
ATOM 14233 O O . LEU H 4 75 ? -24.186 31.757 -26.466 1.00 49.38 75 LEU H O 1
ATOM 14238 N N . ILE H 4 76 ? -24.769 32.308 -24.356 1.00 34.71 76 ILE H N 1
ATOM 14239 C CA . ILE H 4 76 ? -25.554 31.089 -24.203 1.00 28.03 76 ILE H CA 1
ATOM 14240 C C . ILE H 4 76 ? -26.803 31.022 -25.071 1.00 24.56 76 ILE H C 1
ATOM 14241 O O . ILE H 4 76 ? -27.505 32.022 -25.255 1.00 22.46 76 ILE H O 1
ATOM 14246 N N . GLN H 4 77 ? -27.070 29.841 -25.625 1.00 24.58 77 GLN H N 1
ATOM 14247 C CA . GLN H 4 77 ? -28.257 29.685 -26.464 1.00 29.57 77 GLN H CA 1
ATOM 14248 C C . GLN H 4 77 ? -29.087 28.462 -26.132 1.00 27.40 77 GLN H C 1
ATOM 14249 O O . GLN H 4 77 ? -28.942 27.438 -26.770 1.00 30.91 77 GLN H O 1
ATOM 14255 N N . PRO H 4 78 ? -30.001 28.598 -25.169 1.00 28.85 78 PRO H N 1
ATOM 14256 C CA . PRO H 4 78 ? -30.753 27.460 -24.602 1.00 25.75 78 PRO H CA 1
ATOM 14257 C C . PRO H 4 78 ? -31.698 26.696 -25.569 1.00 29.85 78 PRO H C 1
ATOM 14258 O O . PRO H 4 78 ? -31.757 25.423 -25.497 1.00 23.24 78 PRO H O 1
ATOM 14262 N N . PHE H 4 79 ? -32.448 27.433 -26.407 1.00 20.94 79 PHE H N 1
ATOM 14263 C CA . PHE H 4 79 ? -33.407 26.790 -27.342 1.00 24.25 79 PHE H CA 1
ATOM 14264 C C . PHE H 4 79 ? -33.781 27.740 -28.464 1.00 24.76 79 PHE H C 1
ATOM 14265 O O . PHE H 4 79 ? -33.393 28.924 -28.441 1.00 28.35 79 PHE H O 1
ATOM 14273 N N . PHE H 4 80 ? -34.506 27.230 -29.459 1.00 23.87 80 PHE H N 1
ATOM 14274 C CA . PHE H 4 80 ? -34.761 28.055 -30.618 1.00 27.30 80 PHE H CA 1
ATOM 14275 C C . PHE H 4 80 ? -36.104 28.704 -30.708 1.00 28.72 80 PHE H C 1
ATOM 14276 O O . PHE H 4 80 ? -37.069 28.307 -30.034 1.00 24.49 80 PHE H O 1
ATOM 14284 N N . ILE H 4 81 ? -36.144 29.716 -31.578 1.00 24.57 81 ILE H N 1
ATOM 14285 C CA . ILE H 4 81 ? -37.411 30.226 -32.041 1.00 25.51 81 ILE H CA 1
ATOM 14286 C C . ILE H 4 81 ? -37.719 29.471 -33.340 1.00 25.15 81 ILE H C 1
ATOM 14287 O O . ILE H 4 81 ? -36.910 29.429 -34.271 1.00 26.37 81 ILE H O 1
ATOM 14292 N N . PRO H 4 82 ? -38.875 28.842 -33.390 1.00 19.60 82 PRO H N 1
ATOM 14293 C CA . PRO H 4 82 ? -39.235 28.034 -34.558 1.00 21.71 82 PRO H CA 1
ATOM 14294 C C . PRO H 4 82 ? -39.373 28.912 -35.780 1.00 22.34 82 PRO H C 1
ATOM 14295 O O . PRO H 4 82 ? -40.001 29.970 -35.763 1.00 26.20 82 PRO H O 1
ATOM 14299 N N . THR H 4 83 ? -38.780 28.469 -36.868 1.00 27.22 83 THR H N 1
ATOM 14300 C CA . THR H 4 83 ? -38.723 29.298 -38.060 1.00 26.97 83 THR H CA 1
ATOM 14301 C C . THR H 4 83 ? -38.584 28.368 -39.264 1.00 24.37 83 THR H C 1
ATOM 14302 O O . THR H 4 83 ? -38.382 27.180 -39.070 1.00 21.12 83 THR H O 1
ATOM 14306 N N . ASN H 4 84 ? -38.732 28.855 -40.493 1.00 28.38 84 ASN H N 1
ATOM 14307 C CA . ASN H 4 84 ? -38.391 27.990 -41.636 1.00 35.51 84 ASN H CA 1
ATOM 14308 C C . ASN H 4 84 ? -36.889 27.908 -41.712 1.00 35.14 84 ASN H C 1
ATOM 14309 O O . ASN H 4 84 ? -36.212 28.918 -41.542 1.00 38.07 84 ASN H O 1
ATOM 14314 N N . ILE H 4 85 ? -36.388 26.694 -41.916 1.00 35.33 85 ILE H N 1
ATOM 14315 C CA . ILE H 4 85 ? -34.978 26.426 -42.193 1.00 36.93 85 ILE H CA 1
ATOM 14316 C C . ILE H 4 85 ? -34.419 27.327 -43.314 1.00 33.56 85 ILE H C 1
ATOM 14317 O O . ILE H 4 85 ? -35.025 27.445 -44.380 1.00 32.35 85 ILE H O 1
ATOM 14322 N N . SER H 4 86 ? -33.277 27.963 -43.069 1.00 29.41 86 SER H N 1
ATOM 14323 C CA . SER H 4 86 ? -32.530 28.615 -44.145 1.00 28.88 86 SER H CA 1
ATOM 14324 C C . SER H 4 86 ? -31.057 28.345 -43.979 1.00 26.80 86 SER H C 1
ATOM 14325 O O . SER H 4 86 ? -30.635 27.878 -42.915 1.00 21.28 86 SER H O 1
ATOM 14328 N N . ARG H 4 87 ? -30.296 28.616 -45.051 1.00 27.90 87 ARG H N 1
ATOM 14329 C CA . ARG H 4 87 ? -28.856 28.345 -45.132 1.00 20.92 87 ARG H CA 1
ATOM 14330 C C . ARG H 4 87 ? -28.105 29.541 -45.685 1.00 25.47 87 ARG H C 1
ATOM 14331 O O . ARG H 4 87 ? -28.587 30.162 -46.649 1.00 22.69 87 ARG H O 1
ATOM 14339 N N . MET H 4 88 ? -26.923 29.850 -45.111 1.00 22.17 88 MET H N 1
ATOM 14340 C CA . MET H 4 88 ? -25.955 30.731 -45.754 1.00 19.79 88 MET H CA 1
ATOM 14341 C C . MET H 4 88 ? -25.293 29.933 -46.882 1.00 22.14 88 MET H C 1
ATOM 14342 O O . MET H 4 88 ? -24.821 28.814 -46.647 1.00 20.79 88 MET H O 1
ATOM 14347 N N . VAL H 4 89 ? -25.280 30.478 -48.098 1.00 16.80 89 VAL H N 1
ATOM 14348 C CA . VAL H 4 89 ? -24.686 29.791 -49.238 1.00 13.24 89 VAL H CA 1
ATOM 14349 C C . VAL H 4 89 ? -23.748 30.693 -50.038 1.00 19.32 89 VAL H C 1
ATOM 14350 O O . VAL H 4 89 ? -23.763 31.937 -49.913 1.00 24.97 89 VAL H O 1
ATOM 14354 N N . LEU H 4 90 ? -22.935 30.058 -50.868 1.00 17.59 90 LEU H N 1
ATOM 14355 C CA . LEU H 4 90 ? -22.200 30.750 -51.899 1.00 11.56 90 LEU H CA 1
ATOM 14356 C C . LEU H 4 90 ? -23.045 30.629 -53.166 1.00 13.51 90 LEU H C 1
ATOM 14357 O O . LEU H 4 90 ? -23.560 29.552 -53.473 1.00 14.36 90 LEU H O 1
ATOM 14362 N N . ALA H 4 91 ? -23.207 31.728 -53.897 1.00 9.71 91 ALA H N 1
ATOM 14363 C CA . ALA H 4 91 ? -23.961 31.671 -55.135 1.00 9.18 91 ALA H CA 1
ATOM 14364 C C . ALA H 4 91 ? -23.262 32.481 -56.211 1.00 9.63 91 ALA H C 1
ATOM 14365 O O . ALA H 4 91 ? -22.461 33.387 -55.910 1.00 12.47 91 ALA H O 1
ATOM 14367 N N . GLY H 4 92 ? -23.549 32.151 -57.461 1.00 4.57 92 GLY H N 1
ATOM 14368 C CA . GLY H 4 92 ? -23.041 32.920 -58.575 1.00 5.77 92 GLY H CA 1
ATOM 14369 C C . GLY H 4 92 ? -23.862 32.604 -59.796 1.00 10.94 92 GLY H C 1
ATOM 14370 O O . GLY H 4 92 ? -24.686 31.682 -59.743 1.00 17.24 92 GLY H O 1
ATOM 14371 N N . PRO H 4 93 ? -23.645 33.334 -60.889 1.00 14.40 93 PRO H N 1
ATOM 14372 C CA . PRO H 4 93 ? -24.426 33.154 -62.142 1.00 15.56 93 PRO H CA 1
ATOM 14373 C C . PRO H 4 93 ? -24.472 31.704 -62.626 1.00 15.58 93 PRO H C 1
ATOM 14374 O O . PRO H 4 93 ? -23.488 30.998 -62.469 1.00 21.78 93 PRO H O 1
ATOM 14378 N N . LYS H 4 94 ? -25.603 31.261 -63.161 1.00 19.03 94 LYS H N 1
ATOM 14379 C CA . LYS H 4 94 ? -25.812 29.842 -63.440 1.00 24.25 94 LYS H CA 1
ATOM 14380 C C . LYS H 4 94 ? -24.888 29.310 -64.513 1.00 26.13 94 LYS H C 1
ATOM 14381 O O . LYS H 4 94 ? -24.797 29.875 -65.599 1.00 24.98 94 LYS H O 1
ATOM 14387 N N . GLY H 4 95 ? -24.198 28.217 -64.184 1.00 33.73 95 GLY H N 1
ATOM 14388 C CA . GLY H 4 95 ? -23.199 27.613 -65.053 1.00 36.90 95 GLY H CA 1
ATOM 14389 C C . GLY H 4 95 ? -21.815 28.244 -64.958 1.00 43.23 95 GLY H C 1
ATOM 14390 O O . GLY H 4 95 ? -20.826 27.530 -65.139 1.00 47.92 95 GLY H O 1
ATOM 14391 N N . ARG H 4 96 ? -21.742 29.550 -64.656 1.00 42.20 96 ARG H N 1
ATOM 14392 C CA . ARG H 4 96 ? -20.513 30.368 -64.739 1.00 43.55 96 ARG H CA 1
ATOM 14393 C C . ARG H 4 96 ? -19.381 29.961 -63.766 1.00 44.61 96 ARG H C 1
ATOM 14394 O O . ARG H 4 96 ? -18.305 30.578 -63.745 1.00 45.34 96 ARG H O 1
ATOM 14402 N N . GLY H 4 97 ? -19.629 28.934 -62.955 1.00 44.74 97 GLY H N 1
ATOM 14403 C CA . GLY H 4 97 ? -18.610 28.347 -62.095 1.00 44.26 97 GLY H CA 1
ATOM 14404 C C . GLY H 4 97 ? -17.982 29.256 -61.053 1.00 43.38 97 GLY H C 1
ATOM 14405 O O . GLY H 4 97 ? -18.658 30.097 -60.432 1.00 46.18 97 GLY H O 1
ATOM 14406 N N . ILE H 4 98 ? -16.684 29.067 -60.843 1.00 38.99 98 ILE H N 1
ATOM 14407 C CA . ILE H 4 98 ? -15.920 29.907 -59.931 1.00 35.32 98 ILE H CA 1
ATOM 14408 C C . ILE H 4 98 ? -14.721 30.477 -60.697 1.00 36.89 98 ILE H C 1
ATOM 14409 O O . ILE H 4 98 ? -13.887 29.718 -61.202 1.00 37.23 98 ILE H O 1
ATOM 14414 N N . PRO H 4 99 ? -14.632 31.804 -60.806 1.00 37.31 99 PRO H N 1
ATOM 14415 C CA . PRO H 4 99 ? -13.478 32.418 -61.471 1.00 38.91 99 PRO H CA 1
ATOM 14416 C C . PRO H 4 99 ? -12.186 32.115 -60.708 1.00 40.23 99 PRO H C 1
ATOM 14417 O O . PRO H 4 99 ? -12.164 32.118 -59.456 1.00 38.42 99 PRO H O 1
ATOM 14421 N N . GLU H 4 100 ? -11.131 31.833 -61.472 1.00 39.70 100 GLU H N 1
ATOM 14422 C CA . GLU H 4 100 ? -9.838 31.514 -60.891 1.00 41.79 100 GLU H CA 1
ATOM 14423 C C . GLU H 4 100 ? -9.123 32.786 -60.468 1.00 43.98 100 GLU H C 1
ATOM 14424 O O . GLU H 4 100 ? -9.139 33.792 -61.181 1.00 43.27 100 GLU H O 1
ATOM 14430 N N . GLY H 4 101 ? -8.511 32.728 -59.295 1.00 47.15 101 GLY H N 1
ATOM 14431 C CA . GLY H 4 101 ? -7.706 33.831 -58.809 1.00 49.80 101 GLY H CA 1
ATOM 14432 C C . GLY H 4 101 ? -8.506 34.763 -57.927 1.00 49.58 101 GLY H C 1
ATOM 14433 O O . GLY H 4 101 ? -8.918 34.392 -56.826 1.00 51.01 101 GLY H O 1
ATOM 14434 N N . GLU H 4 102 ? -8.715 35.975 -58.427 1.00 48.88 102 GLU H N 1
ATOM 14435 C CA . GLU H 4 102 ? -9.414 37.016 -57.690 1.00 47.98 102 GLU H CA 1
ATOM 14436 C C . GLU H 4 102 ? -10.915 36.797 -57.741 1.00 43.77 102 GLU H C 1
ATOM 14437 O O . GLU H 4 102 ? -11.536 36.975 -58.790 1.00 43.42 102 GLU H O 1
ATOM 14443 N N . LYS H 4 103 ? -11.488 36.396 -56.609 1.00 38.50 103 LYS H N 1
ATOM 14444 C CA . LYS H 4 103 ? -12.937 36.275 -56.488 1.00 32.28 103 LYS H CA 1
ATOM 14445 C C . LYS H 4 103 ? -13.479 37.561 -55.879 1.00 29.14 103 LYS H C 1
ATOM 14446 O O . LYS H 4 103 ? -13.125 37.902 -54.757 1.00 23.19 103 LYS H O 1
ATOM 14452 N N . ARG H 4 104 ? -14.305 38.294 -56.626 1.00 28.01 104 ARG H N 1
ATOM 14453 C CA . ARG H 4 104 ? -15.067 39.394 -56.042 1.00 25.77 104 ARG H CA 1
ATOM 14454 C C . ARG H 4 104 ? -16.311 38.756 -55.433 1.00 20.25 104 ARG H C 1
ATOM 14455 O O . ARG H 4 104 ? -16.993 37.981 -56.096 1.00 21.54 104 ARG H O 1
ATOM 14463 N N . ILE H 4 105 ? -16.564 39.021 -54.157 1.00 16.30 105 ILE H N 1
ATOM 14464 C CA . ILE H 4 105 ? -17.737 38.440 -53.486 1.00 15.62 105 ILE H CA 1
ATOM 14465 C C . ILE H 4 105 ? -18.465 39.533 -52.725 1.00 15.05 105 ILE H C 1
ATOM 14466 O O . ILE H 4 105 ? -17.868 40.198 -51.877 1.00 12.39 105 ILE H O 1
ATOM 14471 N N . ALA H 4 106 ? -19.725 39.757 -53.096 1.00 14.27 106 ALA H N 1
ATOM 14472 C CA . ALA H 4 106 ? -20.605 40.713 -52.440 1.00 14.63 106 ALA H CA 1
ATOM 14473 C C . ALA H 4 106 ? -21.409 39.985 -51.371 1.00 17.00 106 ALA H C 1
ATOM 14474 O O . ALA H 4 106 ? -21.801 38.840 -51.572 1.00 16.66 106 ALA H O 1
ATOM 14476 N N . THR H 4 107 ? -21.681 40.661 -50.262 1.00 14.93 107 THR H N 1
ATOM 14477 C CA . THR H 4 107 ? -22.373 40.055 -49.126 1.00 9.82 107 THR H CA 1
ATOM 14478 C C . THR H 4 107 ? -22.760 41.119 -48.086 1.00 12.30 107 THR H C 1
ATOM 14479 O O . THR H 4 107 ? -22.113 42.190 -48.000 1.00 17.93 107 THR H O 1
ATOM 14483 N N . LYS H 4 108 ? -23.775 40.835 -47.274 1.00 17.52 108 LYS H N 1
ATOM 14484 C CA . LYS H 4 108 ? -24.061 41.621 -46.053 1.00 15.62 108 LYS H CA 1
ATOM 14485 C C . LYS H 4 108 ? -23.255 41.025 -44.933 1.00 19.53 108 LYS H C 1
ATOM 14486 O O . LYS H 4 108 ? -23.386 41.440 -43.778 1.00 26.89 108 LYS H O 1
ATOM 14492 N N . PHE H 4 109 ? -22.483 39.991 -45.237 1.00 21.63 109 PHE H N 1
ATOM 14493 C CA . PHE H 4 109 ? -21.844 39.202 -44.179 1.00 18.78 109 PHE H CA 1
ATOM 14494 C C . PHE H 4 109 ? -20.359 39.156 -44.308 1.00 17.24 109 PHE H C 1
ATOM 14495 O O . PHE H 4 109 ? -19.816 38.095 -44.504 1.00 16.92 109 PHE H O 1
ATOM 14503 N N . PRO H 4 110 ? -19.714 40.316 -44.165 1.00 24.20 110 PRO H N 1
ATOM 14504 C CA . PRO H 4 110 ? -18.274 40.454 -44.386 1.00 22.44 110 PRO H CA 1
ATOM 14505 C C . PRO H 4 110 ? -17.465 39.396 -43.641 1.00 22.64 110 PRO H C 1
ATOM 14506 O O . PRO H 4 110 ? -16.710 38.685 -44.303 1.00 30.81 110 PRO H O 1
ATOM 14510 N N . ASN H 4 111 ? -17.612 39.270 -42.326 1.00 23.83 111 ASN H N 1
ATOM 14511 C CA . ASN H 4 111 ? -16.769 38.326 -41.567 1.00 24.16 111 ASN H CA 1
ATOM 14512 C C . ASN H 4 111 ? -16.957 36.855 -41.990 1.00 22.07 111 ASN H C 1
ATOM 14513 O O . ASN H 4 111 ? -15.972 36.139 -42.244 1.00 18.43 111 ASN H O 1
ATOM 14518 N N . VAL H 4 112 ? -18.211 36.429 -42.100 1.00 14.30 112 VAL H N 1
ATOM 14519 C CA . VAL H 4 112 ? -18.510 35.057 -42.410 1.00 17.10 112 VAL H CA 1
ATOM 14520 C C . VAL H 4 112 ? -17.817 34.785 -43.724 1.00 25.89 112 VAL H C 1
ATOM 14521 O O . VAL H 4 112 ? -17.095 33.775 -43.838 1.00 33.27 112 VAL H O 1
ATOM 14525 N N . THR H 4 113 ? -17.973 35.680 -44.710 1.00 19.71 113 THR H N 1
ATOM 14526 C CA . THR H 4 113 ? -17.408 35.356 -46.012 1.00 23.51 113 THR H CA 1
ATOM 14527 C C . THR H 4 113 ? -15.895 35.508 -46.048 1.00 26.52 113 THR H C 1
ATOM 14528 O O . THR H 4 113 ? -15.202 34.811 -46.792 1.00 24.96 113 THR H O 1
ATOM 14532 N N . GLN H 4 114 ? -15.377 36.422 -45.235 1.00 24.77 114 GLN H N 1
ATOM 14533 C CA . GLN H 4 114 ? -13.948 36.541 -45.118 1.00 24.78 114 GLN H CA 1
ATOM 14534 C C . GLN H 4 114 ? -13.410 35.257 -44.537 1.00 24.40 114 GLN H C 1
ATOM 14535 O O . GLN H 4 114 ? -12.411 34.742 -45.018 1.00 25.29 114 GLN H O 1
ATOM 14541 N N . ARG H 4 115 ? -14.086 34.730 -43.517 1.00 22.43 115 ARG H N 1
ATOM 14542 C CA . ARG H 4 115 ? -13.687 33.460 -42.919 1.00 24.99 115 ARG H CA 1
ATOM 14543 C C . ARG H 4 115 ? -13.845 32.321 -43.907 1.00 25.03 115 ARG H C 1
ATOM 14544 O O . ARG H 4 115 ? -12.958 31.513 -44.056 1.00 29.48 115 ARG H O 1
ATOM 14552 N N . TYR H 4 116 ? -14.954 32.291 -44.630 1.00 30.09 116 TYR H N 1
ATOM 14553 C CA . TYR H 4 116 ? -15.165 31.233 -45.599 1.00 25.16 116 TYR H CA 1
ATOM 14554 C C . TYR H 4 116 ? -14.027 31.205 -46.629 1.00 26.70 116 TYR H C 1
ATOM 14555 O O . TYR H 4 116 ? -13.488 30.139 -46.957 1.00 28.36 116 TYR H O 1
ATOM 14564 N N . CYS H 4 117 ? -13.624 32.375 -47.099 1.00 26.35 117 CYS H N 1
ATOM 14565 C CA . CYS H 4 117 ? -12.512 32.474 -48.054 1.00 30.99 117 CYS H CA 1
ATOM 14566 C C . CYS H 4 117 ? -11.182 31.934 -47.518 1.00 28.54 117 CYS H C 1
ATOM 14567 O O . CYS H 4 117 ? -10.451 31.244 -48.212 1.00 27.39 117 CYS H O 1
ATOM 14570 N N . GLU H 4 118 ? -10.872 32.286 -46.276 1.00 32.20 118 GLU H N 1
ATOM 14571 C CA . GLU H 4 118 ? -9.699 31.774 -45.603 1.00 33.54 118 GLU H CA 1
ATOM 14572 C C . GLU H 4 118 ? -9.716 30.245 -45.655 1.00 33.35 118 GLU H C 1
ATOM 14573 O O . GLU H 4 118 ? -8.744 29.630 -46.097 1.00 32.56 118 GLU H O 1
ATOM 14579 N N . SER H 4 119 ? -10.843 29.651 -45.261 1.00 29.12 119 SER H N 1
ATOM 14580 C CA . SER H 4 119 ? -10.978 28.204 -45.142 1.00 28.03 119 SER H CA 1
ATOM 14581 C C . SER H 4 119 ? -10.729 27.426 -46.444 1.00 32.30 119 SER H C 1
ATOM 14582 O O . SER H 4 119 ? -10.340 26.260 -46.398 1.00 33.45 119 SER H O 1
ATOM 14585 N N . LYS H 4 120 ? -10.946 28.057 -47.594 1.00 31.63 120 LYS H N 1
ATOM 14586 C CA . LYS H 4 120 ? -10.744 27.384 -48.875 1.00 30.46 120 LYS H CA 1
ATOM 14587 C C . LYS H 4 120 ? -9.511 27.921 -49.600 1.00 30.37 120 LYS H C 1
ATOM 14588 O O . LYS H 4 120 ? -9.277 27.596 -50.775 1.00 25.32 120 LYS H O 1
ATOM 14594 N N . GLY H 4 121 ? -8.726 28.734 -48.884 1.00 28.25 121 GLY H N 1
ATOM 14595 C CA . GLY H 4 121 ? -7.463 29.275 -49.378 1.00 23.04 121 GLY H CA 1
ATOM 14596 C C . GLY H 4 121 ? -7.666 30.265 -50.503 1.00 27.32 121 GLY H C 1
ATOM 14597 O O . GLY H 4 121 ? -6.854 30.403 -51.421 1.00 25.33 121 GLY H O 1
ATOM 14598 N N . TRP H 4 122 ? -8.782 30.968 -50.441 1.00 31.08 122 TRP H N 1
ATOM 14599 C CA . TRP H 4 122 ? -9.157 31.813 -51.547 1.00 31.91 122 TRP H CA 1
ATOM 14600 C C . TRP H 4 122 ? -8.578 33.174 -51.373 1.00 34.91 122 TRP H C 1
ATOM 14601 O O . TRP H 4 122 ? -8.481 33.690 -50.265 1.00 39.57 122 TRP H O 1
ATOM 14612 N N . HIS H 4 123 ? -8.178 33.742 -52.492 1.00 38.54 123 HIS H N 1
ATOM 14613 C CA . HIS H 4 123 ? -7.962 35.156 -52.578 1.00 40.78 123 HIS H CA 1
ATOM 14614 C C . HIS H 4 123 ? -9.245 35.793 -53.103 1.00 37.39 123 HIS H C 1
ATOM 14615 O O . HIS H 4 123 ? -9.696 35.511 -54.221 1.00 36.49 123 HIS H O 1
ATOM 14622 N N . CYS H 4 124 ? -9.858 36.635 -52.290 1.00 34.23 124 CYS H N 1
ATOM 14623 C CA . CYS H 4 124 ? -11.133 37.206 -52.688 1.00 34.74 124 CYS H CA 1
ATOM 14624 C C . CYS H 4 124 ? -11.272 38.640 -52.236 1.00 29.96 124 CYS H C 1
ATOM 14625 O O . CYS H 4 124 ? -10.893 38.995 -51.131 1.00 33.63 124 CYS H O 1
ATOM 14628 N N . ARG H 4 125 ? -11.805 39.458 -53.126 1.00 26.79 125 ARG H N 1
ATOM 14629 C CA . ARG H 4 125 ? -12.091 40.850 -52.856 1.00 27.44 125 ARG H CA 1
ATOM 14630 C C . ARG H 4 125 ? -13.570 40.959 -52.426 1.00 27.06 125 ARG H C 1
ATOM 14631 O O . ARG H 4 125 ? -14.471 40.550 -53.155 1.00 29.04 125 ARG H O 1
ATOM 14639 N N . ILE H 4 126 ? -13.793 41.482 -51.219 1.00 23.69 126 ILE H N 1
ATOM 14640 C CA . ILE H 4 126 ? -15.078 41.452 -50.555 1.00 20.43 126 ILE H CA 1
ATOM 14641 C C . ILE H 4 126 ? -15.765 42.820 -50.563 1.00 26.39 126 ILE H C 1
ATOM 14642 O O . ILE H 4 126 ? -15.242 43.813 -50.043 1.00 28.26 126 ILE H O 1
ATOM 14647 N N . ILE H 4 127 ? -16.975 42.835 -51.109 1.00 23.75 127 ILE H N 1
ATOM 14648 C CA . ILE H 4 127 ? -17.711 44.055 -51.358 1.00 16.07 127 ILE H CA 1
ATOM 14649 C C . ILE H 4 127 ? -18.894 44.065 -50.406 1.00 16.18 127 ILE H C 1
ATOM 14650 O O . ILE H 4 127 ? -19.883 43.407 -50.653 1.00 16.80 127 ILE H O 1
ATOM 14655 N N . PRO H 4 128 ? -18.792 44.792 -49.295 1.00 21.52 128 PRO H N 1
ATOM 14656 C CA . PRO H 4 128 ? -19.874 44.778 -48.302 1.00 19.43 128 PRO H CA 1
ATOM 14657 C C . PRO H 4 128 ? -21.164 45.458 -48.842 1.00 23.40 128 PRO H C 1
ATOM 14658 O O . PRO H 4 128 ? -21.088 46.542 -49.419 1.00 29.41 128 PRO H O 1
ATOM 14662 N N . LEU H 4 129 ? -22.326 44.821 -48.718 1.00 23.83 129 LEU H N 1
ATOM 14663 C CA . LEU H 4 129 ? -23.587 45.506 -49.089 1.00 24.02 129 LEU H CA 1
ATOM 14664 C C . LEU H 4 129 ? -24.633 45.504 -47.953 1.00 23.32 129 LEU H C 1
ATOM 14665 O O . LEU H 4 129 ? -24.519 44.773 -46.982 1.00 22.51 129 LEU H O 1
ATOM 14670 N N . LYS H 4 130 ? -25.656 46.333 -48.071 1.00 26.71 130 LYS H N 1
ATOM 14671 C CA . LYS H 4 130 ? -26.640 46.380 -47.001 1.00 28.66 130 LYS H CA 1
ATOM 14672 C C . LYS H 4 130 ? -27.871 45.557 -47.313 1.00 23.23 130 LYS H C 1
ATOM 14673 O O . LYS H 4 130 ? -28.655 45.266 -46.425 1.00 26.93 130 LYS H O 1
ATOM 14679 N N . GLY H 4 131 ? -27.974 45.095 -48.553 1.00 24.30 131 GLY H N 1
ATOM 14680 C CA . GLY H 4 131 ? -29.121 44.320 -49.009 1.00 22.15 131 GLY H CA 1
ATOM 14681 C C . GLY H 4 131 ? -29.123 44.213 -50.518 1.00 20.84 131 GLY H C 1
ATOM 14682 O O . GLY H 4 131 ? -28.157 44.577 -51.152 1.00 23.80 131 GLY H O 1
ATOM 14683 N N . SER H 4 132 ? -30.206 43.725 -51.096 1.00 17.26 132 SER H N 1
ATOM 14684 C CA . SER H 4 132 ? -30.255 43.390 -52.540 1.00 19.29 132 SER H CA 1
ATOM 14685 C C . SER H 4 132 ? -28.966 42.857 -53.166 1.00 18.31 132 SER H C 1
ATOM 14686 O O . SER H 4 132 ? -28.638 43.151 -54.325 1.00 19.21 132 SER H O 1
ATOM 14689 N N . VAL H 4 133 ? -28.276 42.074 -52.351 1.00 15.06 133 VAL H N 1
ATOM 14690 C CA . VAL H 4 133 ? -27.113 41.304 -52.698 1.00 21.63 133 VAL H CA 1
ATOM 14691 C C . VAL H 4 133 ? -27.222 40.507 -53.994 1.00 21.27 133 VAL H C 1
ATOM 14692 O O . VAL H 4 133 ? -26.227 40.425 -54.676 1.00 27.57 133 VAL H O 1
ATOM 14696 N N . GLU H 4 134 ? -28.368 39.901 -54.334 1.00 20.81 134 GLU H N 1
ATOM 14697 C CA . GLU H 4 134 ? -28.430 39.068 -55.546 1.00 19.76 134 GLU H CA 1
ATOM 14698 C C . GLU H 4 134 ? -28.235 39.831 -56.834 1.00 18.03 134 GLU H C 1
ATOM 14699 O O . GLU H 4 134 ? -28.000 39.234 -57.875 1.00 24.01 134 GLU H O 1
ATOM 14705 N N . LEU H 4 135 ? -28.343 41.143 -56.786 1.00 15.43 135 LEU H N 1
ATOM 14706 C CA . LEU H 4 135 ? -27.793 41.924 -57.883 1.00 23.74 135 LEU H CA 1
ATOM 14707 C C . LEU H 4 135 ? -26.301 41.938 -57.622 1.00 27.93 135 LEU H C 1
ATOM 14708 O O . LEU H 4 135 ? -25.847 41.547 -56.538 1.00 33.62 135 LEU H O 1
ATOM 14713 N N . ALA H 4 136 ? -25.509 42.353 -58.591 1.00 25.46 136 ALA H N 1
ATOM 14714 C CA . ALA H 4 136 ? -24.066 42.462 -58.336 1.00 25.00 136 ALA H CA 1
ATOM 14715 C C . ALA H 4 136 ? -23.348 41.545 -59.289 1.00 21.38 136 ALA H C 1
ATOM 14716 O O . ALA H 4 136 ? -22.541 42.046 -60.068 1.00 24.94 136 ALA H O 1
ATOM 14718 N N . PRO H 4 137 ? -23.622 40.233 -59.277 1.00 20.41 137 PRO H N 1
ATOM 14719 C CA . PRO H 4 137 ? -23.253 39.400 -60.431 1.00 21.98 137 PRO H CA 1
ATOM 14720 C C . PRO H 4 137 ? -23.734 40.038 -61.767 1.00 25.55 137 PRO H C 1
ATOM 14721 O O . PRO H 4 137 ? -22.905 40.375 -62.648 1.00 27.37 137 PRO H O 1
ATOM 14725 N N . ILE H 4 138 ? -25.034 40.264 -61.904 1.00 23.24 138 ILE H N 1
ATOM 14726 C CA . ILE H 4 138 ? -25.501 41.188 -62.936 1.00 25.92 138 ILE H CA 1
ATOM 14727 C C . ILE H 4 138 ? -25.280 42.573 -62.364 1.00 26.18 138 ILE H C 1
ATOM 14728 O O . ILE H 4 138 ? -25.624 42.864 -61.219 1.00 32.19 138 ILE H O 1
ATOM 14733 N N . ALA H 4 139 ? -24.697 43.427 -63.166 1.00 25.10 139 ALA H N 1
ATOM 14734 C CA . ALA H 4 139 ? -24.215 44.702 -62.715 1.00 22.97 139 ALA H CA 1
ATOM 14735 C C . ALA H 4 139 ? -22.733 44.572 -62.817 1.00 22.60 139 ALA H C 1
ATOM 14736 O O . ALA H 4 139 ? -22.053 45.509 -63.209 1.00 30.61 139 ALA H O 1
ATOM 14738 N N . GLY H 4 140 ? -22.242 43.386 -62.472 1.00 21.49 140 GLY H N 1
ATOM 14739 C CA . GLY H 4 140 ? -20.826 43.115 -62.450 1.00 21.43 140 GLY H CA 1
ATOM 14740 C C . GLY H 4 140 ? -20.089 43.796 -61.319 1.00 19.69 140 GLY H C 1
ATOM 14741 O O . GLY H 4 140 ? -18.910 44.069 -61.479 1.00 28.31 140 GLY H O 1
ATOM 14742 N N . LEU H 4 141 ? -20.766 44.067 -60.209 1.00 15.55 141 LEU H N 1
ATOM 14743 C CA . LEU H 4 141 ? -20.133 44.473 -58.972 1.00 17.72 141 LEU H CA 1
ATOM 14744 C C . LEU H 4 141 ? -19.343 43.310 -58.406 1.00 19.09 141 LEU H C 1
ATOM 14745 O O . LEU H 4 141 ? -18.322 43.511 -57.794 1.00 29.57 141 LEU H O 1
ATOM 14750 N N . SER H 4 142 ? -19.843 42.094 -58.557 1.00 18.13 142 SER H N 1
ATOM 14751 C CA . SER H 4 142 ? -19.235 40.934 -57.915 1.00 18.61 142 SER H CA 1
ATOM 14752 C C . SER H 4 142 ? -19.274 39.771 -58.919 1.00 20.64 142 SER H C 1
ATOM 14753 O O . SER H 4 142 ? -19.892 39.891 -59.979 1.00 21.40 142 SER H O 1
ATOM 14756 N N . ASP H 4 143 ? -18.591 38.669 -58.624 1.00 23.86 143 ASP H N 1
ATOM 14757 C CA . ASP H 4 143 ? -18.671 37.477 -59.465 1.00 21.54 143 ASP H CA 1
ATOM 14758 C C . ASP H 4 143 ? -19.558 36.493 -58.764 1.00 21.23 143 ASP H C 1
ATOM 14759 O O . ASP H 4 143 ? -20.137 35.593 -59.394 1.00 21.52 143 ASP H O 1
ATOM 14764 N N . LEU H 4 144 ? -19.673 36.707 -57.452 1.00 13.04 144 LEU H N 1
ATOM 14765 C CA . LEU H 4 144 ? -20.112 35.706 -56.503 1.00 16.91 144 LEU H CA 1
ATOM 14766 C C . LEU H 4 144 ? -20.721 36.424 -55.329 1.00 18.29 144 LEU H C 1
ATOM 14767 O O . LEU H 4 144 ? -20.318 37.534 -55.019 1.00 20.76 144 LEU H O 1
ATOM 14772 N N . ILE H 4 145 ? -21.648 35.782 -54.635 1.00 15.88 145 ILE H N 1
ATOM 14773 C CA . ILE H 4 145 ? -22.187 36.346 -53.425 1.00 9.18 145 ILE H CA 1
ATOM 14774 C C . ILE H 4 145 ? -22.271 35.276 -52.372 1.00 15.43 145 ILE H C 1
ATOM 14775 O O . ILE H 4 145 ? -22.242 34.076 -52.667 1.00 15.24 145 ILE H O 1
ATOM 14780 N N . VAL H 4 146 ? -22.403 35.728 -51.133 1.00 13.19 146 VAL H N 1
ATOM 14781 C CA . VAL H 4 146 ? -22.545 34.876 -49.985 1.00 17.67 146 VAL H CA 1
ATOM 14782 C C . VAL H 4 146 ? -23.797 35.508 -49.359 1.00 25.95 146 VAL H C 1
ATOM 14783 O O . VAL H 4 146 ? -23.767 36.654 -48.874 1.00 26.51 146 VAL H O 1
ATOM 14787 N N . ASP H 4 147 ? -24.906 34.779 -49.447 1.00 22.10 147 ASP H N 1
ATOM 14788 C CA . ASP H 4 147 ? -26.164 35.238 -48.909 1.00 19.71 147 ASP H CA 1
ATOM 14789 C C . ASP H 4 147 ? -26.964 34.107 -48.325 1.00 24.78 147 ASP H C 1
ATOM 14790 O O . ASP H 4 147 ? -26.657 32.919 -48.542 1.00 21.28 147 ASP H O 1
ATOM 14795 N N . ILE H 4 148 ? -27.999 34.494 -47.590 1.00 21.75 148 ILE H N 1
ATOM 14796 C CA . ILE H 4 148 ? -28.915 33.555 -47.006 1.00 21.36 148 ILE H CA 1
ATOM 14797 C C . ILE H 4 148 ? -29.968 33.154 -48.040 1.00 24.16 148 ILE H C 1
ATOM 14798 O O . ILE H 4 148 ? -30.418 33.986 -48.846 1.00 23.31 148 ILE H O 1
ATOM 14803 N N . THR H 4 149 ? -30.361 31.881 -48.028 1.00 22.73 149 THR H N 1
ATOM 14804 C CA . THR H 4 149 ? -31.487 31.443 -48.837 1.00 23.09 149 THR H CA 1
ATOM 14805 C C . THR H 4 149 ? -32.365 30.427 -48.110 1.00 23.78 149 THR H C 1
ATOM 14806 O O . THR H 4 149 ? -31.855 29.637 -47.311 1.00 21.47 149 THR H O 1
ATOM 14810 N N . GLU H 4 150 ? -33.673 30.434 -48.383 1.00 24.54 150 GLU H N 1
ATOM 14811 C CA . GLU H 4 150 ? -34.533 29.306 -47.934 1.00 34.69 150 GLU H CA 1
ATOM 14812 C C . GLU H 4 150 ? -35.317 28.558 -48.995 1.00 31.42 150 GLU H C 1
ATOM 14813 O O . GLU H 4 150 ? -35.141 27.354 -49.119 1.00 29.95 150 GLU H O 1
ATOM 14819 N N . THR H 4 151 ? -36.191 29.249 -49.731 1.00 32.35 151 THR H N 1
ATOM 14820 C CA . THR H 4 151 ? -36.978 28.596 -50.791 1.00 38.76 151 THR H CA 1
ATOM 14821 C C . THR H 4 151 ? -36.172 28.495 -52.080 1.00 38.60 151 THR H C 1
ATOM 14822 O O . THR H 4 151 ? -36.274 27.508 -52.814 1.00 40.97 151 THR H O 1
ATOM 14826 N N . GLY H 4 152 ? -35.367 29.524 -52.334 1.00 37.62 152 GLY H N 1
ATOM 14827 C CA . GLY H 4 152 ? -34.440 29.547 -53.448 1.00 35.29 152 GLY H CA 1
ATOM 14828 C C . GLY H 4 152 ? -35.004 30.292 -54.638 1.00 37.46 152 GLY H C 1
ATOM 14829 O O . GLY H 4 152 ? -34.332 30.387 -55.671 1.00 30.87 152 GLY H O 1
ATOM 14830 N N . ARG H 4 153 ? -36.245 30.822 -54.465 1.00 39.08 153 ARG H N 1
ATOM 14831 C CA . ARG H 4 153 ? -36.924 31.456 -55.603 1.00 43.46 153 ARG H CA 1
ATOM 14832 C C . ARG H 4 153 ? -36.288 32.826 -55.882 1.00 42.59 153 ARG H C 1
ATOM 14833 O O . ARG H 4 153 ? -36.309 33.316 -57.019 1.00 45.69 153 ARG H O 1
ATOM 14841 N N . THR H 4 154 ? -35.716 33.431 -54.848 1.00 39.96 154 THR H N 1
ATOM 14842 C CA . THR H 4 154 ? -35.044 34.711 -55.024 1.00 40.40 154 THR H CA 1
ATOM 14843 C C . THR H 4 154 ? -33.807 34.504 -55.932 1.00 39.37 154 THR H C 1
ATOM 14844 O O . THR H 4 154 ? -33.608 35.265 -56.890 1.00 43.09 154 THR H O 1
ATOM 14848 N N . LEU H 4 155 ? -32.979 33.451 -55.640 1.00 34.32 155 LEU H N 1
ATOM 14849 C CA . LEU H 4 155 ? -31.776 33.220 -56.472 1.00 27.85 155 LEU H CA 1
ATOM 14850 C C . LEU H 4 155 ? -32.162 32.794 -57.897 1.00 29.84 155 LEU H C 1
ATOM 14851 O O . LEU H 4 155 ? -31.498 33.176 -58.870 1.00 27.20 155 LEU H O 1
ATOM 14856 N N . LYS H 4 156 ? -33.239 31.998 -57.970 1.00 30.59 156 LYS H N 1
ATOM 14857 C CA . LYS H 4 156 ? -33.749 31.440 -59.238 1.00 32.30 156 LYS H CA 1
ATOM 14858 C C . LYS H 4 156 ? -34.253 32.568 -60.127 1.00 31.64 156 LYS H C 1
ATOM 14859 O O . LYS H 4 156 ? -34.037 32.555 -61.332 1.00 31.39 156 LYS H O 1
ATOM 14865 N N . GLU H 4 157 ? -34.910 33.520 -59.497 1.00 34.01 157 GLU H N 1
ATOM 14866 C CA . GLU H 4 157 ? -35.429 34.719 -60.171 1.00 36.47 157 GLU H CA 1
ATOM 14867 C C . GLU H 4 157 ? -34.288 35.527 -60.807 1.00 35.15 157 GLU H C 1
ATOM 14868 O O . GLU H 4 157 ? -34.476 36.167 -61.846 1.00 34.11 157 GLU H O 1
ATOM 14874 N N . ASN H 4 158 ? -33.118 35.583 -60.137 1.00 32.22 158 ASN H N 1
ATOM 14875 C CA . ASN H 4 158 ? -31.956 36.357 -60.585 1.00 26.48 158 ASN H CA 1
ATOM 14876 C C . ASN H 4 158 ? -30.863 35.514 -61.252 1.00 26.31 158 ASN H C 1
ATOM 14877 O O . ASN H 4 158 ? -29.740 35.987 -61.404 1.00 23.91 158 ASN H O 1
ATOM 14882 N N . ASN H 4 159 ? -31.196 34.280 -61.652 1.00 21.78 159 ASN H N 1
ATOM 14883 C CA . ASN H 4 159 ? -30.293 33.415 -62.421 1.00 19.90 159 ASN H CA 1
ATOM 14884 C C . ASN H 4 159 ? -29.007 32.965 -61.721 1.00 19.79 159 ASN H C 1
ATOM 14885 O O . ASN H 4 159 ? -27.995 32.673 -62.363 1.00 15.28 159 ASN H O 1
ATOM 14890 N N . LEU H 4 160 ? -29.074 32.864 -60.401 1.00 19.05 160 LEU H N 1
ATOM 14891 C CA . LEU H 4 160 ? -27.950 32.438 -59.592 1.00 18.11 160 LEU H CA 1
ATOM 14892 C C . LEU H 4 160 ? -28.143 30.983 -59.204 1.00 20.18 160 LEU H C 1
ATOM 14893 O O . LEU H 4 160 ? -29.258 30.550 -58.975 1.00 23.86 160 LEU H O 1
ATOM 14898 N N . GLU H 4 161 ? -27.067 30.217 -59.148 1.00 21.88 161 GLU H N 1
ATOM 14899 C CA . GLU H 4 161 ? -27.161 28.878 -58.596 1.00 23.64 161 GLU H CA 1
ATOM 14900 C C . GLU H 4 161 ? -26.348 28.834 -57.313 1.00 21.50 161 GLU H C 1
ATOM 14901 O O . GLU H 4 161 ? -25.402 29.622 -57.165 1.00 22.66 161 GLU H O 1
ATOM 14907 N N . ILE H 4 162 ? -26.700 27.923 -56.403 1.00 17.23 162 ILE H N 1
ATOM 14908 C CA . ILE H 4 162 ? -25.884 27.694 -55.213 1.00 17.95 162 ILE H CA 1
ATOM 14909 C C . ILE H 4 162 ? -24.595 26.962 -55.577 1.00 14.03 162 ILE H C 1
ATOM 14910 O O . ILE H 4 162 ? -24.620 25.997 -56.313 1.00 14.50 162 ILE H O 1
ATOM 14915 N N . LEU H 4 163 ? -23.478 27.419 -55.033 1.00 13.86 163 LEU H N 1
ATOM 14916 C CA . LEU H 4 163 ? -22.161 26.818 -55.279 1.00 14.89 163 LEU H CA 1
ATOM 14917 C C . LEU H 4 163 ? -21.578 26.048 -54.058 1.00 17.75 163 LEU H C 1
ATOM 14918 O O . LEU H 4 163 ? -20.669 25.198 -54.239 1.00 18.85 163 LEU H O 1
ATOM 14923 N N . ASP H 4 164 ? -22.121 26.314 -52.854 1.00 15.69 164 ASP H N 1
ATOM 14924 C CA . ASP H 4 164 ? -21.669 25.698 -51.584 1.00 22.16 164 ASP H CA 1
ATOM 14925 C C . ASP H 4 164 ? -22.505 26.082 -50.337 1.00 25.16 164 ASP H C 1
ATOM 14926 O O . ASP H 4 164 ? -22.689 27.263 -50.058 1.00 21.35 164 ASP H O 1
ATOM 14931 N N . GLU H 4 165 ? -22.973 25.098 -49.571 1.00 24.77 165 GLU H N 1
ATOM 14932 C CA . GLU H 4 165 ? -23.574 25.401 -48.281 1.00 29.64 165 GLU H CA 1
ATOM 14933 C C . GLU H 4 165 ? -22.452 25.789 -47.326 1.00 27.50 165 GLU H C 1
ATOM 14934 O O . GLU H 4 165 ? -21.418 25.122 -47.277 1.00 34.37 165 GLU H O 1
ATOM 14940 N N . ILE H 4 166 ? -22.628 26.879 -46.597 1.00 25.03 166 ILE H N 1
ATOM 14941 C CA . ILE H 4 166 ? -21.658 27.282 -45.580 1.00 23.53 166 ILE H CA 1
ATOM 14942 C C . ILE H 4 166 ? -22.157 26.865 -44.189 1.00 26.81 166 ILE H C 1
ATOM 14943 O O . ILE H 4 166 ? -21.450 26.155 -43.483 1.00 32.82 166 ILE H O 1
ATOM 14948 N N . PHE H 4 167 ? -23.366 27.289 -43.797 1.00 22.97 167 PHE H N 1
ATOM 14949 C CA . PHE H 4 167 ? -24.037 26.723 -42.621 1.00 20.50 167 PHE H CA 1
ATOM 14950 C C . PHE H 4 167 ? -25.543 26.827 -42.732 1.00 23.18 167 PHE H C 1
ATOM 14951 O O . PHE H 4 167 ? -26.062 27.722 -43.392 1.00 31.25 167 PHE H O 1
ATOM 14959 N N . VAL H 4 168 ? -26.239 25.931 -42.036 1.00 27.65 168 VAL H N 1
ATOM 14960 C CA . VAL H 4 168 ? -27.687 26.006 -41.829 1.00 25.67 168 VAL H CA 1
ATOM 14961 C C . VAL H 4 168 ? -28.018 27.081 -40.771 1.00 26.13 168 VAL H C 1
ATOM 14962 O O . VAL H 4 168 ? -27.227 27.288 -39.843 1.00 17.90 168 VAL H O 1
ATOM 14966 N N . ILE H 4 169 ? -29.148 27.789 -40.929 1.00 27.35 169 ILE H N 1
ATOM 14967 C CA . ILE H 4 169 ? -29.539 28.853 -39.980 1.00 27.13 169 ILE H CA 1
ATOM 14968 C C . ILE H 4 169 ? -30.776 28.504 -39.178 1.00 29.89 169 ILE H C 1
ATOM 14969 O O . ILE H 4 169 ? -31.748 27.950 -39.705 1.00 30.45 169 ILE H O 1
ATOM 14974 N N . ARG H 4 170 ? -30.714 28.844 -37.892 1.00 31.60 170 ARG H N 1
ATOM 14975 C CA . ARG H 4 170 ? -31.855 28.822 -36.985 1.00 29.46 170 ARG H CA 1
ATOM 14976 C C . ARG H 4 170 ? -31.779 30.115 -36.180 1.00 30.48 170 ARG H C 1
ATOM 14977 O O . ARG H 4 170 ? -30.694 30.737 -36.085 1.00 34.43 170 ARG H O 1
ATOM 14985 N N . THR H 4 171 ? -32.916 30.546 -35.630 1.00 28.09 171 THR H N 1
ATOM 14986 C CA . THR H 4 171 ? -32.892 31.649 -34.701 1.00 26.68 171 THR H CA 1
ATOM 14987 C C . THR H 4 171 ? -32.962 31.156 -33.265 1.00 25.53 171 THR H C 1
ATOM 14988 O O . THR H 4 171 ? -33.690 30.187 -32.974 1.00 29.18 171 THR H O 1
ATOM 14992 N N . HIS H 4 172 ? -32.126 31.741 -32.403 1.00 25.71 172 HIS H N 1
ATOM 14993 C CA . HIS H 4 172 ? -32.088 31.369 -30.993 1.00 27.35 172 HIS H CA 1
ATOM 14994 C C . HIS H 4 172 ? -32.522 32.463 -30.039 1.00 23.49 172 HIS H C 1
ATOM 14995 O O . HIS H 4 172 ? -32.439 33.651 -30.337 1.00 25.56 172 HIS H O 1
ATOM 15002 N N . VAL H 4 173 ? -32.955 32.043 -28.863 1.00 22.39 173 VAL H N 1
ATOM 15003 C CA . VAL H 4 173 ? -32.960 32.931 -27.729 1.00 26.22 173 VAL H CA 1
ATOM 15004 C C . VAL H 4 173 ? -31.510 32.908 -27.268 1.00 24.50 173 VAL H C 1
ATOM 15005 O O . VAL H 4 173 ? -30.859 31.870 -27.376 1.00 24.37 173 VAL H O 1
ATOM 15009 N N . VAL H 4 174 ? -30.984 34.058 -26.841 1.00 23.88 174 VAL H N 1
ATOM 15010 C CA . VAL H 4 174 ? -29.609 34.129 -26.356 1.00 28.02 174 VAL H CA 1
ATOM 15011 C C . VAL H 4 174 ? -29.564 34.923 -25.053 1.00 25.74 174 VAL H C 1
ATOM 15012 O O . VAL H 4 174 ? -30.366 35.854 -24.859 1.00 20.54 174 VAL H O 1
ATOM 15016 N N . VAL H 4 175 ? -28.638 34.559 -24.167 1.00 18.76 175 VAL H N 1
ATOM 15017 C CA . VAL H 4 175 ? -28.633 35.138 -22.836 1.00 18.83 175 VAL H CA 1
ATOM 15018 C C . VAL H 4 175 ? -27.249 35.646 -22.606 1.00 22.81 175 VAL H C 1
ATOM 15019 O O . VAL H 4 175 ? -26.310 34.928 -22.963 1.00 18.93 175 VAL H O 1
ATOM 15023 N N . ASN H 4 176 ? -27.107 36.862 -22.042 1.00 19.71 176 ASN H N 1
ATOM 15024 C CA . ASN H 4 176 ? -25.798 37.313 -21.622 1.00 16.62 176 ASN H CA 1
ATOM 15025 C C . ASN H 4 176 ? -25.247 36.258 -20.612 1.00 21.09 176 ASN H C 1
ATOM 15026 O O . ASN H 4 176 ? -25.951 35.841 -19.670 1.00 18.39 176 ASN H O 1
ATOM 15031 N N . PRO H 4 177 ? -24.037 35.760 -20.813 1.00 15.35 177 PRO H N 1
ATOM 15032 C CA . PRO H 4 177 ? -23.559 34.733 -19.886 1.00 17.49 177 PRO H CA 1
ATOM 15033 C C . PRO H 4 177 ? -23.446 35.164 -18.422 1.00 14.21 177 PRO H C 1
ATOM 15034 O O . PRO H 4 177 ? -23.610 34.305 -17.561 1.00 24.88 177 PRO H O 1
ATOM 15038 N N . VAL H 4 178 ? -23.172 36.424 -18.124 1.00 11.32 178 VAL H N 1
ATOM 15039 C CA . VAL H 4 178 ? -23.164 36.854 -16.724 1.00 8.89 178 VAL H CA 1
ATOM 15040 C C . VAL H 4 178 ? -24.553 37.068 -16.107 1.00 9.22 178 VAL H C 1
ATOM 15041 O O . VAL H 4 178 ? -24.771 36.750 -14.929 1.00 7.66 178 VAL H O 1
ATOM 15045 N N . SER H 4 179 ? -25.515 37.470 -16.935 1.00 6.02 179 SER H N 1
ATOM 15046 C CA . SER H 4 179 ? -26.855 37.800 -16.447 1.00 14.88 179 SER H CA 1
ATOM 15047 C C . SER H 4 179 ? -27.567 36.537 -15.959 1.00 19.81 179 SER H C 1
ATOM 15048 O O . SER H 4 179 ? -28.442 36.544 -15.073 1.00 18.37 179 SER H O 1
ATOM 15051 N N . TYR H 4 180 ? -27.173 35.463 -16.615 1.00 20.76 180 TYR H N 1
ATOM 15052 C CA . TYR H 4 180 ? -27.640 34.147 -16.356 1.00 18.05 180 TYR H CA 1
ATOM 15053 C C . TYR H 4 180 ? -27.227 33.719 -14.969 1.00 17.56 180 TYR H C 1
ATOM 15054 O O . TYR H 4 180 ? -27.978 32.993 -14.356 1.00 13.97 180 TYR H O 1
ATOM 15063 N N . ARG H 4 181 ? -26.029 34.085 -14.495 1.00 11.75 181 ARG H N 1
ATOM 15064 C CA . ARG H 4 181 ? -25.656 33.670 -13.142 1.00 18.77 181 ARG H CA 1
ATOM 15065 C C . ARG H 4 181 ? -26.175 34.716 -12.199 1.00 15.47 181 ARG H C 1
ATOM 15066 O O . ARG H 4 181 ? -26.575 34.431 -11.095 1.00 17.21 181 ARG H O 1
ATOM 15074 N N . THR H 4 182 ? -26.214 35.929 -12.706 1.00 23.76 182 THR H N 1
ATOM 15075 C CA . THR H 4 182 ? -26.251 37.100 -11.864 1.00 25.23 182 THR H CA 1
ATOM 15076 C C . THR H 4 182 ? -27.673 37.506 -11.545 1.00 27.17 182 THR H C 1
ATOM 15077 O O . THR H 4 182 ? -27.939 38.151 -10.544 1.00 32.87 182 THR H O 1
ATOM 15081 N N . LYS H 4 183 ? -28.598 37.079 -12.384 1.00 26.88 183 LYS H N 1
ATOM 15082 C CA . LYS H 4 183 ? -30.013 37.262 -12.123 1.00 25.30 183 LYS H CA 1
ATOM 15083 C C . LYS H 4 183 ? -30.738 36.050 -12.690 1.00 24.82 183 LYS H C 1
ATOM 15084 O O . LYS H 4 183 ? -31.700 36.166 -13.482 1.00 18.00 183 LYS H O 1
ATOM 15090 N N . ARG H 4 184 ? -30.251 34.871 -12.291 1.00 25.94 184 ARG H N 1
ATOM 15091 C CA . ARG H 4 184 ? -30.730 33.653 -12.913 1.00 25.85 184 ARG H CA 1
ATOM 15092 C C . ARG H 4 184 ? -32.155 33.252 -12.535 1.00 28.19 184 ARG H C 1
ATOM 15093 O O . ARG H 4 184 ? -32.871 32.752 -13.405 1.00 24.14 184 ARG H O 1
ATOM 15101 N N . GLU H 4 185 ? -32.564 33.494 -11.282 1.00 26.74 185 GLU H N 1
ATOM 15102 C CA . GLU H 4 185 ? -33.950 33.240 -10.860 1.00 30.76 185 GLU H CA 1
ATOM 15103 C C . GLU H 4 185 ? -34.973 33.781 -11.891 1.00 25.64 185 GLU H C 1
ATOM 15104 O O . GLU H 4 185 ? -35.793 33.027 -12.401 1.00 26.12 185 GLU H O 1
ATOM 15110 N N . LYS H 4 186 ? -34.879 35.073 -12.208 1.00 21.70 186 LYS H N 1
ATOM 15111 C CA . LYS H 4 186 ? -35.620 35.733 -13.270 1.00 18.70 186 LYS H CA 1
ATOM 15112 C C . LYS H 4 186 ? -35.402 35.216 -14.697 1.00 22.70 186 LYS H C 1
ATOM 15113 O O . LYS H 4 186 ? -36.349 35.008 -15.442 1.00 22.96 186 LYS H O 1
ATOM 15119 N N . VAL H 4 187 ? -34.159 35.058 -15.112 1.00 20.49 187 VAL H N 1
ATOM 15120 C CA . VAL H 4 187 ? -33.909 34.622 -16.489 1.00 23.70 187 VAL H CA 1
ATOM 15121 C C . VAL H 4 187 ? -34.535 33.229 -16.726 1.00 25.73 187 VAL H C 1
ATOM 15122 O O . VAL H 4 187 ? -35.089 32.929 -17.806 1.00 26.87 187 VAL H O 1
ATOM 15126 N N . VAL H 4 188 ? -34.424 32.390 -15.698 1.00 24.49 188 VAL H N 1
ATOM 15127 C CA . VAL H 4 188 ? -34.893 31.015 -15.738 1.00 25.78 188 VAL H CA 1
ATOM 15128 C C . VAL H 4 188 ? -36.427 30.960 -15.686 1.00 26.57 188 VAL H C 1
ATOM 15129 O O . VAL H 4 188 ? -37.032 30.128 -16.348 1.00 26.53 188 VAL H O 1
ATOM 15133 N N . SER H 4 189 ? -37.043 31.842 -14.899 1.00 28.19 189 SER H N 1
ATOM 15134 C CA . SER H 4 189 ? -38.497 31.950 -14.837 1.00 27.06 189 SER H CA 1
ATOM 15135 C C . SER H 4 189 ? -39.002 32.325 -16.212 1.00 29.82 189 SER H C 1
ATOM 15136 O O . SER H 4 189 ? -39.813 31.591 -16.801 1.00 28.44 189 SER H O 1
ATOM 15139 N N . PHE H 4 190 ? -38.485 33.448 -16.735 1.00 26.23 190 PHE H N 1
ATOM 15140 C CA . PHE H 4 190 ? -38.816 33.930 -18.066 1.00 23.84 190 PHE H CA 1
ATOM 15141 C C . PHE H 4 190 ? -38.622 32.904 -19.183 1.00 26.87 190 PHE H C 1
ATOM 15142 O O . PHE H 4 190 ? -39.528 32.740 -20.011 1.00 24.48 190 PHE H O 1
ATOM 15150 N N . LEU H 4 191 ? -37.442 32.262 -19.235 1.00 26.50 191 LEU H N 1
ATOM 15151 C CA . LEU H 4 191 ? -37.175 31.226 -20.237 1.00 21.37 191 LEU H CA 1
ATOM 15152 C C . LEU H 4 191 ? -38.145 30.094 -20.096 1.00 18.12 191 LEU H C 1
ATOM 15153 O O . LEU H 4 191 ? -38.624 29.590 -21.107 1.00 21.52 191 LEU H O 1
ATOM 15158 N N . GLU H 4 192 ? -38.476 29.697 -18.859 1.00 19.30 192 GLU H N 1
ATOM 15159 C CA . GLU H 4 192 ? -39.377 28.545 -18.670 1.00 20.97 192 GLU H CA 1
ATOM 15160 C C . GLU H 4 192 ? -40.741 28.868 -19.304 1.00 21.30 192 GLU H C 1
ATOM 15161 O O . GLU H 4 192 ? -41.257 28.082 -20.113 1.00 23.19 192 GLU H O 1
ATOM 15167 N N . LYS H 4 193 ? -41.294 30.033 -18.964 1.00 19.93 193 LYS H N 1
ATOM 15168 C CA . LYS H 4 193 ? -42.546 30.500 -19.567 1.00 20.74 193 LYS H CA 1
ATOM 15169 C C . LYS H 4 193 ? -42.403 30.533 -21.087 1.00 20.71 193 LYS H C 1
ATOM 15170 O O . LYS H 4 193 ? -43.189 29.886 -21.789 1.00 21.51 193 LYS H O 1
ATOM 15176 N N . LEU H 4 194 ? -41.371 31.230 -21.573 1.00 16.88 194 LEU H N 1
ATOM 15177 C CA . LEU H 4 194 ? -41.044 31.288 -22.994 1.00 19.71 194 LEU H CA 1
ATOM 15178 C C . LEU H 4 194 ? -41.073 29.938 -23.678 1.00 16.05 194 LEU H C 1
ATOM 15179 O O . LEU H 4 194 ? -41.684 29.805 -24.730 1.00 19.14 194 LEU H O 1
ATOM 15184 N N . GLN H 4 195 ? -40.409 28.945 -23.097 1.00 17.50 195 GLN H N 1
ATOM 15185 C CA . GLN H 4 195 ? -40.464 27.598 -23.656 1.00 17.61 195 GLN H CA 1
ATOM 15186 C C . GLN H 4 195 ? -41.878 27.051 -23.613 1.00 17.59 195 GLN H C 1
ATOM 15187 O O . GLN H 4 195 ? -42.324 26.437 -24.569 1.00 16.62 195 GLN H O 1
ATOM 15193 N N . GLU H 4 196 ? -42.602 27.283 -22.522 1.00 19.52 196 GLU H N 1
ATOM 15194 C CA . GLU H 4 196 ? -43.903 26.653 -22.403 1.00 17.36 196 GLU H CA 1
ATOM 15195 C C . GLU H 4 196 ? -44.792 27.147 -23.534 1.00 18.25 196 GLU H C 1
ATOM 15196 O O . GLU H 4 196 ? -45.546 26.389 -24.130 1.00 16.03 196 GLU H O 1
ATOM 15202 N N . VAL H 4 197 ? -44.668 28.422 -23.860 1.00 17.71 197 VAL H N 1
ATOM 15203 C CA . VAL H 4 197 ? -45.484 28.994 -24.904 1.00 17.53 197 VAL H CA 1
ATOM 15204 C C . VAL H 4 197 ? -45.173 28.349 -26.254 1.00 19.86 197 VAL H C 1
ATOM 15205 O O . VAL H 4 197 ? -46.077 27.957 -26.981 1.00 22.45 197 VAL H O 1
ATOM 15209 N N . ILE H 4 198 ? -43.890 28.218 -26.571 1.00 24.33 198 ILE H N 1
ATOM 15210 C CA . ILE H 4 198 ? -43.469 27.737 -27.885 1.00 24.27 198 ILE H CA 1
ATOM 15211 C C . ILE H 4 198 ? -43.890 26.311 -28.076 1.00 26.79 198 ILE H C 1
ATOM 15212 O O . ILE H 4 198 ? -44.283 25.949 -29.168 1.00 35.51 198 ILE H O 1
ATOM 15217 N N . GLU H 4 199 ? -43.844 25.510 -27.011 1.00 33.25 199 GLU H N 1
ATOM 15218 C CA . GLU H 4 199 ? -44.228 24.093 -27.091 1.00 38.43 199 GLU H CA 1
ATOM 15219 C C . GLU H 4 199 ? -45.718 23.931 -27.382 1.00 38.85 199 GLU H C 1
ATOM 15220 O O . GLU H 4 199 ? -46.119 22.965 -28.027 1.00 40.98 199 GLU H O 1
ATOM 15226 N N . HIS H 4 200 ? -46.526 24.870 -26.890 1.00 39.34 200 HIS H N 1
ATOM 15227 C CA . HIS H 4 200 ? -47.967 24.807 -27.056 1.00 41.85 200 HIS H CA 1
ATOM 15228 C C . HIS H 4 200 ? -48.351 25.093 -28.499 1.00 42.59 200 HIS H C 1
ATOM 15229 O O . HIS H 4 200 ? -49.278 24.479 -29.023 1.00 37.41 200 HIS H O 1
ATOM 15236 N N . ASP H 4 201 ? -47.593 25.979 -29.142 1.00 41.50 201 ASP H N 1
ATOM 15237 C CA . ASP H 4 201 ? -47.807 26.320 -30.543 1.00 45.05 201 ASP H CA 1
ATOM 15238 C C . ASP H 4 201 ? -47.594 25.161 -31.520 1.00 48.13 201 ASP H C 1
ATOM 15239 O O . ASP H 4 201 ? -46.801 24.242 -31.325 1.00 50.91 201 ASP H O 1
ATOM 15244 N N . SER H 4 202 ? -48.276 25.189 -32.557 1.00 52.21 202 SER H N 1
#

Solvent-accessible surface area: 80231 Å² total

CATH classification: 3.30.930.10

Organism: Thermotoga maritima (strain ATCC 43589 / DSM 3109 / JCM 10099 / NBRC 100826 / MSB8) (NCBI:txid243274)

Sequence (1905 aa):
MDFLDFEKVFSFYSKATKKGFSPFFVPALEKAEEPAGNFFLDRKGNLFSIREDFTKTVLNHRKRYSPDSQIKVWYADFVYRYSGSDLVAEYQLGLEKVPRNSLDDSLEVLEIIVESASEFFEGPVIVEIGHTGVYEDLLKEIPKDLHEKVLNLIDTKNLAEIEFLSHMKKIDLSRVEKIIEDSIYRRSPEHLKTMDLPLSVREDLLSASSFLQEKFPTVSVEIDLTLARTIEEYCGLIFTIYDTSSSRLVAAGGEYTVNGEKGVGGSIFLEGKTCMDFLDFEKVFSFYSKATKKGFSPFFVPALEKAEEPAGNFFLDRKGNLFSIREDFTKTVLNHRKRYSPDSQIKVWYADFVYRYSGSDLVAEYQLGLEKVPRNSLDDSLEVLEIIVESASEFFEGPVIVEIGHTGVYEDLLKEIPKDLHEKVLNLIDTKNLAEIEFLSHMKKIDLSRVEKIIEDSIYRRSPEHLKTMDLPLSVREDLLSASSFLQEKFPTVSVEIDLTLARTIEEYCGLIFTIYDTSSSRLVAAGGEYTVNGEKGVGGSIFLEGKTCMDFLDFEKVFSFYSKATKKGFSPFFVPALEKAEEPAGNFFLDRKGNLFSIREDFTKTVLNHRKRYSPESQIKVWYADFVYRYSGSDLVAEYQLGLEKVPRNSLDDSLEVLEIIVESASEFFEGPVIVEIGHTGLYEDLLKEIPKDLHEKVLNLIDTKNLAEIEFLSHMKKIDLSRVEKIIEDSIYRRSPEHLKTMDLPLSVREDLLSASSFLQEKFPTVSVEIDLTLARTIEEYCGLIFTIYDTSSSRLVAAGGEYTVNGEKGVGGSIFLEGKTDFLDFEKVFSFYSKATKKGFSPFFVPALEKAEEPAGNFFLDRKGNLFSIREDFTKTVLNHRKRYSPDSQIKVWYADFVYRYSGSDLVAEYQLGLEKVPRNSLDDSLEVLEIIVESASEFFEGPVIVEIGHTGVYEDLLKEIPKDLHEKVLNLIDTKNLAEIEFLSHMKKIDLSRVEKIIEDSIYRRSPEHLKTMDLPLSVREDLLSASSFLQEKFPTVSVEIDLTLARTIEEYCGLIFTIYDTSSSRLVAAGGEYTVNGEKGVGGSIFLEGKTCMLKLAIPKGRLEEKVMTYLKKTGVIFERESSILREGKDIVCFMVRPFDVPTYLVHGVADIGFCGTDVLLEKETSLIQPFFIPTNISRMVLAGPKGRGIPEGEKRIATKFPNVTQRYCESKGWHCRIIPLKGSVELAPIAGLSDLIVDITETGRTLKENNLEILDEIFVIRTHVVVNPVSYRTKREEVVSFLEKLQEVIEHDMLKLAIPKGRLEEKVMTYLKKTGVIFERESSILREGKDIVCFMVRPFDVPTYLVHGVADIGFCGTDVLLEKETSLIQPFFIPTNISRMVLAGPKGRGIPEGEKRIATKFPNVTQRYCESKGWHCRIIPLKGSVELAPIAGLSDLIVDITETGRTLKENNLEILDEIFVIRTHVVVNPVSYRTKREEVVSFLEKLQEVIEHDSMLKLAIPKGRLEEKVMTYLKKTGVIFERESSILREGKDIVCFMVRPFDVPTYLVHGVADIGFCGTDVLLEKETSLIQPFFIPTNISRMVLAGPKGRGIPEGEKRIATKFPNVTQRYCESKGWHCRIIPLKGSVELAPIAGLSDLIVDITETGRTLKENNLEILDEIFVIRTHVVVNPVSYRTKREEVVSFLEKLQEVIEHDSNMLKLAIPKGRLEEKVMTYLKKTGVIFERESSILREGKDIVCFMVRPFDVPTYLVHGVADIGFCGTDVLLEKETSLIQPFFIPTNISRMVLAGPKGRGIPEGEKRIATKFPNVTQRYCESKGWHCRIIPLKGSVELAPIAGLSDLIVDITETGRTLKENNLEILDEIFVIRTHVVVNPVSYRTKREKVVSFLEKLQEVIEHD

Radius of gyration: 39.73 Å; Cα contacts (8 Å, |Δi|>4): 3816; chains: 8; bounding box: 107×84×97 Å